Protein AF-0000000074589660 (afdb_homodimer)

Nearest PDB structures (foldseek):
  8e00-assembly1_B  TM=8.119E-01  e=3.421E-16  Saccharomyces cerevisiae
  7mgm-assembly1_C  TM=8.159E-01  e=5.255E-15  Saccharomyces cerevisiae
  5vlj-assembly1_B  TM=7.765E-01  e=2.745E-12  Saccharomyces cerevisiae
  5l9u-assembly1_R  TM=6.599E-01  e=1.345E-11  Homo sapiens
  4ui9-assembly1_R  TM=4.860E-01  e=4.012E-11  Homo sapiens

Foldseek 3Di:
DDPPPPDDDDDDDDDDAAPAQCAFLVQRAHDALFFFFWFQFPVGDTGGLNVVVVQLVCVQPVPDPDQPRQWGQRSVNRDTGRHPDSQPTDTPLVSNQVSVQRNLRHSQRVPNPLPPQDLAPDQADPVLCVVAVLQEDDAQQWADDPQAKIFGADDPDDDDRPQDDHDGGFMKGWAFQFFQDDDFPFWDWDQSSLVRNGSRPDDPQSVVVVVLVQVLLRQFPQAWHWSHWYADPVRRTIIGMTTDAALCLVVLLPDDLVCQLVLLQQLLQVLRRLLSSVLSQEALQKDFSSQWHAHPVRGIHGYSSVSLVLLLVLLVLLLVLLVVCVPDVDDQCRLLVSLVVNVVVRMDGAPLSSVVSNVVSPDPPPPPPQRDDDWSLRVLLNSLLRSLCSQQNCVLSVLVSVLVSCVVSVPPCNVVSLVVSLVVSVVRQCVRLDDDPLSVLLSVLSSQSNDNDSVSHDDSVSNSQSSCVSNPVDSPPDDDDDRDTRRDDHSSPGCSSHPPDDPPPPPPPDDDDDDDDDDDPPDCVPPPPVVPPVPPVQPQHKDKDKQFDFQFFWQEWEDDPQWIWTFGQSQKIWIAHPVVRHTQDIAHDGPGGWQEWYWRSHNFTWIWIWHQQFKIFIFTDDPPGDRHTPDMDGDDDDVPWFTFQEWDARSVQWIWTWTQVQWIWTAGNVVRDTDDIAHDGPGTFHYWEDDDQWIWTFFQQQKIWIAGNVPRHTDDIDHDPDPDDRWGWQYWYDRHQWIWTWTQCQWIWIDGVNHTQDIDRPDNGGWREWEDRDQWIWIFFQQQKIWIWGWDDDPNHTDIGGTTMGHHPAGWNYWYDDSQWIWTTGRNNMIMIMHRDDVPDDDD/DDPPPPDDDDDDDDDDADPAFCAFLPQRAHDAFAFFFWFQFPVGDTGGLNVVVVQLVCQQPVPDPDDPRQWGQRSVNRDTGRHPDSVPTDTPLVSNQVSVQRNLRHSQRVVNPLPPQDLAPDQADPVLCVVAVLQEDDAQQWADDPQAKIFGADDPDDDDRPQDDHDGGFMKGWAFQFFQDDDFPFWDWDQSSLVRNGSRPDDPQSVVVVVLVQVLLRQFPQAWHWSHWYADPVRRTIIGMTTDAALCLVVLLPDDLVCQLVLLQQLLQVLRRLLSSVLSQEALQKDFSSQWHAHPVGGIHGYSSVSLVLLLVLLVLLLVLLVVCVPPVDDQCRLLVSLVVNVVVRMDGAPLSSVVSNVVSPDPPPPPPQRDDDWSLRVLLNSLLRSLCSQQNCVLSVLVSVLVSCVVSVPPCNVVSLVVSLVVSLVRQCVRLDDDPLSVLLSVLSSQSNDNDSVRHDDSVSNSQSSCVSNDVDSPPDDDDDRDTRRDDHSSPGCSSHPPDDPPPPPPPDDDDPPPDDDDPPDCPPPPPVVCVCPPVQPQHKDKDKQFDFQFFWQEWEDDPQWIWTFGQSQKIWIAHPVVRHTQDIAHDGPGGWQEWYWRHHNFTWIWIWGQQFKIFIFTDDPPGDRHTPDMDGDDDDPPWFTFQEWDARSVQWIWTWTQVQWIWIAGNVVRDTDDIAHDGPGTFHYWEDEDQWIWTFFQQQKIWIAGNVPRHTDDIDHDPPPDDRWGWQYWYDRHQWIWTWTQCQWIWIDGVNHTQDIDRPDNGGWHEWEDRDQWIWIFFQQQKIWIWGWDDDPNHTDIGGTTMGHHPAGWHYWYDDSQWIWTTGRNNMIMIMHRDDVPDDDD

Sequence (1688 aa):
MTPHVSSPLPPPPPPSPPPDAPECPICLEQYDDTTTVPRVLPCGHSTCDACLRRLHHLSTTSSSSLSPPHTLRCPTCTHLVSVNLPSSLPKNIDLLRFSLLTVKTTLDNPHRTRRRFTFVPEIVSDDVYNCWKNWIIPYDVVLTDDCVVGRVKLEKSGNEIIRCRLVDDHEVCFLEVGRFGLSDSFLEYSYVSKVMSVLNCTSDAKRGELISVLRASVRVSRVCRVLGLWLDVESGCLYLVSERMNDELLDLSVRNRDCGDDLGSIGVELCEVLIGLQREGIVCGCLGLSCVCFDEFGRVHVDLNEVLVKGRKVRECVVTEVSRRRKSEHNGSKGAEFIASLLEMDVFVSPEVMLDLVCRAGIKSENNDLSYAVCNRSDVWLLACVMLKLFIGNEFVECICKYLKAICEGTNEFSDMYSEFVDKLKASLETIMGSGSESQSLLQTLVKCLDYDPEHRPGFADVWKNFKAYNLKTVARFNLAMIKDDIGQCLVLSELCIESSRVRNDSSTSNLNEERDDAVEPSQVGEISVDDVVEGLTDGKLHCKDLVGHLDCITGFCFGGGFLFCSSFDKTVSVWSLQDFTHVHTFRGHEHRVMAMCFVDQEKPLCISADSGGGIFLWEVTQPFGEEPLKKWYEEKDWRYSGIHALVASESGYLYTGSGDRLIKAWLLKDHTLHCSMEGHKSVVSTLALSNGVLYSGSWDGTVRLWSLHDHTPLAVFSDDKPGTVSSVLCLRAQQNMVIAAYENGHVKIWMNDVLKSSKRIHNGAAHAVAMEENWLFSGGWDKTVKVQEIHRAGGEIDIRDVGSIACDSVITALMYVQGILLVGYANRLIKAFHRRNSNVMKPMTPHVSSPLPPPPPPSPPPDAPECPICLEQYDDTTTVPRVLPCGHSTCDACLRRLHHLSTTSSSSLSPPHTLRCPTCTHLVSVNLPSSLPKNIDLLRFSLLTVKTTLDNPHRTRRRFTFVPEIVSDDVYNCWKNWIIPYDVVLTDDCVVGRVKLEKSGNEIIRCRLVDDHEVCFLEVGRFGLSDSFLEYSYVSKVMSVLNCTSDAKRGELISVLRASVRVSRVCRVLGLWLDVESGCLYLVSERMNDELLDLSVRNRDCGDDLGSIGVELCEVLIGLQREGIVCGCLGLSCVCFDEFGRVHVDLNEVLVKGRKVRECVVTEVSRRRKSEHNGSKGAEFIASLLEMDVFVSPEVMLDLVCRAGIKSENNDLSYAVCNRSDVWLLACVMLKLFIGNEFVECICKYLKAICEGTNEFSDMYSEFVDKLKASLETIMGSGSESQSLLQTLVKCLDYDPEHRPGFADVWKNFKAYNLKTVARFNLAMIKDDIGQCLVLSELCIESSRVRNDSSTSNLNEERDDAVEPSQVGEISVDDVVEGLTDGKLHCKDLVGHLDCITGFCFGGGFLFCSSFDKTVSVWSLQDFTHVHTFRGHEHRVMAMCFVDQEKPLCISADSGGGIFLWEVTQPFGEEPLKKWYEEKDWRYSGIHALVASESGYLYTGSGDRLIKAWLLKDHTLHCSMEGHKSVVSTLALSNGVLYSGSWDGTVRLWSLHDHTPLAVFSDDKPGTVSSVLCLRAQQNMVIAAYENGHVKIWMNDVLKSSKRIHNGAAHAVAMEENWLFSGGWDKTVKVQEIHRAGGEIDIRDVGSIACDSVITALMYVQGILLVGYANRLIKAFHRRNSNVMKP

InterPro domains:
  IPR000719 Protein kinase domain [PS50011] (169-471)
  IPR000719 Protein kinase domain [SM00220] (169-468)
  IPR001680 WD40 repeat [PF00400] (546-577)
  IPR001680 WD40 repeat [PF00400] (582-619)
  IPR001680 WD40 repeat [PF00400] (676-708)
  IPR001680 WD40 repeat [PS50082] (678-717)
  IPR001680 WD40 repeat [SM00320] (540-577)
  IPR001680 WD40 repeat [SM00320] (580-620)
  IPR001680 WD40 repeat [SM00320] (626-668)
  IPR001680 WD40 repeat [SM00320] (671-708)
  IPR001680 WD40 repeat [SM00320] (711-752)
  IPR001680 WD40 repeat [SM00320] (753-790)
  IPR001841 Zinc finger, RING-type [PS50089] (24-78)
  IPR001841 Zinc finger, RING-type [SM00184] (24-77)
  IPR011009 Protein kinase-like domain superfamily [SSF56112] (218-468)
  IPR013083 Zinc finger, RING/FYVE/PHD-type [G3DSA:3.30.40.10] (18-100)
  IPR015943 WD40/YVTN repeat-like-containing domain superfamily [G3DSA:2.130.10.10] (522-628)
  IPR015943 WD40/YVTN repeat-like-containing domain superfamily [G3DSA:2.130.10.10] (629-844)
  IPR027370 Zinc finger, RING-type, eukaryotic [PF13445] (24-75)
  IPR036322 WD40-repeat-containing domain superfamily [SSF50978] (545-832)

Organism: Saponaria officinalis (NCBI:txid3572)

Structure (mmCIF, N/CA/C/O backbone):
data_AF-0000000074589660-model_v1
#
loop_
_entity.id
_entity.type
_entity.pdbx_description
1 polymer 'Uncharacterized protein'
#
loop_
_atom_site.group_PDB
_atom_site.id
_atom_site.type_symbol
_atom_site.label_atom_id
_atom_site.label_alt_id
_atom_site.label_comp_id
_atom_site.label_asym_id
_atom_site.label_entity_id
_atom_site.label_seq_id
_atom_site.pdbx_PDB_ins_code
_atom_site.Cartn_x
_atom_site.Cartn_y
_atom_site.Cartn_z
_atom_site.occupancy
_atom_site.B_iso_or_equiv
_atom_site.auth_seq_id
_atom_site.auth_comp_id
_atom_site.auth_asym_id
_atom_site.auth_atom_id
_atom_site.pdbx_PDB_model_num
ATOM 1 N N . MET A 1 1 ? 44.906 -12.586 28.656 1 18.66 1 MET A N 1
ATOM 2 C CA . MET A 1 1 ? 43.594 -13.148 28.359 1 18.66 1 MET A CA 1
ATOM 3 C C . MET A 1 1 ? 43.156 -12.844 26.922 1 18.66 1 MET A C 1
ATOM 5 O O . MET A 1 1 ? 43.094 -11.68 26.531 1 18.66 1 MET A O 1
ATOM 9 N N . THR A 1 2 ? 43.406 -13.742 26 1 20.41 2 THR A N 1
ATOM 10 C CA . THR A 1 2 ? 43.719 -13.586 24.578 1 20.41 2 THR A CA 1
ATOM 11 C C . THR A 1 2 ? 42.438 -13.336 23.781 1 20.41 2 THR A C 1
ATOM 13 O O . THR A 1 2 ? 41.375 -13.898 24.094 1 20.41 2 THR A O 1
ATOM 16 N N . PRO A 1 3 ? 42.375 -12.281 23.031 1 22.33 3 PRO A N 1
ATOM 17 C CA . PRO A 1 3 ? 41.219 -11.625 22.391 1 22.33 3 PRO A CA 1
ATOM 18 C C . PRO A 1 3 ? 40.594 -12.484 21.281 1 22.33 3 PRO A C 1
ATOM 20 O O . PRO A 1 3 ? 41.281 -12.812 20.312 1 22.33 3 PRO A O 1
ATOM 23 N N . HIS A 1 4 ? 39.969 -13.594 21.688 1 21.12 4 HIS A N 1
ATOM 24 C CA . HIS A 1 4 ? 39.656 -14.633 20.719 1 21.12 4 HIS A CA 1
ATOM 25 C C . HIS A 1 4 ? 38.844 -14.078 19.547 1 21.12 4 HIS A C 1
ATOM 27 O O . HIS A 1 4 ? 37.875 -13.359 19.75 1 21.12 4 HIS A O 1
ATOM 33 N N . VAL A 1 5 ? 39.469 -13.953 18.469 1 22.88 5 VAL A N 1
ATOM 34 C CA . VAL A 1 5 ? 39.219 -13.383 17.156 1 22.88 5 VAL A CA 1
ATOM 35 C C . VAL A 1 5 ? 38 -14.094 16.516 1 22.88 5 VAL A C 1
ATOM 37 O O . VAL A 1 5 ? 38.062 -15.305 16.281 1 22.88 5 VAL A O 1
ATOM 40 N N . SER A 1 6 ? 36.844 -13.82 16.984 1 20.42 6 SER A N 1
ATOM 41 C CA . SER A 1 6 ? 35.625 -14.539 16.641 1 20.42 6 SER A CA 1
ATOM 42 C C . SER A 1 6 ? 35.438 -14.617 15.125 1 20.42 6 SER A C 1
ATOM 44 O O . SER A 1 6 ? 35.562 -13.609 14.422 1 20.42 6 SER A O 1
ATOM 46 N N . SER A 1 7 ? 35.812 -15.742 14.617 1 21.12 7 SER A N 1
ATOM 47 C CA . SER A 1 7 ? 35.969 -16.062 13.203 1 21.12 7 SER A CA 1
ATOM 48 C C . SER A 1 7 ? 34.719 -15.664 12.414 1 21.12 7 SER A C 1
ATOM 50 O O . SER A 1 7 ? 33.594 -15.719 12.93 1 21.12 7 SER A O 1
ATOM 52 N N . PRO A 1 8 ? 34.906 -15.07 11.305 1 22.53 8 PRO A N 1
ATOM 53 C CA . PRO A 1 8 ? 33.969 -14.391 10.422 1 22.53 8 PRO A CA 1
ATOM 54 C C . PRO A 1 8 ? 32.906 -15.344 9.844 1 22.53 8 PRO A C 1
ATOM 56 O O . PRO A 1 8 ? 33.25 -16.484 9.484 1 22.53 8 PRO A O 1
ATOM 59 N N . LEU A 1 9 ? 31.766 -15.375 10.375 1 23.03 9 LEU A N 1
ATOM 60 C CA . LEU A 1 9 ? 30.688 -16.312 10.047 1 23.03 9 LEU A CA 1
ATOM 61 C C . LEU A 1 9 ? 30.5 -16.422 8.531 1 23.03 9 LEU A C 1
ATOM 63 O O . LEU A 1 9 ? 30.547 -15.406 7.828 1 23.03 9 LEU A O 1
ATOM 67 N N . PRO A 1 10 ? 30.906 -17.531 7.98 1 24.23 10 PRO A N 1
ATOM 68 C CA . PRO A 1 10 ? 31.016 -17.641 6.527 1 24.23 10 PRO A CA 1
ATOM 69 C C . PRO A 1 10 ? 29.766 -17.172 5.793 1 24.23 10 PRO A C 1
ATOM 71 O O . PRO A 1 10 ? 28.688 -17.141 6.379 1 24.23 10 PRO A O 1
ATOM 74 N N . PRO A 1 11 ? 29.875 -16.703 4.594 1 24.84 11 PRO A N 1
ATOM 75 C CA . PRO A 1 11 ? 28.906 -15.969 3.785 1 24.84 11 PRO A CA 1
ATOM 76 C C . PRO A 1 11 ? 27.656 -16.797 3.467 1 24.84 11 PRO A C 1
ATOM 78 O O . PRO A 1 11 ? 27.719 -18.031 3.424 1 24.84 11 PRO A O 1
ATOM 81 N N . PRO A 1 12 ? 26.484 -16.391 3.658 1 24.42 12 PRO A N 1
ATOM 82 C CA . PRO A 1 12 ? 25.219 -17.109 3.609 1 24.42 12 PRO A CA 1
ATOM 83 C C . PRO A 1 12 ? 25 -17.828 2.279 1 24.42 12 PRO A C 1
ATOM 85 O O . PRO A 1 12 ? 25.391 -17.328 1.228 1 24.42 12 PRO A O 1
ATOM 88 N N . PRO A 1 13 ? 24.938 -19.125 2.299 1 25.2 13 PRO A N 1
ATOM 89 C CA . PRO A 1 13 ? 25 -19.828 1.014 1 25.2 13 PRO A CA 1
ATOM 90 C C . PRO A 1 13 ? 23.922 -19.359 0.032 1 25.2 13 PRO A C 1
ATOM 92 O O . PRO A 1 13 ? 22.875 -18.859 0.449 1 25.2 13 PRO A O 1
ATOM 95 N N . PRO A 1 14 ? 24.047 -19.312 -1.276 1 24.59 14 PRO A N 1
ATOM 96 C CA . PRO A 1 14 ? 23.297 -18.688 -2.365 1 24.59 14 PRO A CA 1
ATOM 97 C C . PRO A 1 14 ? 21.906 -19.297 -2.531 1 24.59 14 PRO A C 1
ATOM 99 O O . PRO A 1 14 ? 21.672 -20.438 -2.143 1 24.59 14 PRO A O 1
ATOM 102 N N . PRO A 1 15 ? 20.797 -18.719 -2.877 1 24.33 15 PRO A N 1
ATOM 103 C CA . PRO A 1 15 ? 19.344 -18.953 -2.898 1 24.33 15 PRO A CA 1
ATOM 104 C C . PRO A 1 15 ? 18.953 -20.172 -3.736 1 24.33 15 PRO A C 1
ATOM 106 O O . PRO A 1 15 ? 19.594 -20.453 -4.754 1 24.33 15 PRO A O 1
ATOM 109 N N . SER A 1 16 ? 18.219 -21.141 -3.191 1 26.02 16 SER A N 1
ATOM 110 C CA . SER A 1 16 ? 17.938 -22.453 -3.783 1 26.02 16 SER A CA 1
ATOM 111 C C . SER A 1 16 ? 17.156 -22.312 -5.086 1 26.02 16 SER A C 1
ATOM 113 O O . SER A 1 16 ? 16.203 -21.531 -5.164 1 26.02 16 SER A O 1
ATOM 115 N N . PRO A 1 17 ? 17.375 -22.875 -6.297 1 28.14 17 PRO A N 1
ATOM 116 C CA . PRO A 1 17 ? 16.891 -22.641 -7.66 1 28.14 17 PRO A CA 1
ATOM 117 C C . PRO A 1 17 ? 15.445 -23.109 -7.863 1 28.14 17 PRO A C 1
ATOM 119 O O . PRO A 1 17 ? 14.961 -23.969 -7.125 1 28.14 17 PRO A O 1
ATOM 122 N N . PRO A 1 18 ? 14.398 -22.688 -8.609 1 29.55 18 PRO A N 1
ATOM 123 C CA . PRO A 1 18 ? 13.008 -22.875 -9.023 1 29.55 18 PRO A CA 1
ATOM 124 C C . PRO A 1 18 ? 12.672 -24.328 -9.32 1 29.55 18 PRO A C 1
ATOM 126 O O . PRO A 1 18 ? 13.562 -25.125 -9.656 1 29.55 18 PRO A O 1
ATOM 129 N N . PRO A 1 19 ? 11.516 -25 -8.914 1 36.59 19 PRO A N 1
ATOM 130 C CA . PRO A 1 19 ? 11.25 -26.422 -9.086 1 36.59 19 PRO A CA 1
ATOM 131 C C . PRO A 1 19 ? 11.602 -26.922 -10.484 1 36.59 19 PRO A C 1
ATOM 133 O O . PRO A 1 19 ? 11.305 -26.266 -11.477 1 36.59 19 PRO A O 1
ATOM 136 N N . ASP A 1 20 ? 12.305 -27.969 -10.633 1 42.78 20 ASP A N 1
ATOM 137 C CA . ASP A 1 20 ? 13.031 -28.391 -11.828 1 42.78 20 ASP A CA 1
ATOM 138 C C . ASP A 1 20 ? 12.086 -29.031 -12.844 1 42.78 20 ASP A C 1
ATOM 140 O O . ASP A 1 20 ? 11.117 -29.688 -12.469 1 42.78 20 ASP A O 1
ATOM 144 N N . ALA A 1 21 ? 11.836 -28.719 -14.078 1 50.78 21 ALA A N 1
ATOM 145 C CA . ALA A 1 21 ? 11.258 -29.281 -15.297 1 50.78 21 ALA A CA 1
ATOM 146 C C . ALA A 1 21 ? 11.336 -30.797 -15.305 1 50.78 21 ALA A C 1
ATOM 148 O O . ALA A 1 21 ? 12.312 -31.375 -14.82 1 50.78 21 ALA A O 1
ATOM 149 N N . PRO A 1 22 ? 10.102 -31.531 -15.547 1 60.75 22 PRO A N 1
ATOM 150 C CA . PRO A 1 22 ? 10.211 -33 -15.617 1 60.75 22 PRO A CA 1
ATOM 151 C C . PRO A 1 22 ? 11.43 -33.469 -16.422 1 60.75 22 PRO A C 1
ATOM 153 O O . PRO A 1 22 ? 11.68 -32.938 -17.516 1 60.75 22 PRO A O 1
ATOM 156 N N . GLU A 1 23 ? 12.18 -34.188 -15.641 1 59.22 23 GLU A N 1
ATOM 157 C CA . GLU A 1 23 ? 13.453 -34.594 -16.219 1 59.22 23 GLU A CA 1
ATOM 158 C C . GLU A 1 23 ? 13.531 -36.094 -16.391 1 59.22 23 GLU A C 1
ATOM 160 O O . GLU A 1 23 ? 12.836 -36.844 -15.688 1 59.22 23 GLU A O 1
ATOM 165 N N . CYS A 1 24 ? 14.086 -36.469 -17.328 1 65.69 24 CYS A N 1
ATOM 166 C CA . CYS A 1 24 ? 14.391 -37.906 -17.547 1 65.69 24 CYS A CA 1
ATOM 167 C C . CYS A 1 24 ? 15.094 -38.5 -16.328 1 65.69 24 CYS A C 1
ATOM 169 O O . CYS A 1 24 ? 16.062 -37.906 -15.828 1 65.69 24 CYS A O 1
ATOM 171 N N . PRO A 1 25 ? 14.523 -39.469 -15.766 1 62.75 25 PRO A N 1
ATOM 172 C CA . PRO A 1 25 ? 15.117 -40.031 -14.555 1 62.75 25 PRO A CA 1
ATOM 173 C C . PRO A 1 25 ? 16.547 -40.531 -14.781 1 62.75 25 PRO A C 1
ATOM 175 O O . PRO A 1 25 ? 17.266 -40.781 -13.812 1 62.75 25 PRO A O 1
ATOM 178 N N . ILE A 1 26 ? 16.984 -40.594 -16.016 1 61.28 26 ILE A N 1
ATOM 179 C CA . ILE A 1 26 ? 18.312 -41.094 -16.344 1 61.28 26 ILE A CA 1
ATOM 180 C C . ILE A 1 26 ? 19.266 -39.938 -16.578 1 61.28 26 ILE A C 1
ATOM 182 O O . ILE A 1 26 ? 20.297 -39.812 -15.898 1 61.28 26 ILE A O 1
ATOM 186 N N . CYS A 1 27 ? 19.062 -39.125 -17.484 1 56 27 CYS A N 1
ATOM 187 C CA . CYS A 1 27 ? 19.984 -38.031 -17.812 1 56 27 CYS A CA 1
ATOM 188 C C . CYS A 1 27 ? 19.641 -36.781 -17.031 1 56 27 CYS A C 1
ATOM 190 O O . CYS A 1 27 ? 20.375 -35.781 -17.094 1 56 27 CYS A O 1
ATOM 192 N N . LEU A 1 28 ? 18.484 -36.75 -16.25 1 56.16 28 LEU A N 1
ATOM 193 C CA . LEU A 1 28 ? 17.953 -35.688 -15.398 1 56.16 28 LEU A CA 1
ATOM 194 C C . LEU A 1 28 ? 17.75 -34.406 -16.188 1 56.16 28 LEU A C 1
ATOM 196 O O . LEU A 1 28 ? 17.672 -33.344 -15.609 1 56.16 28 LEU A O 1
ATOM 200 N N . GLU A 1 29 ? 17.703 -34.719 -17.328 1 59.88 29 GLU A N 1
ATOM 201 C CA . GLU A 1 29 ? 17.344 -33.594 -18.188 1 59.88 29 GLU A CA 1
ATOM 202 C C . GLU A 1 29 ? 15.828 -33.438 -18.266 1 59.88 29 GLU A C 1
ATOM 204 O O . GLU A 1 29 ? 15.078 -34.406 -18.188 1 59.88 29 GLU A O 1
ATOM 209 N N . GLN A 1 30 ? 15.469 -32.312 -18.359 1 62.84 30 GLN A N 1
ATOM 210 C CA . GLN A 1 30 ? 14.047 -32.031 -18.531 1 62.84 30 GLN A CA 1
ATOM 211 C C . GLN A 1 30 ? 13.539 -32.531 -19.875 1 62.84 30 GLN A C 1
ATOM 213 O O . GLN A 1 30 ? 14.242 -32.438 -20.891 1 62.84 30 GLN A O 1
ATOM 218 N N . TYR A 1 31 ? 12.359 -33.094 -19.797 1 64.5 31 TYR A N 1
ATOM 219 C CA . TYR A 1 31 ? 11.805 -33.688 -21.016 1 64.5 31 TYR A CA 1
ATOM 220 C C . TYR A 1 31 ? 11.516 -32.594 -22.047 1 64.5 31 TYR A C 1
ATOM 222 O O . TYR A 1 31 ? 11.039 -31.516 -21.719 1 64.5 31 TYR A O 1
ATOM 230 N N . ASP A 1 32 ? 12.023 -32.656 -23.188 1 64.19 32 ASP A N 1
ATOM 231 C CA . ASP A 1 32 ? 11.758 -31.75 -24.297 1 64.19 32 ASP A CA 1
ATOM 232 C C . ASP A 1 32 ? 11.352 -32.531 -25.547 1 64.19 32 ASP A C 1
ATOM 234 O O . ASP A 1 32 ? 11.359 -33.75 -25.562 1 64.19 32 ASP A O 1
ATOM 238 N N . ASP A 1 33 ? 10.836 -31.844 -26.453 1 59.94 33 ASP A N 1
ATOM 239 C CA . ASP A 1 33 ? 10.242 -32.469 -27.625 1 59.94 33 ASP A CA 1
ATOM 240 C C . ASP A 1 33 ? 11.312 -32.844 -28.641 1 59.94 33 ASP A C 1
ATOM 242 O O . ASP A 1 33 ? 11 -33.406 -29.703 1 59.94 33 ASP A O 1
ATOM 246 N N . THR A 1 34 ? 12.609 -32.594 -28.25 1 63.91 34 THR A N 1
ATOM 247 C CA . THR A 1 34 ? 13.633 -32.875 -29.25 1 63.91 34 THR A CA 1
ATOM 248 C C . THR A 1 34 ? 14.656 -33.875 -28.734 1 63.91 34 THR A C 1
ATOM 250 O O . THR A 1 34 ? 14.875 -34.906 -29.344 1 63.91 34 THR A O 1
ATOM 253 N N . THR A 1 35 ? 15.352 -33.531 -27.609 1 63.84 35 THR A N 1
ATOM 254 C CA . THR A 1 35 ? 16.469 -34.344 -27.141 1 63.84 35 THR A CA 1
ATOM 255 C C . THR A 1 35 ? 16.016 -35.312 -26.031 1 63.84 35 THR A C 1
ATOM 257 O O . THR A 1 35 ? 16.484 -36.469 -25.969 1 63.84 35 THR A O 1
ATOM 260 N N . THR A 1 36 ? 15.203 -34.875 -25.297 1 70.25 36 THR A N 1
ATOM 261 C CA . THR A 1 36 ? 14.758 -35.688 -24.172 1 70.25 36 THR A CA 1
ATOM 262 C C . THR A 1 36 ? 13.266 -35.969 -24.266 1 70.25 36 THR A C 1
ATOM 264 O O . THR A 1 36 ? 12.516 -35.656 -23.328 1 70.25 36 THR A O 1
ATOM 267 N N . VAL A 1 37 ? 12.961 -36.5 -25.344 1 74 37 VAL A N 1
ATOM 268 C CA . VAL A 1 37 ? 11.555 -36.781 -25.562 1 74 37 VAL A CA 1
ATOM 269 C C . VAL A 1 37 ? 11.117 -37.906 -24.625 1 74 37 VAL A C 1
ATOM 271 O O . VAL A 1 37 ? 11.672 -39.031 -24.656 1 74 37 VAL A O 1
ATOM 274 N N . PRO A 1 38 ? 10.164 -37.562 -23.938 1 76 38 PRO A N 1
ATOM 275 C CA . PRO A 1 38 ? 9.734 -38.625 -23.031 1 76 38 PRO A CA 1
ATOM 276 C C . PRO A 1 38 ? 8.953 -39.75 -23.75 1 76 38 PRO A C 1
ATOM 278 O O . PRO A 1 38 ? 8.008 -39.438 -24.484 1 76 38 PRO A O 1
ATOM 281 N N . ARG A 1 39 ? 9.383 -40.812 -23.594 1 79.06 39 ARG A N 1
ATOM 282 C CA . ARG A 1 39 ? 8.68 -41.969 -24.109 1 79.06 39 ARG A CA 1
ATOM 283 C C . ARG A 1 39 ? 8.188 -42.875 -22.969 1 79.06 39 ARG A C 1
ATOM 285 O O . ARG A 1 39 ? 8.875 -43.031 -21.969 1 79.06 39 ARG A O 1
ATOM 292 N N . VAL A 1 40 ? 6.969 -43.438 -23.188 1 77.94 40 VAL A N 1
ATOM 293 C CA . VAL A 1 40 ? 6.348 -44.188 -22.125 1 77.94 40 VAL A CA 1
ATOM 294 C C . VAL A 1 40 ? 6.738 -45.656 -22.25 1 77.94 40 VAL A C 1
ATOM 296 O O . VAL A 1 40 ? 6.539 -46.281 -23.297 1 77.94 40 VAL A O 1
ATOM 299 N N . LEU A 1 41 ? 7.344 -46.156 -21.266 1 74.56 41 LEU A N 1
ATOM 300 C CA . LEU A 1 41 ? 7.715 -47.562 -21.172 1 74.56 41 LEU A CA 1
ATOM 301 C C . LEU A 1 41 ? 6.496 -48.406 -20.875 1 74.56 41 LEU A C 1
ATOM 303 O O . LEU A 1 41 ? 5.48 -47.906 -20.375 1 74.56 41 LEU A O 1
ATOM 307 N N . PRO A 1 42 ? 6.586 -49.719 -21.156 1 69.94 42 PRO A N 1
ATOM 308 C CA . PRO A 1 42 ? 5.438 -50.594 -20.922 1 69.94 42 PRO A CA 1
ATOM 309 C C . PRO A 1 42 ? 4.984 -50.594 -19.469 1 69.94 42 PRO A C 1
ATOM 311 O O . PRO A 1 42 ? 3.834 -50.938 -19.172 1 69.94 42 PRO A O 1
ATOM 314 N N . CYS A 1 43 ? 5.816 -50.094 -18.562 1 67.06 43 CYS A N 1
ATOM 315 C CA . CYS A 1 43 ? 5.449 -50.031 -17.156 1 67.06 43 CYS A CA 1
ATOM 316 C C . CYS A 1 43 ? 4.715 -48.75 -16.812 1 67.06 43 CYS A C 1
ATOM 318 O O . CYS A 1 43 ? 4.223 -48.562 -15.703 1 67.06 43 CYS A O 1
ATOM 320 N N . GLY A 1 44 ? 4.648 -47.75 -17.75 1 72.38 44 GLY A N 1
ATOM 321 C CA . GLY A 1 44 ? 3.912 -46.5 -17.578 1 72.38 44 GLY A CA 1
ATOM 322 C C . GLY A 1 44 ? 4.805 -45.312 -17.266 1 72.38 44 GLY A C 1
ATOM 323 O O . GLY A 1 44 ? 4.348 -44.188 -17.266 1 72.38 44 GLY A O 1
ATOM 324 N N . HIS A 1 45 ? 5.984 -45.5 -16.922 1 70.81 45 HIS A N 1
ATOM 325 C CA . HIS A 1 45 ? 6.902 -44.375 -16.656 1 70.81 45 HIS A CA 1
ATOM 326 C C . HIS A 1 45 ? 7.523 -43.875 -17.953 1 70.81 45 HIS A C 1
ATOM 328 O O . HIS A 1 45 ? 7.559 -44.562 -18.953 1 70.81 45 HIS A O 1
ATOM 334 N N . SER A 1 46 ? 7.938 -42.531 -17.734 1 76.5 46 SER A N 1
ATOM 335 C CA . SER A 1 46 ? 8.523 -41.969 -18.938 1 76.5 46 SER A CA 1
ATOM 336 C C . SER A 1 46 ? 10.023 -41.781 -18.797 1 76.5 46 SER A C 1
ATOM 338 O O . SER A 1 46 ? 10.516 -41.5 -17.688 1 76.5 46 SER A O 1
ATOM 340 N N . THR A 1 47 ? 10.773 -42.031 -19.797 1 76.25 47 THR A N 1
ATOM 341 C CA . THR A 1 47 ? 12.203 -41.75 -19.953 1 76.25 47 THR A CA 1
ATOM 342 C C . THR A 1 47 ? 12.492 -41.156 -21.328 1 76.25 47 THR A C 1
ATOM 344 O O . THR A 1 47 ? 11.797 -41.438 -22.297 1 76.25 47 THR A O 1
ATOM 347 N N . CYS A 1 48 ? 13.469 -40.281 -21.297 1 73.56 48 CYS A N 1
ATOM 348 C CA . CYS A 1 48 ? 13.656 -39.594 -22.562 1 73.56 48 CYS A CA 1
ATOM 349 C C . CYS A 1 48 ? 14.188 -40.562 -23.625 1 73.56 48 CYS A C 1
ATOM 351 O O . CYS A 1 48 ? 14.844 -41.562 -23.297 1 73.56 48 CYS A O 1
ATOM 353 N N . ASP A 1 49 ? 13.938 -40.188 -24.75 1 76.06 49 ASP A N 1
ATOM 354 C CA . ASP A 1 49 ? 14.25 -41 -25.906 1 76.06 49 ASP A CA 1
ATOM 355 C C . ASP A 1 49 ? 15.75 -41.281 -26.016 1 76.06 49 ASP A C 1
ATOM 357 O O . ASP A 1 49 ? 16.156 -42.406 -26.297 1 76.06 49 ASP A O 1
ATOM 361 N N . ALA A 1 50 ? 16.516 -40.312 -25.688 1 73.12 50 ALA A N 1
ATOM 362 C CA . ALA A 1 50 ? 17.969 -40.469 -25.797 1 73.12 50 ALA A CA 1
ATOM 363 C C . ALA A 1 50 ? 18.5 -41.469 -24.766 1 73.12 50 ALA A C 1
ATOM 365 O O . ALA A 1 50 ? 19.328 -42.312 -25.094 1 73.12 50 ALA A O 1
ATOM 366 N N . CYS A 1 51 ? 18.016 -41.375 -23.656 1 73.44 51 CYS A N 1
ATOM 367 C CA . CYS A 1 51 ? 18.453 -42.281 -22.594 1 73.44 51 CYS A CA 1
ATOM 368 C C . CYS A 1 51 ? 17.969 -43.688 -22.828 1 73.44 51 CYS A C 1
ATOM 370 O O . CYS A 1 51 ? 18.656 -44.656 -22.5 1 73.44 51 CYS A O 1
ATOM 372 N N . LEU A 1 52 ? 16.859 -43.719 -23.422 1 76.69 52 LEU A N 1
ATOM 373 C CA . LEU A 1 52 ? 16.297 -45.031 -23.688 1 76.69 52 LEU A CA 1
ATOM 374 C C . LEU A 1 52 ? 17.109 -45.75 -24.766 1 76.69 52 LEU A C 1
ATOM 376 O O . LEU A 1 52 ? 17.312 -46.969 -24.688 1 76.69 52 LEU A O 1
ATOM 380 N N . ARG A 1 53 ? 17.484 -44.969 -25.688 1 75 53 ARG A N 1
ATOM 381 C CA . ARG A 1 53 ? 18.312 -45.531 -26.734 1 75 53 ARG A CA 1
ATOM 382 C C . ARG A 1 53 ? 19.641 -46.031 -26.156 1 75 53 ARG A C 1
ATOM 384 O O . ARG A 1 53 ? 20.109 -47.125 -26.531 1 75 53 ARG A O 1
ATOM 391 N N . ARG A 1 54 ? 20.172 -45.344 -25.297 1 71.75 54 ARG A N 1
ATOM 392 C CA . ARG A 1 54 ? 21.422 -45.719 -24.656 1 71.75 54 ARG A CA 1
ATOM 393 C C . ARG A 1 54 ? 21.266 -46.969 -23.797 1 71.75 54 ARG A C 1
ATOM 395 O O . ARG A 1 54 ? 22.109 -47.844 -23.828 1 71.75 54 ARG A O 1
ATOM 402 N N . LEU A 1 55 ? 20.25 -46.969 -23.203 1 73.25 55 LEU A N 1
ATOM 403 C CA . LEU A 1 55 ? 20 -48.094 -22.344 1 73.25 55 LEU A CA 1
ATOM 404 C C . LEU A 1 55 ? 19.75 -49.375 -23.172 1 73.25 55 LEU A C 1
ATOM 406 O O . LEU A 1 55 ? 20.219 -50.438 -22.812 1 73.25 55 LEU A O 1
ATOM 410 N N . HIS A 1 56 ? 19.062 -48.969 -24.172 1 72.81 56 HIS A N 1
ATOM 411 C CA . HIS A 1 56 ? 18.766 -50.094 -25.047 1 72.81 56 HIS A CA 1
ATOM 412 C C . HIS A 1 56 ? 20.031 -50.625 -25.719 1 72.81 56 HIS A C 1
ATOM 414 O O . HIS A 1 56 ? 20.188 -51.844 -25.844 1 72.81 56 HIS A O 1
ATOM 420 N N . HIS A 1 57 ? 20.875 -49.688 -26.062 1 68.38 57 HIS A N 1
ATOM 421 C CA . HIS A 1 57 ? 22.125 -50.125 -26.672 1 68.38 57 HIS A CA 1
ATOM 422 C C . HIS A 1 57 ? 23 -50.844 -25.672 1 68.38 57 HIS A C 1
ATOM 424 O O . HIS A 1 57 ? 23.656 -51.844 -26.016 1 68.38 57 HIS A O 1
ATOM 430 N N . LEU A 1 58 ? 23.016 -50.406 -24.484 1 64.56 58 LEU A N 1
ATOM 431 C CA . LEU A 1 58 ? 23.812 -51.062 -23.453 1 64.56 58 LEU A CA 1
ATOM 432 C C . LEU A 1 58 ? 23.266 -52.469 -23.156 1 64.56 58 LEU A C 1
ATOM 434 O O . LEU A 1 58 ? 24.031 -53.375 -22.875 1 64.56 58 LEU A O 1
ATOM 438 N N . SER A 1 59 ? 22 -52.375 -23.219 1 61.19 59 SER A N 1
ATOM 439 C CA . SER A 1 59 ? 21.406 -53.688 -22.938 1 61.19 59 SER A CA 1
ATOM 440 C C . SER A 1 59 ? 21.688 -54.656 -24.078 1 61.19 59 SER A C 1
ATOM 442 O O . SER A 1 59 ? 21.797 -55.875 -23.844 1 61.19 59 SER A O 1
ATOM 444 N N . THR A 1 60 ? 21.656 -53.938 -25.156 1 59.69 60 THR A N 1
ATOM 445 C CA . THR A 1 60 ? 21.906 -54.812 -26.297 1 59.69 60 THR A CA 1
ATOM 446 C C . THR A 1 60 ? 23.391 -55.156 -26.406 1 59.69 60 THR A C 1
ATOM 448 O O . THR A 1 60 ? 23.766 -56.219 -26.891 1 59.69 60 THR A O 1
ATOM 451 N N . THR A 1 61 ? 24.219 -54.094 -26.109 1 52.78 61 THR A N 1
ATOM 452 C CA . THR A 1 61 ? 25.656 -54.375 -26.25 1 52.78 61 THR A CA 1
ATOM 453 C C . THR A 1 61 ? 26.172 -55.156 -25.047 1 52.78 61 THR A C 1
ATOM 455 O O . THR A 1 61 ? 27.25 -55.75 -25.094 1 52.78 61 THR A O 1
ATOM 458 N N . SER A 1 62 ? 25.578 -54.656 -23.844 1 42.66 62 SER A N 1
ATOM 459 C CA . SER A 1 62 ? 26.125 -55.438 -22.75 1 42.66 62 SER A CA 1
ATOM 460 C C . SER A 1 62 ? 25.797 -56.906 -22.906 1 42.66 62 SER A C 1
ATOM 462 O O . SER A 1 62 ? 24.625 -57.281 -23.062 1 42.66 62 SER A O 1
ATOM 464 N N . SER A 1 63 ? 26.453 -57.594 -23.438 1 37.81 63 SER A N 1
ATOM 465 C CA . SER A 1 63 ? 26.562 -59.031 -23.656 1 37.81 63 SER A CA 1
ATOM 466 C C . SER A 1 63 ? 26.047 -59.812 -22.438 1 37.81 63 SER A C 1
ATOM 468 O O . SER A 1 63 ? 26.188 -61.031 -22.391 1 37.81 63 SER A O 1
ATOM 470 N N . SER A 1 64 ? 26 -59.219 -21.25 1 36.91 64 SER A N 1
ATOM 471 C CA . SER A 1 64 ? 25.875 -60.344 -20.344 1 36.91 64 SER A CA 1
ATOM 472 C C . SER A 1 64 ? 24.531 -61.062 -20.562 1 36.91 64 SER A C 1
ATOM 474 O O . SER A 1 64 ? 23.547 -60.438 -20.969 1 36.91 64 SER A O 1
ATOM 476 N N . SER A 1 65 ? 24.359 -62.438 -20.578 1 37.56 65 SER A N 1
ATOM 477 C CA . SER A 1 65 ? 23.516 -63.594 -20.812 1 37.56 65 SER A CA 1
ATOM 478 C C . SER A 1 65 ? 22.109 -63.406 -20.281 1 37.56 65 SER A C 1
ATOM 480 O O . SER A 1 65 ? 21.156 -64.062 -20.719 1 37.56 65 SER A O 1
ATOM 482 N N . LEU A 1 66 ? 21.906 -62.969 -19.078 1 38.78 66 LEU A N 1
ATOM 483 C CA . LEU A 1 66 ? 20.703 -63.406 -18.359 1 38.78 66 LEU A CA 1
ATOM 484 C C . LEU A 1 66 ? 19.516 -62.531 -18.75 1 38.78 66 LEU A C 1
ATOM 486 O O . LEU A 1 66 ? 18.391 -62.781 -18.281 1 38.78 66 LEU A O 1
ATOM 490 N N . SER A 1 67 ? 19.609 -61.312 -19.125 1 42.38 67 SER A N 1
ATOM 491 C CA . SER A 1 67 ? 18.359 -60.594 -19.328 1 42.38 67 SER A CA 1
ATOM 492 C C . SER A 1 67 ? 17.875 -60.719 -20.781 1 42.38 67 SER A C 1
ATOM 494 O O . SER A 1 67 ? 18.688 -60.656 -21.703 1 42.38 67 SER A O 1
ATOM 496 N N . PRO A 1 68 ? 16.734 -61.469 -21.078 1 50.88 68 PRO A N 1
ATOM 497 C CA . PRO A 1 68 ? 16.266 -61.656 -22.453 1 50.88 68 PRO A CA 1
ATOM 498 C C . PRO A 1 68 ? 16.516 -60.438 -23.344 1 50.88 68 PRO A C 1
ATOM 500 O O . PRO A 1 68 ? 16.531 -59.312 -22.859 1 50.88 68 PRO A O 1
ATOM 503 N N . PRO A 1 69 ? 16.938 -60.656 -24.578 1 56.91 69 PRO A N 1
ATOM 504 C CA . PRO A 1 69 ? 17.156 -59.594 -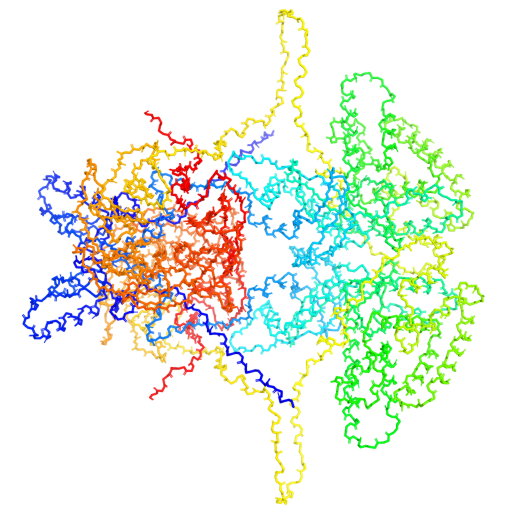25.578 1 56.91 69 PRO A CA 1
ATOM 505 C C . PRO A 1 69 ? 15.969 -58.656 -25.719 1 56.91 69 PRO A C 1
ATOM 507 O O . PRO A 1 69 ? 14.828 -59.062 -25.5 1 56.91 69 PRO A O 1
ATOM 510 N N . HIS A 1 70 ? 16.094 -57.281 -25.625 1 62.69 70 HIS A N 1
ATOM 511 C CA . HIS A 1 70 ? 15.117 -56.219 -25.875 1 62.69 70 HIS A CA 1
ATOM 512 C C . HIS A 1 70 ? 14.344 -55.875 -24.594 1 62.69 70 HIS A C 1
ATOM 514 O O . HIS A 1 70 ? 13.164 -55.531 -24.656 1 62.69 70 HIS A O 1
ATOM 520 N N . THR A 1 71 ? 14.961 -56.312 -23.562 1 66.06 71 THR A N 1
ATOM 521 C CA . THR A 1 71 ? 14.312 -55.969 -22.312 1 66.06 71 THR A CA 1
ATOM 522 C C . THR A 1 71 ? 15.094 -54.875 -21.578 1 66.06 71 THR A C 1
ATOM 524 O O . THR A 1 71 ? 16.328 -54.906 -21.547 1 66.06 71 THR A O 1
ATOM 527 N N . LEU A 1 72 ? 14.5 -53.875 -21.203 1 69 72 LEU A N 1
ATOM 528 C CA . LEU A 1 72 ? 15.125 -52.75 -20.5 1 69 72 LEU A CA 1
ATOM 529 C C . LEU A 1 72 ? 14.531 -52.594 -19.109 1 69 72 LEU A C 1
ATOM 531 O O . LEU A 1 72 ? 13.359 -52.906 -18.891 1 69 72 LEU A O 1
ATOM 535 N N . ARG A 1 73 ? 15.359 -52.406 -18.25 1 65.31 73 ARG A N 1
ATOM 536 C CA . ARG A 1 73 ? 14.891 -52.094 -16.906 1 65.31 73 ARG A CA 1
ATOM 537 C C . ARG A 1 73 ? 14.469 -50.625 -16.828 1 65.31 73 ARG A C 1
ATOM 539 O O . ARG A 1 73 ? 15.25 -49.719 -17.172 1 65.31 73 ARG A O 1
ATOM 546 N N . CYS A 1 74 ? 13.344 -50.344 -16.469 1 64.62 74 CYS A N 1
ATOM 547 C CA . CYS A 1 74 ? 12.844 -48.969 -16.359 1 64.62 74 CYS A CA 1
ATOM 548 C C . CYS A 1 74 ? 13.617 -48.188 -15.297 1 64.62 74 CYS A C 1
ATOM 550 O O . CYS A 1 74 ? 13.742 -48.625 -14.156 1 64.62 74 CYS A O 1
ATOM 552 N N . PRO A 1 75 ? 14.188 -47.062 -15.711 1 66.5 75 PRO A N 1
ATOM 553 C CA . PRO A 1 75 ? 15.016 -46.281 -14.781 1 66.5 75 PRO A CA 1
ATOM 554 C C . PRO A 1 75 ? 14.219 -45.719 -13.609 1 66.5 75 PRO A C 1
ATOM 556 O O . PRO A 1 75 ? 14.805 -45.344 -12.594 1 66.5 75 PRO A O 1
ATOM 559 N N . THR A 1 76 ? 12.953 -45.75 -13.703 1 64.06 76 THR A N 1
ATOM 560 C CA . THR A 1 76 ? 12.133 -45.125 -12.672 1 64.06 76 THR A CA 1
ATOM 561 C C . THR A 1 76 ? 11.586 -46.156 -11.703 1 64.06 76 THR A C 1
ATOM 563 O O . THR A 1 76 ? 11.695 -46 -10.484 1 64.06 76 THR A O 1
ATOM 566 N N . CYS A 1 77 ? 11.016 -47.375 -12.25 1 53.94 77 CYS A N 1
ATOM 567 C CA . CYS A 1 77 ? 10.422 -48.406 -11.383 1 53.94 77 CYS A CA 1
ATOM 568 C C . CYS A 1 77 ? 11.266 -49.656 -11.367 1 53.94 77 CYS A C 1
ATOM 570 O O . CYS A 1 77 ? 10.977 -50.594 -10.617 1 53.94 77 CYS A O 1
ATOM 572 N N . THR A 1 78 ? 12.328 -49.875 -12.172 1 60.53 78 THR A N 1
ATOM 573 C CA . THR A 1 78 ? 13.312 -50.938 -12.273 1 60.53 78 THR A CA 1
ATOM 574 C C . THR A 1 78 ? 12.648 -52.25 -12.734 1 60.53 78 THR A C 1
ATOM 576 O O . THR A 1 78 ? 13.258 -53.312 -12.664 1 60.53 78 THR A O 1
ATOM 579 N N . HIS A 1 79 ? 11.398 -52.219 -13.156 1 63.16 79 HIS A N 1
ATOM 580 C CA . HIS A 1 79 ? 10.789 -53.406 -13.75 1 63.16 79 HIS A CA 1
ATOM 581 C C . HIS A 1 79 ? 11.398 -53.688 -15.109 1 63.16 79 HIS A C 1
ATOM 583 O O . HIS A 1 79 ? 11.805 -52.781 -15.844 1 63.16 79 HIS A O 1
ATOM 589 N N . LEU A 1 80 ? 11.508 -54.938 -15.297 1 61.88 80 LEU A N 1
ATOM 590 C CA . LEU A 1 80 ? 11.992 -55.375 -16.609 1 61.88 80 LEU A CA 1
ATOM 591 C C . LEU A 1 80 ? 10.883 -55.25 -17.656 1 61.88 80 LEU A C 1
ATOM 593 O O . LEU A 1 80 ? 9.805 -55.812 -17.484 1 61.88 80 LEU A O 1
ATOM 597 N N . VAL A 1 81 ? 11.055 -54.375 -18.609 1 67.62 81 VAL A N 1
ATOM 598 C CA . VAL A 1 81 ? 10.062 -54.125 -19.656 1 67.62 81 VAL A CA 1
ATOM 599 C C . VAL A 1 81 ? 10.625 -54.562 -21 1 67.62 81 VAL A C 1
ATOM 601 O O . VAL A 1 81 ? 11.828 -54.469 -21.25 1 67.62 81 VAL A O 1
ATOM 604 N N . SER A 1 82 ? 9.859 -55.219 -21.734 1 69.38 82 SER A N 1
ATOM 605 C CA . SER A 1 82 ? 10.266 -55.625 -23.062 1 69.38 82 SER A CA 1
ATOM 606 C C . SER A 1 82 ? 10.172 -54.469 -24.062 1 69.38 82 SER A C 1
ATOM 608 O O . SER A 1 82 ? 9.109 -53.875 -24.234 1 69.38 82 SER A O 1
ATOM 610 N N . VAL A 1 83 ? 11.312 -54.031 -24.641 1 65.62 83 VAL A N 1
ATOM 611 C CA . VAL A 1 83 ? 11.359 -52.938 -25.609 1 65.62 83 VAL A CA 1
ATOM 612 C C . VAL A 1 83 ? 12.109 -53.406 -26.859 1 65.62 83 VAL A C 1
ATOM 614 O O . VAL A 1 83 ? 13.312 -53.656 -26.812 1 65.62 83 VAL A O 1
ATOM 617 N N . ASN A 1 84 ? 11.438 -53.625 -27.984 1 66.69 84 ASN A N 1
ATOM 618 C CA . ASN A 1 84 ? 12.109 -54.031 -29.219 1 66.69 84 ASN A CA 1
ATOM 619 C C . ASN A 1 84 ? 12.898 -52.906 -29.828 1 66.69 84 ASN A C 1
ATOM 621 O O . ASN A 1 84 ? 14.07 -53.062 -30.188 1 66.69 84 ASN A O 1
ATOM 625 N N . LEU A 1 85 ? 12.188 -51.688 -30.125 1 66.75 85 LEU A N 1
ATOM 626 C CA . LEU A 1 85 ? 12.805 -50.438 -30.594 1 66.75 85 LEU A CA 1
ATOM 627 C C . LEU A 1 85 ? 12.359 -49.25 -29.75 1 66.75 85 LEU A C 1
ATOM 629 O O . LEU A 1 85 ? 11.156 -49.031 -29.594 1 66.75 85 LEU A O 1
ATOM 633 N N . PRO A 1 86 ? 13.312 -48.656 -29.125 1 67.44 86 PRO A N 1
ATOM 634 C CA . PRO A 1 86 ? 12.938 -47.5 -28.312 1 67.44 86 PRO A CA 1
ATOM 635 C C . PRO A 1 86 ? 12.102 -46.469 -29.078 1 67.44 86 PRO A C 1
ATOM 637 O O . PRO A 1 86 ? 11.203 -45.844 -28.516 1 67.44 86 PRO A O 1
ATOM 640 N N . SER A 1 87 ? 12.359 -46.375 -30.234 1 66 87 SER A N 1
ATOM 641 C CA . SER A 1 87 ? 11.641 -45.406 -31.062 1 66 87 SER A CA 1
ATOM 642 C C . SER A 1 87 ? 10.203 -45.844 -31.297 1 66 87 SER A C 1
ATOM 644 O O . SER A 1 87 ? 9.352 -45.062 -31.703 1 66 87 SER A O 1
ATOM 646 N N . SER A 1 88 ? 9.922 -47.094 -30.969 1 68.06 88 SER A N 1
ATOM 647 C CA . SER A 1 88 ? 8.578 -47.625 -31.203 1 68.06 88 SER A CA 1
ATOM 648 C C . SER A 1 88 ? 7.668 -47.344 -30.016 1 68.06 88 SER A C 1
ATOM 650 O O . SER A 1 88 ? 6.449 -47.531 -30.109 1 68.06 88 SER A O 1
ATOM 652 N N . LEU A 1 89 ? 8.125 -46.938 -28.953 1 75.5 89 LEU A N 1
ATOM 653 C CA . LEU A 1 89 ? 7.32 -46.656 -27.781 1 75.5 89 LEU A CA 1
ATOM 654 C C . LEU A 1 89 ? 6.59 -45.312 -27.938 1 75.5 89 LEU A C 1
ATOM 656 O O . LEU A 1 89 ? 7.121 -44.375 -28.547 1 75.5 89 LEU A O 1
ATOM 660 N N . PRO A 1 90 ? 5.352 -45.281 -27.375 1 72.94 90 PRO A N 1
ATOM 661 C CA . PRO A 1 90 ? 4.609 -44.031 -27.578 1 72.94 90 PRO A CA 1
ATOM 662 C C . PRO A 1 90 ? 5.238 -42.844 -26.844 1 72.94 90 PRO A C 1
ATOM 664 O O . PRO A 1 90 ? 5.738 -43 -25.734 1 72.94 90 PRO A O 1
ATOM 667 N N . LYS A 1 91 ? 5.332 -41.719 -27.469 1 72.44 91 LYS A N 1
ATOM 668 C CA . LYS A 1 91 ? 5.699 -40.438 -26.812 1 72.44 91 LYS A CA 1
ATOM 669 C C . LYS A 1 91 ? 4.676 -40.062 -25.75 1 72.44 91 LYS A C 1
ATOM 671 O O . LYS A 1 91 ? 3.471 -40.219 -25.953 1 72.44 91 LYS A O 1
ATOM 676 N N . ASN A 1 92 ? 5.152 -39.688 -24.562 1 69.06 92 ASN A N 1
ATOM 677 C CA . ASN A 1 92 ? 4.234 -39.156 -23.562 1 69.06 92 ASN A CA 1
ATOM 678 C C . ASN A 1 92 ? 3.883 -37.688 -23.828 1 69.06 92 ASN A C 1
ATOM 680 O O . ASN A 1 92 ? 4.465 -36.781 -23.234 1 69.06 92 ASN A O 1
ATOM 684 N N . ILE A 1 93 ? 2.973 -37.562 -24.562 1 61.47 93 ILE A N 1
ATOM 685 C CA . ILE A 1 93 ? 2.68 -36.25 -25.078 1 61.47 93 ILE A CA 1
ATOM 686 C C . ILE A 1 93 ? 2.129 -35.375 -23.953 1 61.47 93 ILE A C 1
ATOM 688 O O . ILE A 1 93 ? 2.463 -34.188 -23.859 1 61.47 93 ILE A O 1
ATOM 692 N N . ASP A 1 94 ? 1.329 -35.938 -23.094 1 61.88 94 ASP A N 1
ATOM 693 C CA . ASP A 1 94 ? 0.757 -35.156 -22.016 1 61.88 94 ASP A CA 1
ATOM 694 C C . ASP A 1 94 ? 1.83 -34.75 -21 1 61.88 94 ASP A C 1
ATOM 696 O O . ASP A 1 94 ? 1.83 -33.594 -20.516 1 61.88 94 ASP A O 1
ATOM 700 N N . LEU A 1 95 ? 2.773 -35.562 -20.672 1 63.69 95 LEU A N 1
ATOM 701 C CA . LEU A 1 95 ? 3.9 -35.219 -19.812 1 63.69 95 LEU A CA 1
ATOM 702 C C . LEU A 1 95 ? 4.801 -34.188 -20.484 1 63.69 95 LEU A C 1
ATOM 704 O O . LEU A 1 95 ? 5.293 -33.25 -19.828 1 63.69 95 LEU A O 1
ATOM 708 N N . LEU A 1 96 ? 5.102 -34.469 -21.625 1 60.88 96 LEU A N 1
ATOM 709 C CA . LEU A 1 96 ? 5.898 -33.5 -22.391 1 60.88 96 LEU A CA 1
ATOM 710 C C . LEU A 1 96 ? 5.246 -32.125 -22.406 1 60.88 96 LEU A C 1
ATOM 712 O O . LEU A 1 96 ? 5.926 -31.109 -22.281 1 60.88 96 LEU A O 1
ATOM 716 N N . ARG A 1 97 ? 3.975 -32.156 -22.531 1 57.09 97 ARG A N 1
ATOM 717 C CA . ARG A 1 97 ? 3.238 -30.891 -22.453 1 57.09 97 ARG A CA 1
ATOM 718 C C . ARG A 1 97 ? 3.434 -30.219 -21.109 1 57.09 97 ARG A C 1
ATOM 720 O O . ARG A 1 97 ? 3.65 -29 -21.031 1 57.09 97 ARG A O 1
ATOM 727 N N . PHE A 1 98 ? 3.418 -30.938 -20.047 1 54.5 98 PHE A N 1
ATOM 728 C CA . PHE A 1 98 ? 3.633 -30.406 -18.719 1 54.5 98 PHE A CA 1
ATOM 729 C C . PHE A 1 98 ? 5.105 -30.078 -18.484 1 54.5 98 PHE A C 1
ATOM 731 O O . PHE A 1 98 ? 5.434 -29.094 -17.812 1 54.5 98 PHE A O 1
ATOM 738 N N . SER A 1 99 ? 6 -30.922 -18.828 1 53.88 99 SER A N 1
ATOM 739 C CA . SER A 1 99 ? 7.434 -30.672 -18.719 1 53.88 99 SER A CA 1
ATOM 740 C C . SER A 1 99 ? 7.848 -29.453 -19.547 1 53.88 99 SER A C 1
ATOM 742 O O . SER A 1 99 ? 8.688 -28.656 -19.109 1 53.88 99 SER A O 1
ATOM 744 N N . LEU A 1 100 ? 7.336 -29.484 -20.594 1 47.25 100 LEU A N 1
ATOM 745 C CA . LEU A 1 100 ? 7.617 -28.328 -21.438 1 47.25 100 LEU A CA 1
ATOM 746 C C . LEU A 1 100 ? 7 -27.062 -20.844 1 47.25 100 LEU A C 1
ATOM 748 O O . LEU A 1 100 ? 7.523 -25.953 -21.031 1 47.25 100 LEU A O 1
ATOM 752 N N . LEU A 1 101 ? 5.93 -27.172 -20.016 1 42.5 101 LEU A N 1
ATOM 753 C CA . LEU A 1 101 ? 5.379 -26.062 -19.25 1 42.5 101 LEU A CA 1
ATOM 754 C C . LEU A 1 101 ? 6.23 -25.781 -18.016 1 42.5 101 LEU A C 1
ATOM 756 O O . LEU A 1 101 ? 6.402 -24.625 -17.625 1 42.5 101 LEU A O 1
ATOM 760 N N . THR A 1 102 ? 6.738 -26.75 -17.188 1 37.41 102 THR A N 1
ATOM 761 C CA . THR A 1 102 ? 7.656 -26.641 -16.062 1 37.41 102 THR A CA 1
ATOM 762 C C . THR A 1 102 ? 9.086 -26.438 -16.547 1 37.41 102 THR A C 1
ATOM 764 O O . THR A 1 102 ? 9.906 -25.828 -15.836 1 37.41 102 THR A O 1
ATOM 767 N N . VAL A 1 103 ? 9.586 -27.203 -17.406 1 36.97 103 VAL A N 1
ATOM 768 C CA . VAL A 1 103 ? 10.914 -27.031 -17.984 1 36.97 103 VAL A CA 1
ATOM 769 C C . VAL A 1 103 ? 11.117 -25.578 -18.422 1 36.97 103 VAL A C 1
ATOM 771 O O . VAL A 1 103 ? 12.242 -25.078 -18.422 1 36.97 103 VAL A O 1
ATOM 774 N N . LYS A 1 104 ? 10.211 -24.938 -18.922 1 35.53 104 LYS A N 1
ATOM 775 C CA . LYS A 1 104 ? 10.617 -23.562 -19.219 1 35.53 104 LYS A CA 1
ATOM 776 C C . LYS A 1 104 ? 11.055 -22.828 -17.938 1 35.53 104 LYS A C 1
ATOM 778 O O . LYS A 1 104 ? 11.789 -21.844 -18.016 1 35.53 104 LYS A O 1
ATOM 783 N N . THR A 1 105 ? 10.727 -23.297 -16.688 1 29.77 105 THR A N 1
ATOM 784 C CA . THR A 1 105 ? 11.492 -22.766 -15.578 1 29.77 105 THR A CA 1
ATOM 785 C C . THR A 1 105 ? 12.812 -23.516 -15.406 1 29.77 105 THR A C 1
ATOM 787 O O . THR A 1 105 ? 13.836 -22.922 -15.078 1 29.77 105 THR A O 1
ATOM 790 N N . THR A 1 106 ? 12.812 -24.969 -15.258 1 29.02 106 THR A N 1
ATOM 791 C CA . THR A 1 106 ? 14.023 -25.672 -14.852 1 29.02 106 THR A CA 1
ATOM 792 C C . THR A 1 106 ? 14.883 -26.016 -16.062 1 29.02 106 THR A C 1
ATOM 794 O O . THR A 1 106 ? 15.844 -26.766 -15.969 1 29.02 106 THR A O 1
ATOM 797 N N . LEU A 1 107 ? 14.656 -26 -17.188 1 29.3 107 LEU A N 1
ATOM 798 C CA . LEU A 1 107 ? 15.656 -26.453 -18.141 1 29.3 107 LEU A CA 1
ATOM 799 C C . LEU A 1 107 ? 17.062 -26.094 -17.688 1 29.3 107 LEU A C 1
ATOM 801 O O . LEU A 1 107 ? 17.766 -25.344 -18.359 1 29.3 107 LEU A O 1
ATOM 805 N N . ASP A 1 108 ? 17.375 -25.812 -16.312 1 27.55 108 ASP A N 1
ATOM 806 C CA . ASP A 1 108 ? 18.828 -25.875 -16.234 1 27.55 108 ASP A CA 1
ATOM 807 C C . ASP A 1 108 ? 19.312 -27.328 -16.281 1 27.55 108 ASP A C 1
ATOM 809 O O . ASP A 1 108 ? 18.641 -28.234 -15.773 1 27.55 108 ASP A O 1
ATOM 813 N N . ASN A 1 109 ? 20.047 -28.094 -17.109 1 26.56 109 ASN A N 1
ATOM 814 C CA . ASN A 1 109 ? 20.969 -29.234 -17.109 1 26.56 109 ASN A CA 1
ATOM 815 C C . ASN A 1 109 ? 21.406 -29.609 -15.695 1 26.56 109 ASN A C 1
ATOM 817 O O . ASN A 1 109 ? 21.625 -28.719 -14.852 1 26.56 109 ASN A O 1
ATOM 821 N N . PRO A 1 110 ? 21.172 -30.766 -15.047 1 30.38 110 PRO A N 1
ATOM 822 C CA . PRO A 1 110 ? 21.844 -30.797 -13.742 1 30.38 110 PRO A CA 1
ATOM 823 C C . PRO A 1 110 ? 23.078 -29.891 -13.703 1 30.38 110 PRO A C 1
ATOM 825 O O . PRO A 1 110 ? 23.297 -29.188 -12.711 1 30.38 110 PRO A O 1
ATOM 828 N N . HIS A 1 111 ? 24.078 -30.344 -14.367 1 28.81 111 HIS A N 1
ATOM 829 C CA . HIS A 1 111 ? 25.406 -29.75 -14.398 1 28.81 111 HIS A CA 1
ATOM 830 C C . HIS A 1 111 ? 25.359 -28.344 -15 1 28.81 111 HIS A C 1
ATOM 832 O O . HIS A 1 111 ? 26.375 -27.641 -15 1 28.81 111 HIS A O 1
ATOM 838 N N . ARG A 1 112 ? 24.672 -28.375 -16.188 1 27.58 112 ARG A N 1
ATOM 839 C CA . ARG A 1 112 ? 24.766 -26.984 -16.641 1 27.58 112 ARG A CA 1
ATOM 840 C C . ARG A 1 112 ? 23.828 -26.094 -15.836 1 27.58 112 ARG A C 1
ATOM 842 O O . ARG A 1 112 ? 22.641 -26.375 -15.711 1 27.58 112 ARG A O 1
ATOM 849 N N . THR A 1 113 ? 24.141 -25.531 -14.742 1 29.67 113 THR A N 1
ATOM 850 C CA . THR A 1 113 ? 23.656 -24.406 -13.961 1 29.67 113 THR A CA 1
ATOM 851 C C . THR A 1 113 ? 22.609 -23.609 -14.734 1 29.67 113 THR A C 1
ATOM 853 O O . THR A 1 113 ? 22.906 -23.016 -15.766 1 29.67 113 THR A O 1
ATOM 856 N N . ARG A 1 114 ? 21.391 -24.219 -14.961 1 35.62 114 ARG A N 1
ATOM 857 C CA . ARG A 1 114 ? 20.422 -23.328 -15.586 1 35.62 114 ARG A CA 1
ATOM 858 C C . ARG A 1 114 ? 20.688 -21.875 -15.195 1 35.62 114 ARG A C 1
ATOM 860 O O . ARG A 1 114 ? 20.484 -21.5 -14.047 1 35.62 114 ARG A O 1
ATOM 867 N N . ARG A 1 115 ? 21.422 -21.547 -15.805 1 36.38 115 ARG A N 1
ATOM 868 C CA . ARG A 1 115 ? 21.859 -20.156 -15.68 1 36.38 115 ARG A CA 1
ATOM 869 C C . ARG A 1 115 ? 20.656 -19.203 -15.75 1 36.38 115 ARG A C 1
ATOM 871 O O . ARG A 1 115 ? 19.953 -19.156 -16.766 1 36.38 115 ARG A O 1
ATOM 878 N N . ARG A 1 116 ? 19.781 -19.188 -14.711 1 43.81 116 ARG A N 1
ATOM 879 C CA . ARG A 1 116 ? 18.828 -18.094 -14.664 1 43.81 116 ARG A CA 1
ATOM 880 C C . ARG A 1 116 ? 19.359 -16.859 -15.398 1 43.81 116 ARG A C 1
ATOM 882 O O . ARG A 1 116 ? 20.422 -16.328 -15.039 1 43.81 116 ARG A O 1
ATOM 889 N N . PHE A 1 117 ? 18.812 -16.969 -16.688 1 55.41 117 PHE A N 1
ATOM 890 C CA . PHE A 1 117 ? 19.234 -15.773 -17.422 1 55.41 117 PHE A CA 1
ATOM 891 C C . PHE A 1 117 ? 18.453 -14.555 -16.938 1 55.41 117 PHE A C 1
ATOM 893 O O . PHE A 1 117 ? 17.234 -14.609 -16.812 1 55.41 117 PHE A O 1
ATOM 900 N N . THR A 1 118 ? 18.938 -13.883 -16.172 1 64.12 118 THR A N 1
ATOM 901 C CA . THR A 1 118 ? 18.328 -12.602 -15.82 1 64.12 118 THR A CA 1
ATOM 902 C C . THR A 1 118 ? 18.656 -11.547 -16.875 1 64.12 118 THR A C 1
ATOM 904 O O . THR A 1 118 ? 19.828 -11.25 -17.125 1 64.12 118 THR A O 1
ATOM 907 N N . PHE A 1 119 ? 17.578 -11.336 -17.641 1 76.75 119 PHE A N 1
ATOM 908 C CA . PHE A 1 119 ? 17.797 -10.328 -18.672 1 76.75 119 PHE A CA 1
ATOM 909 C C . PHE A 1 119 ? 18.203 -9 -18.047 1 76.75 119 PHE A C 1
ATOM 911 O O . PHE A 1 119 ? 19.078 -8.305 -18.562 1 76.75 119 PHE A O 1
ATOM 918 N N . VAL A 1 120 ? 17.406 -8.602 -17 1 78.19 120 VAL A N 1
ATOM 919 C CA . VAL A 1 120 ? 17.75 -7.387 -16.266 1 78.19 120 VAL A CA 1
ATOM 920 C C . VAL A 1 120 ? 18.094 -7.723 -14.82 1 78.19 120 VAL A C 1
ATOM 922 O O . VAL A 1 120 ? 17.438 -8.562 -14.203 1 78.19 120 VAL A O 1
ATOM 925 N N . PRO A 1 121 ? 19.203 -7.254 -14.414 1 72.69 121 PRO A N 1
ATOM 926 C CA . PRO A 1 121 ? 19.516 -7.492 -13 1 72.69 121 PRO A CA 1
ATOM 927 C C . PRO A 1 121 ? 18.422 -6.977 -12.062 1 72.69 121 PRO A C 1
ATOM 929 O O . PRO A 1 121 ? 17.641 -6.094 -12.438 1 72.69 121 PRO A O 1
ATOM 932 N N . GLU A 1 122 ? 18.234 -7.641 -11.008 1 74.25 122 GLU A N 1
ATOM 933 C CA . GLU A 1 122 ? 17.25 -7.203 -10.016 1 74.25 122 GLU A CA 1
ATOM 934 C C . GLU A 1 122 ? 17.516 -5.777 -9.555 1 74.25 122 GLU A C 1
ATOM 936 O O . GLU A 1 122 ? 18.547 -5.512 -8.938 1 74.25 122 GLU A O 1
ATOM 941 N N . ILE A 1 123 ? 16.703 -4.965 -9.961 1 76.44 123 ILE A N 1
ATOM 942 C CA . ILE A 1 123 ? 16.891 -3.543 -9.688 1 76.44 123 ILE A CA 1
ATOM 943 C C . ILE A 1 123 ? 16.438 -3.232 -8.258 1 76.44 123 ILE A C 1
ATOM 945 O O . ILE A 1 123 ? 17.047 -2.4 -7.582 1 76.44 123 ILE A O 1
ATOM 949 N N . VAL A 1 124 ? 15.328 -3.861 -7.797 1 78.56 124 VAL A N 1
ATOM 950 C CA . VAL A 1 124 ? 14.789 -3.475 -6.5 1 78.56 124 VAL A CA 1
ATOM 951 C C . VAL A 1 124 ? 14.07 -4.664 -5.863 1 78.56 124 VAL A C 1
ATOM 953 O O . VAL A 1 124 ? 13.5 -5.504 -6.566 1 78.56 124 VAL A O 1
ATOM 956 N N . SER A 1 125 ? 14.242 -4.652 -4.645 1 75 125 SER A N 1
ATOM 957 C CA . SER A 1 125 ? 13.484 -5.645 -3.891 1 75 125 SER A CA 1
ATOM 958 C C . SER A 1 125 ? 12.023 -5.238 -3.762 1 75 125 SER A C 1
ATOM 960 O O . SER A 1 125 ? 11.688 -4.055 -3.844 1 75 125 SER A O 1
ATOM 962 N N . ASP A 1 126 ? 11.156 -6.086 -3.654 1 70.75 126 ASP A N 1
ATOM 963 C CA . ASP A 1 126 ? 9.727 -5.816 -3.537 1 70.75 126 ASP A CA 1
ATOM 964 C C . ASP A 1 126 ? 9.422 -4.977 -2.299 1 70.75 126 ASP A C 1
ATOM 966 O O . ASP A 1 126 ? 8.539 -4.117 -2.326 1 70.75 126 ASP A O 1
ATOM 970 N N . ASP A 1 127 ? 10.133 -5.27 -1.255 1 70.88 127 ASP A N 1
ATOM 971 C CA . ASP A 1 127 ? 9.906 -4.508 -0.029 1 70.88 127 ASP A CA 1
ATOM 972 C C . ASP A 1 127 ? 10.195 -3.025 -0.241 1 70.88 127 ASP A C 1
ATOM 974 O O . ASP A 1 127 ? 9.406 -2.17 0.164 1 70.88 127 ASP A O 1
ATOM 978 N N . VAL A 1 128 ? 11.305 -2.873 -0.838 1 80.5 128 VAL A N 1
ATOM 979 C CA . VAL A 1 128 ? 11.68 -1.487 -1.086 1 80.5 128 VAL A CA 1
ATOM 980 C C . VAL A 1 128 ? 10.703 -0.85 -2.068 1 80.5 128 VAL A C 1
ATOM 982 O O . VAL A 1 128 ? 10.297 0.302 -1.89 1 80.5 128 VAL A O 1
ATOM 985 N N . TYR A 1 129 ? 10.305 -1.608 -2.984 1 84.12 129 TYR A N 1
ATOM 986 C CA . TYR A 1 129 ? 9.383 -1.074 -3.977 1 84.12 129 TYR A CA 1
ATOM 987 C C . TYR A 1 129 ? 8.062 -0.679 -3.33 1 84.12 129 TYR A C 1
ATOM 989 O O . TYR A 1 129 ? 7.547 0.418 -3.568 1 84.12 129 TYR A O 1
ATOM 997 N N . ASN A 1 130 ? 7.5 -1.489 -2.512 1 71.88 130 ASN A N 1
ATOM 998 C CA . ASN A 1 130 ? 6.199 -1.244 -1.896 1 71.88 130 ASN A CA 1
ATOM 999 C C . ASN A 1 130 ? 6.27 -0.105 -0.882 1 71.88 130 ASN A C 1
ATOM 1001 O O . ASN A 1 130 ? 5.293 0.627 -0.7 1 71.88 130 ASN A O 1
ATOM 1005 N N . CYS A 1 131 ? 7.332 0.072 -0.331 1 75 131 CYS A N 1
ATOM 1006 C CA . CYS A 1 131 ? 7.504 1.114 0.675 1 75 131 CYS A CA 1
ATOM 1007 C C . CYS A 1 131 ? 7.594 2.49 0.025 1 75 131 CYS A C 1
ATOM 1009 O O . CYS A 1 131 ? 7.145 3.482 0.601 1 75 131 CYS A O 1
ATOM 1011 N N . TRP A 1 132 ? 8.164 2.504 -1.191 1 86.5 132 TRP A N 1
ATOM 1012 C CA . TRP A 1 132 ? 8.547 3.812 -1.71 1 86.5 132 TRP A CA 1
ATOM 1013 C C . TRP A 1 132 ? 7.715 4.18 -2.934 1 86.5 132 TRP A C 1
ATOM 1015 O O . TRP A 1 132 ? 7.715 5.332 -3.369 1 86.5 132 TRP A O 1
ATOM 1025 N N . LYS A 1 133 ? 6.984 3.271 -3.498 1 80.94 133 LYS A N 1
ATOM 1026 C CA . LYS A 1 133 ? 6.277 3.496 -4.758 1 80.94 133 LYS A CA 1
ATOM 1027 C C . LYS A 1 133 ? 5.344 4.699 -4.656 1 80.94 133 LYS A C 1
ATOM 1029 O O . LYS A 1 133 ? 5.203 5.465 -5.613 1 80.94 133 LYS A O 1
ATOM 1034 N N . ASN A 1 134 ? 4.75 4.961 -3.477 1 78.38 134 ASN A N 1
ATOM 1035 C CA . ASN A 1 134 ? 3.777 6.039 -3.33 1 78.38 134 ASN A CA 1
ATOM 1036 C C . ASN A 1 134 ? 4.461 7.379 -3.074 1 78.38 134 ASN A C 1
ATOM 1038 O O . ASN A 1 134 ? 3.801 8.422 -3.043 1 78.38 134 ASN A O 1
ATOM 1042 N N . TRP A 1 135 ? 5.742 7.375 -2.932 1 88.5 135 TRP A N 1
ATOM 1043 C CA . TRP A 1 135 ? 6.473 8.609 -2.664 1 88.5 135 TRP A CA 1
ATOM 1044 C C . TRP A 1 135 ? 7.152 9.125 -3.93 1 88.5 135 TRP A C 1
ATOM 1046 O O . TRP A 1 135 ? 7.812 10.164 -3.908 1 88.5 135 TRP A O 1
ATOM 1056 N N . ILE A 1 136 ? 6.977 8.438 -5.047 1 89.5 136 ILE A N 1
ATOM 1057 C CA . ILE A 1 136 ? 7.625 8.844 -6.289 1 89.5 136 ILE A CA 1
ATOM 1058 C C . ILE A 1 136 ? 6.75 9.859 -7.023 1 89.5 136 ILE A C 1
ATOM 1060 O O . ILE A 1 136 ? 5.57 9.602 -7.27 1 89.5 136 ILE A O 1
ATOM 1064 N N . ILE A 1 137 ? 7.344 10.961 -7.316 1 89 137 ILE A N 1
ATOM 1065 C CA . ILE A 1 137 ? 6.672 11.992 -8.094 1 89 137 ILE A CA 1
ATOM 1066 C C . ILE A 1 137 ? 6.887 11.734 -9.586 1 89 137 ILE A C 1
ATOM 1068 O O . ILE A 1 137 ? 8.016 11.508 -10.023 1 89 137 ILE A O 1
ATOM 1072 N N . PRO A 1 138 ? 5.82 11.711 -10.336 1 85 138 PRO A N 1
ATOM 1073 C CA . PRO A 1 138 ? 6.004 11.531 -11.781 1 85 138 PRO A CA 1
ATOM 1074 C C . PRO A 1 138 ? 6.938 12.578 -12.391 1 85 138 PRO A C 1
ATOM 1076 O O . PRO A 1 138 ? 6.965 13.727 -11.938 1 85 138 PRO A O 1
ATOM 1079 N N . TYR A 1 139 ? 7.641 12.219 -13.375 1 87.38 139 TYR A N 1
ATOM 1080 C CA . TYR A 1 139 ? 8.688 13.047 -13.977 1 87.38 139 TYR A CA 1
ATOM 1081 C C . TYR A 1 139 ? 8.102 14.352 -14.516 1 87.38 139 TYR A C 1
ATOM 1083 O O . TYR A 1 139 ? 8.711 15.414 -14.375 1 87.38 139 TYR A O 1
ATOM 1091 N N . ASP A 1 140 ? 6.926 14.289 -15.078 1 84.19 140 ASP A N 1
ATOM 1092 C CA . ASP A 1 140 ? 6.355 15.43 -15.789 1 84.19 140 ASP A CA 1
ATOM 1093 C C . ASP A 1 140 ? 5.738 16.438 -14.82 1 84.19 140 ASP A C 1
ATOM 1095 O O . ASP A 1 140 ? 5.379 17.547 -15.203 1 84.19 140 ASP A O 1
ATOM 1099 N N . VAL A 1 141 ? 5.699 16.156 -13.594 1 86.19 141 VAL A N 1
ATOM 1100 C CA . VAL A 1 141 ? 5.023 17 -12.617 1 86.19 141 VAL A CA 1
ATOM 1101 C C . VAL A 1 141 ? 5.969 18.109 -12.148 1 86.19 141 VAL A C 1
ATOM 1103 O O . VAL A 1 141 ? 5.52 19.172 -11.703 1 86.19 141 VAL A O 1
ATOM 1106 N N . VAL A 1 142 ? 7.27 17.938 -12.203 1 90 142 VAL A N 1
ATOM 1107 C CA . VAL A 1 142 ? 8.234 18.922 -11.711 1 90 142 VAL A CA 1
ATOM 1108 C C . VAL A 1 142 ? 8.977 19.547 -12.883 1 90 142 VAL A C 1
ATOM 1110 O O . VAL A 1 142 ? 9.523 18.844 -13.734 1 90 142 VAL A O 1
ATOM 1113 N N . LEU A 1 143 ? 8.883 20.812 -13.016 1 90.19 143 LEU A N 1
ATOM 1114 C CA . LEU A 1 143 ? 9.641 21.562 -14 1 90.19 143 LEU A CA 1
ATOM 1115 C C . LEU A 1 143 ? 10.789 22.328 -13.344 1 90.19 143 LEU A C 1
ATOM 1117 O O . LEU A 1 143 ? 10.586 23.031 -12.352 1 90.19 143 LEU A O 1
ATOM 1121 N N . THR A 1 144 ? 11.992 22.031 -13.672 1 91.38 144 THR A N 1
ATOM 1122 C CA . THR A 1 144 ? 13.148 22.719 -13.109 1 91.38 144 THR A CA 1
ATOM 1123 C C . THR A 1 144 ? 14.242 22.891 -14.164 1 91.38 144 THR A C 1
ATOM 1125 O O . THR A 1 144 ? 14.367 22.062 -15.07 1 91.38 144 THR A O 1
ATOM 1128 N N . ASP A 1 145 ? 14.922 23.969 -14.086 1 81.62 145 ASP A N 1
ATOM 1129 C CA . ASP A 1 145 ? 16.047 24.203 -14.984 1 81.62 145 ASP A CA 1
ATOM 1130 C C . ASP A 1 145 ? 17.359 23.766 -14.344 1 81.62 145 ASP A C 1
ATOM 1132 O O . ASP A 1 145 ? 18.219 23.172 -15 1 81.62 145 ASP A O 1
ATOM 1136 N N . ASP A 1 146 ? 17.594 24.125 -13.055 1 80.31 146 ASP A N 1
ATOM 1137 C CA . ASP A 1 146 ? 18.875 23.844 -12.414 1 80.31 146 ASP A CA 1
ATOM 1138 C C . ASP A 1 146 ? 18.703 23 -11.156 1 80.31 146 ASP A C 1
ATOM 1140 O O . ASP A 1 146 ? 19.656 22.75 -10.43 1 80.31 146 ASP A O 1
ATOM 1144 N N . CYS A 1 147 ? 17.547 22.5 -10.844 1 75.94 147 CYS A N 1
ATOM 1145 C CA . CYS A 1 147 ? 17.234 21.641 -9.695 1 75.94 147 CYS A CA 1
ATOM 1146 C C . CYS A 1 147 ? 17.547 22.359 -8.391 1 75.94 147 CYS A C 1
ATOM 1148 O O . CYS A 1 147 ? 18 21.734 -7.43 1 75.94 147 CYS A O 1
ATOM 1150 N N . VAL A 1 148 ? 17.609 23.672 -8.398 1 80.44 148 VAL A N 1
ATOM 1151 C CA . VAL A 1 148 ? 17.656 24.453 -7.164 1 80.44 148 VAL A CA 1
ATOM 1152 C C . VAL A 1 148 ? 16.25 24.875 -6.77 1 80.44 148 VAL A C 1
ATOM 1154 O O . VAL A 1 148 ? 15.805 24.641 -5.641 1 80.44 148 VAL A O 1
ATOM 1157 N N . VAL A 1 149 ? 15.547 25.531 -7.715 1 88.88 149 VAL A N 1
ATOM 1158 C CA . VAL A 1 149 ? 14.148 25.891 -7.539 1 88.88 149 VAL A CA 1
ATOM 1159 C C . VAL A 1 149 ? 13.32 25.344 -8.703 1 88.88 149 VAL A C 1
ATOM 1161 O O . VAL A 1 149 ? 13.797 25.312 -9.844 1 88.88 149 VAL A O 1
ATOM 1164 N N . GLY A 1 150 ? 12.25 24.703 -8.375 1 91.25 150 GLY A N 1
ATOM 1165 C CA . GLY A 1 150 ? 11.359 24.156 -9.391 1 91.25 150 GLY A CA 1
ATOM 1166 C C . GLY A 1 150 ? 9.906 24.547 -9.164 1 91.25 150 GLY A C 1
ATOM 1167 O O . GLY A 1 150 ? 9.602 25.344 -8.273 1 91.25 150 GLY A O 1
ATOM 1168 N N . ARG A 1 151 ? 9.047 24.094 -10.125 1 91.94 151 ARG A N 1
ATOM 1169 C CA . ARG A 1 151 ? 7.605 24.328 -10.031 1 91.94 151 ARG A CA 1
ATOM 1170 C C . ARG A 1 151 ? 6.824 23.062 -10.383 1 91.94 151 ARG A C 1
ATOM 1172 O O . ARG A 1 151 ? 7.301 22.219 -11.148 1 91.94 151 ARG A O 1
ATOM 1179 N N . VAL A 1 152 ? 5.688 22.984 -9.727 1 87.56 152 VAL A N 1
ATOM 1180 C CA . VAL A 1 152 ? 4.809 21.859 -9.992 1 87.56 152 VAL A CA 1
ATOM 1181 C C . VAL A 1 152 ? 3.955 22.141 -11.227 1 87.56 152 VAL A C 1
ATOM 1183 O O . VAL A 1 152 ? 3.43 23.234 -11.383 1 87.56 152 VAL A O 1
ATOM 1186 N N . LYS A 1 153 ? 3.891 21.156 -12.078 1 84.62 153 LYS A N 1
ATOM 1187 C CA . LYS A 1 153 ? 3.051 21.25 -13.266 1 84.62 153 LYS A CA 1
ATOM 1188 C C . LYS A 1 153 ? 2.031 20.109 -13.305 1 84.62 153 LYS A C 1
ATOM 1190 O O . LYS A 1 153 ? 2.404 18.938 -13.406 1 84.62 153 LYS A O 1
ATOM 1195 N N . LEU A 1 154 ? 0.779 20.453 -13.023 1 77.06 154 LEU A N 1
ATOM 1196 C CA . LEU A 1 154 ? -0.252 19.422 -13.031 1 77.06 154 LEU A CA 1
ATOM 1197 C C . LEU A 1 154 ? -1.009 19.406 -14.352 1 77.06 154 LEU A C 1
ATOM 1199 O O . LEU A 1 154 ? -1.379 20.469 -14.867 1 77.06 154 LEU A O 1
ATOM 1203 N N . GLU A 1 155 ? -0.816 18.25 -15.039 1 64.88 155 GLU A N 1
ATOM 1204 C CA . GLU A 1 155 ? -1.738 18.078 -16.156 1 64.88 155 GLU A CA 1
ATOM 1205 C C . GLU A 1 155 ? -3.107 17.609 -15.68 1 64.88 155 GLU A C 1
ATOM 1207 O O . GLU A 1 155 ? -3.23 17.062 -14.578 1 64.88 155 GLU A O 1
ATOM 1212 N N . LYS A 1 156 ? -4.215 17.766 -16.203 1 56.06 156 LYS A N 1
ATOM 1213 C CA . LYS A 1 156 ? -5.602 17.531 -15.805 1 56.06 156 LYS A CA 1
ATOM 1214 C C . LYS A 1 156 ? -5.738 16.234 -15.023 1 56.06 156 LYS A C 1
ATOM 1216 O O . LYS A 1 156 ? -6.371 16.203 -13.961 1 56.06 156 LYS A O 1
ATOM 1221 N N . SER A 1 157 ? -5.836 14.93 -15.492 1 43.47 157 SER A N 1
ATOM 1222 C CA . SER A 1 157 ? -6.543 13.719 -15.102 1 43.47 157 SER A CA 1
ATOM 1223 C C . SER A 1 157 ? -5.672 12.828 -14.227 1 43.47 157 SER A C 1
ATOM 1225 O O . SER A 1 157 ? -4.453 12.773 -14.406 1 43.47 157 SER A O 1
ATOM 1227 N N . GLY A 1 158 ? -5.805 12.367 -12.938 1 49.22 158 GLY A N 1
ATOM 1228 C CA . GLY A 1 158 ? -5.766 11.023 -12.375 1 49.22 158 GLY A CA 1
ATOM 1229 C C . GLY A 1 158 ? -4.863 10.906 -11.164 1 49.22 158 GLY A C 1
ATOM 1230 O O . GLY A 1 158 ? -4.816 9.859 -10.516 1 49.22 158 GLY A O 1
ATOM 1231 N N . ASN A 1 159 ? -3.689 11.844 -10.953 1 50.94 159 ASN A N 1
ATOM 1232 C CA . ASN A 1 159 ? -2.742 11.289 -9.992 1 50.94 159 ASN A CA 1
ATOM 1233 C C . ASN A 1 159 ? -3.053 11.75 -8.57 1 50.94 159 ASN A C 1
ATOM 1235 O O . ASN A 1 159 ? -2.748 12.883 -8.203 1 50.94 159 ASN A O 1
ATOM 1239 N N . GLU A 1 160 ? -4.055 11.227 -7.93 1 59.12 160 GLU A N 1
ATOM 1240 C CA . GLU A 1 160 ? -4.395 11.734 -6.602 1 59.12 160 GLU A CA 1
ATOM 1241 C C . GLU A 1 160 ? -3.525 11.094 -5.527 1 59.12 160 GLU A C 1
ATOM 1243 O O . GLU A 1 160 ? -3.438 9.867 -5.438 1 59.12 160 GLU A O 1
ATOM 1248 N N . ILE A 1 161 ? -2.463 11.828 -5.023 1 63.62 161 ILE A N 1
ATOM 1249 C CA . ILE A 1 161 ? -1.689 11.461 -3.842 1 63.62 161 ILE A CA 1
ATOM 1250 C C . ILE A 1 161 ? -2.471 11.828 -2.582 1 63.62 161 ILE A C 1
ATOM 1252 O O . ILE A 1 161 ? -2.916 12.969 -2.428 1 63.62 161 ILE A O 1
ATOM 1256 N N . ILE A 1 162 ? -2.818 10.93 -1.752 1 63.31 162 ILE A N 1
ATOM 1257 C CA . ILE A 1 162 ? -3.621 11.133 -0.551 1 63.31 162 ILE A CA 1
ATOM 1258 C C . ILE A 1 162 ? -2.85 11.992 0.444 1 63.31 162 ILE A C 1
ATOM 1260 O O . ILE A 1 162 ? -3.441 12.805 1.162 1 63.31 162 ILE A O 1
ATOM 1264 N N . ARG A 1 163 ? -1.52 11.984 0.447 1 71.5 163 ARG A N 1
ATOM 1265 C CA . ARG A 1 163 ? -0.738 12.602 1.515 1 71.5 163 ARG A CA 1
ATOM 1266 C C . ARG A 1 163 ? -0.625 14.109 1.312 1 71.5 163 ARG A C 1
ATOM 1268 O O . ARG A 1 163 ? -0.506 14.859 2.279 1 71.5 163 ARG A O 1
ATOM 1275 N N . CYS A 1 164 ? -0.629 14.477 0.018 1 71.5 164 CYS A N 1
ATOM 1276 C CA . CYS A 1 164 ? -0.438 15.898 -0.22 1 71.5 164 CYS A CA 1
ATOM 1277 C C . CYS A 1 164 ? -1.18 16.344 -1.473 1 71.5 164 CYS A C 1
ATOM 1279 O O . CYS A 1 164 ? -1.451 15.539 -2.361 1 71.5 164 CYS A O 1
ATOM 1281 N N . ARG A 1 165 ? -1.63 17.516 -1.456 1 70.06 165 ARG A N 1
ATOM 1282 C CA . ARG A 1 165 ? -2.285 18.125 -2.607 1 70.06 165 ARG A CA 1
ATOM 1283 C C . ARG A 1 165 ? -1.274 18.844 -3.494 1 70.06 165 ARG A C 1
ATOM 1285 O O . ARG A 1 165 ? -0.56 19.734 -3.033 1 70.06 165 ARG A O 1
ATOM 1292 N N . LEU A 1 166 ? -1.138 18.375 -4.641 1 75.06 166 LEU A N 1
ATOM 1293 C CA . LEU A 1 166 ? -0.276 19.062 -5.59 1 75.06 166 LEU A CA 1
ATOM 1294 C C . LEU A 1 166 ? -0.99 20.266 -6.191 1 75.06 166 LEU A C 1
ATOM 1296 O O . LEU A 1 166 ? -2.135 20.156 -6.637 1 75.06 166 LEU A O 1
ATOM 1300 N N . VAL A 1 167 ? -0.457 21.375 -5.992 1 76.56 167 VAL A N 1
ATOM 1301 C CA . VAL A 1 167 ? -1.013 22.609 -6.539 1 76.56 167 VAL A CA 1
ATOM 1302 C C . VAL A 1 167 ? -0.208 23.047 -7.762 1 76.56 167 VAL A C 1
ATOM 1304 O O . VAL A 1 167 ? 1.025 23.047 -7.73 1 76.56 167 VAL A O 1
ATOM 1307 N N . ASP A 1 168 ? -0.924 23.453 -8.781 1 82.25 168 ASP A N 1
ATOM 1308 C CA . ASP A 1 168 ? -0.283 23.859 -10.023 1 82.25 168 ASP A CA 1
ATOM 1309 C C . ASP A 1 168 ? 0.565 25.109 -9.828 1 82.25 168 ASP A C 1
ATOM 1311 O O . ASP A 1 168 ? 0.149 26.047 -9.141 1 82.25 168 ASP A O 1
ATOM 1315 N N . ASP A 1 169 ? 1.767 25.125 -10.234 1 85.12 169 ASP A N 1
ATOM 1316 C CA . ASP A 1 169 ? 2.707 26.234 -10.289 1 85.12 169 ASP A CA 1
ATOM 1317 C C . ASP A 1 169 ? 3.27 26.562 -8.906 1 85.12 169 ASP A C 1
ATOM 1319 O O . ASP A 1 169 ? 3.785 27.656 -8.68 1 85.12 169 ASP A O 1
ATOM 1323 N N . HIS A 1 170 ? 3.115 25.688 -8.055 1 87.75 170 HIS A N 1
ATOM 1324 C CA . HIS A 1 170 ? 3.703 25.891 -6.734 1 87.75 170 HIS A CA 1
ATOM 1325 C C . HIS A 1 170 ? 5.211 25.672 -6.766 1 87.75 170 HIS A C 1
ATOM 1327 O O . HIS A 1 170 ? 5.703 24.766 -7.422 1 87.75 170 HIS A O 1
ATOM 1333 N N . GLU A 1 171 ? 5.875 26.531 -6.043 1 90.31 171 GLU A N 1
ATOM 1334 C CA . GLU A 1 171 ? 7.332 26.438 -6.035 1 90.31 171 GLU A CA 1
ATOM 1335 C C . GLU A 1 171 ? 7.812 25.312 -5.129 1 90.31 171 GLU A C 1
ATOM 1337 O O . GLU A 1 171 ? 7.23 25.062 -4.066 1 90.31 171 GLU A O 1
ATOM 1342 N N . VAL A 1 172 ? 8.906 24.688 -5.625 1 92.81 172 VAL A N 1
ATOM 1343 C CA . VAL A 1 172 ? 9.445 23.578 -4.855 1 92.81 172 VAL A CA 1
ATOM 1344 C C . VAL A 1 172 ? 10.969 23.703 -4.773 1 92.81 172 VAL A C 1
ATOM 1346 O O . VAL A 1 172 ? 11.578 24.453 -5.523 1 92.81 172 VAL A O 1
ATOM 1349 N N . CYS A 1 173 ? 11.594 23.094 -3.734 1 92.88 173 CYS A N 1
ATOM 1350 C CA . CYS A 1 173 ? 13.047 23.031 -3.559 1 92.88 173 CYS A CA 1
ATOM 1351 C C . CYS A 1 173 ? 13.531 21.578 -3.561 1 92.88 173 CYS A C 1
ATOM 1353 O O . CYS A 1 173 ? 12.727 20.656 -3.443 1 92.88 173 CYS A O 1
ATOM 1355 N N . PHE A 1 174 ? 14.906 21.438 -3.848 1 92.94 174 PHE A N 1
ATOM 1356 C CA . PHE A 1 174 ? 15.453 20.109 -4.09 1 92.94 174 PHE A CA 1
ATOM 1357 C C . PHE A 1 174 ? 16.609 19.812 -3.131 1 92.94 174 PHE A C 1
ATOM 1359 O O . PHE A 1 174 ? 17.375 20.719 -2.777 1 92.94 174 PHE A O 1
ATOM 1366 N N . LEU A 1 175 ? 16.625 18.594 -2.633 1 93.19 175 LEU A N 1
ATOM 1367 C CA . LEU A 1 175 ? 17.766 18.047 -1.911 1 93.19 175 LEU A CA 1
ATOM 1368 C C . LEU A 1 175 ? 18.234 16.734 -2.547 1 93.19 175 LEU A C 1
ATOM 1370 O O . LEU A 1 175 ? 17.469 15.773 -2.639 1 93.19 175 LEU A O 1
ATOM 1374 N N . GLU A 1 176 ? 19.438 16.703 -2.951 1 92.44 176 GLU A N 1
ATOM 1375 C CA . GLU A 1 176 ? 19.969 15.508 -3.596 1 92.44 176 GLU A CA 1
ATOM 1376 C C . GLU A 1 176 ? 20.156 14.367 -2.594 1 92.44 176 GLU A C 1
ATOM 1378 O O . GLU A 1 176 ? 20.766 14.547 -1.543 1 92.44 176 GLU A O 1
ATOM 1383 N N . VAL A 1 177 ? 19.656 13.234 -2.891 1 92 177 VAL A N 1
ATOM 1384 C CA . VAL A 1 177 ? 19.703 12.102 -1.975 1 92 177 VAL A CA 1
ATOM 1385 C C . VAL A 1 177 ? 20.594 11 -2.559 1 92 177 VAL A C 1
ATOM 1387 O O . VAL A 1 177 ? 21.125 10.172 -1.823 1 92 177 VAL A O 1
ATOM 1390 N N . GLY A 1 178 ? 20.719 10.969 -3.848 1 90.12 178 GLY A N 1
ATOM 1391 C CA . GLY A 1 178 ? 21.531 9.945 -4.492 1 90.12 178 GLY A CA 1
ATOM 1392 C C . GLY A 1 178 ? 21.641 10.141 -5.992 1 90.12 178 GLY A C 1
ATOM 1393 O O . GLY A 1 178 ? 21.109 11.102 -6.543 1 90.12 178 GLY A O 1
ATOM 1394 N N . ARG A 1 179 ? 22.359 9.227 -6.57 1 89.38 179 ARG A N 1
ATOM 1395 C CA . ARG A 1 179 ? 22.594 9.305 -8.008 1 89.38 179 ARG A CA 1
ATOM 1396 C C . ARG A 1 179 ? 22.469 7.926 -8.656 1 89.38 179 ARG A C 1
ATOM 1398 O O . ARG A 1 179 ? 22.906 6.926 -8.078 1 89.38 179 ARG A O 1
ATOM 1405 N N . PHE A 1 180 ? 21.859 8.07 -9.812 1 90.56 180 PHE A N 1
ATOM 1406 C CA . PHE A 1 180 ? 21.719 6.852 -10.602 1 90.56 180 PHE A CA 1
ATOM 1407 C C . PHE A 1 180 ? 23.047 6.465 -11.25 1 90.56 180 PHE A C 1
ATOM 1409 O O . PHE A 1 180 ? 23.656 7.273 -11.945 1 90.56 180 PHE A O 1
ATOM 1416 N N . GLY A 1 181 ? 23.359 5.117 -10.922 1 79.19 181 GLY A N 1
ATOM 1417 C CA . GLY A 1 181 ? 24.688 4.707 -11.359 1 79.19 181 GLY A CA 1
ATOM 1418 C C . GLY A 1 181 ? 24.656 3.584 -12.383 1 79.19 181 GLY A C 1
ATOM 1419 O O . GLY A 1 181 ? 25.688 3.252 -12.977 1 79.19 181 GLY A O 1
ATOM 1420 N N . LEU A 1 182 ? 23.469 3.047 -12.688 1 75.81 182 LEU A N 1
ATOM 1421 C CA . LEU A 1 182 ? 23.438 1.922 -13.617 1 75.81 182 LEU A CA 1
ATOM 1422 C C . LEU A 1 182 ? 23.438 2.408 -15.062 1 75.81 182 LEU A C 1
ATOM 1424 O O . LEU A 1 182 ? 22.828 3.426 -15.383 1 75.81 182 LEU A O 1
ATOM 1428 N N . SER A 1 183 ? 24.391 1.999 -15.852 1 75.19 183 SER A N 1
ATOM 1429 C CA . SER A 1 183 ? 24.406 2.318 -17.266 1 75.19 183 SER A CA 1
ATOM 1430 C C . SER A 1 183 ? 24.422 1.053 -18.125 1 75.19 183 SER A C 1
ATOM 1432 O O . SER A 1 183 ? 25.062 0.062 -17.75 1 75.19 183 SER A O 1
ATOM 1434 N N . ASP A 1 184 ? 23.516 1.048 -19.016 1 76.69 184 ASP A N 1
ATOM 1435 C CA . ASP A 1 184 ? 23.438 -0.039 -19.984 1 76.69 184 ASP A CA 1
ATOM 1436 C C . ASP A 1 184 ? 23.5 0.497 -21.422 1 76.69 184 ASP A C 1
ATOM 1438 O O . ASP A 1 184 ? 23.016 1.602 -21.688 1 76.69 184 ASP A O 1
ATOM 1442 N N . SER A 1 185 ? 24.312 -0.174 -22.266 1 78.81 185 SER A N 1
ATOM 1443 C CA . SER A 1 185 ? 24.531 0.31 -23.625 1 78.81 185 SER A CA 1
ATOM 1444 C C . SER A 1 185 ? 23.25 0.306 -24.438 1 78.81 185 SER A C 1
ATOM 1446 O O . SER A 1 185 ? 23.016 1.205 -25.25 1 78.81 185 SER A O 1
ATOM 1448 N N . PHE A 1 186 ? 22.406 -0.606 -24.234 1 86.12 186 PHE A N 1
ATOM 1449 C CA . PHE A 1 186 ? 21.25 -0.735 -25.125 1 86.12 186 PHE A CA 1
ATOM 1450 C C . PHE A 1 186 ? 19.953 -0.58 -24.359 1 86.12 186 PHE A C 1
ATOM 1452 O O . PHE A 1 186 ? 18.906 -0.28 -24.938 1 86.12 186 PHE A O 1
ATOM 1459 N N . LEU A 1 187 ? 20.016 -0.758 -23.156 1 87.75 187 LEU A N 1
ATOM 1460 C CA . LEU A 1 187 ? 18.781 -0.693 -22.359 1 87.75 187 LEU A CA 1
ATOM 1461 C C . LEU A 1 187 ? 18.672 0.645 -21.641 1 87.75 187 LEU A C 1
ATOM 1463 O O . LEU A 1 187 ? 19.562 1.008 -20.859 1 87.75 187 LEU A O 1
ATOM 1467 N N . GLU A 1 188 ? 17.672 1.335 -21.938 1 89.19 188 GLU A N 1
ATOM 1468 C CA . GLU A 1 188 ? 17.344 2.551 -21.203 1 89.19 188 GLU A CA 1
ATOM 1469 C C . GLU A 1 188 ? 16.359 2.264 -20.078 1 89.19 188 GLU A C 1
ATOM 1471 O O . GLU A 1 188 ? 15.188 1.955 -20.328 1 89.19 188 GLU A O 1
ATOM 1476 N N . TYR A 1 189 ? 16.781 2.441 -18.938 1 89.19 189 TYR A N 1
ATOM 1477 C CA . TYR A 1 189 ? 15.914 2.154 -17.797 1 89.19 189 TYR A CA 1
ATOM 1478 C C . TYR A 1 189 ? 14.773 3.158 -17.703 1 89.19 189 TYR A C 1
ATOM 1480 O O . TYR A 1 189 ? 14.93 4.32 -18.094 1 89.19 189 TYR A O 1
ATOM 1488 N N . SER A 1 190 ? 13.641 2.633 -17.156 1 89.19 190 SER A N 1
ATOM 1489 C CA . SER A 1 190 ? 12.484 3.512 -16.969 1 89.19 190 SER A CA 1
ATOM 1490 C C . SER A 1 190 ? 12.727 4.492 -15.82 1 89.19 190 SER A C 1
ATOM 1492 O O . SER A 1 190 ? 13.633 4.301 -15.016 1 89.19 190 SER A O 1
ATOM 1494 N N . TYR A 1 191 ? 11.883 5.543 -15.781 1 91 191 TYR A N 1
ATOM 1495 C CA . TYR A 1 191 ? 11.984 6.562 -14.742 1 91 191 TYR A CA 1
ATOM 1496 C C . TYR A 1 191 ? 11.875 5.941 -13.359 1 91 191 TYR A C 1
ATOM 1498 O O . TYR A 1 191 ? 12.719 6.195 -12.492 1 91 191 TYR A O 1
ATOM 1506 N N . VAL A 1 192 ? 10.875 5.086 -13.125 1 89.81 192 VAL A N 1
ATOM 1507 C CA . VAL A 1 192 ? 10.625 4.477 -11.828 1 89.81 192 VAL A CA 1
ATOM 1508 C C . VAL A 1 192 ? 11.766 3.523 -11.477 1 89.81 192 VAL A C 1
ATOM 1510 O O . VAL A 1 192 ? 12.188 3.451 -10.32 1 89.81 192 VAL A O 1
ATOM 1513 N N . SER A 1 193 ? 12.266 2.771 -12.461 1 89.19 193 SER A N 1
ATOM 1514 C CA . SER A 1 193 ? 13.367 1.847 -12.203 1 89.19 193 SER A CA 1
ATOM 1515 C C . SER A 1 193 ? 14.625 2.592 -11.773 1 89.19 193 SER A C 1
ATOM 1517 O O . SER A 1 193 ? 15.406 2.092 -10.961 1 89.19 193 SER A O 1
ATOM 1519 N N . LYS A 1 194 ? 14.852 3.676 -12.383 1 91.06 194 LYS A N 1
ATOM 1520 C CA . LYS A 1 194 ? 16.016 4.48 -12.008 1 91.06 194 LYS A CA 1
ATOM 1521 C C . LYS A 1 194 ? 15.922 4.926 -10.547 1 91.06 194 LYS A C 1
ATOM 1523 O O . LYS A 1 194 ? 16.891 4.805 -9.797 1 91.06 194 LYS A O 1
ATOM 1528 N N . VAL A 1 195 ? 14.727 5.469 -10.188 1 93.19 195 VAL A N 1
ATOM 1529 C CA . VAL A 1 195 ? 14.508 5.926 -8.82 1 93.19 195 VAL A CA 1
ATOM 1530 C C . VAL A 1 195 ? 14.703 4.758 -7.852 1 93.19 195 VAL A C 1
ATOM 1532 O O . VAL A 1 195 ? 15.406 4.891 -6.844 1 93.19 195 VAL A O 1
ATOM 1535 N N . MET A 1 196 ? 14.102 3.66 -8.219 1 90.31 196 MET A N 1
ATOM 1536 C CA . MET A 1 196 ? 14.156 2.492 -7.344 1 90.31 196 MET A CA 1
ATOM 1537 C C . MET A 1 196 ? 15.578 1.963 -7.223 1 90.31 196 MET A C 1
ATOM 1539 O O . MET A 1 196 ? 15.977 1.469 -6.168 1 90.31 196 MET A O 1
ATOM 1543 N N . SER A 1 197 ? 16.297 1.993 -8.266 1 89.75 197 SER A N 1
ATOM 1544 C CA . SER A 1 197 ? 17.688 1.551 -8.227 1 89.75 197 SER A CA 1
ATOM 1545 C C . SER A 1 197 ? 18.5 2.385 -7.242 1 89.75 197 SER A C 1
ATOM 1547 O O . SER A 1 197 ? 19.312 1.846 -6.488 1 89.75 197 SER A O 1
ATOM 1549 N N . VAL A 1 198 ? 18.266 3.652 -7.23 1 92 198 VAL A N 1
ATOM 1550 C CA . VAL A 1 198 ? 19 4.535 -6.32 1 92 198 VAL A CA 1
ATOM 1551 C C . VAL A 1 198 ? 18.625 4.207 -4.875 1 92 198 VAL A C 1
ATOM 1553 O O . VAL A 1 198 ? 19.5 4.133 -4.008 1 92 198 VAL A O 1
ATOM 1556 N N . LEU A 1 199 ? 17.359 4.047 -4.602 1 91 199 LEU A N 1
ATOM 1557 C CA . LEU A 1 199 ? 16.875 3.76 -3.254 1 91 199 LEU A CA 1
ATOM 1558 C C . LEU A 1 199 ? 17.391 2.412 -2.768 1 91 199 LEU A C 1
ATOM 1560 O O . LEU A 1 199 ? 17.688 2.246 -1.582 1 91 199 LEU A O 1
ATOM 1564 N N . ASN A 1 200 ? 17.469 1.51 -3.705 1 87.88 200 ASN A N 1
ATOM 1565 C CA . ASN A 1 200 ? 17.969 0.193 -3.33 1 87.88 200 ASN A CA 1
ATOM 1566 C C . ASN A 1 200 ? 19.453 0.239 -2.986 1 87.88 200 ASN A C 1
ATOM 1568 O O . ASN A 1 200 ? 19.922 -0.529 -2.146 1 87.88 200 ASN A O 1
ATOM 1572 N N . CYS A 1 201 ? 20.172 1.069 -3.648 1 84.56 201 CYS A N 1
ATOM 1573 C CA . CYS A 1 201 ? 21.609 1.187 -3.422 1 84.56 201 CYS A CA 1
ATOM 1574 C C . CYS A 1 201 ? 21.891 2.018 -2.178 1 84.56 201 CYS A C 1
ATOM 1576 O O . CYS A 1 201 ? 23 1.968 -1.636 1 84.56 201 CYS A O 1
ATOM 1578 N N . THR A 1 202 ? 20.922 2.668 -1.679 1 86.75 202 THR A N 1
ATOM 1579 C CA . THR A 1 202 ? 21.109 3.479 -0.479 1 86.75 202 THR A CA 1
ATOM 1580 C C . THR A 1 202 ? 21.125 2.602 0.769 1 86.75 202 THR A C 1
ATOM 1582 O O . THR A 1 202 ? 20.406 1.604 0.849 1 86.75 202 THR A O 1
ATOM 1585 N N . SER A 1 203 ? 21.953 2.924 1.707 1 85.56 203 SER A N 1
ATOM 1586 C CA . SER A 1 203 ? 22.094 2.164 2.945 1 85.56 203 SER A CA 1
ATOM 1587 C C . SER A 1 203 ? 20.797 2.156 3.736 1 85.56 203 SER A C 1
ATOM 1589 O O . SER A 1 203 ? 19.953 3.045 3.57 1 85.56 203 SER A O 1
ATOM 1591 N N . ASP A 1 204 ? 20.625 1.233 4.602 1 84.56 204 ASP A N 1
ATOM 1592 C CA . ASP A 1 204 ? 19.438 1.135 5.453 1 84.56 204 ASP A CA 1
ATOM 1593 C C . ASP A 1 204 ? 19.344 2.324 6.406 1 84.56 204 ASP A C 1
ATOM 1595 O O . ASP A 1 204 ? 18.25 2.803 6.711 1 84.56 204 ASP A O 1
ATOM 1599 N N . ALA A 1 205 ? 20.438 2.762 6.844 1 86.06 205 ALA A N 1
ATOM 1600 C CA . ALA A 1 205 ? 20.469 3.91 7.75 1 86.06 205 ALA A CA 1
ATOM 1601 C C . ALA A 1 205 ? 19.969 5.172 7.047 1 86.06 205 ALA A C 1
ATOM 1603 O O . ALA A 1 205 ? 19.172 5.922 7.594 1 86.06 205 ALA A O 1
ATOM 1604 N N . LYS A 1 206 ? 20.484 5.336 5.891 1 90.81 206 LYS A N 1
ATOM 1605 C CA . LYS A 1 206 ? 20.062 6.516 5.133 1 90.81 206 LYS A CA 1
ATOM 1606 C C . LYS A 1 206 ? 18.594 6.449 4.77 1 90.81 206 LYS A C 1
ATOM 1608 O O . LYS A 1 206 ? 17.891 7.469 4.781 1 90.81 206 LYS A O 1
ATOM 1613 N N . ARG A 1 207 ? 18.125 5.32 4.422 1 90 207 ARG A N 1
ATOM 1614 C CA . ARG A 1 207 ? 16.703 5.148 4.145 1 90 207 ARG A CA 1
ATOM 1615 C C . ARG A 1 207 ? 15.867 5.43 5.387 1 90 207 ARG A C 1
ATOM 1617 O O . ARG A 1 207 ? 14.797 6.027 5.293 1 90 207 ARG A O 1
ATOM 1624 N N . GLY A 1 208 ? 16.375 4.918 6.488 1 87.94 208 GLY A N 1
ATOM 1625 C CA . GLY A 1 208 ? 15.688 5.203 7.742 1 87.94 208 GLY A CA 1
ATOM 1626 C C . GLY A 1 208 ? 15.602 6.688 8.047 1 87.94 208 GLY A C 1
ATOM 1627 O O . GLY A 1 208 ? 14.578 7.16 8.547 1 87.94 208 GLY A O 1
ATOM 1628 N N . GLU A 1 209 ? 16.656 7.367 7.758 1 92.81 209 GLU A N 1
ATOM 1629 C CA . GLU A 1 209 ? 16.672 8.812 7.965 1 92.81 209 GLU A CA 1
ATOM 1630 C C . GLU A 1 209 ? 15.688 9.516 7.023 1 92.81 209 GLU A C 1
ATOM 1632 O O . GLU A 1 209 ? 15.031 10.484 7.41 1 92.81 209 GLU A O 1
ATOM 1637 N N . LEU A 1 210 ? 15.688 8.984 5.836 1 92.25 210 LEU A N 1
ATOM 1638 C CA . LEU A 1 210 ? 14.75 9.547 4.863 1 92.25 210 LEU A CA 1
ATOM 1639 C C . LEU A 1 210 ? 13.305 9.352 5.324 1 92.25 210 LEU A C 1
ATOM 1641 O O . LEU A 1 210 ? 12.484 10.266 5.207 1 92.25 210 LEU A O 1
ATOM 1645 N N . ILE A 1 211 ? 13.008 8.25 5.883 1 88.75 211 ILE A N 1
ATOM 1646 C CA . ILE A 1 211 ? 11.664 7.953 6.371 1 88.75 211 ILE A CA 1
ATOM 1647 C C . ILE A 1 211 ? 11.32 8.875 7.535 1 88.75 211 ILE A C 1
ATOM 1649 O O . ILE A 1 211 ? 10.18 9.32 7.668 1 88.75 211 ILE A O 1
ATOM 1653 N N . SER A 1 212 ? 12.281 9.109 8.32 1 91 212 SER A N 1
ATOM 1654 C CA . SER A 1 212 ? 12.07 10.008 9.453 1 91 212 SER A CA 1
ATOM 1655 C C . SER A 1 212 ? 11.703 11.414 8.984 1 91 212 SER A C 1
ATOM 1657 O O . SER A 1 212 ? 10.828 12.055 9.57 1 91 212 SER A O 1
ATOM 1659 N N . VAL A 1 213 ? 12.375 11.852 8 1 92.88 213 VAL A N 1
ATOM 1660 C CA . VAL A 1 213 ? 12.102 13.18 7.465 1 92.88 213 VAL A CA 1
ATOM 1661 C C . VAL A 1 213 ? 10.711 13.203 6.828 1 92.88 213 VAL A C 1
ATOM 1663 O O . VAL A 1 213 ? 9.961 14.172 6.992 1 92.88 213 VAL A O 1
ATOM 1666 N N . LEU A 1 214 ? 10.383 12.164 6.113 1 89.88 214 LEU A N 1
ATOM 1667 C CA . LEU A 1 214 ? 9.07 12.07 5.488 1 89.88 214 LEU A CA 1
ATOM 1668 C C . LEU A 1 214 ? 7.965 12.031 6.539 1 89.88 214 LEU A C 1
ATOM 1670 O O . LEU A 1 214 ? 6.949 12.719 6.406 1 89.88 214 LEU A O 1
ATOM 1674 N N . ARG A 1 215 ? 8.188 11.344 7.586 1 86.56 215 ARG A N 1
ATOM 1675 C CA . ARG A 1 215 ? 7.223 11.242 8.672 1 86.56 215 ARG A CA 1
ATOM 1676 C C . ARG A 1 215 ? 7.004 12.594 9.344 1 86.56 215 ARG A C 1
ATOM 1678 O O . ARG A 1 215 ? 5.871 12.969 9.641 1 86.56 215 ARG A O 1
ATOM 1685 N N . ALA A 1 216 ? 8.031 13.25 9.57 1 90.81 216 ALA A N 1
ATOM 1686 C CA . ALA A 1 216 ? 7.945 14.555 10.219 1 90.81 216 ALA A CA 1
ATOM 1687 C C . ALA A 1 216 ? 7.188 15.555 9.344 1 90.81 216 ALA A C 1
ATOM 1689 O O . ALA A 1 216 ? 6.438 16.391 9.859 1 90.81 216 ALA A O 1
ATOM 1690 N N . SER A 1 217 ? 7.359 15.453 8.039 1 90.5 217 SER A N 1
ATOM 1691 C CA . SER A 1 217 ? 6.711 16.391 7.129 1 90.5 217 SER A CA 1
ATOM 1692 C C . SER A 1 217 ? 5.203 16.188 7.102 1 90.5 217 SER A C 1
ATOM 1694 O O . SER A 1 217 ? 4.449 17.109 6.789 1 90.5 217 SER A O 1
ATOM 1696 N N . VAL A 1 218 ? 4.809 15.031 7.449 1 85.94 218 VAL A N 1
ATOM 1697 C CA . VAL A 1 218 ? 3.381 14.727 7.406 1 85.94 218 VAL A CA 1
ATOM 1698 C C . VAL A 1 218 ? 2.77 14.93 8.789 1 85.94 218 VAL A C 1
ATOM 1700 O O . VAL A 1 218 ? 1.65 15.43 8.922 1 85.94 218 VAL A O 1
ATOM 1703 N N . ARG A 1 219 ? 3.484 14.633 9.859 1 84.44 219 ARG A N 1
ATOM 1704 C CA . ARG A 1 219 ? 2.912 14.547 11.203 1 84.44 219 ARG A CA 1
ATOM 1705 C C . ARG A 1 219 ? 3.029 15.883 11.93 1 84.44 219 ARG A C 1
ATOM 1707 O O . ARG A 1 219 ? 2.225 16.188 12.812 1 84.44 219 ARG A O 1
ATOM 1714 N N . VAL A 1 220 ? 4.105 16.562 11.633 1 88.94 220 VAL A N 1
ATOM 1715 C CA . VAL A 1 220 ? 4.324 17.812 12.359 1 88.94 220 VAL A CA 1
ATOM 1716 C C . VAL A 1 220 ? 3.695 18.984 11.602 1 88.94 220 VAL A C 1
ATOM 1718 O O . VAL A 1 220 ? 4 19.203 10.422 1 88.94 220 VAL A O 1
ATOM 1721 N N . SER A 1 221 ? 2.867 19.656 12.359 1 86.12 221 SER A N 1
ATOM 1722 C CA . SER A 1 221 ? 2.227 20.812 11.75 1 86.12 221 SER A CA 1
ATOM 1723 C C . SER A 1 221 ? 3.23 21.938 11.508 1 86.12 221 SER A C 1
ATOM 1725 O O . SER A 1 221 ? 4.145 22.141 12.305 1 86.12 221 SER A O 1
ATOM 1727 N N . ARG A 1 222 ? 3.238 22.594 10.484 1 91 222 ARG A N 1
ATOM 1728 C CA . ARG A 1 222 ? 3.998 23.797 10.133 1 91 222 ARG A CA 1
ATOM 1729 C C . ARG A 1 222 ? 5.414 23.438 9.695 1 91 222 ARG A C 1
ATOM 1731 O O . ARG A 1 222 ? 6.352 24.203 9.914 1 91 222 ARG A O 1
ATOM 1738 N N . VAL A 1 223 ? 5.656 22.219 9.484 1 93 223 VAL A N 1
ATOM 1739 C CA . VAL A 1 223 ? 6.82 21.812 8.703 1 93 223 VAL A CA 1
ATOM 1740 C C . VAL A 1 223 ? 6.453 21.75 7.223 1 93 223 VAL A C 1
ATOM 1742 O O . VAL A 1 223 ? 5.352 21.328 6.871 1 93 223 VAL A O 1
ATOM 1745 N N . CYS A 1 224 ? 7.359 22.312 6.469 1 91.44 224 CYS A N 1
ATOM 1746 C CA . CYS A 1 224 ? 7.07 22.281 5.039 1 91.44 224 CYS A CA 1
ATOM 1747 C C . CYS A 1 224 ? 6.867 20.844 4.559 1 91.44 224 CYS A C 1
ATOM 1749 O O . CYS A 1 224 ? 7.645 19.953 4.906 1 91.44 224 CYS A O 1
ATOM 1751 N N . ARG A 1 225 ? 5.934 20.719 3.783 1 90 225 ARG A N 1
ATOM 1752 C CA . ARG A 1 225 ? 5.559 19.375 3.324 1 90 225 ARG A CA 1
ATOM 1753 C C . ARG A 1 225 ? 6.531 18.875 2.262 1 90 225 ARG A C 1
ATOM 1755 O O . ARG A 1 225 ? 6.957 19.641 1.391 1 90 225 ARG A O 1
ATOM 1762 N N . VAL A 1 226 ? 6.875 17.609 2.424 1 91.75 226 VAL A N 1
ATOM 1763 C CA . VAL A 1 226 ? 7.648 16.906 1.397 1 91.75 226 VAL A CA 1
ATOM 1764 C C . VAL A 1 226 ? 6.707 16.25 0.395 1 91.75 226 VAL A C 1
ATOM 1766 O O . VAL A 1 226 ? 5.852 15.445 0.774 1 91.75 226 VAL A O 1
ATOM 1769 N N . LEU A 1 227 ? 6.859 16.625 -0.837 1 89.81 227 LEU A N 1
ATOM 1770 C CA . LEU A 1 227 ? 5.988 16.078 -1.869 1 89.81 227 LEU A CA 1
ATOM 1771 C C . LEU A 1 227 ? 6.391 14.641 -2.209 1 89.81 227 LEU A C 1
ATOM 1773 O O . LEU A 1 227 ? 5.527 13.797 -2.451 1 89.81 227 LEU A O 1
ATOM 1777 N N . GLY A 1 228 ? 7.707 14.406 -2.256 1 91.5 228 GLY A N 1
ATOM 1778 C CA . GLY A 1 228 ? 8.195 13.078 -2.578 1 91.5 228 GLY A CA 1
ATOM 1779 C C . GLY A 1 228 ? 9.586 13.086 -3.189 1 91.5 228 GLY A C 1
ATOM 1780 O O . GLY A 1 228 ? 10.367 14.016 -2.963 1 91.5 228 GLY A O 1
ATOM 1781 N N . LEU A 1 229 ? 9.898 11.922 -3.871 1 93.81 229 LEU A N 1
ATOM 1782 C CA . LEU A 1 229 ? 11.195 11.75 -4.52 1 93.81 229 LEU A CA 1
ATOM 1783 C C . LEU A 1 229 ? 11.078 11.945 -6.027 1 93.81 229 LEU A C 1
ATOM 1785 O O . LEU A 1 229 ? 10.109 11.492 -6.645 1 93.81 229 LEU A O 1
ATOM 1789 N N . TRP A 1 230 ? 11.961 12.688 -6.613 1 93.75 230 TRP A N 1
ATOM 1790 C CA . TRP A 1 230 ? 11.969 13.016 -8.039 1 93.75 230 TRP A CA 1
ATOM 1791 C C . TRP A 1 230 ? 13.367 12.891 -8.617 1 93.75 230 TRP A C 1
ATOM 1793 O O . TRP A 1 230 ? 14.336 13.383 -8.031 1 93.75 230 TRP A O 1
ATOM 1803 N N . LEU A 1 231 ? 13.484 12.18 -9.703 1 95 231 LEU A N 1
ATOM 1804 C CA . LEU A 1 231 ? 14.781 11.969 -10.352 1 95 231 LEU A CA 1
ATOM 1805 C C . LEU A 1 231 ? 14.891 12.812 -11.617 1 95 231 LEU A C 1
ATOM 1807 O O . LEU A 1 231 ? 13.984 12.805 -12.453 1 95 231 LEU A O 1
ATOM 1811 N N . ASP A 1 232 ? 15.938 13.578 -11.695 1 92.62 232 ASP A N 1
ATOM 1812 C CA . ASP A 1 232 ? 16.25 14.273 -12.938 1 92.62 232 ASP A CA 1
ATOM 1813 C C . ASP A 1 232 ? 16.875 13.32 -13.953 1 92.62 232 ASP A C 1
ATOM 1815 O O . ASP A 1 232 ? 18.016 12.875 -13.781 1 92.62 232 ASP A O 1
ATOM 1819 N N . VAL A 1 233 ? 16.219 13.078 -15 1 88.5 233 VAL A N 1
ATOM 1820 C CA . VAL A 1 233 ? 16.625 12.078 -15.977 1 88.5 233 VAL A CA 1
ATOM 1821 C C . VAL A 1 233 ? 17.922 12.531 -16.656 1 88.5 233 VAL A C 1
ATOM 1823 O O . VAL A 1 233 ? 18.75 11.711 -17.031 1 88.5 233 VAL A O 1
ATOM 1826 N N . GLU A 1 234 ? 18.203 13.773 -16.781 1 84.88 234 GLU A N 1
ATOM 1827 C CA . GLU A 1 234 ? 19.391 14.297 -17.453 1 84.88 234 GLU A CA 1
ATOM 1828 C C . GLU A 1 234 ? 20.641 14.109 -16.594 1 84.88 234 GLU A C 1
ATOM 1830 O O . GLU A 1 234 ? 21.641 13.555 -17.047 1 84.88 234 GLU A O 1
ATOM 1835 N N . SER A 1 235 ? 20.594 14.5 -15.359 1 86.69 235 SER A N 1
ATOM 1836 C CA . SER A 1 235 ? 21.75 14.414 -14.484 1 86.69 235 SER A CA 1
ATOM 1837 C C . SER A 1 235 ? 21.828 13.055 -13.797 1 86.69 235 SER A C 1
ATOM 1839 O O . SER A 1 235 ? 22.906 12.625 -13.391 1 86.69 235 SER A O 1
ATOM 1841 N N . GLY A 1 236 ? 20.672 12.367 -13.633 1 89.62 236 GLY A N 1
ATOM 1842 C CA . GLY A 1 236 ? 20.625 11.102 -12.922 1 89.62 236 GLY A CA 1
ATOM 1843 C C . GLY A 1 236 ? 20.578 11.258 -11.414 1 89.62 236 GLY A C 1
ATOM 1844 O O . GLY A 1 236 ? 20.656 10.273 -10.68 1 89.62 236 GLY A O 1
ATOM 1845 N N . CYS A 1 237 ? 20.375 12.5 -10.953 1 92.31 237 CYS A N 1
ATOM 1846 C CA . CYS A 1 237 ? 20.344 12.758 -9.523 1 92.31 237 CYS A CA 1
ATOM 1847 C C . CYS A 1 237 ? 18.938 12.586 -8.969 1 92.31 237 CYS A C 1
ATOM 1849 O O . CYS A 1 237 ? 17.969 13.039 -9.578 1 92.31 237 CYS A O 1
ATOM 1851 N N . LEU A 1 238 ? 18.828 11.859 -7.918 1 95 238 LEU A N 1
ATOM 1852 C CA . LEU A 1 238 ? 17.578 11.727 -7.199 1 95 238 LEU A CA 1
ATOM 1853 C C . LEU A 1 238 ? 17.438 12.812 -6.141 1 95 238 LEU A C 1
ATOM 1855 O O . LEU A 1 238 ? 18.344 13.039 -5.348 1 95 238 LEU A O 1
ATOM 1859 N N . TYR A 1 239 ? 16.281 13.477 -6.156 1 95.31 239 TYR A N 1
ATOM 1860 C CA . TYR A 1 239 ? 16.094 14.609 -5.254 1 95.31 239 TYR A CA 1
ATOM 1861 C C . TYR A 1 239 ? 14.898 14.375 -4.34 1 95.31 239 TYR A C 1
ATOM 1863 O O . TYR A 1 239 ? 13.906 13.773 -4.746 1 95.31 239 TYR A O 1
ATOM 1871 N N . LEU A 1 240 ? 15.039 14.766 -3.111 1 95 240 LEU A N 1
ATOM 1872 C CA . LEU A 1 240 ? 13.891 15 -2.242 1 95 240 LEU A CA 1
ATOM 1873 C C . LEU A 1 240 ? 13.25 16.359 -2.537 1 95 240 LEU A C 1
ATOM 1875 O O . LEU A 1 240 ? 13.914 17.391 -2.455 1 95 240 LEU A O 1
ATOM 1879 N N . VAL A 1 241 ? 11.992 16.359 -2.916 1 93.94 241 VAL A N 1
ATOM 1880 C CA . VAL A 1 241 ? 11.32 17.578 -3.338 1 93.94 241 VAL A CA 1
ATOM 1881 C C . VAL A 1 241 ? 10.375 18.047 -2.24 1 93.94 241 VAL A C 1
ATOM 1883 O O . VAL A 1 241 ? 9.523 17.297 -1.772 1 93.94 241 VAL A O 1
ATOM 1886 N N . SER A 1 242 ? 10.531 19.25 -1.797 1 93.12 242 SER A N 1
ATOM 1887 C CA . SER A 1 242 ? 9.672 19.844 -0.775 1 93.12 242 SER A CA 1
ATOM 1888 C C . SER A 1 242 ? 9.055 21.156 -1.261 1 93.12 242 SER A C 1
ATOM 1890 O O . SER A 1 242 ? 9.555 21.766 -2.205 1 93.12 242 SER A O 1
ATOM 1892 N N . GLU A 1 243 ? 7.988 21.516 -0.628 1 90.62 243 GLU A N 1
ATOM 1893 C CA . GLU A 1 243 ? 7.344 22.781 -0.945 1 90.62 243 GLU A CA 1
ATOM 1894 C C . GLU A 1 243 ? 8.195 23.969 -0.498 1 90.62 243 GLU A C 1
ATOM 1896 O O . GLU A 1 243 ? 8.812 23.922 0.57 1 90.62 243 GLU A O 1
ATOM 1901 N N . ARG A 1 244 ? 8.289 24.891 -1.373 1 88.81 244 ARG A N 1
ATOM 1902 C CA . ARG A 1 244 ? 8.992 26.125 -1.032 1 88.81 244 ARG A CA 1
ATOM 1903 C C . ARG A 1 244 ? 8 27.25 -0.717 1 88.81 244 ARG A C 1
ATOM 1905 O O . ARG A 1 244 ? 7.086 27.516 -1.5 1 88.81 244 ARG A O 1
ATOM 1912 N N . MET A 1 245 ? 8.109 27.734 0.5 1 85.88 245 MET A N 1
ATOM 1913 C CA . MET A 1 245 ? 7.215 28.812 0.927 1 85.88 245 MET A CA 1
ATOM 1914 C C . MET A 1 245 ? 7.926 30.156 0.891 1 85.88 245 MET A C 1
ATOM 1916 O O . MET A 1 245 ? 9.023 30.281 0.346 1 85.88 245 MET A O 1
ATOM 1920 N N . ASN A 1 246 ? 7.176 31.125 1.343 1 73.5 246 ASN A N 1
ATOM 1921 C CA . ASN A 1 246 ? 7.668 32.5 1.282 1 73.5 246 ASN A CA 1
ATOM 1922 C C . ASN A 1 246 ? 8.805 32.719 2.273 1 73.5 246 ASN A C 1
ATOM 1924 O O . ASN A 1 246 ? 8.641 32.5 3.475 1 73.5 246 ASN A O 1
ATOM 1928 N N . ASP A 1 247 ? 9.984 33.062 1.728 1 63.53 247 ASP A N 1
ATOM 1929 C CA . ASP A 1 247 ? 11.211 33.156 2.508 1 63.53 247 ASP A CA 1
ATOM 1930 C C . ASP A 1 247 ? 11.414 34.594 3.033 1 63.53 247 ASP A C 1
ATOM 1932 O O . ASP A 1 247 ? 12.555 35.031 3.193 1 63.53 247 ASP A O 1
ATOM 1936 N N . GLU A 1 248 ? 10.328 35.25 3.305 1 63.78 248 GLU A N 1
ATOM 1937 C CA . GLU A 1 248 ? 10.477 36.656 3.607 1 63.78 248 GLU A CA 1
ATOM 1938 C C . GLU A 1 248 ? 10.969 36.875 5.035 1 63.78 248 GLU A C 1
ATOM 1940 O O . GLU A 1 248 ? 11.172 38.031 5.465 1 63.78 248 GLU A O 1
ATOM 1945 N N . LEU A 1 249 ? 11.109 35.844 5.875 1 62.41 249 LEU A N 1
ATOM 1946 C CA . LEU A 1 249 ? 11.547 36.125 7.234 1 62.41 249 LEU A CA 1
ATOM 1947 C C . LEU A 1 249 ? 12.805 37 7.223 1 62.41 249 LEU A C 1
ATOM 1949 O O . LEU A 1 249 ? 12.992 37.844 8.102 1 62.41 249 LEU A O 1
ATOM 1953 N N . LEU A 1 250 ? 13.586 36.875 6.094 1 53.06 250 LEU A N 1
ATOM 1954 C CA . LEU A 1 250 ? 14.852 37.594 5.949 1 53.06 250 LEU A CA 1
ATOM 1955 C C . LEU A 1 250 ? 14.617 39.094 5.84 1 53.06 250 LEU A C 1
ATOM 1957 O O . LEU A 1 250 ? 15.422 39.906 6.32 1 53.06 250 LEU A O 1
ATOM 1961 N N . ASP A 1 251 ? 13.406 39.281 5.289 1 55.47 251 ASP A N 1
ATOM 1962 C CA . ASP A 1 251 ? 13.188 40.719 5.074 1 55.47 251 ASP A CA 1
ATOM 1963 C C . ASP A 1 251 ? 12.688 41.375 6.352 1 55.47 251 ASP A C 1
ATOM 1965 O O . ASP A 1 251 ? 12.758 42.625 6.48 1 55.47 251 ASP A O 1
ATOM 1969 N N . LEU A 1 252 ? 12.141 40.656 7.219 1 53.94 252 LEU A N 1
ATOM 1970 C CA . LEU A 1 252 ? 11.664 41.25 8.461 1 53.94 252 LEU A CA 1
ATOM 1971 C C . LEU A 1 252 ? 12.828 41.719 9.328 1 53.94 252 LEU A C 1
ATOM 1973 O O . LEU A 1 252 ? 12.672 42.594 10.148 1 53.94 252 LEU A O 1
ATOM 1977 N N . SER A 1 253 ? 14.055 40.906 9.328 1 48.88 253 SER A N 1
ATOM 1978 C CA . SER A 1 253 ? 15.18 41.344 10.148 1 48.88 253 SER A CA 1
ATOM 1979 C C . SER A 1 253 ? 15.547 42.781 9.859 1 48.88 253 SER A C 1
ATOM 1981 O O . SER A 1 253 ? 16.203 43.438 10.664 1 48.88 253 SER A O 1
ATOM 1983 N N . VAL A 1 254 ? 15.242 43.188 8.547 1 44 254 VAL A N 1
ATOM 1984 C CA . VAL A 1 254 ? 15.703 44.5 8.141 1 44 254 VAL A CA 1
ATOM 1985 C C . VAL A 1 254 ? 14.656 45.562 8.523 1 44 254 VAL A C 1
ATOM 1987 O O . VAL A 1 254 ? 14.969 46.75 8.625 1 44 254 VAL A O 1
ATOM 1990 N N . ARG A 1 255 ? 13.375 45.188 8.531 1 47.34 255 ARG A N 1
ATOM 1991 C CA . ARG A 1 255 ? 12.438 46.281 8.68 1 47.34 255 ARG A CA 1
ATOM 1992 C C . ARG A 1 255 ? 12.406 46.781 10.125 1 47.34 255 ARG A C 1
ATOM 1994 O O . ARG A 1 255 ? 12.883 46.094 11.031 1 47.34 255 ARG A O 1
ATOM 2001 N N . ASN A 1 256 ? 11.469 47.938 10.398 1 44.09 256 ASN A N 1
ATOM 2002 C CA . ASN A 1 256 ? 11.492 49 11.398 1 44.09 256 ASN A CA 1
ATOM 2003 C C . ASN A 1 256 ? 11.211 48.469 12.797 1 44.09 256 ASN A C 1
ATOM 2005 O O . ASN A 1 256 ? 10.555 47.438 12.945 1 44.09 256 ASN A O 1
ATOM 2009 N N . ARG A 1 257 ? 11.773 49.219 13.891 1 47.19 257 ARG A N 1
ATOM 2010 C CA . ARG A 1 257 ? 11.883 49.281 15.344 1 47.19 257 ARG A CA 1
ATOM 2011 C C . ARG A 1 257 ? 10.57 48.906 16.016 1 47.19 257 ARG A C 1
ATOM 2013 O O . ARG A 1 257 ? 10.57 48.469 17.188 1 47.19 257 ARG A O 1
ATOM 2020 N N . ASP A 1 258 ? 9.469 49 15.344 1 48.47 258 ASP A N 1
ATOM 2021 C CA . ASP A 1 258 ? 8.203 48.906 16.062 1 48.47 258 ASP A CA 1
ATOM 2022 C C . ASP A 1 258 ? 7.621 47.5 15.945 1 48.47 258 ASP A C 1
ATOM 2024 O O . ASP A 1 258 ? 6.434 47.312 16.203 1 48.47 258 ASP A O 1
ATOM 2028 N N . CYS A 1 259 ? 8.516 46.438 15.617 1 54.31 259 CYS A N 1
ATOM 2029 C CA . CYS A 1 259 ? 8.008 45.156 15.188 1 54.31 259 CYS A CA 1
ATOM 2030 C C . CYS A 1 259 ? 8.125 44.125 16.312 1 54.31 259 CYS A C 1
ATOM 2032 O O . CYS A 1 259 ? 8.188 42.906 16.047 1 54.31 259 CYS A O 1
ATOM 2034 N N . GLY A 1 260 ? 8.094 44.562 17.594 1 56.75 260 GLY A N 1
ATOM 2035 C CA . GLY A 1 260 ? 8.273 43.656 18.719 1 56.75 260 GLY A CA 1
ATOM 2036 C C . GLY A 1 260 ? 7.199 42.594 18.797 1 56.75 260 GLY A C 1
ATOM 2037 O O . GLY A 1 260 ? 7.504 41.438 19.047 1 56.75 260 GLY A O 1
ATOM 2038 N N . ASP A 1 261 ? 5.992 42.906 18.469 1 62.94 261 ASP A N 1
ATOM 2039 C CA . ASP A 1 261 ? 4.891 41.969 18.609 1 62.94 261 ASP A CA 1
ATOM 2040 C C . ASP A 1 261 ? 4.969 40.875 17.547 1 62.94 261 ASP A C 1
ATOM 2042 O O . ASP A 1 261 ? 4.684 39.688 17.812 1 62.94 261 ASP A O 1
ATOM 2046 N N . ASP A 1 262 ? 5.492 41.25 16.484 1 74.5 262 ASP A N 1
ATOM 2047 C CA . ASP A 1 262 ? 5.621 40.25 15.414 1 74.5 262 ASP A CA 1
ATOM 2048 C C . ASP A 1 262 ? 6.711 39.25 15.734 1 74.5 262 ASP A C 1
ATOM 2050 O O . ASP A 1 262 ? 6.543 38.031 15.477 1 74.5 262 ASP A O 1
ATOM 2054 N N . LEU A 1 263 ? 7.688 39.781 16.469 1 80.44 263 LEU A N 1
ATOM 2055 C CA . LEU A 1 263 ? 8.805 38.875 16.781 1 80.44 263 LEU A CA 1
ATOM 2056 C C . LEU A 1 263 ? 8.414 37.906 17.891 1 80.44 263 LEU A C 1
ATOM 2058 O O . LEU A 1 263 ? 8.875 36.75 17.891 1 80.44 263 LEU A O 1
ATOM 2062 N N . GLY A 1 264 ? 7.582 38.406 18.75 1 81.94 264 GLY A N 1
ATOM 2063 C CA . GLY A 1 264 ? 7.082 37.5 19.766 1 81.94 264 GLY A CA 1
ATOM 2064 C C . GLY A 1 264 ? 6.262 36.344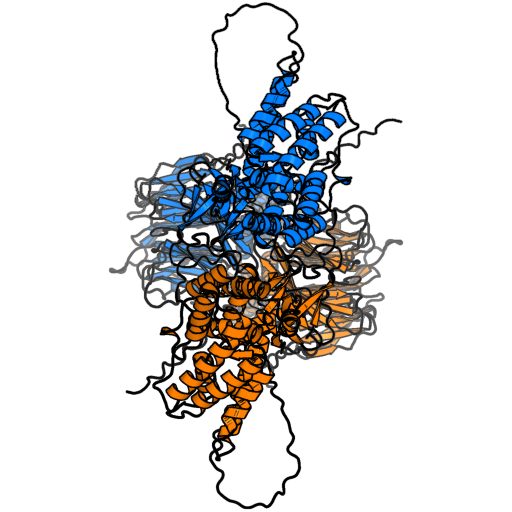 19.203 1 81.94 264 GLY A C 1
ATOM 2065 O O . GLY A 1 264 ? 6.398 35.219 19.656 1 81.94 264 GLY A O 1
ATOM 2066 N N . SER A 1 265 ? 5.48 36.688 18.172 1 83.88 265 SER A N 1
ATOM 2067 C CA . SER A 1 265 ? 4.66 35.656 17.547 1 83.88 265 SER A CA 1
ATOM 2068 C C . SER A 1 265 ? 5.523 34.656 16.812 1 83.88 265 SER A C 1
ATOM 2070 O O . SER A 1 265 ? 5.215 33.469 16.812 1 83.88 265 SER A O 1
ATOM 2072 N N . ILE A 1 266 ? 6.555 35.156 16.234 1 88.25 266 ILE A N 1
ATOM 2073 C CA . ILE A 1 266 ? 7.473 34.281 15.523 1 88.25 266 ILE A CA 1
ATOM 2074 C C . ILE A 1 266 ? 8.141 33.312 16.516 1 88.25 266 ILE A C 1
ATOM 2076 O O . ILE A 1 266 ? 8.289 32.125 16.234 1 88.25 266 ILE A O 1
ATOM 2080 N N . GLY A 1 267 ? 8.539 33.906 17.656 1 89.94 267 GLY A N 1
ATOM 2081 C CA . GLY A 1 267 ? 9.164 33.062 18.672 1 89.94 267 GLY A CA 1
ATOM 2082 C C . GLY A 1 267 ? 8.258 31.984 19.188 1 89.94 267 GLY A C 1
ATOM 2083 O O . GLY A 1 267 ? 8.688 30.844 19.391 1 89.94 267 GLY A O 1
ATOM 2084 N N . VAL A 1 268 ? 6.969 32.312 19.406 1 89.88 268 VAL A N 1
ATOM 2085 C CA . VAL A 1 268 ? 5.996 31.328 19.891 1 89.88 268 VAL A CA 1
ATOM 2086 C C . VAL A 1 268 ? 5.828 30.203 18.859 1 89.88 268 VAL A C 1
ATOM 2088 O O . VAL A 1 268 ? 5.891 29.031 19.188 1 89.88 268 VAL A O 1
ATOM 2091 N N . GLU A 1 269 ? 5.641 30.625 17.641 1 91.06 269 GLU A N 1
ATOM 2092 C CA . GLU A 1 269 ? 5.363 29.656 16.578 1 91.06 269 GLU A CA 1
ATOM 2093 C C . GLU A 1 269 ? 6.59 28.797 16.281 1 91.06 269 GLU A C 1
ATOM 2095 O O . GLU A 1 269 ? 6.461 27.609 16 1 91.06 269 GLU A O 1
ATOM 2100 N N . LEU A 1 270 ? 7.742 29.359 16.328 1 93.44 270 LEU A N 1
ATOM 2101 C CA . LEU A 1 270 ? 8.953 28.578 16.094 1 93.44 270 LEU A CA 1
ATOM 2102 C C . LEU A 1 270 ? 9.164 27.547 17.203 1 93.44 270 LEU A C 1
ATOM 2104 O O . LEU A 1 270 ? 9.586 26.422 16.938 1 93.44 270 LEU A O 1
ATOM 2108 N N . CYS A 1 271 ? 8.898 27.953 18.438 1 92.81 271 CYS A N 1
ATOM 2109 C CA . CYS A 1 271 ? 8.977 27.016 19.547 1 92.81 271 CYS A CA 1
ATOM 2110 C C . CYS A 1 271 ? 8.031 25.828 19.328 1 92.81 271 CYS A C 1
ATOM 2112 O O . CYS A 1 271 ? 8.398 24.688 19.578 1 92.81 271 CYS A O 1
ATOM 2114 N N . GLU A 1 272 ? 6.879 26.172 18.859 1 91.5 272 GLU A N 1
ATOM 2115 C CA . GLU A 1 272 ? 5.879 25.125 18.656 1 91.5 272 GLU A CA 1
ATOM 2116 C C . GLU A 1 272 ? 6.344 24.109 17.609 1 91.5 272 GLU A C 1
ATOM 2118 O O . GLU A 1 272 ? 6.152 22.906 17.781 1 91.5 272 GLU A O 1
ATOM 2123 N N . VAL A 1 273 ? 6.91 24.531 16.531 1 94.12 273 VAL A N 1
ATOM 2124 C CA . VAL A 1 273 ? 7.383 23.656 15.477 1 94.12 273 VAL A CA 1
ATOM 2125 C C . VAL A 1 273 ? 8.523 22.781 16 1 94.12 273 VAL A C 1
ATOM 212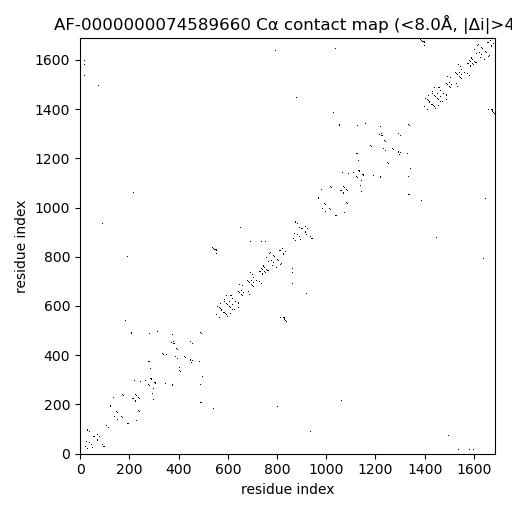7 O O . VAL A 1 273 ? 8.562 21.578 15.742 1 94.12 273 VAL A O 1
ATOM 2130 N N . LEU A 1 274 ? 9.438 23.375 16.703 1 93.88 274 LEU A N 1
ATOM 2131 C CA . LEU A 1 274 ? 10.594 22.641 17.188 1 93.88 274 LEU A CA 1
ATOM 2132 C C . LEU A 1 274 ? 10.195 21.609 18.25 1 93.88 274 LEU A C 1
ATOM 2134 O O . LEU A 1 274 ? 10.789 20.531 18.344 1 93.88 274 LEU A O 1
ATOM 2138 N N . ILE A 1 275 ? 9.18 21.984 19.047 1 91.06 275 ILE A N 1
ATOM 2139 C CA . ILE A 1 275 ? 8.648 21.016 20 1 91.06 275 ILE A CA 1
ATOM 2140 C C . ILE A 1 275 ? 8.055 19.828 19.25 1 91.06 275 ILE A C 1
ATOM 2142 O O . ILE A 1 275 ? 8.234 18.672 19.641 1 91.06 275 ILE A O 1
ATOM 2146 N N . GLY A 1 276 ? 7.312 20.125 18.156 1 89.69 276 GLY A N 1
ATOM 2147 C CA . GLY A 1 276 ? 6.766 19.062 17.328 1 89.69 276 GLY A CA 1
ATOM 2148 C C . GLY A 1 276 ? 7.832 18.141 16.75 1 89.69 276 GLY A C 1
ATOM 2149 O O . GLY A 1 276 ? 7.652 16.922 16.703 1 89.69 276 GLY A O 1
ATOM 2150 N N . LEU A 1 277 ? 8.906 18.688 16.297 1 92.12 277 LEU A N 1
ATOM 2151 C CA . LEU A 1 277 ? 10 17.906 15.734 1 92.12 277 LEU A CA 1
ATOM 2152 C C . LEU A 1 277 ? 10.648 17.031 16.797 1 92.12 277 LEU A C 1
ATOM 2154 O O . LEU A 1 277 ? 10.992 15.875 16.547 1 92.12 277 LEU A O 1
ATOM 2158 N N . GLN A 1 278 ? 10.781 17.562 17.938 1 89.44 278 GLN A N 1
ATOM 2159 C CA . GLN A 1 278 ? 11.375 16.812 19.031 1 89.44 278 GLN A CA 1
ATOM 2160 C C . GLN A 1 278 ? 10.516 15.609 19.406 1 89.44 278 GLN A C 1
ATOM 2162 O O . GLN A 1 278 ? 11.039 14.562 19.797 1 89.44 278 GLN A O 1
ATOM 2167 N N . ARG A 1 279 ? 9.242 15.836 19.375 1 85.69 279 ARG A N 1
ATOM 2168 C CA . ARG A 1 279 ? 8.336 14.734 19.688 1 85.69 279 ARG A CA 1
ATOM 2169 C C . ARG A 1 279 ? 8.492 13.594 18.688 1 85.69 279 ARG A C 1
ATOM 2171 O O . ARG A 1 279 ? 8.266 12.43 19.031 1 85.69 279 ARG A O 1
ATOM 2178 N N . GLU A 1 280 ? 8.875 13.938 17.453 1 87.31 280 GLU A N 1
ATOM 2179 C CA . GLU A 1 280 ? 9.133 12.914 16.438 1 87.31 280 GLU A CA 1
ATOM 2180 C C . GLU A 1 280 ? 10.555 12.367 16.562 1 87.31 280 GLU A C 1
ATOM 2182 O O . GLU A 1 280 ? 10.969 11.531 15.758 1 87.31 280 GLU A O 1
ATOM 2187 N N . GLY A 1 281 ? 11.328 12.883 17.484 1 87.75 281 GLY A N 1
ATOM 2188 C CA . GLY A 1 281 ? 12.688 12.43 17.703 1 87.75 281 GLY A CA 1
ATOM 2189 C C . GLY A 1 281 ? 13.695 13.094 16.781 1 87.75 281 GLY A C 1
ATOM 2190 O O . GLY A 1 281 ? 14.758 12.539 16.5 1 87.75 281 GLY A O 1
ATOM 2191 N N . ILE A 1 282 ? 13.391 14.203 16.281 1 93.12 282 ILE A N 1
ATOM 2192 C CA . ILE A 1 282 ? 14.281 14.875 15.336 1 93.12 282 ILE A CA 1
ATOM 2193 C C . ILE A 1 282 ? 14.906 16.094 16 1 93.12 282 ILE A C 1
ATOM 2195 O O . ILE A 1 282 ? 14.203 16.906 16.625 1 93.12 282 ILE A O 1
ATOM 2199 N N . VAL A 1 283 ? 16.141 16.172 15.984 1 95.12 283 VAL A N 1
ATOM 2200 C CA . VAL A 1 283 ? 16.922 17.359 16.375 1 95.12 283 VAL A CA 1
ATOM 2201 C C . VAL A 1 283 ? 17.578 17.969 15.133 1 95.12 283 VAL A C 1
ATOM 2203 O O . VAL A 1 283 ? 18.25 17.266 14.375 1 95.12 283 VAL A O 1
ATOM 2206 N N . CYS A 1 284 ? 17.391 19.188 14.875 1 95.25 284 CYS A N 1
ATOM 2207 C CA . CYS A 1 284 ? 17.938 19.812 13.672 1 95.25 284 CYS A CA 1
ATOM 2208 C C . CYS A 1 284 ? 19.469 19.891 13.742 1 95.25 284 CYS A C 1
ATOM 2210 O O . CYS A 1 284 ? 20.156 19.516 12.789 1 95.25 284 CYS A O 1
ATOM 2212 N N . GLY A 1 285 ? 20 20.328 14.836 1 93.25 285 GLY A N 1
ATOM 2213 C CA . GLY A 1 285 ? 21.438 20.5 14.992 1 93.25 285 GLY A CA 1
ATOM 2214 C C . GLY A 1 285 ? 21.969 21.781 14.398 1 93.25 285 GLY A C 1
ATOM 2215 O O . GLY A 1 285 ? 23.031 22.266 14.781 1 93.25 285 GLY A O 1
ATOM 2216 N N . CYS A 1 286 ? 21.359 22.281 13.414 1 93.19 286 CYS A N 1
ATOM 2217 C CA . CYS A 1 286 ? 21.672 23.578 12.828 1 93.19 286 CYS A CA 1
ATOM 2218 C C . CYS A 1 286 ? 20.406 24.266 12.328 1 93.19 286 CYS A C 1
ATOM 2220 O O . CYS A 1 286 ? 19.422 23.609 11.977 1 93.19 286 CYS A O 1
ATOM 2222 N N . LEU A 1 287 ? 20.344 25.531 12.359 1 93.25 287 LEU A N 1
ATOM 2223 C CA . LEU A 1 287 ? 19.188 26.312 11.945 1 93.25 287 LEU A CA 1
ATOM 2224 C C . LEU A 1 287 ? 19.594 27.703 11.5 1 93.25 287 LEU A C 1
ATOM 2226 O O . LEU A 1 287 ? 20.453 28.328 12.125 1 93.25 287 LEU A O 1
ATOM 2230 N N . GLY A 1 288 ? 19.141 28.109 10.359 1 88.75 288 GLY A N 1
ATOM 2231 C CA . GLY A 1 288 ? 19.359 29.453 9.859 1 88.75 288 GLY A CA 1
ATOM 2232 C C . GLY A 1 288 ? 18.062 30.172 9.516 1 88.75 288 GLY A C 1
ATOM 2233 O O . GLY A 1 288 ? 16.984 29.594 9.602 1 88.75 288 GLY A O 1
ATOM 2234 N N . LEU A 1 289 ? 18.156 31.469 9.203 1 87.19 289 LEU A N 1
ATOM 2235 C CA . LEU A 1 289 ? 16.969 32.25 8.852 1 87.19 289 LEU A CA 1
ATOM 2236 C C . LEU A 1 289 ? 16.344 31.734 7.566 1 87.19 289 LEU A C 1
ATOM 2238 O O . LEU A 1 289 ? 15.117 31.828 7.391 1 87.19 289 LEU A O 1
ATOM 2242 N N . SER A 1 290 ? 17.172 31.156 6.75 1 87.56 290 SER A N 1
ATOM 2243 C CA . SER A 1 290 ? 16.656 30.625 5.488 1 87.56 290 SER A CA 1
ATOM 2244 C C . SER A 1 290 ? 15.852 29.359 5.699 1 87.56 290 SER A C 1
ATOM 2246 O O . SER A 1 290 ? 15.102 28.938 4.816 1 87.56 290 SER A O 1
ATOM 2248 N N . CYS A 1 291 ? 16.047 28.75 6.875 1 92.06 291 CYS A N 1
ATOM 2249 C CA . CYS A 1 291 ? 15.328 27.516 7.176 1 92.06 291 CYS A CA 1
ATOM 2250 C C . CYS A 1 291 ? 13.906 27.797 7.637 1 92.06 291 CYS A C 1
ATOM 2252 O O . CYS A 1 291 ? 13.078 26.891 7.707 1 92.06 291 CYS A O 1
ATOM 2254 N N . VAL A 1 292 ? 13.594 29.047 7.934 1 91.62 292 VAL A N 1
ATOM 2255 C CA . VAL A 1 292 ? 12.289 29.438 8.453 1 91.62 292 VAL A CA 1
ATOM 2256 C C . VAL A 1 292 ? 11.547 30.281 7.406 1 91.62 292 VAL A C 1
ATOM 2258 O O . VAL A 1 292 ? 12.117 31.188 6.809 1 91.62 292 VAL A O 1
ATOM 2261 N N . CYS A 1 293 ? 10.32 29.859 7.117 1 90 293 CYS A N 1
ATOM 2262 C CA . CYS A 1 293 ? 9.531 30.562 6.113 1 90 293 CYS A CA 1
ATOM 2263 C C . CYS A 1 293 ? 8.117 30.812 6.613 1 90 293 CYS A C 1
ATOM 2265 O O . CYS A 1 293 ? 7.758 30.391 7.719 1 90 293 CYS A O 1
ATOM 2267 N N . PHE A 1 294 ? 7.414 31.641 5.875 1 86.88 294 PHE A N 1
ATOM 2268 C CA . PHE A 1 294 ? 6.023 31.938 6.191 1 86.88 294 PHE A CA 1
ATOM 2269 C C . PHE A 1 294 ? 5.086 31.297 5.176 1 86.88 294 PHE A C 1
ATOM 2271 O O . PHE A 1 294 ? 5.391 31.25 3.982 1 86.88 294 PHE A O 1
ATOM 2278 N N . ASP A 1 295 ? 4.008 30.797 5.641 1 83.44 295 ASP A N 1
ATOM 2279 C CA . ASP A 1 295 ? 2.988 30.328 4.703 1 83.44 295 ASP A CA 1
ATOM 2280 C C . ASP A 1 295 ? 2.105 31.484 4.238 1 83.44 295 ASP A C 1
ATOM 2282 O O . ASP A 1 295 ? 2.434 32.656 4.461 1 83.44 295 ASP A O 1
ATOM 2286 N N . GLU A 1 296 ? 1.055 31.203 3.568 1 79.81 296 GLU A N 1
ATOM 2287 C CA . GLU A 1 296 ? 0.183 32.219 2.998 1 79.81 296 GLU A CA 1
ATOM 2288 C C . GLU A 1 296 ? -0.537 33 4.094 1 79.81 296 GLU A C 1
ATOM 2290 O O . GLU A 1 296 ? -0.976 34.125 3.867 1 79.81 296 GLU A O 1
ATOM 2295 N N . PHE A 1 297 ? -0.648 32.406 5.32 1 82.38 297 PHE A N 1
ATOM 2296 C CA . PHE A 1 297 ? -1.344 33.062 6.422 1 82.38 297 PHE A CA 1
ATOM 2297 C C . PHE A 1 297 ? -0.364 33.844 7.309 1 82.38 297 PHE A C 1
ATOM 2299 O O . PHE A 1 297 ? -0.77 34.5 8.266 1 82.38 297 PHE A O 1
ATOM 2306 N N . GLY A 1 298 ? 0.942 33.719 6.969 1 80.81 298 GLY A N 1
ATOM 2307 C CA . GLY A 1 298 ? 1.959 34.375 7.77 1 80.81 298 GLY A CA 1
ATOM 2308 C C . GLY A 1 298 ? 2.396 33.562 8.977 1 80.81 298 GLY A C 1
ATOM 2309 O O . GLY A 1 298 ? 2.949 34.125 9.93 1 80.81 298 GLY A O 1
ATOM 2310 N N . ARG A 1 299 ? 2.078 32.312 8.93 1 85.62 299 ARG A N 1
ATOM 2311 C CA . ARG A 1 299 ? 2.512 31.438 10.008 1 85.62 299 ARG A CA 1
ATOM 2312 C C . ARG A 1 299 ? 3.906 30.875 9.734 1 85.62 299 ARG A C 1
ATOM 2314 O O . ARG A 1 299 ? 4.25 30.594 8.586 1 85.62 299 ARG A O 1
ATOM 2321 N N . VAL A 1 300 ? 4.621 30.719 10.781 1 90 300 VAL A N 1
ATOM 2322 C CA . VAL A 1 300 ? 6.012 30.281 10.672 1 90 300 VAL A CA 1
ATOM 2323 C C . VAL A 1 300 ? 6.07 28.797 10.344 1 90 300 VAL A C 1
ATOM 2325 O O . VAL A 1 300 ? 5.336 28 10.93 1 90 300 VAL A O 1
ATOM 2328 N N . HIS A 1 301 ? 6.863 28.469 9.352 1 92.81 301 HIS A N 1
ATOM 2329 C CA . HIS A 1 301 ? 7.148 27.094 8.984 1 92.81 301 HIS A CA 1
ATOM 2330 C C . HIS A 1 301 ? 8.648 26.812 8.977 1 92.81 301 HIS A C 1
ATOM 2332 O O . HIS A 1 301 ? 9.445 27.734 8.797 1 92.81 301 HIS A O 1
ATOM 2338 N N . VAL A 1 302 ? 9 25.609 9.273 1 94.5 302 VAL A N 1
ATOM 2339 C CA . VAL A 1 302 ? 10.391 25.188 9.164 1 94.5 302 VAL A CA 1
ATOM 2340 C C . VAL A 1 302 ? 10.562 24.266 7.957 1 94.5 302 VAL A C 1
ATOM 2342 O O . VAL A 1 302 ? 9.758 23.359 7.754 1 94.5 302 VAL A O 1
ATOM 2345 N N . ASP A 1 303 ? 11.492 24.562 7.148 1 93.38 303 ASP A N 1
ATOM 2346 C CA . ASP A 1 303 ? 11.812 23.75 5.98 1 93.38 303 ASP A CA 1
ATOM 2347 C C . ASP A 1 303 ? 12.945 22.781 6.285 1 93.38 303 ASP A C 1
ATOM 2349 O O . ASP A 1 303 ? 14.117 23.172 6.293 1 93.38 303 ASP A O 1
ATOM 2353 N N . LEU A 1 304 ? 12.672 21.562 6.359 1 94.62 304 LEU A N 1
ATOM 2354 C CA . LEU A 1 304 ? 13.672 20.562 6.703 1 94.62 304 LEU A CA 1
ATOM 2355 C C . LEU A 1 304 ? 14.664 20.359 5.562 1 94.62 304 LEU A C 1
ATOM 2357 O O . LEU A 1 304 ? 15.836 20.047 5.797 1 94.62 304 LEU A O 1
ATOM 2361 N N . ASN A 1 305 ? 14.195 20.531 4.328 1 92.75 305 ASN A N 1
ATOM 2362 C CA . ASN A 1 305 ? 15.109 20.438 3.193 1 92.75 305 ASN A CA 1
ATOM 2363 C C . ASN A 1 305 ? 16.219 21.484 3.27 1 92.75 305 ASN A C 1
ATOM 2365 O O . ASN A 1 305 ? 17.375 21.188 2.996 1 92.75 305 ASN A O 1
ATOM 2369 N N . GLU A 1 306 ? 15.828 22.625 3.605 1 91.62 306 GLU A N 1
ATOM 2370 C CA . GLU A 1 306 ? 16.812 23.703 3.734 1 91.62 306 GLU A CA 1
ATOM 2371 C C . GLU A 1 306 ? 17.766 23.438 4.902 1 91.62 306 GLU A C 1
ATOM 2373 O O . GLU A 1 306 ? 18.938 23.797 4.844 1 91.62 306 GLU A O 1
ATOM 2378 N N . VAL A 1 307 ? 17.234 22.891 5.98 1 94.25 307 VAL A N 1
ATOM 2379 C CA . VAL A 1 307 ? 18.078 22.531 7.117 1 94.25 307 VAL A CA 1
ATOM 2380 C C . VAL A 1 307 ? 19.141 21.547 6.68 1 94.25 307 VAL A C 1
ATOM 2382 O O . VAL A 1 307 ? 20.312 21.656 7.059 1 94.25 307 VAL A O 1
ATOM 2385 N N . LEU A 1 308 ? 18.734 20.609 5.902 1 93.81 308 LEU A N 1
ATOM 2386 C CA . LEU A 1 308 ? 19.656 19.594 5.438 1 93.81 308 LEU A CA 1
ATOM 2387 C C . LEU A 1 308 ? 20.656 20.172 4.445 1 93.81 308 LEU A C 1
ATOM 2389 O O . LEU A 1 308 ? 21.828 19.812 4.449 1 93.81 308 LEU A O 1
ATOM 2393 N N . VAL A 1 309 ? 20.234 21.062 3.566 1 91.19 309 VAL A N 1
ATOM 2394 C CA . VAL A 1 309 ? 21.141 21.719 2.617 1 91.19 309 VAL A CA 1
ATOM 2395 C C . VAL A 1 309 ? 22.188 22.516 3.371 1 91.19 309 VAL A C 1
ATOM 2397 O O . VAL A 1 309 ? 23.375 22.453 3.049 1 91.19 309 VAL A O 1
ATOM 2400 N N . LYS A 1 310 ? 21.734 23.266 4.359 1 91.25 310 LYS A N 1
ATOM 2401 C CA . LYS A 1 310 ? 22.672 24.047 5.172 1 91.25 310 LYS A CA 1
ATOM 2402 C C . LYS A 1 310 ? 23.578 23.125 5.996 1 91.25 310 LYS A C 1
ATOM 2404 O O . LYS A 1 310 ? 24.75 23.438 6.219 1 91.25 310 LYS A O 1
ATOM 2409 N N . GLY A 1 311 ? 22.953 22.062 6.461 1 91.62 311 GLY A N 1
ATOM 2410 C CA . GLY A 1 311 ? 23.766 21.094 7.188 1 91.62 311 GLY A CA 1
ATOM 2411 C C . GLY A 1 311 ? 24.891 20.516 6.355 1 91.62 311 GLY A C 1
ATOM 2412 O O . GLY A 1 311 ? 26 20.297 6.867 1 91.62 311 GLY A O 1
ATOM 2413 N N . ARG A 1 312 ? 24.688 20.312 5.16 1 90.38 312 ARG A N 1
ATOM 2414 C CA . ARG A 1 312 ? 25.719 19.812 4.254 1 90.38 312 ARG A CA 1
ATOM 2415 C C . ARG A 1 312 ? 26.844 20.828 4.09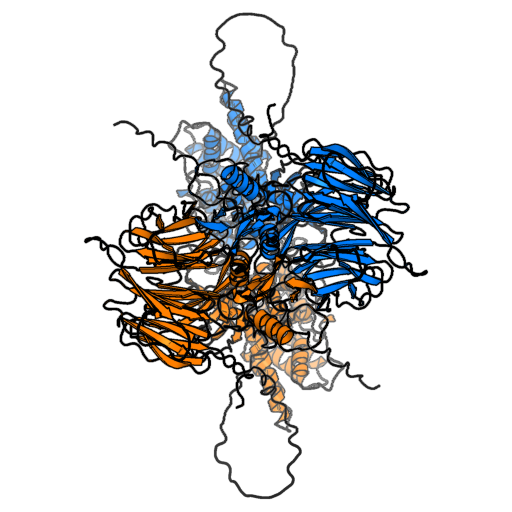4 1 90.38 312 ARG A C 1
ATOM 2417 O O . ARG A 1 312 ? 28.016 20.469 4.051 1 90.38 312 ARG A O 1
ATOM 2424 N N . LYS A 1 313 ? 26.438 22 3.963 1 88.19 313 LYS A N 1
ATOM 2425 C CA . LYS A 1 313 ? 27.438 23.062 3.83 1 88.19 313 LYS A CA 1
ATOM 2426 C C . LYS A 1 313 ? 28.281 23.172 5.094 1 88.19 313 LYS A C 1
ATOM 2428 O O . LYS A 1 313 ? 29.484 23.422 5.02 1 88.19 313 LYS A O 1
ATOM 2433 N N . VAL A 1 314 ? 27.609 23.062 6.234 1 88.88 314 VAL A N 1
ATOM 2434 C CA . VAL A 1 314 ? 28.312 23.125 7.508 1 88.88 314 VAL A CA 1
ATOM 2435 C C . VAL A 1 314 ? 29.328 21.984 7.59 1 88.88 314 VAL A C 1
ATOM 2437 O O . VAL A 1 314 ? 30.469 22.203 7.992 1 88.88 314 VAL A O 1
ATOM 2440 N N . ARG A 1 315 ? 28.906 20.922 7.254 1 87.19 315 ARG A N 1
ATOM 2441 C CA . ARG A 1 315 ? 29.781 19.766 7.309 1 87.19 315 ARG A CA 1
ATOM 2442 C C . ARG A 1 315 ? 30.953 19.922 6.352 1 87.19 315 ARG A C 1
ATOM 2444 O O . ARG A 1 315 ? 32.094 19.547 6.68 1 87.19 315 ARG A O 1
ATOM 2451 N N . GLU A 1 316 ? 30.703 20.359 5.191 1 84.06 316 GLU A N 1
ATOM 2452 C CA . GLU A 1 316 ? 31.766 20.609 4.223 1 84.06 316 GLU A CA 1
ATOM 2453 C C . GLU A 1 316 ? 32.781 21.609 4.762 1 84.06 316 GLU A C 1
ATOM 2455 O O . GLU A 1 316 ? 34 21.469 4.527 1 84.06 316 GLU A O 1
ATOM 2460 N N . CYS A 1 317 ? 32.281 22.594 5.398 1 82.12 317 CYS A N 1
ATOM 2461 C CA . CYS A 1 317 ? 33.156 23.594 5.988 1 82.12 317 CYS A CA 1
ATOM 2462 C C . CYS A 1 317 ? 34.031 22.984 7.07 1 82.12 317 CYS A C 1
ATOM 2464 O O . CYS A 1 317 ? 35.219 23.312 7.18 1 82.12 317 CYS A O 1
ATOM 2466 N N . VAL A 1 318 ? 33.469 22.125 7.852 1 82 318 VAL A N 1
ATOM 2467 C CA . VAL A 1 318 ? 34.188 21.484 8.93 1 82 318 VAL A CA 1
ATOM 2468 C C . VAL A 1 318 ? 35.281 20.562 8.352 1 82 318 VAL A C 1
ATOM 2470 O O . VAL A 1 318 ? 36.406 20.562 8.82 1 82 318 VAL A O 1
ATOM 2473 N N . VAL A 1 319 ? 34.906 19.812 7.371 1 80.56 319 VAL A N 1
ATOM 2474 C CA . VAL A 1 319 ? 35.844 18.875 6.762 1 80.56 319 VAL A CA 1
ATOM 2475 C C . VAL A 1 319 ? 37 19.641 6.102 1 80.56 319 VAL A C 1
ATOM 2477 O O . VAL A 1 319 ? 38.156 19.25 6.207 1 80.56 319 VAL A O 1
ATOM 2480 N N . THR A 1 320 ? 36.625 20.688 5.414 1 79.75 320 THR A N 1
ATOM 2481 C CA . THR A 1 320 ? 37.625 21.5 4.762 1 79.75 320 THR A CA 1
ATOM 2482 C C . THR A 1 320 ? 38.594 22.125 5.789 1 79.75 320 THR A C 1
ATOM 2484 O O . THR A 1 320 ? 39.781 22.188 5.57 1 79.75 320 THR A O 1
ATOM 2487 N N . GLU A 1 321 ? 38.062 22.531 6.848 1 77.19 321 GLU A N 1
ATOM 2488 C CA . GLU A 1 321 ? 38.906 23.141 7.887 1 77.19 321 GLU A CA 1
ATOM 2489 C C . GLU A 1 321 ? 39.812 22.125 8.555 1 77.19 321 GLU A C 1
ATOM 2491 O O . GLU A 1 321 ? 40.969 22.422 8.867 1 77.19 321 GLU A O 1
ATOM 2496 N N . VAL A 1 322 ? 39.281 21.031 8.758 1 75.81 322 VAL A N 1
ATOM 2497 C CA . VAL A 1 322 ? 40.062 19.984 9.391 1 75.81 322 VAL A CA 1
ATOM 2498 C C . VAL A 1 322 ? 41.188 19.531 8.453 1 75.81 322 VAL A C 1
ATOM 2500 O O . VAL A 1 322 ? 42.312 19.281 8.891 1 75.81 322 VAL A O 1
ATOM 2503 N N . SER A 1 323 ? 40.906 19.422 7.227 1 76.44 323 SER A N 1
ATOM 2504 C CA . SER A 1 323 ? 41.906 19.031 6.246 1 76.44 323 SER A CA 1
ATOM 2505 C C . SER A 1 323 ? 43 20.078 6.129 1 76.44 323 SER A C 1
ATOM 2507 O O . SER A 1 323 ? 44.188 19.75 5.949 1 76.44 323 SER A O 1
ATOM 2509 N N . ARG A 1 324 ? 42.625 21.25 6.156 1 74.56 324 ARG A N 1
ATOM 2510 C CA . ARG A 1 324 ? 43.594 22.344 6.113 1 74.56 324 ARG A CA 1
ATOM 2511 C C . ARG A 1 324 ? 44.5 22.328 7.336 1 74.56 324 ARG A C 1
ATOM 2513 O O . ARG A 1 324 ? 45.688 22.578 7.23 1 74.56 324 ARG A O 1
ATOM 2520 N N . ARG A 1 325 ? 43.969 22.047 8.453 1 71.69 325 ARG A N 1
ATOM 2521 C CA . ARG A 1 325 ? 44.719 21.984 9.695 1 71.69 325 ARG A CA 1
ATOM 2522 C C . ARG A 1 325 ? 45.719 20.812 9.656 1 71.69 325 ARG A C 1
ATOM 2524 O O . ARG A 1 325 ? 46.812 20.906 10.227 1 71.69 325 ARG A O 1
ATOM 2531 N N . ARG A 1 326 ? 45.312 19.797 9.078 1 64.5 326 ARG A N 1
ATOM 2532 C CA . ARG A 1 326 ? 46.188 18.656 8.961 1 64.5 326 ARG A CA 1
ATOM 2533 C C . ARG A 1 326 ? 47.375 18.969 8.055 1 64.5 326 ARG A C 1
ATOM 2535 O O . ARG A 1 326 ? 48.5 18.484 8.281 1 64.5 326 ARG A O 1
ATOM 2542 N N . LYS A 1 327 ? 47.125 19.641 6.977 1 62.53 327 LYS A N 1
ATOM 2543 C CA . LYS A 1 327 ? 48.188 19.969 6.035 1 62.53 327 LYS A CA 1
ATOM 2544 C C . LYS A 1 327 ? 49.094 21.094 6.586 1 62.53 327 LYS A C 1
ATOM 2546 O O . LYS A 1 327 ? 50.281 21.156 6.277 1 62.53 327 LYS A O 1
ATOM 2551 N N . SER A 1 328 ? 48.531 22.047 6.914 1 58.78 328 SER A N 1
ATOM 2552 C CA . SER A 1 328 ? 49.312 23.188 7.383 1 58.78 328 SER A CA 1
ATOM 2553 C C . SER A 1 328 ? 49.719 23 8.836 1 58.78 328 SER A C 1
ATOM 2555 O O . SER A 1 328 ? 48.906 22.719 9.703 1 58.78 328 SER A O 1
ATOM 2557 N N . GLU A 1 329 ? 50.938 22.438 9.039 1 47.94 329 GLU A N 1
ATOM 2558 C CA . GLU A 1 329 ? 51.562 22.312 10.352 1 47.94 329 GLU A CA 1
ATOM 2559 C C . GLU A 1 329 ? 51.156 23.453 11.281 1 47.94 329 GLU A C 1
ATOM 2561 O O . GLU A 1 329 ? 51.438 23.438 12.469 1 47.94 329 GLU A O 1
ATOM 2566 N N . HIS A 1 330 ? 51.312 24.922 10.875 1 40.03 330 HIS A N 1
ATOM 2567 C CA . HIS A 1 330 ? 51.531 26.016 11.82 1 40.03 330 HIS A CA 1
ATOM 2568 C C . HIS A 1 330 ? 50.219 26.391 12.516 1 40.03 330 HIS A C 1
ATOM 2570 O O . HIS A 1 330 ? 49.156 25.922 12.117 1 40.03 330 HIS A O 1
ATOM 2576 N N . ASN A 1 331 ? 49.969 28 12.719 1 38.91 331 ASN A N 1
ATOM 2577 C CA . ASN A 1 331 ? 49.531 28.906 13.781 1 38.91 331 ASN A CA 1
ATOM 2578 C C . ASN A 1 331 ? 48.031 28.875 13.961 1 38.91 331 ASN A C 1
ATOM 2580 O O . ASN A 1 331 ? 47.281 28.438 13.062 1 38.91 331 ASN A O 1
ATOM 2584 N N . GLY A 1 332 ? 47.375 29.562 15.125 1 43.12 332 GLY A N 1
ATOM 2585 C CA . GLY A 1 332 ? 46.375 29.922 16.094 1 43.12 332 GLY A CA 1
ATOM 2586 C C . GLY A 1 332 ? 45.094 30.453 15.453 1 43.12 332 GLY A C 1
ATOM 2587 O O . GLY A 1 332 ? 44.125 30.75 16.141 1 43.12 332 GLY A O 1
ATOM 2588 N N . SER A 1 333 ? 45.125 31.344 14.32 1 45.66 333 SER A N 1
ATOM 2589 C CA . SER A 1 333 ? 44.094 32.312 13.922 1 45.66 333 SER A CA 1
ATOM 2590 C C . SER A 1 333 ? 42.969 31.641 13.148 1 45.66 333 SER A C 1
ATOM 2592 O O . SER A 1 333 ? 42 32.281 12.789 1 45.66 333 SER A O 1
ATOM 2594 N N . LYS A 1 334 ? 42.875 30.281 12.891 1 54.06 334 LYS A N 1
ATOM 2595 C CA . LYS A 1 334 ? 42.219 29.672 11.742 1 54.06 334 LYS A CA 1
ATOM 2596 C C . LYS A 1 334 ? 40.844 29.125 12.141 1 54.06 334 LYS A C 1
ATOM 2598 O O . LYS A 1 334 ? 39.938 29.047 11.305 1 54.06 334 LYS A O 1
ATOM 2603 N N . GLY A 1 335 ? 40.656 28.984 13.328 1 58.69 335 GLY A N 1
ATOM 2604 C CA . GLY A 1 335 ? 39.312 28.688 13.789 1 58.69 335 GLY A CA 1
ATOM 2605 C C . GLY A 1 335 ? 38.344 29.828 13.555 1 58.69 335 GLY A C 1
ATOM 2606 O O . GLY A 1 335 ? 37.156 29.609 13.336 1 58.69 335 GLY A O 1
ATOM 2607 N N . ALA A 1 336 ? 38.938 31.031 13.445 1 60.31 336 ALA A N 1
ATOM 2608 C CA . ALA A 1 336 ? 38.125 32.219 13.234 1 60.31 336 ALA A CA 1
ATOM 2609 C C . ALA A 1 336 ? 37.531 32.219 11.828 1 60.31 336 ALA A C 1
ATOM 2611 O O . ALA A 1 336 ? 36.375 32.625 11.633 1 60.31 336 ALA A O 1
ATOM 2612 N N . GLU A 1 337 ? 38.25 31.719 10.852 1 66.94 337 GLU A N 1
ATOM 2613 C CA . GLU A 1 337 ? 37.719 31.734 9.484 1 66.94 337 GLU A CA 1
ATOM 2614 C C . GLU A 1 337 ? 36.562 30.766 9.312 1 66.94 337 GLU A C 1
ATOM 2616 O O . GLU A 1 337 ? 35.625 31.047 8.586 1 66.94 337 GLU A O 1
ATOM 2621 N N . PHE A 1 338 ? 36.688 29.734 10.023 1 71.62 338 PHE A N 1
ATOM 2622 C CA . PHE A 1 338 ? 35.625 28.734 9.977 1 71.62 338 PHE A CA 1
ATOM 2623 C C . PHE A 1 338 ? 34.312 29.297 10.516 1 71.62 338 PHE A C 1
ATOM 2625 O O . PHE A 1 338 ? 33.281 29.172 9.867 1 71.62 338 PHE A O 1
ATOM 2632 N N . ILE A 1 339 ? 34.469 29.844 11.656 1 66.88 339 ILE A N 1
ATOM 2633 C CA . ILE A 1 339 ? 33.281 30.375 12.289 1 66.88 339 ILE A CA 1
ATOM 2634 C C . ILE A 1 339 ? 32.719 31.531 11.461 1 66.88 339 ILE A C 1
ATOM 2636 O O . ILE A 1 339 ? 31.5 31.672 11.32 1 66.88 339 ILE A O 1
ATOM 2640 N N . ALA A 1 340 ? 33.688 32.25 10.828 1 68.06 340 ALA A N 1
ATOM 2641 C CA . ALA A 1 340 ? 33.281 33.344 9.977 1 68.06 340 ALA A CA 1
ATOM 2642 C C . ALA A 1 340 ? 32.5 32.844 8.773 1 68.06 340 ALA A C 1
ATOM 2644 O O . ALA A 1 340 ? 31.5 33.469 8.367 1 68.06 340 ALA A O 1
ATOM 2645 N N . SER A 1 341 ? 32.875 31.734 8.328 1 74.5 341 SER A N 1
ATOM 2646 C CA . SER A 1 341 ? 32.188 31.156 7.172 1 74.5 341 SER A CA 1
ATOM 2647 C C . SER A 1 341 ? 30.797 30.672 7.539 1 74.5 341 SER A C 1
ATOM 2649 O O . SER A 1 341 ? 29.859 30.812 6.746 1 74.5 341 SER A O 1
ATOM 2651 N N . LEU A 1 342 ? 30.734 30.125 8.695 1 73.31 342 LEU A N 1
ATOM 2652 C CA . LEU A 1 342 ? 29.438 29.656 9.148 1 73.31 342 LEU A CA 1
ATOM 2653 C C . LEU A 1 342 ? 28.453 30.812 9.305 1 73.31 342 LEU A C 1
ATOM 2655 O O . LEU A 1 342 ? 27.281 30.703 8.945 1 73.31 342 LEU A O 1
ATOM 2659 N N . LEU A 1 343 ? 29.047 31.859 9.758 1 69.38 343 LEU A N 1
ATOM 2660 C CA . LEU A 1 343 ? 28.219 33.031 10.016 1 69.38 343 LEU A CA 1
ATOM 2661 C C . LEU A 1 343 ? 27.812 33.719 8.711 1 69.38 343 LEU A C 1
ATOM 2663 O O . LEU A 1 343 ? 26.703 34.219 8.594 1 69.38 343 LEU A O 1
ATOM 2667 N N . GLU A 1 344 ? 28.688 33.688 7.781 1 73.81 344 GLU A N 1
ATOM 2668 C CA . GLU A 1 344 ? 28.359 34.25 6.473 1 73.81 344 GLU A CA 1
ATOM 2669 C C . GLU A 1 344 ? 27.219 33.469 5.809 1 73.81 344 GLU A C 1
ATOM 2671 O O . GLU A 1 344 ? 26.406 34.062 5.098 1 73.81 344 GLU A O 1
ATOM 2676 N N . MET A 1 345 ? 27.188 32.25 6.148 1 78.06 345 MET A N 1
ATOM 2677 C CA . MET A 1 345 ? 26.141 31.406 5.59 1 78.06 345 MET A CA 1
ATOM 2678 C C . MET A 1 345 ? 24.812 31.625 6.328 1 78.06 345 MET A C 1
ATOM 2680 O O . MET A 1 345 ? 23.75 31.219 5.848 1 78.06 345 MET A O 1
ATOM 2684 N N . ASP A 1 346 ? 24.797 32.344 7.375 1 80 346 ASP A N 1
ATOM 2685 C CA . ASP A 1 346 ? 23.625 32.656 8.203 1 80 346 ASP A CA 1
ATOM 2686 C C . ASP A 1 346 ? 23.031 31.391 8.797 1 80 346 ASP A C 1
ATOM 2688 O O . ASP A 1 346 ? 21.828 31.125 8.641 1 80 346 ASP A O 1
ATOM 2692 N N . VAL A 1 347 ? 23.938 30.562 9.297 1 89 347 VAL A N 1
ATOM 2693 C CA . VAL A 1 347 ? 23.5 29.312 9.93 1 89 347 VAL A CA 1
ATOM 2694 C C . VAL A 1 347 ? 24.156 29.188 11.305 1 89 347 VAL A C 1
ATOM 2696 O O . VAL A 1 347 ? 25.312 29.578 11.5 1 89 347 VAL A O 1
ATOM 2699 N N . PHE A 1 348 ? 23.406 28.734 12.25 1 90.56 348 PHE A N 1
ATOM 2700 C CA . PHE A 1 348 ? 23.891 28.516 13.602 1 90.56 348 PHE A CA 1
ATOM 2701 C C . PHE A 1 348 ? 23.984 27.031 13.914 1 90.56 348 PHE A C 1
ATOM 2703 O O . PHE A 1 348 ? 23.141 26.25 13.477 1 90.56 348 PHE A O 1
ATOM 2710 N N . VAL A 1 349 ? 25.016 26.641 14.594 1 89.81 349 VAL A N 1
ATOM 2711 C CA . VAL A 1 349 ? 25.219 25.266 15.031 1 89.81 349 VAL A CA 1
ATOM 2712 C C . VAL A 1 349 ? 25.484 25.25 16.531 1 89.81 349 VAL A C 1
ATOM 2714 O O . VAL A 1 349 ? 26.266 26.062 17.047 1 89.81 349 VAL A O 1
ATOM 2717 N N . SER A 1 350 ? 24.797 24.391 17.203 1 88.38 350 SER A N 1
ATOM 2718 C CA . SER A 1 350 ? 25.062 24.281 18.641 1 88.38 350 SER A CA 1
ATOM 2719 C C . SER A 1 350 ? 26.469 23.766 18.906 1 88.38 350 SER A C 1
ATOM 2721 O O . SER A 1 350 ? 27.031 23.016 18.109 1 88.38 350 SER A O 1
ATOM 2723 N N . PRO A 1 351 ? 27.031 24.156 20.031 1 83.81 351 PRO A N 1
ATOM 2724 C CA . PRO A 1 351 ? 28.438 23.828 20.328 1 83.81 351 PRO A CA 1
ATOM 2725 C C . PRO A 1 351 ? 28.672 22.328 20.422 1 83.81 351 PRO A C 1
ATOM 2727 O O . PRO A 1 351 ? 29.688 21.828 19.938 1 83.81 351 PRO A O 1
ATOM 2730 N N . GLU A 1 352 ? 27.75 21.625 21.031 1 86.75 352 GLU A N 1
ATOM 2731 C CA . GLU A 1 352 ? 27.938 20.188 21.156 1 86.75 352 GLU A CA 1
ATOM 2732 C C . GLU A 1 352 ? 27.875 19.516 19.797 1 86.75 352 GLU A C 1
ATOM 2734 O O . GLU A 1 352 ? 28.578 18.516 19.547 1 86.75 352 GLU A O 1
ATOM 2739 N N . VAL A 1 353 ? 27 20 18.938 1 89.56 353 VAL A N 1
ATOM 2740 C CA . VAL A 1 353 ? 26.906 19.453 17.594 1 89.56 353 VAL A CA 1
ATOM 2741 C C . VAL A 1 353 ? 28.172 19.766 16.812 1 89.56 353 VAL A C 1
ATOM 2743 O O . VAL A 1 353 ? 28.672 18.922 16.062 1 89.56 353 VAL A O 1
ATOM 2746 N N . MET A 1 354 ? 28.672 20.922 16.953 1 83.94 354 MET A N 1
ATOM 2747 C CA . MET A 1 354 ? 29.906 21.328 16.281 1 83.94 354 MET A CA 1
ATOM 2748 C C . MET A 1 354 ? 31.062 20.438 16.703 1 83.94 354 MET A C 1
ATOM 2750 O O . MET A 1 354 ? 31.859 20 15.859 1 83.94 354 MET A O 1
ATOM 2754 N N . LEU A 1 355 ? 31.156 20.234 17.922 1 80.88 355 LEU A N 1
ATOM 2755 C CA . LEU A 1 355 ? 32.219 19.391 18.438 1 80.88 355 LEU A CA 1
ATOM 2756 C C . LEU A 1 355 ? 32.125 17.969 17.891 1 80.88 355 LEU A C 1
ATOM 2758 O O . LEU A 1 355 ? 33.125 17.344 17.578 1 80.88 355 LEU A O 1
ATOM 2762 N N . ASP A 1 356 ? 30.859 17.531 17.906 1 86.5 356 ASP A N 1
ATOM 2763 C CA . ASP A 1 356 ? 30.641 16.203 17.359 1 86.5 356 ASP A CA 1
ATOM 2764 C C . ASP A 1 356 ? 31.062 16.125 15.898 1 86.5 356 ASP A C 1
ATOM 2766 O O . ASP A 1 356 ? 31.609 15.125 15.445 1 86.5 356 ASP A O 1
ATOM 2770 N N . LEU A 1 357 ? 30.734 17.109 15.148 1 85.12 357 LEU A N 1
ATOM 2771 C CA . LEU A 1 357 ? 31.109 17.172 13.742 1 85.12 357 LEU A CA 1
ATOM 2772 C C . LEU A 1 357 ? 32.625 17.172 13.57 1 85.12 357 LEU A C 1
ATOM 2774 O O . LEU A 1 357 ? 33.156 16.5 12.688 1 85.12 357 LEU A O 1
ATOM 2778 N N . VAL A 1 358 ? 33.312 17.875 14.383 1 78.69 358 VAL A N 1
ATOM 2779 C CA . VAL A 1 358 ? 34.781 17.984 14.312 1 78.69 358 VAL A CA 1
ATOM 2780 C C . VAL A 1 358 ? 35.406 16.641 14.68 1 78.69 358 VAL A C 1
ATOM 2782 O O . VAL A 1 358 ? 36.375 16.219 14.055 1 78.69 358 VAL A O 1
ATOM 2785 N N . CYS A 1 359 ? 34.781 16.016 15.656 1 77.56 359 CYS A N 1
ATOM 2786 C CA . CYS A 1 359 ? 35.312 14.703 16.062 1 77.56 359 CYS A CA 1
ATOM 2787 C C . CYS A 1 359 ? 35.125 13.68 14.945 1 77.56 359 CYS A C 1
ATOM 2789 O O . CYS A 1 359 ? 36.031 12.875 14.703 1 77.56 359 CYS A O 1
ATOM 2791 N N . ARG A 1 360 ? 34 13.711 14.375 1 79.31 360 ARG A N 1
ATOM 2792 C CA . ARG A 1 360 ? 33.719 12.766 13.297 1 79.31 360 ARG A CA 1
ATOM 2793 C C . ARG A 1 360 ? 34.625 13.016 12.094 1 79.31 360 ARG A C 1
ATOM 2795 O O . ARG A 1 360 ? 34.875 12.102 11.312 1 79.31 360 ARG A O 1
ATOM 2802 N N . ALA A 1 361 ? 35.031 14.234 11.891 1 76.25 361 ALA A N 1
ATOM 2803 C CA . ALA A 1 361 ? 35.906 14.578 10.781 1 76.25 361 ALA A CA 1
ATOM 2804 C C . ALA A 1 361 ? 37.344 14.211 11.102 1 76.25 361 ALA A C 1
ATOM 2806 O O . ALA A 1 361 ? 38.219 14.273 10.234 1 76.25 361 ALA A O 1
ATOM 2807 N N . GLY A 1 362 ? 37.75 13.625 12.188 1 67.31 362 GLY A N 1
ATOM 2808 C CA . GLY A 1 362 ? 39.062 13.07 12.469 1 67.31 362 GLY A CA 1
ATOM 2809 C C . GLY A 1 362 ? 39.844 13.859 13.516 1 67.31 362 GLY A C 1
ATOM 2810 O O . GLY A 1 362 ? 41.031 13.617 13.734 1 67.31 362 GLY A O 1
ATOM 2811 N N . ILE A 1 363 ? 39.406 15.008 13.906 1 58.34 363 ILE A N 1
ATOM 2812 C CA . ILE A 1 363 ? 40.219 15.766 14.867 1 58.34 363 ILE A CA 1
ATOM 2813 C C . ILE A 1 363 ? 39.906 15.281 16.281 1 58.34 363 ILE A C 1
ATOM 2815 O O . ILE A 1 363 ? 38.75 15.359 16.734 1 58.34 363 ILE A O 1
ATOM 2819 N N . LYS A 1 364 ? 40.625 14.383 16.781 1 54.88 364 LYS A N 1
ATOM 2820 C CA . LYS A 1 364 ? 40.562 14.008 18.188 1 54.88 364 LYS A CA 1
ATOM 2821 C C . LYS A 1 364 ? 40.781 15.211 19.094 1 54.88 364 LYS A C 1
ATOM 2823 O O . LYS A 1 364 ? 41.781 15.898 18.984 1 54.88 364 LYS A O 1
ATOM 2828 N N . SER A 1 365 ? 39.75 15.93 19.422 1 50.69 365 SER A N 1
ATOM 2829 C CA . SER A 1 365 ? 39.938 17.031 20.359 1 50.69 365 SER A CA 1
ATOM 2830 C C . SER A 1 365 ? 40.562 16.547 21.656 1 50.69 365 SER A C 1
ATOM 2832 O O . SER A 1 365 ? 40.156 15.539 22.234 1 50.69 365 SER A O 1
ATOM 2834 N N . GLU A 1 366 ? 41.75 16.781 21.891 1 46.69 366 GLU A N 1
ATOM 2835 C CA . GLU A 1 366 ? 42.469 16.5 23.141 1 46.69 366 GLU A CA 1
ATOM 2836 C C . GLU A 1 366 ? 41.562 16.781 24.344 1 46.69 366 GLU A C 1
ATOM 2838 O O . GLU A 1 366 ? 41.875 16.344 25.453 1 46.69 366 GLU A O 1
ATOM 2843 N N . ASN A 1 367 ? 40.906 17.859 24.469 1 46.34 367 ASN A N 1
ATOM 2844 C CA . ASN A 1 367 ? 40.25 18.234 25.719 1 46.34 367 ASN A CA 1
ATOM 2845 C C . ASN A 1 367 ? 38.906 17.547 25.891 1 46.34 367 ASN A C 1
ATOM 2847 O O . ASN A 1 367 ? 37.875 18.062 25.438 1 46.34 367 ASN A O 1
ATOM 2851 N N . ASN A 1 368 ? 38.875 16.344 26.125 1 48.59 368 ASN A N 1
ATOM 2852 C CA . ASN A 1 368 ? 37.875 15.305 26.375 1 48.59 368 ASN A CA 1
ATOM 2853 C C . ASN A 1 368 ? 36.75 15.82 27.266 1 48.59 368 ASN A C 1
ATOM 2855 O O . ASN A 1 368 ? 35.688 15.211 27.344 1 48.59 368 ASN A O 1
ATOM 2859 N N . ASP A 1 369 ? 37.094 16.703 28.203 1 48.97 369 ASP A N 1
ATOM 2860 C CA . ASP A 1 369 ? 36.219 16.953 29.328 1 48.97 369 ASP A CA 1
ATOM 2861 C C . ASP A 1 369 ? 34.969 17.719 28.891 1 48.97 369 ASP A C 1
ATOM 2863 O O . ASP A 1 369 ? 34.031 17.906 29.688 1 48.97 369 ASP A O 1
ATOM 2867 N N . LEU A 1 370 ? 35 18.312 27.75 1 53.41 370 LEU A N 1
ATOM 2868 C CA . LEU A 1 370 ? 33.906 19.25 27.453 1 53.41 370 LEU A CA 1
ATOM 2869 C C . LEU A 1 370 ? 32.938 18.672 26.453 1 53.41 370 LEU A C 1
ATOM 2871 O O . LEU A 1 370 ? 32.094 19.391 25.906 1 53.41 370 LEU A O 1
ATOM 2875 N N . SER A 1 371 ? 32.875 17.406 26.219 1 64.69 371 SER A N 1
ATOM 2876 C CA . SER A 1 371 ? 32.031 16.953 25.109 1 64.69 371 SER A CA 1
ATOM 2877 C C . SER A 1 371 ? 30.656 16.547 25.609 1 64.69 371 SER A C 1
ATOM 2879 O O . SER A 1 371 ? 30.531 15.711 26.5 1 64.69 371 SER A O 1
ATOM 2881 N N . TYR A 1 372 ? 29.766 17.469 25.453 1 79.12 372 TYR A N 1
ATOM 2882 C CA . TYR A 1 372 ? 28.375 17.141 25.75 1 79.12 372 TYR A CA 1
ATOM 2883 C C . TYR A 1 372 ? 27.719 16.422 24.578 1 79.12 372 TYR A C 1
ATOM 2885 O O . TYR A 1 372 ? 28.094 16.625 23.422 1 79.12 372 TYR A O 1
ATOM 2893 N N . ALA A 1 373 ? 26.891 15.516 24.938 1 85.12 373 ALA A N 1
ATOM 2894 C CA . ALA A 1 373 ? 26.156 14.766 23.922 1 85.12 373 ALA A CA 1
ATOM 2895 C C . ALA A 1 373 ? 25.016 15.586 23.328 1 85.12 373 ALA A C 1
ATOM 2897 O O . ALA A 1 373 ? 24.469 16.453 24.016 1 85.12 373 ALA A O 1
ATOM 2898 N N . VAL A 1 374 ? 24.844 15.398 22.109 1 88.81 374 VAL A N 1
ATOM 2899 C CA . VAL A 1 374 ? 23.734 16.047 21.422 1 88.81 374 VAL A CA 1
ATOM 2900 C C . VAL A 1 374 ? 22.422 15.617 22.062 1 88.81 374 VAL A C 1
ATOM 2902 O O . VAL A 1 374 ? 22.234 14.438 22.391 1 88.81 374 VAL A O 1
ATOM 2905 N N . CYS A 1 375 ? 21.547 16.516 22.375 1 88.06 375 CYS A N 1
ATOM 2906 C CA . CYS A 1 375 ? 20.25 16.234 22.984 1 88.06 375 CYS A CA 1
ATOM 2907 C C . CYS A 1 375 ? 19.172 17.172 22.453 1 88.06 375 CYS A C 1
ATOM 2909 O O . CYS A 1 375 ? 19.422 17.922 21.516 1 88.06 375 CYS A O 1
ATOM 2911 N N . ASN A 1 376 ? 18.047 17.109 23.016 1 86.94 376 ASN A N 1
ATOM 2912 C CA . ASN A 1 376 ? 16.922 17.922 22.578 1 86.94 376 ASN A CA 1
ATOM 2913 C C . ASN A 1 376 ? 17.156 19.406 22.844 1 86.94 376 ASN A C 1
ATOM 2915 O O . ASN A 1 376 ? 16.656 20.266 22.109 1 86.94 376 ASN A O 1
ATOM 2919 N N . ARG A 1 377 ? 17.953 19.688 23.781 1 90.12 377 ARG A N 1
ATOM 2920 C CA . ARG A 1 377 ? 18.188 21.078 24.188 1 90.12 377 ARG A CA 1
ATOM 2921 C C . ARG A 1 377 ? 19.203 21.75 23.25 1 90.12 377 ARG A C 1
ATOM 2923 O O . ARG A 1 377 ? 19.406 22.953 23.328 1 90.12 377 ARG A O 1
ATOM 2930 N N . SER A 1 378 ? 19.781 21 22.375 1 92.75 378 SER A N 1
ATOM 2931 C CA . SER A 1 378 ? 20.672 21.562 21.375 1 92.75 378 SER A CA 1
ATOM 2932 C C . SER A 1 378 ? 19.922 22.547 20.469 1 92.75 378 SER A C 1
ATOM 2934 O O . SER A 1 378 ? 20.484 23.547 20.031 1 92.75 378 SER A O 1
ATOM 2936 N N . ASP A 1 379 ? 18.703 22.234 20.219 1 94.5 379 ASP A N 1
ATOM 2937 C CA . ASP A 1 379 ? 17.922 23.094 19.328 1 94.5 379 ASP A CA 1
ATOM 2938 C C . ASP A 1 379 ? 17.406 24.328 20.062 1 94.5 379 ASP A C 1
ATOM 2940 O O . ASP A 1 379 ? 16.984 25.297 19.438 1 94.5 379 ASP A O 1
ATOM 2944 N N . VAL A 1 380 ? 17.422 24.281 21.406 1 95.25 380 VAL A N 1
ATOM 2945 C CA . VAL A 1 380 ? 17.062 25.469 22.172 1 95.25 380 VAL A CA 1
ATOM 2946 C C . VAL A 1 380 ? 18.094 26.578 21.922 1 95.25 380 VAL A C 1
ATOM 2948 O O . VAL A 1 380 ? 17.75 27.75 21.844 1 95.25 380 VAL A O 1
ATOM 2951 N N . TRP A 1 381 ? 19.281 26.141 21.891 1 93.88 381 TRP A N 1
ATOM 2952 C CA . TRP A 1 381 ? 20.359 27.062 21.562 1 93.88 381 TRP A CA 1
ATOM 2953 C C . TRP A 1 381 ? 20.141 27.719 20.203 1 93.88 381 TRP A C 1
ATOM 2955 O O . TRP A 1 381 ? 20.344 28.922 20.047 1 93.88 381 TRP A O 1
ATOM 2965 N N . LEU A 1 382 ? 19.75 26.953 19.234 1 94.56 382 LEU A N 1
ATOM 2966 C CA . LEU A 1 382 ? 19.516 27.438 17.875 1 94.56 382 LEU A CA 1
ATOM 2967 C C . LEU A 1 382 ? 18.344 28.406 17.844 1 94.56 382 LEU A C 1
ATOM 2969 O O . LEU A 1 382 ? 18.406 29.438 17.141 1 94.56 382 LEU A O 1
ATOM 2973 N N . LEU A 1 383 ? 17.297 28.062 18.531 1 95.38 383 LEU A N 1
ATOM 2974 C CA . LEU A 1 383 ? 16.141 28.953 18.609 1 95.38 383 LEU A CA 1
ATOM 2975 C C . LEU A 1 383 ? 16.531 30.328 19.141 1 95.38 383 LEU A C 1
ATOM 2977 O O . LEU A 1 383 ? 16.156 31.359 18.578 1 95.38 383 LEU A O 1
ATOM 2981 N N . ALA A 1 384 ? 17.312 30.312 20.188 1 94.06 384 ALA A 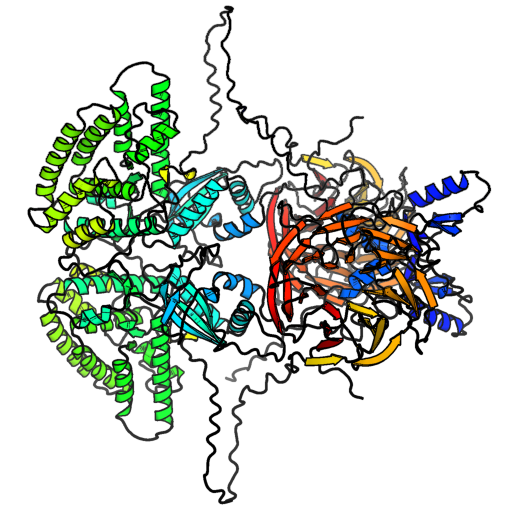N 1
ATOM 2982 C CA . ALA A 1 384 ? 17.75 31.578 20.781 1 94.06 384 ALA A CA 1
ATOM 2983 C C . ALA A 1 384 ? 18.609 32.375 19.797 1 94.06 384 ALA A C 1
ATOM 2985 O O . ALA A 1 384 ? 18.453 33.594 19.688 1 94.06 384 ALA A O 1
ATOM 2986 N N . CYS A 1 385 ? 19.438 31.688 19.094 1 91.06 385 CYS A N 1
ATOM 2987 C CA . CYS A 1 385 ? 20.297 32.375 18.141 1 91.06 385 CYS A CA 1
ATOM 2988 C C . CYS A 1 385 ? 19.484 33 17.031 1 91.06 385 CYS A C 1
ATOM 2990 O O . CYS A 1 385 ? 19.734 34.156 16.656 1 91.06 385 CYS A O 1
ATOM 2992 N N . VAL A 1 386 ? 18.547 32.312 16.484 1 91.06 386 VAL A N 1
ATOM 2993 C CA . VAL A 1 386 ? 17.719 32.812 15.406 1 91.06 386 VAL A CA 1
ATOM 2994 C C . VAL A 1 386 ? 16.906 34.031 15.898 1 91.06 386 VAL A C 1
ATOM 2996 O O . VAL A 1 386 ? 16.828 35.031 15.211 1 91.06 386 VAL A O 1
ATOM 2999 N N . MET A 1 387 ? 16.359 33.906 17.109 1 90.56 387 MET A N 1
ATOM 3000 C CA . MET A 1 387 ? 15.539 34.969 17.641 1 90.56 387 MET A CA 1
ATOM 3001 C C . MET A 1 387 ? 16.391 36.219 17.969 1 90.56 387 MET A C 1
ATOM 3003 O O . MET A 1 387 ? 15.969 37.344 17.734 1 90.56 387 MET A O 1
ATOM 3007 N N . LEU A 1 388 ? 17.562 36 18.484 1 89.44 388 LEU A N 1
ATOM 3008 C CA . LEU A 1 388 ? 18.438 37.125 18.828 1 89.44 388 LEU A CA 1
ATOM 3009 C C . LEU A 1 388 ? 18.938 37.812 17.562 1 89.44 388 LEU A C 1
ATOM 3011 O O . LEU A 1 388 ? 19.125 39.031 17.547 1 89.44 388 LEU A O 1
ATOM 3015 N N . LYS A 1 389 ? 19.156 37.031 16.594 1 87.56 389 LYS A N 1
ATOM 3016 C CA . LYS A 1 389 ? 19.5 37.656 15.305 1 87.56 389 LYS A CA 1
ATOM 3017 C C . LYS A 1 389 ? 18.359 38.5 14.789 1 87.56 389 LYS A C 1
ATOM 3019 O O . LYS A 1 389 ? 18.594 39.562 14.18 1 87.56 389 LYS A O 1
ATOM 3024 N N . LEU A 1 390 ? 17.156 38.094 15 1 85.44 390 LEU A N 1
ATOM 3025 C CA . LEU A 1 390 ? 15.992 38.844 14.555 1 85.44 390 LEU A CA 1
ATOM 3026 C C . LEU A 1 390 ? 15.805 40.094 15.398 1 85.44 390 LEU A C 1
ATOM 3028 O O . LEU A 1 390 ? 15.438 41.156 14.875 1 85.44 390 LEU A O 1
ATOM 3032 N N . PHE A 1 391 ? 16.156 40 16.734 1 84 391 PHE A N 1
ATOM 3033 C CA . PHE A 1 391 ? 15.961 41.125 17.656 1 84 391 PHE A CA 1
ATOM 3034 C C . PHE A 1 391 ? 17.062 42.156 17.469 1 84 391 PHE A C 1
ATOM 3036 O O . PHE A 1 391 ? 16.781 43.375 17.344 1 84 391 PHE A O 1
ATOM 3043 N N . ILE A 1 392 ? 18.344 41.656 17.5 1 82.25 392 ILE A N 1
ATOM 3044 C CA . ILE A 1 392 ? 19.484 42.562 17.594 1 82.25 392 ILE A CA 1
ATOM 3045 C C . ILE A 1 392 ? 20.094 42.781 16.219 1 82.25 392 ILE A C 1
ATOM 3047 O O . ILE A 1 392 ? 20.672 43.844 15.953 1 82.25 392 ILE A O 1
ATOM 3051 N N . GLY A 1 393 ? 19.969 41.75 15.305 1 80.44 393 GLY A N 1
ATOM 3052 C CA . GLY A 1 393 ? 20.531 41.875 13.969 1 80.44 393 GLY A CA 1
ATOM 3053 C C . GLY A 1 393 ? 21.969 41.406 13.883 1 80.44 393 GLY A C 1
ATOM 3054 O O . GLY A 1 393 ? 22.328 40.406 14.547 1 80.44 393 GLY A O 1
ATOM 3055 N N . ASN A 1 394 ? 22.828 42.062 13.133 1 79.19 394 ASN A N 1
ATOM 3056 C CA . ASN A 1 394 ? 24.188 41.594 12.828 1 79.19 394 ASN A CA 1
ATOM 3057 C C . ASN A 1 394 ? 25.125 41.781 14.016 1 79.19 394 ASN A C 1
ATOM 3059 O O . ASN A 1 394 ? 26.156 41.125 14.102 1 79.19 394 ASN A O 1
ATOM 3063 N N . GLU A 1 395 ? 24.75 42.656 14.891 1 79.31 395 GLU A N 1
ATOM 3064 C CA . GLU A 1 395 ? 25.562 42.844 16.078 1 79.31 395 GLU A CA 1
ATOM 3065 C C . GLU A 1 395 ? 25.641 41.562 16.906 1 79.31 395 GLU A C 1
ATOM 3067 O O . GLU A 1 395 ? 26.672 41.281 17.531 1 79.31 395 GLU A O 1
ATOM 3072 N N . PHE A 1 396 ? 24.609 40.906 16.906 1 87.44 396 PHE A N 1
ATOM 3073 C CA . PHE A 1 396 ? 24.609 39.625 17.625 1 87.44 396 PHE A CA 1
ATOM 3074 C C . PHE A 1 396 ? 25.578 38.625 16.984 1 87.44 396 PHE A C 1
ATOM 3076 O O . PHE A 1 396 ? 26.281 37.906 17.688 1 87.44 396 PHE A O 1
ATOM 3083 N N . VAL A 1 397 ? 25.531 38.594 15.68 1 80 397 VAL A N 1
ATOM 3084 C CA . VAL A 1 397 ? 26.375 37.656 14.953 1 80 397 VAL A CA 1
ATOM 3085 C C . VAL A 1 397 ? 27.844 37.906 15.289 1 80 397 VAL A C 1
ATOM 3087 O O . VAL A 1 397 ? 28.609 36.938 15.477 1 80 397 VAL A O 1
ATOM 3090 N N . GLU A 1 398 ? 28.188 39.094 15.414 1 76.44 398 GLU A N 1
ATOM 3091 C CA . GLU A 1 398 ? 29.578 39.438 15.758 1 76.44 398 GLU A CA 1
ATOM 3092 C C . GLU A 1 398 ? 29.922 39 17.172 1 76.44 398 GLU A C 1
ATOM 3094 O O . GLU A 1 398 ? 31.016 38.469 17.422 1 76.44 398 GLU A O 1
ATOM 3099 N N . CYS A 1 399 ? 28.953 39.219 18.031 1 77.62 399 CYS A N 1
ATOM 3100 C CA . CYS A 1 399 ? 29.188 38.875 19.422 1 77.62 399 CYS A CA 1
ATOM 3101 C C . CYS A 1 399 ? 29.312 37.375 19.594 1 77.62 399 CYS A C 1
ATOM 3103 O O . CYS A 1 399 ? 30.188 36.906 20.328 1 77.62 399 CYS A O 1
ATOM 3105 N N . ILE A 1 400 ? 28.516 36.656 18.938 1 80.25 400 ILE A N 1
ATOM 3106 C CA . ILE A 1 400 ? 28.5 35.219 19.141 1 80.25 400 ILE A CA 1
ATOM 3107 C C . ILE A 1 400 ? 29.734 34.594 18.469 1 80.25 400 ILE A C 1
ATOM 3109 O O . ILE A 1 400 ? 30.281 33.594 18.969 1 80.25 400 ILE A O 1
ATOM 3113 N N . CYS A 1 401 ? 30.094 35.094 17.359 1 73.25 401 CYS A N 1
ATOM 3114 C CA . CYS A 1 401 ? 31.281 34.594 16.688 1 73.25 401 CYS A CA 1
ATOM 3115 C C . CYS A 1 401 ? 32.5 34.75 17.578 1 73.25 401 CYS A C 1
ATOM 3117 O O . CYS A 1 401 ? 33.344 33.844 17.641 1 73.25 401 CYS A O 1
ATOM 3119 N N . LYS A 1 402 ? 32.625 35.812 18.188 1 72.5 402 LYS A N 1
ATOM 3120 C CA . LYS A 1 402 ? 33.719 36.062 19.109 1 72.5 402 LYS A CA 1
ATOM 3121 C C . LYS A 1 402 ? 33.719 35.062 20.266 1 72.5 402 LYS A C 1
ATOM 3123 O O . LYS A 1 402 ? 34.75 34.531 20.672 1 72.5 402 LYS A O 1
ATOM 3128 N N . TYR A 1 403 ? 32.531 34.875 20.719 1 73.5 403 TYR A N 1
ATOM 3129 C CA . TYR A 1 403 ? 32.344 33.938 21.812 1 73.5 403 TYR A CA 1
ATOM 3130 C C . TYR A 1 403 ? 32.719 32.531 21.391 1 73.5 403 TYR A C 1
ATOM 3132 O O . TYR A 1 403 ? 33.469 31.828 22.094 1 73.5 403 TYR A O 1
ATOM 3140 N N . LEU A 1 404 ? 32.25 32 20.203 1 71.56 404 LEU A N 1
ATOM 3141 C CA . LEU A 1 404 ? 32.5 30.656 19.719 1 71.56 404 LEU A CA 1
ATOM 3142 C C . LEU A 1 404 ? 33.969 30.469 19.375 1 71.56 404 LEU A C 1
ATOM 3144 O O . LEU A 1 404 ? 34.531 29.375 19.578 1 71.56 404 LEU A O 1
ATOM 3148 N N . LYS A 1 405 ? 34.531 31.469 18.875 1 69.31 405 LYS A N 1
ATOM 3149 C CA . LYS A 1 405 ? 35.938 31.438 18.594 1 69.31 405 LYS A CA 1
ATOM 3150 C C . LYS A 1 405 ? 36.75 31.188 19.859 1 69.31 405 LYS A C 1
ATOM 3152 O O . LYS A 1 405 ? 37.719 30.406 19.859 1 69.31 405 LYS A O 1
ATOM 3157 N N . ALA A 1 406 ? 36.344 31.828 20.828 1 67.75 406 ALA A N 1
ATOM 3158 C CA . ALA A 1 406 ? 37.031 31.672 22.109 1 67.75 406 ALA A CA 1
ATOM 3159 C C . ALA A 1 406 ? 36.938 30.234 22.625 1 67.75 406 ALA A C 1
ATOM 3161 O O . ALA A 1 406 ? 37.875 29.688 23.188 1 67.75 406 ALA A O 1
ATOM 3162 N N . ILE A 1 407 ? 35.812 29.625 22.406 1 63.72 407 ILE A N 1
ATOM 3163 C CA . ILE A 1 407 ? 35.562 28.25 22.828 1 63.72 407 ILE A CA 1
ATOM 3164 C C . ILE A 1 407 ? 36.469 27.297 22.047 1 63.72 407 ILE A C 1
ATOM 3166 O O . ILE A 1 407 ? 37.062 26.375 22.609 1 63.72 407 ILE A O 1
ATOM 3170 N N . CYS A 1 408 ? 36.469 27.547 20.719 1 61.5 408 CYS A N 1
ATOM 3171 C CA . CYS A 1 408 ? 37.219 26.641 19.859 1 61.5 408 CYS A CA 1
ATOM 3172 C C . CYS A 1 408 ? 38.719 26.75 20.125 1 61.5 408 CYS A C 1
ATOM 3174 O O . CYS A 1 408 ? 39.438 25.766 20 1 61.5 408 CYS A O 1
ATOM 3176 N N . GLU A 1 409 ? 39.219 27.922 20.484 1 62.41 409 GLU A N 1
ATOM 3177 C CA . GLU A 1 409 ? 40.625 28.125 20.734 1 62.41 409 GLU A CA 1
ATOM 3178 C C . GLU A 1 409 ? 41.031 27.641 22.125 1 62.41 409 GLU A C 1
ATOM 3180 O O . GLU A 1 409 ? 42.219 27.469 22.406 1 62.41 409 GLU A O 1
ATOM 3185 N N . GLY A 1 410 ? 40.031 27.062 22.859 1 56.56 410 GLY A N 1
ATOM 3186 C CA . GLY A 1 410 ? 40.344 26.5 24.156 1 56.56 410 GLY A CA 1
ATOM 3187 C C . GLY A 1 410 ? 40.875 27.516 25.141 1 56.56 410 GLY A C 1
ATOM 3188 O O . GLY A 1 410 ? 41.719 27.203 25.984 1 56.56 410 GLY A O 1
ATOM 3189 N N . THR A 1 411 ? 40.688 28.766 24.938 1 56.03 411 THR A N 1
ATOM 3190 C CA . THR A 1 411 ? 41.312 29.734 25.844 1 56.03 411 THR A CA 1
ATOM 3191 C C . THR A 1 411 ? 40.625 29.703 27.203 1 56.03 411 THR A C 1
ATOM 3193 O O . THR A 1 411 ? 39.438 29.422 27.297 1 56.03 411 THR A O 1
ATOM 3196 N N . ASN A 1 412 ? 41.281 29.516 28.438 1 53.31 412 ASN A N 1
ATOM 3197 C CA . ASN A 1 412 ? 40.875 29.438 29.844 1 53.31 412 ASN A CA 1
ATOM 3198 C C . ASN A 1 412 ? 39.938 30.594 30.234 1 53.31 412 ASN A C 1
ATOM 3200 O O . ASN A 1 412 ? 39.406 30.609 31.344 1 53.31 412 ASN A O 1
ATOM 3204 N N . GLU A 1 413 ? 39.844 31.562 29.391 1 60.16 413 GLU A N 1
ATOM 3205 C CA . GLU A 1 413 ? 39.125 32.781 29.75 1 60.16 413 GLU A CA 1
ATOM 3206 C C . GLU A 1 413 ? 37.688 32.719 29.297 1 60.16 413 GLU A C 1
ATOM 3208 O O . GLU A 1 413 ? 37.031 33.75 29.125 1 60.16 413 GLU A O 1
ATOM 3213 N N . PHE A 1 414 ? 37.156 31.453 29.281 1 62.75 414 PHE A N 1
ATOM 3214 C CA . PHE A 1 414 ? 35.844 31.25 28.688 1 62.75 414 PHE A CA 1
ATOM 3215 C C . PHE A 1 414 ? 34.75 31.875 29.562 1 62.75 414 PHE A C 1
ATOM 3217 O O . PHE A 1 414 ? 33.812 32.469 29.031 1 62.75 414 PHE A O 1
ATOM 3224 N N . SER A 1 415 ? 35.031 31.828 30.781 1 68.19 415 SER A N 1
ATOM 3225 C CA . SER A 1 415 ? 34 32.312 31.703 1 68.19 415 SER A CA 1
ATOM 3226 C C . SER A 1 415 ? 33.875 33.844 31.594 1 68.19 415 SER A C 1
ATOM 3228 O O . SER A 1 415 ? 32.75 34.375 31.641 1 68.19 415 SER A O 1
ATOM 3230 N N . ASP A 1 416 ? 35.031 34.469 31.438 1 72 416 ASP A N 1
ATOM 3231 C CA . ASP A 1 416 ? 35.031 35.938 31.359 1 72 416 ASP A CA 1
ATOM 3232 C C . ASP A 1 416 ? 34.438 36.406 30.031 1 72 416 ASP A C 1
ATOM 3234 O O . ASP A 1 416 ? 33.656 37.375 29.984 1 72 416 ASP A O 1
ATOM 3238 N N . MET A 1 417 ? 34.75 35.719 29.094 1 73.31 417 MET A N 1
ATOM 3239 C CA . MET A 1 417 ? 34.219 36.062 27.781 1 73.31 417 MET A CA 1
ATOM 3240 C C . MET A 1 417 ? 32.719 35.844 27.703 1 73.31 417 MET A C 1
ATOM 3242 O O . MET A 1 417 ? 32 36.625 27.062 1 73.31 417 MET A O 1
ATOM 3246 N N . TYR A 1 418 ? 32.281 34.812 28.391 1 75.5 418 TYR A N 1
ATOM 3247 C CA . TYR A 1 418 ? 30.844 34.562 28.438 1 75.5 418 TYR A CA 1
ATOM 3248 C C . TYR A 1 418 ? 30.125 35.688 29.172 1 75.5 418 TYR A C 1
ATOM 3250 O O . TYR A 1 418 ? 29.062 36.156 28.719 1 75.5 418 TYR A O 1
ATOM 3258 N N . SER A 1 419 ? 30.734 36.062 30.219 1 79.38 419 SER A N 1
ATOM 3259 C CA . SER A 1 419 ? 30.094 37.156 30.984 1 79.38 419 SER A CA 1
ATOM 3260 C C . SER A 1 419 ? 30.031 38.438 30.188 1 79.38 419 SER A C 1
ATOM 3262 O O . SER A 1 419 ? 29.031 39.156 30.25 1 79.38 419 SER A O 1
ATOM 3264 N N . GLU A 1 420 ? 31.062 38.719 29.453 1 77.88 420 GLU A N 1
ATOM 3265 C CA . GLU A 1 420 ? 31.078 39.938 28.609 1 77.88 420 GLU A CA 1
ATOM 3266 C C . GLU A 1 420 ? 30.031 39.812 27.484 1 77.88 420 GLU A C 1
ATOM 3268 O O . GLU A 1 420 ? 29.375 40.781 27.156 1 77.88 420 GLU A O 1
ATOM 3273 N N . PHE A 1 421 ? 30.078 38.719 26.984 1 80.62 421 PHE A N 1
ATOM 3274 C CA . PHE A 1 421 ? 29.109 38.406 25.938 1 80.62 421 PHE A CA 1
ATOM 3275 C C . PHE A 1 421 ? 27.688 38.625 26.422 1 80.62 421 PHE A C 1
ATOM 3277 O O . PHE A 1 421 ? 26.875 39.281 25.766 1 80.62 421 PHE A O 1
ATOM 3284 N N . VAL A 1 422 ? 27.297 38.125 27.562 1 82.19 422 VAL A N 1
ATOM 3285 C CA . VAL A 1 422 ? 25.953 38.188 28.156 1 82.19 422 VAL A CA 1
ATOM 3286 C C . VAL A 1 422 ? 25.594 39.656 28.453 1 82.19 422 VAL A C 1
ATOM 3288 O O . VAL A 1 422 ? 24.469 40.062 28.219 1 82.19 422 VAL A O 1
ATOM 3291 N N . ASP A 1 423 ? 26.562 40.406 28.953 1 84 423 ASP A N 1
ATOM 3292 C CA . ASP A 1 423 ? 26.312 41.781 29.312 1 84 423 ASP A CA 1
ATOM 3293 C C . ASP A 1 423 ? 26.016 42.625 28.078 1 84 423 ASP A C 1
ATOM 3295 O O . ASP A 1 423 ? 25.109 43.469 28.094 1 84 423 ASP A O 1
ATOM 3299 N N . LYS A 1 424 ? 26.719 42.406 27.062 1 82.56 424 LYS A N 1
ATOM 3300 C CA . LYS A 1 424 ? 26.469 43.125 25.828 1 82.56 424 LYS A CA 1
ATOM 3301 C C . LYS A 1 424 ? 25.109 42.781 25.25 1 82.56 424 LYS A C 1
ATOM 3303 O O . LYS A 1 424 ? 24.422 43.656 24.719 1 82.56 424 LYS A O 1
ATOM 3308 N N . LEU A 1 425 ? 24.781 41.562 25.344 1 85.38 425 LEU A N 1
ATOM 3309 C CA . LEU A 1 425 ? 23.484 41.094 24.844 1 85.38 425 LEU A CA 1
ATOM 3310 C C . LEU A 1 425 ? 22.344 41.719 25.641 1 85.38 425 LEU A C 1
ATOM 3312 O O . LEU A 1 425 ? 21.344 42.156 25.062 1 85.38 425 LEU A O 1
ATOM 3316 N N . LYS A 1 426 ? 22.516 41.719 26.891 1 84.81 426 LYS A N 1
ATOM 3317 C CA . LYS A 1 426 ? 21.469 42.281 27.75 1 84.81 426 LYS A CA 1
ATOM 3318 C C . LYS A 1 426 ? 21.25 43.75 27.469 1 84.81 426 LYS A C 1
ATOM 3320 O O . LYS A 1 426 ? 20.109 44.219 27.438 1 84.81 426 LYS A O 1
ATOM 3325 N N . ALA A 1 427 ? 22.297 44.469 27.266 1 84 427 ALA A N 1
ATOM 3326 C CA . ALA A 1 427 ? 22.203 45.875 26.984 1 84 427 ALA A CA 1
ATOM 3327 C C . ALA A 1 427 ? 21.469 46.156 25.688 1 84 427 ALA A C 1
ATOM 3329 O O . ALA A 1 427 ? 20.609 47.031 25.609 1 84 427 ALA A O 1
ATOM 3330 N N . SER A 1 428 ? 21.781 45.375 24.703 1 83.31 428 SER A N 1
ATOM 3331 C CA . SER A 1 428 ? 21.172 45.562 23.375 1 83.31 428 SER A CA 1
ATOM 3332 C C . SER A 1 428 ? 19.703 45.156 23.391 1 83.31 428 SER A C 1
ATOM 3334 O O . SER A 1 428 ? 18.875 45.812 22.75 1 83.31 428 SER A O 1
ATOM 3336 N N . LEU A 1 429 ? 19.391 44.094 24.062 1 82.94 429 LEU A N 1
ATOM 3337 C CA . LEU A 1 429 ? 18.031 43.562 24.078 1 82.94 429 LEU A CA 1
ATOM 3338 C C . LEU A 1 429 ? 17.125 44.469 24.922 1 82.94 429 LEU A C 1
ATOM 3340 O O . LEU A 1 429 ? 15.938 44.625 24.594 1 82.94 429 LEU A O 1
ATOM 3344 N N . GLU A 1 430 ? 17.641 45.031 25.969 1 82.12 430 GLU A N 1
ATOM 3345 C CA . GLU A 1 430 ? 16.844 45.938 26.812 1 82.12 430 GLU A CA 1
ATOM 3346 C C . GLU A 1 430 ? 16.406 47.188 26.031 1 82.12 430 GLU A C 1
ATOM 3348 O O . GLU A 1 430 ? 15.312 47.688 26.25 1 82.12 430 GLU A O 1
ATOM 3353 N N . THR A 1 431 ? 17.203 47.562 25.141 1 78.19 431 THR A N 1
ATOM 3354 C CA . THR A 1 431 ? 16.891 48.719 24.328 1 78.19 431 THR A CA 1
ATOM 3355 C C . THR A 1 431 ? 15.766 48.406 23.344 1 78.19 431 THR A C 1
ATOM 3357 O O . THR A 1 431 ? 14.922 49.281 23.062 1 78.19 431 THR A O 1
ATOM 3360 N N . ILE A 1 432 ? 15.734 47.219 22.922 1 76.19 432 ILE A N 1
ATOM 3361 C CA . ILE A 1 432 ? 14.797 46.844 21.859 1 76.19 432 ILE A CA 1
ATOM 3362 C C . ILE A 1 432 ? 13.484 46.375 22.469 1 76.19 432 ILE A C 1
ATOM 3364 O O . ILE A 1 432 ? 12.406 46.719 21.984 1 76.19 432 ILE A O 1
ATOM 3368 N N . MET A 1 433 ? 13.555 45.531 23.5 1 76.75 433 MET A N 1
ATOM 3369 C CA . MET A 1 433 ? 12.367 44.875 24.031 1 76.75 433 MET A CA 1
ATOM 3370 C C . MET A 1 433 ? 11.68 45.75 25.078 1 76.75 433 MET A C 1
ATOM 3372 O O . MET A 1 433 ? 10.492 45.594 25.344 1 76.75 433 MET A O 1
ATOM 3376 N N . GLY A 1 434 ? 12.25 46.75 25.531 1 74.25 434 GLY A N 1
ATOM 3377 C CA . GLY A 1 434 ? 11.68 4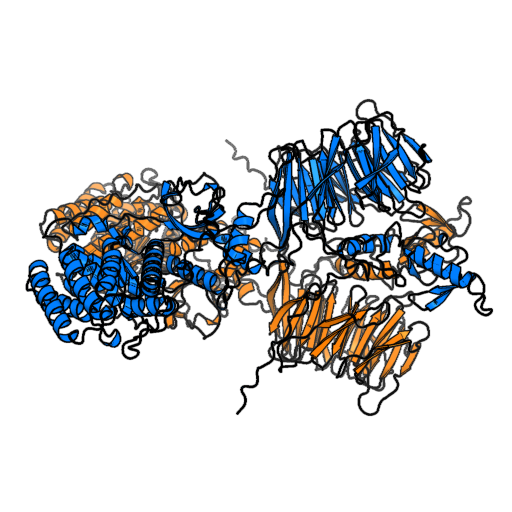7.594 26.562 1 74.25 434 GLY A CA 1
ATOM 3378 C C . GLY A 1 434 ? 11.922 47.062 27.969 1 74.25 434 GLY A C 1
ATOM 3379 O O . GLY A 1 434 ? 12.555 46 28.141 1 74.25 434 GLY A O 1
ATOM 3380 N N . SER A 1 435 ? 11.477 47.781 28.938 1 71.12 435 SER A N 1
ATOM 3381 C CA . SER A 1 435 ? 11.812 47.5 30.328 1 71.12 435 SER A CA 1
ATOM 3382 C C . SER A 1 435 ? 10.672 46.781 31.031 1 71.12 435 SER A C 1
ATOM 3384 O O . SER A 1 435 ? 10.711 46.594 32.25 1 71.12 435 SER A O 1
ATOM 3386 N N . GLY A 1 436 ? 9.773 46.156 30.281 1 75.25 436 GLY A N 1
ATOM 3387 C CA . GLY A 1 436 ? 8.672 45.469 30.938 1 75.25 436 GLY A CA 1
ATOM 3388 C C . GLY A 1 436 ? 9.078 44.156 31.578 1 75.25 436 GLY A C 1
ATOM 3389 O O . GLY A 1 436 ? 10.141 43.625 31.281 1 75.25 436 GLY A O 1
ATOM 3390 N N . SER A 1 437 ? 8.359 43.688 32.625 1 77.69 437 SER A N 1
ATOM 3391 C CA . SER A 1 437 ? 8.664 42.469 33.375 1 77.69 437 SER A CA 1
ATOM 3392 C C . SER A 1 437 ? 8.719 41.25 32.469 1 77.69 437 SER A C 1
ATOM 3394 O O . SER A 1 437 ? 9.609 40.406 32.594 1 77.69 437 SER A O 1
ATOM 3396 N N . GLU A 1 438 ? 7.754 41.281 31.547 1 80.69 438 GLU A N 1
ATOM 3397 C CA . GLU A 1 438 ? 7.734 40.125 30.641 1 80.69 438 GLU A CA 1
ATOM 3398 C C . GLU A 1 438 ? 8.922 40.156 29.688 1 80.69 438 GLU A C 1
ATOM 3400 O O . GLU A 1 438 ? 9.469 39.125 29.312 1 80.69 438 GLU A O 1
ATOM 3405 N N . SER A 1 439 ? 9.289 41.281 29.344 1 83.88 439 SER A N 1
ATOM 3406 C CA . SER A 1 439 ? 10.461 41.438 28.484 1 83.88 439 SER A CA 1
ATOM 3407 C C . SER A 1 439 ? 11.734 41 29.203 1 83.88 439 SER A C 1
ATOM 3409 O O . SER A 1 439 ? 12.625 40.406 28.609 1 83.88 439 SER A O 1
ATOM 3411 N N . GLN A 1 440 ? 11.727 41.281 30.5 1 86.94 440 GLN A N 1
ATOM 3412 C CA . GLN A 1 440 ? 12.906 40.906 31.281 1 86.94 440 GLN A CA 1
ATOM 3413 C C . GLN A 1 440 ? 13 39.375 31.469 1 86.94 440 GLN A C 1
ATOM 3415 O O . GLN A 1 440 ? 14.094 38.812 31.438 1 86.94 440 GLN A O 1
ATOM 3420 N N . SER A 1 441 ? 11.891 38.781 31.688 1 88.88 441 SER A N 1
ATOM 3421 C CA . SER A 1 441 ? 11.875 37.312 31.828 1 88.88 441 SER A CA 1
ATOM 3422 C C . SER A 1 441 ? 12.32 36.625 30.547 1 88.88 441 SER A C 1
ATOM 3424 O O . SER A 1 441 ? 13.055 35.656 30.594 1 88.88 441 SER A O 1
ATOM 3426 N N . LEU A 1 442 ? 11.82 37.156 29.438 1 90.19 442 LEU A N 1
ATOM 3427 C CA . LEU A 1 442 ? 12.203 36.594 28.156 1 90.19 442 LEU A CA 1
ATOM 3428 C C . LEU A 1 442 ? 13.695 36.781 27.891 1 90.19 442 LEU A C 1
ATOM 3430 O O . LEU A 1 442 ? 14.367 35.906 27.359 1 90.19 442 LEU A O 1
ATOM 3434 N N . LEU A 1 443 ? 14.156 37.969 28.25 1 89.25 443 LEU A N 1
ATOM 3435 C CA . LEU A 1 443 ? 15.578 38.25 28.062 1 89.25 443 LEU A CA 1
ATOM 3436 C C . LEU A 1 443 ? 16.438 37.281 28.875 1 89.25 443 LEU A C 1
ATOM 3438 O O . LEU A 1 443 ? 17.406 36.719 28.359 1 89.25 443 LEU A O 1
ATOM 3442 N N . GLN A 1 444 ? 16.078 37.031 30.094 1 89.62 444 GLN A N 1
ATOM 3443 C CA . GLN A 1 444 ? 16.828 36.125 30.938 1 89.62 444 GLN A CA 1
ATOM 3444 C C . GLN A 1 444 ? 16.812 34.688 30.375 1 89.62 444 GLN A C 1
ATOM 3446 O O . GLN A 1 444 ? 17.812 34 30.422 1 89.62 444 GLN A O 1
ATOM 3451 N N . THR A 1 445 ? 15.648 34.344 29.922 1 93.31 445 THR A N 1
ATOM 3452 C CA . THR A 1 445 ? 15.5 33 29.359 1 93.31 445 THR A CA 1
ATOM 3453 C C . THR A 1 445 ? 16.359 32.844 28.125 1 93.31 445 THR A C 1
ATOM 3455 O O . THR A 1 445 ? 17.016 31.812 27.938 1 93.31 445 THR A O 1
ATOM 3458 N N . LEU A 1 446 ? 16.375 33.812 27.219 1 92.44 446 LEU A N 1
ATOM 3459 C CA . LEU A 1 446 ? 17.141 33.75 25.984 1 92.44 446 LEU A CA 1
ATOM 3460 C C . LEU A 1 446 ? 18.641 33.656 26.281 1 92.44 446 LEU A C 1
ATOM 3462 O O . LEU A 1 446 ? 19.375 32.938 25.594 1 92.44 446 LEU A O 1
ATOM 3466 N N . VAL A 1 447 ? 19.031 34.344 27.297 1 89.75 447 VAL A N 1
ATOM 3467 C CA . VAL A 1 447 ? 20.438 34.312 27.688 1 89.75 447 VAL A CA 1
ATOM 3468 C C . VAL A 1 447 ? 20.797 32.938 28.25 1 89.75 447 VAL A C 1
ATOM 3470 O O . VAL A 1 447 ? 21.859 32.406 27.969 1 89.75 447 VAL A O 1
ATOM 3473 N N . LYS A 1 448 ? 19.953 32.375 28.984 1 92.06 448 LYS A N 1
ATOM 3474 C CA . LYS A 1 448 ? 20.188 31.062 29.562 1 92.06 448 LYS A CA 1
ATOM 3475 C C . LYS A 1 448 ? 20.25 30 28.484 1 92.06 448 LYS A C 1
ATOM 3477 O O . LYS A 1 448 ? 20.922 28.969 28.656 1 92.06 448 LYS A O 1
ATOM 3482 N N . CYS A 1 449 ? 19.5 30.234 27.422 1 94.19 449 CYS A N 1
ATOM 3483 C CA . CYS A 1 449 ? 19.5 29.281 26.312 1 94.19 449 CYS A CA 1
ATOM 3484 C C . CYS A 1 449 ? 20.875 29.203 25.656 1 94.19 449 CYS A C 1
ATOM 3486 O O . CYS A 1 449 ? 21.188 28.219 24.984 1 94.19 449 CYS A O 1
ATOM 3488 N N . LEU A 1 450 ? 21.734 30.141 25.875 1 90.25 450 LEU A N 1
ATOM 3489 C CA . LEU A 1 450 ? 23.031 30.188 25.219 1 90.25 450 LEU A CA 1
ATOM 3490 C C . LEU A 1 450 ? 24.125 29.672 26.141 1 90.25 450 LEU A C 1
ATOM 3492 O O . LEU A 1 450 ? 25.328 29.844 25.859 1 90.25 450 LEU A O 1
ATOM 3496 N N . ASP A 1 451 ? 23.688 29 27.172 1 87.44 451 ASP A N 1
ATOM 3497 C CA . ASP A 1 451 ? 24.672 28.359 28.047 1 87.44 451 ASP A CA 1
ATOM 3498 C C . ASP A 1 451 ? 25.453 27.281 27.281 1 87.44 451 ASP A C 1
ATOM 3500 O O . ASP A 1 451 ? 24.891 26.578 26.453 1 87.44 451 ASP A O 1
ATOM 3504 N N . TYR A 1 452 ? 26.688 27.156 27.641 1 82 452 TYR A N 1
ATOM 3505 C CA . TYR A 1 452 ? 27.547 26.172 26.969 1 82 452 TYR A CA 1
ATOM 3506 C C . TYR A 1 452 ? 27.125 24.75 27.312 1 82 452 TYR A C 1
ATOM 3508 O O . TYR A 1 452 ? 27.203 23.844 26.484 1 82 452 TYR A O 1
ATOM 3516 N N . ASP A 1 453 ? 26.703 24.547 28.469 1 84.81 453 ASP A N 1
ATOM 3517 C CA . ASP A 1 453 ? 26.219 23.25 28.938 1 84.81 453 ASP A CA 1
ATOM 3518 C C . ASP A 1 453 ? 24.734 23.078 28.641 1 84.81 453 ASP A C 1
ATOM 3520 O O . ASP A 1 453 ? 23.891 23.75 29.234 1 84.81 453 ASP A O 1
ATOM 3524 N N . PRO A 1 454 ? 24.453 22.156 27.766 1 89.5 454 PRO A N 1
ATOM 3525 C CA . PRO A 1 454 ? 23.047 21.969 27.406 1 89.5 454 PRO A CA 1
ATOM 3526 C C . PRO A 1 454 ? 22.172 21.594 28.594 1 89.5 454 PRO A C 1
ATOM 3528 O O . PRO A 1 454 ? 20.969 21.844 28.594 1 89.5 454 PRO A O 1
ATOM 3531 N N . GLU A 1 455 ? 22.688 21.031 29.609 1 88.19 455 GLU A N 1
ATOM 3532 C CA . GLU A 1 455 ? 21.922 20.625 30.781 1 88.19 455 GLU A CA 1
ATOM 3533 C C . GLU A 1 455 ? 21.406 21.828 31.562 1 88.19 455 GLU A C 1
ATOM 3535 O O . GLU A 1 455 ? 20.422 21.75 32.281 1 88.19 455 GLU A O 1
ATOM 3540 N N . HIS A 1 456 ? 22.094 22.938 31.375 1 90.31 456 HIS A N 1
ATOM 3541 C CA . HIS A 1 456 ? 21.703 24.156 32.062 1 90.31 456 HIS A CA 1
ATOM 3542 C C . HIS A 1 456 ? 20.719 24.969 31.25 1 90.31 456 HIS A C 1
ATOM 3544 O O . HIS A 1 456 ? 20.172 25.969 31.734 1 90.31 456 HIS A O 1
ATOM 3550 N N . ARG A 1 457 ? 20.484 24.641 30.094 1 93.75 457 ARG A N 1
ATOM 3551 C CA . ARG A 1 457 ? 19.531 25.344 29.25 1 93.75 457 ARG A CA 1
ATOM 3552 C C . ARG A 1 457 ? 18.094 24.984 29.609 1 93.75 457 ARG A C 1
ATOM 3554 O O . ARG A 1 457 ? 17.828 23.859 30.047 1 93.75 457 ARG A O 1
ATOM 3561 N N . PRO A 1 458 ? 17.234 25.922 29.453 1 92.56 458 PRO A N 1
ATOM 3562 C CA . PRO A 1 458 ? 15.828 25.609 29.719 1 92.56 458 PRO A CA 1
ATOM 3563 C C . PRO A 1 458 ? 15.227 24.672 28.688 1 92.56 458 PRO A C 1
ATOM 3565 O O . PRO A 1 458 ? 15.758 24.547 27.578 1 92.56 458 PRO A O 1
ATOM 3568 N N . GLY A 1 459 ? 14.117 24 29.094 1 88.75 459 GLY A N 1
ATOM 3569 C CA . GLY A 1 459 ? 13.375 23.203 28.125 1 88.75 459 GLY A CA 1
ATOM 3570 C C . GLY A 1 459 ? 12.523 24.047 27.203 1 88.75 459 GLY A C 1
ATOM 3571 O O . GLY A 1 459 ? 12.242 25.203 27.484 1 88.75 459 GLY A O 1
ATOM 3572 N N . PHE A 1 460 ? 12.133 23.531 26.125 1 88.88 460 PHE A N 1
ATOM 3573 C CA . PHE A 1 460 ? 11.336 24.25 25.141 1 88.88 460 PHE A CA 1
ATOM 3574 C C . PHE A 1 460 ? 10.039 24.75 25.75 1 88.88 460 PHE A C 1
ATOM 3576 O O . PHE A 1 460 ? 9.531 25.812 25.375 1 88.88 460 PHE A O 1
ATOM 3583 N N . ALA A 1 461 ? 9.477 23.938 26.609 1 86.12 461 ALA A N 1
ATOM 3584 C CA . ALA A 1 461 ? 8.211 24.312 27.234 1 86.12 461 ALA A CA 1
ATOM 3585 C C . ALA A 1 461 ? 8.344 25.641 27.984 1 86.12 461 ALA A C 1
ATOM 3587 O O . ALA A 1 461 ? 7.461 26.5 27.922 1 86.12 461 ALA A O 1
ATOM 3588 N N . ASP A 1 462 ? 9.453 25.766 28.625 1 87.56 462 ASP A N 1
ATOM 3589 C CA . ASP A 1 462 ? 9.703 26.984 29.391 1 87.56 462 ASP A CA 1
ATOM 3590 C C . ASP A 1 462 ? 9.953 28.172 28.469 1 87.56 462 ASP A C 1
ATOM 3592 O O . ASP A 1 462 ? 9.469 29.281 28.719 1 87.56 462 ASP A O 1
ATOM 3596 N N . VAL A 1 463 ? 10.703 27.938 27.453 1 92 463 VAL A N 1
ATOM 3597 C CA . VAL A 1 463 ? 10.984 29 26.5 1 92 463 VAL A CA 1
ATOM 3598 C C . VAL A 1 463 ? 9.688 29.438 25.812 1 92 463 VAL A C 1
ATOM 3600 O O . VAL A 1 463 ? 9.445 30.641 25.625 1 92 463 VAL A O 1
ATOM 3603 N N . TRP A 1 464 ? 8.898 28.5 25.484 1 90.75 464 TRP A N 1
ATOM 3604 C CA . TRP A 1 464 ? 7.613 28.75 24.844 1 90.75 464 TRP A CA 1
ATOM 3605 C C . TRP A 1 464 ? 6.711 29.594 25.75 1 90.75 464 TRP A C 1
ATOM 3607 O O . TRP A 1 464 ? 6.082 30.547 25.281 1 90.75 464 TRP A O 1
ATOM 3617 N N . LYS A 1 465 ? 6.637 29.266 27.047 1 86.62 465 LYS A N 1
ATOM 3618 C CA . LYS A 1 465 ? 5.812 30 28 1 86.62 465 LYS A CA 1
ATOM 3619 C C . LYS A 1 465 ? 6.258 31.453 28.109 1 86.62 465 LYS A C 1
ATOM 3621 O O . LYS A 1 465 ? 5.426 32.344 28.219 1 86.62 465 LYS A O 1
ATOM 3626 N N . ASN A 1 466 ? 7.535 31.625 28.047 1 89 466 ASN A N 1
ATOM 3627 C CA . ASN A 1 466 ? 8.062 32.969 28.172 1 89 466 ASN A CA 1
ATOM 3628 C C . ASN A 1 466 ? 7.801 33.781 26.906 1 89 466 ASN A C 1
ATOM 3630 O O . ASN A 1 466 ? 7.551 35 26.969 1 89 466 ASN A O 1
ATOM 3634 N N . PHE A 1 467 ? 7.855 33.188 25.781 1 89.06 467 PHE A N 1
ATOM 3635 C CA . PHE A 1 467 ? 7.5 33.875 24.547 1 89.06 467 PHE A CA 1
ATOM 3636 C C . PHE A 1 467 ? 6.012 34.188 24.531 1 89.06 467 PHE A C 1
ATOM 3638 O O . PHE A 1 467 ? 5.617 35.281 24.047 1 89.06 467 PHE A O 1
ATOM 3645 N N . LYS A 1 468 ? 5.262 33.25 24.922 1 83.94 468 LYS A N 1
ATOM 3646 C CA . LYS A 1 468 ? 3.816 33.469 24.953 1 83.94 468 LYS A CA 1
ATOM 3647 C C . LYS A 1 468 ? 3.445 34.594 25.891 1 83.94 468 LYS A C 1
ATOM 3649 O O . LYS A 1 468 ? 2.553 35.375 25.594 1 83.94 468 LYS A O 1
ATOM 3654 N N . ALA A 1 469 ? 4.133 34.625 27.016 1 81.38 469 ALA A N 1
ATOM 3655 C CA . ALA A 1 469 ? 3.906 35.719 27.969 1 81.38 469 ALA A CA 1
ATOM 3656 C C . ALA A 1 469 ? 4.316 37.062 27.391 1 81.38 469 ALA A C 1
ATOM 3658 O O . ALA A 1 469 ? 3.686 38.094 27.672 1 81.38 469 ALA A O 1
ATOM 3659 N N . TYR A 1 470 ? 5.348 37 26.656 1 81.88 470 TYR A N 1
ATOM 3660 C CA . TYR A 1 470 ? 5.832 38.219 26 1 81.88 470 TYR A CA 1
ATOM 3661 C C . TYR A 1 470 ? 4.844 38.719 24.953 1 81.88 470 TYR A C 1
ATOM 3663 O O . TYR A 1 470 ? 4.664 39.906 24.781 1 81.88 470 TYR A O 1
ATOM 3671 N N . ASN A 1 471 ? 4.238 37.75 24.141 1 74.12 471 ASN A N 1
ATOM 3672 C CA . ASN A 1 471 ? 3.32 38.094 23.062 1 74.12 471 ASN A CA 1
ATOM 3673 C C . ASN A 1 471 ? 1.941 38.469 23.594 1 74.12 471 ASN A C 1
ATOM 3675 O O . ASN A 1 471 ? 1.339 39.438 23.125 1 74.12 471 ASN A O 1
ATOM 3679 N N . LEU A 1 472 ? 1.285 37.312 24.156 1 62.69 472 LEU A N 1
ATOM 3680 C CA . LEU A 1 472 ? -0.106 37.5 24.547 1 62.69 472 LEU A CA 1
ATOM 3681 C C . LEU A 1 472 ? -0.206 37.844 26.031 1 62.69 472 LEU A C 1
ATOM 3683 O O . LEU A 1 472 ? 0.591 37.375 26.844 1 62.69 472 LEU A O 1
ATOM 3687 N N . LYS A 1 473 ? -0.635 38.906 26.406 1 52.59 473 LYS A N 1
ATOM 3688 C CA . LYS A 1 473 ? -0.856 39.281 27.797 1 52.59 473 LYS A CA 1
ATOM 3689 C C . LYS A 1 473 ? -1.611 38.188 28.562 1 52.59 473 LYS A C 1
ATOM 3691 O O . LYS A 1 473 ? -1.608 38.188 29.797 1 52.59 473 LYS A O 1
ATOM 3696 N N . THR A 1 474 ? -2.457 37.312 27.938 1 47.94 474 THR A N 1
ATOM 3697 C CA . THR A 1 474 ? -3.234 36.406 28.766 1 47.94 474 THR A CA 1
ATOM 3698 C C . THR A 1 474 ? -2.709 34.969 28.625 1 47.94 474 THR A C 1
ATOM 3700 O O . THR A 1 474 ? -2.582 34.469 27.5 1 47.94 474 THR A O 1
ATOM 3703 N N . VAL A 1 475 ? -1.761 34.562 29.469 1 48 475 VAL A N 1
ATOM 3704 C CA . VAL A 1 475 ? -1.103 33.25 29.453 1 48 475 VAL A CA 1
ATOM 3705 C C . VAL A 1 475 ? -2.109 32.156 29.828 1 48 475 VAL A C 1
ATOM 3707 O O . VAL A 1 475 ? -2.568 32.094 30.969 1 48 475 VAL A O 1
ATOM 3710 N N . ALA A 1 476 ? -3.115 31.781 28.969 1 50.84 476 ALA A N 1
ATOM 3711 C CA . ALA A 1 476 ? -3.9 30.594 29.297 1 50.84 476 ALA A CA 1
ATOM 3712 C C . ALA A 1 476 ? -2.994 29.391 29.562 1 50.84 476 ALA A C 1
ATOM 3714 O O . ALA A 1 476 ? -1.857 29.344 29.094 1 50.84 476 ALA A O 1
ATOM 3715 N N . ARG A 1 477 ? -3.299 28.609 30.703 1 53.66 477 ARG A N 1
ATOM 3716 C CA . ARG A 1 477 ? -2.674 27.469 31.375 1 53.66 477 ARG A CA 1
ATOM 3717 C C . ARG A 1 477 ? -2.479 26.312 30.406 1 53.66 477 ARG A C 1
ATOM 3719 O O . ARG A 1 477 ? -3.367 25.469 30.25 1 53.66 477 ARG A O 1
ATOM 3726 N N . PHE A 1 478 ? -1.737 26.594 29.281 1 58.94 478 PHE A N 1
ATOM 3727 C CA . PHE A 1 478 ? -1.527 25.391 28.484 1 58.94 478 PHE A CA 1
ATOM 3728 C C . PHE A 1 478 ? -0.374 24.562 29.031 1 58.94 478 PHE A C 1
ATOM 3730 O O . PHE A 1 478 ? 0.633 25.109 29.484 1 58.94 478 PHE A O 1
ATOM 3737 N N . ASN A 1 479 ? -0.728 23.266 29.469 1 59.56 479 ASN A N 1
ATOM 3738 C CA . ASN A 1 479 ? 0.265 22.312 29.969 1 59.56 479 ASN A CA 1
ATOM 3739 C C . ASN A 1 479 ? 0.842 21.469 28.828 1 59.56 479 ASN A C 1
ATOM 3741 O O . ASN A 1 479 ? 0.12 20.703 28.203 1 59.56 479 ASN A O 1
ATOM 3745 N N . LEU A 1 480 ? 2.043 21.906 28.406 1 68.31 480 LEU A N 1
ATOM 3746 C CA . LEU A 1 480 ? 2.738 21.109 27.406 1 68.31 480 LEU A CA 1
ATOM 3747 C C . LEU A 1 480 ? 3.252 19.812 28.016 1 68.31 480 LEU A C 1
ATOM 3749 O O . LEU A 1 480 ? 3.777 19.812 29.141 1 68.31 480 LEU A O 1
ATOM 3753 N N . ALA A 1 481 ? 2.818 18.688 27.469 1 62.03 481 ALA A N 1
ATOM 3754 C CA . ALA A 1 481 ? 3.27 17.375 27.922 1 62.03 481 ALA A CA 1
ATOM 3755 C C . ALA A 1 481 ? 4.793 17.281 27.875 1 62.03 481 ALA A C 1
ATOM 3757 O O . ALA A 1 481 ? 5.441 17.953 27.078 1 62.03 481 ALA A O 1
ATOM 3758 N N . MET A 1 482 ? 5.289 16.656 28.75 1 60.94 482 MET A N 1
ATOM 3759 C CA . MET A 1 482 ? 6.73 16.422 28.844 1 60.94 482 MET A CA 1
ATOM 3760 C C . MET A 1 482 ? 7.23 15.648 27.625 1 60.94 482 MET A C 1
ATOM 3762 O O . MET A 1 482 ? 6.566 14.727 27.141 1 60.94 482 MET A O 1
ATOM 3766 N N . ILE A 1 483 ? 8.18 16.172 27.016 1 64.19 483 ILE A N 1
ATOM 3767 C CA . ILE A 1 483 ? 8.805 15.562 25.859 1 64.19 483 ILE A CA 1
ATOM 3768 C C . ILE A 1 483 ? 9.836 14.523 26.297 1 64.19 483 ILE A C 1
ATOM 3770 O O . ILE A 1 483 ? 10.641 14.781 27.188 1 64.19 483 ILE A O 1
ATOM 3774 N N . LYS A 1 484 ? 9.727 13.297 25.766 1 62.47 484 LYS A N 1
ATOM 3775 C CA . LYS A 1 484 ? 10.719 12.266 26.016 1 62.47 484 LYS A CA 1
ATOM 3776 C C . LYS A 1 484 ? 12.062 12.617 25.391 1 62.47 484 LYS A C 1
ATOM 3778 O O . LYS A 1 484 ? 12.109 13.188 24.297 1 62.47 484 LYS A O 1
ATOM 3783 N N . ASP A 1 485 ? 13.086 12.391 26.172 1 64.88 485 ASP A N 1
ATOM 3784 C CA . ASP A 1 485 ? 14.445 12.758 25.781 1 64.88 485 ASP A CA 1
ATOM 3785 C C . ASP A 1 485 ? 15.031 11.734 24.812 1 64.88 485 ASP A C 1
ATOM 3787 O O . ASP A 1 485 ? 16.25 11.68 24.609 1 64.88 485 ASP A O 1
ATOM 3791 N N . ASP A 1 486 ? 14.195 10.977 24.125 1 71.06 486 ASP A N 1
ATOM 3792 C CA . ASP A 1 486 ? 14.812 10.031 23.203 1 71.06 486 ASP A CA 1
ATOM 3793 C C . ASP A 1 486 ? 15.016 10.656 21.812 1 71.06 486 ASP A C 1
ATOM 3795 O O . ASP A 1 486 ? 14.047 11.07 21.172 1 71.06 486 ASP A O 1
ATOM 3799 N N . ILE A 1 487 ? 16.406 10.875 21.516 1 80.31 487 ILE A N 1
ATOM 3800 C CA . ILE A 1 487 ? 16.734 11.445 20.219 1 80.31 487 ILE A CA 1
ATOM 3801 C C . ILE A 1 487 ? 16.797 10.336 19.172 1 80.31 487 ILE A C 1
ATOM 3803 O O . ILE A 1 487 ? 17.5 9.344 19.344 1 80.31 487 ILE A O 1
ATOM 3807 N N . GLY A 1 488 ? 16.031 10.422 18.25 1 79.12 488 GLY A N 1
ATOM 3808 C CA . GLY A 1 488 ? 16.094 9.484 17.141 1 79.12 488 GLY A CA 1
ATOM 3809 C C . GLY A 1 488 ? 17.125 9.867 16.094 1 79.12 488 GLY A C 1
ATOM 3810 O O . GLY A 1 488 ? 18.062 9.109 15.828 1 79.12 488 GLY A O 1
ATOM 3811 N N . GLN A 1 489 ? 17.078 11.141 15.586 1 90 489 GLN A N 1
ATOM 3812 C CA . GLN A 1 489 ? 17.922 11.586 14.484 1 90 489 GLN A CA 1
ATOM 3813 C C . GLN A 1 489 ? 18.297 13.055 14.625 1 90 489 GLN A C 1
ATOM 3815 O O . GLN A 1 489 ? 17.438 13.891 14.945 1 90 489 GLN A O 1
ATOM 3820 N N . CYS A 1 490 ? 19.562 13.297 14.609 1 92.44 490 CYS A N 1
ATOM 3821 C CA . CYS A 1 490 ? 20.031 14.664 14.414 1 92.44 490 CYS A CA 1
ATOM 3822 C C . CYS A 1 490 ? 20.312 14.945 12.938 1 92.44 490 CYS A C 1
ATOM 3824 O O . CYS A 1 490 ? 21.188 14.32 12.336 1 92.44 490 CYS A O 1
ATOM 3826 N N . LEU A 1 491 ? 19.688 15.836 12.359 1 93.94 491 LEU A N 1
ATOM 3827 C CA . LEU A 1 491 ? 19.688 16.031 10.914 1 93.94 491 LEU A CA 1
ATOM 3828 C C . LEU A 1 491 ? 21.094 16.344 10.406 1 93.94 491 LEU A C 1
ATOM 3830 O O . LEU A 1 491 ? 21.562 15.758 9.43 1 93.94 491 LEU A O 1
ATOM 3834 N N . VAL A 1 492 ? 21.859 17.188 11.055 1 93.31 492 VAL A N 1
ATOM 3835 C CA . VAL A 1 492 ? 23.156 17.625 10.57 1 93.31 492 VAL A CA 1
ATOM 3836 C C . VAL A 1 492 ? 24.156 16.469 10.688 1 93.31 492 VAL A C 1
ATOM 3838 O O . VAL A 1 492 ? 25.109 16.391 9.906 1 93.31 492 VAL A O 1
ATOM 3841 N N . LEU A 1 493 ? 23.953 15.617 11.641 1 91.06 493 LEU A N 1
ATOM 3842 C CA . LEU A 1 493 ? 24.875 14.508 11.859 1 91.06 493 LEU A CA 1
ATOM 3843 C C . LEU A 1 493 ? 24.469 13.289 11.031 1 91.06 493 LEU A C 1
ATOM 3845 O O . LEU A 1 493 ? 25.203 12.297 11 1 91.06 493 LEU A O 1
ATOM 3849 N N . SER A 1 494 ? 23.406 13.367 10.32 1 90.75 494 SER A N 1
ATOM 3850 C CA . SER A 1 494 ? 22.875 12.227 9.578 1 90.75 494 SER A CA 1
ATOM 3851 C C . SER A 1 494 ? 23.672 11.984 8.305 1 90.75 494 SER A C 1
ATOM 3853 O O . SER A 1 494 ? 24.438 12.836 7.875 1 90.75 494 SER A O 1
ATOM 3855 N N . GLU A 1 495 ? 23.469 10.859 7.703 1 89.62 495 GLU A N 1
ATOM 3856 C CA . GLU A 1 495 ? 24.109 10.5 6.441 1 89.62 495 GLU A CA 1
ATOM 3857 C C . GLU A 1 495 ? 23.562 11.328 5.289 1 89.62 495 GLU A C 1
ATOM 3859 O O . GLU A 1 495 ? 24.219 11.492 4.262 1 89.62 495 GLU A O 1
ATOM 3864 N N . LEU A 1 496 ? 22.422 11.836 5.527 1 90.81 496 LEU A N 1
ATOM 3865 C CA . LEU A 1 496 ? 21.797 12.656 4.492 1 90.81 496 LEU A CA 1
ATOM 3866 C C . LEU A 1 496 ? 22.609 13.93 4.254 1 90.81 496 LEU A C 1
ATOM 3868 O O . LEU A 1 496 ? 22.484 14.555 3.197 1 90.81 496 LEU A O 1
ATOM 3872 N N . CYS A 1 497 ? 23.359 14.289 5.277 1 90.62 497 CYS A N 1
ATOM 3873 C CA . CYS A 1 497 ? 24.141 15.516 5.156 1 90.62 497 CYS A CA 1
ATOM 3874 C C . CYS A 1 497 ? 25.547 15.227 4.66 1 90.62 497 CYS A C 1
ATOM 3876 O O . CYS A 1 497 ? 26.391 16.125 4.609 1 90.62 497 CYS A O 1
ATOM 3878 N N . ILE A 1 498 ? 25.781 13.977 4.332 1 81.44 498 ILE A N 1
ATOM 3879 C CA . ILE A 1 498 ? 27.062 13.633 3.744 1 81.44 498 ILE A CA 1
ATOM 3880 C C . ILE A 1 498 ? 27 13.766 2.225 1 81.44 498 ILE A C 1
ATOM 3882 O O . ILE A 1 498 ? 26.062 13.273 1.596 1 81.44 498 ILE A O 1
ATOM 3886 N N . GLU A 1 499 ? 27.641 14.836 1.669 1 66.44 499 GLU A N 1
ATOM 3887 C CA . GLU A 1 499 ? 27.609 15.031 0.222 1 66.44 499 GLU A CA 1
ATOM 3888 C C . GLU A 1 499 ? 28.188 13.82 -0.507 1 66.44 499 GLU A C 1
ATOM 3890 O O . GLU A 1 499 ? 29.125 13.188 -0.018 1 66.44 499 GLU A O 1
ATOM 3895 N N . SER A 1 500 ? 27.484 13.227 -1.371 1 54.97 500 SER A N 1
ATOM 3896 C CA . SER A 1 500 ? 28 12.164 -2.232 1 54.97 500 SER A CA 1
ATOM 3897 C C . SER A 1 500 ? 29.266 12.609 -2.947 1 54.97 500 SER A C 1
ATOM 3899 O O . SER A 1 500 ? 29.297 13.672 -3.57 1 54.97 500 SER A O 1
ATOM 3901 N N . SER A 1 501 ? 30.5 12.609 -2.521 1 42.69 501 SER A N 1
ATOM 3902 C CA . SER A 1 501 ? 31.734 12.93 -3.236 1 42.69 501 SER A CA 1
ATOM 3903 C C . SER A 1 501 ? 31.594 12.625 -4.727 1 42.69 501 SER A C 1
ATOM 3905 O O . SER A 1 501 ? 31.109 11.562 -5.109 1 42.69 501 SER A O 1
ATOM 3907 N N . ARG A 1 502 ? 31.672 13.672 -5.598 1 39.66 502 ARG A N 1
ATOM 3908 C CA . ARG A 1 502 ? 32.188 13.539 -6.957 1 39.66 502 ARG A CA 1
ATOM 3909 C C . ARG A 1 502 ? 33.531 12.82 -6.969 1 39.66 502 ARG A C 1
ATOM 3911 O O . ARG A 1 502 ? 34.5 13.281 -6.359 1 39.66 502 ARG A O 1
ATOM 3918 N N . VAL A 1 503 ? 33.781 11.695 -7.176 1 33.88 503 VAL A N 1
ATOM 3919 C CA . VAL A 1 503 ? 35 11.227 -7.793 1 33.88 503 VAL A CA 1
ATOM 3920 C C . VAL A 1 503 ? 35.406 12.148 -8.945 1 33.88 503 VAL A C 1
ATOM 3922 O O . VAL A 1 503 ? 34.781 12.125 -10.008 1 33.88 503 VAL A O 1
ATOM 3925 N N . ARG A 1 504 ? 35.719 13.453 -8.781 1 28.62 504 ARG A N 1
ATOM 3926 C CA . ARG A 1 504 ? 36.531 14.164 -9.766 1 28.62 504 ARG A CA 1
ATOM 3927 C C . ARG A 1 504 ? 37.906 13.516 -9.914 1 28.62 504 ARG A C 1
ATOM 3929 O O . ARG A 1 504 ? 38.688 13.539 -8.977 1 28.62 504 ARG A O 1
ATOM 3936 N N . ASN A 1 505 ? 38.219 12.656 -10.891 1 28.05 505 ASN A N 1
ATOM 3937 C CA . ASN A 1 505 ? 39.5 12.492 -11.609 1 28.05 505 ASN A CA 1
ATOM 3938 C C . ASN A 1 505 ? 40.031 13.836 -12.07 1 28.05 505 ASN A C 1
ATOM 3940 O O . ASN A 1 505 ? 39.688 14.32 -13.148 1 28.05 505 ASN A O 1
ATOM 3944 N N . ASP A 1 506 ? 40.344 14.828 -11.367 1 25.83 506 ASP A N 1
ATOM 3945 C CA . ASP A 1 506 ? 41.281 15.844 -11.797 1 25.83 506 ASP A CA 1
ATOM 3946 C C . ASP A 1 506 ? 42.688 15.234 -12.047 1 25.83 506 ASP A C 1
ATOM 3948 O O . ASP A 1 506 ? 43.344 14.789 -11.109 1 25.83 506 ASP A O 1
ATOM 3952 N N . SER A 1 507 ? 43.031 14.68 -13.289 1 26.23 507 SER A N 1
ATOM 3953 C CA . SER A 1 507 ? 44.219 14.617 -14.117 1 26.23 507 SER A CA 1
ATOM 3954 C C . SER A 1 507 ? 44.906 15.977 -14.188 1 26.23 507 SER A C 1
ATOM 3956 O O . SER A 1 507 ? 44.906 16.625 -15.242 1 26.23 507 SER A O 1
ATOM 3958 N N . SER A 1 508 ? 45.156 16.828 -13.289 1 22.45 508 SER A N 1
ATOM 3959 C CA . SER A 1 508 ? 46.188 17.828 -13.477 1 22.45 508 SER A CA 1
ATOM 3960 C C . SER A 1 508 ? 47.562 17.203 -13.477 1 22.45 508 SER A C 1
ATOM 3962 O O . SER A 1 508 ? 48 16.656 -12.461 1 22.45 508 SER A O 1
ATOM 3964 N N . THR A 1 509 ? 48.188 16.625 -14.68 1 24.33 509 THR A N 1
ATOM 3965 C CA . THR A 1 509 ? 49.5 16.5 -15.289 1 24.33 509 THR A CA 1
ATOM 3966 C C . THR A 1 509 ? 50.312 17.797 -15.172 1 24.33 509 THR A C 1
ATOM 3968 O O . THR A 1 509 ? 50.094 18.719 -15.961 1 24.33 509 THR A O 1
ATOM 3971 N N . SER A 1 510 ? 50.594 18.422 -14.031 1 20.8 510 SER A N 1
ATOM 3972 C CA . SER A 1 510 ? 51.781 19.281 -14.086 1 20.8 510 SER A CA 1
ATOM 3973 C C . SER A 1 510 ? 53 18.484 -14.508 1 20.8 510 SER A C 1
ATOM 3975 O O . SER A 1 510 ? 53.062 17.266 -14.352 1 20.8 510 SER A O 1
ATOM 3977 N N . ASN A 1 511 ? 54.125 19.125 -15.289 1 21.36 511 ASN A N 1
ATOM 3978 C CA . ASN A 1 511 ? 55.438 19.078 -15.914 1 21.36 511 ASN A CA 1
ATOM 3979 C C . ASN A 1 511 ? 56.531 18.828 -14.891 1 21.36 511 ASN A C 1
ATOM 3981 O O . ASN A 1 511 ? 57.688 19.281 -15.062 1 21.36 511 ASN A O 1
ATOM 3985 N N . LEU A 1 512 ? 56.375 18.484 -13.609 1 21.17 512 LEU A N 1
ATOM 3986 C CA . LEU A 1 512 ? 57.688 18.406 -12.969 1 21.17 512 LEU A CA 1
ATOM 3987 C C . LEU A 1 512 ? 58.562 17.375 -13.664 1 21.17 512 LEU A C 1
ATOM 3989 O O . LEU A 1 512 ? 58.062 16.406 -14.242 1 21.17 512 LEU A O 1
ATOM 3993 N N . ASN A 1 513 ? 59.875 17.766 -13.836 1 20.92 513 ASN A N 1
ATOM 3994 C CA . ASN A 1 513 ? 61.156 17.188 -14.258 1 20.92 513 ASN A CA 1
ATOM 3995 C C . ASN A 1 513 ? 61.438 15.852 -13.562 1 20.92 513 ASN A C 1
ATOM 3997 O O . ASN A 1 513 ? 60.906 15.602 -12.469 1 20.92 513 ASN A O 1
ATOM 4001 N N . GLU A 1 514 ? 62.125 14.844 -14.25 1 22.06 514 GLU A N 1
ATOM 4002 C CA . GLU A 1 514 ? 62.531 13.445 -14.32 1 22.06 514 GLU A CA 1
ATOM 4003 C C . GLU A 1 514 ? 63.469 13.086 -13.18 1 22.06 514 GLU A C 1
ATOM 4005 O O . GLU A 1 514 ? 64 11.977 -13.141 1 22.06 514 GLU A O 1
ATOM 4010 N N . GLU A 1 515 ? 63.906 13.969 -12.242 1 21.64 515 GLU A N 1
ATOM 4011 C CA . GLU A 1 515 ? 65.125 13.414 -11.703 1 21.64 515 GLU A CA 1
ATOM 4012 C C . GLU A 1 515 ? 64.875 12.18 -10.852 1 21.64 515 GLU A C 1
ATOM 4014 O O . GLU A 1 515 ? 63.844 12.102 -10.18 1 21.64 515 GLU A O 1
ATOM 4019 N N . ARG A 1 516 ? 65.812 11.047 -10.953 1 20.83 516 ARG A N 1
ATOM 4020 C CA . ARG A 1 516 ? 66 9.625 -10.703 1 20.83 516 ARG A CA 1
ATOM 4021 C C . ARG A 1 516 ? 66.125 9.328 -9.211 1 20.83 516 ARG A C 1
ATOM 4023 O O . ARG A 1 516 ? 66.312 8.188 -8.812 1 20.83 516 ARG A O 1
ATOM 4030 N N . ASP A 1 517 ? 66.25 10.344 -8.359 1 21.47 517 ASP A N 1
ATOM 4031 C CA . ASP A 1 517 ? 67.062 9.742 -7.277 1 21.47 517 ASP A CA 1
ATOM 4032 C C . ASP A 1 517 ? 66.25 8.641 -6.578 1 21.47 517 ASP A C 1
ATOM 4034 O O . ASP A 1 517 ? 65 8.633 -6.629 1 21.47 517 ASP A O 1
ATOM 4038 N N . ASP A 1 518 ? 66.875 7.863 -5.727 1 20.81 518 ASP A N 1
ATOM 4039 C CA . ASP A 1 518 ? 66.938 6.508 -5.188 1 20.81 518 ASP A CA 1
ATOM 4040 C C . ASP A 1 518 ? 65.75 6.254 -4.219 1 20.81 518 ASP A C 1
ATOM 4042 O O . ASP A 1 518 ? 65.125 5.207 -4.285 1 20.81 518 ASP A O 1
ATOM 4046 N N . ALA A 1 519 ? 65.875 6.785 -2.969 1 22.3 519 ALA A N 1
ATOM 4047 C CA . ALA A 1 519 ? 65.688 5.98 -1.764 1 22.3 519 ALA A CA 1
ATOM 4048 C C . ALA A 1 519 ? 64.25 5.641 -1.558 1 22.3 519 ALA A C 1
ATOM 4050 O O . ALA A 1 519 ? 63.344 6.262 -2.158 1 22.3 519 ALA A O 1
ATOM 4051 N N . VAL A 1 520 ? 63.875 5.125 -0.194 1 24.75 520 VAL A N 1
ATOM 4052 C CA . VAL A 1 520 ? 63 4.121 0.379 1 24.75 520 VAL A CA 1
ATOM 4053 C C . VAL A 1 520 ? 61.594 4.695 0.515 1 24.75 520 VAL A C 1
ATOM 4055 O O . VAL A 1 520 ? 61.375 5.668 1.245 1 24.75 520 VAL A O 1
ATOM 4058 N N . GLU A 1 521 ? 60.781 4.801 -0.422 1 22.02 521 GLU A N 1
ATOM 4059 C CA . GLU A 1 521 ? 59.531 5.539 -0.674 1 22.02 521 GLU A CA 1
ATOM 4060 C C . GLU A 1 521 ? 58.438 5.121 0.294 1 22.02 521 GLU A C 1
ATOM 4062 O O . GLU A 1 521 ? 58.062 3.947 0.353 1 22.02 521 GLU A O 1
ATOM 4067 N N . PRO A 1 522 ? 58.406 5.832 1.549 1 22.88 522 PRO A N 1
ATOM 4068 C CA . PRO A 1 522 ? 57.625 5.277 2.658 1 22.88 522 PRO A CA 1
ATOM 4069 C C . PRO A 1 522 ? 56.25 4.75 2.213 1 22.88 522 PRO A C 1
ATOM 4071 O O . PRO A 1 522 ? 55.75 5.133 1.151 1 22.88 522 PRO A O 1
ATOM 4074 N N . SER A 1 523 ? 55.656 3.869 3.211 1 21.98 523 SER A N 1
ATOM 4075 C CA . SER A 1 523 ? 54.625 2.844 3.129 1 21.98 523 SER A CA 1
ATOM 4076 C C . SER A 1 523 ? 53.281 3.447 2.746 1 21.98 523 SER A C 1
ATOM 4078 O O . SER A 1 523 ? 52.781 4.367 3.41 1 21.98 523 SER A O 1
ATOM 4080 N N . GLN A 1 524 ? 52.969 3.609 1.562 1 21.97 524 GLN A N 1
ATOM 4081 C CA . GLN A 1 524 ? 51.844 4.102 0.753 1 21.97 524 GLN A CA 1
ATOM 4082 C C . GLN A 1 524 ? 50.531 3.5 1.214 1 21.97 524 GLN A C 1
ATOM 4084 O O . GLN A 1 524 ? 50.188 2.373 0.85 1 21.97 524 GLN A O 1
ATOM 4089 N N . VAL A 1 525 ? 50.25 3.592 2.562 1 25.67 525 VAL A N 1
ATOM 4090 C CA . VAL A 1 525 ? 49.062 2.904 3.014 1 25.67 525 VAL A CA 1
ATOM 4091 C C . VAL A 1 525 ? 47.875 3.266 2.104 1 25.67 525 VAL A C 1
ATOM 4093 O O . VAL A 1 525 ? 47.5 4.43 2.021 1 25.67 525 VAL A O 1
ATOM 4096 N N . GLY A 1 526 ? 47.844 2.631 1.039 1 22.67 526 GLY A N 1
ATOM 4097 C CA . GLY A 1 526 ? 47.062 2.643 -0.186 1 22.67 526 GLY A CA 1
ATOM 4098 C C . GLY A 1 526 ? 45.562 2.629 0.063 1 22.67 526 GLY A C 1
ATOM 4099 O O . GLY A 1 526 ? 45.062 1.772 0.792 1 22.67 526 GLY A O 1
ATOM 4100 N N . GLU A 1 527 ? 45.094 3.783 0.421 1 25.11 527 GLU A N 1
ATOM 4101 C CA . GLU A 1 527 ? 43.656 4.004 0.574 1 25.11 527 GLU A CA 1
ATOM 4102 C C . GLU A 1 527 ? 42.875 3.221 -0.469 1 25.11 527 GLU A C 1
ATOM 4104 O O . GLU A 1 527 ? 43.062 3.404 -1.673 1 25.11 527 GLU A O 1
ATOM 4109 N N . ILE A 1 528 ? 42.594 1.905 -0.107 1 24.48 528 ILE A N 1
ATOM 4110 C CA . ILE A 1 528 ? 41.844 0.952 -0.918 1 24.48 528 ILE A CA 1
ATOM 4111 C C . ILE A 1 528 ? 40.625 1.629 -1.494 1 24.48 528 ILE A C 1
ATOM 4113 O O . ILE A 1 528 ? 39.719 2.037 -0.75 1 24.48 528 ILE A O 1
ATOM 4117 N N . SER A 1 529 ? 40.781 2.436 -2.426 1 24.7 529 SER A N 1
ATOM 4118 C CA . SER A 1 529 ? 39.781 2.855 -3.391 1 24.7 529 SER A CA 1
ATOM 4119 C C . SER A 1 529 ? 38.844 1.705 -3.746 1 24.7 529 SER A C 1
ATOM 4121 O O . SER A 1 529 ? 39.281 0.644 -4.184 1 24.7 529 SER A O 1
ATOM 4123 N N . VAL A 1 530 ? 37.906 1.461 -2.873 1 26.09 530 VAL A N 1
ATOM 4124 C CA . VAL A 1 530 ? 36.906 0.405 -3.047 1 26.09 530 VAL A CA 1
ATOM 4125 C C . VAL A 1 530 ? 36.469 0.349 -4.508 1 26.09 530 VAL A C 1
ATOM 4127 O O . VAL A 1 530 ? 35.406 0.876 -4.859 1 26.09 530 VAL A O 1
ATOM 4130 N N . ASP A 1 531 ? 37.219 0.804 -5.516 1 27.42 531 ASP A N 1
ATOM 4131 C CA . ASP A 1 531 ? 37.156 0.604 -6.961 1 27.42 531 ASP A CA 1
ATOM 4132 C C . ASP A 1 531 ? 36.906 -0.865 -7.305 1 27.42 531 ASP A C 1
ATOM 4134 O O . ASP A 1 531 ? 36.188 -1.18 -8.25 1 27.42 531 ASP A O 1
ATOM 4138 N N . ASP A 1 532 ? 37.875 -1.775 -6.891 1 27 532 ASP A N 1
ATOM 4139 C CA . ASP A 1 532 ? 38.219 -3.104 -7.387 1 27 532 ASP A CA 1
ATOM 4140 C C . ASP A 1 532 ? 37.188 -4.133 -6.973 1 27 532 ASP A C 1
ATOM 4142 O O . ASP A 1 532 ? 37.281 -5.309 -7.324 1 27 532 ASP A O 1
ATOM 4146 N N . VAL A 1 533 ? 36.688 -3.959 -5.832 1 27.38 533 VAL A N 1
ATOM 4147 C CA . VAL A 1 533 ? 36 -5.176 -5.383 1 27.38 533 VAL A CA 1
ATOM 4148 C C . VAL A 1 533 ? 34.844 -5.504 -6.312 1 27.38 533 VAL A C 1
ATOM 4150 O O . VAL A 1 533 ? 34.188 -6.527 -6.148 1 27.38 533 VAL A O 1
ATOM 4153 N N . VAL A 1 534 ? 34.219 -4.445 -6.977 1 28.92 534 VAL A N 1
ATOM 4154 C CA . VAL A 1 534 ? 33.094 -4.969 -7.77 1 28.92 534 VAL A CA 1
ATOM 4155 C C . VAL A 1 534 ? 33.656 -5.723 -8.984 1 28.92 534 VAL A C 1
ATOM 4157 O O . VAL A 1 534 ? 33.75 -5.16 -10.07 1 28.92 534 VAL A O 1
ATOM 4160 N N . GLU A 1 535 ? 34.719 -6.223 -9.023 1 29.81 535 GLU A N 1
ATOM 4161 C CA . GLU A 1 535 ? 35.375 -7.047 -10.039 1 29.81 535 GLU A CA 1
ATOM 4162 C C . GLU A 1 535 ? 34.406 -8.125 -10.555 1 29.81 535 GLU A C 1
ATOM 4164 O O . GLU A 1 535 ? 34.406 -8.438 -11.75 1 29.81 535 GLU A O 1
ATOM 4169 N N . GLY A 1 536 ? 34.062 -9.023 -9.703 1 29.94 536 GLY A N 1
ATOM 4170 C CA . GLY A 1 536 ? 33.375 -10.227 -10.109 1 29.94 536 GLY A CA 1
ATOM 4171 C C . GLY A 1 536 ? 32 -9.945 -10.695 1 29.94 536 GLY A C 1
ATOM 4172 O O . GLY A 1 536 ? 31.172 -10.844 -10.828 1 29.94 536 GLY A O 1
ATOM 4173 N N . LEU A 1 537 ? 31.531 -8.781 -10.484 1 32.12 537 LEU A N 1
ATOM 4174 C CA . LEU A 1 537 ? 30.312 -8.445 -11.203 1 32.12 537 LEU A CA 1
ATOM 4175 C C . LEU A 1 537 ? 30.516 -8.562 -12.703 1 32.12 537 LEU A C 1
ATOM 4177 O O . LEU A 1 537 ? 31.281 -7.801 -13.297 1 32.12 537 LEU A O 1
ATOM 4181 N N . THR A 1 538 ? 30.672 -9.75 -13.305 1 36.94 538 THR A N 1
ATOM 4182 C CA . THR A 1 538 ? 30.578 -10.055 -14.727 1 36.94 538 THR A CA 1
ATOM 4183 C C . THR A 1 538 ? 29.859 -8.938 -15.477 1 36.94 538 THR A C 1
ATOM 4185 O O . THR A 1 538 ? 28.938 -8.328 -14.945 1 36.94 538 THR A O 1
ATOM 4188 N N . ASP A 1 539 ? 30.375 -8.188 -16.375 1 46.56 539 ASP A N 1
ATOM 4189 C CA . ASP A 1 539 ? 29.984 -7.012 -17.141 1 46.56 539 ASP A CA 1
ATOM 4190 C C . ASP A 1 539 ? 28.5 -7.059 -17.5 1 46.56 539 ASP A C 1
ATOM 4192 O O . ASP A 1 539 ? 28.078 -7.824 -18.375 1 46.56 539 ASP A O 1
ATOM 4196 N N . GLY A 1 540 ? 27.531 -7.234 -16.75 1 58.44 540 GLY A N 1
ATOM 4197 C CA . GLY A 1 540 ? 26.078 -7.336 -16.719 1 58.44 540 GLY A CA 1
ATOM 4198 C C . GLY A 1 540 ? 25.406 -6.473 -17.781 1 58.44 540 GLY A C 1
ATOM 4199 O O . GLY A 1 540 ? 24.203 -6.211 -17.703 1 58.44 540 GLY A O 1
ATOM 4200 N N . LYS A 1 541 ? 26.266 -5.898 -18.672 1 72.62 541 LYS A N 1
ATOM 4201 C CA . LYS A 1 541 ? 25.688 -5.031 -19.688 1 72.62 541 LYS A CA 1
ATOM 4202 C C . LYS A 1 541 ? 25.109 -5.848 -20.844 1 72.62 541 LYS A C 1
ATOM 4204 O O . LYS A 1 541 ? 25.578 -6.953 -21.125 1 72.62 541 LYS A O 1
ATOM 4209 N N . LEU A 1 542 ? 24.219 -5.301 -21.438 1 83.44 542 LEU A N 1
ATOM 4210 C CA . LEU A 1 542 ? 23.531 -5.914 -22.578 1 83.44 542 LEU A CA 1
ATOM 4211 C C . LEU A 1 542 ? 24.359 -5.777 -23.844 1 83.44 542 LEU A C 1
ATOM 4213 O O . LEU A 1 542 ? 24.922 -4.711 -24.109 1 83.44 542 LEU A O 1
ATOM 4217 N N . HIS A 1 543 ? 24.734 -6.859 -24.516 1 83.81 543 HIS A N 1
ATOM 4218 C CA . HIS A 1 543 ? 25.406 -6.883 -25.797 1 83.81 543 HIS A CA 1
ATOM 4219 C C . HIS A 1 543 ? 24.422 -7.133 -26.938 1 83.81 543 HIS A C 1
ATOM 4221 O O . HIS A 1 543 ? 23.344 -7.695 -26.719 1 83.81 543 HIS A O 1
ATOM 4227 N N . CYS A 1 544 ? 24.797 -6.602 -28.125 1 89.81 544 CYS A N 1
ATOM 4228 C CA . CYS A 1 544 ? 23.922 -6.758 -29.297 1 89.81 544 CYS A CA 1
ATOM 4229 C C . CYS A 1 544 ? 24.688 -7.301 -30.484 1 89.81 544 CYS A C 1
ATOM 4231 O O . CYS A 1 544 ? 25.797 -6.848 -30.766 1 89.81 544 CYS A O 1
ATOM 4233 N N . LYS A 1 545 ? 24.234 -8.375 -31.078 1 89.56 545 LYS A N 1
ATOM 4234 C CA . LYS A 1 545 ? 24.797 -8.938 -32.312 1 89.56 545 LYS A CA 1
ATOM 4235 C C . LYS A 1 545 ? 23.781 -8.844 -33.438 1 89.56 545 LYS A C 1
ATOM 4237 O O . LYS A 1 545 ? 22.594 -9.07 -33.25 1 89.56 545 LYS A O 1
ATOM 4242 N N . ASP A 1 546 ? 24.281 -8.516 -34.625 1 91.81 546 ASP A N 1
ATOM 4243 C CA . ASP A 1 546 ? 23.422 -8.43 -35.812 1 91.81 546 ASP A CA 1
ATOM 4244 C C . ASP A 1 546 ? 23.453 -9.734 -36.594 1 91.81 546 ASP A C 1
ATOM 4246 O O . ASP A 1 546 ? 24.516 -10.297 -36.844 1 91.81 546 ASP A O 1
ATOM 4250 N N . LEU A 1 547 ? 22.359 -10.195 -36.844 1 92.44 547 LEU A N 1
ATOM 4251 C CA . LEU A 1 547 ? 22.219 -11.336 -37.75 1 92.44 547 LEU A CA 1
ATOM 4252 C C . LEU A 1 547 ? 21.734 -10.898 -39.125 1 92.44 547 LEU A C 1
ATOM 4254 O O . LEU A 1 547 ? 20.562 -10.508 -39.25 1 92.44 547 LEU A O 1
ATOM 4258 N N . VAL A 1 548 ? 22.656 -11.031 -40.062 1 90.44 548 VAL A N 1
ATOM 4259 C CA . VAL A 1 548 ? 22.328 -10.562 -41.406 1 90.44 548 VAL A CA 1
ATOM 4260 C C . VAL A 1 548 ? 22.172 -11.766 -42.344 1 90.44 548 VAL A C 1
ATOM 4262 O O . VAL A 1 548 ? 23.062 -12.609 -42.438 1 90.44 548 VAL A O 1
ATOM 4265 N N . GLY A 1 549 ? 21.094 -11.914 -42.906 1 88.31 549 GLY A N 1
ATOM 4266 C CA . GLY A 1 549 ? 20.844 -13.008 -43.844 1 88.31 549 GLY A CA 1
ATOM 4267 C C . GLY A 1 549 ? 19.625 -12.797 -44.719 1 88.31 549 GLY A C 1
ATOM 4268 O O . GLY A 1 549 ? 19.641 -13.086 -45.906 1 88.31 549 GLY A O 1
ATOM 4269 N N . HIS A 1 550 ? 18.625 -12.211 -44.281 1 91.81 550 HIS A N 1
ATOM 4270 C CA . HIS A 1 550 ? 17.375 -12 -45 1 91.81 550 HIS A CA 1
ATOM 4271 C C . HIS A 1 550 ? 17.438 -10.742 -45.844 1 91.81 550 HIS A C 1
ATOM 4273 O O . HIS A 1 550 ? 18.281 -9.875 -45.625 1 91.81 550 HIS A O 1
ATOM 4279 N N . LEU A 1 551 ? 16.547 -10.703 -46.812 1 88.44 551 LEU A N 1
ATOM 4280 C CA . LEU A 1 551 ? 16.562 -9.586 -47.75 1 88.44 551 LEU A CA 1
ATOM 4281 C C . LEU A 1 551 ? 15.328 -8.711 -47.562 1 88.44 551 LEU A C 1
ATOM 4283 O O . LEU A 1 551 ? 15.164 -7.715 -48.281 1 88.44 551 LEU A O 1
ATOM 4287 N N . ASP A 1 552 ? 14.539 -9.117 -46.75 1 90.75 552 ASP A N 1
ATOM 4288 C CA . ASP A 1 552 ? 13.305 -8.359 -46.531 1 90.75 552 ASP A CA 1
ATOM 4289 C C . ASP A 1 552 ? 12.836 -8.469 -45.094 1 90.75 552 ASP A C 1
ATOM 4291 O O . ASP A 1 552 ? 13.578 -8.938 -44.219 1 90.75 552 ASP A O 1
ATOM 4295 N N . CYS A 1 553 ? 11.656 -7.941 -44.844 1 91.75 553 CYS A N 1
ATOM 4296 C CA . CYS A 1 553 ? 11.07 -7.836 -43.5 1 91.75 553 CYS A CA 1
ATOM 4297 C C . CYS A 1 553 ? 11.039 -9.195 -42.812 1 91.75 553 CYS A C 1
ATOM 4299 O O . CYS A 1 553 ? 10.664 -10.195 -43.406 1 91.75 553 CYS A O 1
ATOM 4301 N N . ILE A 1 554 ? 11.453 -9.219 -41.531 1 94.56 554 ILE A N 1
ATOM 4302 C CA . ILE A 1 554 ? 11.383 -10.422 -40.719 1 94.56 554 ILE A CA 1
ATOM 4303 C C . ILE A 1 554 ? 9.953 -10.625 -40.219 1 94.56 554 ILE A C 1
ATOM 4305 O O . ILE A 1 554 ? 9.32 -9.68 -39.75 1 94.56 554 ILE A O 1
ATOM 4309 N N . THR A 1 555 ? 9.43 -11.828 -40.312 1 93.44 555 THR A N 1
ATOM 4310 C CA . THR A 1 555 ? 8.023 -12.031 -39.969 1 93.44 555 THR A CA 1
ATOM 4311 C C . THR A 1 555 ? 7.887 -12.898 -38.719 1 93.44 555 THR A C 1
ATOM 4313 O O . THR A 1 555 ? 6.84 -12.891 -38.062 1 93.44 555 THR A O 1
ATOM 4316 N N . GLY A 1 556 ? 8.914 -13.68 -38.406 1 93.62 556 GLY A N 1
ATOM 4317 C CA . GLY A 1 556 ? 8.742 -14.523 -37.25 1 93.62 556 GLY A CA 1
ATOM 4318 C C . GLY A 1 556 ? 10 -15.281 -36.875 1 93.62 556 GLY A C 1
ATOM 4319 O O . GLY A 1 556 ? 10.953 -15.336 -37.656 1 93.62 556 GLY A O 1
ATOM 4320 N N . PHE A 1 557 ? 9.93 -15.82 -35.625 1 94.94 557 PHE A N 1
ATOM 4321 C CA . PHE A 1 557 ? 11.016 -16.641 -35.094 1 94.94 557 PHE A CA 1
ATOM 4322 C C . PHE A 1 557 ? 10.477 -17.953 -34.531 1 94.94 557 PHE A C 1
ATOM 4324 O O . PHE A 1 557 ? 9.328 -18.016 -34.094 1 94.94 557 PHE A O 1
ATOM 4331 N N . CYS A 1 558 ? 11.109 -18.922 -34.594 1 93.31 558 CYS A N 1
ATOM 4332 C CA . CYS A 1 558 ? 10.898 -20.141 -33.812 1 93.31 558 CYS A CA 1
ATOM 4333 C C . CYS A 1 558 ? 12.219 -20.812 -33.469 1 93.31 558 CYS A C 1
ATOM 4335 O O . CYS A 1 558 ? 13.211 -20.641 -34.188 1 93.31 558 CYS A O 1
ATOM 4337 N N . PHE A 1 559 ? 12.297 -21.406 -32.406 1 90.5 559 PHE A N 1
ATOM 4338 C CA . PHE A 1 559 ? 13.516 -22.031 -31.922 1 90.5 559 PHE A CA 1
ATOM 4339 C C . PHE A 1 559 ? 13.281 -23.516 -31.641 1 90.5 559 PHE A C 1
ATOM 4341 O O . PHE A 1 559 ? 12.234 -23.891 -31.094 1 90.5 559 PHE A O 1
ATOM 4348 N N . GLY A 1 560 ? 14.18 -24.281 -32.062 1 86.56 560 GLY A N 1
ATOM 4349 C CA . GLY A 1 560 ? 14.141 -25.703 -31.766 1 86.56 560 GLY A CA 1
ATOM 4350 C C . GLY A 1 560 ? 15.359 -26.453 -32.281 1 86.56 560 GLY A C 1
ATOM 4351 O O . GLY A 1 560 ? 16 -26.031 -33.25 1 86.56 560 GLY A O 1
ATOM 4352 N N . GLY A 1 561 ? 15.727 -27.562 -31.656 1 76.31 561 GLY A N 1
ATOM 4353 C CA . GLY A 1 561 ? 16.875 -28.359 -32.094 1 76.31 561 GLY A CA 1
ATOM 4354 C C . GLY A 1 561 ? 18.188 -27.625 -31.984 1 76.31 561 GLY A C 1
ATOM 4355 O O . GLY A 1 561 ? 19.141 -27.938 -32.719 1 76.31 561 GLY A O 1
ATOM 4356 N N . GLY A 1 562 ? 18.156 -26.562 -31.25 1 80.06 562 GLY A N 1
ATOM 4357 C CA . GLY A 1 562 ? 19.375 -25.797 -31.078 1 80.06 562 GLY A CA 1
ATOM 4358 C C . GLY A 1 562 ? 19.547 -24.719 -32.125 1 80.06 562 GLY A C 1
ATOM 4359 O O . GLY A 1 562 ? 20.562 -24.031 -32.156 1 80.06 562 GLY A O 1
ATOM 4360 N N . PHE A 1 563 ? 18.578 -24.641 -33.031 1 90.25 563 PHE A N 1
ATOM 4361 C CA . PHE A 1 563 ? 18.688 -23.672 -34.125 1 90.25 563 PHE A CA 1
ATOM 4362 C C . PHE A 1 563 ? 17.578 -22.641 -34.031 1 90.25 563 PHE A C 1
ATOM 4364 O O . PHE A 1 563 ? 16.484 -22.922 -33.531 1 90.25 563 PHE A O 1
ATOM 4371 N N . LEU A 1 564 ? 17.953 -21.469 -34.5 1 94.12 564 LEU A N 1
ATOM 4372 C CA . LEU A 1 564 ? 17 -20.391 -34.656 1 94.12 564 LEU A CA 1
ATOM 4373 C C . LEU A 1 564 ? 16.484 -20.328 -36.094 1 94.12 564 LEU A C 1
ATOM 4375 O O . LEU A 1 564 ? 17.281 -20.25 -37.031 1 94.12 564 LEU A O 1
ATOM 4379 N N . PHE A 1 565 ? 15.227 -20.469 -36.281 1 95.88 565 PHE A N 1
ATOM 4380 C CA . PHE A 1 565 ? 14.609 -20.328 -37.594 1 95.88 565 PHE A CA 1
ATOM 4381 C C . PHE A 1 565 ? 13.953 -18.953 -37.719 1 95.88 565 PHE A C 1
ATOM 4383 O O . PHE A 1 565 ? 13.281 -18.484 -36.812 1 95.88 565 PHE A O 1
ATOM 4390 N N . CYS A 1 566 ? 14.172 -18.297 -38.812 1 95.88 566 CYS A N 1
ATOM 4391 C CA . CYS A 1 566 ? 13.625 -16.969 -39.062 1 95.88 566 CYS A CA 1
ATOM 4392 C C . CYS A 1 566 ? 12.93 -16.906 -40.406 1 95.88 566 CYS A C 1
ATOM 4394 O O . CYS A 1 566 ? 13.492 -17.328 -41.406 1 95.88 566 CYS A O 1
ATOM 4396 N N . SER A 1 567 ? 11.727 -16.438 -40.375 1 95.88 567 SER A N 1
ATOM 4397 C CA . SER A 1 567 ? 10.992 -16.25 -41.625 1 95.88 567 SER A CA 1
ATOM 4398 C C . SER A 1 567 ? 11.023 -14.797 -42.062 1 95.88 567 SER A C 1
ATOM 4400 O O . SER A 1 567 ? 11.203 -13.891 -41.25 1 95.88 567 SER A O 1
ATOM 4402 N N . SER A 1 568 ? 10.797 -14.609 -43.375 1 94.94 568 SER A N 1
ATOM 4403 C CA . SER A 1 568 ? 10.883 -13.266 -43.906 1 94.94 568 SER A CA 1
ATOM 4404 C C . SER A 1 568 ? 9.969 -13.109 -45.125 1 94.94 568 SER A C 1
ATOM 4406 O O . SER A 1 568 ? 9.484 -14.094 -45.688 1 94.94 568 SER A O 1
ATOM 4408 N N . PHE A 1 569 ? 9.805 -11.891 -45.5 1 92.69 569 PHE A N 1
ATOM 4409 C CA . PHE A 1 569 ? 9.07 -11.547 -46.719 1 92.69 569 PHE A CA 1
ATOM 4410 C C . PHE A 1 569 ? 9.859 -11.953 -47.969 1 92.69 569 PHE A C 1
ATOM 4412 O O . PHE A 1 569 ? 9.305 -12 -49.062 1 92.69 569 PHE A O 1
ATOM 4419 N N . ASP A 1 570 ? 11.148 -12.305 -47.844 1 91.19 570 ASP A N 1
ATOM 4420 C CA . ASP A 1 570 ? 11.977 -12.68 -49 1 91.19 570 ASP A CA 1
ATOM 4421 C C . ASP A 1 570 ? 11.695 -14.117 -49.438 1 91.19 570 ASP A C 1
ATOM 4423 O O . ASP A 1 570 ? 12.422 -14.68 -50.25 1 91.19 570 ASP A O 1
ATOM 4427 N N . LYS A 1 571 ? 10.781 -14.766 -48.812 1 93.94 571 LYS A N 1
ATOM 4428 C CA . LYS A 1 571 ? 10.25 -16.062 -49.188 1 93.94 571 LYS A CA 1
ATOM 4429 C C . LYS A 1 571 ? 11.18 -17.188 -48.719 1 93.94 571 LYS A C 1
ATOM 4431 O O . LYS A 1 571 ? 11.133 -18.297 -49.281 1 93.94 571 LYS A O 1
ATOM 4436 N N . THR A 1 572 ? 12.008 -16.844 -47.812 1 94.25 572 THR A N 1
ATOM 4437 C CA . THR A 1 572 ? 12.938 -17.859 -47.344 1 94.25 572 THR A CA 1
ATOM 4438 C C . THR A 1 572 ? 12.836 -18.031 -45.844 1 94.25 572 THR A C 1
ATOM 4440 O O . THR A 1 572 ? 12.25 -17.188 -45.156 1 94.25 572 THR A O 1
ATOM 4443 N N . VAL A 1 573 ? 13.32 -19.172 -45.344 1 96.19 573 VAL A N 1
ATOM 4444 C CA . VAL A 1 573 ? 13.523 -19.438 -43.938 1 96.19 573 VAL A CA 1
ATOM 4445 C C . VAL A 1 573 ? 15.008 -19.641 -43.656 1 96.19 573 VAL A C 1
ATOM 4447 O O . VAL A 1 573 ? 15.617 -20.594 -44.156 1 96.19 573 VAL A O 1
ATOM 4450 N N . SER A 1 574 ? 15.547 -18.719 -42.906 1 95.31 574 SER A N 1
ATOM 4451 C CA . SER A 1 574 ? 16.969 -18.812 -42.562 1 95.31 574 SER A CA 1
ATOM 4452 C C . SER A 1 574 ? 17.172 -19.5 -41.219 1 95.31 574 SER A C 1
ATOM 4454 O O . SER A 1 574 ? 16.344 -19.391 -40.344 1 95.31 574 SER A O 1
ATOM 4456 N N . VAL A 1 575 ? 18.266 -20.266 -41.094 1 94.88 575 VAL A N 1
ATOM 4457 C CA . VAL A 1 575 ? 18.594 -21.031 -39.906 1 94.88 575 VAL A CA 1
ATOM 4458 C C . VAL A 1 575 ? 19.906 -20.531 -39.312 1 94.88 575 VAL A C 1
ATOM 4460 O O . VAL A 1 575 ? 20.906 -20.438 -40.031 1 94.88 575 VAL A O 1
ATOM 4463 N N . TRP A 1 576 ? 19.875 -20.156 -38.062 1 93.25 576 TRP A N 1
ATOM 4464 C CA . TRP A 1 576 ? 21.062 -19.703 -37.375 1 93.25 576 TRP A CA 1
ATOM 4465 C C . TRP A 1 576 ? 21.359 -20.609 -36.188 1 93.25 576 TRP A C 1
ATOM 4467 O O . TRP A 1 576 ? 20.453 -21.156 -35.562 1 93.25 576 TRP A O 1
ATOM 4477 N N . SER A 1 577 ? 22.625 -20.766 -35.844 1 87.81 577 SER A N 1
ATOM 4478 C CA . SER A 1 577 ? 23.031 -21.359 -34.594 1 87.81 577 SER A CA 1
ATOM 4479 C C . SER A 1 577 ? 23.109 -20.312 -33.5 1 87.81 577 SER A C 1
ATOM 4481 O O . SER A 1 577 ? 23.688 -19.25 -33.688 1 87.81 577 SER A O 1
ATOM 4483 N N . LEU A 1 578 ? 22.484 -20.5 -32.375 1 82.56 578 LEU A N 1
ATOM 4484 C CA . LEU A 1 578 ? 22.484 -19.516 -31.312 1 82.56 578 LEU A CA 1
ATOM 4485 C C . LEU A 1 578 ? 23.75 -19.609 -30.469 1 82.56 578 LEU A C 1
ATOM 4487 O O . LEU A 1 578 ? 24 -18.734 -29.625 1 82.56 578 LEU A O 1
ATOM 4491 N N . GLN A 1 579 ? 24.516 -20.578 -30.609 1 75.44 579 GLN A N 1
ATOM 4492 C CA . GLN A 1 579 ? 25.781 -20.703 -29.891 1 75.44 579 GLN A CA 1
ATOM 4493 C C . GLN A 1 579 ? 26.766 -19.641 -30.312 1 75.44 579 GLN A C 1
ATOM 4495 O O . GLN A 1 579 ? 27.406 -18.984 -29.469 1 75.44 579 GLN A O 1
ATOM 4500 N N . ASP A 1 580 ? 26.938 -19.5 -31.578 1 80.12 580 ASP A N 1
ATOM 4501 C CA . ASP A 1 580 ? 27.891 -18.516 -32.062 1 80.12 580 ASP A CA 1
ATOM 4502 C C . ASP A 1 580 ? 27.234 -17.547 -33.031 1 80.12 580 ASP A C 1
ATOM 4504 O O . ASP A 1 580 ? 27.906 -16.766 -33.719 1 80.12 580 ASP A O 1
ATOM 4508 N N . PHE A 1 581 ? 25.984 -17.594 -33.219 1 88.56 581 PHE A N 1
ATOM 4509 C CA . PHE A 1 581 ? 25.188 -16.703 -34.062 1 88.56 581 PHE A CA 1
ATOM 4510 C C . PHE A 1 581 ? 25.625 -16.812 -35.531 1 88.56 581 PHE A C 1
ATOM 4512 O O . PHE A 1 581 ? 25.672 -15.805 -36.219 1 88.56 581 PHE A O 1
ATOM 4519 N N . THR A 1 582 ? 25.984 -18 -35.844 1 88.38 582 THR A N 1
ATOM 4520 C CA . THR A 1 582 ? 26.391 -18.203 -37.219 1 88.38 582 THR A CA 1
ATOM 4521 C C . THR A 1 582 ? 25.203 -18.688 -38.062 1 88.38 582 THR A C 1
ATOM 4523 O O . THR A 1 582 ? 24.359 -19.438 -37.594 1 88.38 582 THR A O 1
ATOM 4526 N N . HIS A 1 583 ? 25.188 -18.219 -39.344 1 92.5 583 HIS A N 1
ATOM 4527 C CA . HIS A 1 583 ? 24.188 -18.672 -40.281 1 92.5 583 HIS A CA 1
ATOM 4528 C C . HIS A 1 583 ? 24.5 -20.078 -40.812 1 92.5 583 HIS A C 1
ATOM 4530 O O . HIS A 1 583 ? 25.594 -20.312 -41.344 1 92.5 583 HIS A O 1
ATOM 4536 N N . VAL A 1 584 ? 23.625 -21 -40.75 1 92.06 584 VAL A N 1
ATOM 4537 C CA . VAL A 1 584 ? 23.906 -22.406 -41.031 1 92.06 584 VAL A CA 1
ATOM 4538 C C . VAL A 1 584 ? 23.266 -22.797 -42.375 1 92.06 584 VAL A C 1
ATOM 4540 O O . VAL A 1 584 ? 23.812 -23.609 -43.125 1 92.06 584 VAL A O 1
ATOM 4543 N N . HIS A 1 585 ? 22.062 -22.344 -42.625 1 93.44 585 HIS A N 1
ATOM 4544 C CA . HIS A 1 585 ? 21.312 -22.812 -43.781 1 93.44 585 HIS A CA 1
ATOM 4545 C C . HIS A 1 585 ? 20.172 -21.859 -44.125 1 93.44 585 HIS A C 1
ATOM 4547 O O . HIS A 1 585 ? 19.781 -21.031 -43.312 1 93.44 585 HIS A O 1
ATOM 4553 N N . THR A 1 586 ? 19.703 -21.859 -45.406 1 94.12 586 THR A N 1
ATOM 4554 C CA . THR A 1 586 ? 18.516 -21.156 -45.812 1 94.12 586 THR A CA 1
ATOM 4555 C C . THR A 1 586 ? 17.578 -22.078 -46.594 1 94.12 586 THR A C 1
ATOM 4557 O O . THR A 1 586 ? 17.984 -22.641 -47.625 1 94.12 586 THR A O 1
ATOM 4560 N N . PHE A 1 587 ? 16.406 -22.281 -46.156 1 95.69 587 PHE A N 1
ATOM 4561 C CA . PHE A 1 587 ? 15.406 -23.062 -46.875 1 95.69 587 PHE A CA 1
ATOM 4562 C C . PHE A 1 587 ? 14.742 -22.219 -47.969 1 95.69 587 PHE A C 1
ATOM 4564 O O . PHE A 1 587 ? 14.203 -21.141 -47.656 1 95.69 587 PHE A O 1
ATOM 4571 N N . ARG A 1 588 ? 14.789 -22.75 -49.156 1 93.75 588 ARG A N 1
ATOM 4572 C CA . ARG A 1 588 ? 14.188 -22.078 -50.281 1 93.75 588 ARG A CA 1
ATOM 4573 C C . ARG A 1 588 ? 13.109 -22.938 -50.938 1 93.75 588 ARG A C 1
ATOM 4575 O O . ARG A 1 588 ? 13.258 -24.156 -51.031 1 93.75 588 ARG A O 1
ATOM 4582 N N . GLY A 1 589 ? 11.984 -22.391 -51.219 1 92.81 589 GLY A N 1
ATOM 4583 C CA . GLY A 1 589 ? 10.914 -23.125 -51.875 1 92.81 589 GLY A CA 1
ATOM 4584 C C . GLY A 1 589 ? 9.633 -22.328 -52 1 92.81 589 GLY A C 1
ATOM 4585 O O . GLY A 1 589 ? 8.891 -22.484 -52.969 1 92.81 589 GLY A O 1
ATOM 4586 N N . HIS A 1 590 ? 9.414 -21.5 -51.062 1 93.81 590 HIS A N 1
ATOM 4587 C CA . HIS A 1 590 ? 8.195 -20.703 -51.062 1 93.81 590 HIS A CA 1
ATOM 4588 C C . HIS A 1 590 ? 8.18 -19.734 -52.25 1 93.81 590 HIS A C 1
ATOM 4590 O O . HIS A 1 590 ? 9.211 -19.156 -52.625 1 93.81 590 HIS A O 1
ATOM 4596 N N . GLU A 1 591 ? 7.023 -19.562 -52.844 1 90.25 591 GLU A N 1
ATOM 4597 C CA . GLU A 1 591 ? 6.848 -18.609 -53.906 1 90.25 591 GLU A CA 1
ATOM 4598 C C . GLU A 1 591 ? 6.234 -17.297 -53.406 1 90.25 591 GLU A C 1
ATOM 4600 O O . GLU A 1 591 ? 6.156 -16.328 -54.156 1 90.25 591 GLU A O 1
ATOM 4605 N N . HIS A 1 592 ? 5.789 -17.328 -52.281 1 90.19 592 HIS A N 1
ATOM 4606 C CA . HIS A 1 592 ? 5.191 -16.156 -51.656 1 90.19 592 HIS A CA 1
ATOM 4607 C C . HIS A 1 592 ? 5.863 -15.859 -50.312 1 90.19 592 HIS A C 1
ATOM 4609 O O . HIS A 1 592 ? 6.703 -16.625 -49.844 1 90.19 592 HIS A O 1
ATOM 4615 N N . ARG A 1 593 ? 5.473 -14.703 -49.75 1 90.75 593 ARG A N 1
ATOM 4616 C CA . ARG A 1 593 ? 6.051 -14.266 -48.469 1 90.75 593 ARG A CA 1
ATOM 4617 C C . ARG A 1 593 ? 5.777 -15.281 -47.375 1 90.75 593 ARG A C 1
ATOM 4619 O O . ARG A 1 593 ? 4.641 -15.719 -47.188 1 90.75 593 ARG A O 1
ATOM 4626 N N . VAL A 1 594 ? 6.816 -15.688 -46.625 1 94.94 594 VAL A N 1
ATOM 4627 C CA . VAL A 1 594 ? 6.629 -16.578 -45.469 1 94.94 594 VAL A CA 1
ATOM 4628 C C . VAL A 1 594 ? 6.109 -15.789 -44.281 1 94.94 594 VAL A C 1
ATOM 4630 O O . VAL A 1 594 ? 6.762 -14.859 -43.812 1 94.94 594 VAL A O 1
ATOM 4633 N N . MET A 1 595 ? 4.969 -16.141 -43.75 1 92.81 595 MET A N 1
ATOM 4634 C CA . MET A 1 595 ? 4.281 -15.328 -42.75 1 92.81 595 MET A CA 1
ATOM 4635 C C . MET A 1 595 ? 4.395 -15.953 -41.375 1 92.81 595 MET A C 1
ATOM 4637 O O . MET A 1 595 ? 4.309 -15.258 -40.344 1 92.81 595 MET A O 1
ATOM 4641 N N . ALA A 1 596 ? 4.531 -17.234 -41.281 1 95.06 596 ALA A N 1
ATOM 4642 C CA . ALA A 1 596 ? 4.512 -17.906 -40 1 95.06 596 ALA A CA 1
ATOM 4643 C C . ALA A 1 596 ? 5.324 -19.188 -40.031 1 95.06 596 ALA A C 1
ATOM 4645 O O . ALA A 1 596 ? 5.535 -19.766 -41.094 1 95.06 596 ALA A O 1
ATOM 4646 N N . MET A 1 597 ? 5.738 -19.547 -38.906 1 95.19 597 MET A N 1
ATOM 4647 C CA . MET A 1 597 ? 6.516 -20.781 -38.781 1 95.19 597 MET A CA 1
ATOM 4648 C C . MET A 1 597 ? 6.316 -21.406 -37.406 1 95.19 597 MET A C 1
ATOM 4650 O O . MET A 1 597 ? 5.922 -20.719 -36.469 1 95.19 597 MET A O 1
ATOM 4654 N N . CYS A 1 598 ? 6.504 -22.656 -37.281 1 94.5 598 CYS A N 1
ATOM 4655 C CA . CYS A 1 598 ? 6.52 -23.328 -36 1 94.5 598 CYS A CA 1
ATOM 4656 C C . CYS A 1 598 ? 7.445 -24.547 -36.031 1 94.5 598 CYS A C 1
ATOM 4658 O O . CYS A 1 598 ? 7.809 -25.031 -37.094 1 94.5 598 CYS A O 1
ATOM 4660 N N . PHE A 1 599 ? 7.93 -24.906 -34.969 1 92.44 599 PHE A N 1
ATOM 4661 C CA . PHE A 1 599 ? 8.828 -26.047 -34.812 1 92.44 599 PHE A CA 1
ATOM 4662 C C . PHE A 1 599 ? 8.125 -27.219 -34.125 1 92.44 599 PHE A C 1
ATOM 4664 O O . PHE A 1 599 ? 7.395 -27.016 -33.156 1 92.44 599 PHE A O 1
ATOM 4671 N N . VAL A 1 600 ? 8.195 -28.266 -34.625 1 90.12 600 VAL A N 1
ATOM 4672 C CA . VAL A 1 600 ? 7.621 -29.484 -34.062 1 90.12 600 VAL A CA 1
ATOM 4673 C C . VAL A 1 600 ? 8.742 -30.438 -33.625 1 90.12 600 VAL A C 1
ATOM 4675 O O . VAL A 1 600 ? 9.5 -30.922 -34.438 1 90.12 600 VAL A O 1
ATOM 4678 N N . ASP A 1 601 ? 8.828 -30.625 -32.375 1 81.94 601 ASP A N 1
ATOM 4679 C CA . ASP A 1 601 ? 9.875 -31.469 -31.812 1 81.94 601 ASP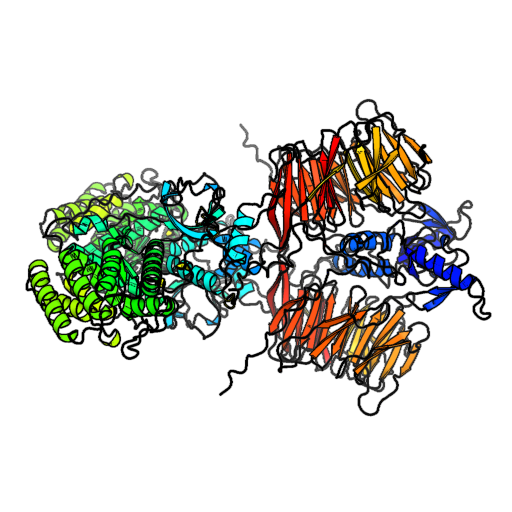 A CA 1
ATOM 4680 C C . ASP A 1 601 ? 9.438 -32.938 -31.766 1 81.94 601 ASP A C 1
ATOM 4682 O O . ASP A 1 601 ? 8.711 -33.344 -30.875 1 81.94 601 ASP A O 1
ATOM 4686 N N . GLN A 1 602 ? 9.719 -33.719 -32.719 1 77.25 602 GLN A N 1
ATOM 4687 C CA . GLN A 1 602 ? 9.461 -35.125 -32.844 1 77.25 602 GLN A CA 1
ATOM 4688 C C . GLN A 1 602 ? 10.742 -35.906 -33.156 1 77.25 602 GLN A C 1
ATOM 4690 O O . GLN A 1 602 ? 11.844 -35.344 -33.094 1 77.25 602 GLN A O 1
ATOM 4695 N N . GLU A 1 603 ? 10.68 -37.25 -33.344 1 69.88 603 GLU A N 1
ATOM 4696 C CA . GLU A 1 603 ? 11.867 -38.031 -33.625 1 69.88 603 GLU A CA 1
ATOM 4697 C C . GLU A 1 603 ? 12.727 -37.375 -34.719 1 69.88 603 GLU A C 1
ATOM 4699 O O . GLU A 1 603 ? 13.938 -37.219 -34.531 1 69.88 603 GLU A O 1
ATOM 4704 N N . LYS A 1 604 ? 12.039 -37.156 -35.688 1 80.19 604 LYS A N 1
ATOM 4705 C CA . LYS A 1 604 ? 12.641 -36.312 -36.688 1 80.19 604 LYS A CA 1
ATOM 4706 C C . LYS A 1 604 ? 12.07 -34.906 -36.656 1 80.19 604 LYS A C 1
ATOM 4708 O O . LYS A 1 604 ? 10.977 -34.625 -37.156 1 80.19 604 LYS A O 1
ATOM 4713 N N . PRO A 1 605 ? 12.852 -34 -36 1 89.38 605 PRO A N 1
ATOM 4714 C CA . PRO A 1 605 ? 12.312 -32.656 -35.812 1 89.38 605 PRO A CA 1
ATOM 4715 C C . PRO A 1 605 ? 11.969 -31.969 -37.156 1 89.38 605 PRO A C 1
ATOM 4717 O O . PRO A 1 605 ? 12.664 -32.156 -38.156 1 89.38 605 PRO A O 1
ATOM 4720 N N . LEU A 1 606 ? 10.883 -31.203 -37.062 1 92.19 606 LEU A N 1
ATOM 4721 C CA . LEU A 1 606 ? 10.398 -30.547 -38.281 1 92.19 606 LEU A CA 1
ATOM 4722 C C . LEU A 1 606 ? 10.242 -29.047 -38.062 1 92.19 606 LEU A C 1
ATOM 4724 O O . LEU A 1 606 ? 9.867 -28.609 -36.969 1 92.19 606 LEU A O 1
ATOM 4728 N N . CYS A 1 607 ? 10.586 -28.297 -39 1 94.56 607 CYS A N 1
ATOM 4729 C CA . CYS A 1 607 ? 10.211 -26.891 -39.094 1 94.56 607 CYS A CA 1
ATOM 4730 C C . CYS A 1 607 ? 9.133 -26.688 -40.156 1 94.56 607 CYS A C 1
ATOM 4732 O O . CYS A 1 607 ? 9.305 -27.094 -41.312 1 94.56 607 CYS A O 1
ATOM 4734 N N . ILE A 1 608 ? 8.031 -26.172 -39.75 1 96.56 608 ILE A N 1
ATOM 4735 C CA . ILE A 1 608 ? 6.934 -25.969 -40.688 1 96.56 608 ILE A CA 1
ATOM 4736 C C . ILE A 1 608 ? 6.762 -24.469 -40.938 1 96.56 608 ILE A C 1
ATOM 4738 O O . ILE A 1 608 ? 6.73 -23.672 -40 1 96.56 608 ILE A O 1
ATOM 4742 N N . SER A 1 609 ? 6.738 -24.062 -42.188 1 96.56 609 SER A N 1
ATOM 4743 C CA . SER A 1 609 ? 6.531 -22.672 -42.594 1 96.56 609 SER A CA 1
ATOM 4744 C C . SER A 1 609 ? 5.312 -22.531 -43.5 1 96.56 609 SER A C 1
ATOM 4746 O O . SER A 1 609 ? 4.941 -23.484 -44.188 1 96.56 609 SER A O 1
ATOM 4748 N N . ALA A 1 610 ? 4.625 -21.438 -43.375 1 96.25 610 ALA A N 1
ATOM 4749 C CA . ALA A 1 610 ? 3.457 -21.125 -44.188 1 96.25 610 ALA A CA 1
ATOM 4750 C C . ALA A 1 610 ? 3.568 -19.734 -44.812 1 96.25 610 ALA A C 1
ATOM 4752 O O . ALA A 1 610 ? 4.219 -18.859 -44.25 1 96.25 610 ALA A O 1
ATOM 4753 N N . ASP A 1 611 ? 2.986 -19.609 -46 1 93.44 611 ASP A N 1
ATOM 4754 C CA . ASP A 1 611 ? 3.184 -18.344 -46.688 1 93.44 611 ASP A CA 1
ATOM 4755 C C . ASP A 1 611 ? 1.846 -17.688 -47.031 1 93.44 611 ASP A C 1
ATOM 4757 O O . ASP A 1 611 ? 0.786 -18.234 -46.75 1 93.44 611 ASP A O 1
ATOM 4761 N N . SER A 1 612 ? 1.882 -16.469 -47.594 1 89.25 612 SER A N 1
ATOM 4762 C CA . SER A 1 612 ? 0.716 -15.648 -47.875 1 89.25 612 SER A CA 1
ATOM 4763 C C . SER A 1 612 ? -0.056 -16.188 -49.062 1 89.25 612 SER A C 1
ATOM 4765 O O . SER A 1 612 ? -1.184 -15.766 -49.344 1 89.25 612 SER A O 1
ATOM 4767 N N . GLY A 1 613 ? 0.512 -17.156 -49.781 1 86.19 613 GLY A N 1
ATOM 4768 C CA . GLY A 1 613 ? -0.171 -17.797 -50.875 1 86.19 613 GLY A CA 1
ATOM 4769 C C . GLY A 1 613 ? -0.942 -19.047 -50.469 1 86.19 613 GLY A C 1
ATOM 4770 O O . GLY A 1 613 ? -1.647 -19.641 -51.281 1 86.19 613 GLY A O 1
ATOM 4771 N N . GLY A 1 614 ? -0.839 -19.438 -49.25 1 90.38 614 GLY A N 1
ATOM 4772 C CA . GLY A 1 614 ? -1.561 -20.578 -48.719 1 90.38 614 GLY A CA 1
ATOM 4773 C C . GLY A 1 614 ? -0.735 -21.844 -48.719 1 90.38 614 GLY A C 1
ATOM 4774 O O . GLY A 1 614 ? -1.254 -22.938 -48.406 1 90.38 614 GLY A O 1
ATOM 4775 N N . GLY A 1 615 ? 0.479 -21.734 -49.031 1 93.38 615 GLY A N 1
ATOM 4776 C CA . GLY A 1 615 ? 1.354 -22.891 -49.062 1 93.38 615 GLY A CA 1
ATOM 4777 C C . GLY A 1 615 ? 1.91 -23.25 -47.688 1 93.38 615 GLY A C 1
ATOM 4778 O O . GLY A 1 615 ? 2.232 -22.359 -46.906 1 93.38 615 GLY A O 1
ATOM 4779 N N . ILE A 1 616 ? 1.955 -24.516 -47.344 1 96.12 616 ILE A N 1
ATOM 4780 C CA . ILE A 1 616 ? 2.555 -25.047 -46.125 1 96.12 616 ILE A CA 1
ATOM 4781 C C . ILE A 1 616 ? 3.709 -25.984 -46.5 1 96.12 616 ILE A C 1
ATOM 4783 O O . ILE A 1 616 ? 3.533 -26.938 -47.25 1 96.12 616 ILE A O 1
ATOM 4787 N N . PHE A 1 617 ? 4.863 -25.672 -46.062 1 96.62 617 PHE A N 1
ATOM 4788 C CA . PHE A 1 617 ? 6.07 -26.422 -46.375 1 96.62 617 PHE A CA 1
ATOM 4789 C C . PHE A 1 617 ? 6.641 -27.094 -45.125 1 96.62 617 PHE A C 1
ATOM 4791 O O . PHE A 1 617 ? 6.785 -26.469 -44.094 1 96.62 617 PHE A O 1
ATOM 4798 N N . LEU A 1 618 ? 6.906 -28.391 -45.188 1 95.81 618 LEU A N 1
ATOM 4799 C CA . LEU A 1 618 ? 7.523 -29.156 -44.094 1 95.81 618 LEU A CA 1
ATOM 4800 C C . LEU A 1 618 ? 9.008 -29.375 -44.375 1 95.81 618 LEU A C 1
ATOM 4802 O O . LEU A 1 618 ? 9.383 -29.953 -45.375 1 95.81 618 LEU A O 1
ATOM 4806 N N . TRP A 1 619 ? 9.844 -28.859 -43.438 1 95.06 619 TRP A N 1
ATOM 4807 C CA . TRP A 1 619 ? 11.289 -29 -43.594 1 95.06 619 TRP A CA 1
ATOM 4808 C C . TRP A 1 619 ? 11.859 -29.938 -42.531 1 95.06 619 TRP A C 1
ATOM 4810 O O . TRP A 1 619 ? 11.539 -29.797 -41.344 1 95.06 619 TRP A O 1
ATOM 4820 N N . GLU A 1 620 ? 12.648 -30.812 -42.844 1 91.38 620 GLU A N 1
ATOM 4821 C CA . GLU A 1 620 ? 13.328 -31.672 -41.875 1 91.38 620 GLU A CA 1
ATOM 4822 C C . GLU A 1 620 ? 14.523 -30.953 -41.25 1 91.38 620 GLU A C 1
ATOM 4824 O O . GLU A 1 620 ? 15.305 -30.312 -41.969 1 91.38 620 GLU A O 1
ATOM 4829 N N . VAL A 1 621 ? 14.57 -31.031 -39.938 1 90.62 621 VAL A N 1
ATOM 4830 C CA . VAL A 1 621 ? 15.641 -30.344 -39.219 1 90.62 621 VAL A CA 1
ATOM 4831 C C . VAL A 1 621 ? 16.719 -31.344 -38.812 1 90.62 621 VAL A C 1
ATOM 4833 O O . VAL A 1 621 ? 16.875 -31.625 -37.625 1 90.62 621 VAL A O 1
ATOM 4836 N N . THR A 1 622 ? 17.359 -32 -39.625 1 82.75 622 THR A N 1
ATOM 4837 C CA . THR A 1 622 ? 18.469 -32.906 -39.438 1 82.75 622 THR A CA 1
ATOM 4838 C C . THR A 1 622 ? 19.672 -32.5 -40.281 1 82.75 622 THR A C 1
ATOM 4840 O O . THR A 1 622 ? 19.5 -32.156 -41.469 1 82.75 622 THR A O 1
ATOM 4843 N N . GLN A 1 623 ? 20.766 -32.375 -39.688 1 81.69 623 GLN A N 1
ATOM 4844 C CA . GLN A 1 623 ? 21.953 -31.969 -40.438 1 81.69 623 GLN A CA 1
ATOM 4845 C C . GLN A 1 623 ? 22.484 -33.125 -41.281 1 81.69 623 GLN A C 1
ATOM 4847 O O . GLN A 1 623 ? 22.547 -34.25 -40.812 1 81.69 623 GLN A O 1
ATOM 4852 N N . PRO A 1 624 ? 23.016 -33.094 -42.406 1 82.62 624 PRO A N 1
ATOM 4853 C CA . PRO A 1 624 ? 22.984 -31.797 -43.094 1 82.62 624 PRO A CA 1
ATOM 4854 C C . PRO A 1 624 ? 21.594 -31.438 -43.594 1 82.62 624 PRO A C 1
ATOM 4856 O O . PRO A 1 624 ? 20.828 -32.312 -44 1 82.62 624 PRO A O 1
ATOM 4859 N N . PHE A 1 625 ? 21.25 -30.219 -43.719 1 89.44 625 PHE A N 1
ATOM 4860 C CA . PHE A 1 625 ? 19.922 -29.75 -44.062 1 89.44 625 PHE A CA 1
ATOM 4861 C C . PHE A 1 625 ? 19.641 -30 -45.562 1 89.44 625 PHE A C 1
ATOM 4863 O O . PHE A 1 625 ? 20.531 -29.797 -46.406 1 89.44 625 PHE A O 1
ATOM 4870 N N . GLY A 1 626 ? 18.469 -30.484 -45.812 1 86.44 626 GLY A N 1
ATOM 4871 C CA . GLY A 1 626 ? 18.078 -30.703 -47.188 1 86.44 626 GLY A CA 1
ATOM 4872 C C . GLY A 1 626 ? 17.656 -29.422 -47.906 1 86.44 626 GLY A C 1
ATOM 4873 O O . GLY A 1 626 ? 17.312 -28.438 -47.25 1 86.44 626 GLY A O 1
ATOM 4874 N N . GLU A 1 627 ? 17.734 -29.469 -49.25 1 85.81 627 GLU A N 1
ATOM 4875 C CA . GLU A 1 627 ? 17.375 -28.297 -50.031 1 85.81 627 GLU A CA 1
ATOM 4876 C C . GLU A 1 627 ? 15.875 -28.281 -50.344 1 85.81 627 GLU A C 1
ATOM 4878 O O . GLU A 1 627 ? 15.297 -27.234 -50.625 1 85.81 627 GLU A O 1
ATOM 4883 N N . GLU A 1 628 ? 15.289 -29.438 -50.406 1 89.31 628 GLU A N 1
ATOM 4884 C CA . GLU A 1 628 ? 13.867 -29.516 -50.75 1 89.31 628 GLU A CA 1
ATOM 4885 C C . GLU A 1 628 ? 13.016 -29.859 -49.531 1 89.31 628 GLU A C 1
ATOM 4887 O O . GLU A 1 628 ? 13.453 -30.609 -48.656 1 89.31 628 GLU A O 1
ATOM 4892 N N . PRO A 1 629 ? 11.828 -29.281 -49.531 1 94 629 PRO A N 1
ATOM 4893 C CA . PRO A 1 629 ? 10.93 -29.625 -48.438 1 94 629 PRO A CA 1
ATOM 4894 C C . PRO A 1 629 ? 10.484 -31.094 -48.469 1 94 629 PRO A C 1
ATOM 4896 O O . PRO A 1 629 ? 10.391 -31.672 -49.531 1 94 629 PRO A O 1
ATOM 4899 N N . LEU A 1 630 ? 10.227 -31.672 -47.344 1 91.94 630 LEU A N 1
ATOM 4900 C CA . LEU A 1 630 ? 9.742 -33.031 -47.25 1 91.94 630 LEU A CA 1
ATOM 4901 C C . LEU A 1 630 ? 8.359 -33.188 -47.844 1 91.94 630 LEU A C 1
ATOM 4903 O O . LEU A 1 630 ? 8.047 -34.188 -48.469 1 91.94 630 LEU A O 1
ATOM 4907 N N . LYS A 1 631 ? 7.559 -32.219 -47.531 1 93.56 631 LYS A N 1
ATOM 4908 C CA . LYS A 1 631 ? 6.184 -32.156 -48.031 1 93.56 631 LYS A CA 1
ATOM 4909 C C . LYS A 1 631 ? 5.699 -30.719 -48.188 1 93.56 631 LYS A C 1
ATOM 4911 O O . LYS A 1 631 ? 6.137 -29.828 -47.469 1 93.56 631 LYS A O 1
ATOM 4916 N N . LYS A 1 632 ? 4.957 -30.5 -49.25 1 94.12 632 LYS A N 1
ATOM 4917 C CA . LYS A 1 632 ? 4.293 -29.203 -49.438 1 94.12 632 LYS A CA 1
ATOM 4918 C C . LYS A 1 632 ? 2.836 -29.391 -49.844 1 94.12 632 LYS A C 1
ATOM 4920 O O . LYS A 1 632 ? 2.512 -30.297 -50.625 1 94.12 632 LYS A O 1
ATOM 4925 N N . TRP A 1 633 ? 1.898 -28.672 -49.219 1 93.44 633 TRP A N 1
ATOM 4926 C CA . TRP A 1 633 ? 0.488 -28.656 -49.594 1 93.44 633 TRP A CA 1
ATOM 4927 C C . TRP A 1 633 ? -0.089 -27.25 -49.438 1 93.44 633 TRP A C 1
ATOM 4929 O O . TRP A 1 633 ? 0.577 -26.344 -48.938 1 93.44 633 TRP A O 1
ATOM 4939 N N . TYR A 1 634 ? -1.271 -26.984 -50.062 1 89.75 634 TYR A N 1
ATOM 4940 C CA . TYR A 1 634 ? -1.821 -25.625 -50.156 1 89.75 634 TYR A CA 1
ATOM 4941 C C . TYR A 1 634 ? -3.25 -25.578 -49.625 1 89.75 634 TYR A C 1
ATOM 4943 O O . TYR A 1 634 ? -4.012 -26.531 -49.812 1 89.75 634 TYR A O 1
ATOM 4951 N N . GLU A 1 635 ? -3.479 -24.5 -48.906 1 88.75 635 GLU A N 1
ATOM 4952 C CA . GLU A 1 635 ? -4.879 -24.234 -48.562 1 88.75 635 GLU A CA 1
ATOM 4953 C C . GLU A 1 635 ? -5.672 -23.859 -49.812 1 88.75 635 GLU A C 1
ATOM 4955 O O . GLU A 1 635 ? -5.117 -23.312 -50.781 1 88.75 635 GLU A O 1
ATOM 4960 N N . GLU A 1 636 ? -6.969 -24.219 -49.781 1 77.19 636 GLU A N 1
ATOM 4961 C CA . GLU A 1 636 ? -7.824 -23.844 -50.906 1 77.19 636 GLU A CA 1
ATOM 4962 C C . GLU A 1 636 ? -7.988 -22.328 -51 1 77.19 636 GLU A C 1
ATOM 4964 O O . GLU A 1 636 ? -8.125 -21.656 -49.969 1 77.19 636 GLU A O 1
ATOM 4969 N N . LYS A 1 637 ? -7.59 -21.781 -52.062 1 66.06 637 LYS A N 1
ATOM 4970 C CA . LYS A 1 637 ? -7.59 -20.328 -52.25 1 66.06 637 LYS A CA 1
ATOM 4971 C C . LYS A 1 637 ? -9.008 -19.812 -52.5 1 66.06 637 LYS A C 1
ATOM 4973 O O . LYS A 1 637 ? -9.781 -20.391 -53.25 1 66.06 637 LYS A O 1
ATOM 4978 N N . ASP A 1 638 ? -9.539 -19.109 -51.594 1 57.38 638 ASP A N 1
ATOM 4979 C CA . ASP A 1 638 ? -10.711 -18.297 -51.875 1 57.38 638 ASP A CA 1
ATOM 4980 C C . ASP A 1 638 ? -10.305 -16.922 -52.406 1 57.38 638 ASP A C 1
ATOM 4982 O O . ASP A 1 638 ? -9.219 -16.422 -52.094 1 57.38 638 ASP A O 1
ATOM 4986 N N . TRP A 1 639 ? -10.828 -16.344 -53.5 1 49.59 639 TRP A N 1
ATOM 4987 C CA . TRP A 1 639 ? -10.477 -15.125 -54.219 1 49.59 639 TRP A CA 1
ATOM 4988 C C . TRP A 1 639 ? -10.375 -13.945 -53.281 1 49.59 639 TRP A C 1
ATOM 4990 O O . TRP A 1 639 ? -9.703 -12.953 -53.562 1 49.59 639 TRP A O 1
ATOM 5000 N N . ARG A 1 640 ? -11.133 -13.867 -52.281 1 50.03 640 ARG A N 1
ATOM 5001 C CA . ARG A 1 640 ? -11.195 -12.648 -51.469 1 50.03 640 ARG A CA 1
ATOM 5002 C C . ARG A 1 640 ? -10.07 -12.617 -50.438 1 50.03 640 ARG A C 1
ATOM 5004 O O . ARG A 1 640 ? -9.461 -11.57 -50.219 1 50.03 640 ARG A O 1
ATOM 5011 N N . TYR A 1 641 ? -10.023 -13.57 -49.781 1 58.19 641 TYR A N 1
ATOM 5012 C CA . TYR A 1 641 ? -9.164 -13.523 -48.625 1 58.19 641 TYR A CA 1
ATOM 5013 C C . TYR A 1 641 ? -8.211 -14.719 -48.594 1 58.19 641 TYR A C 1
ATOM 5015 O O . TYR A 1 641 ? -8.656 -15.867 -48.562 1 58.19 641 TYR A O 1
ATOM 5023 N N . SER A 1 642 ? -6.859 -14.57 -49 1 68.06 642 SER A N 1
ATOM 5024 C CA . SER A 1 642 ? -6.016 -15.75 -49.156 1 68.06 642 SER A CA 1
ATOM 5025 C C . SER A 1 642 ? -4.727 -15.602 -48.344 1 68.06 642 SER A C 1
ATOM 5027 O O . SER A 1 642 ? -4.426 -14.523 -47.844 1 68.06 642 SER A O 1
ATOM 5029 N N . GLY A 1 643 ? -4.266 -16.641 -47.938 1 85.81 643 GLY A N 1
ATOM 5030 C CA . GLY A 1 643 ? -2.936 -16.781 -47.375 1 85.81 643 GLY A CA 1
ATOM 5031 C C . GLY A 1 643 ? -2.951 -17.156 -45.906 1 85.81 643 GLY A C 1
ATOM 5032 O O . GLY A 1 643 ? -3.963 -16.969 -45.219 1 85.81 643 GLY A O 1
ATOM 5033 N N . ILE A 1 644 ? -1.954 -17.703 -45.406 1 92.38 644 ILE A N 1
ATOM 5034 C CA . ILE A 1 644 ? -1.785 -18.094 -44.031 1 92.38 644 ILE A CA 1
ATOM 5035 C C . ILE A 1 644 ? -0.983 -17.047 -43.281 1 92.38 644 ILE A C 1
ATOM 5037 O O . ILE A 1 644 ? 0.055 -16.578 -43.75 1 92.38 644 ILE A O 1
ATOM 5041 N N . HIS A 1 645 ? -1.556 -16.625 -42.094 1 92.81 645 HIS A N 1
ATOM 5042 C CA . HIS A 1 645 ? -0.927 -15.547 -41.344 1 92.81 645 HIS A CA 1
ATOM 5043 C C . HIS A 1 645 ? -0.386 -16.062 -40 1 92.81 645 HIS A C 1
ATOM 5045 O O . HIS A 1 645 ? 0.427 -15.406 -39.375 1 92.81 645 HIS A O 1
ATOM 5051 N N . ALA A 1 646 ? -0.842 -17.172 -39.625 1 95.75 646 ALA A N 1
ATOM 5052 C CA . ALA A 1 646 ? -0.431 -17.703 -38.312 1 95.75 646 ALA A CA 1
ATOM 5053 C C . ALA A 1 646 ? -0.326 -19.219 -38.375 1 95.75 646 ALA A C 1
ATOM 5055 O O . ALA A 1 646 ? -1.028 -19.875 -39.125 1 95.75 646 ALA A O 1
ATOM 5056 N N . LEU A 1 647 ? 0.508 -19.672 -37.531 1 95.38 647 LEU A N 1
ATOM 5057 C CA . LEU A 1 647 ? 0.783 -21.109 -37.5 1 95.38 647 LEU A CA 1
ATOM 5058 C C . LEU A 1 647 ? 1.129 -21.578 -36.094 1 95.38 647 LEU A C 1
ATOM 5060 O O . LEU A 1 647 ? 1.872 -20.891 -35.375 1 95.38 647 LEU A O 1
ATOM 5064 N N . VAL A 1 648 ? 0.504 -22.625 -35.625 1 94.94 648 VAL A N 1
ATOM 5065 C CA . VAL A 1 648 ? 0.9 -23.25 -34.375 1 94.94 648 VAL A CA 1
ATOM 5066 C C . VAL A 1 648 ? 0.65 -24.75 -34.469 1 94.94 648 VAL A C 1
ATOM 5068 O O . VAL A 1 648 ? -0.28 -25.203 -35.125 1 94.94 648 VAL A O 1
ATOM 5071 N N . ALA A 1 649 ? 1.51 -25.469 -33.938 1 93.06 649 ALA A N 1
ATOM 5072 C CA . ALA A 1 649 ? 1.369 -26.922 -33.906 1 93.06 649 ALA A CA 1
ATOM 5073 C C . ALA A 1 649 ? 1.116 -27.438 -32.5 1 93.06 649 ALA A C 1
ATOM 5075 O O . ALA A 1 649 ? 1.726 -26.969 -31.547 1 93.06 649 ALA A O 1
ATOM 5076 N N . SER A 1 650 ? 0.212 -28.266 -32.406 1 87.31 650 SER A N 1
ATOM 5077 C CA . SER A 1 650 ? -0.101 -28.859 -31.125 1 87.31 650 SER A CA 1
ATOM 5078 C C . SER A 1 650 ? 0.661 -30.156 -30.906 1 87.31 650 SER A C 1
ATOM 5080 O O . SER A 1 650 ? 1.098 -30.797 -31.875 1 87.31 650 SER A O 1
ATOM 5082 N N . GLU A 1 651 ? 0.756 -30.5 -29.797 1 73 651 GLU A N 1
ATOM 5083 C CA . GLU A 1 651 ? 1.419 -31.75 -29.453 1 73 651 GLU A CA 1
ATOM 5084 C C . GLU A 1 651 ? 0.563 -32.938 -29.844 1 73 651 GLU A C 1
ATOM 5086 O O . GLU A 1 651 ? 1.076 -34.062 -30.016 1 73 651 GLU A O 1
ATOM 5091 N N . SER A 1 652 ? -0.737 -32.688 -30.031 1 70 652 SER A N 1
ATOM 5092 C CA . SER A 1 652 ? -1.669 -33.75 -30.375 1 70 652 SER A CA 1
ATOM 5093 C C . SER A 1 652 ? -1.583 -34.094 -31.859 1 70 652 SER A C 1
ATOM 5095 O O . SER A 1 652 ? -2.312 -34.969 -32.344 1 70 652 SER A O 1
ATOM 5097 N N . GLY A 1 653 ? -0.74 -33.469 -32.531 1 81.88 653 GLY A N 1
ATOM 5098 C CA . GLY A 1 653 ? -0.498 -33.812 -33.938 1 81.88 653 GLY A CA 1
ATOM 5099 C C . GLY A 1 653 ? -1.254 -32.938 -34.906 1 81.88 653 GLY A C 1
ATOM 5100 O O . GLY A 1 653 ? -1.363 -33.281 -36.094 1 81.88 653 GLY A O 1
ATOM 5101 N N . TYR A 1 654 ? -1.809 -31.953 -34.375 1 90.38 654 TYR A N 1
ATOM 5102 C CA . TYR A 1 654 ? -2.512 -31.047 -35.281 1 90.38 654 TYR A CA 1
ATOM 5103 C C . TYR A 1 654 ? -1.671 -29.812 -35.562 1 90.38 654 TYR A C 1
ATOM 5105 O O . TYR A 1 654 ? -0.947 -29.328 -34.688 1 90.38 654 TYR A O 1
ATOM 5113 N N . LEU A 1 655 ? -1.739 -29.422 -36.75 1 95.25 655 LEU A N 1
ATOM 5114 C CA . LEU A 1 655 ? -1.228 -28.125 -37.188 1 95.25 655 LEU A CA 1
ATOM 5115 C C . LEU A 1 655 ? -2.369 -27.156 -37.438 1 95.25 655 LEU A C 1
ATOM 5117 O O . LEU A 1 655 ? -3.299 -27.453 -38.188 1 95.25 655 LEU A O 1
ATOM 5121 N N . TYR A 1 656 ? -2.342 -26.078 -36.75 1 95.94 656 TYR A N 1
ATOM 5122 C CA . TYR A 1 656 ? -3.387 -25.078 -36.938 1 95.94 656 TYR A CA 1
ATOM 5123 C C . TYR A 1 656 ? -2.879 -23.906 -37.75 1 95.94 656 TYR A C 1
ATOM 5125 O O . TYR A 1 656 ? -1.77 -23.406 -37.531 1 95.94 656 TYR A O 1
ATOM 5133 N N . THR A 1 657 ? -3.656 -23.484 -38.75 1 95.56 657 THR A N 1
ATOM 5134 C CA . THR A 1 657 ? -3.34 -22.312 -39.562 1 95.56 657 THR A CA 1
ATOM 5135 C C . THR A 1 657 ? -4.418 -21.25 -39.406 1 95.56 657 THR A C 1
ATOM 5137 O O . THR A 1 657 ? -5.609 -21.562 -39.344 1 95.56 657 THR A O 1
ATOM 5140 N N . GLY A 1 658 ? -3.969 -20.047 -39.094 1 94.44 658 GLY A N 1
ATOM 5141 C CA . GLY A 1 658 ? -4.844 -18.891 -39.219 1 94.44 658 GLY A CA 1
ATOM 5142 C C . GLY A 1 658 ? -4.781 -18.234 -40.562 1 94.44 658 GLY A C 1
ATOM 5143 O O . GLY A 1 658 ? -3.713 -17.781 -41 1 94.44 658 GLY A O 1
ATOM 5144 N N . SER A 1 659 ? -5.965 -18.094 -41.156 1 88.69 659 SER A N 1
ATOM 5145 C CA . SER A 1 659 ? -5.961 -17.719 -42.562 1 88.69 659 SER A CA 1
ATOM 5146 C C . SER A 1 659 ? -6.66 -16.375 -42.781 1 88.69 659 SER A C 1
ATOM 5148 O O . SER A 1 659 ? -7.336 -15.867 -41.875 1 88.69 659 SER A O 1
ATOM 5150 N N . GLY A 1 660 ? -6.402 -15.867 -43.938 1 86.81 660 GLY A N 1
ATOM 5151 C CA . GLY A 1 660 ? -7.039 -14.617 -44.312 1 86.81 660 GLY A CA 1
ATOM 5152 C C . GLY A 1 660 ? -8.531 -14.75 -44.562 1 86.81 660 GLY A C 1
ATOM 5153 O O . GLY A 1 660 ? -9.258 -13.758 -44.594 1 86.81 660 GLY A O 1
ATOM 5154 N N . ASP A 1 661 ? -9.031 -15.969 -44.75 1 81.75 661 ASP A N 1
ATOM 5155 C CA . ASP A 1 661 ? -10.445 -16.203 -45 1 81.75 661 ASP A CA 1
ATOM 5156 C C . ASP A 1 661 ? -11.242 -16.234 -43.688 1 81.75 661 ASP A C 1
ATOM 5158 O O . ASP A 1 661 ? -12.359 -16.734 -43.656 1 81.75 661 ASP A O 1
ATOM 5162 N N . ARG A 1 662 ? -10.664 -15.867 -42.625 1 86.31 662 ARG A N 1
ATOM 5163 C CA . ARG A 1 662 ? -11.289 -15.695 -41.312 1 86.31 662 ARG A CA 1
ATOM 5164 C C . ARG A 1 662 ? -11.43 -17.031 -40.594 1 86.31 662 ARG A C 1
ATOM 5166 O O . ARG A 1 662 ? -12 -17.094 -39.5 1 86.31 662 ARG A O 1
ATOM 5173 N N . LEU A 1 663 ? -10.914 -18.062 -41.188 1 88.81 663 LEU A N 1
ATOM 5174 C CA . LEU A 1 663 ? -11.07 -19.391 -40.625 1 88.81 663 LEU A CA 1
ATOM 5175 C C . LEU A 1 663 ? -9.773 -19.859 -39.969 1 88.81 663 LEU A C 1
ATOM 5177 O O . LEU A 1 663 ? -8.688 -19.406 -40.344 1 88.81 663 LEU A O 1
ATOM 5181 N N . ILE A 1 664 ? -9.898 -20.719 -39 1 95.38 664 ILE A N 1
ATOM 5182 C CA . ILE A 1 664 ? -8.797 -21.5 -38.438 1 95.38 664 ILE A CA 1
ATOM 5183 C C . ILE A 1 664 ? -8.898 -22.938 -38.938 1 95.38 664 ILE A C 1
ATOM 5185 O O . ILE A 1 664 ? -9.945 -23.578 -38.812 1 95.38 664 ILE A O 1
ATOM 5189 N N . LYS A 1 665 ? -7.953 -23.406 -39.594 1 94.25 665 LYS A N 1
ATOM 5190 C CA . LYS A 1 665 ? -7.977 -24.75 -40.156 1 94.25 665 LYS A CA 1
ATOM 5191 C C . LYS A 1 665 ? -7.059 -25.688 -39.344 1 94.25 665 LYS A C 1
ATOM 5193 O O . LYS A 1 665 ? -5.938 -25.312 -39 1 94.25 665 LYS A O 1
ATOM 5198 N N . ALA A 1 666 ? -7.527 -26.828 -39 1 95.12 666 ALA A N 1
ATOM 5199 C CA . ALA A 1 666 ? -6.773 -27.875 -38.312 1 95.12 666 ALA A CA 1
ATOM 5200 C C . ALA A 1 666 ? -6.336 -28.969 -39.281 1 95.12 666 ALA A C 1
ATOM 5202 O O . ALA A 1 666 ? -7.176 -29.625 -39.875 1 95.12 666 ALA A O 1
ATOM 5203 N N . TRP A 1 667 ? -5.047 -29.125 -39.438 1 94.62 667 TRP A N 1
ATOM 5204 C CA . TRP A 1 667 ? -4.473 -30.156 -40.312 1 94.62 667 TRP A CA 1
ATOM 5205 C C . TRP A 1 667 ? -3.883 -31.297 -39.5 1 94.62 667 TRP A C 1
ATOM 5207 O O . TRP A 1 667 ? -3.258 -31.062 -38.469 1 94.62 667 TRP A O 1
ATOM 5217 N N . LEU A 1 668 ? -4.09 -32.469 -39.938 1 91.19 668 LEU A N 1
ATOM 5218 C CA . LEU A 1 668 ? -3.4 -33.594 -39.312 1 91.19 668 LEU A CA 1
ATOM 5219 C C . LEU A 1 668 ? -1.959 -33.688 -39.781 1 91.19 668 LEU A C 1
ATOM 5221 O O . LEU A 1 668 ? -1.708 -33.719 -41 1 91.19 668 LEU A O 1
ATOM 5225 N N . LEU A 1 669 ? -0.988 -33.75 -38.938 1 89.75 669 LEU A N 1
ATOM 5226 C CA . LEU A 1 669 ? 0.423 -33.75 -39.281 1 89.75 669 LEU A CA 1
ATOM 5227 C C . LEU A 1 669 ? 0.834 -35.094 -39.875 1 89.75 669 LEU A C 1
ATOM 5229 O O . LEU A 1 669 ? 1.83 -35.188 -40.594 1 89.75 669 LEU A O 1
ATOM 5233 N N . LYS A 1 670 ? 0.132 -36.094 -39.562 1 82.94 670 LYS A N 1
ATOM 5234 C CA . LYS A 1 670 ? 0.459 -37.438 -40.031 1 82.94 670 LYS A CA 1
ATOM 5235 C C . LYS A 1 670 ? 0.239 -37.562 -41.531 1 82.94 670 LYS A C 1
ATOM 5237 O O . LYS A 1 670 ? 1.114 -38.062 -42.25 1 82.94 670 LYS A O 1
ATOM 5242 N N . ASP A 1 671 ? -0.902 -37.188 -42.031 1 87.56 671 ASP A N 1
ATOM 5243 C CA . ASP A 1 671 ? -1.205 -37.344 -43.438 1 87.56 671 ASP A CA 1
ATOM 5244 C C . ASP A 1 671 ? -1.4 -36 -44.125 1 87.56 671 ASP A C 1
ATOM 5246 O O . ASP A 1 671 ? -1.625 -35.938 -45.344 1 87.56 671 ASP A O 1
ATOM 5250 N N . HIS A 1 672 ? -1.343 -34.938 -43.438 1 90.62 672 HIS A N 1
ATOM 5251 C CA . HIS A 1 672 ? -1.396 -33.562 -43.969 1 90.62 672 HIS A CA 1
ATOM 5252 C C . HIS A 1 672 ? -2.756 -33.281 -44.594 1 90.62 672 HIS A C 1
ATOM 5254 O O . HIS A 1 672 ? -2.844 -32.562 -45.594 1 90.62 672 HIS A O 1
ATOM 5260 N N . THR A 1 673 ? -3.801 -33.906 -44.031 1 89.69 673 THR A N 1
ATOM 5261 C CA . THR A 1 673 ? -5.16 -33.656 -44.5 1 89.69 673 THR A CA 1
ATOM 5262 C C . THR A 1 673 ? -5.898 -32.688 -43.562 1 89.69 673 THR A C 1
ATOM 5264 O O . THR A 1 673 ? -5.586 -32.594 -42.375 1 89.69 673 THR A O 1
ATOM 5267 N N . LEU A 1 674 ? -6.836 -32.031 -44.188 1 92.31 674 LEU A N 1
ATOM 5268 C CA . LEU A 1 674 ? -7.648 -31.094 -43.406 1 92.31 674 LEU A CA 1
ATOM 5269 C C . LEU A 1 674 ? -8.656 -31.828 -42.531 1 92.31 674 LEU A C 1
ATOM 5271 O O . LEU A 1 674 ? -9.453 -32.625 -43.031 1 92.31 674 LEU A O 1
ATOM 5275 N N . HIS A 1 675 ? -8.586 -31.656 -41.25 1 89.56 675 HIS A N 1
ATOM 5276 C CA . HIS A 1 675 ? -9.5 -32.312 -40.312 1 89.56 675 HIS A CA 1
ATOM 5277 C C . HIS A 1 675 ? -10.773 -31.5 -40.125 1 89.56 675 HIS A C 1
ATOM 5279 O O . HIS A 1 675 ? -11.875 -32.031 -40.188 1 89.56 675 HIS A O 1
ATOM 5285 N N . CYS A 1 676 ? -10.625 -30.234 -39.781 1 88.19 676 CYS A N 1
ATOM 5286 C CA . CYS A 1 676 ? -11.789 -29.359 -39.625 1 88.19 676 CYS A CA 1
ATOM 5287 C C . CYS A 1 676 ? -11.398 -27.906 -39.781 1 88.19 676 CYS A C 1
ATOM 5289 O O . CYS A 1 676 ? -10.211 -27.578 -39.812 1 88.19 676 CYS A O 1
ATOM 5291 N N . SER A 1 677 ? -12.398 -27.031 -39.938 1 89.31 677 SER A N 1
ATOM 5292 C CA . SER A 1 677 ? -12.258 -25.578 -40 1 89.31 677 SER A CA 1
ATOM 5293 C C . SER A 1 677 ? -13.086 -24.906 -38.906 1 89.31 677 SER A C 1
ATOM 5295 O O . SER A 1 677 ? -14.219 -25.312 -38.656 1 89.31 677 SER A O 1
ATOM 5297 N N . MET A 1 678 ? -12.469 -24.062 -38.188 1 92.06 678 MET A N 1
ATOM 5298 C CA . MET A 1 678 ? -13.133 -23.344 -37.094 1 92.06 678 MET A CA 1
ATOM 5299 C C . MET A 1 678 ? -13.516 -21.938 -37.531 1 92.06 678 MET A C 1
ATOM 5301 O O . MET A 1 678 ? -12.648 -21.141 -37.906 1 92.06 678 MET A O 1
ATOM 5305 N N . GLU A 1 679 ? -14.836 -21.656 -37.438 1 87.25 679 GLU A N 1
ATOM 5306 C CA . GLU A 1 679 ? -15.375 -20.375 -37.875 1 87.25 679 GLU A CA 1
ATOM 5307 C C . GLU A 1 679 ? -15.883 -19.562 -36.688 1 87.25 679 GLU A C 1
ATOM 5309 O O . GLU A 1 679 ? -16.531 -20.094 -35.812 1 87.25 679 GLU A O 1
ATOM 5314 N N . GLY A 1 680 ? -15.469 -18.359 -36.625 1 85.69 680 GLY A N 1
ATOM 5315 C CA . GLY A 1 680 ? -15.938 -17.453 -35.562 1 85.69 680 GLY A CA 1
ATOM 5316 C C . GLY A 1 680 ? -15.484 -16.031 -35.781 1 85.69 680 GLY A C 1
ATOM 5317 O O . GLY A 1 680 ? -16.234 -15.086 -35.5 1 85.69 680 GLY A O 1
ATOM 5318 N N . HIS A 1 681 ? -14.344 -15.859 -36.375 1 88.06 681 HIS A N 1
ATOM 5319 C CA . HIS A 1 681 ? -13.773 -14.531 -36.562 1 88.06 681 HIS A CA 1
ATOM 5320 C C . HIS A 1 681 ? -14.406 -13.828 -37.75 1 88.06 681 HIS A C 1
ATOM 5322 O O . HIS A 1 681 ? -14.961 -14.477 -38.656 1 88.06 681 HIS A O 1
ATOM 5328 N N . LYS A 1 682 ? -14.383 -12.453 -37.719 1 81.94 682 LYS A N 1
ATOM 5329 C CA . LYS A 1 682 ? -14.977 -11.648 -38.781 1 81.94 682 LYS A CA 1
ATOM 5330 C C . LYS A 1 682 ? -13.906 -11.062 -39.719 1 81.94 682 LYS A C 1
ATOM 5332 O O . LYS A 1 682 ? -14.219 -10.359 -40.688 1 81.94 682 LYS A O 1
ATOM 5337 N N . SER A 1 683 ? -12.758 -11.344 -39.375 1 84 683 SER A N 1
ATOM 5338 C CA . SER A 1 683 ? -11.633 -10.867 -40.188 1 84 683 SER A CA 1
ATOM 5339 C C . SER A 1 683 ? -10.461 -11.844 -40.125 1 84 683 SER A C 1
ATOM 5341 O O . SER A 1 683 ? -10.602 -12.969 -39.656 1 84 683 SER A O 1
ATOM 5343 N N . VAL A 1 684 ? -9.297 -11.453 -40.688 1 86.69 684 VAL A N 1
ATOM 5344 C CA . VAL A 1 684 ? -8.094 -12.266 -40.781 1 86.69 684 VAL A CA 1
ATOM 5345 C C . VAL A 1 684 ? -7.68 -12.766 -39.406 1 86.69 684 VAL A C 1
ATOM 5347 O O . VAL A 1 684 ? -7.719 -12.008 -38.438 1 86.69 684 VAL A O 1
ATOM 5350 N N . VAL A 1 685 ? -7.457 -14.07 -39.312 1 93.62 685 VAL A N 1
ATOM 5351 C CA . VAL A 1 685 ? -6.855 -14.609 -38.094 1 93.62 685 VAL A CA 1
ATOM 5352 C C . VAL A 1 685 ? -5.344 -14.406 -38.125 1 93.62 685 VAL A C 1
ATOM 5354 O O . VAL A 1 685 ? -4.625 -15.156 -38.781 1 93.62 685 VAL A O 1
ATOM 5357 N N . SER A 1 686 ? -4.902 -13.508 -37.344 1 92.94 686 SER A N 1
ATOM 5358 C CA . SER A 1 686 ? -3.549 -12.992 -37.531 1 92.94 686 SER A CA 1
ATOM 5359 C C . SER A 1 686 ? -2.57 -13.711 -36.594 1 92.94 686 SER A C 1
ATOM 5361 O O . SER A 1 686 ? -1.361 -13.703 -36.844 1 92.94 686 SER A O 1
ATOM 5363 N N . THR A 1 687 ? -3.008 -14.258 -35.531 1 95.12 687 THR A N 1
ATOM 5364 C CA . THR A 1 687 ? -2.109 -14.875 -34.562 1 95.12 687 THR A CA 1
ATOM 5365 C C . THR A 1 687 ? -2.795 -16.031 -33.844 1 95.12 687 THR A C 1
ATOM 5367 O O . THR A 1 687 ? -4.02 -16.062 -33.719 1 95.12 687 THR A O 1
ATOM 5370 N N . LEU A 1 688 ? -2.02 -16.984 -33.469 1 96.06 688 LEU A N 1
ATOM 5371 C CA . LEU A 1 688 ? -2.471 -18.172 -32.75 1 96.06 688 LEU A CA 1
ATOM 5372 C C . LEU A 1 688 ? -1.522 -18.5 -31.594 1 96.06 688 LEU A C 1
ATOM 5374 O O . LEU A 1 688 ? -0.325 -18.219 -31.672 1 96.06 688 LEU A O 1
ATOM 5378 N N . ALA A 1 689 ? -2.021 -18.938 -30.562 1 93.94 689 ALA A N 1
ATOM 5379 C CA . ALA A 1 689 ? -1.228 -19.406 -29.422 1 93.94 689 ALA A CA 1
ATOM 5380 C C . ALA A 1 689 ? -1.88 -20.609 -28.75 1 93.94 689 ALA A C 1
ATOM 5382 O O . ALA A 1 689 ? -3.1 -20.781 -28.812 1 93.94 689 ALA A O 1
ATOM 5383 N N . LEU A 1 690 ? -1.048 -21.406 -28.281 1 89.44 690 LEU A N 1
ATOM 5384 C CA . LEU A 1 690 ? -1.529 -22.594 -27.594 1 89.44 690 LEU A CA 1
ATOM 5385 C C . LEU A 1 690 ? -1.086 -22.594 -26.141 1 89.44 690 LEU A C 1
ATOM 5387 O O . LEU A 1 690 ? 0.035 -22.188 -25.828 1 89.44 690 LEU A O 1
ATOM 5391 N N . SER A 1 691 ? -1.997 -22.828 -25.328 1 84.31 691 SER A N 1
ATOM 5392 C CA . SER A 1 691 ? -1.637 -23.016 -23.922 1 84.31 691 SER A CA 1
ATOM 5393 C C . SER A 1 691 ? -2.674 -23.875 -23.203 1 84.31 691 SER A C 1
ATOM 5395 O O . SER A 1 691 ? -3.877 -23.625 -23.312 1 84.31 691 SER A O 1
ATOM 5397 N N . ASN A 1 692 ? -2.283 -24.812 -22.562 1 71.5 692 ASN A N 1
ATOM 5398 C CA . ASN A 1 692 ? -3.107 -25.594 -21.656 1 71.5 692 ASN A CA 1
ATOM 5399 C C . ASN A 1 692 ? -4.359 -26.125 -22.344 1 71.5 692 ASN A C 1
ATOM 5401 O O . ASN A 1 692 ? -5.473 -25.953 -21.844 1 71.5 692 ASN A O 1
ATOM 5405 N N . GLY A 1 693 ? -4.203 -26.656 -23.516 1 73.12 693 GLY A N 1
ATOM 5406 C CA . GLY A 1 693 ? -5.297 -27.312 -24.219 1 73.12 693 GLY A CA 1
ATOM 5407 C C . GLY A 1 693 ? -6.246 -26.344 -24.891 1 73.12 693 GLY A C 1
ATOM 5408 O O . GLY A 1 693 ? -7.324 -26.734 -25.344 1 73.12 693 GLY A O 1
ATOM 5409 N N . VAL A 1 694 ? -5.859 -25.172 -24.812 1 84.06 694 VAL A N 1
ATOM 5410 C CA . VAL A 1 694 ? -6.703 -24.156 -25.438 1 84.06 694 VAL A CA 1
ATOM 5411 C C . VAL A 1 694 ? -5.949 -23.484 -26.578 1 84.06 694 VAL A C 1
ATOM 5413 O O . VAL A 1 694 ? -4.75 -23.203 -26.469 1 84.06 694 VAL A O 1
ATOM 5416 N N . LEU A 1 695 ? -6.633 -23.406 -27.672 1 91.44 695 LEU A N 1
ATOM 5417 C CA . LEU A 1 695 ? -6.129 -22.641 -28.797 1 91.44 695 LEU A CA 1
ATOM 5418 C C . LEU A 1 695 ? -6.676 -21.203 -28.766 1 91.44 695 LEU A C 1
ATOM 5420 O O . LEU A 1 695 ? -7.891 -21 -28.766 1 91.44 695 LEU A O 1
ATOM 5424 N N . TYR A 1 696 ? -5.801 -20.344 -28.594 1 93.62 696 TYR A N 1
ATOM 5425 C CA . TYR A 1 696 ? -6.168 -18.922 -28.641 1 93.62 696 TYR A CA 1
ATOM 5426 C C . TYR A 1 696 ? -5.934 -18.344 -30.031 1 93.62 696 TYR A C 1
ATOM 5428 O O . TYR A 1 696 ? -4.879 -18.562 -30.641 1 93.62 696 TYR A O 1
ATOM 5436 N N . SER A 1 697 ? -6.938 -17.703 -30.547 1 94.88 697 SER A N 1
ATOM 5437 C CA . SER A 1 697 ? -6.809 -17.078 -31.859 1 94.88 697 SER A CA 1
ATOM 5438 C C . SER A 1 697 ? -7.113 -15.586 -31.797 1 94.88 697 SER A C 1
ATOM 5440 O O . SER A 1 697 ? -8.125 -15.172 -31.234 1 94.88 697 SER A O 1
ATOM 5442 N N . GLY A 1 698 ? -6.195 -14.836 -32.281 1 94.31 698 GLY A N 1
ATOM 5443 C CA . GLY A 1 698 ? -6.398 -13.398 -32.438 1 94.31 698 GLY A CA 1
ATOM 5444 C C . GLY A 1 698 ? -6.676 -12.984 -33.875 1 94.31 698 GLY A C 1
ATOM 5445 O O . GLY A 1 698 ? -6.094 -13.539 -34.812 1 94.31 698 GLY A O 1
ATOM 5446 N N . SER A 1 699 ? -7.594 -12.008 -33.969 1 91.12 699 SER A N 1
ATOM 5447 C CA . SER A 1 699 ? -8.023 -11.594 -35.281 1 91.12 699 SER A CA 1
ATOM 5448 C C . SER A 1 699 ? -7.977 -10.078 -35.438 1 91.12 699 SER A C 1
ATOM 5450 O O . SER A 1 699 ? -7.965 -9.352 -34.438 1 91.12 699 SER A O 1
ATOM 5452 N N . TRP A 1 700 ? -7.902 -9.734 -36.688 1 87.75 700 TRP A N 1
ATOM 5453 C CA . TRP A 1 700 ? -7.953 -8.312 -37 1 87.75 700 TRP A CA 1
ATOM 5454 C C . TRP A 1 700 ? -9.312 -7.723 -36.625 1 87.75 700 TRP A C 1
ATOM 5456 O O . TRP A 1 700 ? -9.469 -6.5 -36.562 1 87.75 700 TRP A O 1
ATOM 5466 N N . ASP A 1 701 ? -10.25 -8.547 -36.25 1 82.12 701 ASP A N 1
ATOM 5467 C CA . ASP A 1 701 ? -11.555 -8.055 -35.844 1 82.12 701 ASP A CA 1
ATOM 5468 C C . ASP A 1 701 ? -11.523 -7.543 -34.406 1 82.12 701 ASP A C 1
ATOM 5470 O O . ASP A 1 701 ? -12.523 -7.035 -33.875 1 82.12 701 ASP A O 1
ATOM 5474 N N . GLY A 1 702 ? -10.445 -7.727 -33.812 1 86.38 702 GLY A N 1
ATOM 5475 C CA . GLY A 1 702 ? -10.258 -7.152 -32.5 1 86.38 702 GLY A CA 1
ATOM 5476 C C . GLY A 1 702 ? -10.586 -8.117 -31.375 1 86.38 702 GLY A C 1
ATOM 5477 O O . GLY A 1 702 ? -10.461 -7.777 -30.188 1 86.38 702 GLY A O 1
ATOM 5478 N N . THR A 1 703 ? -10.875 -9.328 -31.703 1 86.56 703 THR A N 1
ATOM 5479 C CA . THR A 1 703 ? -11.289 -10.273 -30.672 1 86.56 703 THR A CA 1
ATOM 5480 C C . THR A 1 703 ? -10.266 -11.398 -30.531 1 86.56 703 THR A C 1
ATOM 5482 O O . THR A 1 703 ? -9.5 -11.664 -31.453 1 86.56 703 THR A O 1
ATOM 5485 N N . VAL A 1 704 ? -10.172 -11.945 -29.328 1 91.38 704 VAL A N 1
ATOM 5486 C CA . VAL A 1 704 ? -9.438 -13.172 -29.047 1 91.38 704 VAL A CA 1
ATOM 5487 C C . VAL A 1 704 ? -10.422 -14.289 -28.688 1 91.38 704 VAL A C 1
ATOM 5489 O O . VAL A 1 704 ? -11.219 -14.148 -27.766 1 91.38 704 VAL A O 1
ATOM 5492 N N . ARG A 1 705 ? -10.398 -15.273 -29.5 1 90.88 705 ARG A N 1
ATOM 5493 C CA . ARG A 1 705 ? -11.32 -16.391 -29.266 1 90.88 705 ARG A CA 1
ATOM 5494 C C . ARG A 1 705 ? -10.578 -17.609 -28.734 1 90.88 705 ARG A C 1
ATOM 5496 O O . ARG A 1 705 ? -9.422 -17.844 -29.094 1 90.88 705 ARG A O 1
ATOM 5503 N N . LEU A 1 706 ? -11.242 -18.266 -27.891 1 88.06 706 LEU A N 1
ATOM 5504 C CA . LEU A 1 706 ? -10.703 -19.484 -27.297 1 88.06 706 LEU A CA 1
ATOM 5505 C C . LEU A 1 706 ? -11.398 -20.719 -27.875 1 88.06 706 LEU A C 1
ATOM 5507 O O . LEU A 1 706 ? -12.625 -20.734 -28.016 1 88.06 706 LEU A O 1
ATOM 5511 N N . TRP A 1 707 ? -10.578 -21.688 -28.312 1 85.81 707 TRP A N 1
ATOM 5512 C CA . TRP A 1 707 ? -11.086 -22.938 -28.859 1 85.81 707 TRP A CA 1
ATOM 5513 C C . TRP A 1 707 ? -10.562 -24.141 -28.062 1 85.81 707 TRP A C 1
ATOM 5515 O O . TRP A 1 707 ? -9.398 -24.156 -27.656 1 85.81 707 TRP A O 1
ATOM 5525 N N . SER A 1 708 ? -11.383 -25.078 -27.859 1 82.12 708 SER A N 1
ATOM 5526 C CA . SER A 1 708 ? -10.93 -26.312 -27.234 1 82.12 708 SER A CA 1
ATOM 5527 C C . SER A 1 708 ? -10.062 -27.125 -28.172 1 82.12 708 SER A C 1
ATOM 5529 O O . SER A 1 708 ? -10.438 -27.344 -29.328 1 82.12 708 SER A O 1
ATOM 5531 N N . LEU A 1 709 ? -8.883 -27.547 -27.734 1 80.81 709 LEU A N 1
ATOM 5532 C CA . LEU A 1 709 ? -8 -28.344 -28.578 1 80.81 709 LEU A CA 1
ATOM 5533 C C . LEU A 1 709 ? -8.516 -29.766 -28.703 1 80.81 709 LEU A C 1
ATOM 5535 O O . LEU A 1 709 ? -8.109 -30.516 -29.609 1 80.81 709 LEU A O 1
ATOM 5539 N N . HIS A 1 710 ? -9.461 -30.078 -27.891 1 68.75 710 HIS A N 1
ATOM 5540 C CA . HIS A 1 710 ? -10 -31.438 -27.859 1 68.75 710 HIS A CA 1
ATOM 5541 C C . HIS A 1 710 ? -11.008 -31.656 -28.984 1 68.75 710 HIS A C 1
ATOM 5543 O O . HIS A 1 710 ? -10.93 -32.656 -29.719 1 68.75 710 HIS A O 1
ATOM 5549 N N . ASP A 1 711 ? -11.984 -30.734 -29.094 1 70.31 711 ASP A N 1
ATOM 5550 C CA . ASP A 1 711 ? -13.023 -30.922 -30.094 1 70.31 711 ASP A CA 1
ATOM 5551 C C . ASP A 1 711 ? -13.141 -29.688 -31 1 70.31 711 ASP A C 1
ATOM 5553 O O . ASP A 1 711 ? -14.016 -29.609 -31.859 1 70.31 711 ASP A O 1
ATOM 5557 N N . HIS A 1 712 ? -12.266 -28.766 -30.875 1 84.94 712 HIS A N 1
ATOM 5558 C CA . HIS A 1 712 ? -12.211 -27.578 -31.703 1 84.94 712 HIS A CA 1
ATOM 5559 C C . HIS A 1 712 ? -13.508 -26.781 -31.625 1 84.94 712 HIS A C 1
ATOM 5561 O O . HIS A 1 712 ? -13.961 -26.219 -32.625 1 84.94 712 HIS A O 1
ATOM 5567 N N . THR A 1 713 ? -14.141 -26.828 -30.359 1 76.81 713 THR A N 1
ATOM 5568 C CA . THR A 1 713 ? -15.344 -26.031 -30.141 1 76.81 713 THR A CA 1
ATOM 5569 C C . THR A 1 713 ? -14.992 -24.688 -29.516 1 76.81 713 THR A C 1
ATOM 5571 O O . THR A 1 713 ? -13.984 -24.562 -28.812 1 76.81 713 THR A O 1
ATOM 5574 N N . PRO A 1 714 ? -15.852 -23.734 -29.875 1 80 714 PRO A N 1
ATOM 5575 C CA . PRO A 1 714 ? -15.594 -22.422 -29.281 1 80 714 PRO A CA 1
ATOM 5576 C C . PRO A 1 714 ? -15.867 -22.391 -27.781 1 80 714 PRO A C 1
ATOM 5578 O O . PRO A 1 714 ? -16.844 -22.984 -27.312 1 80 714 PRO A O 1
ATOM 5581 N N . LEU A 1 715 ? -14.914 -21.766 -27.047 1 74.81 715 LEU A N 1
ATOM 5582 C CA . LEU A 1 715 ? -15.031 -21.719 -25.594 1 74.81 715 LEU A CA 1
ATOM 5583 C C . LEU A 1 715 ? -15.438 -20.328 -25.125 1 74.81 715 LEU A C 1
ATOM 5585 O O . LEU A 1 715 ? -16.359 -20.172 -24.328 1 74.81 715 LEU A O 1
ATOM 5589 N N . ALA A 1 716 ? -14.688 -19.328 -25.438 1 76.75 716 ALA A N 1
ATOM 5590 C CA . ALA A 1 716 ? -14.914 -17.969 -24.969 1 76.75 716 ALA A CA 1
ATOM 5591 C C . ALA A 1 716 ? -14.391 -16.938 -25.969 1 76.75 716 ALA A C 1
ATOM 5593 O O . ALA A 1 716 ? -13.695 -17.297 -26.922 1 76.75 716 ALA A O 1
ATOM 5594 N N . VAL A 1 717 ? -14.828 -15.695 -25.844 1 81.19 717 VAL A N 1
ATOM 5595 C CA . VAL A 1 717 ? -14.344 -14.578 -26.641 1 81.19 717 VAL A CA 1
ATOM 5596 C C . VAL A 1 717 ? -13.906 -13.438 -25.719 1 81.19 717 VAL A C 1
ATOM 5598 O O . VAL A 1 717 ? -14.672 -13 -24.859 1 81.19 717 VAL A O 1
ATOM 5601 N N . PHE A 1 718 ? -12.586 -13.164 -25.781 1 81.19 718 PHE A N 1
ATOM 5602 C CA . PHE A 1 718 ? -12.094 -11.984 -25.078 1 81.19 718 PHE A CA 1
ATOM 5603 C C . PHE A 1 718 ? -12.383 -10.719 -25.859 1 81.19 718 PHE A C 1
ATOM 5605 O O . PHE A 1 718 ? -11.961 -10.594 -27.016 1 81.19 718 PHE A O 1
ATOM 5612 N N . SER A 1 719 ? -13.367 -9.828 -25.375 1 62.78 719 SER A N 1
ATOM 5613 C CA . SER A 1 719 ? -13.641 -8.578 -26.062 1 62.78 719 SER A CA 1
ATOM 5614 C C . SER A 1 719 ? -13.641 -7.398 -25.109 1 62.78 719 SER A C 1
ATOM 5616 O O . SER A 1 719 ? -13.875 -7.566 -23.906 1 62.78 719 SER A O 1
ATOM 5618 N N . ASP A 1 720 ? -12.867 -6.34 -25.406 1 56.66 720 ASP A N 1
ATOM 5619 C CA . ASP A 1 720 ? -13.023 -5.094 -24.656 1 56.66 720 ASP A CA 1
ATOM 5620 C C . ASP A 1 720 ? -14.445 -4.555 -24.781 1 56.66 720 ASP A C 1
ATOM 5622 O O . ASP A 1 720 ? -15.023 -4.551 -25.875 1 56.66 720 ASP A O 1
ATOM 5626 N N . ASP A 1 721 ? -15.297 -4.68 -23.75 1 46.66 721 ASP A N 1
ATOM 5627 C CA . ASP A 1 721 ? -16.703 -4.305 -23.719 1 46.66 721 ASP A CA 1
ATOM 5628 C C . ASP A 1 721 ? -16.906 -2.902 -24.297 1 46.66 721 ASP A C 1
ATOM 5630 O O . ASP A 1 721 ? -18.047 -2.418 -24.375 1 46.66 721 ASP A O 1
ATOM 5634 N N . LYS A 1 722 ? -15.938 -2.072 -24.391 1 45.5 722 LYS A N 1
ATOM 5635 C CA . LYS A 1 722 ? -16.422 -0.75 -24.781 1 45.5 722 LYS A CA 1
ATOM 5636 C C . LYS A 1 722 ? -16.828 -0.729 -26.25 1 45.5 722 LYS A C 1
ATOM 5638 O O . LYS A 1 722 ? -16.062 -1.152 -27.125 1 45.5 722 LYS A O 1
ATOM 5643 N N . PRO A 1 723 ? -18.156 -0.438 -26.5 1 41.88 723 PRO A N 1
ATOM 5644 C CA . PRO A 1 723 ? -18.672 -0.269 -27.859 1 41.88 723 PRO A CA 1
ATOM 5645 C C . PRO A 1 723 ? -17.938 0.812 -28.656 1 41.88 723 PRO A C 1
ATOM 5647 O O . PRO A 1 723 ? -17.672 1.896 -28.125 1 41.88 723 PRO A O 1
ATOM 5650 N N . GLY A 1 724 ? -17.219 0.526 -29.938 1 49.16 724 GLY A N 1
ATOM 5651 C CA . GLY A 1 724 ? -16.703 1.466 -30.922 1 49.16 724 GLY A CA 1
ATOM 5652 C C . GLY A 1 724 ? -15.242 1.248 -31.25 1 49.16 724 GLY A C 1
ATOM 5653 O O . GLY A 1 724 ? -14.828 1.391 -32.406 1 49.16 724 GLY A O 1
ATOM 5654 N N . THR A 1 725 ? -14.406 1.442 -30.328 1 56.78 725 THR A N 1
ATOM 5655 C CA . THR A 1 725 ? -13.016 1.491 -30.781 1 56.78 725 THR A CA 1
ATOM 5656 C C . THR A 1 725 ? -12.422 0.088 -30.844 1 56.78 725 THR A C 1
ATOM 5658 O O . THR A 1 725 ? -11.961 -0.442 -29.828 1 56.78 725 THR A O 1
ATOM 5661 N N . VAL A 1 726 ? -12.766 -0.587 -31.953 1 65.56 726 VAL A N 1
ATOM 5662 C CA . VAL A 1 726 ? -12.227 -1.925 -32.188 1 65.56 726 VAL A CA 1
ATOM 5663 C C . VAL A 1 726 ? -10.805 -1.827 -32.719 1 65.56 726 VAL A C 1
ATOM 5665 O O . VAL A 1 726 ? -10.539 -1.09 -33.688 1 65.56 726 VAL A O 1
ATOM 5668 N N . SER A 1 727 ? -9.812 -2.344 -32.031 1 82.31 727 SER A N 1
ATOM 5669 C CA . SER A 1 727 ? -8.43 -2.416 -32.469 1 82.31 727 SER A CA 1
ATOM 5670 C C . SER A 1 727 ? -8.016 -3.855 -32.75 1 82.31 727 SER A C 1
ATOM 5672 O O . SER A 1 727 ? -8.375 -4.766 -32 1 82.31 727 SER A O 1
ATOM 5674 N N . SER A 1 728 ? -7.336 -4.09 -33.906 1 87.56 728 SER A N 1
ATOM 5675 C CA . SER A 1 728 ? -6.918 -5.41 -34.375 1 87.56 728 SER A CA 1
ATOM 5676 C C . SER A 1 728 ? -5.926 -6.043 -33.406 1 87.56 728 SER A C 1
ATOM 5678 O O . SER A 1 728 ? -5.055 -5.359 -32.875 1 87.56 728 SER A O 1
ATOM 5680 N N . VAL A 1 729 ? -6.113 -7.344 -33.25 1 92.56 729 VAL A N 1
ATOM 5681 C CA . VAL A 1 729 ? -5.121 -8.102 -32.5 1 92.56 729 VAL A CA 1
ATOM 5682 C C . VAL A 1 729 ? -3.965 -8.5 -33.406 1 92.56 729 VAL A C 1
ATOM 5684 O O . VAL A 1 729 ? -4.176 -9.102 -34.469 1 92.56 729 VAL A O 1
ATOM 5687 N N . LEU A 1 730 ? -2.793 -8.227 -33.031 1 92.19 730 LEU A N 1
ATOM 5688 C CA . LEU A 1 730 ? -1.659 -8.438 -33.906 1 92.19 730 LEU A CA 1
ATOM 5689 C C . LEU A 1 730 ? -0.791 -9.594 -33.438 1 92.19 730 LEU A C 1
ATOM 5691 O O . LEU A 1 730 ? -0.142 -10.266 -34.219 1 92.19 730 LEU A O 1
ATOM 5695 N N . CYS A 1 731 ? -0.677 -9.75 -32.156 1 93.69 731 CYS A N 1
ATOM 5696 C CA . CYS A 1 731 ? 0.161 -10.805 -31.578 1 93.69 731 CYS A CA 1
ATOM 5697 C C . CYS A 1 731 ? -0.432 -11.336 -30.281 1 93.69 731 CYS A C 1
ATOM 5699 O O . CYS A 1 731 ? -1.046 -10.586 -29.516 1 93.69 731 CYS A O 1
ATOM 5701 N N . LEU A 1 732 ? -0.246 -12.586 -30.109 1 94.12 732 LEU A N 1
ATOM 5702 C CA . LEU A 1 732 ? -0.763 -13.25 -28.922 1 94.12 732 LEU A CA 1
ATOM 5703 C C . LEU A 1 732 ? 0.287 -14.172 -28.312 1 94.12 732 LEU A C 1
ATOM 5705 O O . LEU A 1 732 ? 1.011 -14.859 -29.047 1 94.12 732 LEU A O 1
ATOM 5709 N N . ARG A 1 733 ? 0.341 -14.102 -27.047 1 92.94 733 ARG A N 1
ATOM 5710 C CA . ARG A 1 733 ? 1.145 -15.07 -26.297 1 92.94 733 ARG A CA 1
ATOM 5711 C C . ARG A 1 733 ? 0.359 -15.648 -25.125 1 92.94 733 ARG A C 1
ATOM 5713 O O . ARG A 1 733 ? -0.434 -14.945 -24.5 1 92.94 733 ARG A O 1
ATOM 5720 N N . ALA A 1 734 ? 0.522 -16.891 -25.016 1 89.19 734 ALA A N 1
ATOM 5721 C CA . ALA A 1 734 ? -0.172 -17.562 -23.922 1 89.19 734 ALA A CA 1
ATOM 5722 C C . ALA A 1 734 ? 0.789 -18.422 -23.109 1 89.19 734 ALA A C 1
ATOM 5724 O O . ALA A 1 734 ? 1.646 -19.109 -23.672 1 89.19 734 ALA A O 1
ATOM 5725 N N . GLN A 1 735 ? 0.759 -18.141 -21.922 1 80.06 735 GLN A N 1
ATOM 5726 C CA . GLN A 1 735 ? 1.557 -18.938 -21 1 80.06 735 GLN A CA 1
ATOM 5727 C C . GLN A 1 735 ? 0.727 -19.375 -19.797 1 80.06 735 GLN A C 1
ATOM 5729 O O . GLN A 1 735 ? 0.316 -18.531 -18.984 1 80.06 735 GLN A O 1
ATOM 5734 N N . GLN A 1 736 ? 0.484 -20.531 -19.766 1 73.25 736 GLN A N 1
ATOM 5735 C CA . GLN A 1 736 ? -0.34 -21.062 -18.688 1 73.25 736 GLN A CA 1
ATOM 5736 C C . GLN A 1 736 ? -1.728 -20.422 -18.688 1 73.25 736 GLN A C 1
ATOM 5738 O O . GLN A 1 736 ? -2.445 -20.5 -19.688 1 73.25 736 GLN A O 1
ATOM 5743 N N . ASN A 1 737 ? -1.951 -19.703 -17.594 1 72 737 ASN A N 1
ATOM 5744 C CA . ASN A 1 737 ? -3.273 -19.094 -17.516 1 72 737 ASN A CA 1
ATOM 5745 C C . ASN A 1 737 ? -3.232 -17.609 -17.906 1 72 737 ASN A C 1
ATOM 5747 O O . ASN A 1 737 ? -4.199 -16.875 -17.672 1 72 737 ASN A O 1
ATOM 5751 N N . MET A 1 738 ? -2.15 -17.328 -18.453 1 83.88 738 MET A N 1
ATOM 5752 C CA . MET A 1 738 ? -1.995 -15.93 -18.844 1 83.88 738 MET A CA 1
ATOM 5753 C C . MET A 1 738 ? -1.983 -15.773 -20.359 1 83.88 738 MET A C 1
ATOM 5755 O O . MET A 1 738 ? -1.362 -16.578 -21.062 1 83.88 738 MET A O 1
ATOM 5759 N N . VAL A 1 739 ? -2.779 -14.906 -20.812 1 90.06 739 VAL A N 1
ATOM 5760 C CA . VAL A 1 739 ? -2.812 -14.586 -22.234 1 90.06 739 VAL A CA 1
ATOM 5761 C C . VAL A 1 739 ? -2.49 -13.102 -22.438 1 90.06 739 VAL A C 1
ATOM 5763 O O . VAL A 1 739 ? -3.059 -12.242 -21.766 1 90.06 739 VAL A O 1
ATOM 5766 N N . ILE A 1 740 ? -1.556 -12.836 -23.203 1 93.19 740 ILE A N 1
ATOM 5767 C CA . ILE A 1 740 ? -1.163 -11.469 -23.516 1 93.19 740 ILE A CA 1
ATOM 5768 C C . ILE A 1 740 ? -1.474 -11.172 -24.984 1 93.19 740 ILE A C 1
ATOM 5770 O O . ILE A 1 740 ? -1.113 -11.945 -25.875 1 93.19 740 ILE A O 1
ATOM 5774 N N . ALA A 1 741 ? -2.189 -10.117 -25.203 1 93.81 741 ALA A N 1
ATOM 5775 C CA . ALA A 1 741 ? -2.547 -9.719 -26.562 1 93.81 741 ALA A CA 1
ATOM 5776 C C . ALA A 1 741 ? -2.08 -8.297 -26.859 1 93.81 741 ALA A C 1
ATOM 5778 O O . ALA A 1 741 ? -2.248 -7.398 -26.031 1 93.81 741 ALA A O 1
ATOM 5779 N N . ALA A 1 742 ? -1.434 -8.148 -27.922 1 94.69 742 ALA A N 1
ATOM 5780 C CA . ALA A 1 742 ? -1.018 -6.832 -28.391 1 94.69 742 ALA A CA 1
ATOM 5781 C C . ALA A 1 742 ? -1.938 -6.332 -29.5 1 94.69 742 ALA A C 1
ATOM 5783 O O . ALA A 1 742 ? -2.348 -7.105 -30.375 1 94.69 742 ALA A O 1
ATOM 5784 N N . TYR A 1 743 ? -2.201 -5.059 -29.469 1 91.69 743 TYR A N 1
ATOM 5785 C CA . TYR A 1 743 ? -3.195 -4.496 -30.391 1 91.69 743 TYR A CA 1
ATOM 5786 C C . TYR A 1 743 ? -2.576 -3.434 -31.281 1 91.69 743 TYR A C 1
ATOM 5788 O O . TYR A 1 743 ? -1.467 -2.963 -31.016 1 91.69 743 TYR A O 1
ATOM 5796 N N . GLU A 1 744 ? -3.311 -3.135 -32.25 1 90.56 744 GLU A N 1
ATOM 5797 C CA . GLU A 1 744 ? -2.879 -2.154 -33.25 1 90.56 744 GLU A CA 1
ATOM 5798 C C . GLU A 1 744 ? -2.818 -0.753 -32.656 1 90.56 744 GLU A C 1
ATOM 5800 O O . GLU A 1 744 ? -2.041 0.089 -33.094 1 90.56 744 GLU A O 1
ATOM 5805 N N . ASN A 1 745 ? -3.537 -0.489 -31.594 1 86.44 745 ASN A N 1
ATOM 5806 C CA . ASN A 1 745 ? -3.551 0.829 -30.969 1 86.44 745 ASN A CA 1
ATOM 5807 C C . ASN A 1 745 ? -2.441 0.965 -29.922 1 86.44 745 ASN A C 1
ATOM 5809 O O . ASN A 1 745 ? -2.346 1.986 -29.25 1 86.44 745 ASN A O 1
ATOM 5813 N N . GLY A 1 746 ? -1.714 -0.023 -29.844 1 90.19 746 GLY A N 1
ATOM 5814 C CA . GLY A 1 746 ? -0.573 0.055 -28.938 1 90.19 746 GLY A CA 1
ATOM 5815 C C . GLY A 1 746 ? -0.855 -0.52 -27.562 1 90.19 746 GLY A C 1
ATOM 5816 O O . GLY A 1 746 ? 0.043 -0.601 -26.719 1 90.19 746 GLY A O 1
ATOM 5817 N N . HIS A 1 747 ? -2.08 -0.952 -27.359 1 89.56 747 HIS A N 1
ATOM 5818 C CA . HIS A 1 747 ? -2.438 -1.521 -26.062 1 89.56 747 HIS A CA 1
ATOM 5819 C C . HIS A 1 747 ? -1.961 -2.965 -25.938 1 89.56 747 HIS A C 1
ATOM 5821 O O . HIS A 1 747 ? -1.925 -3.695 -26.938 1 89.56 747 HIS A O 1
ATOM 5827 N N . VAL A 1 748 ? -1.505 -3.283 -24.859 1 90.81 748 VAL A N 1
ATOM 5828 C CA . VAL A 1 748 ? -1.225 -4.66 -24.469 1 90.81 748 VAL A CA 1
ATOM 5829 C C . VAL A 1 748 ? -2.15 -5.074 -23.328 1 90.81 748 VAL A C 1
ATOM 5831 O O . VAL A 1 748 ? -2.201 -4.41 -22.281 1 90.81 748 VAL A O 1
ATOM 5834 N N . LYS A 1 749 ? -2.898 -6.047 -23.609 1 89.25 749 LYS A N 1
ATOM 5835 C CA . LYS A 1 749 ? -3.842 -6.531 -22.609 1 89.25 749 LYS A CA 1
ATOM 5836 C C . LYS A 1 749 ? -3.408 -7.887 -22.062 1 89.25 749 LYS A C 1
ATOM 5838 O O . LYS A 1 749 ? -2.879 -8.719 -22.797 1 89.25 749 LYS A O 1
ATOM 5843 N N . ILE A 1 750 ? -3.596 -8.031 -20.844 1 88.62 750 ILE A N 1
ATOM 5844 C CA . ILE A 1 750 ? -3.23 -9.273 -20.172 1 88.62 750 ILE A CA 1
ATOM 5845 C C . ILE A 1 750 ? -4.461 -9.883 -19.5 1 88.62 750 ILE A C 1
ATOM 5847 O O . ILE A 1 750 ? -5.16 -9.203 -18.734 1 88.62 750 ILE A O 1
ATOM 5851 N N . TRP A 1 751 ? -4.766 -11.039 -19.891 1 83.44 751 TRP A N 1
ATOM 5852 C CA . TRP A 1 751 ? -5.824 -11.82 -19.266 1 83.44 751 TRP A CA 1
ATOM 5853 C C . TRP A 1 751 ? -5.238 -12.906 -18.359 1 83.44 751 TRP A C 1
ATOM 5855 O O . TRP A 1 751 ? -4.254 -13.547 -18.719 1 83.44 751 TRP A O 1
ATOM 5865 N N . MET A 1 752 ? -5.68 -12.922 -17.234 1 76.62 752 MET A N 1
ATOM 5866 C CA . MET A 1 752 ? -5.34 -14.023 -16.344 1 76.62 752 MET A CA 1
ATOM 5867 C C . MET A 1 752 ? -6.59 -14.805 -15.953 1 76.62 752 MET A C 1
ATOM 5869 O O . MET A 1 752 ? -7.586 -14.219 -15.523 1 76.62 752 MET A O 1
ATOM 5873 N N . ASN A 1 753 ? -6.57 -16.031 -16.109 1 66.75 753 ASN A N 1
ATOM 5874 C CA . ASN A 1 753 ? -7.727 -16.891 -15.844 1 66.75 753 ASN A CA 1
ATOM 5875 C C . ASN A 1 753 ? -8.984 -16.359 -16.531 1 66.75 753 ASN A C 1
ATOM 5877 O O . ASN A 1 753 ? -10.031 -16.234 -15.898 1 66.75 753 ASN A O 1
ATOM 5881 N N . ASP A 1 754 ? -8.734 -15.875 -17.781 1 68.56 754 ASP A N 1
ATOM 5882 C CA . ASP A 1 754 ? -9.773 -15.438 -18.703 1 68.56 754 ASP A CA 1
ATOM 5883 C C . ASP A 1 754 ? -10.422 -14.141 -18.234 1 68.56 754 ASP A C 1
ATOM 5885 O O . ASP A 1 754 ? -11.539 -13.805 -18.641 1 68.56 754 ASP A O 1
ATOM 5889 N N . VAL A 1 755 ? -9.781 -13.539 -17.156 1 71.06 755 VAL A N 1
ATOM 5890 C CA . VAL A 1 755 ? -10.242 -12.234 -16.703 1 71.06 755 VAL A CA 1
ATOM 5891 C C . VAL A 1 755 ? -9.211 -11.172 -17.078 1 71.06 755 VAL A C 1
ATOM 5893 O O . VAL A 1 755 ? -8 -11.383 -16.922 1 71.06 755 VAL A O 1
ATOM 5896 N N . LEU A 1 756 ? -9.766 -10.148 -17.562 1 80.88 756 LEU A N 1
ATOM 5897 C CA . LEU A 1 756 ? -8.875 -9.062 -17.938 1 80.88 756 LEU A CA 1
ATOM 5898 C C . LEU A 1 756 ? -8.266 -8.406 -16.703 1 80.88 756 LEU A C 1
ATOM 5900 O O . LEU A 1 756 ? -8.992 -7.91 -15.836 1 80.88 756 LEU A O 1
ATOM 5904 N N . LYS A 1 757 ? -7.027 -8.43 -16.594 1 75 757 LYS A N 1
ATOM 5905 C CA . LYS A 1 757 ? -6.352 -7.91 -15.414 1 75 757 LYS A CA 1
ATOM 5906 C C . LYS A 1 757 ? -5.699 -6.562 -15.711 1 75 757 LYS A C 1
ATOM 5908 O O . LYS A 1 757 ? -5.551 -5.73 -14.812 1 75 757 LYS A O 1
ATOM 5913 N N . SER A 1 758 ? -5.23 -6.449 -16.938 1 81.81 758 SER A N 1
ATOM 5914 C CA . SER A 1 758 ? -4.527 -5.211 -17.266 1 81.81 758 SER A CA 1
ATOM 5915 C C . SER A 1 758 ? -4.746 -4.828 -18.719 1 81.81 758 SER A C 1
ATOM 5917 O O . SER A 1 758 ? -4.812 -5.695 -19.594 1 81.81 758 SER A O 1
ATOM 5919 N N . SER A 1 759 ? -4.977 -3.6 -18.969 1 83.75 759 SER A N 1
ATOM 5920 C CA . SER A 1 759 ? -5.035 -2.99 -20.297 1 83.75 759 SER A CA 1
ATOM 5921 C C . SER A 1 759 ? -4.297 -1.658 -20.328 1 83.75 759 SER A C 1
ATOM 5923 O O . SER A 1 759 ? -4.785 -0.659 -19.797 1 83.75 759 SER A O 1
ATOM 5925 N N . LYS A 1 760 ? -3.098 -1.679 -20.781 1 83.62 760 LYS A N 1
ATOM 5926 C CA . LYS A 1 760 ? -2.279 -0.469 -20.781 1 83.62 760 LYS A CA 1
ATOM 5927 C C . LYS A 1 760 ? -1.754 -0.159 -22.188 1 83.62 760 LYS A C 1
ATOM 5929 O O . LYS A 1 760 ? -1.401 -1.069 -22.938 1 83.62 760 LYS A O 1
ATOM 5934 N N . ARG A 1 761 ? -1.717 1.067 -22.469 1 86.81 761 ARG A N 1
ATOM 5935 C CA . ARG A 1 761 ? -1.06 1.494 -23.703 1 86.81 761 ARG A CA 1
ATOM 5936 C C . ARG A 1 761 ? 0.452 1.576 -23.516 1 86.81 761 ARG A C 1
ATOM 5938 O O . ARG A 1 761 ? 0.951 2.475 -22.828 1 86.81 761 ARG A O 1
ATOM 5945 N N . ILE A 1 762 ? 1.162 0.734 -24.047 1 88.88 762 ILE A N 1
ATOM 5946 C CA . ILE A 1 762 ? 2.602 0.619 -23.844 1 88.88 762 ILE A CA 1
ATOM 5947 C C . ILE A 1 762 ? 3.342 1.257 -25.016 1 88.88 762 ILE A C 1
ATOM 5949 O O . ILE A 1 762 ? 4.441 1.786 -24.844 1 88.88 762 ILE A O 1
ATOM 5953 N N . HIS A 1 763 ? 2.727 1.274 -26.203 1 91.19 763 HIS A N 1
ATOM 5954 C CA . HIS A 1 763 ? 3.406 1.76 -27.406 1 91.19 763 HIS A CA 1
ATOM 5955 C C . HIS A 1 763 ? 2.615 2.883 -28.062 1 91.19 763 HIS A C 1
ATOM 5957 O O . HIS A 1 763 ? 1.388 2.924 -27.969 1 91.19 763 HIS A O 1
ATOM 5963 N N . ASN A 1 764 ? 3.438 3.811 -28.641 1 88.69 764 ASN A N 1
ATOM 5964 C CA . ASN A 1 764 ? 2.828 4.832 -29.484 1 88.69 764 ASN A CA 1
ATOM 5965 C C . ASN A 1 764 ? 2.609 4.324 -30.906 1 88.69 764 ASN A C 1
ATOM 5967 O O . ASN A 1 764 ? 3.43 4.574 -31.797 1 88.69 764 ASN A O 1
ATOM 5971 N N . GLY A 1 765 ? 1.608 3.535 -31.062 1 83.88 765 GLY A N 1
ATOM 5972 C CA . GLY A 1 765 ? 1.3 2.865 -32.312 1 83.88 765 GLY A CA 1
ATOM 5973 C C . GLY A 1 765 ? 1.043 1.379 -32.156 1 83.88 765 GLY A C 1
ATOM 5974 O O . GLY A 1 765 ? 0.817 0.903 -31.031 1 83.88 765 GLY A O 1
ATOM 5975 N N . ALA A 1 766 ? 1.17 0.745 -33.25 1 88.44 766 ALA A N 1
ATOM 5976 C CA . ALA A 1 766 ? 0.809 -0.67 -33.25 1 88.44 766 ALA A CA 1
ATOM 5977 C C . ALA A 1 766 ? 1.868 -1.504 -32.531 1 88.44 766 ALA A C 1
ATOM 5979 O O . ALA A 1 766 ? 3.066 -1.321 -32.75 1 88.44 766 ALA A O 1
ATOM 5980 N N . ALA A 1 767 ? 1.486 -2.262 -31.641 1 92.38 767 ALA A N 1
ATOM 5981 C CA . ALA A 1 767 ? 2.346 -3.279 -31.031 1 92.38 767 ALA A CA 1
ATOM 5982 C C . ALA A 1 767 ? 2.326 -4.566 -31.859 1 92.38 767 ALA A C 1
ATOM 5984 O O . ALA A 1 767 ? 1.386 -5.359 -31.766 1 92.38 767 ALA A O 1
ATOM 5985 N N . HIS A 1 768 ? 3.406 -4.887 -32.531 1 92.38 768 HIS A N 1
ATOM 5986 C CA . HIS A 1 768 ? 3.43 -5.957 -33.531 1 92.38 768 HIS A CA 1
ATOM 5987 C C . HIS A 1 768 ? 3.855 -7.277 -32.875 1 92.38 768 HIS A C 1
ATOM 5989 O O . HIS A 1 768 ? 3.514 -8.352 -33.406 1 92.38 768 HIS A O 1
ATOM 5995 N N . ALA A 1 769 ? 4.641 -7.152 -31.859 1 95 769 ALA A N 1
ATOM 5996 C CA . ALA A 1 769 ? 5.23 -8.391 -31.359 1 95 769 ALA A CA 1
ATOM 5997 C C . ALA A 1 769 ? 5.32 -8.375 -29.828 1 95 769 ALA A C 1
ATOM 5999 O O . ALA A 1 769 ? 5.535 -7.316 -29.234 1 95 769 ALA A O 1
ATOM 6000 N N . VAL A 1 770 ? 5.09 -9.5 -29.219 1 95.19 770 VAL A N 1
ATOM 6001 C CA . VAL A 1 770 ? 5.211 -9.688 -27.781 1 95.19 770 VAL A CA 1
ATOM 6002 C C . VAL A 1 770 ? 5.973 -10.977 -27.484 1 95.19 770 VAL A C 1
ATOM 6004 O O . VAL A 1 770 ? 5.812 -11.977 -28.188 1 95.19 770 VAL A O 1
ATOM 6007 N N . ALA A 1 771 ? 6.828 -10.922 -26.578 1 93.44 771 ALA A N 1
ATOM 6008 C CA . ALA A 1 771 ? 7.543 -12.094 -26.062 1 93.44 771 ALA A CA 1
ATOM 6009 C C . ALA A 1 771 ? 7.496 -12.156 -24.547 1 93.44 771 ALA A C 1
ATOM 6011 O O . ALA A 1 771 ? 7.445 -11.117 -23.875 1 93.44 771 ALA A O 1
ATOM 6012 N N . MET A 1 772 ? 7.359 -13.305 -24.094 1 89.38 772 MET A N 1
ATOM 6013 C CA . MET A 1 772 ? 7.277 -13.453 -22.656 1 89.38 772 MET A CA 1
ATOM 6014 C C . MET A 1 772 ? 8.016 -14.703 -22.188 1 89.38 772 MET A C 1
ATOM 6016 O O . MET A 1 772 ? 7.965 -15.742 -22.859 1 89.38 772 MET A O 1
ATOM 6020 N N . GLU A 1 773 ? 8.719 -14.508 -21.156 1 79.62 773 GLU A N 1
ATOM 6021 C CA . GLU A 1 773 ? 9.344 -15.633 -20.453 1 79.62 773 GLU A CA 1
ATOM 6022 C C . GLU A 1 773 ? 9.375 -15.398 -18.953 1 79.62 773 GLU A C 1
ATOM 6024 O O . GLU A 1 773 ? 9.867 -14.367 -18.484 1 79.62 773 GLU A O 1
ATOM 6029 N N . GLU A 1 774 ? 8.867 -16.234 -18.297 1 75.75 774 GLU A N 1
ATOM 6030 C CA . GLU A 1 774 ? 8.789 -16.109 -16.844 1 75.75 774 GLU A CA 1
ATOM 6031 C C . GLU A 1 774 ? 8.07 -14.82 -16.438 1 75.75 774 GLU A C 1
ATOM 6033 O O . GLU A 1 774 ? 6.902 -14.625 -16.781 1 75.75 774 GLU A O 1
ATOM 6038 N N . ASN A 1 775 ? 8.891 -13.844 -15.953 1 77.25 775 ASN A N 1
ATOM 6039 C CA . ASN A 1 775 ? 8.25 -12.609 -15.508 1 77.25 775 ASN A CA 1
ATOM 6040 C C . ASN A 1 775 ? 8.586 -11.438 -16.438 1 77.25 775 ASN A C 1
ATOM 6042 O O . ASN A 1 775 ? 8.109 -10.32 -16.219 1 77.25 775 ASN A O 1
ATOM 6046 N N . TRP A 1 776 ? 9.211 -11.883 -17.547 1 86.31 776 TRP A N 1
ATOM 6047 C CA . TRP A 1 776 ? 9.609 -10.805 -18.438 1 86.31 776 TRP A CA 1
ATOM 6048 C C . TRP A 1 776 ? 8.648 -10.688 -19.625 1 86.31 776 TRP A C 1
ATOM 6050 O O . TRP A 1 776 ? 8.273 -11.695 -20.219 1 86.31 776 TRP A O 1
ATOM 6060 N N . LEU A 1 777 ? 8.305 -9.523 -19.766 1 91.38 777 LEU A N 1
ATOM 6061 C CA . LEU A 1 777 ? 7.445 -9.211 -20.891 1 91.38 777 LEU A CA 1
ATOM 6062 C C . LEU A 1 777 ? 8.125 -8.219 -21.828 1 91.38 777 LEU A C 1
ATOM 6064 O O . LEU A 1 777 ? 8.562 -7.148 -21.406 1 91.38 777 LEU A O 1
ATOM 6068 N N . PHE A 1 778 ? 8.289 -8.633 -23.094 1 94.94 778 PHE A N 1
ATOM 6069 C CA . PHE A 1 778 ? 8.859 -7.77 -24.125 1 94.94 778 PHE A CA 1
ATOM 6070 C C . PHE A 1 778 ? 7.816 -7.445 -25.188 1 94.94 778 PHE A C 1
ATOM 6072 O O . PHE A 1 778 ? 7.082 -8.328 -25.641 1 94.94 778 PHE A O 1
ATOM 6079 N N . SER A 1 779 ? 7.68 -6.219 -25.469 1 95.31 779 SER A N 1
ATOM 6080 C CA . SER A 1 779 ? 6.793 -5.812 -26.562 1 95.31 779 SER A CA 1
ATOM 6081 C C . SER A 1 779 ? 7.492 -4.844 -27.5 1 95.31 779 SER A C 1
ATOM 6083 O O . SER A 1 779 ? 8.398 -4.117 -27.094 1 95.31 779 SER A O 1
ATOM 6085 N N . GLY A 1 780 ? 7.207 -4.977 -28.766 1 94.94 780 GLY A N 1
ATOM 6086 C CA . GLY A 1 780 ? 7.746 -4.09 -29.797 1 94.94 780 GLY A CA 1
ATOM 6087 C C . GLY A 1 780 ? 6.758 -3.773 -30.891 1 94.94 780 GLY A C 1
ATOM 6088 O O . GLY A 1 780 ? 5.801 -4.52 -31.109 1 94.94 780 GLY A O 1
ATOM 6089 N N . GLY A 1 781 ? 7.086 -2.523 -31.484 1 92.31 781 GLY A N 1
ATOM 6090 C CA . GLY A 1 781 ? 6.125 -2.174 -32.531 1 92.31 781 GLY A CA 1
ATOM 6091 C C . GLY A 1 781 ? 6.598 -1.047 -33.406 1 92.31 781 GLY A C 1
ATOM 6092 O O . GLY A 1 781 ? 7.785 -0.956 -33.719 1 92.31 781 GLY A O 1
ATOM 6093 N N . TRP A 1 782 ? 5.582 -0.365 -33.844 1 87.81 782 TRP A N 1
ATOM 6094 C CA . TRP A 1 782 ? 5.75 0.652 -34.875 1 87.81 782 TRP A CA 1
ATOM 6095 C C . TRP A 1 782 ? 6.652 1.78 -34.375 1 87.81 782 TRP A C 1
ATOM 6097 O O . TRP A 1 782 ? 7.328 2.432 -35.188 1 87.81 782 TRP A O 1
ATOM 6107 N N . ASP A 1 783 ? 6.723 2.023 -33.125 1 91.31 783 ASP A N 1
ATOM 6108 C CA . ASP A 1 783 ? 7.484 3.141 -32.562 1 91.31 783 ASP A CA 1
ATOM 6109 C C . ASP A 1 783 ? 8.969 2.807 -32.5 1 91.31 783 ASP A C 1
ATOM 6111 O O . ASP A 1 783 ? 9.758 3.586 -31.953 1 91.31 783 ASP A O 1
ATOM 6115 N N . LYS A 1 784 ? 9.391 1.638 -32.969 1 93.75 784 LYS A N 1
ATOM 6116 C CA . LYS A 1 784 ? 10.789 1.215 -33.062 1 93.75 784 LYS A CA 1
ATOM 6117 C C . LYS A 1 784 ? 11.43 1.088 -31.703 1 93.75 784 LYS A C 1
ATOM 6119 O O . LYS A 1 784 ? 12.602 1.426 -31.516 1 93.75 784 LYS A O 1
ATOM 6124 N N . THR A 1 785 ? 10.594 0.715 -30.766 1 94.88 785 THR A N 1
ATOM 6125 C CA . THR A 1 785 ? 11.094 0.565 -29.406 1 94.88 785 THR A CA 1
ATOM 6126 C C . THR A 1 785 ? 10.656 -0.772 -28.812 1 94.88 785 THR A C 1
ATOM 6128 O O . THR A 1 785 ? 9.516 -1.198 -29 1 94.88 785 THR A O 1
ATOM 6131 N N . VAL A 1 786 ? 11.578 -1.44 -28.188 1 95.31 786 VAL A N 1
ATOM 6132 C CA . VAL A 1 786 ? 11.242 -2.625 -27.406 1 95.31 786 VAL A CA 1
ATOM 6133 C C . VAL A 1 786 ? 11.039 -2.234 -25.953 1 95.31 786 VAL A C 1
ATOM 6135 O O . VAL A 1 786 ? 11.914 -1.638 -25.328 1 95.31 786 VAL A O 1
ATOM 6138 N N . LYS A 1 787 ? 9.875 -2.498 -25.5 1 95.12 787 LYS A N 1
ATOM 6139 C CA . LYS A 1 787 ? 9.578 -2.23 -24.094 1 95.12 787 LYS A CA 1
ATOM 6140 C C . LYS A 1 787 ? 9.844 -3.463 -23.234 1 95.12 787 LYS A C 1
ATOM 6142 O O . LYS A 1 787 ? 9.43 -4.57 -23.578 1 95.12 787 LYS A O 1
ATOM 6147 N N . VAL A 1 788 ? 10.547 -3.281 -22.219 1 92.25 788 VAL A N 1
ATOM 6148 C CA . VAL A 1 788 ? 10.891 -4.348 -21.281 1 92.25 788 VAL A CA 1
ATOM 6149 C C . VAL A 1 788 ? 10.117 -4.156 -19.969 1 92.25 788 VAL A C 1
ATOM 6151 O O . VAL A 1 788 ? 10.273 -3.137 -19.297 1 92.25 788 VAL A O 1
ATOM 6154 N N . GLN A 1 789 ? 9.312 -5.07 -19.688 1 90.31 789 GLN A N 1
ATOM 6155 C CA . GLN A 1 789 ? 8.5 -4.996 -18.484 1 90.31 789 GLN A CA 1
ATOM 6156 C C . GLN A 1 789 ? 8.641 -6.266 -17.641 1 90.31 789 GLN A C 1
ATOM 6158 O O . GLN A 1 789 ? 9.094 -7.297 -18.141 1 90.31 789 GLN A O 1
ATOM 6163 N N . GLU A 1 790 ? 8.328 -6.086 -16.438 1 86.06 790 GLU A N 1
ATOM 6164 C CA . GLU A 1 790 ? 8.305 -7.219 -15.516 1 86.06 790 GLU A CA 1
ATOM 6165 C C . GLU A 1 790 ? 6.914 -7.418 -14.922 1 86.06 790 GLU A C 1
ATOM 6167 O O . GLU A 1 790 ? 6.305 -6.473 -14.422 1 86.06 790 GLU A O 1
ATOM 6172 N N . ILE A 1 791 ? 6.391 -8.562 -15.094 1 81.94 791 ILE A N 1
ATOM 6173 C CA . ILE A 1 791 ? 5.062 -8.859 -14.562 1 81.94 791 ILE A CA 1
ATOM 6174 C C . ILE A 1 791 ? 5.176 -9.375 -13.133 1 81.94 791 ILE A C 1
ATOM 6176 O O . ILE A 1 791 ? 5.867 -10.367 -12.875 1 81.94 791 ILE A O 1
ATOM 6180 N N . HIS A 1 792 ? 4.613 -8.523 -12.391 1 73 792 HIS A N 1
ATOM 6181 C CA . HIS A 1 792 ? 4.555 -8.945 -11 1 73 792 HIS A CA 1
ATOM 6182 C C . HIS A 1 792 ? 3.152 -9.406 -10.617 1 73 792 HIS A C 1
ATOM 6184 O O . HIS A 1 792 ? 2.168 -8.727 -10.906 1 73 792 HIS A O 1
ATOM 6190 N N . ARG A 1 793 ? 3.127 -10.539 -10.32 1 59.88 793 ARG A N 1
ATOM 6191 C CA . ARG A 1 793 ? 1.841 -11.109 -9.938 1 59.88 793 ARG A CA 1
ATOM 6192 C C . ARG A 1 793 ? 1.646 -11.055 -8.422 1 59.88 793 ARG A C 1
ATOM 6194 O O . ARG A 1 793 ? 2.473 -11.57 -7.668 1 59.88 793 ARG A O 1
ATOM 6201 N N . ALA A 1 794 ? 0.902 -10.016 -7.973 1 50.12 794 ALA A N 1
ATOM 6202 C CA . ALA A 1 794 ? 0.612 -9.898 -6.547 1 50.12 794 ALA A CA 1
ATOM 6203 C C . ALA A 1 794 ? -0.878 -10.07 -6.273 1 50.12 794 ALA A C 1
ATOM 6205 O O . ALA A 1 794 ? -1.703 -9.305 -6.777 1 50.12 794 ALA A O 1
ATOM 6206 N N . GLY A 1 795 ? -1.414 -10.898 -5.441 1 41.97 795 GLY A N 1
ATOM 6207 C CA . GLY A 1 795 ? -2.766 -11.078 -4.934 1 41.97 795 GLY A CA 1
ATOM 6208 C C . GLY A 1 795 ? -3.814 -11.109 -6.031 1 41.97 795 GLY A C 1
ATOM 6209 O O . GLY A 1 795 ? -4.875 -10.5 -5.898 1 41.97 795 GLY A O 1
ATOM 6210 N N . GLY A 1 796 ? -3.543 -11.828 -7.191 1 49.25 796 GLY A N 1
ATOM 6211 C CA . GLY A 1 796 ? -4.504 -11.898 -8.281 1 49.25 796 GLY A CA 1
ATOM 6212 C C . GLY A 1 796 ? -4.422 -10.711 -9.227 1 49.25 796 GLY A C 1
ATOM 6213 O O . GLY A 1 796 ? -5.047 -10.711 -10.289 1 49.25 796 GLY A O 1
ATOM 6214 N N . GLU A 1 797 ? -3.771 -9.633 -8.695 1 56.97 797 GLU A N 1
ATOM 6215 C CA . GLU A 1 797 ? -3.584 -8.508 -9.609 1 56.97 797 GLU A CA 1
ATOM 6216 C C . GLU A 1 797 ? -2.225 -8.578 -10.297 1 56.97 797 GLU A C 1
ATOM 6218 O O . GLU A 1 797 ? -1.302 -9.227 -9.797 1 56.97 797 GLU A O 1
ATOM 6223 N N . ILE A 1 798 ? -2.293 -8.289 -11.453 1 68.12 798 ILE A N 1
ATOM 6224 C CA . ILE A 1 798 ? -1.077 -8.203 -12.258 1 68.12 798 ILE A CA 1
ATOM 6225 C C . ILE A 1 798 ? -0.597 -6.754 -12.305 1 68.12 798 ILE A C 1
ATOM 6227 O O . ILE A 1 798 ? -1.389 -5.84 -12.547 1 68.12 798 ILE A O 1
ATOM 6231 N N . ASP A 1 799 ? 0.57 -6.594 -11.539 1 71.81 799 ASP A N 1
ATOM 6232 C CA . ASP A 1 799 ? 1.224 -5.293 -11.68 1 71.81 799 ASP A CA 1
ATOM 6233 C C . ASP A 1 799 ? 2.344 -5.355 -12.719 1 71.81 799 ASP A C 1
ATOM 6235 O O . ASP A 1 799 ? 3.229 -6.207 -12.633 1 71.81 799 ASP A O 1
ATOM 6239 N N . ILE A 1 800 ? 2.182 -4.574 -13.734 1 80.44 800 ILE A N 1
ATOM 6240 C CA . ILE A 1 800 ? 3.211 -4.496 -14.766 1 80.44 800 ILE A CA 1
ATOM 6241 C C . ILE A 1 800 ? 4.18 -3.359 -14.445 1 80.44 800 ILE A C 1
ATOM 6243 O O . ILE A 1 800 ? 3.781 -2.191 -14.406 1 80.44 800 ILE A O 1
ATOM 6247 N N . ARG A 1 801 ? 5.352 -3.785 -14.117 1 82.19 801 ARG A N 1
ATOM 6248 C CA . ARG A 1 801 ? 6.371 -2.785 -13.812 1 82.19 801 ARG A CA 1
ATOM 6249 C C . ARG A 1 801 ? 7.203 -2.461 -15.055 1 82.19 801 ARG A C 1
ATOM 6251 O O . ARG A 1 801 ? 7.719 -3.363 -15.719 1 82.19 801 ARG A O 1
ATOM 6258 N N . ASP A 1 802 ? 7.266 -1.272 -15.297 1 87.75 802 ASP A N 1
ATOM 6259 C CA . ASP A 1 802 ? 8.094 -0.82 -16.406 1 87.75 802 ASP A CA 1
ATOM 6260 C C . ASP A 1 802 ? 9.57 -0.832 -16.031 1 87.75 802 ASP A C 1
ATOM 6262 O O . ASP A 1 802 ? 9.992 -0.111 -15.133 1 87.75 802 ASP A O 1
ATOM 6266 N N . VAL A 1 803 ? 10.367 -1.591 -16.656 1 88.69 803 VAL A N 1
ATOM 6267 C CA . VAL A 1 803 ? 11.789 -1.717 -16.328 1 88.69 803 VAL A CA 1
ATOM 6268 C C . VAL A 1 803 ? 12.609 -0.832 -17.266 1 88.69 803 VAL A C 1
ATOM 6270 O O . VAL A 1 803 ? 13.531 -0.143 -16.828 1 88.69 803 VAL A O 1
ATOM 6273 N N . GLY A 1 804 ? 12.32 -0.914 -18.547 1 91 804 GLY A N 1
ATOM 6274 C CA . GLY A 1 804 ? 13.07 -0.11 -19.5 1 91 804 GLY A CA 1
ATOM 6275 C C . GLY A 1 804 ? 12.641 -0.332 -20.938 1 91 804 GLY A C 1
ATOM 6276 O O . GLY A 1 804 ? 11.586 -0.919 -21.203 1 91 804 GLY A O 1
ATOM 6277 N N . SER A 1 805 ? 13.445 0.308 -21.812 1 92.56 805 SER A N 1
ATOM 6278 C CA . SER A 1 805 ? 13.164 0.202 -23.25 1 92.56 805 SER A CA 1
ATOM 6279 C C . SER A 1 805 ? 14.453 0.124 -24.062 1 92.56 805 SER A C 1
ATOM 6281 O O . SER A 1 805 ? 15.508 0.549 -23.594 1 92.56 805 SER A O 1
ATOM 6283 N N . ILE A 1 806 ? 14.383 -0.496 -25.172 1 93.06 806 ILE A N 1
ATOM 6284 C CA . ILE A 1 806 ? 15.477 -0.583 -26.141 1 93.06 806 ILE A CA 1
ATOM 6285 C C . ILE A 1 806 ? 15.086 0.138 -27.422 1 93.06 806 ILE A C 1
ATOM 6287 O O . ILE A 1 806 ? 14.133 -0.26 -28.109 1 93.06 806 ILE A O 1
ATOM 6291 N N . ALA A 1 807 ? 15.789 1.159 -27.703 1 92.75 807 ALA A N 1
ATOM 6292 C CA . ALA A 1 807 ? 15.539 1.879 -28.953 1 92.75 807 ALA A CA 1
ATOM 6293 C C . ALA A 1 807 ? 16.109 1.126 -30.141 1 92.75 807 ALA A C 1
ATOM 6295 O O . ALA A 1 807 ? 17.266 0.687 -30.109 1 92.75 807 ALA A O 1
ATOM 6296 N N . CYS A 1 808 ? 15.305 0.997 -31.141 1 92.06 808 CYS A N 1
ATOM 6297 C CA . CYS A 1 808 ? 15.727 0.268 -32.344 1 92.06 808 CYS A CA 1
ATOM 6298 C C . CYS A 1 808 ? 15.68 1.165 -33.562 1 92.06 808 CYS A C 1
ATOM 6300 O O . CYS A 1 808 ? 15.109 2.254 -33.531 1 92.06 808 CYS A O 1
ATOM 6302 N N . ASP A 1 809 ? 16.344 0.712 -34.594 1 90.38 809 ASP A N 1
ATOM 6303 C CA . ASP A 1 809 ? 16.484 1.515 -35.812 1 90.38 809 ASP A CA 1
ATOM 6304 C C . ASP A 1 809 ? 15.32 1.264 -36.781 1 90.38 809 ASP A C 1
ATOM 6306 O O . ASP A 1 809 ? 15.156 1.979 -37.75 1 90.38 809 ASP A O 1
ATOM 6310 N N . SER A 1 810 ? 14.609 0.28 -36.5 1 91.56 810 SER A N 1
ATOM 6311 C CA . SER A 1 810 ? 13.5 -0.075 -37.406 1 91.56 810 SER A CA 1
ATOM 6312 C C . SER A 1 810 ? 12.305 -0.593 -36.594 1 91.56 810 SER A C 1
ATOM 6314 O O . SER A 1 810 ? 12.406 -0.824 -35.406 1 91.56 810 SER A O 1
ATOM 6316 N N . VAL A 1 811 ? 11.164 -0.623 -37.438 1 93 811 VAL A N 1
ATOM 6317 C CA . VAL A 1 811 ? 9.945 -1.156 -36.812 1 93 811 VAL A CA 1
ATOM 6318 C C . VAL A 1 811 ? 10.172 -2.609 -36.406 1 93 811 VAL A C 1
ATOM 6320 O O . VAL A 1 811 ? 10.789 -3.383 -37.125 1 93 811 VAL A O 1
ATOM 6323 N N . ILE A 1 812 ? 9.727 -2.912 -35.25 1 95.19 812 ILE A N 1
ATOM 6324 C CA . ILE A 1 812 ? 9.875 -4.266 -34.719 1 95.19 812 ILE A CA 1
ATOM 6325 C C . ILE A 1 812 ? 8.703 -5.129 -35.188 1 95.19 812 ILE A C 1
ATOM 6327 O O . ILE A 1 812 ? 7.539 -4.801 -34.938 1 95.19 812 ILE A O 1
ATOM 6331 N N . THR A 1 813 ? 9.008 -6.215 -35.812 1 94.5 813 THR A N 1
ATOM 6332 C CA . THR A 1 813 ? 7.953 -7.039 -36.406 1 94.5 813 THR A CA 1
ATOM 6333 C C . THR A 1 813 ? 7.914 -8.414 -35.75 1 94.5 813 THR A C 1
ATOM 6335 O O . THR A 1 813 ? 6.918 -9.133 -35.844 1 94.5 813 THR A O 1
ATOM 6338 N N . ALA A 1 814 ? 8.961 -8.766 -35.094 1 95.19 814 ALA A N 1
ATOM 6339 C CA . ALA A 1 814 ? 9.016 -10.062 -34.438 1 95.19 814 ALA A CA 1
ATOM 6340 C C . ALA A 1 814 ? 9.891 -10 -33.188 1 95.19 814 ALA A C 1
ATOM 6342 O O . ALA A 1 814 ? 10.883 -9.273 -33.156 1 95.19 814 ALA A O 1
ATOM 6343 N N . LEU A 1 815 ? 9.453 -10.734 -32.156 1 95.88 815 LEU A N 1
ATOM 6344 C CA . LEU A 1 815 ? 10.203 -10.805 -30.922 1 95.88 815 LEU A CA 1
ATOM 6345 C C . LEU A 1 815 ? 10.25 -12.234 -30.391 1 95.88 815 LEU A C 1
ATOM 6347 O O . LEU A 1 815 ? 9.273 -12.977 -30.516 1 95.88 815 LEU A O 1
ATOM 6351 N N . MET A 1 816 ? 11.375 -12.586 -29.812 1 93.94 816 MET A N 1
ATOM 6352 C CA . MET A 1 816 ? 11.508 -13.875 -29.125 1 93.94 816 MET A CA 1
ATOM 6353 C C . MET A 1 816 ? 12.578 -13.805 -28.047 1 93.94 816 MET A C 1
ATOM 6355 O O . MET A 1 816 ? 13.617 -13.172 -28.234 1 93.94 816 MET A O 1
ATOM 6359 N N . TYR A 1 817 ? 12.242 -14.273 -26.969 1 91.44 817 TYR A N 1
ATOM 6360 C CA . TYR A 1 817 ? 13.211 -14.398 -25.891 1 91.44 817 TYR A CA 1
ATOM 6361 C C . TYR A 1 817 ? 13.469 -15.867 -25.562 1 91.44 817 TYR A C 1
ATOM 6363 O O . TYR A 1 817 ? 12.555 -16.594 -25.188 1 91.44 817 TYR A O 1
ATOM 6371 N N . VAL A 1 818 ? 14.672 -16.25 -25.781 1 84.69 818 VAL A N 1
ATOM 6372 C CA . VAL A 1 818 ? 15.008 -17.656 -25.562 1 84.69 818 VAL A CA 1
ATOM 6373 C C . VAL A 1 818 ? 16.422 -17.781 -25.016 1 84.69 818 VAL A C 1
ATOM 6375 O O . VAL A 1 818 ? 17.344 -17.109 -25.5 1 84.69 818 VAL A O 1
ATOM 6378 N N . GLN A 1 819 ? 16.609 -18.5 -23.984 1 76.88 819 GLN A N 1
ATOM 6379 C CA . GLN A 1 819 ? 17.906 -18.812 -23.391 1 76.88 819 GLN A CA 1
ATOM 6380 C C . GLN A 1 819 ? 18.672 -17.531 -23.031 1 76.88 819 GLN A C 1
ATOM 6382 O O . GLN A 1 819 ? 19.859 -17.406 -23.328 1 76.88 819 GLN A O 1
ATOM 6387 N N . GLY A 1 820 ? 17.953 -16.578 -22.641 1 80.44 820 GLY A N 1
ATOM 6388 C CA . GLY A 1 820 ? 18.578 -15.344 -22.188 1 80.44 820 GLY A CA 1
ATOM 6389 C C . GLY A 1 820 ? 18.906 -14.391 -23.328 1 80.44 820 GLY A C 1
ATOM 6390 O O . GLY A 1 820 ? 19.562 -13.359 -23.109 1 80.44 820 GLY A O 1
ATOM 6391 N N . ILE A 1 821 ? 18.516 -14.789 -24.516 1 88.12 821 ILE A N 1
ATOM 6392 C CA . ILE A 1 821 ? 18.781 -13.945 -25.672 1 88.12 821 ILE A CA 1
ATOM 6393 C C . ILE A 1 821 ? 17.469 -13.352 -26.172 1 88.12 821 ILE A C 1
ATOM 6395 O O . ILE A 1 821 ? 16.5 -14.078 -26.422 1 88.12 821 ILE A O 1
ATOM 6399 N N . LEU A 1 822 ? 17.453 -12.086 -26.25 1 92.69 822 LEU A N 1
ATOM 6400 C CA . LEU A 1 822 ? 16.312 -11.414 -26.859 1 92.69 822 LEU A CA 1
ATOM 6401 C C . LEU A 1 822 ? 16.531 -11.172 -28.344 1 92.69 822 LEU A C 1
ATOM 6403 O O . LEU A 1 822 ? 17.453 -10.445 -28.719 1 92.69 822 LEU A O 1
ATOM 6407 N N . LEU A 1 823 ? 15.789 -11.836 -29.156 1 94.94 823 LEU A N 1
ATOM 6408 C CA . LEU A 1 823 ? 15.867 -11.688 -30.594 1 94.94 823 LEU A CA 1
ATOM 6409 C C . LEU A 1 823 ? 14.812 -10.703 -31.094 1 94.94 823 LEU A C 1
ATOM 6411 O O . LEU A 1 823 ? 13.625 -10.859 -30.828 1 94.94 823 LEU A O 1
ATOM 6415 N N . VAL A 1 824 ? 15.266 -9.742 -31.797 1 96.06 824 VAL A N 1
ATOM 6416 C CA . VAL A 1 824 ? 14.391 -8.703 -32.344 1 96.06 824 VAL A CA 1
ATOM 6417 C C . VAL A 1 824 ? 14.461 -8.688 -33.844 1 96.06 824 VAL A C 1
ATOM 6419 O O . VAL A 1 824 ? 15.531 -8.469 -34.438 1 96.06 824 VAL A O 1
ATOM 6422 N N . GLY A 1 825 ? 13.328 -8.922 -34.469 1 95.75 825 GLY A N 1
ATOM 6423 C CA . GLY A 1 825 ? 13.242 -8.852 -35.938 1 95.75 825 GLY A CA 1
ATOM 6424 C C . GLY A 1 825 ? 12.766 -7.5 -36.438 1 95.75 825 GLY A C 1
ATOM 6425 O O . GLY A 1 825 ? 11.805 -6.938 -35.906 1 95.75 825 GLY A O 1
ATOM 6426 N N . TYR A 1 826 ? 13.492 -7.023 -37.438 1 93.19 826 TYR A N 1
ATOM 6427 C CA . TYR A 1 826 ? 13.203 -5.703 -37.969 1 93.19 826 TYR A CA 1
ATOM 6428 C C . TYR A 1 826 ? 12.445 -5.809 -39.281 1 93.19 826 TYR A C 1
ATOM 6430 O O . TYR A 1 826 ? 12.484 -6.848 -39.969 1 93.19 826 TYR A O 1
ATOM 6438 N N . ALA A 1 827 ? 11.773 -4.73 -39.562 1 91.88 827 ALA A N 1
ATOM 6439 C CA . ALA A 1 827 ? 11.148 -4.613 -40.875 1 91.88 827 ALA A CA 1
ATOM 6440 C C . ALA A 1 827 ? 12.195 -4.43 -41.969 1 91.88 827 ALA A C 1
ATOM 6442 O O . ALA A 1 827 ? 11.938 -4.746 -43.125 1 91.88 827 ALA A O 1
ATOM 6443 N N . ASN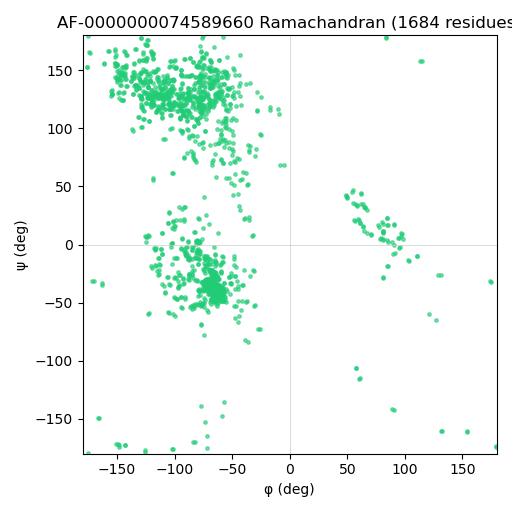 A 1 828 ? 13.414 -3.949 -41.594 1 90.38 828 ASN A N 1
ATOM 6444 C CA . ASN A 1 828 ? 14.453 -3.666 -42.594 1 90.38 828 ASN A CA 1
ATOM 6445 C C . ASN A 1 828 ? 15.359 -4.871 -42.812 1 90.38 828 ASN A C 1
ATOM 6447 O O . ASN A 1 828 ? 16.547 -4.715 -43.125 1 90.38 828 ASN A O 1
ATOM 6451 N N . ARG A 1 829 ? 15.016 -6.074 -42.5 1 88.62 829 ARG A N 1
ATOM 6452 C CA . ARG A 1 829 ? 15.648 -7.344 -42.844 1 88.62 829 ARG A CA 1
ATOM 6453 C C . ARG A 1 829 ? 16.656 -7.754 -41.781 1 88.62 829 ARG A C 1
ATOM 6455 O O . ARG A 1 829 ? 17.156 -8.883 -41.781 1 88.62 829 ARG A O 1
ATOM 6462 N N . LEU A 1 830 ? 16.922 -6.902 -40.844 1 91.94 830 LEU A N 1
ATOM 6463 C CA . LEU A 1 830 ? 17.938 -7.188 -39.844 1 91.94 830 LEU A CA 1
ATOM 6464 C C . LEU A 1 830 ? 17.328 -7.875 -38.625 1 91.94 830 LEU A C 1
ATOM 6466 O O . LEU A 1 830 ? 16.188 -7.609 -38.281 1 91.94 830 LEU A O 1
ATOM 6470 N N . ILE A 1 831 ? 18.125 -8.781 -38.062 1 94.62 831 ILE A N 1
ATOM 6471 C CA . ILE A 1 831 ? 17.797 -9.398 -36.781 1 94.62 831 ILE A CA 1
ATOM 6472 C C . ILE A 1 831 ? 18.828 -8.992 -35.719 1 94.62 831 ILE A C 1
ATOM 6474 O O . ILE A 1 831 ? 20.031 -9.094 -35.938 1 94.62 831 ILE A O 1
ATOM 6478 N N . LYS A 1 832 ? 18.328 -8.469 -34.625 1 94.75 832 LYS A N 1
ATOM 6479 C CA . LYS A 1 832 ? 19.203 -8.117 -33.531 1 94.75 832 LYS A CA 1
ATOM 6480 C C . LYS A 1 832 ? 19.094 -9.133 -32.375 1 94.75 832 LYS A C 1
ATOM 6482 O O . LYS A 1 832 ? 18 -9.516 -31.984 1 94.75 832 LYS A O 1
ATOM 6487 N N . ALA A 1 833 ? 20.188 -9.602 -31.891 1 92.56 833 ALA A N 1
ATOM 6488 C CA . ALA A 1 833 ? 20.25 -10.5 -30.734 1 92.56 833 ALA A CA 1
ATOM 6489 C C . ALA A 1 833 ? 20.875 -9.812 -29.531 1 92.56 833 ALA A C 1
ATOM 6491 O O . ALA A 1 833 ? 22.078 -9.5 -29.547 1 92.56 833 ALA A O 1
ATOM 6492 N N . PHE A 1 834 ? 20.062 -9.547 -28.547 1 91.12 834 PHE A N 1
ATOM 6493 C CA . PHE A 1 834 ? 20.531 -8.914 -27.328 1 91.12 834 PHE A CA 1
ATOM 6494 C C . PHE A 1 834 ? 20.797 -9.961 -26.25 1 91.12 834 PHE A C 1
ATOM 6496 O O . PHE A 1 834 ? 19.953 -10.82 -25.984 1 91.12 834 PHE A O 1
ATOM 6503 N N . HIS A 1 835 ? 21.969 -10.031 -25.641 1 86.25 835 HIS A N 1
ATOM 6504 C CA . HIS A 1 835 ? 22.297 -11 -24.609 1 86.25 835 HIS A CA 1
ATOM 6505 C C . HIS A 1 835 ? 23.344 -10.438 -23.641 1 86.25 835 HIS A C 1
ATOM 6507 O O . HIS A 1 835 ? 24.031 -9.461 -23.953 1 86.25 835 HIS A O 1
ATOM 6513 N N . ARG A 1 836 ? 23.25 -11.039 -22.391 1 77.75 836 ARG A N 1
ATOM 6514 C CA . ARG A 1 836 ? 24.234 -10.641 -21.391 1 77.75 836 ARG A CA 1
ATOM 6515 C C . ARG A 1 836 ? 25.344 -11.688 -21.281 1 77.75 836 ARG A C 1
ATOM 6517 O O . ARG A 1 836 ? 25.078 -12.891 -21.406 1 77.75 836 ARG A O 1
ATOM 6524 N N . ARG A 1 837 ? 26.703 -11.414 -21.469 1 58.41 837 ARG A N 1
ATOM 6525 C CA . ARG A 1 837 ? 27.875 -12.289 -21.453 1 58.41 837 ARG A CA 1
ATOM 6526 C C . ARG A 1 837 ? 28 -12.984 -20.109 1 58.41 837 ARG A C 1
ATOM 6528 O O . ARG A 1 837 ? 27.969 -12.336 -19.062 1 58.41 837 ARG A O 1
ATOM 6535 N N . ASN A 1 838 ? 27.484 -14.188 -20.016 1 50.19 838 ASN A N 1
ATOM 6536 C CA . ASN A 1 838 ? 27.906 -14.961 -18.844 1 50.19 838 ASN A CA 1
ATOM 6537 C C . ASN A 1 838 ? 29.375 -15.359 -18.953 1 50.19 838 ASN A C 1
ATOM 6539 O O . ASN A 1 838 ? 29.875 -15.625 -20.047 1 50.19 838 ASN A O 1
ATOM 6543 N N . SER A 1 839 ? 30.281 -15.039 -18.078 1 39 839 SER A N 1
ATOM 6544 C CA . SER A 1 839 ? 31.672 -15.5 -18.062 1 39 839 SER A CA 1
ATOM 6545 C C . SER A 1 839 ? 31.75 -17 -18.297 1 39 839 SER A C 1
ATOM 6547 O O . SER A 1 839 ? 32.844 -17.562 -18.422 1 39 839 SER A O 1
ATOM 6549 N N . ASN A 1 840 ? 30.875 -17.859 -17.938 1 35.38 840 ASN A N 1
ATOM 6550 C CA . ASN A 1 840 ? 31.344 -19.234 -18.031 1 35.38 840 ASN A CA 1
ATOM 6551 C C . ASN A 1 840 ? 31.391 -19.719 -19.469 1 35.38 840 ASN A C 1
ATOM 6553 O O . ASN A 1 840 ? 30.656 -20.625 -19.859 1 35.38 840 ASN A O 1
ATOM 6557 N N . VAL A 1 841 ? 31.328 -19.094 -20.406 1 30.61 841 VAL A N 1
ATOM 6558 C CA . VAL A 1 841 ? 31.562 -19.75 -21.688 1 30.61 841 VAL A CA 1
ATOM 6559 C C . VAL A 1 841 ? 32.906 -20.469 -21.656 1 30.61 841 VAL A C 1
ATOM 6561 O O . VAL A 1 841 ? 33.844 -20.047 -20.953 1 30.61 841 VAL A O 1
ATOM 6564 N N . MET A 1 842 ? 33.156 -21.5 -22.625 1 26.33 842 MET A N 1
ATOM 6565 C CA . MET A 1 842 ? 34.094 -22.531 -23.109 1 26.33 842 MET A CA 1
ATOM 6566 C C . MET A 1 842 ? 35.469 -21.922 -23.422 1 26.33 842 MET A C 1
ATOM 6568 O O . MET A 1 842 ? 35.562 -21 -24.219 1 26.33 842 MET A O 1
ATOM 6572 N N . LYS A 1 843 ? 36.406 -22.031 -22.625 1 25.11 843 LYS A N 1
ATOM 6573 C CA . LYS A 1 843 ? 37.688 -22.422 -23.25 1 25.11 843 LYS A CA 1
ATOM 6574 C C . LYS A 1 843 ? 37.469 -23.531 -24.281 1 25.11 843 LYS A C 1
ATOM 6576 O O . LYS A 1 843 ? 36.75 -24.484 -24.031 1 25.11 843 LYS A O 1
ATOM 6581 N N . PRO A 1 844 ? 38.062 -23.203 -25.562 1 19.8 844 PRO A N 1
ATOM 6582 C CA . PRO A 1 844 ? 38.312 -24.5 -26.188 1 19.8 844 PRO A CA 1
ATOM 6583 C C . PRO A 1 844 ? 39.031 -25.469 -25.234 1 19.8 844 PRO A C 1
ATOM 6585 O O . PRO A 1 844 ? 39.781 -25.047 -24.375 1 19.8 844 PRO A O 1
ATOM 6588 N N . MET B 1 1 ? -43.719 14.32 -23.047 1 18.8 1 MET B N 1
ATOM 6589 C CA . MET B 1 1 ? -42.312 14.031 -23.328 1 18.8 1 MET B CA 1
ATOM 6590 C C . MET B 1 1 ? -41.812 12.875 -22.484 1 18.8 1 MET B C 1
ATOM 6592 O O . MET B 1 1 ? -41.812 12.961 -21.25 1 18.8 1 MET B O 1
ATOM 6596 N N . THR B 1 2 ? -42.062 11.664 -22.891 1 20.09 2 THR B N 1
ATOM 6597 C CA . THR B 1 2 ? -42.188 10.398 -22.172 1 20.09 2 THR B CA 1
ATOM 6598 C C . THR B 1 2 ? -40.844 9.891 -21.703 1 20.09 2 THR B C 1
ATOM 6600 O O . THR B 1 2 ? -39.844 9.906 -22.453 1 20.09 2 THR B O 1
ATOM 6603 N N . PRO B 1 3 ? -40.594 9.867 -20.438 1 22.05 3 PRO B N 1
ATOM 6604 C CA . PRO B 1 3 ? -39.281 9.688 -19.781 1 22.05 3 PRO B CA 1
ATOM 6605 C C . PRO B 1 3 ? -38.688 8.312 -20.062 1 22.05 3 PRO B C 1
ATOM 6607 O O . PRO B 1 3 ? -39.312 7.289 -19.766 1 22.05 3 PRO B O 1
ATOM 6610 N N . HIS B 1 4 ? -38.125 8.156 -21.25 1 20.83 4 HIS B N 1
ATOM 6611 C CA . HIS B 1 4 ? -37.75 6.828 -21.719 1 20.83 4 HIS B CA 1
ATOM 6612 C C . HIS B 1 4 ? -36.812 6.125 -20.734 1 20.83 4 HIS B C 1
ATOM 6614 O O . HIS B 1 4 ? -35.812 6.688 -20.297 1 20.83 4 HIS B O 1
ATOM 6620 N N . VAL B 1 5 ? -37.344 5.254 -19.984 1 22.83 5 VAL B N 1
ATOM 6621 C CA . VAL B 1 5 ? -36.906 4.426 -18.875 1 22.83 5 VAL B CA 1
ATOM 6622 C C . VAL B 1 5 ? -35.75 3.521 -19.312 1 22.83 5 VAL B C 1
ATOM 6624 O O . VAL B 1 5 ? -35.938 2.693 -20.219 1 22.83 5 VAL B O 1
ATOM 6627 N N . SER B 1 6 ? -34.594 4.125 -19.469 1 20.52 6 SER B N 1
ATOM 6628 C CA . SER B 1 6 ? -33.438 3.434 -20.047 1 20.52 6 SER B CA 1
ATOM 6629 C C . SER B 1 6 ? -33.188 2.105 -19.344 1 20.52 6 SER B C 1
ATOM 6631 O O . SER B 1 6 ? -33.281 2.023 -18.109 1 20.52 6 SER B O 1
ATOM 6633 N N . SER B 1 7 ? -33.5 1.054 -20.016 1 20.8 7 SER B N 1
ATOM 6634 C CA . SER B 1 7 ? -33.562 -0.348 -19.625 1 20.8 7 SER B CA 1
ATOM 6635 C C . SER B 1 7 ? -32.281 -0.772 -18.875 1 20.8 7 SER B C 1
ATOM 6637 O O . SER B 1 7 ? -31.188 -0.306 -19.203 1 20.8 7 SER B O 1
ATOM 6639 N N . PRO B 1 8 ? -32.438 -1.399 -17.781 1 22.34 8 PRO B N 1
ATOM 6640 C CA . PRO B 1 8 ? -31.422 -1.752 -16.781 1 22.34 8 PRO B CA 1
ATOM 6641 C C . PRO B 1 8 ? -30.344 -2.68 -17.344 1 22.34 8 PRO B C 1
ATOM 6643 O O . PRO B 1 8 ? -30.641 -3.562 -18.156 1 22.34 8 PRO B O 1
ATOM 6646 N N . LEU B 1 9 ? -29.172 -2.201 -17.594 1 23.89 9 LEU B N 1
ATOM 6647 C CA . LEU B 1 9 ? -28.078 -2.922 -18.234 1 23.89 9 LEU B CA 1
ATOM 6648 C C . LEU B 1 9 ? -27.859 -4.273 -17.578 1 23.89 9 LEU B C 1
ATOM 6650 O O . LEU B 1 9 ? -27.891 -4.379 -16.344 1 23.89 9 LEU B O 1
ATOM 6654 N N . PRO B 1 10 ? -28.188 -5.344 -18.234 1 23.8 10 PRO B N 1
ATOM 6655 C CA . PRO B 1 10 ? -28.234 -6.664 -17.609 1 23.8 10 PRO B CA 1
ATOM 6656 C C . PRO B 1 10 ? -26.984 -6.984 -16.797 1 23.8 10 PRO B C 1
ATOM 6658 O O . PRO B 1 10 ? -25.922 -6.406 -17.047 1 23.8 10 PRO B O 1
ATOM 6661 N N . PRO B 1 11 ? -27.047 -7.746 -15.781 1 24.41 11 PRO B N 1
ATOM 6662 C CA . PRO B 1 11 ? -26.062 -8 -14.734 1 24.41 11 PRO B CA 1
ATOM 6663 C C . PRO B 1 11 ? -24.781 -8.641 -15.273 1 24.41 11 PRO B C 1
ATOM 6665 O O . PRO B 1 11 ? -24.812 -9.32 -16.297 1 24.41 11 PRO B O 1
ATOM 6668 N N . PRO B 1 12 ? -23.641 -8.164 -15.055 1 24.91 12 PRO B N 1
ATOM 6669 C CA . PRO B 1 12 ? -22.375 -8.562 -15.672 1 24.91 12 PRO B CA 1
ATOM 6670 C C . PRO B 1 12 ? -22.078 -10.055 -15.508 1 24.91 12 PRO B C 1
ATOM 6672 O O . PRO B 1 12 ? -22.453 -10.656 -14.5 1 24.91 12 PRO B O 1
ATOM 6675 N N . PRO B 1 13 ? -22 -10.797 -16.562 1 24.95 13 PRO B N 1
ATOM 6676 C CA . PRO B 1 13 ? -21.969 -12.258 -16.438 1 24.95 13 PRO B CA 1
ATOM 6677 C C . PRO B 1 13 ? -20.875 -12.75 -15.492 1 24.95 13 PRO B C 1
ATOM 6679 O O . PRO B 1 13 ? -19.859 -12.07 -15.305 1 24.95 13 PRO B O 1
ATOM 6682 N N . PRO B 1 14 ? -20.938 -13.797 -14.695 1 24.59 14 PRO B N 1
ATOM 6683 C CA . PRO B 1 14 ? -20.172 -14.328 -13.57 1 24.59 14 PRO B CA 1
ATOM 6684 C C . PRO B 1 14 ? -18.75 -14.719 -13.961 1 24.59 14 PRO B C 1
ATOM 6686 O O . PRO B 1 14 ? -18.484 -15.023 -15.133 1 24.59 14 PRO B O 1
ATOM 6689 N N . PRO B 1 15 ? -17.672 -14.586 -13.281 1 24.86 15 PRO B N 1
ATOM 6690 C CA . PRO B 1 15 ? -16.234 -14.695 -13.477 1 24.86 15 PRO B CA 1
ATOM 6691 C C . PRO B 1 15 ? -15.797 -16.062 -13.977 1 24.86 15 PRO B C 1
ATOM 6693 O O . PRO B 1 15 ? -16.422 -17.078 -13.625 1 24.86 15 PRO B O 1
ATOM 6696 N N . SER B 1 16 ? -15.039 -16.203 -15.078 1 26.42 16 SER B N 1
ATOM 6697 C CA . SER B 1 16 ? -14.711 -17.422 -15.805 1 26.42 16 SER B CA 1
ATOM 6698 C C . SER B 1 16 ? -13.922 -18.391 -14.93 1 26.42 16 SER B C 1
ATOM 6700 O O . SER B 1 16 ? -12.984 -17.984 -14.234 1 26.42 16 SER B O 1
ATOM 6702 N N . PRO B 1 17 ? -14.133 -19.688 -14.672 1 28.22 17 PRO B N 1
ATOM 6703 C CA . PRO B 1 17 ? -13.656 -20.672 -13.703 1 28.22 17 PRO B CA 1
ATOM 6704 C C . PRO B 1 17 ? -12.195 -21.062 -13.922 1 28.22 17 PRO B C 1
ATOM 6706 O O . PRO B 1 17 ? -11.68 -20.938 -15.039 1 28.22 17 PRO B O 1
ATOM 6709 N N . PRO B 1 18 ? -11.195 -21.359 -13.102 1 29.78 18 PRO B N 1
ATOM 6710 C CA . PRO B 1 18 ? -9.789 -21.766 -13.008 1 29.78 18 PRO B CA 1
ATOM 6711 C C . PRO B 1 18 ? -9.422 -22.859 -14.008 1 29.78 18 PRO B C 1
ATOM 6713 O O . PRO B 1 18 ? -10.289 -23.625 -14.438 1 29.78 18 PRO B O 1
ATOM 6716 N N . PRO B 1 19 ? -8.258 -22.922 -14.734 1 36.62 19 PRO B N 1
ATOM 6717 C CA . PRO B 1 19 ? -7.961 -23.891 -15.789 1 36.62 19 PRO B CA 1
ATOM 6718 C C . PRO B 1 19 ? -8.258 -25.328 -15.367 1 36.62 19 PRO B C 1
ATOM 6720 O O . PRO B 1 19 ? -7.918 -25.719 -14.25 1 36.62 19 PRO B O 1
ATOM 6723 N N . ASP B 1 20 ? -8.969 -26.094 -16.078 1 43.53 20 ASP B N 1
ATOM 6724 C CA . ASP B 1 20 ? -9.633 -27.344 -15.742 1 43.53 20 ASP B CA 1
ATOM 6725 C C . ASP B 1 20 ? -8.633 -28.5 -15.68 1 43.53 20 ASP B C 1
ATOM 6727 O O . ASP B 1 20 ? -7.664 -28.531 -16.438 1 43.53 20 ASP B O 1
ATOM 6731 N N . ALA B 1 21 ? -8.383 -29.328 -14.734 1 51.53 21 ALA B N 1
ATOM 6732 C CA . ALA B 1 21 ? -7.715 -30.609 -14.492 1 51.53 21 ALA B CA 1
ATOM 6733 C C . ALA B 1 21 ? -7.727 -31.484 -15.75 1 51.53 21 ALA B C 1
ATOM 6735 O O . ALA B 1 21 ? -8.695 -31.469 -16.516 1 51.53 21 ALA B O 1
ATOM 6736 N N . PRO B 1 22 ? -6.469 -32.094 -16.156 1 61.31 22 PRO B N 1
ATOM 6737 C CA . PRO B 1 22 ? -6.496 -32.969 -17.344 1 61.31 22 PRO B CA 1
ATOM 6738 C C . PRO B 1 22 ? -7.648 -33.969 -17.312 1 61.31 22 PRO B C 1
ATOM 6740 O O . PRO B 1 22 ? -7.887 -34.594 -16.281 1 61.31 22 PRO B O 1
ATOM 6743 N N . GLU B 1 23 ? -8.43 -33.781 -18.328 1 60.22 23 GLU B N 1
ATOM 6744 C CA . GLU B 1 23 ? -9.648 -34.562 -18.375 1 60.22 23 GLU B CA 1
ATOM 6745 C C . GLU B 1 23 ? -9.625 -35.531 -19.562 1 60.22 23 GLU B C 1
ATOM 6747 O O . GLU B 1 23 ? -8.922 -35.312 -20.547 1 60.22 23 GLU B O 1
ATOM 6752 N N . CYS B 1 24 ? -10.125 -36.594 -19.391 1 65.75 24 CYS B N 1
ATOM 6753 C CA . CYS B 1 24 ? -10.336 -37.531 -20.469 1 65.75 24 CYS B CA 1
ATOM 6754 C C . CYS B 1 24 ? -11.062 -36.906 -21.641 1 65.75 24 CYS B C 1
ATOM 6756 O O . CYS B 1 24 ? -12.094 -36.25 -21.453 1 65.75 24 CYS B O 1
ATOM 6758 N N . PRO B 1 25 ? -10.5 -36.906 -22.75 1 62.59 25 PRO B N 1
ATOM 6759 C CA . PRO B 1 25 ? -11.117 -36.25 -23.906 1 62.59 25 PRO B CA 1
ATOM 6760 C C . PRO B 1 25 ? -12.5 -36.812 -24.234 1 62.59 25 PRO B C 1
ATOM 6762 O O . PRO B 1 25 ? -13.25 -36.188 -25 1 62.59 25 PRO B O 1
ATOM 6765 N N . ILE B 1 26 ? -12.875 -37.906 -23.625 1 61.59 26 ILE B N 1
ATOM 6766 C CA . ILE B 1 26 ? -14.156 -38.531 -23.922 1 61.59 26 ILE B CA 1
ATOM 6767 C C . ILE B 1 26 ? -15.172 -38.188 -22.828 1 61.59 26 ILE B C 1
ATOM 6769 O O . ILE B 1 26 ? -16.234 -37.625 -23.125 1 61.59 26 ILE B O 1
ATOM 6773 N N . CYS B 1 27 ? -14.977 -38.5 -21.625 1 55.88 27 CYS B N 1
ATOM 6774 C CA . CYS B 1 27 ? -15.938 -38.281 -20.562 1 55.88 27 CYS B CA 1
ATOM 6775 C C . CYS B 1 27 ? -15.719 -36.906 -19.906 1 55.88 27 CYS B C 1
ATOM 6777 O O . CYS B 1 27 ? -16.516 -36.5 -19.062 1 55.88 27 CYS B O 1
ATOM 6779 N N . LEU B 1 28 ? -14.594 -36.156 -20.297 1 55.94 28 LEU B N 1
ATOM 6780 C CA . LEU B 1 28 ? -14.156 -34.844 -19.859 1 55.94 28 LEU B CA 1
ATOM 6781 C C . LEU B 1 28 ? -13.992 -34.781 -18.344 1 55.94 28 LEU B C 1
ATOM 6783 O O . LEU B 1 28 ? -14.023 -33.719 -17.734 1 55.94 28 LEU B O 1
ATOM 6787 N N . GLU B 1 29 ? -13.867 -35.906 -17.969 1 60.41 29 GLU B N 1
ATOM 6788 C CA . GLU B 1 29 ? -13.523 -36 -16.562 1 60.41 29 GLU B CA 1
ATOM 6789 C C . GLU B 1 29 ? -12.023 -35.875 -16.344 1 60.41 29 GLU B C 1
ATOM 6791 O O . GLU B 1 29 ? -11.227 -36.281 -17.188 1 60.41 29 GLU B O 1
ATOM 6796 N N . GLN B 1 30 ? -11.711 -35.312 -15.328 1 63.22 30 GLN B N 1
ATOM 6797 C CA . GLN B 1 30 ? -10.305 -35.219 -14.977 1 63.22 30 GLN B CA 1
ATOM 6798 C C . GLN B 1 30 ? -9.719 -36.594 -14.664 1 63.22 30 GLN B C 1
ATOM 6800 O O . GLN B 1 30 ? -10.375 -37.438 -14.047 1 63.22 30 GLN B O 1
ATOM 6805 N N . TYR B 1 31 ? -8.523 -36.75 -15.148 1 64.75 31 TYR B N 1
ATOM 6806 C CA . TYR B 1 31 ? -7.879 -38.031 -14.969 1 64.75 31 TYR B CA 1
ATOM 6807 C C . TYR B 1 31 ? -7.617 -38.312 -13.492 1 64.75 31 TYR B C 1
ATOM 6809 O O . TYR B 1 31 ? -7.219 -37.406 -12.742 1 64.75 31 TYR B O 1
ATOM 6817 N N . ASP B 1 32 ? -8.086 -39.344 -12.953 1 64.44 32 ASP B N 1
ATOM 6818 C CA . ASP B 1 32 ? -7.824 -39.781 -11.586 1 64.44 32 ASP B CA 1
ATOM 6819 C C . ASP B 1 32 ? -7.332 -41.25 -11.555 1 64.44 32 ASP B C 1
ATOM 6821 O O . ASP B 1 32 ? -7.289 -41.906 -12.586 1 64.44 32 ASP B O 1
ATOM 6825 N N . ASP B 1 33 ? -6.797 -41.594 -10.484 1 59.62 33 ASP B N 1
ATOM 6826 C CA . ASP B 1 33 ? -6.113 -42.875 -10.375 1 59.62 33 ASP B CA 1
ATOM 6827 C C . ASP B 1 33 ? -7.109 -44.031 -10.172 1 59.62 33 ASP B C 1
ATOM 6829 O O . ASP B 1 33 ? -6.723 -45.188 -10.078 1 59.62 33 ASP B O 1
ATOM 6833 N N . THR B 1 34 ? -8.445 -43.656 -10.203 1 63.97 34 THR B N 1
ATOM 6834 C CA . THR B 1 34 ? -9.406 -44.719 -9.906 1 63.97 34 THR B CA 1
ATOM 6835 C C . THR B 1 34 ? -10.391 -44.875 -11.062 1 63.97 34 THR B C 1
ATOM 6837 O O . THR B 1 34 ? -10.516 -45.969 -11.617 1 63.97 34 THR B O 1
ATOM 6840 N N . THR B 1 35 ? -11.164 -43.781 -11.406 1 64.19 35 THR B N 1
ATOM 6841 C CA . THR B 1 35 ? -12.25 -43.906 -12.375 1 64.19 35 THR B CA 1
ATOM 6842 C C . THR B 1 35 ? -11.789 -43.469 -13.758 1 64.19 35 THR B C 1
ATOM 6844 O O . THR B 1 35 ? -12.195 -44.062 -14.766 1 64.19 35 THR B O 1
ATOM 6847 N N . THR B 1 36 ? -11.039 -42.531 -13.773 1 70 36 THR B N 1
ATOM 6848 C CA . THR B 1 36 ? -10.586 -42.031 -15.055 1 70 36 THR B CA 1
ATOM 6849 C C . THR B 1 36 ? -9.07 -42.125 -15.188 1 70 36 THR B C 1
ATOM 6851 O O . THR B 1 36 ? -8.383 -41.156 -15.414 1 70 36 THR B O 1
ATOM 6854 N N . VAL B 1 37 ? -8.703 -43.281 -15.023 1 74 37 VAL B N 1
ATOM 6855 C CA . VAL B 1 37 ? -7.27 -43.531 -15.125 1 74 37 VAL B CA 1
ATOM 6856 C C . VAL B 1 37 ? -6.801 -43.312 -16.562 1 74 37 VAL B C 1
ATOM 6858 O O . VAL B 1 37 ? -7.281 -43.969 -17.484 1 74 37 VAL B O 1
ATOM 6861 N N . PRO B 1 38 ? -5.902 -42.469 -16.594 1 75.38 38 PRO B N 1
ATOM 6862 C CA . PRO B 1 38 ? -5.449 -42.25 -17.969 1 75.38 38 PRO B CA 1
ATOM 6863 C C . PRO B 1 38 ? -4.562 -43.375 -18.484 1 75.38 38 PRO B C 1
ATOM 6865 O O . PRO B 1 38 ? -3.602 -43.781 -17.812 1 75.38 38 PRO B O 1
ATOM 6868 N N . ARG B 1 39 ? -4.945 -43.844 -19.469 1 78.56 39 ARG B N 1
ATOM 6869 C CA . ARG B 1 39 ? -4.148 -44.875 -20.156 1 78.56 39 ARG B CA 1
ATOM 6870 C C . ARG B 1 39 ? -3.65 -44.344 -21.5 1 78.56 39 ARG B C 1
ATOM 6872 O O . ARG B 1 39 ? -4.371 -43.656 -22.203 1 78.56 39 ARG B O 1
ATOM 6879 N N . VAL B 1 40 ? -2.396 -44.75 -21.781 1 77.25 40 VAL B N 1
ATOM 6880 C CA . VAL B 1 40 ? -1.77 -44.219 -22.984 1 77.25 40 VAL B CA 1
ATOM 6881 C C . VAL B 1 40 ? -2.059 -45.156 -24.172 1 77.25 40 VAL B C 1
ATOM 6883 O O . VAL B 1 40 ? -1.772 -46.344 -24.109 1 77.25 40 VAL B O 1
ATOM 6886 N N . LEU B 1 41 ? -2.678 -44.625 -25.125 1 74.12 41 LEU B N 1
ATOM 6887 C CA . LEU B 1 41 ? -2.961 -45.344 -26.359 1 74.12 41 LEU B CA 1
ATOM 6888 C C . LEU B 1 41 ? -1.703 -45.469 -27.219 1 74.12 41 LEU B C 1
ATOM 6890 O O . LEU B 1 41 ? -0.746 -44.688 -27.031 1 74.12 41 LEU B O 1
ATOM 6894 N N . PRO B 1 42 ? -1.705 -46.406 -28.156 1 69.56 42 PRO B N 1
ATOM 6895 C CA . PRO B 1 42 ? -0.513 -46.594 -28.984 1 69.56 42 PRO B CA 1
ATOM 6896 C C . PRO B 1 42 ? -0.123 -45.312 -29.75 1 69.56 42 PRO B C 1
ATOM 6898 O O . PRO B 1 42 ? 1.034 -45.188 -30.156 1 69.56 42 PRO B O 1
ATOM 6901 N N . CYS B 1 43 ? -1.004 -44.344 -29.828 1 66.31 43 CYS B N 1
ATOM 6902 C CA . CYS B 1 43 ? -0.701 -43.094 -30.531 1 66.31 43 CYS B CA 1
ATOM 6903 C C . CYS B 1 43 ? -0.076 -42.062 -29.594 1 66.31 43 CYS B C 1
ATOM 6905 O O . CYS B 1 43 ? 0.357 -41 -30.047 1 66.31 43 CYS B O 1
ATOM 6907 N N . GLY B 1 44 ? -0.042 -42.312 -28.281 1 72.5 44 GLY B N 1
ATOM 6908 C CA . GLY B 1 44 ? 0.604 -41.438 -27.297 1 72.5 44 GLY B CA 1
ATOM 6909 C C . GLY B 1 44 ? -0.377 -40.594 -26.5 1 72.5 44 GLY B C 1
ATOM 6910 O O . GLY B 1 44 ? 0.003 -39.969 -25.516 1 72.5 44 GLY B O 1
ATOM 6911 N N . HIS B 1 45 ? -1.549 -40.5 -26.859 1 70.25 45 HIS B N 1
ATOM 6912 C CA . HIS B 1 45 ? -2.549 -39.75 -26.109 1 70.25 45 HIS B CA 1
ATOM 6913 C C . HIS B 1 45 ? -3.146 -40.594 -25 1 70.25 45 HIS B C 1
ATOM 6915 O O . HIS B 1 45 ? -3.094 -41.812 -25.047 1 70.25 45 HIS B O 1
ATOM 6921 N N . SER B 1 46 ? -3.654 -39.719 -24.031 1 76.31 46 SER B N 1
ATOM 6922 C CA . SER B 1 46 ? -4.219 -40.469 -22.906 1 76.31 46 SER B CA 1
ATOM 6923 C C . SER B 1 46 ? -5.738 -40.375 -22.875 1 76.31 46 SER B C 1
ATOM 6925 O O . SER B 1 46 ? -6.293 -39.344 -23.266 1 76.31 46 SER B O 1
ATOM 6927 N N . THR B 1 47 ? -6.43 -41.406 -22.594 1 75.88 47 THR B N 1
ATOM 6928 C CA . THR B 1 47 ? -7.859 -41.5 -22.328 1 75.88 47 THR B CA 1
ATOM 6929 C C . THR B 1 47 ? -8.133 -42.344 -21.078 1 75.88 47 THR B C 1
ATOM 6931 O O . THR B 1 47 ? -7.371 -43.281 -20.781 1 75.88 47 THR B O 1
ATOM 6934 N N . CYS B 1 48 ? -9.148 -41.938 -20.406 1 73.62 48 CYS B N 1
ATOM 6935 C CA . CYS B 1 48 ? -9.328 -42.656 -19.156 1 73.62 48 CYS B CA 1
ATOM 6936 C C . CYS B 1 48 ? -9.742 -44.094 -19.406 1 73.62 48 CYS B C 1
ATOM 6938 O O . CYS B 1 48 ? -10.344 -44.406 -20.422 1 73.62 48 CYS B O 1
ATOM 6940 N N . ASP B 1 49 ? -9.477 -44.844 -18.484 1 76.19 49 ASP B N 1
ATOM 6941 C CA . ASP B 1 49 ? -9.68 -46.281 -18.547 1 76.19 49 ASP B CA 1
ATOM 6942 C C . ASP B 1 49 ? -11.148 -46.625 -18.766 1 76.19 49 ASP B C 1
ATOM 6944 O O . ASP B 1 49 ? -11.484 -47.5 -19.578 1 76.19 49 ASP B O 1
ATOM 6948 N N . ALA B 1 50 ? -12.023 -45.875 -18.172 1 73.19 50 ALA B N 1
ATOM 6949 C CA . ALA B 1 50 ? -13.453 -46.156 -18.281 1 73.19 50 ALA B CA 1
ATOM 6950 C C . ALA B 1 50 ? -13.961 -45.875 -19.688 1 73.19 50 ALA B C 1
ATOM 6952 O O . ALA B 1 50 ? -14.719 -46.688 -20.25 1 73.19 50 ALA B O 1
ATOM 6953 N N . CYS B 1 51 ? -13.516 -44.875 -20.219 1 73.25 51 CYS B N 1
ATOM 6954 C CA . CYS B 1 51 ? -13.961 -44.5 -21.547 1 73.25 51 CYS B CA 1
ATOM 6955 C C . CYS B 1 51 ? -13.359 -45.438 -22.609 1 73.25 51 CYS B C 1
ATOM 6957 O O . CYS B 1 51 ? -14 -45.719 -23.609 1 73.25 51 CYS B O 1
ATOM 6959 N N . LEU B 1 52 ? -12.25 -45.875 -22.297 1 76.69 52 LEU B N 1
ATOM 6960 C CA . LEU B 1 52 ? -11.594 -46.75 -23.234 1 76.69 52 LEU B CA 1
ATOM 6961 C C . LEU B 1 52 ? -12.305 -48.125 -23.281 1 76.69 52 LEU B C 1
ATOM 6963 O O . LEU B 1 52 ? -12.445 -48.719 -24.344 1 76.69 52 LEU B O 1
ATOM 6967 N N . ARG B 1 53 ? -12.695 -48.469 -22.109 1 74.62 53 ARG B N 1
ATOM 6968 C CA . ARG B 1 53 ? -13.445 -49.719 -22.047 1 74.62 53 ARG B CA 1
ATOM 6969 C C . ARG B 1 53 ? -14.758 -49.625 -22.812 1 74.62 53 ARG B C 1
ATOM 6971 O O . ARG B 1 53 ? -15.148 -50.531 -23.531 1 74.62 53 ARG B O 1
ATOM 6978 N N . ARG B 1 54 ? -15.391 -48.562 -22.719 1 71.44 54 ARG B N 1
ATOM 6979 C CA . ARG B 1 54 ? -16.656 -48.312 -23.422 1 71.44 54 ARG B CA 1
ATOM 6980 C C . ARG B 1 54 ? -16.438 -48.25 -24.922 1 71.44 54 ARG B C 1
ATOM 6982 O O . ARG B 1 54 ? -17.234 -48.812 -25.688 1 71.44 54 ARG B O 1
ATOM 6989 N N . LEU B 1 55 ? -15.453 -47.688 -25.234 1 73.31 55 LEU B N 1
ATOM 6990 C CA . LEU B 1 55 ? -15.164 -47.594 -26.656 1 73.31 55 LEU B CA 1
ATOM 6991 C C . LEU B 1 55 ? -14.805 -48.938 -27.25 1 73.31 55 LEU B C 1
ATOM 6993 O O . LEU B 1 55 ? -15.211 -49.25 -28.375 1 73.31 55 LEU B O 1
ATOM 6997 N N . HIS B 1 56 ? -14.117 -49.5 -26.359 1 72.81 56 HIS B N 1
ATOM 6998 C CA . HIS B 1 56 ? -13.703 -50.812 -26.797 1 72.81 56 HIS B CA 1
ATOM 6999 C C . HIS B 1 56 ? -14.898 -51.75 -26.938 1 72.81 56 HIS B C 1
ATOM 7001 O O . HIS B 1 56 ? -14.977 -52.531 -27.891 1 72.81 56 HIS B O 1
ATOM 7007 N N . HIS B 1 57 ? -15.781 -51.625 -26 1 68.31 57 HIS B N 1
ATOM 7008 C CA . HIS B 1 57 ? -16.984 -52.438 -26.047 1 68.31 57 HIS B CA 1
ATOM 7009 C C . HIS B 1 57 ? -17.859 -52.062 -27.25 1 68.31 57 HIS B C 1
ATOM 7011 O O . HIS B 1 57 ? -18.438 -52.938 -27.891 1 68.31 57 HIS B O 1
ATOM 7017 N N . LEU B 1 58 ? -17.953 -50.844 -27.516 1 64.12 58 LEU B N 1
ATOM 7018 C CA . LEU B 1 58 ? -18.75 -50.406 -28.656 1 64.12 58 LEU B CA 1
ATOM 7019 C C . LEU B 1 58 ? -18.141 -50.875 -29.969 1 64.12 58 LEU B C 1
ATOM 7021 O O . LEU B 1 58 ? -18.859 -51.188 -30.922 1 64.12 58 LEU B O 1
ATOM 7025 N N . SER B 1 59 ? -16.891 -50.812 -29.844 1 61.25 59 SER B N 1
ATOM 7026 C CA . SER B 1 59 ? -16.234 -51.25 -31.078 1 61.25 59 SER B CA 1
ATOM 7027 C C . SER B 1 59 ? -16.391 -52.75 -31.281 1 61.25 59 SER B C 1
ATOM 7029 O O . SER B 1 59 ? -16.453 -53.219 -32.406 1 61.25 59 SER B O 1
ATOM 7031 N N . THR B 1 60 ? -16.391 -53.25 -30.094 1 59.62 60 THR B N 1
ATOM 7032 C CA . THR B 1 60 ? -16.531 -54.688 -30.219 1 59.62 60 THR B CA 1
ATOM 7033 C C . THR B 1 60 ? -17.984 -55.094 -30.484 1 59.62 60 THR B C 1
ATOM 7035 O O . THR B 1 60 ? -18.266 -56.094 -31.109 1 59.62 60 THR B O 1
ATOM 7038 N N . THR B 1 61 ? -18.906 -54.344 -29.797 1 52.84 61 THR B N 1
ATOM 7039 C CA . THR B 1 61 ? -20.297 -54.719 -29.984 1 52.84 61 THR B CA 1
ATOM 7040 C C . THR B 1 61 ? -20.828 -54.188 -31.312 1 52.84 61 THR B C 1
ATOM 7042 O O . THR B 1 61 ? -21.875 -54.594 -31.797 1 52.84 61 THR B O 1
ATOM 7045 N N . SER B 1 62 ? -20.344 -52.844 -31.578 1 42.66 62 SER B N 1
ATOM 7046 C CA . SER B 1 62 ? -20.875 -52.406 -32.875 1 42.66 62 SER B CA 1
ATOM 7047 C C . SER B 1 62 ? -20.453 -53.344 -34 1 42.66 62 SER B C 1
ATOM 7049 O O . SER B 1 62 ? -19.266 -53.562 -34.188 1 42.66 62 SER B O 1
ATOM 7051 N N . SER B 1 63 ? -21.047 -54.219 -34.281 1 38.06 63 SER B N 1
ATOM 7052 C CA . SER B 1 63 ? -21.062 -55.188 -35.375 1 38.06 63 SER B CA 1
ATOM 7053 C C . SER B 1 63 ? -20.562 -54.562 -36.688 1 38.06 63 SER B C 1
ATOM 7055 O O . SER B 1 63 ? -20.625 -55.188 -37.75 1 38.06 63 SER B O 1
ATOM 7057 N N . SER B 1 64 ? -20.625 -53.219 -36.844 1 36.97 64 SER B N 1
ATOM 7058 C CA . SER B 1 64 ? -20.453 -53.094 -38.281 1 36.97 64 SER B CA 1
ATOM 7059 C C . SER B 1 64 ? -19.062 -53.531 -38.719 1 36.97 64 SER B C 1
ATOM 7061 O O . SER B 1 64 ? -18.109 -53.438 -37.969 1 36.97 64 SER B O 1
ATOM 7063 N N . SER B 1 65 ? -18.797 -54.25 -39.875 1 37.72 65 SER B N 1
ATOM 7064 C CA . SER B 1 65 ? -17.859 -55 -40.688 1 37.72 65 SER B CA 1
ATOM 7065 C C . SER B 1 65 ? -16.5 -54.312 -40.781 1 37.72 65 SER B C 1
ATOM 7067 O O . SER B 1 65 ? -15.492 -54.969 -41.031 1 37.72 65 SER B O 1
ATOM 7069 N N . LEU B 1 66 ? -16.375 -53.062 -41.062 1 38.62 66 LEU B N 1
ATOM 7070 C CA . LEU B 1 66 ? -15.195 -52.594 -41.75 1 38.62 66 LEU B CA 1
ATOM 7071 C C . LEU B 1 66 ? -14.039 -52.375 -40.781 1 38.62 66 LEU B C 1
ATOM 7073 O O . LEU B 1 66 ? -12.938 -52 -41.219 1 38.62 66 LEU B O 1
ATOM 7077 N N . SER B 1 67 ? -14.18 -52.031 -39.562 1 42.19 67 SER B N 1
ATOM 7078 C CA . SER B 1 67 ? -12.961 -51.719 -38.812 1 42.19 67 SER B CA 1
ATOM 7079 C C . SER B 1 67 ? -12.414 -52.938 -38.094 1 42.19 67 SER B C 1
ATOM 7081 O O . SER B 1 67 ? -13.18 -53.75 -37.562 1 42.19 67 SER B O 1
ATOM 7083 N N . PRO B 1 68 ? -11.211 -53.5 -38.469 1 50.78 68 PRO B N 1
ATOM 7084 C CA . PRO B 1 68 ? -10.672 -54.719 -37.875 1 50.78 68 PRO B CA 1
ATOM 7085 C C . PRO B 1 68 ? -10.945 -54.812 -36.375 1 50.78 68 PRO B C 1
ATOM 7087 O O . PRO B 1 68 ? -11.062 -53.781 -35.688 1 50.78 68 PRO B O 1
ATOM 7090 N N . PRO B 1 69 ? -11.297 -55.938 -35.875 1 56.81 69 PRO B N 1
ATOM 7091 C CA . PRO B 1 69 ? -11.547 -56.25 -34.469 1 56.81 69 PRO B CA 1
ATOM 7092 C C . PRO B 1 69 ? -10.422 -55.75 -33.562 1 56.81 69 PRO B C 1
ATOM 7094 O O . PRO B 1 69 ? -9.266 -55.688 -33.969 1 56.81 69 PRO B O 1
ATOM 7097 N N . HIS B 1 70 ? -10.633 -54.938 -32.469 1 62.56 70 HIS B N 1
ATOM 7098 C CA . HIS B 1 70 ? -9.711 -54.5 -31.406 1 62.56 70 HIS B CA 1
ATOM 7099 C C . HIS B 1 70 ? -9.023 -53.188 -31.781 1 62.56 70 HIS B C 1
ATOM 7101 O O . HIS B 1 70 ? -7.871 -52.969 -31.406 1 62.56 70 HIS B O 1
ATOM 7107 N N . THR B 1 71 ? -9.617 -52.625 -32.688 1 65.69 71 THR B N 1
ATOM 7108 C CA . THR B 1 71 ? -9.047 -51.312 -33.062 1 65.69 71 THR B CA 1
ATOM 7109 C C . THR B 1 71 ? -9.93 -50.188 -32.562 1 65.69 71 THR B C 1
ATOM 7111 O O . THR B 1 71 ? -11.156 -50.281 -32.625 1 65.69 71 THR B O 1
ATOM 7114 N N . LEU B 1 72 ? -9.398 -49.281 -31.922 1 68.44 72 LEU B N 1
ATOM 7115 C CA . LEU B 1 72 ? -10.133 -48.125 -31.375 1 68.44 72 LEU B CA 1
ATOM 7116 C C . LEU B 1 72 ? -9.609 -46.844 -31.969 1 68.44 72 LEU B C 1
ATOM 7118 O O . LEU B 1 72 ? -8.43 -46.719 -32.312 1 68.44 72 LEU B O 1
ATOM 7122 N N . ARG B 1 73 ? -10.469 -46.062 -32.25 1 64.62 73 ARG B N 1
ATOM 7123 C CA . ARG B 1 73 ? -10.094 -44.719 -32.688 1 64.62 73 ARG B CA 1
ATOM 7124 C C . ARG B 1 73 ? -9.773 -43.844 -31.484 1 64.62 73 ARG B C 1
ATOM 7126 O O . ARG B 1 73 ? -10.594 -43.719 -30.578 1 64.62 73 ARG B O 1
ATOM 7133 N N . CYS B 1 74 ? -8.68 -43.281 -31.406 1 64.31 74 CYS B N 1
ATOM 7134 C CA . CYS B 1 74 ? -8.273 -42.438 -30.297 1 64.31 74 CYS B CA 1
ATOM 7135 C C . CYS B 1 74 ? -9.141 -41.188 -30.234 1 64.31 74 CYS B C 1
ATOM 7137 O O . CYS B 1 74 ? -9.281 -40.469 -31.219 1 64.31 74 CYS B O 1
ATOM 7139 N N . PRO B 1 75 ? -9.742 -40.938 -29.078 1 66.31 75 PRO B N 1
ATOM 7140 C CA . PRO B 1 75 ? -10.656 -39.812 -28.953 1 66.31 75 PRO B CA 1
ATOM 7141 C C . PRO B 1 75 ? -9.953 -38.469 -29.094 1 66.31 75 PRO B C 1
ATOM 7143 O O . PRO B 1 75 ? -10.609 -37.438 -29.328 1 66.31 75 PRO B O 1
ATOM 7146 N N . THR B 1 76 ? -8.672 -38.438 -29.016 1 64 76 THR B N 1
ATOM 7147 C CA . THR B 1 76 ? -7.945 -37.188 -29.016 1 64 76 THR B CA 1
ATOM 7148 C C . THR B 1 76 ? -7.375 -36.906 -30.406 1 64 76 THR B C 1
ATOM 7150 O O . THR B 1 76 ? -7.547 -35.812 -30.938 1 64 76 THR B O 1
ATOM 7153 N N . CYS B 1 77 ? -6.703 -38 -31.109 1 52.78 77 CYS B N 1
ATOM 7154 C CA . CYS B 1 77 ? -6.086 -37.781 -32.406 1 52.78 77 CYS B CA 1
ATOM 7155 C C . CYS B 1 77 ? -6.848 -38.5 -33.5 1 52.78 77 CYS B C 1
ATOM 7157 O O . CYS B 1 77 ? -6.531 -38.375 -34.688 1 52.78 77 CYS B O 1
ATOM 7159 N N . THR B 1 78 ? -7.875 -39.375 -33.281 1 59.31 78 THR B N 1
ATOM 7160 C CA . THR B 1 78 ? -8.781 -40.125 -34.125 1 59.31 78 THR B CA 1
ATOM 7161 C C . THR B 1 78 ? -8.023 -41.156 -34.969 1 59.31 78 THR B C 1
ATOM 7163 O O . THR B 1 78 ? -8.555 -41.719 -35.938 1 59.31 78 THR B O 1
ATOM 7166 N N . HIS B 1 79 ? -6.766 -41.406 -34.688 1 62.34 79 HIS B N 1
ATOM 7167 C CA . HIS B 1 79 ? -6.059 -42.5 -35.344 1 62.34 79 HIS B CA 1
ATOM 7168 C C . HIS B 1 79 ? -6.586 -43.844 -34.875 1 62.34 79 HIS B C 1
ATOM 7170 O O . HIS B 1 79 ? -7.016 -44 -33.75 1 62.34 79 HIS B O 1
ATOM 7176 N N . LEU B 1 80 ? -6.609 -44.688 -35.844 1 61.09 80 LEU B N 1
ATOM 7177 C CA . LEU B 1 80 ? -7.008 -46.031 -35.5 1 61.09 80 LEU B CA 1
ATOM 7178 C C . LEU B 1 80 ? -5.871 -46.781 -34.812 1 61.09 80 LEU B C 1
ATOM 7180 O O . LEU B 1 80 ? -4.762 -46.875 -35.344 1 61.09 80 LEU B O 1
ATOM 7184 N N . VAL B 1 81 ? -6.055 -47.094 -33.562 1 67.31 81 VAL B N 1
ATOM 7185 C CA . VAL B 1 81 ? -5.039 -47.781 -32.781 1 67.31 81 VAL B CA 1
ATOM 7186 C C . VAL B 1 81 ? -5.516 -49.188 -32.438 1 67.31 81 VAL B C 1
ATOM 7188 O O . VAL B 1 81 ? -6.715 -49.438 -32.25 1 67.31 81 VAL B O 1
ATOM 7191 N N . SER B 1 82 ? -4.684 -50.094 -32.562 1 69.06 82 SER B N 1
ATOM 7192 C CA . SER B 1 82 ? -5.004 -51.469 -32.219 1 69.06 82 SER B CA 1
ATOM 7193 C C . SER B 1 82 ? -4.934 -51.688 -30.719 1 69.06 82 SER B C 1
ATOM 7195 O O . SER B 1 82 ? -3.898 -51.438 -30.094 1 69.06 82 SER B O 1
ATOM 7197 N N . VAL B 1 83 ? -6.066 -52 -30.062 1 65.38 83 VAL B N 1
ATOM 7198 C CA . VAL B 1 83 ? -6.129 -52.25 -28.625 1 65.38 83 VAL B CA 1
ATOM 7199 C C . VAL B 1 83 ? -6.793 -53.594 -28.359 1 65.38 83 VAL B C 1
ATOM 7201 O O . VAL B 1 83 ? -7.98 -53.781 -28.625 1 65.38 83 VAL B O 1
ATOM 7204 N N . ASN B 1 84 ? -6.062 -54.625 -27.938 1 66.75 84 ASN B N 1
ATOM 7205 C CA . ASN B 1 84 ? -6.652 -55.938 -27.641 1 66.75 84 ASN B CA 1
ATOM 7206 C C . ASN B 1 84 ? -7.488 -55.875 -26.375 1 66.75 84 ASN B C 1
ATOM 7208 O O . ASN B 1 84 ? -8.633 -56.344 -26.359 1 66.75 84 ASN B O 1
ATOM 7212 N N . LEU B 1 85 ? -6.809 -55.438 -25.172 1 67 85 LEU B N 1
ATOM 7213 C CA . LEU B 1 85 ? -7.48 -55.219 -23.906 1 67 85 LEU B CA 1
ATOM 7214 C C . LEU B 1 85 ? -7.148 -53.844 -23.344 1 67 85 LEU B C 1
ATOM 7216 O O . LEU B 1 85 ? -5.977 -53.5 -23.172 1 67 85 LEU B O 1
ATOM 7220 N N . PRO B 1 86 ? -8.164 -53.031 -23.203 1 67.12 86 PRO B N 1
ATOM 7221 C CA . PRO B 1 86 ? -7.895 -51.719 -22.656 1 67.12 86 PRO B CA 1
ATOM 7222 C C . PRO B 1 86 ? -7.098 -51.75 -21.344 1 67.12 86 PRO B C 1
ATOM 7224 O O . PRO B 1 86 ? -6.27 -50.875 -21.094 1 67.12 86 PRO B O 1
ATOM 7227 N N . SER B 1 87 ? -7.316 -52.688 -20.641 1 66.12 87 SER B N 1
ATOM 7228 C CA . SER B 1 87 ? -6.625 -52.812 -19.359 1 66.12 87 SER B CA 1
ATOM 7229 C C . SER B 1 87 ? -5.152 -53.156 -19.562 1 66.12 87 SER B C 1
ATOM 7231 O O . SER B 1 87 ? -4.344 -53 -18.641 1 66.12 87 SER B O 1
ATOM 7233 N N . SER B 1 88 ? -4.797 -53.5 -20.781 1 68.5 88 SER B N 1
ATOM 7234 C CA . SER B 1 88 ? -3.414 -53.875 -21.047 1 68.5 88 SER B CA 1
ATOM 7235 C C . SER B 1 88 ? -2.572 -52.656 -21.438 1 68.5 88 SER B C 1
ATOM 7237 O O . SER B 1 88 ? -1.343 -52.75 -21.484 1 68.5 88 SER B O 1
ATOM 7239 N N . LEU B 1 89 ? -3.1 -51.562 -21.672 1 75.44 89 LEU B N 1
ATOM 7240 C CA . LEU B 1 89 ? -2.363 -50.375 -22.031 1 75.44 89 LEU B CA 1
ATOM 7241 C C . LEU B 1 89 ? -1.723 -49.75 -20.797 1 75.44 89 LEU B C 1
ATOM 7243 O O . LEU B 1 89 ? -2.293 -49.781 -19.703 1 75.44 89 LEU B O 1
ATOM 7247 N N . PRO B 1 90 ? -0.497 -49.156 -21.031 1 73.12 90 PRO B N 1
ATOM 7248 C CA . PRO B 1 90 ? 0.165 -48.594 -19.859 1 73.12 90 PRO B CA 1
ATOM 7249 C C . PRO B 1 90 ? -0.572 -47.375 -19.281 1 73.12 90 PRO B C 1
ATOM 7251 O O . PRO B 1 90 ? -1.108 -46.562 -20.031 1 73.12 90 PRO B O 1
ATOM 7254 N N . LYS B 1 91 ? -0.692 -47.281 -18 1 71.88 91 LYS B N 1
ATOM 7255 C CA . LYS B 1 91 ? -1.169 -46.094 -17.312 1 71.88 91 LYS B CA 1
ATOM 7256 C C . LYS B 1 91 ? -0.218 -44.906 -17.516 1 71.88 91 LYS B C 1
ATOM 7258 O O . LYS B 1 91 ? 1.003 -45.094 -17.5 1 71.88 91 LYS B O 1
ATOM 7263 N N . ASN B 1 92 ? -0.748 -43.75 -17.906 1 69 92 ASN B N 1
ATOM 7264 C CA . ASN B 1 92 ? 0.087 -42.562 -17.969 1 69 92 ASN B CA 1
ATOM 7265 C C . ASN B 1 92 ? 0.354 -42 -16.578 1 69 92 ASN B C 1
ATOM 7267 O O . ASN B 1 92 ? -0.312 -41.031 -16.156 1 69 92 ASN B O 1
ATOM 7271 N N . ILE B 1 93 ? 1.292 -42.469 -16.047 1 61.81 93 ILE B N 1
ATOM 7272 C CA . ILE B 1 93 ? 1.52 -42.156 -14.641 1 61.81 93 ILE B CA 1
ATOM 7273 C C . ILE B 1 93 ? 1.968 -40.719 -14.492 1 61.81 93 ILE B C 1
ATOM 7275 O O . ILE B 1 93 ? 1.558 -40.031 -13.555 1 61.81 93 ILE B O 1
ATOM 7279 N N . ASP B 1 94 ? 2.785 -40.25 -15.414 1 62.28 94 ASP B N 1
ATOM 7280 C CA . ASP B 1 94 ? 3.26 -38.844 -15.312 1 62.28 94 ASP B CA 1
ATOM 7281 C C . ASP B 1 94 ? 2.123 -37.875 -15.547 1 62.28 94 ASP B C 1
ATOM 7283 O O . ASP B 1 94 ? 2.029 -36.844 -14.859 1 62.28 94 ASP B O 1
ATOM 7287 N N . LEU B 1 95 ? 1.229 -38.094 -16.469 1 63.69 95 LEU B N 1
ATOM 7288 C CA . LEU B 1 95 ? 0.048 -37.25 -16.688 1 63.69 95 LEU B CA 1
ATOM 7289 C C . LEU B 1 95 ? -0.891 -37.344 -15.484 1 63.69 95 LEU B C 1
ATOM 7291 O O . LEU B 1 95 ? -1.47 -36.344 -15.07 1 63.69 95 LEU B O 1
ATOM 7295 N N . LEU B 1 96 ? -1.118 -38.5 -15.125 1 61 96 LEU B N 1
ATOM 7296 C CA . LEU B 1 96 ? -1.942 -38.688 -13.938 1 61 96 LEU B CA 1
ATOM 7297 C C . LEU B 1 96 ? -1.375 -37.938 -12.742 1 61 96 LEU B C 1
ATOM 7299 O O . LEU B 1 96 ? -2.125 -37.312 -11.977 1 61 96 LEU B O 1
ATOM 7303 N N . ARG B 1 97 ? -0.098 -37.969 -12.68 1 57.25 97 ARG B N 1
ATOM 7304 C CA . ARG B 1 97 ? 0.552 -37.188 -11.633 1 57.25 97 ARG B CA 1
ATOM 7305 C C . ARG B 1 97 ? 0.259 -35.688 -11.797 1 57.25 97 ARG B C 1
ATOM 7307 O O . ARG B 1 97 ? -0.032 -35 -10.82 1 57.25 97 ARG B O 1
ATOM 7314 N N . PHE B 1 98 ? 0.286 -35.188 -12.992 1 54.78 98 PHE B N 1
ATOM 7315 C CA . PHE B 1 98 ? -0.024 -33.781 -13.273 1 54.78 98 PHE B CA 1
ATOM 7316 C C . PHE B 1 98 ? -1.521 -33.531 -13.148 1 54.78 98 PHE B C 1
ATOM 7318 O O . PHE B 1 98 ? -1.937 -32.469 -12.695 1 54.78 98 PHE B O 1
ATOM 7325 N N . SER B 1 99 ? -2.346 -34.344 -13.727 1 53.91 99 SER B N 1
ATOM 7326 C CA . SER B 1 99 ? -3.795 -34.219 -13.609 1 53.91 99 SER B CA 1
ATOM 7327 C C . SER B 1 99 ? -4.246 -34.312 -12.156 1 53.91 99 SER B C 1
ATOM 7329 O O . SER B 1 99 ? -5.148 -33.562 -11.742 1 53.91 99 SER B O 1
ATOM 7331 N N . LEU B 1 100 ? -3.678 -35.188 -11.625 1 47.25 100 LEU B N 1
ATOM 7332 C CA . LEU B 1 100 ? -3.99 -35.312 -10.203 1 47.25 100 LEU B CA 1
ATOM 7333 C C . LEU B 1 100 ? -3.477 -34.094 -9.438 1 47.25 100 LEU B C 1
ATOM 7335 O O . LEU B 1 100 ? -4.051 -33.719 -8.414 1 47.25 100 LEU B O 1
ATOM 7339 N N . LEU B 1 101 ? -2.445 -33.375 -9.969 1 42.62 101 LEU B N 1
ATOM 7340 C CA . LEU B 1 101 ? -1.992 -32.125 -9.43 1 42.62 101 LEU B CA 1
ATOM 7341 C C . LEU B 1 101 ? -2.906 -30.984 -9.875 1 42.62 101 LEU B C 1
ATOM 7343 O O . LEU B 1 101 ? -3.17 -30.047 -9.109 1 42.62 101 LEU B O 1
ATOM 7347 N N . THR B 1 102 ? -3.381 -30.828 -11.18 1 37.75 102 THR B N 1
ATOM 7348 C CA . THR B 1 102 ? -4.344 -29.875 -11.727 1 37.75 102 THR B CA 1
ATOM 7349 C C . THR B 1 102 ? -5.77 -30.281 -11.344 1 37.75 102 THR B C 1
ATOM 7351 O O . THR B 1 102 ? -6.648 -29.422 -11.234 1 37.75 102 THR B O 1
ATOM 7354 N N . VAL B 1 103 ? -6.191 -31.453 -11.57 1 37.22 103 VAL B N 1
ATOM 7355 C CA . VAL B 1 103 ? -7.504 -31.953 -11.172 1 37.22 103 VAL B CA 1
ATOM 7356 C C . VAL B 1 103 ? -7.797 -31.547 -9.734 1 37.22 103 VAL B C 1
ATOM 7358 O O . VAL B 1 103 ? -8.961 -31.375 -9.352 1 37.22 103 VAL B O 1
ATOM 7361 N N . LYS B 1 104 ? -6.918 -31.547 -8.891 1 35.97 104 LYS B N 1
ATOM 7362 C CA . LYS B 1 104 ? -7.41 -31.062 -7.609 1 35.97 104 LYS B CA 1
ATOM 7363 C C . LYS B 1 104 ? -7.926 -29.641 -7.727 1 35.97 104 LYS B C 1
ATOM 7365 O O . LYS B 1 104 ? -8.742 -29.188 -6.914 1 35.97 104 LYS B O 1
ATOM 7370 N N . THR B 1 105 ? -7.586 -28.844 -8.805 1 30.12 105 THR B N 1
ATOM 7371 C CA . THR B 1 105 ? -8.391 -27.641 -8.977 1 30.12 105 THR B CA 1
ATOM 7372 C C . THR B 1 105 ? -9.656 -27.953 -9.773 1 30.12 105 THR B C 1
ATOM 7374 O O . THR B 1 105 ? -10.719 -27.375 -9.5 1 30.12 105 THR B O 1
ATOM 7377 N N . THR B 1 106 ? -9.602 -28.625 -11.078 1 29.06 106 THR B N 1
ATOM 7378 C CA . THR B 1 106 ? -10.758 -28.75 -11.953 1 29.06 106 THR B CA 1
ATOM 7379 C C . THR B 1 106 ? -11.586 -29.969 -11.578 1 29.06 106 THR B C 1
ATOM 7381 O O . THR B 1 106 ? -12.508 -30.344 -12.305 1 29.06 106 THR B O 1
ATOM 7384 N N . LEU B 1 107 ? -11.352 -30.906 -10.969 1 29.66 107 LEU B N 1
ATOM 7385 C CA . LEU B 1 107 ? -12.32 -31.984 -10.844 1 29.66 107 LEU B CA 1
ATOM 7386 C C . LEU B 1 107 ? -13.742 -31.438 -10.797 1 29.66 107 LEU B C 1
ATOM 7388 O O . LEU B 1 107 ? -14.414 -31.531 -9.766 1 29.66 107 LEU B O 1
ATOM 7392 N N . ASP B 1 108 ? -14.07 -30.172 -11.344 1 27.94 108 ASP B N 1
ATOM 7393 C CA . ASP B 1 108 ? -15.523 -30.188 -11.5 1 27.94 108 ASP B CA 1
ATOM 7394 C C . ASP B 1 108 ? -15.93 -31.047 -12.703 1 27.94 108 ASP B C 1
ATOM 7396 O O . ASP B 1 108 ? -15.211 -31.094 -13.703 1 27.94 108 ASP B O 1
ATOM 7400 N N . ASN B 1 109 ? -16.625 -32.188 -12.93 1 26.67 109 ASN B N 1
ATOM 7401 C CA . ASN B 1 109 ? -17.5 -32.844 -13.898 1 26.67 109 ASN B CA 1
ATOM 7402 C C . ASN B 1 109 ? -17.938 -31.891 -15.008 1 26.67 109 ASN B C 1
ATOM 7404 O O . ASN B 1 109 ? -18.25 -30.734 -14.742 1 26.67 109 ASN B O 1
ATOM 7408 N N . PRO B 1 110 ? -17.578 -31.969 -16.297 1 30.17 110 PRO B N 1
ATOM 7409 C CA . PRO B 1 110 ? -18.266 -30.984 -17.141 1 30.17 110 PRO B CA 1
ATOM 7410 C C . PRO B 1 110 ? -19.641 -30.594 -16.578 1 30.17 110 PRO B C 1
ATOM 7412 O O . PRO B 1 110 ? -20.016 -29.422 -16.641 1 30.17 110 PRO B O 1
ATOM 7415 N N . HIS B 1 111 ? -20.531 -31.516 -16.703 1 28.89 111 HIS B N 1
ATOM 7416 C CA . HIS B 1 111 ? -21.938 -31.328 -16.328 1 28.89 111 HIS B CA 1
ATOM 7417 C C . HIS B 1 111 ? -22.062 -30.953 -14.852 1 28.89 111 HIS B C 1
ATOM 7419 O O . HIS B 1 111 ? -23.156 -30.656 -14.375 1 28.89 111 HIS B O 1
ATOM 7425 N N . ARG B 1 112 ? -21.297 -31.766 -14.102 1 27.89 112 ARG B N 1
ATOM 7426 C CA . ARG B 1 112 ? -21.484 -31.25 -12.75 1 27.89 112 ARG B CA 1
ATOM 7427 C C . ARG B 1 112 ? -20.703 -29.953 -12.539 1 27.89 112 ARG B C 1
ATOM 7429 O O . ARG B 1 112 ? -19.5 -29.906 -12.773 1 27.89 112 ARG B O 1
ATOM 7436 N N . THR B 1 113 ? -21.156 -28.797 -12.898 1 29.95 113 THR B N 1
ATOM 7437 C CA . THR B 1 113 ? -20.859 -27.422 -12.516 1 29.95 113 THR B CA 1
ATOM 7438 C C . THR B 1 113 ? -19.859 -27.375 -11.359 1 29.95 113 THR B C 1
ATOM 7440 O O . THR B 1 113 ? -20.172 -27.812 -10.25 1 29.95 113 THR B O 1
ATOM 7443 N N . ARG B 1 114 ? -18.578 -27.781 -11.641 1 35.81 114 ARG B N 1
ATOM 7444 C CA . ARG B 1 114 ? -17.656 -27.594 -10.523 1 35.81 114 ARG B CA 1
ATOM 7445 C C . ARG B 1 114 ? -18.078 -26.406 -9.664 1 35.81 114 ARG B C 1
ATOM 7447 O O . ARG B 1 114 ? -17.953 -25.25 -10.078 1 35.81 114 ARG B O 1
ATOM 7454 N N . ARG B 1 115 ? -18.891 -26.703 -9.094 1 37.16 115 ARG B N 1
ATOM 7455 C CA . ARG B 1 115 ? -19.438 -25.766 -8.117 1 37.16 115 ARG B CA 1
ATOM 7456 C C . ARG B 1 115 ? -18.328 -25.156 -7.262 1 37.16 115 ARG B C 1
ATOM 7458 O O . ARG B 1 115 ? -17.609 -25.875 -6.562 1 37.16 115 ARG B O 1
ATOM 7465 N N . ARG B 1 116 ? -17.5 -24.266 -7.832 1 44.72 116 ARG B N 1
ATOM 7466 C CA . ARG B 1 116 ? -16.641 -23.484 -6.945 1 44.72 116 ARG B CA 1
ATOM 7467 C C . ARG B 1 116 ? -17.25 -23.375 -5.555 1 44.72 116 ARG B C 1
ATOM 7469 O O . ARG B 1 116 ? -18.359 -22.859 -5.398 1 44.72 116 ARG B O 1
ATOM 7476 N N . PHE B 1 117 ? -16.672 -24.422 -4.844 1 56.12 117 PHE B N 1
ATOM 7477 C CA . PHE B 1 117 ? -17.156 -24.312 -3.475 1 56.12 117 PHE B CA 1
ATOM 7478 C C . PHE B 1 117 ? -16.484 -23.141 -2.754 1 56.12 117 PHE B C 1
ATOM 7480 O O . PHE B 1 117 ? -15.266 -22.984 -2.828 1 56.12 117 PHE B O 1
ATOM 7487 N N . THR B 1 118 ? -17.047 -22.172 -2.705 1 64.38 118 THR B N 1
ATOM 7488 C CA . THR B 1 118 ? -16.547 -21.078 -1.872 1 64.38 118 THR B CA 1
ATOM 7489 C C . THR B 1 118 ? -16.906 -21.312 -0.407 1 64.38 118 THR B C 1
ATOM 7491 O O . THR B 1 118 ? -18.094 -21.422 -0.061 1 64.38 118 THR B O 1
ATOM 7494 N N . PHE B 1 119 ? -15.836 -21.719 0.276 1 76.69 119 PHE B N 1
ATOM 7495 C CA . PHE B 1 119 ? -16.094 -21.969 1.692 1 76.69 119 PHE B CA 1
ATOM 7496 C C . PHE B 1 119 ? -16.594 -20.688 2.373 1 76.69 119 PHE B C 1
ATOM 7498 O O . PHE B 1 119 ? -17.484 -20.75 3.217 1 76.69 119 PHE B O 1
ATOM 7505 N N . VAL B 1 120 ? -15.859 -19.562 2.084 1 78.06 120 VAL B N 1
ATOM 7506 C CA . VAL B 1 120 ? -16.312 -18.281 2.615 1 78.06 120 VAL B CA 1
ATOM 7507 C C . VAL B 1 120 ? -16.672 -17.344 1.466 1 78.06 120 VAL B C 1
ATOM 7509 O O . VAL B 1 120 ? -15.984 -17.312 0.44 1 78.06 120 VAL B O 1
ATOM 7512 N N . PRO B 1 121 ? -17.812 -16.797 1.562 1 72.5 121 PRO B N 1
ATOM 7513 C CA . PRO B 1 121 ? -18.156 -15.828 0.518 1 72.5 121 PRO B CA 1
ATOM 7514 C C . PRO B 1 121 ? -17.125 -14.703 0.403 1 72.5 121 PRO B C 1
ATOM 7516 O O . PRO B 1 121 ? -16.391 -14.43 1.358 1 72.5 121 PRO B O 1
ATOM 7519 N N . GLU B 1 122 ? -16.938 -14.234 -0.748 1 74.31 122 GLU B N 1
ATOM 7520 C CA . GLU B 1 122 ? -16.016 -13.125 -0.955 1 74.31 122 GLU B CA 1
ATOM 7521 C C . GLU B 1 122 ? -16.391 -11.922 -0.096 1 74.31 122 GLU B C 1
ATOM 7523 O O . GLU B 1 122 ? -17.453 -11.328 -0.287 1 74.31 122 GLU B O 1
ATOM 7528 N N . ILE B 1 123 ? -15.617 -11.711 0.834 1 76.25 123 ILE B N 1
ATOM 7529 C CA . ILE B 1 123 ? -15.891 -10.664 1.808 1 76.25 123 ILE B CA 1
ATOM 7530 C C . ILE B 1 123 ? -15.516 -9.305 1.22 1 76.25 123 ILE B C 1
ATOM 7532 O O . ILE B 1 123 ? -16.188 -8.305 1.46 1 76.25 123 ILE B O 1
ATOM 7536 N N . VAL B 1 124 ? -14.375 -9.242 0.479 1 78.44 124 VAL B N 1
ATOM 7537 C CA . VAL B 1 124 ? -13.898 -7.934 0.033 1 78.44 124 VAL B CA 1
ATOM 7538 C C . VAL B 1 124 ? -13.125 -8.086 -1.276 1 78.44 124 VAL B C 1
ATOM 7540 O O . VAL B 1 124 ? -12.484 -9.109 -1.51 1 78.44 124 VAL B O 1
ATOM 7543 N N . SER B 1 125 ? -13.344 -7.117 -2.01 1 75 125 SER B N 1
ATOM 7544 C CA . SER B 1 125 ? -12.547 -7.051 -3.229 1 75 125 SER B CA 1
ATOM 7545 C C . SER B 1 125 ? -11.117 -6.613 -2.932 1 75 125 SER B C 1
ATOM 7547 O O . SER B 1 125 ? -10.859 -5.957 -1.922 1 75 125 SER B O 1
ATOM 7549 N N . ASP B 1 126 ? -10.195 -6.98 -3.646 1 70.94 126 ASP B N 1
ATOM 7550 C CA . ASP B 1 126 ? -8.789 -6.633 -3.455 1 70.94 126 ASP B CA 1
ATOM 7551 C C . ASP B 1 126 ? -8.586 -5.117 -3.508 1 70.94 126 ASP B C 1
ATOM 7553 O O . ASP B 1 126 ? -7.758 -4.574 -2.773 1 70.94 126 ASP B O 1
ATOM 7557 N N . ASP B 1 127 ? -9.305 -4.5 -4.391 1 70.94 127 ASP B N 1
ATOM 7558 C CA . ASP B 1 127 ? -9.164 -3.051 -4.504 1 70.94 127 ASP B CA 1
ATOM 7559 C C . ASP B 1 127 ? -9.539 -2.357 -3.197 1 70.94 127 ASP B C 1
ATOM 7561 O O . ASP B 1 127 ? -8.82 -1.477 -2.727 1 70.94 127 ASP B O 1
ATOM 7565 N N . VAL B 1 128 ? -10.633 -2.812 -2.752 1 80.5 128 VAL B N 1
ATOM 7566 C CA . VAL B 1 128 ? -11.086 -2.211 -1.503 1 80.5 128 VAL B CA 1
ATOM 7567 C C . VAL B 1 128 ? -10.117 -2.557 -0.376 1 80.5 128 VAL B C 1
ATOM 7569 O O . VAL B 1 128 ? -9.781 -1.701 0.447 1 80.5 128 VAL B O 1
ATOM 7572 N N . TYR B 1 129 ? -9.648 -3.721 -0.422 1 84 129 TYR B N 1
ATOM 7573 C CA . TYR B 1 129 ? -8.727 -4.141 0.627 1 84 129 TYR B CA 1
ATOM 7574 C C . TYR B 1 129 ? -7.453 -3.305 0.6 1 84 129 TYR B C 1
ATOM 7576 O O . TYR B 1 129 ? -7.004 -2.809 1.638 1 84 129 TYR B O 1
ATOM 7584 N N . ASN B 1 130 ? -6.871 -3.092 -0.521 1 72.06 130 ASN B N 1
ATOM 7585 C CA . ASN B 1 130 ? -5.613 -2.365 -0.651 1 72.06 130 ASN B CA 1
ATOM 7586 C C . ASN B 1 130 ? -5.785 -0.882 -0.339 1 72.06 130 ASN B C 1
ATOM 7588 O O . ASN B 1 130 ? -4.863 -0.24 0.171 1 72.06 130 ASN B O 1
ATOM 7592 N N . CYS B 1 131 ? -6.871 -0.4 -0.567 1 74.94 131 CYS B N 1
ATOM 7593 C CA . CYS B 1 131 ? -7.141 1.016 -0.338 1 74.94 131 CYS B CA 1
ATOM 7594 C C . CYS B 1 131 ? -7.301 1.307 1.149 1 74.94 131 CYS B C 1
ATOM 7596 O O . CYS B 1 131 ? -6.941 2.389 1.616 1 74.94 131 CYS B O 1
ATOM 7598 N N . TRP B 1 132 ? -7.828 0.307 1.865 1 86.44 132 TRP B N 1
ATOM 7599 C CA . TRP B 1 132 ? -8.281 0.645 3.211 1 86.44 132 TRP B CA 1
ATOM 7600 C C . TRP B 1 132 ? -7.434 -0.067 4.262 1 86.44 132 TRP B C 1
ATOM 7602 O O . TRP B 1 132 ? -7.496 0.268 5.449 1 86.44 132 TRP B O 1
ATOM 7612 N N . LYS B 1 133 ? -6.625 -1.015 3.893 1 81.06 133 LYS B N 1
ATOM 7613 C CA . LYS B 1 133 ? -5.895 -1.847 4.844 1 81.06 133 LYS B CA 1
ATOM 7614 C C . LYS B 1 133 ? -5.043 -0.993 5.781 1 81.06 133 LYS B C 1
ATOM 7616 O O . LYS B 1 133 ? -4.922 -1.297 6.969 1 81.06 133 LYS B O 1
ATOM 7621 N N . ASN B 1 134 ? -4.508 0.149 5.305 1 78.38 134 ASN B N 1
ATOM 7622 C CA . ASN B 1 134 ? -3.611 0.968 6.113 1 78.38 134 ASN B CA 1
ATOM 7623 C C . ASN B 1 134 ? -4.387 1.927 7.016 1 78.38 134 ASN B C 1
ATOM 7625 O O . ASN B 1 134 ? -3.797 2.611 7.852 1 78.38 134 ASN B O 1
ATOM 7629 N N . TRP B 1 135 ? -5.66 1.96 6.891 1 88.5 135 TRP B N 1
ATOM 7630 C CA . TRP B 1 135 ? -6.477 2.857 7.699 1 88.5 135 TRP B CA 1
ATOM 7631 C C . TRP B 1 135 ? -7.148 2.104 8.844 1 88.5 135 TRP B C 1
ATOM 7633 O O . TRP B 1 135 ? -7.879 2.695 9.641 1 88.5 135 TRP B O 1
ATOM 7643 N N . ILE B 1 136 ? -6.898 0.811 8.969 1 89.62 136 ILE B N 1
ATOM 7644 C CA . ILE B 1 136 ? -7.527 0.008 10.008 1 89.62 136 ILE B CA 1
ATOM 7645 C C . ILE B 1 136 ? -6.699 0.08 11.289 1 89.62 136 ILE B C 1
ATOM 7647 O O . ILE B 1 136 ? -5.496 -0.193 11.273 1 89.62 136 ILE B O 1
ATOM 7651 N N . ILE B 1 137 ? -7.352 0.455 12.328 1 89.06 137 ILE B N 1
ATOM 7652 C CA . ILE B 1 137 ? -6.723 0.485 13.648 1 89.06 137 ILE B CA 1
ATOM 7653 C C . ILE B 1 137 ? -6.875 -0.876 14.32 1 89.06 137 ILE B C 1
ATOM 7655 O O . ILE B 1 137 ? -7.973 -1.438 14.359 1 89.06 137 ILE B O 1
ATOM 7659 N N . PRO B 1 138 ? -5.781 -1.433 14.773 1 85.06 138 PRO B N 1
ATOM 7660 C CA . PRO B 1 138 ? -5.914 -2.707 15.484 1 85.06 138 PRO B CA 1
ATOM 7661 C C . PRO B 1 138 ? -6.887 -2.631 16.656 1 85.06 138 PRO B C 1
ATOM 7663 O O . PRO B 1 138 ? -7.004 -1.585 17.297 1 85.06 138 PRO B O 1
ATOM 7666 N N . TYR B 1 139 ? -7.551 -3.682 16.953 1 87.44 139 TYR B N 1
ATOM 7667 C CA . TYR B 1 139 ? -8.625 -3.73 17.938 1 87.44 139 TYR B CA 1
ATOM 7668 C C . TYR B 1 139 ? -8.117 -3.35 19.328 1 87.44 139 TYR B C 1
ATOM 7670 O O . TYR B 1 139 ? -8.797 -2.643 20.062 1 87.44 139 TYR B O 1
ATOM 7678 N N . ASP B 1 140 ? -6.902 -3.762 19.656 1 84.19 140 ASP B N 1
ATOM 7679 C CA . ASP B 1 140 ? -6.383 -3.615 21 1 84.19 140 ASP B CA 1
ATOM 7680 C C . ASP B 1 140 ? -5.859 -2.201 21.25 1 84.19 140 ASP B C 1
ATOM 7682 O O . ASP B 1 140 ? -5.559 -1.828 22.375 1 84.19 140 ASP B O 1
ATOM 7686 N N . VAL B 1 141 ? -5.832 -1.391 20.312 1 86.31 141 VAL B N 1
ATOM 7687 C CA . VAL B 1 141 ? -5.242 -0.061 20.422 1 86.31 141 VAL B CA 1
ATOM 7688 C C . VAL B 1 141 ? -6.266 0.911 21 1 86.31 141 VAL B C 1
ATOM 7690 O O . VAL B 1 141 ? -5.898 1.929 21.594 1 86.31 141 VAL B O 1
ATOM 7693 N N . VAL B 1 142 ? -7.555 0.691 20.844 1 90.06 142 VAL B N 1
ATOM 7694 C CA . VAL B 1 142 ? -8.594 1.606 21.312 1 90.06 142 VAL B CA 1
ATOM 7695 C C . VAL B 1 142 ? -9.336 0.986 22.484 1 90.06 142 VAL B C 1
ATOM 7697 O O . VAL B 1 142 ? -9.82 -0.146 22.406 1 90.06 142 VAL B O 1
ATOM 7700 N N . LEU B 1 143 ? -9.32 1.629 23.578 1 90.38 143 LEU B N 1
ATOM 7701 C CA . LEU B 1 143 ? -10.094 1.234 24.75 1 90.38 143 LEU B CA 1
ATOM 7702 C C . LEU B 1 143 ? -11.305 2.141 24.938 1 90.38 143 LEU B C 1
ATOM 7704 O O . LEU B 1 143 ? -11.18 3.367 24.922 1 90.38 143 LEU B O 1
ATOM 7708 N N . THR B 1 144 ? -12.484 1.633 24.859 1 91.38 144 THR B N 1
ATOM 7709 C CA . THR B 1 144 ? -13.695 2.416 25.047 1 91.38 144 THR B CA 1
ATOM 7710 C C . THR B 1 144 ? -14.766 1.598 25.766 1 91.38 144 THR B C 1
ATOM 7712 O O . THR B 1 144 ? -14.812 0.372 25.625 1 91.38 144 THR B O 1
ATOM 7715 N N . ASP B 1 145 ? -15.516 2.248 26.562 1 81.62 145 ASP B N 1
ATOM 7716 C CA . ASP B 1 145 ? -16.625 1.589 27.25 1 81.62 145 ASP B CA 1
ATOM 7717 C C . ASP B 1 145 ? -17.922 1.764 26.469 1 81.62 145 ASP B C 1
ATOM 7719 O O . ASP B 1 145 ? -18.719 0.825 26.359 1 81.62 145 ASP B O 1
ATOM 7723 N N . ASP B 1 146 ? -18.219 2.986 25.984 1 80.38 146 ASP B N 1
ATOM 7724 C CA . ASP B 1 146 ? -19.5 3.252 25.344 1 80.38 146 ASP B CA 1
ATOM 7725 C C . ASP B 1 146 ? -19.312 3.779 23.922 1 80.38 146 ASP B C 1
ATOM 7727 O O . ASP B 1 146 ? -20.281 4.156 23.266 1 80.38 146 ASP B O 1
ATOM 7731 N N . CYS B 1 147 ? -18.156 3.803 23.359 1 76.19 147 CYS B N 1
ATOM 7732 C CA . CYS B 1 147 ? -17.828 4.242 22.016 1 76.19 147 CYS B CA 1
ATOM 7733 C C . CYS B 1 147 ? -18.219 5.699 21.797 1 76.19 147 CYS B C 1
ATOM 7735 O O . CYS B 1 147 ? -18.672 6.07 20.703 1 76.19 147 CYS B O 1
ATOM 7737 N N . VAL B 1 148 ? -18.359 6.469 22.859 1 80.5 148 VAL B N 1
ATOM 7738 C CA . VAL B 1 148 ? -18.484 7.918 22.75 1 80.5 148 VAL B CA 1
ATOM 7739 C C . VAL B 1 148 ? -17.125 8.578 22.906 1 80.5 148 VAL B C 1
ATOM 7741 O O . VAL B 1 148 ? -16.719 9.375 22.062 1 80.5 148 VAL B O 1
ATOM 7744 N N . VAL B 1 149 ? -16.438 8.25 24 1 89 149 VAL B N 1
ATOM 7745 C CA . VAL B 1 149 ? -15.07 8.695 24.234 1 89 149 VAL B CA 1
ATOM 7746 C C . VAL B 1 149 ? -14.172 7.488 24.516 1 89 149 VAL B C 1
ATOM 7748 O O . VAL B 1 149 ? -14.602 6.523 25.141 1 89 149 VAL B O 1
ATOM 7751 N N . GLY B 1 150 ? -13.078 7.434 23.828 1 91.38 150 GLY B N 1
ATOM 7752 C CA . GLY B 1 150 ? -12.117 6.359 24.031 1 91.38 150 GLY B CA 1
ATOM 7753 C C . GLY B 1 150 ? -10.703 6.859 24.25 1 91.38 150 GLY B C 1
ATOM 7754 O O . GLY B 1 150 ? -10.469 8.062 24.359 1 91.38 150 GLY B O 1
ATOM 7755 N N . ARG B 1 151 ? -9.789 5.879 24.484 1 92 151 ARG B N 1
ATOM 7756 C CA . ARG B 1 151 ? -8.367 6.176 24.672 1 92 151 ARG B CA 1
ATOM 7757 C C . ARG B 1 151 ? -7.496 5.203 23.891 1 92 151 ARG B C 1
ATOM 7759 O O . ARG B 1 151 ? -7.891 4.055 23.656 1 92 151 ARG B O 1
ATOM 7766 N N . VAL B 1 152 ? -6.375 5.75 23.469 1 87.69 152 VAL B N 1
ATOM 7767 C CA . VAL B 1 152 ? -5.418 4.922 22.75 1 87.69 152 VAL B CA 1
ATOM 7768 C C . VAL B 1 152 ? -4.547 4.148 23.734 1 87.69 152 VAL B C 1
ATOM 7770 O O . VAL B 1 152 ? -4.086 4.707 24.734 1 87.69 152 VAL B O 1
ATOM 7773 N N . LYS B 1 153 ? -4.395 2.9 23.453 1 84.69 153 LYS B N 1
ATOM 7774 C CA . LYS B 1 153 ? -3.521 2.047 24.266 1 84.69 153 LYS B CA 1
ATOM 7775 C C . LYS B 1 153 ? -2.434 1.408 23.406 1 84.69 153 LYS B C 1
ATOM 7777 O O . LYS B 1 153 ? -2.729 0.608 22.516 1 84.69 153 LYS B O 1
ATOM 7782 N N . LEU B 1 154 ? -1.217 1.911 23.547 1 77.19 154 LEU B N 1
ATOM 7783 C CA . LEU B 1 154 ? -0.122 1.362 22.75 1 77.19 154 LEU B CA 1
ATOM 7784 C C . LEU B 1 154 ? 0.673 0.34 23.562 1 77.19 154 LEU B C 1
ATOM 7786 O O . LEU B 1 154 ? 0.989 0.574 24.734 1 77.19 154 LEU B O 1
ATOM 7790 N N . GLU B 1 155 ? 0.568 -0.9 23.031 1 64.88 155 GLU B N 1
ATOM 7791 C CA . GLU B 1 155 ? 1.534 -1.84 23.594 1 64.88 155 GLU B CA 1
ATOM 7792 C C . GLU B 1 155 ? 2.916 -1.644 22.984 1 64.88 155 GLU B C 1
ATOM 7794 O O . GLU B 1 155 ? 3.043 -1.076 21.891 1 64.88 155 GLU B O 1
ATOM 7799 N N . LYS B 1 156 ? 4.008 -1.879 23.469 1 55.91 156 LYS B N 1
ATOM 7800 C CA . LYS B 1 156 ? 5.395 -1.616 23.094 1 55.91 156 LYS B CA 1
ATOM 7801 C C . LYS B 1 156 ? 5.586 -1.717 21.578 1 55.91 156 LYS B C 1
ATOM 7803 O O . LYS B 1 156 ? 6.18 -0.828 20.969 1 55.91 156 LYS B O 1
ATOM 7808 N N . SER B 1 157 ? 5.801 -2.854 20.812 1 44.09 157 SER B N 1
ATOM 7809 C CA . SER B 1 157 ? 6.57 -3.18 19.609 1 44.09 157 SER B CA 1
ATOM 7810 C C . SER B 1 157 ? 5.711 -3.082 18.359 1 44.09 157 SER B C 1
ATOM 7812 O O . SER B 1 157 ? 4.512 -3.367 18.391 1 44.09 157 SER B O 1
ATOM 7814 N N . GLY B 1 158 ? 5.852 -2.33 17.219 1 49.47 158 GLY B N 1
ATOM 7815 C CA . GLY B 1 158 ? 5.852 -2.701 15.812 1 49.47 158 GLY B CA 1
ATOM 7816 C C . GLY B 1 158 ? 4.898 -1.866 14.977 1 49.47 158 GLY B C 1
ATOM 7817 O O . GLY B 1 158 ? 4.879 -1.979 13.75 1 49.47 158 GLY B O 1
ATOM 7818 N N . ASN B 1 159 ? 3.684 -1.218 15.594 1 51.06 159 ASN B N 1
ATOM 7819 C CA . ASN B 1 159 ? 2.723 -0.83 14.57 1 51.06 159 ASN B CA 1
ATOM 7820 C C . ASN B 1 159 ? 2.955 0.603 14.102 1 51.06 159 ASN B C 1
ATOM 7822 O O . ASN B 1 159 ? 2.57 1.556 14.781 1 51.06 159 ASN B O 1
ATOM 7826 N N . GLU B 1 160 ? 3.973 0.858 13.32 1 58.97 160 GLU B N 1
ATOM 7827 C CA . GLU B 1 160 ? 4.23 2.248 12.945 1 58.97 160 GLU B CA 1
ATOM 7828 C C . GLU B 1 160 ? 3.373 2.672 11.758 1 58.97 160 GLU B C 1
ATOM 7830 O O . GLU B 1 160 ? 3.379 2.014 10.719 1 58.97 160 GLU B O 1
ATOM 7835 N N . ILE B 1 161 ? 2.26 3.434 12.016 1 63.28 161 ILE B N 1
ATOM 7836 C CA . ILE B 1 161 ? 1.485 4.113 10.984 1 63.28 161 ILE B CA 1
ATOM 7837 C C . ILE B 1 161 ? 2.207 5.391 10.555 1 63.28 161 ILE B C 1
ATOM 7839 O O . ILE B 1 161 ? 2.555 6.227 11.391 1 63.28 161 ILE B O 1
ATOM 7843 N N . ILE B 1 162 ? 2.598 5.539 9.352 1 63.06 162 ILE B N 1
ATOM 7844 C CA . ILE B 1 162 ? 3.354 6.672 8.828 1 63.06 162 ILE B CA 1
ATOM 7845 C C . ILE B 1 162 ? 2.502 7.938 8.898 1 63.06 162 ILE B C 1
ATOM 7847 O O . ILE B 1 162 ? 3.02 9.031 9.156 1 63.06 162 ILE B O 1
ATOM 7851 N N . ARG B 1 163 ? 1.183 7.867 8.828 1 71.12 163 ARG B N 1
ATOM 7852 C CA . ARG B 1 163 ? 0.334 9.039 8.656 1 71.12 163 ARG B CA 1
ATOM 7853 C C . ARG B 1 163 ? 0.13 9.766 9.984 1 71.12 163 ARG B C 1
ATOM 7855 O O . ARG B 1 163 ? -0.072 10.984 10 1 71.12 163 ARG B O 1
ATOM 7862 N N . CYS B 1 164 ? 0.157 8.945 11.055 1 71.31 164 CYS B N 1
ATOM 7863 C CA . CYS B 1 164 ? -0.12 9.594 12.336 1 71.31 164 CYS B CA 1
ATOM 7864 C C . CYS B 1 164 ? 0.63 8.898 13.469 1 71.31 164 CYS B C 1
ATOM 7866 O O . CYS B 1 164 ? 0.975 7.723 13.359 1 71.31 164 CYS B O 1
ATOM 7868 N N . ARG B 1 165 ? 1.021 9.641 14.391 1 70.12 165 ARG B N 1
ATOM 7869 C CA . ARG B 1 165 ? 1.673 9.125 15.594 1 70.12 165 ARG B CA 1
ATOM 7870 C C . ARG B 1 165 ? 0.647 8.773 16.656 1 70.12 165 ARG B C 1
ATOM 7872 O O . ARG B 1 165 ? -0.143 9.625 17.078 1 70.12 165 ARG B O 1
ATOM 7879 N N . LEU B 1 166 ? 0.573 7.559 16.969 1 75.06 166 LEU B N 1
ATOM 7880 C CA . LEU B 1 166 ? -0.3 7.145 18.062 1 75.06 166 LEU B CA 1
ATOM 7881 C C . LEU B 1 166 ? 0.351 7.426 19.406 1 75.06 166 LEU B C 1
ATOM 7883 O O . LEU B 1 166 ? 1.517 7.086 19.625 1 75.06 166 LEU B O 1
ATOM 7887 N N . VAL B 1 167 ? -0.264 8.211 20.156 1 76.44 167 VAL B N 1
ATOM 7888 C CA . VAL B 1 167 ? 0.224 8.539 21.5 1 76.44 167 VAL B CA 1
ATOM 7889 C C . VAL B 1 167 ? -0.566 7.758 22.547 1 76.44 167 VAL B C 1
ATOM 7891 O O . VAL B 1 167 ? -1.797 7.699 22.484 1 76.44 167 VAL B O 1
ATOM 7894 N N . ASP B 1 168 ? 0.163 7.227 23.5 1 82.38 168 ASP B N 1
ATOM 7895 C CA . ASP B 1 168 ? -0.461 6.418 24.547 1 82.38 168 ASP B CA 1
ATOM 7896 C C . ASP B 1 168 ? -1.398 7.262 25.406 1 82.38 168 ASP B C 1
ATOM 7898 O O . ASP B 1 168 ? -1.069 8.391 25.766 1 82.38 168 ASP B O 1
ATOM 7902 N N . ASP B 1 169 ? -2.59 6.871 25.609 1 85.12 169 ASP B N 1
ATOM 7903 C CA . ASP B 1 169 ? -3.602 7.422 26.516 1 85.12 169 ASP B CA 1
ATOM 7904 C C . ASP B 1 169 ? -4.227 8.688 25.922 1 85.12 169 ASP B C 1
ATOM 7906 O O . ASP B 1 169 ? -4.824 9.484 26.656 1 85.12 169 ASP B O 1
ATOM 7910 N N . HIS B 1 170 ? -4.035 8.875 24.734 1 87.81 170 HIS B N 1
ATOM 7911 C CA . HIS B 1 170 ? -4.676 10.016 24.078 1 87.81 170 HIS B CA 1
ATOM 7912 C C . HIS B 1 170 ? -6.164 9.773 23.891 1 87.81 170 HIS B C 1
ATOM 7914 O O . HIS B 1 170 ? -6.574 8.664 23.516 1 87.81 170 HIS B O 1
ATOM 7920 N N . GLU B 1 171 ? -6.91 10.805 24.109 1 90.31 171 GLU B N 1
ATOM 7921 C CA . GLU B 1 171 ? -8.359 10.672 23.984 1 90.31 171 GLU B CA 1
ATOM 7922 C C . GLU B 1 171 ? -8.789 10.695 22.531 1 90.31 171 GLU B C 1
ATOM 7924 O O . GLU B 1 171 ? -8.227 11.438 21.719 1 90.31 171 GLU B O 1
ATOM 7929 N N . VAL B 1 172 ? -9.828 9.867 22.281 1 92.69 172 VAL B N 1
ATOM 7930 C CA . VAL B 1 172 ? -10.32 9.781 20.922 1 92.69 172 VAL B CA 1
ATOM 7931 C C . VAL B 1 172 ? -11.844 9.82 20.906 1 92.69 172 VAL B C 1
ATOM 7933 O O . VAL B 1 172 ? -12.484 9.641 21.953 1 92.69 172 VAL B O 1
ATOM 7936 N N . CYS B 1 173 ? -12.469 10.25 19.797 1 92.88 173 CYS B N 1
ATOM 7937 C CA . CYS B 1 173 ? -13.914 10.258 19.594 1 92.88 173 CYS B CA 1
ATOM 7938 C C . CYS B 1 173 ? -14.305 9.375 18.422 1 92.88 173 CYS B C 1
ATOM 7940 O O . CYS B 1 173 ? -13.453 8.969 17.625 1 92.88 173 CYS B O 1
ATOM 7942 N N . PHE B 1 174 ? -15.664 8.984 18.438 1 92.94 174 PHE B N 1
ATOM 7943 C CA . PHE B 1 174 ? -16.125 7.965 17.5 1 92.94 174 PHE B CA 1
ATOM 7944 C C . PHE B 1 174 ? -17.281 8.484 16.641 1 92.94 174 PHE B C 1
ATOM 7946 O O . PHE B 1 174 ? -18.109 9.25 17.141 1 92.94 174 PHE B O 1
ATOM 7953 N N . LEU B 1 175 ? -17.25 8.156 15.359 1 93.19 175 LEU B N 1
ATOM 7954 C CA . LEU B 1 175 ? -18.375 8.336 14.453 1 93.19 175 LEU B CA 1
ATOM 7955 C C . LEU B 1 175 ? -18.734 7.023 13.773 1 93.19 175 LEU B C 1
ATOM 7957 O O . LEU B 1 175 ? -17.906 6.43 13.078 1 93.19 175 LEU B O 1
ATOM 7961 N N . GLU B 1 176 ? -19.922 6.605 13.945 1 92.38 176 GLU B N 1
ATOM 7962 C CA . GLU B 1 176 ? -20.344 5.344 13.352 1 92.38 176 GLU B CA 1
ATOM 7963 C C . GLU B 1 176 ? -20.484 5.461 11.836 1 92.38 176 GLU B C 1
ATOM 7965 O O . GLU B 1 176 ? -21.141 6.371 11.336 1 92.38 176 GLU B O 1
ATOM 7970 N N . VAL B 1 177 ? -19.922 4.586 11.125 1 91.94 177 VAL B N 1
ATOM 7971 C CA . VAL B 1 177 ? -19.922 4.645 9.672 1 91.94 177 VAL B CA 1
ATOM 7972 C C . VAL B 1 177 ? -20.719 3.465 9.102 1 91.94 177 VAL B C 1
ATOM 7974 O O . VAL B 1 177 ? -21.219 3.529 7.984 1 91.94 177 VAL B O 1
ATOM 7977 N N . GLY B 1 178 ? -20.797 2.4 9.844 1 90.12 178 GLY B N 1
ATOM 7978 C CA . GLY B 1 178 ? -21.516 1.223 9.375 1 90.12 178 GLY B CA 1
ATOM 7979 C C . GLY B 1 178 ? -21.594 0.124 10.422 1 90.12 178 GLY B C 1
ATOM 7980 O O . GLY B 1 178 ? -21.094 0.284 11.539 1 90.12 178 GLY B O 1
ATOM 7981 N N . ARG B 1 179 ? -22.25 -0.923 10.008 1 89.31 179 ARG B N 1
ATOM 7982 C CA . ARG B 1 179 ? -22.438 -2.049 10.922 1 89.31 179 ARG B CA 1
ATOM 7983 C C . ARG B 1 179 ? -22.219 -3.375 10.203 1 89.31 179 ARG B C 1
ATOM 7985 O O . ARG B 1 179 ? -22.594 -3.537 9.047 1 89.31 179 ARG B O 1
ATOM 7992 N N . PHE B 1 180 ? -21.578 -4.176 11.031 1 90.44 180 PHE B N 1
ATOM 7993 C CA . PHE B 1 180 ? -21.328 -5.523 10.531 1 90.44 180 PHE B CA 1
ATOM 7994 C C . PHE B 1 180 ? -22.594 -6.359 10.562 1 90.44 180 PHE B C 1
ATOM 7996 O O . PHE B 1 180 ? -23.234 -6.477 11.609 1 90.44 180 PHE B O 1
ATOM 8003 N N . GLY B 1 181 ? -22.859 -6.922 9.281 1 79.19 181 GLY B N 1
ATOM 8004 C CA . GLY B 1 181 ? -24.141 -7.598 9.164 1 79.19 181 GLY B CA 1
ATOM 8005 C C . GLY B 1 181 ? -24.016 -9.078 8.867 1 79.19 181 GLY B C 1
ATOM 8006 O O . GLY B 1 181 ? -25 -9.812 8.922 1 79.19 181 GLY B O 1
ATOM 8007 N N . LEU B 1 182 ? -22.797 -9.57 8.664 1 75.56 182 LEU B N 1
ATOM 8008 C CA . LEU B 1 182 ? -22.656 -10.977 8.312 1 75.56 182 LEU B CA 1
ATOM 8009 C C . LEU B 1 182 ? -22.656 -11.852 9.562 1 75.56 182 LEU B C 1
ATOM 8011 O O . LEU B 1 182 ? -22.094 -11.477 10.586 1 75.56 182 LEU B O 1
ATOM 8015 N N . SER B 1 183 ? -23.562 -12.789 9.664 1 75.44 183 SER B N 1
ATOM 8016 C CA . SER B 1 183 ? -23.562 -13.75 10.766 1 75.44 183 SER B CA 1
ATOM 8017 C C . SER B 1 183 ? -23.453 -15.18 10.25 1 75.44 183 SER B C 1
ATOM 8019 O O . SER B 1 183 ? -24.031 -15.516 9.211 1 75.44 183 SER B O 1
ATOM 8021 N N . ASP B 1 184 ? -22.516 -15.828 10.812 1 76.5 184 ASP B N 1
ATOM 8022 C CA . ASP B 1 184 ? -22.344 -17.25 10.523 1 76.5 184 ASP B CA 1
ATOM 8023 C C . ASP B 1 184 ? -22.391 -18.078 11.805 1 76.5 184 ASP B C 1
ATOM 8025 O O . ASP B 1 184 ? -21.969 -17.609 12.867 1 76.5 184 ASP B O 1
ATOM 8029 N N . SER B 1 185 ? -23.141 -19.219 11.742 1 78.75 185 SER B N 1
ATOM 8030 C CA . SER B 1 185 ? -23.359 -20.031 12.938 1 78.75 185 SER B CA 1
ATOM 8031 C C . SER B 1 185 ? -22.047 -20.609 13.453 1 78.75 185 SER B C 1
ATOM 8033 O O . SER B 1 185 ? -21.844 -20.703 14.664 1 78.75 185 SER B O 1
ATOM 8035 N N . PHE B 1 186 ? -21.141 -20.938 12.633 1 86.19 186 PHE B N 1
ATOM 8036 C CA . PHE B 1 186 ? -19.969 -21.656 13.102 1 86.19 186 PHE B CA 1
ATOM 8037 C C . PHE B 1 186 ? -18.703 -20.875 12.805 1 86.19 186 PHE B C 1
ATOM 8039 O O . PHE B 1 186 ? -17.672 -21.078 13.445 1 86.19 186 PHE B O 1
ATOM 8046 N N . LEU B 1 187 ? -18.797 -20 11.953 1 87.69 187 LEU B N 1
ATOM 8047 C CA . LEU B 1 187 ? -17.594 -19.25 11.578 1 87.69 187 LEU B CA 1
ATOM 8048 C C . LEU B 1 187 ? -17.594 -17.875 12.219 1 87.69 187 LEU B C 1
ATOM 8050 O O . LEU B 1 187 ? -18.516 -17.078 11.992 1 87.69 187 LEU B O 1
ATOM 8054 N N . GLU B 1 188 ? -16.625 -17.641 12.992 1 89.06 188 GLU B N 1
ATOM 8055 C CA . GLU B 1 188 ? -16.406 -16.297 13.539 1 89.06 188 GLU B CA 1
ATOM 8056 C C . GLU B 1 188 ? -15.422 -15.508 12.672 1 89.06 188 GLU B C 1
ATOM 8058 O O . GLU B 1 188 ? -14.242 -15.836 12.602 1 89.06 188 GLU B O 1
ATOM 8063 N N . TYR B 1 189 ? -15.891 -14.516 12.117 1 89.19 189 TYR B N 1
ATOM 8064 C CA . TYR B 1 189 ? -15.047 -13.719 11.234 1 89.19 189 TYR B CA 1
ATOM 8065 C C . TYR B 1 189 ? -13.969 -12.977 12.031 1 89.19 189 TYR B C 1
ATOM 8067 O O . TYR B 1 189 ? -14.188 -12.609 13.188 1 89.19 189 TYR B O 1
ATOM 8075 N N . SER B 1 190 ? -12.82 -12.773 11.32 1 89.12 190 SER B N 1
ATOM 8076 C CA . SER B 1 190 ? -11.742 -12.023 11.953 1 89.12 190 SER B CA 1
ATOM 8077 C C . SER B 1 190 ? -12.078 -10.539 12.047 1 89.12 190 SER B C 1
ATOM 8079 O O . SER B 1 190 ? -13 -10.062 11.375 1 89.12 190 SER B O 1
ATOM 8081 N N . TYR B 1 191 ? -11.289 -9.828 12.891 1 91 191 TYR B N 1
ATOM 8082 C CA . TYR B 1 191 ? -11.492 -8.398 13.086 1 91 191 TYR B CA 1
ATOM 8083 C C . TYR B 1 191 ? -11.383 -7.648 11.766 1 91 191 TYR B C 1
ATOM 8085 O O . TYR B 1 191 ? -12.266 -6.855 11.422 1 91 191 TYR B O 1
ATOM 8093 N N . VAL B 1 192 ? -10.336 -7.91 10.977 1 89.75 192 VAL B N 1
ATOM 8094 C CA . VAL B 1 192 ? -10.086 -7.215 9.719 1 89.75 192 VAL B CA 1
ATOM 8095 C C . VAL B 1 192 ? -11.172 -7.574 8.711 1 89.75 192 VAL B C 1
ATOM 8097 O O . VAL B 1 192 ? -11.633 -6.715 7.945 1 89.75 192 VAL B O 1
ATOM 8100 N N . SER B 1 193 ? -11.586 -8.844 8.672 1 89.06 193 SER B N 1
ATOM 8101 C CA . SER B 1 193 ? -12.633 -9.25 7.738 1 89.06 193 SER B CA 1
ATOM 8102 C C . SER B 1 193 ? -13.953 -8.547 8.039 1 89.06 193 SER B C 1
ATOM 8104 O O . SER B 1 193 ? -14.719 -8.234 7.129 1 89.06 193 SER B O 1
ATOM 8106 N N . LYS B 1 194 ? -14.242 -8.414 9.266 1 91.06 194 LYS B N 1
ATOM 8107 C CA . LYS B 1 194 ? -15.461 -7.699 9.648 1 91.06 194 LYS B CA 1
ATOM 8108 C C . LYS B 1 194 ? -15.438 -6.262 9.141 1 91.06 194 LYS B C 1
ATOM 8110 O O . LYS B 1 194 ? -16.422 -5.793 8.555 1 91.06 194 LYS B O 1
ATOM 8115 N N . VAL B 1 195 ? -14.289 -5.574 9.398 1 93.19 195 VAL B N 1
ATOM 8116 C CA . VAL B 1 195 ? -14.148 -4.191 8.953 1 93.19 195 VAL B CA 1
ATOM 8117 C C . VAL B 1 195 ? -14.297 -4.121 7.434 1 93.19 195 VAL B C 1
ATOM 8119 O O . VAL B 1 195 ? -15.031 -3.281 6.914 1 93.19 195 VAL B O 1
ATOM 8122 N N . MET B 1 196 ? -13.617 -5.031 6.793 1 90.25 196 MET B N 1
ATOM 8123 C CA . MET B 1 196 ? -13.625 -5.027 5.332 1 90.25 196 MET B CA 1
ATOM 8124 C C . MET B 1 196 ? -15.016 -5.336 4.793 1 90.25 196 MET B C 1
ATOM 8126 O O . MET B 1 196 ? -15.414 -4.805 3.752 1 90.25 196 MET B O 1
ATOM 8130 N N . SER B 1 197 ? -15.695 -6.191 5.414 1 89.69 197 SER B N 1
ATOM 8131 C CA . SER B 1 197 ? -17.062 -6.512 4.996 1 89.69 197 SER B CA 1
ATOM 8132 C C . SER B 1 197 ? -17.953 -5.285 5.051 1 89.69 197 SER B C 1
ATOM 8134 O O . SER B 1 197 ? -18.75 -5.051 4.141 1 89.69 197 SER B O 1
ATOM 8136 N N . VAL B 1 198 ? -17.812 -4.512 6.07 1 92.06 198 VAL B N 1
ATOM 8137 C CA . VAL B 1 198 ? -18.625 -3.303 6.211 1 92.06 198 VAL B CA 1
ATOM 8138 C C . VAL B 1 198 ? -18.266 -2.318 5.098 1 92.06 198 VAL B C 1
ATOM 8140 O O . VAL B 1 198 ? -19.156 -1.727 4.484 1 92.06 198 VAL B O 1
ATOM 8143 N N . LEU B 1 199 ? -17 -2.111 4.852 1 91.06 199 LEU B N 1
ATOM 8144 C CA . LEU B 1 199 ? -16.547 -1.172 3.832 1 91.06 199 LEU B CA 1
ATOM 8145 C C . LEU B 1 199 ? -16.984 -1.617 2.443 1 91.06 199 LEU B C 1
ATOM 8147 O O . LEU B 1 199 ? -17.312 -0.784 1.593 1 91.06 199 LEU B O 1
ATOM 8151 N N . ASN B 1 200 ? -16.969 -2.91 2.277 1 87.88 200 ASN B N 1
ATOM 8152 C CA . ASN B 1 200 ? -17.406 -3.426 0.984 1 87.88 200 ASN B CA 1
ATOM 8153 C C . ASN B 1 200 ? -18.891 -3.213 0.768 1 87.88 200 ASN B C 1
ATOM 8155 O O . ASN B 1 200 ? -19.344 -3.031 -0.365 1 87.88 200 ASN B O 1
ATOM 8159 N N . CYS B 1 201 ? -19.641 -3.295 1.8 1 84.5 201 CYS B N 1
ATOM 8160 C CA . CYS B 1 201 ? -21.094 -3.129 1.712 1 84.5 201 CYS B CA 1
ATOM 8161 C C . CYS B 1 201 ? -21.469 -1.654 1.63 1 84.5 201 CYS B C 1
ATOM 8163 O O . CYS B 1 201 ? -22.594 -1.315 1.235 1 84.5 201 CYS B O 1
ATOM 8165 N N . THR B 1 202 ? -20.562 -0.806 1.883 1 86.88 202 THR B N 1
ATOM 8166 C CA . THR B 1 202 ? -20.812 0.629 1.816 1 86.88 202 THR B CA 1
ATOM 8167 C C . THR B 1 202 ? -20.812 1.111 0.369 1 86.88 202 THR B C 1
ATOM 8169 O O . THR B 1 202 ? -20.031 0.632 -0.454 1 86.88 202 THR B O 1
ATOM 8172 N N . SER B 1 203 ? -21.688 2 0.039 1 85.5 203 SER B N 1
ATOM 8173 C CA . SER B 1 203 ? -21.812 2.539 -1.312 1 85.5 203 SER B CA 1
ATOM 8174 C C . SER B 1 203 ? -20.547 3.254 -1.742 1 85.5 203 SER B C 1
ATOM 8176 O O . SER B 1 203 ? -19.75 3.699 -0.901 1 85.5 203 SER B O 1
ATOM 8178 N N . ASP B 1 204 ? -20.344 3.41 -2.996 1 84.44 204 ASP B N 1
ATOM 8179 C CA . ASP B 1 204 ? -19.188 4.113 -3.543 1 84.44 204 ASP B CA 1
ATOM 8180 C C . ASP B 1 204 ? -19.203 5.59 -3.15 1 84.44 204 ASP B C 1
ATOM 8182 O O . ASP B 1 204 ? -18.156 6.188 -2.91 1 84.44 204 ASP B O 1
ATOM 8186 N N . ALA B 1 205 ? -20.344 6.129 -3.094 1 85.94 205 ALA B N 1
ATOM 8187 C CA . ALA B 1 205 ? -20.469 7.531 -2.711 1 85.94 205 ALA B CA 1
ATOM 8188 C C . ALA B 1 205 ? -20.031 7.746 -1.263 1 85.94 205 ALA B C 1
ATOM 8190 O O . ALA B 1 205 ? -19.297 8.688 -0.962 1 85.94 205 ALA B O 1
ATOM 8191 N N . LYS B 1 206 ? -20.5 6.879 -0.459 1 90.75 206 LYS B N 1
ATOM 8192 C CA . LYS B 1 206 ? -20.141 6.996 0.951 1 90.75 206 LYS B CA 1
ATOM 8193 C C . LYS B 1 206 ? -18.641 6.762 1.16 1 90.75 206 LYS B C 1
ATOM 8195 O O . LYS B 1 206 ? -18.016 7.422 1.992 1 90.75 206 LYS B O 1
ATOM 8200 N N . ARG B 1 207 ? -18.109 5.84 0.467 1 90.12 207 ARG B N 1
ATOM 8201 C CA . ARG B 1 207 ? -16.672 5.609 0.541 1 90.12 207 ARG B CA 1
ATOM 8202 C C . ARG B 1 207 ? -15.891 6.824 0.053 1 90.12 207 ARG B C 1
ATOM 8204 O O . ARG B 1 207 ? -14.859 7.18 0.627 1 90.12 207 ARG B O 1
ATOM 8211 N N . GLY B 1 208 ? -16.391 7.375 -1.028 1 88 208 GLY B N 1
ATOM 8212 C CA . GLY B 1 208 ? -15.766 8.594 -1.523 1 88 208 GLY B CA 1
ATOM 8213 C C . GLY B 1 208 ? -15.781 9.719 -0.513 1 88 208 GLY B C 1
ATOM 8214 O O . GLY B 1 208 ? -14.805 10.469 -0.396 1 88 208 GLY B O 1
ATOM 8215 N N . GLU B 1 209 ? -16.875 9.828 0.179 1 92.75 209 GLU B N 1
ATOM 8216 C CA . GLU B 1 209 ? -16.984 10.852 1.214 1 92.75 209 GLU B CA 1
ATOM 8217 C C . GLU B 1 209 ? -16.031 10.57 2.369 1 92.75 209 GLU B C 1
ATOM 8219 O O . GLU B 1 209 ? -15.445 11.5 2.939 1 92.75 209 GLU B O 1
ATOM 8224 N N . LEU B 1 210 ? -15.945 9.312 2.662 1 92.31 210 LEU B N 1
ATOM 8225 C CA . LEU B 1 210 ? -15.016 8.922 3.719 1 92.31 210 LEU B CA 1
ATOM 8226 C C . LEU B 1 210 ? -13.586 9.266 3.334 1 92.31 210 LEU B C 1
ATOM 8228 O O . LEU B 1 210 ? -12.82 9.766 4.16 1 92.31 210 LEU B O 1
ATOM 8232 N N . ILE B 1 211 ? -13.234 9.078 2.123 1 88.88 211 ILE B N 1
ATOM 8233 C CA . ILE B 1 211 ? -11.891 9.375 1.638 1 88.88 211 ILE B CA 1
ATOM 8234 C C . ILE B 1 211 ? -11.641 10.883 1.694 1 88.88 211 ILE B C 1
ATOM 8236 O O . ILE B 1 211 ? -10.531 11.32 2.006 1 88.88 211 ILE B O 1
ATOM 8240 N N . SER B 1 212 ? -12.633 11.602 1.376 1 90.88 212 SER B N 1
ATOM 8241 C CA . SER B 1 212 ? -12.516 13.055 1.428 1 90.88 212 SER B CA 1
ATOM 8242 C C . SER B 1 212 ? -12.227 13.531 2.846 1 90.88 212 SER B C 1
ATOM 8244 O O . SER B 1 212 ? -11.414 14.445 3.043 1 90.88 212 SER B O 1
ATOM 8246 N N . VAL B 1 213 ? -12.883 12.953 3.768 1 92.81 213 VAL B N 1
ATOM 8247 C CA . VAL B 1 213 ? -12.68 13.328 5.164 1 92.81 213 VAL B CA 1
ATOM 8248 C C . VAL B 1 213 ? -11.273 12.914 5.605 1 92.81 213 VAL B C 1
ATOM 8250 O O . VAL B 1 213 ? -10.594 13.672 6.301 1 92.81 213 VAL B O 1
ATOM 8253 N N . LEU B 1 214 ? -10.859 11.75 5.199 1 89.88 214 LEU B N 1
ATOM 8254 C CA . LEU B 1 214 ? -9.523 11.273 5.539 1 89.88 214 LEU B CA 1
ATOM 8255 C C . LEU B 1 214 ? -8.453 12.164 4.918 1 89.88 214 LEU B C 1
ATOM 8257 O O . LEU B 1 214 ? -7.48 12.531 5.586 1 89.88 214 LEU B O 1
ATOM 8261 N N . ARG B 1 215 ? -8.672 12.586 3.742 1 86.56 215 ARG B N 1
ATOM 8262 C CA . ARG B 1 215 ? -7.734 13.461 3.041 1 86.56 215 ARG B CA 1
ATOM 8263 C C . ARG B 1 215 ? -7.625 14.812 3.736 1 86.56 215 ARG B C 1
ATOM 8265 O O . ARG B 1 215 ? -6.523 15.344 3.9 1 86.56 215 ARG B O 1
ATOM 8272 N N . ALA B 1 216 ? -8.695 15.312 4.102 1 90.81 216 ALA B N 1
ATOM 8273 C CA . ALA B 1 216 ? -8.711 16.609 4.766 1 90.81 216 ALA B CA 1
ATOM 8274 C C . ALA B 1 216 ? -7.996 16.547 6.109 1 90.81 216 ALA B C 1
ATOM 8276 O O . ALA B 1 216 ? -7.32 17.5 6.508 1 90.81 216 ALA B O 1
ATOM 8277 N N . SER B 1 217 ? -8.117 15.438 6.797 1 90.5 217 SER B N 1
ATOM 8278 C CA . SER B 1 217 ? -7.5 15.297 8.109 1 90.5 217 SER B CA 1
ATOM 8279 C C . SER B 1 217 ? -5.98 15.258 8.008 1 90.5 217 SER B C 1
ATOM 8281 O O . SER B 1 217 ? -5.277 15.602 8.961 1 90.5 217 SER B O 1
ATOM 8283 N N . VAL B 1 218 ? -5.523 14.875 6.883 1 86.12 218 VAL B N 1
ATOM 8284 C CA . VAL B 1 218 ? -4.082 14.758 6.715 1 86.12 218 VAL B CA 1
ATOM 8285 C C . VAL B 1 218 ? -3.529 16.031 6.07 1 86.12 218 VAL B C 1
ATOM 8287 O O . VAL B 1 218 ? -2.451 16.5 6.438 1 86.12 218 VAL B O 1
ATOM 8290 N N . ARG B 1 219 ? -4.262 16.656 5.172 1 84.69 219 ARG B N 1
ATOM 8291 C CA . ARG B 1 219 ? -3.73 17.719 4.328 1 84.69 219 ARG B CA 1
ATOM 8292 C C . ARG B 1 219 ? -3.957 19.094 4.965 1 84.69 219 ARG B C 1
ATOM 8294 O O . ARG B 1 219 ? -3.199 20.031 4.715 1 84.69 219 ARG B O 1
ATOM 8301 N N . VAL B 1 220 ? -5.051 19.188 5.664 1 88.88 220 VAL B N 1
ATOM 8302 C CA . VAL B 1 220 ? -5.379 20.5 6.219 1 88.88 220 VAL B CA 1
ATOM 8303 C C . VAL B 1 220 ? -4.805 20.625 7.629 1 88.88 220 VAL B C 1
ATOM 8305 O O . VAL B 1 220 ? -5.086 19.781 8.492 1 88.88 220 VAL B O 1
ATOM 8308 N N . SER B 1 221 ? -4.039 21.688 7.742 1 86.25 221 SER B N 1
ATOM 8309 C CA . SER B 1 221 ? -3.459 21.922 9.062 1 86.25 221 SER B CA 1
ATOM 8310 C C . SER B 1 221 ? -4.527 22.344 10.07 1 86.25 221 SER B C 1
ATOM 8312 O O . SER B 1 221 ? -5.473 23.047 9.727 1 86.25 221 SER B O 1
ATOM 8314 N N . ARG B 1 222 ? -4.539 21.906 11.211 1 90.81 222 ARG B N 1
ATOM 8315 C CA . ARG B 1 222 ? -5.363 22.281 12.352 1 90.81 222 ARG B CA 1
ATOM 8316 C C . ARG B 1 222 ? -6.738 21.625 12.273 1 90.81 222 ARG B C 1
ATOM 8318 O O . ARG B 1 222 ? -7.73 22.203 12.734 1 90.81 222 ARG B O 1
ATOM 8325 N N . VAL B 1 223 ? -6.891 20.734 11.43 1 92.94 223 VAL B N 1
ATOM 8326 C CA . VAL B 1 223 ? -8 19.781 11.531 1 92.94 223 VAL B CA 1
ATOM 8327 C C . VAL B 1 223 ? -7.582 18.578 12.375 1 92.94 223 VAL B C 1
ATOM 8329 O O . VAL B 1 223 ? -6.445 18.125 12.281 1 92.94 223 VAL B O 1
ATOM 8332 N N . CYS B 1 224 ? -8.508 18.25 13.242 1 91.44 224 CYS B N 1
ATOM 8333 C CA . CYS B 1 224 ? -8.172 17.094 14.07 1 91.44 224 CYS B CA 1
ATOM 8334 C C . CYS B 1 224 ? -7.859 15.883 13.211 1 91.44 224 CYS B C 1
ATOM 8336 O O . CYS B 1 224 ? -8.578 15.586 12.258 1 91.44 224 CYS B O 1
ATOM 8338 N N . ARG B 1 225 ? -6.902 15.234 13.602 1 89.94 225 ARG B N 1
ATOM 8339 C CA . ARG B 1 225 ? -6.43 14.094 12.812 1 89.94 225 ARG B CA 1
ATOM 8340 C C . ARG B 1 225 ? -7.332 12.883 13.008 1 89.94 225 ARG B C 1
ATOM 8342 O O . ARG B 1 225 ? -7.777 12.609 14.125 1 89.94 225 ARG B O 1
ATOM 8349 N N . VAL B 1 226 ? -7.598 12.242 11.891 1 91.69 226 VAL B N 1
ATOM 8350 C CA . VAL B 1 226 ? -8.289 10.961 11.922 1 91.69 226 VAL B CA 1
ATOM 8351 C C . VAL B 1 226 ? -7.277 9.82 12.023 1 91.69 226 VAL B C 1
ATOM 8353 O O . VAL B 1 226 ? -6.387 9.703 11.18 1 91.69 226 VAL B O 1
ATOM 8356 N N . LEU B 1 227 ? -7.422 9.047 13.055 1 89.81 227 LEU B N 1
ATOM 8357 C CA . LEU B 1 227 ? -6.488 7.941 13.25 1 89.81 227 LEU B CA 1
ATOM 8358 C C . LEU B 1 227 ? -6.785 6.797 12.289 1 89.81 227 LEU B C 1
ATOM 8360 O O . LEU B 1 227 ? -5.863 6.164 11.766 1 89.81 227 LEU B O 1
ATOM 8364 N N . GLY B 1 228 ? -8.086 6.535 12.078 1 91.5 228 GLY B N 1
ATOM 8365 C CA . GLY B 1 228 ? -8.484 5.461 11.188 1 91.5 228 GLY B CA 1
ATOM 8366 C C . GLY B 1 228 ? -9.844 4.883 11.508 1 91.5 228 GLY B C 1
ATOM 8367 O O . GLY B 1 228 ? -10.688 5.566 12.102 1 91.5 228 GLY B O 1
ATOM 8368 N N . LEU B 1 229 ? -10.062 3.627 10.977 1 93.75 229 LEU B N 1
ATOM 8369 C CA . LEU B 1 229 ? -11.32 2.92 11.18 1 93.75 229 LEU B CA 1
ATOM 8370 C C . LEU B 1 229 ? -11.172 1.836 12.242 1 93.75 229 LEU B C 1
ATOM 8372 O O . LEU B 1 229 ? -10.164 1.129 12.273 1 93.75 229 LEU B O 1
ATOM 8376 N N . TRP B 1 230 ? -12.102 1.757 13.156 1 93.75 230 TRP B N 1
ATOM 8377 C CA . TRP B 1 230 ? -12.078 0.808 14.266 1 93.75 230 TRP B CA 1
ATOM 8378 C C . TRP B 1 230 ? -13.453 0.177 14.461 1 93.75 230 TRP B C 1
ATOM 8380 O O . TRP B 1 230 ? -14.469 0.877 14.477 1 93.75 230 TRP B O 1
ATOM 8390 N N . LEU B 1 231 ? -13.484 -1.123 14.539 1 94.94 231 LEU B N 1
ATOM 8391 C CA . LEU B 1 231 ? -14.742 -1.85 14.711 1 94.94 231 LEU B CA 1
ATOM 8392 C C . LEU B 1 231 ? -14.867 -2.373 16.141 1 94.94 231 LEU B C 1
ATOM 8394 O O . LEU B 1 231 ? -13.938 -2.986 16.672 1 94.94 231 LEU B O 1
ATOM 8398 N N . ASP B 1 232 ? -15.953 -2.051 16.766 1 92.62 232 ASP B N 1
ATOM 8399 C CA . ASP B 1 232 ? -16.281 -2.652 18.062 1 92.62 232 ASP B CA 1
ATOM 8400 C C . ASP B 1 232 ? -16.812 -4.074 17.891 1 92.62 232 ASP B C 1
ATOM 8402 O O . ASP B 1 232 ? -17.922 -4.273 17.391 1 92.62 232 ASP B O 1
ATOM 8406 N N . VAL B 1 233 ? -16.094 -5 18.344 1 88.56 233 VAL B N 1
ATOM 8407 C CA . VAL B 1 233 ? -16.422 -6.406 18.109 1 88.56 233 VAL B CA 1
ATOM 8408 C C . VAL B 1 233 ? -17.719 -6.762 18.844 1 88.56 233 VAL B C 1
ATOM 8410 O O . VAL B 1 233 ? -18.484 -7.609 18.375 1 88.56 233 VAL B O 1
ATOM 8413 N N . GLU B 1 234 ? -18.078 -6.137 19.891 1 84.94 234 GLU B N 1
ATOM 8414 C CA . GLU B 1 234 ? -19.266 -6.445 20.672 1 84.94 234 GLU B CA 1
ATOM 8415 C C . GLU B 1 234 ? -20.531 -5.949 19.953 1 84.94 234 GLU B C 1
ATOM 8417 O O . GLU B 1 234 ? -21.484 -6.711 19.75 1 84.94 234 GLU B O 1
ATOM 8422 N N . SER B 1 235 ? -20.547 -4.73 19.531 1 86.69 235 SER B N 1
ATOM 8423 C CA . SER B 1 235 ? -21.719 -4.148 18.906 1 86.69 235 SER B CA 1
ATOM 8424 C C . SER B 1 235 ? -21.734 -4.41 17.406 1 86.69 235 SER B C 1
ATOM 8426 O O . SER B 1 235 ? -22.797 -4.406 16.781 1 86.69 235 SER B O 1
ATOM 8428 N N . GLY B 1 236 ? -20.547 -4.617 16.797 1 89.56 236 GLY B N 1
ATOM 8429 C CA . GLY B 1 236 ? -20.438 -4.797 15.359 1 89.56 236 GLY B CA 1
ATOM 8430 C C . GLY B 1 236 ? -20.453 -3.49 14.594 1 89.56 236 GLY B C 1
ATOM 8431 O O . GLY B 1 236 ? -20.5 -3.486 13.359 1 89.56 236 GLY B O 1
ATOM 8432 N N . CYS B 1 237 ? -20.344 -2.377 15.32 1 92.31 237 CYS B N 1
ATOM 8433 C CA . CYS B 1 237 ? -20.375 -1.072 14.672 1 92.31 237 CYS B CA 1
ATOM 8434 C C . CYS B 1 237 ? -18.969 -0.64 14.25 1 92.31 237 CYS B C 1
ATOM 8436 O O . CYS B 1 237 ? -18.016 -0.801 15.016 1 92.31 237 CYS B O 1
ATOM 8438 N N . LEU B 1 238 ? -18.859 -0.22 13.047 1 94.94 238 LEU B N 1
ATOM 8439 C CA . LEU B 1 238 ? -17.609 0.356 12.547 1 94.94 238 LEU B CA 1
ATOM 8440 C C . LEU B 1 238 ? -17.578 1.861 12.797 1 94.94 238 LEU B C 1
ATOM 8442 O O . LEU B 1 238 ? -18.531 2.57 12.469 1 94.94 238 LEU B O 1
ATOM 8446 N N . TYR B 1 239 ? -16.469 2.318 13.375 1 95.25 239 TYR B N 1
ATOM 8447 C CA . TYR B 1 239 ? -16.375 3.725 13.75 1 95.25 239 TYR B CA 1
ATOM 8448 C C . TYR B 1 239 ? -15.195 4.398 13.055 1 95.25 239 TYR B C 1
ATOM 8450 O O . TYR B 1 239 ? -14.156 3.775 12.836 1 95.25 239 TYR B O 1
ATOM 8458 N N . LEU B 1 240 ? -15.398 5.602 12.633 1 94.94 240 LEU B N 1
ATOM 8459 C CA . LEU B 1 240 ? -14.297 6.512 12.336 1 94.94 240 LEU B CA 1
ATOM 8460 C C . LEU B 1 240 ? -13.734 7.113 13.625 1 94.94 240 LEU B C 1
ATOM 8462 O O . LEU B 1 240 ? -14.469 7.754 14.383 1 94.94 240 LEU B O 1
ATOM 8466 N N . VAL B 1 241 ? -12.477 6.898 13.883 1 93.94 241 VAL B N 1
ATOM 8467 C CA . VAL B 1 241 ? -11.867 7.328 15.141 1 93.94 241 VAL B CA 1
ATOM 8468 C C . VAL B 1 241 ? -10.984 8.547 14.891 1 93.94 241 VAL B C 1
ATOM 8470 O O . VAL B 1 241 ? -10.102 8.523 14.031 1 93.94 241 VAL B O 1
ATOM 8473 N N . SER B 1 242 ? -11.219 9.602 15.594 1 93.19 242 SER B N 1
ATOM 8474 C CA . SER B 1 242 ? -10.438 10.828 15.484 1 93.19 242 SER B CA 1
ATOM 8475 C C . SER B 1 242 ? -9.891 11.25 16.844 1 93.19 242 SER B C 1
ATOM 8477 O O . SER B 1 242 ? -10.398 10.828 17.891 1 93.19 242 SER B O 1
ATOM 8479 N N . GLU B 1 243 ? -8.859 12.031 16.797 1 90.5 243 GLU B N 1
ATOM 8480 C CA . GLU B 1 243 ? -8.289 12.578 18.031 1 90.5 243 GLU B CA 1
ATOM 8481 C C . GLU B 1 243 ? -9.234 13.578 18.672 1 90.5 243 GLU B C 1
ATOM 8483 O O . GLU B 1 243 ? -9.883 14.375 17.984 1 90.5 243 GLU B O 1
ATOM 8488 N N . ARG B 1 244 ? -9.359 13.422 19.938 1 88.88 244 ARG B N 1
ATOM 8489 C CA . ARG B 1 244 ? -10.148 14.383 20.703 1 88.88 244 ARG B CA 1
ATOM 8490 C C . ARG B 1 244 ? -9.25 15.359 21.453 1 88.88 244 ARG B C 1
ATOM 8492 O O . ARG B 1 244 ? -8.328 14.945 22.156 1 88.88 244 ARG B O 1
ATOM 8499 N N . MET B 1 245 ? -9.422 16.625 21.125 1 85.81 245 MET B N 1
ATOM 8500 C CA . MET B 1 245 ? -8.609 17.656 21.766 1 85.81 245 MET B CA 1
ATOM 8501 C C . MET B 1 245 ? -9.406 18.375 22.844 1 85.81 245 MET B C 1
ATOM 8503 O O . MET B 1 245 ? -10.492 17.938 23.234 1 85.81 245 MET B O 1
ATOM 8507 N N . ASN B 1 246 ? -8.719 19.375 23.375 1 73.25 246 ASN B N 1
ATOM 8508 C CA . ASN B 1 246 ? -9.305 20.109 24.484 1 73.25 246 ASN B CA 1
ATOM 8509 C C . ASN B 1 246 ? -10.477 20.969 24.047 1 73.25 246 ASN B C 1
ATOM 8511 O O . ASN B 1 246 ? -10.336 21.812 23.156 1 73.25 246 ASN B O 1
ATOM 8515 N N . ASP B 1 247 ? -11.656 20.656 24.578 1 63.34 247 ASP B N 1
ATOM 8516 C CA . ASP B 1 247 ? -12.906 21.266 24.156 1 63.34 247 ASP B CA 1
ATOM 8517 C C . ASP B 1 247 ? -13.227 22.516 24.984 1 63.34 247 ASP B C 1
ATOM 8519 O O . ASP B 1 247 ? -14.398 22.828 25.219 1 63.34 247 ASP B O 1
ATOM 8523 N N . GLU B 1 248 ? -12.188 23.203 25.391 1 63.94 248 GLU B N 1
ATOM 8524 C CA . GLU B 1 248 ? -12.438 24.266 26.344 1 63.94 248 GLU B CA 1
ATOM 8525 C C . GLU B 1 248 ? -13 25.516 25.656 1 63.94 248 GLU B C 1
ATOM 8527 O O . GLU B 1 248 ? -13.305 26.516 26.312 1 63.94 248 GLU B O 1
ATOM 8532 N N . LEU B 1 249 ? -13.094 25.562 24.312 1 62.34 249 LEU B N 1
ATOM 8533 C CA . LEU B 1 249 ? -13.609 26.797 23.734 1 62.34 249 LEU B CA 1
ATOM 8534 C C . LEU B 1 249 ? -14.922 27.203 24.391 1 62.34 249 LEU B C 1
ATOM 8536 O O . LEU B 1 249 ? -15.211 28.391 24.531 1 62.34 249 LEU B O 1
ATOM 8540 N N . LEU B 1 250 ? -15.641 26.188 24.953 1 52.97 250 LEU B N 1
ATOM 8541 C CA . LEU B 1 250 ? -16.938 26.391 25.578 1 52.97 250 LEU B CA 1
ATOM 8542 C C . LEU B 1 250 ? -16.812 27.219 26.859 1 52.97 250 LEU B C 1
ATOM 8544 O O . LEU B 1 250 ? -17.688 28 27.188 1 52.97 250 LEU B O 1
ATOM 8548 N N . ASP B 1 251 ? -15.578 26.984 27.359 1 55.22 251 ASP B N 1
ATOM 8549 C CA . ASP B 1 251 ? -15.445 27.672 28.641 1 55.22 251 ASP B CA 1
ATOM 8550 C C . ASP B 1 251 ? -15.031 29.125 28.438 1 55.22 251 ASP B C 1
ATOM 8552 O O . ASP B 1 251 ? -15.18 29.953 29.344 1 55.22 251 ASP B O 1
ATOM 8556 N N . LEU B 1 252 ? -14.445 29.406 27.359 1 53.94 252 LEU B N 1
ATOM 8557 C CA . LEU B 1 252 ? -14.039 30.781 27.094 1 53.94 252 LEU B CA 1
ATOM 8558 C C . LEU B 1 252 ? -15.266 31.688 26.922 1 53.94 252 LEU B C 1
ATOM 8560 O O . LEU B 1 252 ? -15.195 32.906 27.156 1 53.94 252 LEU B O 1
ATOM 8564 N N . SER B 1 253 ? -16.438 31.141 26.234 1 48.5 253 SER B N 1
ATOM 8565 C CA . SER B 1 253 ? -17.609 31.984 26.062 1 48.5 253 SER B CA 1
ATOM 8566 C C . SER B 1 253 ? -18.062 32.594 27.391 1 48.5 253 SER B C 1
ATOM 8568 O O . SER B 1 253 ? -18.781 33.594 27.422 1 48.5 253 SER B O 1
ATOM 8570 N N . VAL B 1 254 ? -17.719 31.781 28.516 1 44.06 254 VAL B N 1
ATOM 8571 C CA . VAL B 1 254 ? -18.266 32.219 29.797 1 44.06 254 VAL B CA 1
ATOM 8572 C C . VAL B 1 254 ? -17.297 33.219 30.453 1 44.06 254 VAL B C 1
ATOM 8574 O O . VAL B 1 254 ? -17.703 33.969 31.328 1 44.06 254 VAL B O 1
ATOM 8577 N N . ARG B 1 255 ? -15.992 33.062 30.172 1 47.31 255 ARG B N 1
ATOM 8578 C CA . ARG B 1 255 ? -15.133 33.906 31.016 1 47.31 255 ARG B CA 1
ATOM 8579 C C . ARG B 1 255 ? -15.172 35.375 30.547 1 47.31 255 ARG B C 1
ATOM 8581 O O . ARG B 1 255 ? -15.609 35.656 29.422 1 47.31 255 ARG B O 1
ATOM 8588 N N . ASN B 1 256 ? -14.375 36.312 31.359 1 43.66 256 ASN B N 1
ATOM 8589 C CA . ASN B 1 256 ? -14.5 37.75 31.594 1 43.66 256 ASN B CA 1
ATOM 8590 C C . ASN B 1 256 ? -14.188 38.562 30.312 1 43.66 256 ASN B C 1
ATOM 8592 O O . ASN B 1 256 ? -13.461 38.062 29.453 1 43.66 256 ASN B O 1
ATOM 8596 N N . ARG B 1 257 ? -14.844 39.844 30.219 1 46.31 257 ARG B N 1
ATOM 8597 C CA . ARG B 1 257 ? -14.984 41.062 29.406 1 46.31 257 ARG B CA 1
ATOM 8598 C C . ARG B 1 257 ? -13.672 41.438 28.734 1 46.31 257 ARG B C 1
ATOM 8600 O O . ARG B 1 257 ? -13.664 42.094 27.688 1 46.31 257 ARG B O 1
ATOM 8607 N N . ASP B 1 258 ? -12.562 41.062 29.312 1 48.47 258 ASP B N 1
ATOM 8608 C CA . ASP B 1 258 ? -11.32 41.656 28.859 1 48.47 258 ASP B CA 1
ATOM 8609 C C . ASP B 1 258 ? -10.633 40.75 27.812 1 48.47 258 ASP B C 1
ATOM 8611 O O . ASP B 1 258 ? -9.445 40.938 27.531 1 48.47 258 ASP B O 1
ATOM 8615 N N . CYS B 1 259 ? -11.445 39.812 27.141 1 54.25 259 CYS B N 1
ATOM 8616 C CA . CYS B 1 259 ? -10.828 38.719 26.359 1 54.25 259 CYS B CA 1
ATOM 8617 C C . CYS B 1 259 ? -10.93 39 24.875 1 54.25 259 CYS B C 1
ATOM 8619 O O . CYS B 1 259 ? -10.891 38.094 24.062 1 54.25 259 CYS B O 1
ATOM 8621 N N . GLY B 1 260 ? -10.992 40.312 24.469 1 56.66 260 GLY B N 1
ATOM 8622 C CA . GLY B 1 260 ? -11.148 40.656 23.078 1 56.66 260 GLY B CA 1
ATOM 8623 C C . GLY B 1 260 ? -10.016 40.156 22.203 1 56.66 260 GLY B C 1
ATOM 8624 O O . GLY B 1 260 ? -10.25 39.656 21.109 1 56.66 260 GLY B O 1
ATOM 8625 N N . ASP B 1 261 ? -8.82 40.156 22.688 1 63.12 261 ASP B N 1
ATOM 8626 C CA . ASP B 1 261 ? -7.664 39.781 21.875 1 63.12 261 ASP B CA 1
ATOM 8627 C C . ASP B 1 261 ? -7.641 38.25 21.625 1 63.12 261 ASP B C 1
ATOM 8629 O O . ASP B 1 261 ? -7.289 37.812 20.531 1 63.12 261 ASP B O 1
ATOM 8633 N N . ASP B 1 262 ? -8.164 37.594 22.547 1 74.5 262 ASP B N 1
ATOM 8634 C CA . ASP B 1 262 ? -8.195 36.156 22.375 1 74.5 262 ASP B CA 1
ATOM 8635 C C . ASP B 1 262 ? -9.227 35.75 21.328 1 74.5 262 ASP B C 1
ATOM 8637 O O . ASP B 1 262 ? -8.984 34.844 20.531 1 74.5 262 ASP B O 1
ATOM 8641 N N . LEU B 1 263 ? -10.266 36.594 21.297 1 80.38 263 LEU B N 1
ATOM 8642 C CA . LEU B 1 263 ? -11.328 36.25 20.359 1 80.38 263 LEU B CA 1
ATOM 8643 C C . LEU B 1 263 ? -10.906 36.594 18.922 1 80.38 263 LEU B C 1
ATOM 8645 O O . LEU B 1 263 ? -11.297 35.875 17.984 1 80.38 263 LEU B O 1
ATOM 8649 N N . GLY B 1 264 ? -10.133 37.625 18.859 1 81.88 264 GLY B N 1
ATOM 8650 C CA . GLY B 1 264 ? -9.609 37.938 17.547 1 81.88 264 GLY B CA 1
ATOM 8651 C C . GLY B 1 264 ? -8.703 36.875 16.984 1 81.88 264 GLY B C 1
ATOM 8652 O O . GLY B 1 264 ? -8.781 36.531 15.797 1 81.88 264 GLY B O 1
ATOM 8653 N N . SER B 1 265 ? -7.91 36.312 17.891 1 83.75 265 SER B N 1
ATOM 8654 C CA . SER B 1 265 ? -7.004 35.219 17.469 1 83.75 265 SER B CA 1
ATOM 8655 C C . SER B 1 265 ? -7.773 33.969 17.062 1 83.75 265 SER B C 1
ATOM 8657 O O . SER B 1 265 ? -7.391 33.281 16.109 1 83.75 265 SER B O 1
ATOM 8659 N N . ILE B 1 266 ? -8.82 33.75 17.766 1 88.12 266 ILE B N 1
ATOM 8660 C CA . ILE B 1 266 ? -9.656 32.594 17.453 1 88.12 266 ILE B CA 1
ATOM 8661 C C . ILE B 1 266 ? -10.297 32.781 16.078 1 88.12 266 ILE B C 1
ATOM 8663 O O . ILE B 1 266 ? -10.359 31.844 15.281 1 88.12 266 ILE B O 1
ATOM 8667 N N . GLY B 1 267 ? -10.773 34.031 15.852 1 89.94 267 GLY B N 1
ATOM 8668 C CA . GLY B 1 267 ? -11.375 34.312 14.562 1 89.94 267 GLY B CA 1
ATOM 8669 C C . GLY B 1 267 ? -10.414 34.156 13.406 1 89.94 267 GLY B C 1
ATOM 8670 O O . GLY B 1 267 ? -10.781 33.594 12.359 1 89.94 267 GLY B O 1
ATOM 8671 N N . VAL B 1 268 ? -9.156 34.562 13.562 1 89.88 268 VAL B N 1
ATOM 8672 C CA . VAL B 1 268 ? -8.141 34.438 12.523 1 89.88 268 VAL B CA 1
ATOM 8673 C C . VAL B 1 268 ? -7.867 32.969 12.258 1 89.88 268 VAL B C 1
ATOM 8675 O O . VAL B 1 268 ? -7.863 32.531 11.102 1 89.88 268 VAL B O 1
ATOM 8678 N N . GLU B 1 269 ? -7.676 32.25 13.312 1 91 269 GLU B N 1
ATOM 8679 C CA . GLU B 1 269 ? -7.305 30.844 13.188 1 91 269 GLU B CA 1
ATOM 8680 C C . GLU B 1 269 ? -8.461 30.016 12.633 1 91 269 GLU B C 1
ATOM 8682 O O . GLU B 1 269 ? -8.25 29.094 11.844 1 91 269 GLU B O 1
ATOM 8687 N N . LEU B 1 270 ? -9.641 30.297 13.016 1 93.38 270 LEU B N 1
ATOM 8688 C CA . LEU B 1 270 ? -10.797 29.578 12.492 1 93.38 270 LEU B CA 1
ATOM 8689 C C . LEU B 1 270 ? -10.977 29.844 11 1 93.38 270 LEU B C 1
ATOM 8691 O O . LEU B 1 270 ? -11.32 28.938 10.242 1 93.38 270 LEU B O 1
ATOM 8695 N N . CYS B 1 271 ? -10.773 31.094 10.594 1 92.81 271 CYS B N 1
ATOM 8696 C CA . CYS B 1 271 ? -10.828 31.422 9.18 1 92.81 271 CYS B CA 1
ATOM 8697 C C . CYS B 1 271 ? -9.805 30.609 8.391 1 92.81 271 CYS B C 1
ATOM 8699 O O . CYS B 1 271 ? -10.109 30.109 7.305 1 92.81 271 CYS B O 1
ATOM 8701 N N . GLU B 1 272 ? -8.672 30.5 8.984 1 91.5 272 GLU B N 1
ATOM 8702 C CA . GLU B 1 272 ? -7.602 29.797 8.297 1 91.5 272 GLU B CA 1
ATOM 8703 C C . GLU B 1 272 ? -7.961 28.328 8.086 1 91.5 272 GLU B C 1
ATOM 8705 O O . GLU B 1 272 ? -7.703 27.766 7.023 1 91.5 272 GLU B O 1
ATOM 8710 N N . VAL B 1 273 ? -8.516 27.672 9.047 1 94.06 273 VAL B N 1
ATOM 8711 C CA . VAL B 1 273 ? -8.898 26.266 8.953 1 94.06 273 VAL B CA 1
ATOM 8712 C C . VAL B 1 273 ? -9.992 26.109 7.902 1 94.06 273 VAL B C 1
ATOM 8714 O O . VAL B 1 273 ? -9.945 25.188 7.086 1 94.06 273 VAL B O 1
ATOM 8717 N N . LEU B 1 274 ? -10.961 26.953 7.93 1 93.88 274 LEU B N 1
ATOM 8718 C CA . LEU B 1 274 ? -12.094 26.844 7.012 1 93.88 274 LEU B CA 1
ATOM 8719 C C . LEU B 1 274 ? -11.656 27.109 5.574 1 93.88 274 LEU B C 1
ATOM 8721 O O . LEU B 1 274 ? -12.188 26.5 4.637 1 93.88 274 LEU B O 1
ATOM 8725 N N . ILE B 1 275 ? -10.703 28.031 5.426 1 91.06 275 ILE B N 1
ATOM 8726 C CA . ILE B 1 275 ? -10.133 28.266 4.098 1 91.06 275 ILE B CA 1
ATOM 8727 C C . ILE B 1 275 ? -9.438 27 3.613 1 91.06 275 ILE B C 1
ATOM 8729 O O . ILE B 1 275 ? -9.562 26.609 2.445 1 91.06 275 ILE B O 1
ATOM 8733 N N . GLY B 1 276 ? -8.688 26.344 4.527 1 89.69 276 GLY B N 1
ATOM 8734 C CA . GLY B 1 276 ? -8.047 25.078 4.18 1 89.69 276 GLY B CA 1
ATOM 8735 C C . GLY B 1 276 ? -9.039 24 3.76 1 89.69 276 GLY B C 1
ATOM 8736 O O . GLY B 1 276 ? -8.781 23.25 2.82 1 89.69 276 GLY B O 1
ATOM 8737 N N . LEU B 1 277 ? -10.125 23.891 4.438 1 92.12 277 LEU B N 1
ATOM 8738 C CA . LEU B 1 277 ? -11.148 22.906 4.109 1 92.12 277 LEU B CA 1
ATOM 8739 C C . LEU B 1 277 ? -11.781 23.203 2.754 1 92.12 277 LEU B C 1
ATOM 8741 O O . LEU B 1 277 ? -12.039 22.297 1.97 1 92.12 277 LEU B O 1
ATOM 8745 N N . GLN B 1 278 ? -11.977 24.438 2.504 1 89.44 278 GLN B N 1
ATOM 8746 C CA . GLN B 1 278 ? -12.562 24.828 1.226 1 89.44 278 GLN B CA 1
ATOM 8747 C C . GLN B 1 278 ? -11.641 24.469 0.065 1 89.44 278 GLN B C 1
ATOM 8749 O O . GLN B 1 278 ? -12.102 24.125 -1.024 1 89.44 278 GLN B O 1
ATOM 8754 N N . ARG B 1 279 ? -10.383 24.656 0.307 1 85.56 279 ARG B N 1
ATOM 8755 C CA . ARG B 1 279 ? -9.414 24.312 -0.732 1 85.56 279 ARG B CA 1
ATOM 8756 C C . ARG B 1 279 ? -9.469 22.828 -1.063 1 85.56 279 ARG B C 1
ATOM 8758 O O . ARG B 1 279 ? -9.18 22.422 -2.193 1 85.56 279 ARG B O 1
ATOM 8765 N N . GLU B 1 280 ? -9.844 22.016 -0.075 1 87.25 280 GLU B N 1
ATOM 8766 C CA . GLU B 1 280 ? -10 20.578 -0.301 1 87.25 280 GLU B CA 1
ATOM 8767 C C . GLU B 1 280 ? -11.383 20.266 -0.855 1 87.25 280 GLU B C 1
ATOM 8769 O O . GLU B 1 280 ? -11.719 19.094 -1.064 1 87.25 280 GLU B O 1
ATOM 8774 N N . GLY B 1 281 ? -12.219 21.25 -1.016 1 87.62 281 GLY B N 1
ATOM 8775 C CA . GLY B 1 281 ? -13.555 21.078 -1.555 1 87.62 281 GLY B CA 1
ATOM 8776 C C . GLY B 1 281 ? -14.57 20.672 -0.504 1 87.62 281 GLY B C 1
ATOM 8777 O O . GLY B 1 281 ? -15.578 20.031 -0.822 1 87.62 281 GLY B O 1
ATOM 8778 N N . ILE B 1 282 ? -14.312 20.938 0.697 1 93.06 282 ILE B N 1
ATOM 8779 C CA . ILE B 1 282 ? -15.211 20.531 1.768 1 93.06 282 ILE B CA 1
ATOM 8780 C C . ILE B 1 282 ? -15.938 21.75 2.332 1 93.06 282 ILE B C 1
ATOM 8782 O O . ILE B 1 282 ? -15.305 22.766 2.627 1 93.06 282 ILE B O 1
ATOM 8786 N N . VAL B 1 283 ? -17.172 21.703 2.371 1 95.12 283 VAL B N 1
ATOM 8787 C CA . VAL B 1 283 ? -18.031 22.656 3.059 1 95.12 283 VAL B CA 1
ATOM 8788 C C . VAL B 1 283 ? -18.688 21.984 4.262 1 95.12 283 VAL B C 1
ATOM 8790 O O . VAL B 1 283 ? -19.297 20.906 4.133 1 95.12 283 VAL B O 1
ATOM 8793 N N . CYS B 1 284 ? -18.578 22.5 5.406 1 95.25 284 CYS B N 1
ATOM 8794 C CA . CYS B 1 284 ? -19.125 21.875 6.602 1 95.25 284 CYS B CA 1
ATOM 8795 C C . CYS B 1 284 ? -20.656 21.891 6.574 1 95.25 284 CYS B C 1
ATOM 8797 O O . CYS B 1 284 ? -21.281 20.859 6.812 1 95.25 284 CYS B O 1
ATOM 8799 N N . GLY B 1 285 ? -21.25 23 6.27 1 93.19 285 GLY B N 1
ATOM 8800 C CA . GLY B 1 285 ? -22.703 23.141 6.258 1 93.19 285 GLY B CA 1
ATOM 8801 C C . GLY B 1 285 ? -23.297 23.375 7.637 1 93.19 285 GLY B C 1
ATOM 8802 O O . GLY B 1 285 ? -24.391 23.906 7.758 1 93.19 285 GLY B O 1
ATOM 8803 N N . CYS B 1 286 ? -22.672 22.906 8.641 1 93.31 286 CYS B N 1
ATOM 8804 C CA . CYS B 1 286 ? -23.047 23.188 10.023 1 93.31 286 CYS B CA 1
ATOM 8805 C C . CYS B 1 286 ? -21.828 23.266 10.914 1 93.31 286 CYS B C 1
ATOM 8807 O O . CYS B 1 286 ? -20.797 22.656 10.617 1 93.31 286 CYS B O 1
ATOM 8809 N N . LEU B 1 287 ? -21.859 24.047 11.906 1 93.31 287 LEU B N 1
ATOM 8810 C CA . LEU B 1 287 ? -20.734 24.25 12.812 1 93.31 287 LEU B CA 1
ATOM 8811 C C . LEU B 1 287 ? -21.219 24.703 14.188 1 93.31 287 LEU B C 1
ATOM 8813 O O . LEU B 1 287 ? -22.125 25.516 14.289 1 93.31 287 LEU B O 1
ATOM 8817 N N . GLY B 1 288 ? -20.75 24.047 15.195 1 88.81 288 GLY B N 1
ATOM 8818 C CA . GLY B 1 288 ? -21.031 24.422 16.562 1 88.81 288 GLY B CA 1
ATOM 8819 C C . GLY B 1 288 ? -19.781 24.656 17.391 1 88.81 288 GLY B C 1
ATOM 8820 O O . GLY B 1 288 ? -18.672 24.469 16.906 1 88.81 288 GLY B O 1
ATOM 8821 N N . LEU B 1 289 ? -19.953 25.172 18.609 1 87.25 289 LEU B N 1
ATOM 8822 C CA . LEU B 1 289 ? -18.812 25.422 19.5 1 87.25 289 LEU B CA 1
ATOM 8823 C C . LEU B 1 289 ? -18.094 24.125 19.859 1 87.25 289 LEU B C 1
ATOM 8825 O O . LEU B 1 289 ? -16.891 24.125 20.078 1 87.25 289 LEU B O 1
ATOM 8829 N N . SER B 1 290 ? -18.859 23.078 19.844 1 87.62 290 SER B N 1
ATOM 8830 C CA . SER B 1 290 ? -18.281 21.781 20.203 1 87.62 290 SER B CA 1
ATOM 8831 C C . SER B 1 290 ? -17.406 21.25 19.062 1 87.62 290 SER B C 1
ATOM 8833 O O . SER B 1 290 ? -16.594 20.344 19.281 1 87.62 290 SER B O 1
ATOM 8835 N N . CYS B 1 291 ? -17.578 21.828 17.891 1 92.06 291 CYS B N 1
ATOM 8836 C CA . CYS B 1 291 ? -16.812 21.375 16.734 1 92.06 291 CYS B CA 1
ATOM 8837 C C . CYS B 1 291 ? -15.414 22.016 16.734 1 92.06 291 CYS B C 1
ATOM 8839 O O . CYS B 1 291 ? -14.531 21.578 15.992 1 92.06 291 CYS B O 1
ATOM 8841 N N . VAL B 1 292 ? -15.195 23.016 17.578 1 91.56 292 VAL B N 1
ATOM 8842 C CA . VAL B 1 292 ? -13.938 23.75 17.625 1 91.56 292 VAL B CA 1
ATOM 8843 C C . VAL B 1 292 ? -13.211 23.438 18.938 1 91.56 292 VAL B C 1
ATOM 8845 O O . VAL B 1 292 ? -13.82 23.469 20.016 1 91.56 292 VAL B O 1
ATOM 8848 N N . CYS B 1 293 ? -11.961 23.047 18.812 1 89.94 293 CYS B N 1
ATOM 8849 C CA . CYS B 1 293 ? -11.18 22.703 20 1 89.94 293 CYS B CA 1
ATOM 8850 C C . CYS B 1 293 ? -9.797 23.344 19.938 1 89.94 293 CYS B C 1
ATOM 8852 O O . CYS B 1 293 ? -9.461 24.016 18.969 1 89.94 293 CYS B O 1
ATOM 8854 N N . PHE B 1 294 ? -9.125 23.281 21.078 1 86.81 294 PHE B N 1
ATOM 8855 C CA . PHE B 1 294 ? -7.766 23.812 21.156 1 86.81 294 PHE B CA 1
ATOM 8856 C C . PHE B 1 294 ? -6.754 22.672 21.281 1 86.81 294 PHE B C 1
ATOM 8858 O O . PHE B 1 294 ? -7.012 21.672 21.953 1 86.81 294 PHE B O 1
ATOM 8865 N N . ASP B 1 295 ? -5.66 22.812 20.625 1 83.38 295 ASP B N 1
ATOM 8866 C CA . ASP B 1 295 ? -4.582 21.859 20.844 1 83.38 295 ASP B CA 1
ATOM 8867 C C . ASP B 1 295 ? -3.766 22.219 22.094 1 83.38 295 ASP B C 1
ATOM 8869 O O . ASP B 1 295 ? -4.176 23.062 22.875 1 83.38 295 ASP B O 1
ATOM 8873 N N . GLU B 1 296 ? -2.68 21.594 22.297 1 79.88 296 GLU B N 1
ATOM 8874 C CA . GLU B 1 296 ? -1.86 21.797 23.484 1 79.88 296 GLU B CA 1
ATOM 8875 C C . GLU B 1 296 ? -1.229 23.188 23.5 1 79.88 296 GLU B C 1
ATOM 8877 O O . GLU B 1 296 ? -0.854 23.703 24.547 1 79.88 296 GLU B O 1
ATOM 8882 N N . PHE B 1 297 ? -1.118 23.828 22.312 1 82.38 297 PHE B N 1
ATOM 8883 C CA . PHE B 1 297 ? -0.504 25.156 22.203 1 82.38 297 PHE B CA 1
ATOM 8884 C C . PHE B 1 297 ? -1.562 26.25 22.25 1 82.38 297 PHE B C 1
ATOM 8886 O O . PHE B 1 297 ? -1.234 27.438 22.234 1 82.38 297 PHE B O 1
ATOM 8893 N N . GLY B 1 298 ? -2.848 25.828 22.312 1 80.81 298 GLY B N 1
ATOM 8894 C CA . GLY B 1 298 ? -3.934 26.781 22.328 1 80.81 298 GLY B CA 1
ATOM 8895 C C . GLY B 1 298 ? -4.355 27.25 20.953 1 80.81 298 GLY B C 1
ATOM 8896 O O . GLY B 1 298 ? -4.984 28.297 20.797 1 80.81 298 GLY B O 1
ATOM 8897 N N . ARG B 1 299 ? -3.949 26.5 19.969 1 85.44 299 ARG B N 1
ATOM 8898 C CA . ARG B 1 299 ? -4.359 26.812 18.609 1 85.44 299 ARG B CA 1
ATOM 8899 C C . ARG B 1 299 ? -5.703 26.172 18.281 1 85.44 299 ARG B C 1
ATOM 8901 O O . ARG B 1 299 ? -5.988 25.047 18.719 1 85.44 299 ARG B O 1
ATOM 8908 N N . VAL B 1 300 ? -6.441 26.875 17.516 1 90 300 VAL B N 1
ATOM 8909 C CA . VAL B 1 300 ? -7.797 26.438 17.188 1 90 300 VAL B CA 1
ATOM 8910 C C . VAL B 1 300 ? -7.742 25.281 16.188 1 90 300 VAL B C 1
ATOM 8912 O O . VAL B 1 300 ? -6.965 25.312 15.234 1 90 300 VAL B O 1
ATOM 8915 N N . HIS B 1 301 ? -8.492 24.234 16.484 1 92.88 301 HIS B N 1
ATOM 8916 C CA . HIS B 1 301 ? -8.672 23.109 15.586 1 92.88 301 HIS B CA 1
ATOM 8917 C C . HIS B 1 301 ? -10.156 22.844 15.328 1 92.88 301 HIS B C 1
ATOM 8919 O O . HIS B 1 301 ? -11.008 23.188 16.141 1 92.88 301 HIS B O 1
ATOM 8925 N N . VAL B 1 302 ? -10.438 22.344 14.172 1 94.5 302 VAL B N 1
ATOM 8926 C CA . VAL B 1 302 ? -11.797 21.922 13.852 1 94.5 302 VAL B CA 1
ATOM 8927 C C . VAL B 1 302 ? -11.867 20.406 13.828 1 94.5 302 VAL B C 1
ATOM 8929 O O . VAL B 1 302 ? -11.008 19.734 13.234 1 94.5 302 VAL B O 1
ATOM 8932 N N . ASP B 1 303 ? -12.789 19.859 14.516 1 93.38 303 ASP B N 1
ATOM 8933 C CA . ASP B 1 303 ? -13.023 18.422 14.555 1 93.38 303 ASP B CA 1
ATOM 8934 C C . ASP B 1 303 ? -14.102 18.016 13.555 1 93.38 303 ASP B C 1
ATOM 8936 O O . ASP B 1 303 ? -15.297 18.188 13.82 1 93.38 303 ASP B O 1
ATOM 8940 N N . LEU B 1 304 ? -13.75 17.375 12.531 1 94.56 304 LEU B N 1
ATOM 8941 C CA . LEU B 1 304 ? -14.695 17 11.492 1 94.56 304 LEU B CA 1
ATOM 8942 C C . LEU B 1 304 ? -15.641 15.906 11.984 1 94.56 304 LEU B C 1
ATOM 8944 O O . LEU B 1 304 ? -16.781 15.82 11.547 1 94.56 304 LEU B O 1
ATOM 8948 N N . ASN B 1 305 ? -15.141 15.039 12.875 1 92.69 305 ASN B N 1
ATOM 8949 C CA . ASN B 1 305 ? -16.016 14.016 13.438 1 92.69 305 ASN B CA 1
ATOM 8950 C C . ASN B 1 305 ? -17.188 14.625 14.203 1 92.69 305 ASN B C 1
ATOM 8952 O O . ASN B 1 305 ? -18.312 14.156 14.086 1 92.69 305 ASN B O 1
ATOM 8956 N N . GLU B 1 306 ? -16.891 15.594 14.93 1 91.62 306 GLU B N 1
ATOM 8957 C CA . GLU B 1 306 ? -17.938 16.266 15.68 1 91.62 306 GLU B CA 1
ATOM 8958 C C . GLU B 1 306 ? -18.906 17 14.742 1 91.62 306 GLU B C 1
ATOM 8960 O O . GLU B 1 306 ? -20.094 17.094 15.031 1 91.62 306 GLU B O 1
ATOM 8965 N N . VAL B 1 307 ? -18.375 17.578 13.68 1 94.19 307 VAL B N 1
ATOM 8966 C CA . VAL B 1 307 ? -19.234 18.219 12.688 1 94.19 307 VAL B CA 1
ATOM 8967 C C . VAL B 1 307 ? -20.219 17.219 12.109 1 94.19 307 VAL B C 1
ATOM 8969 O O . VAL B 1 307 ? -21.406 17.516 11.945 1 94.19 307 VAL B O 1
ATOM 8972 N N . LEU B 1 308 ? -19.719 16.062 11.844 1 93.81 308 LEU B N 1
ATOM 8973 C CA . LEU B 1 308 ? -20.578 15.016 11.266 1 93.81 308 LEU B CA 1
ATOM 8974 C C . LEU B 1 308 ? -21.578 14.508 12.297 1 93.81 308 LEU B C 1
ATOM 8976 O O . LEU B 1 308 ? -22.719 14.219 11.961 1 93.81 308 LEU B O 1
ATOM 8980 N N . VAL B 1 309 ? -21.188 14.352 13.547 1 91.19 309 VAL B N 1
ATOM 8981 C CA . VAL B 1 309 ? -22.094 13.922 14.609 1 91.19 309 VAL B CA 1
ATOM 8982 C C . VAL B 1 309 ? -23.219 14.93 14.766 1 91.19 309 VAL B C 1
ATOM 8984 O O . VAL B 1 309 ? -24.391 14.555 14.859 1 91.19 309 VAL B O 1
ATOM 8987 N N . LYS B 1 310 ? -22.844 16.203 14.797 1 91.25 310 LYS B N 1
ATOM 8988 C CA . LYS B 1 310 ? -23.859 17.266 14.906 1 91.25 310 LYS B CA 1
ATOM 8989 C C . LYS B 1 310 ? -24.719 17.312 13.648 1 91.25 310 LYS B C 1
ATOM 8991 O O . LYS B 1 310 ? -25.922 17.609 13.727 1 91.25 310 LYS B O 1
ATOM 8996 N N . GLY B 1 311 ? -24.047 17.109 12.523 1 91.62 311 GLY B N 1
ATOM 8997 C CA . GLY B 1 311 ? -24.812 17.062 11.289 1 91.62 311 GLY B CA 1
ATOM 8998 C C . GLY B 1 311 ? -25.875 15.977 11.281 1 91.62 311 GLY B C 1
ATOM 8999 O O . GLY B 1 311 ? -26.969 16.188 10.766 1 91.62 311 GLY B O 1
ATOM 9000 N N . ARG B 1 312 ? -25.609 14.906 11.836 1 90.38 312 ARG B N 1
ATOM 9001 C CA . ARG B 1 312 ? -26.578 13.812 11.938 1 90.38 312 ARG B CA 1
ATOM 9002 C C . ARG B 1 312 ? -27.75 14.211 12.82 1 90.38 312 ARG B C 1
ATOM 9004 O O . ARG B 1 312 ? -28.906 13.883 12.516 1 90.38 312 ARG B O 1
ATOM 9011 N N . LYS B 1 313 ? -27.422 14.805 13.844 1 88.25 313 LYS B N 1
ATOM 9012 C CA . LYS B 1 313 ? -28.484 15.258 14.75 1 88.25 313 LYS B CA 1
ATOM 9013 C C . LYS B 1 313 ? -29.375 16.297 14.07 1 88.25 313 LYS B C 1
ATOM 9015 O O . LYS B 1 313 ? -30.594 16.281 14.266 1 88.25 313 LYS B O 1
ATOM 9020 N N . VAL B 1 314 ? -28.734 17.203 13.336 1 89 314 VAL B N 1
ATOM 9021 C CA . VAL B 1 314 ? -29.484 18.203 12.609 1 89 314 VAL B CA 1
ATOM 9022 C C . VAL B 1 314 ? -30.422 17.531 11.609 1 89 314 VAL B C 1
ATOM 9024 O O . VAL B 1 314 ? -31.594 17.906 11.5 1 89 314 VAL B O 1
ATOM 9027 N N . ARG B 1 315 ? -29.922 16.672 10.953 1 87.12 315 ARG B N 1
ATOM 9028 C CA . ARG B 1 315 ? -30.719 15.969 9.953 1 87.12 315 ARG B CA 1
ATOM 9029 C C . ARG B 1 315 ? -31.875 15.211 10.602 1 87.12 315 ARG B C 1
ATOM 9031 O O . ARG B 1 315 ? -32.969 15.188 10.078 1 87.12 315 ARG B O 1
ATOM 9038 N N . GLU B 1 316 ? -31.609 14.555 11.664 1 84.12 316 GLU B N 1
ATOM 9039 C CA . GLU B 1 316 ? -32.656 13.852 12.398 1 84.12 316 GLU B CA 1
ATOM 9040 C C . GLU B 1 316 ? -33.75 14.805 12.852 1 84.12 316 GLU B C 1
ATOM 9042 O O . GLU B 1 316 ? -34.938 14.445 12.828 1 84.12 316 GLU B O 1
ATOM 9047 N N . CYS B 1 317 ? -33.312 15.93 13.289 1 82.12 317 CYS B N 1
ATOM 9048 C CA . CYS B 1 317 ? -34.281 16.938 13.719 1 82.12 317 CYS B CA 1
ATOM 9049 C C . CYS B 1 317 ? -35.156 17.391 12.555 1 82.12 317 CYS B C 1
ATOM 9051 O O . CYS B 1 317 ? -36.375 17.594 12.711 1 82.12 317 CYS B O 1
ATOM 9053 N N . VAL B 1 318 ? -34.562 17.547 11.414 1 81.81 318 VAL B N 1
ATOM 9054 C CA . VAL B 1 318 ? -35.312 17.984 10.227 1 81.81 318 VAL B CA 1
ATOM 9055 C C . VAL B 1 318 ? -36.281 16.891 9.797 1 81.81 318 VAL B C 1
ATOM 9057 O O . VAL B 1 318 ? -37.438 17.188 9.484 1 81.81 318 VAL B O 1
ATOM 9060 N N . VAL B 1 319 ? -35.844 15.695 9.797 1 80.69 319 VAL B N 1
ATOM 9061 C CA . VAL B 1 319 ? -36.688 14.594 9.367 1 80.69 319 VAL B CA 1
ATOM 9062 C C . VAL B 1 319 ? -37.875 14.438 10.344 1 80.69 319 VAL B C 1
ATOM 9064 O O . VAL B 1 319 ? -39 14.211 9.922 1 80.69 319 VAL B O 1
ATOM 9067 N N . THR B 1 320 ? -37.531 14.516 11.602 1 79.81 320 THR B N 1
ATOM 9068 C CA . THR B 1 320 ? -38.594 14.406 12.617 1 79.81 320 THR B CA 1
ATOM 9069 C C . THR B 1 320 ? -39.594 15.531 12.469 1 79.81 320 THR B C 1
ATOM 9071 O O . THR B 1 320 ? -40.812 15.312 12.617 1 79.81 320 THR B O 1
ATOM 9074 N N . GLU B 1 321 ? -39.156 16.656 12.195 1 77.06 321 GLU B N 1
ATOM 9075 C CA . GLU B 1 321 ? -40.062 17.812 12.039 1 77.06 321 GLU B CA 1
ATOM 9076 C C . GLU B 1 321 ? -40.906 17.672 10.797 1 77.06 321 GLU B C 1
ATOM 9078 O O . GLU B 1 321 ? -42.094 18.016 10.82 1 77.06 321 GLU B O 1
ATOM 9083 N N . VAL B 1 322 ? -40.375 17.234 9.812 1 75.94 322 VAL B N 1
ATOM 9084 C CA . VAL B 1 322 ? -41.094 17.078 8.562 1 75.94 322 VAL B CA 1
ATOM 9085 C C . VAL B 1 322 ? -42.156 15.977 8.727 1 75.94 322 VAL B C 1
ATOM 9087 O O . VAL B 1 322 ? -43.281 16.109 8.234 1 75.94 322 VAL B O 1
ATOM 9090 N N . SER B 1 323 ? -41.781 14.938 9.375 1 76.69 323 SER B N 1
ATOM 9091 C CA . SER B 1 323 ? -42.719 13.852 9.609 1 76.69 323 SER B CA 1
ATOM 9092 C C . SER B 1 323 ? -43.875 14.305 10.492 1 76.69 323 SER B C 1
ATOM 9094 O O . SER B 1 323 ? -45.031 13.883 10.297 1 76.69 323 SER B O 1
ATOM 9096 N N . ARG B 1 324 ? -43.594 15.031 11.445 1 74.56 324 ARG B N 1
ATOM 9097 C CA . ARG B 1 324 ? -44.625 15.578 12.328 1 74.56 324 ARG B CA 1
ATOM 9098 C C . ARG B 1 324 ? -45.562 16.5 11.555 1 74.56 324 ARG B C 1
ATOM 9100 O O . ARG B 1 324 ? -46.781 16.484 11.789 1 74.56 324 ARG B O 1
ATOM 9107 N N . ARG B 1 325 ? -45.062 17.281 10.695 1 72.19 325 ARG B N 1
ATOM 9108 C CA . ARG B 1 325 ? -45.875 18.172 9.875 1 72.19 325 ARG B CA 1
ATOM 9109 C C . ARG B 1 325 ? -46.781 17.406 8.938 1 72.19 325 ARG B C 1
ATOM 9111 O O . ARG B 1 325 ? -47.906 17.844 8.641 1 72.19 325 ARG B O 1
ATOM 9118 N N . ARG B 1 326 ? -46.25 16.391 8.461 1 65.12 326 ARG B N 1
ATOM 9119 C CA . ARG B 1 326 ? -47.062 15.562 7.578 1 65.12 326 ARG B CA 1
ATOM 9120 C C . ARG B 1 326 ? -48.25 14.938 8.328 1 65.12 326 ARG B C 1
ATOM 9122 O O . ARG B 1 326 ? -49.344 14.789 7.773 1 65.12 326 ARG B O 1
ATOM 9129 N N . LYS B 1 327 ? -48.125 14.492 9.547 1 64 327 LYS B N 1
ATOM 9130 C CA . LYS B 1 327 ? -49.188 13.859 10.328 1 64 327 LYS B CA 1
ATOM 9131 C C . LYS B 1 327 ? -50.156 14.898 10.883 1 64 327 LYS B C 1
ATOM 9133 O O . LYS B 1 327 ? -51.312 14.617 11.07 1 64 327 LYS B O 1
ATOM 9138 N N . SER B 1 328 ? -49.562 15.758 11.414 1 58.97 328 SER B N 1
ATOM 9139 C CA . SER B 1 328 ? -50.406 16.75 12.047 1 58.97 328 SER B CA 1
ATOM 9140 C C . SER B 1 328 ? -50.906 17.781 11.039 1 58.97 328 SER B C 1
ATOM 9142 O O . SER B 1 328 ? -50.094 18.375 10.32 1 58.97 328 SER B O 1
ATOM 9144 N N . GLU B 1 329 ? -52.031 17.594 10.375 1 47.97 329 GLU B N 1
ATOM 9145 C CA . GLU B 1 329 ? -52.688 18.531 9.469 1 47.97 329 GLU B CA 1
ATOM 9146 C C . GLU B 1 329 ? -52.406 19.969 9.883 1 47.97 329 GLU B C 1
ATOM 9148 O O . GLU B 1 329 ? -52.781 20.906 9.18 1 47.97 329 GLU B O 1
ATOM 9153 N N . HIS B 1 330 ? -52.656 20.422 11.273 1 40.03 330 HIS B N 1
ATOM 9154 C CA . HIS B 1 330 ? -52.938 21.797 11.648 1 40.03 330 HIS B CA 1
ATOM 9155 C C . HIS B 1 330 ? -51.688 22.672 11.57 1 40.03 330 HIS B C 1
ATOM 9157 O O . HIS B 1 330 ? -50.562 22.156 11.492 1 40.03 330 HIS B O 1
ATOM 9163 N N . ASN B 1 331 ? -51.656 23.969 12.578 1 39.31 331 ASN B N 1
ATOM 9164 C CA . ASN B 1 331 ? -51.25 25.375 12.57 1 39.31 331 ASN B CA 1
ATOM 9165 C C . ASN B 1 331 ? -49.75 25.531 12.57 1 39.31 331 ASN B C 1
ATOM 9167 O O . ASN B 1 331 ? -49 24.594 12.859 1 39.31 331 ASN B O 1
ATOM 9171 N N . GLY B 1 332 ? -49.188 26.969 12.672 1 42.62 332 GLY B N 1
ATOM 9172 C CA . GLY B 1 332 ? -48.219 28.047 12.477 1 42.62 332 GLY B CA 1
ATOM 9173 C C . GLY B 1 332 ? -46.938 27.859 13.289 1 42.62 332 GLY B C 1
ATOM 9174 O O . GLY B 1 332 ? -46 28.656 13.164 1 42.62 332 GLY B O 1
ATOM 9175 N N . SER B 1 333 ? -47.031 27.406 14.648 1 46.72 333 SER B N 1
ATOM 9176 C CA . SER B 1 333 ? -46.062 27.703 15.695 1 46.72 333 SER B CA 1
ATOM 9177 C C . SER B 1 333 ? -44.844 26.766 15.625 1 46.72 333 SER B C 1
ATOM 9179 O O . SER B 1 333 ? -43.875 26.922 16.375 1 46.72 333 SER B O 1
ATOM 9181 N N . LYS B 1 334 ? -44.75 25.875 14.75 1 53.94 334 LYS B N 1
ATOM 9182 C CA . LYS B 1 334 ? -44 24.609 14.875 1 53.94 334 LYS B CA 1
ATOM 9183 C C . LYS B 1 334 ? -42.625 24.734 14.273 1 53.94 334 LYS B C 1
ATOM 9185 O O . LYS B 1 334 ? -41.656 24.109 14.758 1 53.94 334 LYS B O 1
ATOM 9190 N N . GLY B 1 335 ? -42.406 25.562 13.359 1 57.44 335 GLY B N 1
ATOM 9191 C CA . GLY B 1 335 ? -41.062 25.875 12.891 1 57.44 335 GLY B CA 1
ATOM 9192 C C . GLY B 1 335 ? -40.156 26.422 13.977 1 57.44 335 GLY B C 1
ATOM 9193 O O . GLY B 1 335 ? -38.938 26.203 13.961 1 57.44 335 GLY B O 1
ATOM 9194 N N . ALA B 1 336 ? -40.875 26.969 15.008 1 59.81 336 ALA B N 1
ATOM 9195 C CA . ALA B 1 336 ? -40.125 27.578 16.109 1 59.81 336 ALA B CA 1
ATOM 9196 C C . ALA B 1 336 ? -39.469 26.516 17 1 59.81 336 ALA B C 1
ATOM 9198 O O . ALA B 1 336 ? -38.344 26.688 17.453 1 59.81 336 ALA B O 1
ATOM 9199 N N . GLU B 1 337 ? -40.094 25.375 17.141 1 67.19 337 GLU B N 1
ATOM 9200 C CA . GLU B 1 337 ? -39.531 24.328 17.984 1 67.19 337 GLU B CA 1
ATOM 9201 C C . GLU B 1 337 ? -38.312 23.688 17.359 1 67.19 337 GLU B C 1
ATOM 9203 O O . GLU B 1 337 ? -37.375 23.344 18.062 1 67.19 337 GLU B O 1
ATOM 9208 N N . PHE B 1 338 ? -38.406 23.625 16.125 1 72.19 338 PHE B N 1
ATOM 9209 C CA . PHE B 1 338 ? -37.281 23.047 15.375 1 72.19 338 PHE B CA 1
ATOM 9210 C C . PHE B 1 338 ? -36.031 23.891 15.547 1 72.19 338 PHE B C 1
ATOM 9212 O O . PHE B 1 338 ? -34.969 23.375 15.875 1 72.19 338 PHE B O 1
ATOM 9219 N N . ILE B 1 339 ? -36.219 25.141 15.258 1 67.69 339 ILE B N 1
ATOM 9220 C CA . ILE B 1 339 ? -35.094 26.062 15.336 1 67.69 339 ILE B CA 1
ATOM 9221 C C . ILE B 1 339 ? -34.562 26.109 16.781 1 67.69 339 ILE B C 1
ATOM 9223 O O . ILE B 1 339 ? -33.375 26.172 17.016 1 67.69 339 ILE B O 1
ATOM 9227 N N . ALA B 1 340 ? -35.594 25.984 17.703 1 68.31 340 ALA B N 1
ATOM 9228 C CA . ALA B 1 340 ? -35.219 26 19.125 1 68.31 340 ALA B CA 1
ATOM 9229 C C . ALA B 1 340 ? -34.344 24.781 19.469 1 68.31 340 ALA B C 1
ATOM 9231 O O . ALA B 1 340 ? -33.406 24.891 20.25 1 68.31 340 ALA B O 1
ATOM 9232 N N . SER B 1 341 ? -34.656 23.719 18.828 1 74.88 341 SER B N 1
ATOM 9233 C CA . SER B 1 341 ? -33.906 22.5 19.094 1 74.88 341 SER B CA 1
ATOM 9234 C C . SER B 1 341 ? -32.5 22.594 18.547 1 74.88 341 SER B C 1
ATOM 9236 O O . SER B 1 341 ? -31.547 22.109 19.156 1 74.88 341 SER B O 1
ATOM 9238 N N . LEU B 1 342 ? -32.406 23.172 17.406 1 73.88 342 LEU B N 1
ATOM 9239 C CA . LEU B 1 342 ? -31.109 23.344 16.797 1 73.88 342 LEU B CA 1
ATOM 9240 C C . LEU B 1 342 ? -30.219 24.234 17.656 1 73.88 342 LEU B C 1
ATOM 9242 O O . LEU B 1 342 ? -29.031 23.938 17.828 1 73.88 342 LEU B O 1
ATOM 9246 N N . LEU B 1 343 ? -30.891 25.188 18.203 1 69.94 343 LEU B N 1
ATOM 9247 C CA . LEU B 1 343 ? -30.141 26.156 19 1 69.94 343 LEU B CA 1
ATOM 9248 C C . LEU B 1 343 ? -29.75 25.547 20.344 1 69.94 343 LEU B C 1
ATOM 9250 O O . LEU B 1 343 ? -28.672 25.844 20.859 1 69.94 343 LEU B O 1
ATOM 9254 N N . GLU B 1 344 ? -30.578 24.719 20.859 1 74.25 344 GLU B N 1
ATOM 9255 C CA . GLU B 1 344 ? -30.25 24.047 22.109 1 74.25 344 GLU B CA 1
ATOM 9256 C C . GLU B 1 344 ? -29.047 23.125 21.938 1 74.25 344 GLU B C 1
ATOM 9258 O O . GLU B 1 344 ? -28.234 22.969 22.859 1 74.25 344 GLU B O 1
ATOM 9263 N N . MET B 1 345 ? -28.953 22.641 20.75 1 78.12 345 MET B N 1
ATOM 9264 C CA . MET B 1 345 ? -27.828 21.75 20.453 1 78.12 345 MET B CA 1
ATOM 9265 C C . MET B 1 345 ? -26.547 22.562 20.234 1 78.12 345 MET B C 1
ATOM 9267 O O . MET B 1 345 ? -25.438 22 20.234 1 78.12 345 MET B O 1
ATOM 9271 N N . ASP B 1 346 ? -26.594 23.844 20.172 1 80.19 346 ASP B N 1
ATOM 9272 C CA . ASP B 1 346 ? -25.484 24.75 19.969 1 80.19 346 ASP B CA 1
ATOM 9273 C C . ASP B 1 346 ? -24.812 24.516 18.625 1 80.19 346 ASP B C 1
ATOM 9275 O O . ASP B 1 346 ? -23.594 24.312 18.547 1 80.19 346 ASP B O 1
ATOM 9279 N N . VAL B 1 347 ? -25.672 24.344 17.641 1 89.19 347 VAL B N 1
ATOM 9280 C CA . VAL B 1 347 ? -25.172 24.141 16.281 1 89.19 347 VAL B CA 1
ATOM 9281 C C . VAL B 1 347 ? -25.859 25.125 15.336 1 89.19 347 VAL B C 1
ATOM 9283 O O . VAL B 1 347 ? -27.031 25.422 15.492 1 89.19 347 VAL B O 1
ATOM 9286 N N . PHE B 1 348 ? -25.125 25.656 14.438 1 90.75 348 PHE B N 1
ATOM 9287 C CA . PHE B 1 348 ? -25.641 26.594 13.438 1 90.75 348 PHE B CA 1
ATOM 9288 C C . PHE B 1 348 ? -25.641 25.953 12.055 1 90.75 348 PHE B C 1
ATOM 9290 O O . PHE B 1 348 ? -24.734 25.188 11.719 1 90.75 348 PHE B O 1
ATOM 9297 N N . VAL B 1 349 ? -26.672 26.188 11.312 1 90.06 349 VAL B N 1
ATOM 9298 C CA . VAL B 1 349 ? -26.797 25.703 9.938 1 90.06 349 VAL B CA 1
ATOM 9299 C C . VAL B 1 349 ? -27.109 26.875 9.008 1 90.06 349 VAL B C 1
ATOM 9301 O O . VAL B 1 349 ? -27.953 27.719 9.328 1 90.06 349 VAL B O 1
ATOM 9304 N N . SER B 1 350 ? -26.375 26.984 7.949 1 88.44 350 SER B N 1
ATOM 9305 C CA . SER B 1 350 ? -26.672 28.047 6.996 1 88.44 350 SER B CA 1
ATOM 9306 C C . SER B 1 350 ? -28.047 27.875 6.371 1 88.44 350 SER B C 1
ATOM 9308 O O . SER B 1 350 ? -28.531 26.75 6.227 1 88.44 350 SER B O 1
ATOM 9310 N N . PRO B 1 351 ? -28.672 28.953 6.016 1 83.81 351 PRO B N 1
ATOM 9311 C CA . PRO B 1 351 ? -30.047 28.906 5.523 1 83.81 351 PRO B CA 1
ATOM 9312 C C . PRO B 1 351 ? -30.188 28.078 4.254 1 83.81 351 PRO B C 1
ATOM 9314 O O . PRO B 1 351 ? -31.156 27.328 4.105 1 83.81 351 PRO B O 1
ATOM 9317 N N . GLU B 1 352 ? -29.25 28.234 3.352 1 86.69 352 GLU B N 1
ATOM 9318 C CA . GLU B 1 352 ? -29.359 27.469 2.115 1 86.69 352 GLU B CA 1
ATOM 9319 C C . GLU B 1 352 ? -29.203 25.969 2.379 1 86.69 352 GLU B C 1
ATOM 9321 O O . GLU B 1 352 ? -29.812 25.141 1.703 1 86.69 352 GLU B O 1
ATOM 9326 N N . VAL B 1 353 ? -28.328 25.625 3.318 1 89.56 353 VAL B N 1
ATOM 9327 C CA . VAL B 1 353 ? -28.156 24.219 3.676 1 89.56 353 VAL B CA 1
ATOM 9328 C C . VAL B 1 353 ? -29.422 23.688 4.355 1 89.56 353 VAL B C 1
ATOM 9330 O O . VAL B 1 353 ? -29.844 22.562 4.105 1 89.56 353 VAL B O 1
ATOM 9333 N N . MET B 1 354 ? -29.984 24.453 5.18 1 83.94 354 MET B N 1
ATOM 9334 C CA . MET B 1 354 ? -31.219 24.078 5.863 1 83.94 354 MET B CA 1
ATOM 9335 C C . MET B 1 354 ? -32.344 23.812 4.859 1 83.94 354 MET B C 1
ATOM 9337 O O . MET B 1 354 ? -33.094 22.844 4.984 1 83.94 354 MET B O 1
ATOM 9341 N N . LEU B 1 355 ? -32.469 24.688 3.965 1 80.75 355 LEU B N 1
ATOM 9342 C CA . LEU B 1 355 ? -33.5 24.531 2.949 1 80.75 355 LEU B CA 1
ATOM 9343 C C . LEU B 1 355 ? -33.281 23.266 2.137 1 80.75 355 LEU B C 1
ATOM 9345 O O . LEU B 1 355 ? -34.219 22.562 1.786 1 80.75 355 LEU B O 1
ATOM 9349 N N . ASP B 1 356 ? -31.984 23.078 1.824 1 86.31 356 ASP B N 1
ATOM 9350 C CA . ASP B 1 356 ? -31.656 21.859 1.085 1 86.31 356 ASP B CA 1
ATOM 9351 C C . ASP B 1 356 ? -32.031 20.625 1.892 1 86.31 356 ASP B C 1
ATOM 9353 O O . ASP B 1 356 ? -32.5 19.641 1.334 1 86.31 356 ASP B O 1
ATOM 9357 N N . LEU B 1 357 ? -31.75 20.641 3.137 1 85.12 357 LEU B N 1
ATOM 9358 C CA . LEU B 1 357 ? -32.094 19.516 4.008 1 85.12 357 LEU B CA 1
ATOM 9359 C C . LEU B 1 357 ? -33.594 19.281 4.066 1 85.12 357 LEU B C 1
ATOM 9361 O O . LEU B 1 357 ? -34.062 18.141 4.031 1 85.12 357 LEU B O 1
ATOM 9365 N N . VAL B 1 358 ? -34.344 20.297 4.129 1 78.5 358 VAL B N 1
ATOM 9366 C CA . VAL B 1 358 ? -35.812 20.219 4.203 1 78.5 358 VAL B CA 1
ATOM 9367 C C . VAL B 1 358 ? -36.375 19.672 2.889 1 78.5 358 VAL B C 1
ATOM 9369 O O . VAL B 1 358 ? -37.281 18.859 2.885 1 78.5 358 VAL B O 1
ATOM 9372 N N . CYS B 1 359 ? -35.75 20.141 1.829 1 77.19 359 CYS B N 1
ATOM 9373 C CA . CYS B 1 359 ? -36.188 19.656 0.522 1 77.19 359 CYS B CA 1
ATOM 9374 C C . CYS B 1 359 ? -35.906 18.172 0.371 1 77.19 359 CYS B C 1
ATOM 9376 O O . CYS B 1 359 ? -36.75 17.422 -0.163 1 77.19 359 CYS B O 1
ATOM 9378 N N . ARG B 1 360 ? -34.781 17.781 0.773 1 79 360 ARG B N 1
ATOM 9379 C CA . ARG B 1 360 ? -34.406 16.391 0.665 1 79 360 ARG B CA 1
ATOM 9380 C C . ARG B 1 360 ? -35.281 15.508 1.557 1 79 360 ARG B C 1
ATOM 9382 O O . ARG B 1 360 ? -35.469 14.32 1.276 1 79 360 ARG B O 1
ATOM 9389 N N . ALA B 1 361 ? -35.75 16.031 2.643 1 76.12 361 ALA B N 1
ATOM 9390 C CA . ALA B 1 361 ? -36.625 15.289 3.551 1 76.12 361 ALA B CA 1
ATOM 9391 C C . ALA B 1 361 ? -38.031 15.242 3.018 1 76.12 361 ALA B C 1
ATOM 9393 O O . ALA B 1 361 ? -38.875 14.523 3.557 1 76.12 361 ALA B O 1
ATOM 9394 N N . GLY B 1 362 ? -38.438 15.734 1.896 1 66.56 362 GLY B N 1
ATOM 9395 C CA . GLY B 1 362 ? -39.719 15.555 1.242 1 66.56 362 GLY B CA 1
ATOM 9396 C C . GLY B 1 362 ? -40.562 16.812 1.238 1 66.56 362 GLY B C 1
ATOM 9397 O O . GLY B 1 362 ? -41.75 16.766 0.871 1 66.56 362 GLY B O 1
ATOM 9398 N N . ILE B 1 363 ? -40.219 17.828 1.928 1 58.25 363 ILE B N 1
ATOM 9399 C CA . ILE B 1 363 ? -41.094 19 1.942 1 58.25 363 ILE B CA 1
ATOM 9400 C C . ILE B 1 363 ? -40.781 19.875 0.729 1 58.25 363 ILE B C 1
ATOM 9402 O O . ILE B 1 363 ? -39.656 20.359 0.565 1 58.25 363 ILE B O 1
ATOM 9406 N N . LYS B 1 364 ? -41.469 19.719 -0.314 1 54.72 364 LYS B N 1
ATOM 9407 C CA . LYS B 1 364 ? -41.406 20.641 -1.448 1 54.72 364 LYS B CA 1
ATOM 9408 C C . LYS B 1 364 ? -41.719 22.062 -1.021 1 54.72 364 LYS B C 1
ATOM 9410 O O . LYS B 1 364 ? -42.781 22.328 -0.441 1 54.72 364 LYS B O 1
ATOM 9415 N N . SER B 1 365 ? -40.75 22.828 -0.644 1 50.62 365 SER B N 1
ATOM 9416 C CA . SER B 1 365 ? -41 24.234 -0.322 1 50.62 365 SER B CA 1
ATOM 9417 C C . SER B 1 365 ? -41.688 24.953 -1.491 1 50.62 365 SER B C 1
ATOM 9419 O O . SER B 1 365 ? -41.25 24.828 -2.635 1 50.62 365 SER B O 1
ATOM 9421 N N . GLU B 1 366 ? -42.875 25.188 -1.468 1 46.56 366 GLU B N 1
ATOM 9422 C CA . GLU B 1 366 ? -43.625 25.984 -2.447 1 46.56 366 GLU B CA 1
ATOM 9423 C C . GLU B 1 366 ? -42.781 27.172 -2.934 1 46.56 366 GLU B C 1
ATOM 9425 O O . GLU B 1 366 ? -43.125 27.781 -3.955 1 46.56 366 GLU B O 1
ATOM 9430 N N . ASN B 1 367 ? -42.156 27.953 -2.125 1 46.31 367 ASN B N 1
ATOM 9431 C CA . ASN B 1 367 ? -41.594 29.219 -2.555 1 46.31 367 ASN B CA 1
ATOM 9432 C C . ASN B 1 367 ? -40.219 29.031 -3.18 1 46.31 367 ASN B C 1
ATOM 9434 O O . ASN B 1 367 ? -39.219 29.031 -2.473 1 46.31 367 ASN B O 1
ATOM 9438 N N . ASN B 1 368 ? -40.156 28.531 -4.309 1 48.25 368 ASN B N 1
ATOM 9439 C CA . ASN B 1 368 ? -39.125 28.188 -5.266 1 48.25 368 ASN B CA 1
ATOM 9440 C C . ASN B 1 368 ? -38.031 29.281 -5.352 1 48.25 368 ASN B C 1
ATOM 9442 O O . ASN B 1 368 ? -36.938 29.047 -5.859 1 48.25 368 ASN B O 1
ATOM 9446 N N . ASP B 1 369 ? -38.469 30.531 -5.188 1 48.66 369 ASP B N 1
ATOM 9447 C CA . ASP B 1 369 ? -37.625 31.641 -5.621 1 48.66 369 ASP B CA 1
ATOM 9448 C C . ASP B 1 369 ? -36.406 31.812 -4.703 1 48.66 369 ASP B C 1
ATOM 9450 O O . ASP B 1 369 ? -35.5 32.594 -4.984 1 48.66 369 ASP B O 1
ATOM 9454 N N . LEU B 1 370 ? -36.438 31.219 -3.537 1 53.06 370 LEU B N 1
ATOM 9455 C CA . LEU B 1 370 ? -35.406 31.578 -2.576 1 53.06 370 LEU B CA 1
ATOM 9456 C C . LEU B 1 370 ? -34.375 30.469 -2.439 1 53.06 370 LEU B C 1
ATOM 9458 O O . LEU B 1 370 ? -33.562 30.484 -1.5 1 53.06 370 LEU B O 1
ATOM 9462 N N . SER B 1 371 ? -34.25 29.562 -3.336 1 63.91 371 SER B N 1
ATOM 9463 C CA . SER B 1 371 ? -33.344 28.453 -3.041 1 63.91 371 SER B CA 1
ATOM 9464 C C . SER B 1 371 ? -31.953 28.703 -3.59 1 63.91 371 SER B C 1
ATOM 9466 O O . SER B 1 371 ? -31.781 28.953 -4.785 1 63.91 371 SER B O 1
ATOM 9468 N N . TYR B 1 372 ? -31.141 29.156 -2.705 1 79.06 372 TYR B N 1
ATOM 9469 C CA . TYR B 1 372 ? -29.734 29.297 -3.08 1 79.06 372 TYR B CA 1
ATOM 9470 C C . TYR B 1 372 ? -29 27.969 -2.947 1 79.06 372 TYR B C 1
ATOM 9472 O O . TYR B 1 372 ? -29.344 27.141 -2.102 1 79.06 372 TYR B O 1
ATOM 9480 N N . ALA B 1 373 ? -28.109 27.781 -3.85 1 84.69 373 ALA B N 1
ATOM 9481 C CA . ALA B 1 373 ? -27.312 26.562 -3.824 1 84.69 373 ALA B CA 1
ATOM 9482 C C . ALA B 1 373 ? -26.203 26.656 -2.773 1 84.69 373 ALA B C 1
ATOM 9484 O O . ALA B 1 373 ? -25.734 27.75 -2.457 1 84.69 373 ALA B O 1
ATOM 9485 N N . VAL B 1 374 ? -25.984 25.578 -2.188 1 88.56 374 VAL B N 1
ATOM 9486 C CA . VAL B 1 374 ? -24.891 25.484 -1.228 1 88.56 374 VAL B CA 1
ATOM 9487 C C . VAL B 1 374 ? -23.578 25.828 -1.914 1 88.56 374 VAL B C 1
ATOM 9489 O O . VAL B 1 374 ? -23.328 25.406 -3.045 1 88.56 374 VAL B O 1
ATOM 9492 N N . CYS B 1 375 ? -22.781 26.672 -1.339 1 87.75 375 CYS B N 1
ATOM 9493 C CA . CYS B 1 375 ? -21.5 27.094 -1.892 1 87.75 375 CYS B CA 1
ATOM 9494 C C . CYS B 1 375 ? -20.469 27.281 -0.787 1 87.75 375 CYS B C 1
ATOM 9496 O O . CYS B 1 375 ? -20.734 26.953 0.373 1 87.75 375 CYS B O 1
ATOM 9498 N N . ASN B 1 376 ? -19.359 27.781 -1.134 1 86.56 376 ASN B N 1
ATOM 9499 C CA . ASN B 1 376 ? -18.266 27.969 -0.178 1 86.56 376 ASN B CA 1
ATOM 9500 C C . ASN B 1 376 ? -18.609 29.047 0.847 1 86.56 376 ASN B C 1
ATOM 9502 O O . ASN B 1 376 ? -18.141 29.016 1.982 1 86.56 376 ASN B O 1
ATOM 9506 N N . ARG B 1 377 ? -19.453 29.922 0.486 1 89.88 377 ARG B N 1
ATOM 9507 C CA . ARG B 1 377 ? -19.797 31.047 1.353 1 89.88 377 ARG B CA 1
ATOM 9508 C C . ARG B 1 377 ? -20.812 30.625 2.416 1 89.88 377 ARG B C 1
ATOM 9510 O O . ARG B 1 377 ? -21.094 31.391 3.336 1 89.88 377 ARG B O 1
ATOM 9517 N N . SER B 1 378 ? -21.297 29.453 2.307 1 92.62 378 SER B N 1
ATOM 9518 C CA . SER B 1 378 ? -22.188 28.922 3.334 1 92.62 378 SER B CA 1
ATOM 9519 C C . SER B 1 378 ? -21.484 28.828 4.684 1 92.62 378 SER B C 1
ATOM 9521 O O . SER B 1 378 ? -22.094 29.047 5.727 1 92.62 378 SER B O 1
ATOM 9523 N N . ASP B 1 379 ? -20.25 28.516 4.629 1 94.5 379 ASP B N 1
ATOM 9524 C CA . ASP B 1 379 ? -19.5 28.359 5.871 1 94.5 379 ASP B CA 1
ATOM 9525 C C . ASP B 1 379 ? -19.094 29.703 6.441 1 94.5 379 ASP B C 1
ATOM 9527 O O . ASP B 1 379 ? -18.703 29.812 7.613 1 94.5 379 ASP B O 1
ATOM 9531 N N . VAL B 1 380 ? -19.141 30.766 5.613 1 95.19 380 VAL B N 1
ATOM 9532 C CA . VAL B 1 380 ? -18.891 32.094 6.121 1 95.19 380 VAL B CA 1
ATOM 9533 C C . VAL B 1 380 ? -19.984 32.5 7.113 1 95.19 380 VAL B C 1
ATOM 9535 O O . VAL B 1 380 ? -19.703 33.156 8.125 1 95.19 380 VAL B O 1
ATOM 9538 N N . TRP B 1 381 ? -21.125 32.125 6.738 1 93.88 381 TRP B N 1
ATOM 9539 C CA . TRP B 1 381 ? -22.25 32.344 7.641 1 93.88 381 TRP B CA 1
ATOM 9540 C C . TRP B 1 381 ? -22.031 31.656 8.977 1 93.88 381 TRP B C 1
ATOM 9542 O O . TRP B 1 381 ? -22.297 32.219 10.039 1 93.88 381 TRP B O 1
ATOM 9552 N N . LEU B 1 382 ? -21.562 30.453 8.953 1 94.56 382 LEU B N 1
ATOM 9553 C CA . LEU B 1 382 ? -21.312 29.656 10.156 1 94.56 382 LEU B CA 1
ATOM 9554 C C . LEU B 1 382 ? -20.219 30.281 11.008 1 94.56 382 LEU B C 1
ATOM 9556 O O . LEU B 1 382 ? -20.312 30.328 12.234 1 94.56 382 LEU B O 1
ATOM 9560 N N . LEU B 1 383 ? -19.156 30.703 10.352 1 95.38 383 LEU B N 1
ATOM 9561 C CA . LEU B 1 383 ? -18.062 31.359 11.055 1 95.38 383 LEU B CA 1
ATOM 9562 C C . LEU B 1 383 ? -18.578 32.562 11.828 1 95.38 383 LEU B C 1
ATOM 9564 O O . LEU B 1 383 ? -18.234 32.75 13 1 95.38 383 LEU B O 1
ATOM 9568 N N . ALA B 1 384 ? -19.375 33.375 11.172 1 94.06 384 ALA B N 1
ATOM 9569 C CA . ALA B 1 384 ? -19.922 34.562 11.812 1 94.06 384 ALA B CA 1
ATOM 9570 C C . ALA B 1 384 ? -20.781 34.188 13.008 1 94.06 384 ALA B C 1
ATOM 9572 O O . ALA B 1 384 ? -20.719 34.844 14.055 1 94.06 384 ALA B O 1
ATOM 9573 N N . CYS B 1 385 ? -21.547 33.156 12.844 1 91.12 385 CYS B N 1
ATOM 9574 C CA . CYS B 1 385 ? -22.422 32.75 13.93 1 91.12 385 CYS B CA 1
ATOM 9575 C C . CYS B 1 385 ? -21.609 32.281 15.141 1 91.12 385 CYS B C 1
ATOM 9577 O O . CYS B 1 385 ? -21.922 32.656 16.281 1 91.12 385 CYS B O 1
ATOM 9579 N N . VAL B 1 386 ? -20.609 31.5 14.938 1 91.19 386 VAL B N 1
ATOM 9580 C CA . VAL B 1 386 ? -19.781 30.984 16.016 1 91.19 386 VAL B CA 1
ATOM 9581 C C . VAL B 1 386 ? -19.078 32.156 16.719 1 91.19 386 VAL B C 1
ATOM 9583 O O . VAL B 1 386 ? -19.031 32.219 17.953 1 91.19 386 VAL B O 1
ATOM 9586 N N . MET B 1 387 ? -18.578 33.062 15.922 1 90.62 387 MET B N 1
ATOM 9587 C CA . MET B 1 387 ? -17.844 34.219 16.484 1 90.62 387 MET B CA 1
ATOM 9588 C C . MET B 1 387 ? -18.766 35.125 17.25 1 90.62 387 MET B C 1
ATOM 9590 O O . MET B 1 387 ? -18.422 35.656 18.312 1 90.62 387 MET B O 1
ATOM 9594 N N . LEU B 1 388 ? -19.938 35.375 16.734 1 89.5 388 LEU B N 1
ATOM 9595 C CA . LEU B 1 388 ? -20.891 36.25 17.406 1 89.5 388 LEU B CA 1
ATOM 9596 C C . LEU B 1 388 ? -21.391 35.594 18.703 1 89.5 388 LEU B C 1
ATOM 9598 O O . LEU B 1 388 ? -21.672 36.312 19.672 1 89.5 388 LEU B O 1
ATOM 9602 N N . LYS B 1 389 ? -21.531 34.344 18.656 1 87.81 389 LYS B N 1
ATOM 9603 C CA . LYS B 1 389 ? -21.875 33.656 19.891 1 87.81 389 LYS B CA 1
ATOM 9604 C C . LYS B 1 389 ? -20.766 33.844 20.938 1 87.81 389 LYS B C 1
ATOM 9606 O O . LYS B 1 389 ? -21.062 33.969 22.125 1 87.81 389 LYS B O 1
ATOM 9611 N N . LEU B 1 390 ? -19.547 33.812 20.5 1 85.44 390 LEU B N 1
ATOM 9612 C CA . LEU B 1 390 ? -18.422 33.969 21.406 1 85.44 390 LEU B CA 1
ATOM 9613 C C . LEU B 1 390 ? -18.344 35.406 21.922 1 85.44 390 LEU B C 1
ATOM 9615 O O . LEU B 1 390 ? -18.031 35.656 23.078 1 85.44 390 LEU B O 1
ATOM 9619 N N . PHE B 1 391 ? -18.719 36.406 21.031 1 84 391 PHE B N 1
ATOM 9620 C CA . PHE B 1 391 ? -18.625 37.844 21.391 1 84 391 PHE B CA 1
ATOM 9621 C C . PHE B 1 391 ? -19.781 38.219 22.297 1 84 391 PHE B C 1
ATOM 9623 O O . PHE B 1 391 ? -19.578 38.875 23.328 1 84 391 PHE B O 1
ATOM 9630 N N . ILE B 1 392 ? -21.031 37.906 21.844 1 82.38 392 ILE B N 1
ATOM 9631 C CA . ILE B 1 392 ? -22.25 38.438 22.453 1 82.38 392 ILE B CA 1
ATOM 9632 C C . ILE B 1 392 ? -22.812 37.406 23.438 1 82.38 392 ILE B C 1
ATOM 9634 O O . ILE B 1 392 ? -23.438 37.781 24.438 1 82.38 392 ILE B O 1
ATOM 9638 N N . GLY B 1 393 ? -22.609 36.094 23.172 1 80.5 393 GLY B N 1
ATOM 9639 C CA . GLY B 1 393 ? -23.141 35.062 24.047 1 80.5 393 GLY B CA 1
ATOM 9640 C C . GLY B 1 393 ? -24.531 34.594 23.656 1 80.5 393 GLY B C 1
ATOM 9641 O O . GLY B 1 393 ? -24.859 34.531 22.469 1 80.5 393 GLY B O 1
ATOM 9642 N N . ASN B 1 394 ? -25.406 34.312 24.609 1 79.5 394 ASN B N 1
ATOM 9643 C CA . ASN B 1 394 ? -26.719 33.719 24.375 1 79.5 394 ASN B CA 1
ATOM 9644 C C . ASN B 1 394 ? -27.703 34.719 23.797 1 79.5 394 ASN B C 1
ATOM 9646 O O . ASN B 1 394 ? -28.703 34.344 23.188 1 79.5 394 ASN B O 1
ATOM 9650 N N . GLU B 1 395 ? -27.422 35.969 23.984 1 79.5 395 GLU B N 1
ATOM 9651 C CA . GLU B 1 395 ? -28.281 37 23.391 1 79.5 395 GLU B CA 1
ATOM 9652 C C . GLU B 1 395 ? -28.297 36.906 21.875 1 79.5 395 GLU B C 1
ATOM 9654 O O . GLU B 1 395 ? -29.328 37.156 21.234 1 79.5 395 GLU B O 1
ATOM 9659 N N . PHE B 1 396 ? -27.219 36.562 21.375 1 87.5 396 PHE B N 1
ATOM 9660 C CA . PHE B 1 396 ? -27.156 36.406 19.938 1 87.5 396 PHE B CA 1
ATOM 9661 C C . PHE B 1 396 ? -28.047 35.25 19.484 1 87.5 396 PHE B C 1
ATOM 9663 O O . PHE B 1 396 ? -28.719 35.344 18.453 1 87.5 396 PHE B O 1
ATOM 9670 N N . VAL B 1 397 ? -27.969 34.156 20.219 1 80.5 397 VAL B N 1
ATOM 9671 C CA . VAL B 1 397 ? -28.719 32.969 19.859 1 80.5 397 VAL B CA 1
ATOM 9672 C C . VAL B 1 397 ? -30.203 33.281 19.812 1 80.5 397 VAL B C 1
ATOM 9674 O O . VAL B 1 397 ? -30.922 32.812 18.906 1 80.5 397 VAL B O 1
ATOM 9677 N N . GLU B 1 398 ? -30.641 34.062 20.688 1 76.94 398 GLU B N 1
ATOM 9678 C CA . GLU B 1 398 ? -32.031 34.469 20.719 1 76.94 398 GLU B CA 1
ATOM 9679 C C . GLU B 1 398 ? -32.406 35.312 19.5 1 76.94 398 GLU B C 1
ATOM 9681 O O . GLU B 1 398 ? -33.469 35.125 18.906 1 76.94 398 GLU B O 1
ATOM 9686 N N . CYS B 1 399 ? -31.5 36.188 19.219 1 77.88 399 CYS B N 1
ATOM 9687 C CA . CYS B 1 399 ? -31.734 37.094 18.094 1 77.88 399 CYS B CA 1
ATOM 9688 C C . CYS B 1 399 ? -31.781 36.344 16.781 1 77.88 399 CYS B C 1
ATOM 9690 O O . CYS B 1 399 ? -32.656 36.594 15.945 1 77.88 399 CYS B O 1
ATOM 9692 N N . ILE B 1 400 ? -30.922 35.438 16.609 1 80.56 400 ILE B N 1
ATOM 9693 C CA . ILE B 1 400 ? -30.812 34.75 15.336 1 80.56 400 ILE B CA 1
ATOM 9694 C C . ILE B 1 400 ? -31.984 33.75 15.188 1 80.56 400 ILE B C 1
ATOM 9696 O O . ILE B 1 400 ? -32.469 33.531 14.086 1 80.56 400 ILE B O 1
ATOM 9700 N N . CYS B 1 401 ? -32.344 33.156 16.266 1 73.94 401 CYS B N 1
ATOM 9701 C CA . CYS B 1 401 ? -33.469 32.219 16.219 1 73.94 401 CYS B CA 1
ATOM 9702 C C . CYS B 1 401 ? -34.75 32.969 15.766 1 73.94 401 CYS B C 1
ATOM 9704 O O . CYS B 1 401 ? -35.531 32.438 14.977 1 73.94 401 CYS B O 1
ATOM 9706 N N . LYS B 1 402 ? -34.938 34.094 16.266 1 72.88 402 LYS B N 1
ATOM 9707 C CA . LYS B 1 402 ? -36.094 34.875 15.875 1 72.88 402 LYS B CA 1
ATOM 9708 C C . LYS B 1 402 ? -36.062 35.219 14.383 1 72.88 402 LYS B C 1
ATOM 9710 O O . LYS B 1 402 ? -37.062 35.188 13.695 1 72.88 402 LYS B O 1
ATOM 9715 N N . TYR B 1 403 ? -34.875 35.562 14.016 1 74.06 403 TYR B N 1
ATOM 9716 C CA . TYR B 1 403 ? -34.656 35.906 12.609 1 74.06 403 TYR B CA 1
ATOM 9717 C C . TYR B 1 403 ? -34.938 34.688 11.711 1 74.06 403 TYR B C 1
ATOM 9719 O O . TYR B 1 403 ? -35.656 34.781 10.727 1 74.06 403 TYR B O 1
ATOM 9727 N N . LEU B 1 404 ? -34.406 33.469 12.031 1 71.94 404 LEU B N 1
ATOM 9728 C CA . LEU B 1 404 ? -34.562 32.25 11.227 1 71.94 404 LEU B CA 1
ATOM 9729 C C . LEU B 1 404 ? -36 31.766 11.234 1 71.94 404 LEU B C 1
ATOM 9731 O O . LEU B 1 404 ? -36.469 31.25 10.227 1 71.94 404 LEU B O 1
ATOM 9735 N N . LYS B 1 405 ? -36.594 31.922 12.312 1 69.56 405 LYS B N 1
ATOM 9736 C CA . LYS B 1 405 ? -38 31.578 12.406 1 69.56 405 LYS B CA 1
ATOM 9737 C C . LYS B 1 405 ? -38.812 32.406 11.43 1 69.56 405 LYS B C 1
ATOM 9739 O O . LYS B 1 405 ? -39.719 31.875 10.773 1 69.56 405 LYS B O 1
ATOM 9744 N N . ALA B 1 406 ? -38.5 33.594 11.383 1 67.81 406 ALA B N 1
ATOM 9745 C CA . ALA B 1 406 ? -39.25 34.469 10.484 1 67.81 406 ALA B CA 1
ATOM 9746 C C . ALA B 1 406 ? -39.031 34.062 9.031 1 67.81 406 ALA B C 1
ATOM 9748 O O . ALA B 1 406 ? -39.969 34.125 8.227 1 67.81 406 ALA B O 1
ATOM 9749 N N . ILE B 1 407 ? -37.906 33.594 8.695 1 63.88 407 ILE B N 1
ATOM 9750 C CA . ILE B 1 407 ? -37.562 33.156 7.344 1 63.88 407 ILE B CA 1
ATOM 9751 C C . ILE B 1 407 ? -38.375 31.891 7.02 1 63.88 407 ILE B C 1
ATOM 9753 O O . ILE B 1 407 ? -38.938 31.75 5.93 1 63.88 407 ILE B O 1
ATOM 9757 N N . CYS B 1 408 ? -38.344 30.984 8.016 1 61.53 408 CYS B N 1
ATOM 9758 C CA . CYS B 1 408 ? -39.031 29.703 7.797 1 61.53 408 CYS B CA 1
ATOM 9759 C C . CYS B 1 408 ? -40.531 29.891 7.668 1 61.53 408 CYS B C 1
ATOM 9761 O O . CYS B 1 408 ? -41.188 29.156 6.934 1 61.53 408 CYS B O 1
ATOM 9763 N N . GLU B 1 409 ? -41.094 30.844 8.375 1 62.5 409 GLU B N 1
ATOM 9764 C CA . GLU B 1 409 ? -42.531 31.062 8.359 1 62.5 409 GLU B CA 1
ATOM 9765 C C . GLU B 1 409 ? -42.938 31.875 7.133 1 62.5 409 GLU B C 1
ATOM 9767 O O . GLU B 1 409 ? -44.125 31.922 6.789 1 62.5 409 GLU B O 1
ATOM 9772 N N . GLY B 1 410 ? -41.938 32.188 6.254 1 56.66 410 GLY B N 1
ATOM 9773 C CA . GLY B 1 410 ? -42.25 32.875 5.012 1 56.66 410 GLY B CA 1
ATOM 9774 C C . GLY B 1 410 ? -42.875 34.25 5.23 1 56.66 410 GLY B C 1
ATOM 9775 O O . GLY B 1 410 ? -43.719 34.688 4.434 1 56.66 410 GLY B O 1
ATOM 9776 N N . THR B 1 411 ? -42.75 34.812 6.359 1 56.12 411 THR B N 1
ATOM 9777 C CA . THR B 1 411 ? -43.438 36.094 6.559 1 56.12 411 THR B CA 1
ATOM 9778 C C . THR B 1 411 ? -42.781 37.188 5.734 1 56.12 411 THR B C 1
ATOM 9780 O O . THR B 1 411 ? -41.562 37.156 5.48 1 56.12 411 THR B O 1
ATOM 9783 N N . ASN B 1 412 ? -43.469 38 4.812 1 53.94 412 ASN B N 1
ATOM 9784 C CA . ASN B 1 412 ? -43.094 39.094 3.908 1 53.94 412 ASN B CA 1
ATOM 9785 C C . ASN B 1 412 ? -42.25 40.156 4.613 1 53.94 412 ASN B C 1
ATOM 9787 O O . ASN B 1 412 ? -41.75 41.062 3.973 1 53.94 412 ASN B O 1
ATOM 9791 N N . GLU B 1 413 ? -42.156 40.062 5.887 1 60.62 413 GLU B N 1
ATOM 9792 C CA . GLU B 1 413 ? -41.531 41.125 6.648 1 60.62 413 GLU B CA 1
ATOM 9793 C C . GLU B 1 413 ? -40.062 40.812 6.934 1 60.62 413 GLU B C 1
ATOM 9795 O O . GLU B 1 413 ? -39.469 41.344 7.898 1 60.62 413 GLU B O 1
ATOM 9800 N N . PHE B 1 414 ? -39.469 40.094 5.957 1 62.94 414 PHE B N 1
ATOM 9801 C CA . PHE B 1 414 ? -38.125 39.594 6.203 1 62.94 414 PHE B CA 1
ATOM 9802 C C . PHE B 1 414 ? -37.125 40.719 6.223 1 62.94 414 PHE B C 1
ATOM 9804 O O . PHE B 1 414 ? -36.188 40.719 7.043 1 62.94 414 PHE B O 1
ATOM 9811 N N . SER B 1 415 ? -37.406 41.656 5.438 1 68.31 415 SER B N 1
ATOM 9812 C CA . SER B 1 415 ? -36.469 42.75 5.336 1 68.31 415 SER B CA 1
ATOM 9813 C C . SER B 1 415 ? -36.438 43.594 6.613 1 68.31 415 SER B C 1
ATOM 9815 O O . SER B 1 415 ? -35.344 44 7.066 1 68.31 415 SER B O 1
ATOM 9817 N N . ASP B 1 416 ? -37.656 43.781 7.168 1 72.56 416 ASP B N 1
ATOM 9818 C CA . ASP B 1 416 ? -37.719 44.562 8.391 1 72.56 416 ASP B CA 1
ATOM 9819 C C . ASP B 1 416 ? -37.125 43.812 9.578 1 72.56 416 ASP B C 1
ATOM 9821 O O . ASP B 1 416 ? -36.438 44.406 10.406 1 72.56 416 ASP B O 1
ATOM 9825 N N . MET B 1 417 ? -37.375 42.656 9.578 1 73.69 417 MET B N 1
ATOM 9826 C CA . MET B 1 417 ? -36.844 41.844 10.672 1 73.69 417 MET B CA 1
ATOM 9827 C C . MET B 1 417 ? -35.312 41.75 10.594 1 73.69 417 MET B C 1
ATOM 9829 O O . MET B 1 417 ? -34.656 41.75 11.625 1 73.69 417 MET B O 1
ATOM 9833 N N . TYR B 1 418 ? -34.844 41.719 9.375 1 75.69 418 TYR B N 1
ATOM 9834 C CA . TYR B 1 418 ? -33.375 41.688 9.195 1 75.69 418 TYR B CA 1
ATOM 9835 C C . TYR B 1 418 ? -32.75 43 9.688 1 75.69 418 TYR B C 1
ATOM 9837 O O . TYR B 1 418 ? -31.719 42.969 10.359 1 75.69 418 TYR B O 1
ATOM 9845 N N . SER B 1 419 ? -33.438 44.031 9.344 1 79.88 419 SER B N 1
ATOM 9846 C CA . SER B 1 419 ? -32.875 45.312 9.766 1 79.88 419 SER B CA 1
ATOM 9847 C C . SER B 1 419 ? -32.875 45.438 11.289 1 79.88 419 SER B C 1
ATOM 9849 O O . SER B 1 419 ? -31.938 45.969 11.867 1 79.88 419 SER B O 1
ATOM 9851 N N . GLU B 1 420 ? -33.906 44.969 11.914 1 78.12 420 GLU B N 1
ATOM 9852 C CA . GLU B 1 420 ? -34 45 13.375 1 78.12 420 GLU B CA 1
ATOM 9853 C C . GLU B 1 420 ? -32.906 44.094 13.992 1 78.12 420 GLU B C 1
ATOM 9855 O O . GLU B 1 420 ? -32.312 44.438 15 1 78.12 420 GLU B O 1
ATOM 9860 N N . PHE B 1 421 ? -32.844 43.031 13.414 1 80.75 421 PHE B N 1
ATOM 9861 C CA . PHE B 1 421 ? -31.844 42.062 13.852 1 80.75 421 PHE B CA 1
ATOM 9862 C C . PHE B 1 421 ? -30.453 42.688 13.766 1 80.75 421 PHE B C 1
ATOM 9864 O O . PHE B 1 421 ? -29.672 42.594 14.711 1 80.75 421 PHE B O 1
ATOM 9871 N N . VAL B 1 422 ? -30.062 43.312 12.703 1 82.44 422 VAL B N 1
ATOM 9872 C CA . VAL B 1 422 ? -28.75 43.906 12.461 1 82.44 422 VAL B CA 1
ATOM 9873 C C . VAL B 1 422 ? -28.5 45.031 13.453 1 82.44 422 VAL B C 1
ATOM 9875 O O . VAL B 1 422 ? -27.391 45.188 13.977 1 82.44 422 VAL B O 1
ATOM 9878 N N . ASP B 1 423 ? -29.516 45.812 13.727 1 84.19 423 ASP B N 1
ATOM 9879 C CA . ASP B 1 423 ? -29.375 46.969 14.633 1 84.19 423 ASP B CA 1
ATOM 9880 C C . ASP B 1 423 ? -29.078 46.469 16.062 1 84.19 423 ASP B C 1
ATOM 9882 O O . ASP B 1 423 ? -28.234 47.062 16.75 1 84.19 423 ASP B O 1
ATOM 9886 N N . LYS B 1 424 ? -29.734 45.5 16.438 1 82.81 424 LYS B N 1
ATOM 9887 C CA . LYS B 1 424 ? -29.516 44.938 17.766 1 82.81 424 LYS B CA 1
ATOM 9888 C C . LYS B 1 424 ? -28.109 44.344 17.891 1 82.81 424 LYS B C 1
ATOM 9890 O O . LYS B 1 424 ? -27.469 44.5 18.938 1 82.81 424 LYS B O 1
ATOM 9895 N N . LEU B 1 425 ? -27.719 43.719 16.859 1 85.69 425 LEU B N 1
ATOM 9896 C CA . LEU B 1 425 ? -26.391 43.125 16.844 1 85.69 425 LEU B CA 1
ATOM 9897 C C . LEU B 1 425 ? -25.312 44.188 16.891 1 85.69 425 LEU B C 1
ATOM 9899 O O . LEU B 1 425 ? -24.312 44.031 17.625 1 85.69 425 LEU B O 1
ATOM 9903 N N . LYS B 1 426 ? -25.5 45.188 16.156 1 85.06 426 LYS B N 1
ATOM 9904 C CA . LYS B 1 426 ? -24.531 46.281 16.109 1 85.06 426 LYS B CA 1
ATOM 9905 C C . LYS B 1 426 ? -24.391 46.938 17.484 1 85.06 426 LYS B C 1
ATOM 9907 O O . LYS B 1 426 ? -23.281 47.25 17.906 1 85.06 426 LYS B O 1
ATOM 9912 N N . ALA B 1 427 ? -25.469 47.125 18.141 1 84.25 427 ALA B N 1
ATOM 9913 C CA . ALA B 1 427 ? -25.453 47.781 19.453 1 84.25 427 ALA B CA 1
ATOM 9914 C C . ALA B 1 427 ? -24.703 46.906 20.469 1 84.25 427 ALA B C 1
ATOM 9916 O O . ALA B 1 427 ? -23.906 47.438 21.25 1 84.25 427 ALA B O 1
ATOM 9917 N N . SER B 1 428 ? -24.938 45.656 20.422 1 83.5 428 SER B N 1
ATOM 9918 C CA . SER B 1 428 ? -24.297 44.75 21.359 1 83.5 428 SER B CA 1
ATOM 9919 C C . SER B 1 428 ? -22.812 44.594 21.094 1 83.5 428 SER B C 1
ATOM 9921 O O . SER B 1 428 ? -22.016 44.531 22.031 1 83.5 428 SER B O 1
ATOM 9923 N N . LEU B 1 429 ? -22.453 44.531 19.844 1 83.12 429 LEU B N 1
ATOM 9924 C CA . LEU B 1 429 ? -21.062 44.344 19.453 1 83.12 429 LEU B CA 1
ATOM 9925 C C . LEU B 1 429 ? -20.234 45.594 19.719 1 83.12 429 LEU B C 1
ATOM 9927 O O . LEU B 1 429 ? -19.062 45.5 20.078 1 83.12 429 LEU B O 1
ATOM 9931 N N . GLU B 1 430 ? -20.828 46.719 19.531 1 82.38 430 GLU B N 1
ATOM 9932 C CA . GLU B 1 430 ? -20.109 47.969 19.781 1 82.38 430 GLU B CA 1
ATOM 9933 C C . GLU B 1 430 ? -19.75 48.125 21.25 1 82.38 430 GLU B C 1
ATOM 9935 O O . GLU B 1 430 ? -18.688 48.688 21.578 1 82.38 430 GLU B O 1
ATOM 9940 N N . THR B 1 431 ? -20.531 47.562 22.062 1 78.38 431 THR B N 1
ATOM 9941 C CA . THR B 1 431 ? -20.281 47.656 23.5 1 78.38 431 THR B CA 1
ATOM 9942 C C . THR B 1 431 ? -19.109 46.75 23.875 1 78.38 431 THR B C 1
ATOM 9944 O O . THR B 1 431 ? -18.312 47.094 24.75 1 78.38 431 THR B O 1
ATOM 9947 N N . ILE B 1 432 ? -18.984 45.688 23.156 1 76.44 432 ILE B N 1
ATOM 9948 C CA . ILE B 1 432 ? -17.984 44.688 23.531 1 76.44 432 ILE B CA 1
ATOM 9949 C C . ILE B 1 432 ? -16.656 45 22.828 1 76.44 432 ILE B C 1
ATOM 9951 O O . ILE B 1 432 ? -15.594 44.875 23.438 1 76.44 432 ILE B O 1
ATOM 9955 N N . MET B 1 433 ? -16.703 45.281 21.531 1 76.94 433 MET B N 1
ATOM 9956 C CA . MET B 1 433 ? -15.492 45.406 20.734 1 76.94 433 MET B CA 1
ATOM 9957 C C . MET B 1 433 ? -14.906 46.812 20.828 1 76.94 433 MET B C 1
ATOM 9959 O O . MET B 1 433 ? -13.719 47.031 20.562 1 76.94 433 MET B O 1
ATOM 9963 N N . GLY B 1 434 ? -15.555 47.75 21.328 1 74.25 434 GLY B N 1
ATOM 9964 C CA . GLY B 1 434 ? -15.086 49.125 21.391 1 74.25 434 GLY B CA 1
ATOM 9965 C C . GLY B 1 434 ? -15.344 49.906 20.125 1 74.25 434 GLY B C 1
ATOM 9966 O O . GLY B 1 434 ? -15.898 49.375 19.156 1 74.25 434 GLY B O 1
ATOM 9967 N N . SER B 1 435 ? -14.977 51.125 20.141 1 71.19 435 SER B N 1
ATOM 9968 C CA . SER B 1 435 ? -15.336 52.062 19.078 1 71.19 435 SER B CA 1
ATOM 9969 C C . SER B 1 435 ? -14.172 52.281 18.109 1 71.19 435 SER B C 1
ATOM 9971 O O . SER B 1 435 ? -14.242 53.125 17.234 1 71.19 435 SER B O 1
ATOM 9973 N N . GLY B 1 436 ? -13.219 51.375 18.094 1 75.56 436 GLY B N 1
ATOM 9974 C CA . GLY B 1 436 ? -12.086 51.562 17.203 1 75.56 436 GLY B CA 1
ATOM 9975 C C . GLY B 1 436 ? -12.43 51.281 15.75 1 75.56 436 GLY B C 1
ATOM 9976 O O . GLY B 1 436 ? -13.438 50.625 15.461 1 75.56 436 GLY B O 1
ATOM 9977 N N . SER B 1 437 ? -11.711 51.875 14.766 1 77.88 437 SER B N 1
ATOM 9978 C CA . SER B 1 437 ? -11.953 51.719 13.336 1 77.88 437 SER B CA 1
ATOM 9979 C C . SER B 1 437 ? -11.906 50.25 12.906 1 77.88 437 SER B C 1
ATOM 9981 O O . SER B 1 437 ? -12.742 49.812 12.125 1 77.88 437 SER B O 1
ATOM 9983 N N . GLU B 1 438 ? -10.914 49.594 13.492 1 80.88 438 GLU B N 1
ATOM 9984 C CA . GLU B 1 438 ? -10.789 48.188 13.125 1 80.88 438 GLU B CA 1
ATOM 9985 C C . GLU B 1 438 ? -11.953 47.375 13.68 1 80.88 438 GLU B C 1
ATOM 9987 O O . GLU B 1 438 ? -12.414 46.406 13.039 1 80.88 438 GLU B O 1
ATOM 9992 N N . SER B 1 439 ? -12.367 47.75 14.758 1 83.94 439 SER B N 1
ATOM 9993 C CA . SER B 1 439 ? -13.523 47.062 15.359 1 83.94 439 SER B CA 1
ATOM 9994 C C . SER B 1 439 ? -14.789 47.312 14.547 1 83.94 439 SER B C 1
ATOM 9996 O O . SER B 1 439 ? -15.617 46.406 14.391 1 83.94 439 SER B O 1
ATOM 9998 N N . GLN B 1 440 ? -14.844 48.5 13.984 1 86.94 440 GLN B N 1
ATOM 9999 C CA . GLN B 1 440 ? -16.031 48.844 13.188 1 86.94 440 GLN B CA 1
ATOM 10000 C C . GLN B 1 440 ? -16.016 48.094 11.859 1 86.94 440 GLN B C 1
ATOM 10002 O O . GLN B 1 440 ? -17.078 47.656 11.383 1 86.94 440 GLN B O 1
ATOM 10007 N N . SER B 1 441 ? -14.875 47.969 11.281 1 88.88 441 SER B N 1
ATOM 10008 C CA . SER B 1 441 ? -14.773 47.219 10.031 1 88.88 441 SER B CA 1
ATOM 10009 C C . SER B 1 441 ? -15.133 45.75 10.234 1 88.88 441 SER B C 1
ATOM 10011 O O . SER B 1 441 ? -15.797 45.156 9.391 1 88.88 441 SER B O 1
ATOM 10013 N N . LEU B 1 442 ? -14.641 45.188 11.328 1 90.19 442 LEU B N 1
ATOM 10014 C CA . LEU B 1 442 ? -14.938 43.812 11.625 1 90.19 442 LEU B CA 1
ATOM 10015 C C . LEU B 1 442 ? -16.422 43.625 11.898 1 90.19 442 LEU B C 1
ATOM 10017 O O . LEU B 1 442 ? -17.016 42.625 11.477 1 90.19 442 LEU B O 1
ATOM 10021 N N . LEU B 1 443 ? -16.969 44.562 12.602 1 89.44 443 LEU B N 1
ATOM 10022 C CA . LEU B 1 443 ? -18.406 44.5 12.891 1 89.44 443 LEU B CA 1
ATOM 10023 C C . LEU B 1 443 ? -19.219 44.531 11.609 1 89.44 443 LEU B C 1
ATOM 10025 O O . LEU B 1 443 ? -20.141 43.719 11.438 1 89.44 443 LEU B O 1
ATOM 10029 N N . GLN B 1 444 ? -18.906 45.375 10.695 1 89.69 444 GLN B N 1
ATOM 10030 C CA . GLN B 1 444 ? -19.609 45.469 9.422 1 89.69 444 GLN B CA 1
ATOM 10031 C C . GLN B 1 444 ? -19.484 44.188 8.625 1 89.69 444 GLN B C 1
ATOM 10033 O O . GLN B 1 444 ? -20.438 43.719 7.992 1 89.69 444 GLN B O 1
ATOM 10038 N N . THR B 1 445 ? -18.281 43.688 8.664 1 93.38 445 THR B N 1
ATOM 10039 C CA . THR B 1 445 ? -18.031 42.438 7.93 1 93.38 445 THR B CA 1
ATOM 10040 C C . THR B 1 445 ? -18.844 41.281 8.516 1 93.38 445 THR B C 1
ATOM 10042 O O . THR B 1 445 ? -19.422 40.5 7.773 1 93.38 445 THR B O 1
ATOM 10045 N N . LEU B 1 446 ? -18.875 41.125 9.828 1 92.44 446 LEU B N 1
ATOM 10046 C CA . LEU B 1 446 ? -19.609 40.062 10.484 1 92.44 446 LEU B CA 1
ATOM 10047 C C . LEU B 1 446 ? -21.109 40.156 10.195 1 92.44 446 LEU B C 1
ATOM 10049 O O . LEU B 1 446 ? -21.766 39.125 10 1 92.44 446 LEU B O 1
ATOM 10053 N N . VAL B 1 447 ? -21.578 41.344 10.117 1 90 447 VAL B N 1
ATOM 10054 C CA . VAL B 1 447 ? -22.984 41.562 9.82 1 90 447 VAL B CA 1
ATOM 10055 C C . VAL B 1 447 ? -23.266 41.188 8.367 1 90 447 VAL B C 1
ATOM 10057 O O . VAL B 1 447 ? -24.297 40.562 8.062 1 90 447 VAL B O 1
ATOM 10060 N N . LYS B 1 448 ? -22.422 41.5 7.496 1 92.19 448 LYS B N 1
ATOM 10061 C CA . LYS B 1 448 ? -22.594 41.156 6.082 1 92.19 448 LYS B CA 1
ATOM 10062 C C . LYS B 1 448 ? -22.547 39.656 5.867 1 92.19 448 LYS B C 1
ATOM 10064 O O . LYS B 1 448 ? -23.156 39.156 4.926 1 92.19 448 LYS B O 1
ATOM 10069 N N . CYS B 1 449 ? -21.797 38.969 6.723 1 94.25 449 CYS B N 1
ATOM 10070 C CA . CYS B 1 449 ? -21.688 37.531 6.629 1 94.25 449 CYS B CA 1
ATOM 10071 C C . CYS B 1 449 ? -23.031 36.875 6.895 1 94.25 449 CYS B C 1
ATOM 10073 O O . CYS B 1 449 ? -23.266 35.719 6.508 1 94.25 449 CYS B O 1
ATOM 10075 N N . LEU B 1 450 ? -23.953 37.562 7.508 1 90.31 450 LEU B N 1
ATOM 10076 C CA . LEU B 1 450 ? -25.234 36.969 7.895 1 90.31 450 LEU B CA 1
ATOM 10077 C C . LEU B 1 450 ? -26.312 37.344 6.883 1 90.31 450 LEU B C 1
ATOM 10079 O O . LEU B 1 450 ? -27.516 37.125 7.148 1 90.31 450 LEU B O 1
ATOM 10083 N N . ASP B 1 451 ? -25.859 37.812 5.742 1 87.62 451 ASP B N 1
ATOM 10084 C CA . ASP B 1 451 ? -26.828 38.062 4.676 1 87.62 451 ASP B CA 1
ATOM 10085 C C . ASP B 1 451 ? -27.516 36.75 4.238 1 87.62 451 ASP B C 1
ATOM 10087 O O . ASP B 1 451 ? -26.875 35.688 4.199 1 87.62 451 ASP B O 1
ATOM 10091 N N . TYR B 1 452 ? -28.75 36.875 3.879 1 81.69 452 TYR B N 1
ATOM 10092 C CA . TYR B 1 452 ? -29.516 35.688 3.471 1 81.69 452 TYR B CA 1
ATOM 10093 C C . TYR B 1 452 ? -29.016 35.156 2.131 1 81.69 452 TYR B C 1
ATOM 10095 O O . TYR B 1 452 ? -29.016 33.938 1.897 1 81.69 452 TYR B O 1
ATOM 10103 N N . ASP B 1 453 ? -28.641 36 1.282 1 84.62 453 ASP B N 1
ATOM 10104 C CA . ASP B 1 453 ? -28.094 35.625 -0.02 1 84.62 453 ASP B CA 1
ATOM 10105 C C . ASP B 1 453 ? -26.578 35.375 0.07 1 84.62 453 ASP B C 1
ATOM 10107 O O . ASP B 1 453 ? -25.797 36.312 0.28 1 84.62 453 ASP B O 1
ATOM 10111 N N . PRO B 1 454 ? -26.203 34.156 -0.127 1 89.44 454 PRO B N 1
ATOM 10112 C CA . PRO B 1 454 ? -24.781 33.844 -0.023 1 89.44 454 PRO B CA 1
ATOM 10113 C C . PRO B 1 454 ? -23.922 34.625 -1.006 1 89.44 454 PRO B C 1
ATOM 10115 O O . PRO B 1 454 ? -22.734 34.875 -0.753 1 89.44 454 PRO B O 1
ATOM 10118 N N . GLU B 1 455 ? -24.438 35.094 -2.076 1 88.12 455 GLU B N 1
ATOM 10119 C CA . GLU B 1 455 ? -23.672 35.844 -3.07 1 88.12 455 GLU B CA 1
ATOM 10120 C C . GLU B 1 455 ? -23.266 37.188 -2.537 1 88.12 455 GLU B C 1
ATOM 10122 O O . GLU B 1 455 ? -22.312 37.812 -3.014 1 88.12 455 GLU B O 1
ATOM 10127 N N . HIS B 1 456 ? -24.016 37.656 -1.557 1 90.25 456 HIS B N 1
ATOM 10128 C CA . HIS B 1 456 ? -23.734 38.969 -0.989 1 90.25 456 HIS B CA 1
ATOM 10129 C C . HIS B 1 456 ? -22.766 38.875 0.195 1 90.25 456 HIS B C 1
ATOM 10131 O O . HIS B 1 456 ? -22.328 39.875 0.733 1 90.25 456 HIS B O 1
ATOM 10137 N N . ARG B 1 457 ? -22.469 37.781 0.616 1 93.75 457 ARG B N 1
ATOM 10138 C CA . ARG B 1 457 ? -21.547 37.562 1.725 1 93.75 457 ARG B CA 1
ATOM 10139 C C . ARG B 1 457 ? -20.109 37.719 1.269 1 93.75 457 ARG B C 1
ATOM 10141 O O . ARG B 1 457 ? -19.766 37.438 0.118 1 93.75 457 ARG B O 1
ATOM 10148 N N . PRO B 1 458 ? -19.312 38.219 2.135 1 92.56 458 PRO B N 1
ATOM 10149 C CA . PRO B 1 458 ? -17.891 38.344 1.768 1 92.56 458 PRO B CA 1
ATOM 10150 C C . PRO B 1 458 ? -17.203 36.969 1.658 1 92.56 458 PRO B C 1
ATOM 10152 O O . PRO B 1 458 ? -17.688 36 2.203 1 92.56 458 PRO B O 1
ATOM 10155 N N . GLY B 1 459 ? -16.062 36.969 0.908 1 88.75 459 GLY B N 1
ATOM 10156 C CA . GLY B 1 459 ? -15.234 35.781 0.872 1 88.75 459 GLY B CA 1
ATOM 10157 C C . GLY B 1 459 ? -14.414 35.594 2.133 1 88.75 459 GLY B C 1
ATOM 10158 O O . GLY B 1 459 ? -14.219 36.531 2.902 1 88.75 459 GLY B O 1
ATOM 10159 N N . PHE B 1 460 ? -13.961 34.438 2.365 1 88.75 460 PHE B N 1
ATOM 10160 C CA . PHE B 1 460 ? -13.18 34.125 3.557 1 88.75 460 PHE B CA 1
ATOM 10161 C C . PHE B 1 460 ? -11.93 35 3.633 1 88.75 460 PHE B C 1
ATOM 10163 O O . PHE B 1 460 ? -11.484 35.344 4.727 1 88.75 460 PHE B O 1
ATOM 10170 N N . ALA B 1 461 ? -11.352 35.25 2.492 1 86.06 461 ALA B N 1
ATOM 10171 C CA . ALA B 1 461 ? -10.133 36.062 2.477 1 86.06 461 ALA B CA 1
ATOM 10172 C C . ALA B 1 461 ? -10.391 37.438 3.076 1 86.06 461 ALA B C 1
ATOM 10174 O O . ALA B 1 461 ? -9.562 37.969 3.834 1 86.06 461 ALA B O 1
ATOM 10175 N N . ASP B 1 462 ? -11.523 37.969 2.75 1 87.5 462 ASP B N 1
ATOM 10176 C CA . ASP B 1 462 ? -11.883 39.281 3.268 1 87.5 462 ASP B CA 1
ATOM 10177 C C . ASP B 1 462 ? -12.172 39.219 4.766 1 87.5 462 ASP B C 1
ATOM 10179 O O . ASP B 1 462 ? -11.773 40.125 5.516 1 87.5 462 ASP B O 1
ATOM 10183 N N . VAL B 1 463 ? -12.859 38.219 5.156 1 91.94 463 VAL B N 1
ATOM 10184 C CA . VAL B 1 463 ? -13.18 38.062 6.57 1 91.94 463 VAL B CA 1
ATOM 10185 C C . VAL B 1 463 ? -11.891 37.844 7.371 1 91.94 463 VAL B C 1
ATOM 10187 O O . VAL B 1 463 ? -11.727 38.438 8.445 1 91.94 463 VAL B O 1
ATOM 10190 N N . TRP B 1 464 ? -11.031 37.094 6.824 1 90.81 464 TRP B N 1
ATOM 10191 C CA . TRP B 1 464 ? -9.742 36.812 7.457 1 90.81 464 TRP B CA 1
ATOM 10192 C C . TRP B 1 464 ? -8.93 38.094 7.629 1 90.81 464 TRP B C 1
ATOM 10194 O O . TRP B 1 464 ? -8.352 38.312 8.688 1 90.81 464 TRP B O 1
ATOM 10204 N N . LYS B 1 465 ? -8.875 38.938 6.59 1 86.62 465 LYS B N 1
ATOM 10205 C CA . LYS B 1 465 ? -8.133 40.188 6.637 1 86.62 465 LYS B CA 1
ATOM 10206 C C . LYS B 1 465 ? -8.672 41.125 7.727 1 86.62 465 LYS B C 1
ATOM 10208 O O . LYS B 1 465 ? -7.906 41.781 8.414 1 86.62 465 LYS B O 1
ATOM 10213 N N . ASN B 1 466 ? -9.961 41.094 7.867 1 89 466 ASN B N 1
ATOM 10214 C CA . ASN B 1 466 ? -10.578 41.938 8.867 1 89 466 ASN B CA 1
ATOM 10215 C C . ASN B 1 466 ? -10.328 41.438 10.281 1 89 466 ASN B C 1
ATOM 10217 O O . ASN B 1 466 ? -10.164 42.219 11.219 1 89 466 ASN B O 1
ATOM 10221 N N . PHE B 1 467 ? -10.305 40.156 10.445 1 89.12 467 PHE B N 1
ATOM 10222 C CA . PHE B 1 467 ? -9.953 39.594 11.75 1 89.12 467 PHE B CA 1
ATOM 10223 C C . PHE B 1 467 ? -8.484 39.875 12.078 1 89.12 467 PHE B C 1
ATOM 10225 O O . PHE B 1 467 ? -8.148 40.156 13.227 1 89.12 467 PHE B O 1
ATOM 10232 N N . LYS B 1 468 ? -7.688 39.688 11.086 1 83.94 468 LYS B N 1
ATOM 10233 C CA . LYS B 1 468 ? -6.262 39.938 11.289 1 83.94 468 LYS B CA 1
ATOM 10234 C C . LYS B 1 468 ? -6 41.375 11.656 1 83.94 468 LYS B C 1
ATOM 10236 O O . LYS B 1 468 ? -5.152 41.688 12.5 1 83.94 468 LYS B O 1
ATOM 10241 N N . ALA B 1 469 ? -6.73 42.281 11 1 81.56 469 ALA B N 1
ATOM 10242 C CA . ALA B 1 469 ? -6.605 43.688 11.297 1 81.56 469 ALA B CA 1
ATOM 10243 C C . ALA B 1 469 ? -7.086 44 12.719 1 81.56 469 ALA B C 1
ATOM 10245 O O . ALA B 1 469 ? -6.527 44.875 13.391 1 81.56 469 ALA B O 1
ATOM 10246 N N . TYR B 1 470 ? -8.078 43.281 13.07 1 81.88 470 TYR B N 1
ATOM 10247 C CA . TYR B 1 470 ? -8.617 43.469 14.414 1 81.88 470 TYR B CA 1
ATOM 10248 C C . TYR B 1 470 ? -7.629 42.969 15.469 1 81.88 470 TYR B C 1
ATOM 10250 O O . TYR B 1 470 ? -7.52 43.562 16.547 1 81.88 470 TYR B O 1
ATOM 10258 N N . ASN B 1 471 ? -6.926 41.812 15.211 1 74.12 471 ASN B N 1
ATOM 10259 C CA . ASN B 1 471 ? -5.996 41.188 16.156 1 74.12 471 ASN B CA 1
ATOM 10260 C C . ASN B 1 471 ? -4.664 41.938 16.188 1 74.12 471 ASN B C 1
ATOM 10262 O O . ASN B 1 471 ? -4.105 42.188 17.266 1 74.12 471 ASN B O 1
ATOM 10266 N N . LEU B 1 472 ? -3.947 41.75 14.93 1 62.47 472 LEU B N 1
ATOM 10267 C CA . LEU B 1 472 ? -2.588 42.281 14.891 1 62.47 472 LEU B CA 1
ATOM 10268 C C . LEU B 1 472 ? -2.561 43.688 14.305 1 62.47 472 LEU B C 1
ATOM 10270 O O . LEU B 1 472 ? -3.357 44 13.414 1 62.47 472 LEU B O 1
ATOM 10274 N N . LYS B 1 473 ? -2.217 44.625 14.961 1 52.62 473 LYS B N 1
ATOM 10275 C CA . LYS B 1 473 ? -2.068 46 14.461 1 52.62 473 LYS B CA 1
ATOM 10276 C C . LYS B 1 473 ? -1.281 46.031 13.156 1 52.62 473 LYS B C 1
ATOM 10278 O O . LYS B 1 473 ? -1.335 47 12.414 1 52.62 473 LYS B O 1
ATOM 10283 N N . THR B 1 474 ? -0.349 45.062 12.828 1 47.84 474 THR B N 1
ATOM 10284 C CA . THR B 1 474 ? 0.448 45.25 11.617 1 47.84 474 THR B CA 1
ATOM 10285 C C . THR B 1 474 ? 0.042 44.25 10.547 1 47.84 474 THR B C 1
ATOM 10287 O O . THR B 1 474 ? 0.024 43.031 10.797 1 47.84 474 THR B O 1
ATOM 10290 N N . VAL B 1 475 ? -0.92 44.594 9.68 1 48 475 VAL B N 1
ATOM 10291 C CA . VAL B 1 475 ? -1.479 43.75 8.625 1 48 475 VAL B CA 1
ATOM 10292 C C . VAL B 1 475 ? -0.415 43.469 7.562 1 48 475 VAL B C 1
ATOM 10294 O O . VAL B 1 475 ? -0.001 44.375 6.84 1 48 475 VAL B O 1
ATOM 10297 N N . ALA B 1 476 ? 0.629 42.625 7.781 1 50.72 476 ALA B N 1
ATOM 10298 C CA . ALA B 1 476 ? 1.479 42.25 6.664 1 50.72 476 ALA B CA 1
ATOM 10299 C C . ALA B 1 476 ? 0.646 41.688 5.504 1 50.72 476 ALA B C 1
ATOM 10301 O O . ALA B 1 476 ? -0.465 41.188 5.711 1 50.72 476 ALA B O 1
ATOM 10302 N N . ARG B 1 477 ? 0.954 42.188 4.207 1 53.12 477 ARG B N 1
ATOM 10303 C CA . ARG B 1 477 ? 0.398 42 2.871 1 53.12 477 ARG B CA 1
ATOM 10304 C C . ARG B 1 477 ? 0.303 40.531 2.512 1 53.12 477 ARG B C 1
ATOM 10306 O O . ARG B 1 477 ? 1.243 39.938 1.955 1 53.12 477 ARG B O 1
ATOM 10313 N N . PHE B 1 478 ? -0.435 39.75 3.383 1 58.62 478 PHE B N 1
ATOM 10314 C CA . PHE B 1 478 ? -0.542 38.375 2.902 1 58.62 478 PHE B CA 1
ATOM 10315 C C . PHE B 1 478 ? -1.654 38.25 1.868 1 58.62 478 PHE B C 1
ATOM 10317 O O . PHE B 1 478 ? -2.713 38.875 2.008 1 58.62 478 PHE B O 1
ATOM 10324 N N . ASN B 1 479 ? -1.239 37.875 0.58 1 59.38 479 ASN B N 1
ATOM 10325 C CA . ASN B 1 479 ? -2.184 37.625 -0.507 1 59.38 479 ASN B CA 1
ATOM 10326 C C . ASN B 1 479 ? -2.654 36.188 -0.536 1 59.38 479 ASN B C 1
ATOM 10328 O O . ASN B 1 479 ? -1.853 35.281 -0.75 1 59.38 479 ASN B O 1
ATOM 10332 N N . LEU B 1 480 ? -3.859 36 0.041 1 67.75 480 LEU B N 1
ATOM 10333 C CA . LEU B 1 480 ? -4.457 34.688 -0.038 1 67.75 480 LEU B CA 1
ATOM 10334 C C . LEU B 1 480 ? -4.906 34.375 -1.462 1 67.75 480 LEU B C 1
ATOM 10336 O O . LEU B 1 480 ? -5.477 35.219 -2.139 1 67.75 480 LEU B O 1
ATOM 10340 N N . ALA B 1 481 ? -4.387 33.312 -2.014 1 62.12 481 ALA B N 1
ATOM 10341 C CA . ALA B 1 481 ? -4.766 32.844 -3.352 1 62.12 481 ALA B CA 1
ATOM 10342 C C . ALA B 1 481 ? -6.277 32.656 -3.453 1 62.12 481 ALA B C 1
ATOM 10344 O O . ALA B 1 481 ? -6.941 32.375 -2.451 1 62.12 481 ALA B O 1
ATOM 10345 N N . MET B 1 482 ? -6.773 32.938 -4.496 1 60.94 482 MET B N 1
ATOM 10346 C CA . MET B 1 482 ? -8.195 32.781 -4.785 1 60.94 482 MET B CA 1
ATOM 10347 C C . MET B 1 482 ? -8.602 31.312 -4.688 1 60.94 482 MET B C 1
ATOM 10349 O O . MET B 1 482 ? -7.863 30.438 -5.125 1 60.94 482 MET B O 1
ATOM 10353 N N . ILE B 1 483 ? -9.555 31.094 -3.939 1 64.25 483 ILE B N 1
ATOM 10354 C CA . ILE B 1 483 ? -10.102 29.75 -3.744 1 64.25 483 ILE B CA 1
ATOM 10355 C C . ILE B 1 483 ? -11.07 29.422 -4.875 1 64.25 483 ILE B C 1
ATOM 10357 O O . ILE B 1 483 ? -11.922 30.234 -5.23 1 64.25 483 ILE B O 1
ATOM 10361 N N . LYS B 1 484 ? -10.852 28.266 -5.535 1 62.56 484 LYS B N 1
ATOM 10362 C CA . LYS B 1 484 ? -11.781 27.797 -6.555 1 62.56 484 LYS B CA 1
ATOM 10363 C C . LYS B 1 484 ? -13.125 27.406 -5.938 1 62.56 484 LYS B C 1
ATOM 10365 O O . LYS B 1 484 ? -13.164 26.859 -4.832 1 62.56 484 LYS B O 1
ATOM 10370 N N . ASP B 1 485 ? -14.164 27.812 -6.629 1 64.88 485 ASP B N 1
ATOM 10371 C CA . ASP B 1 485 ? -15.523 27.609 -6.141 1 64.88 485 ASP B CA 1
ATOM 10372 C C . ASP B 1 485 ? -16 26.188 -6.406 1 64.88 485 ASP B C 1
ATOM 10374 O O . ASP B 1 485 ? -17.203 25.922 -6.371 1 64.88 485 ASP B O 1
ATOM 10378 N N . ASP B 1 486 ? -15.117 25.25 -6.574 1 71.12 486 ASP B N 1
ATOM 10379 C CA . ASP B 1 486 ? -15.633 23.906 -6.809 1 71.12 486 ASP B CA 1
ATOM 10380 C C . ASP B 1 486 ? -15.836 23.156 -5.492 1 71.12 486 ASP B C 1
ATOM 10382 O O . ASP B 1 486 ? -14.891 22.938 -4.738 1 71.12 486 ASP B O 1
ATOM 10386 N N . ILE B 1 487 ? -17.25 22.953 -5.18 1 80.31 487 ILE B N 1
ATOM 10387 C CA . ILE B 1 487 ? -17.578 22.234 -3.961 1 80.31 487 ILE B CA 1
ATOM 10388 C C . ILE B 1 487 ? -17.547 20.719 -4.234 1 80.31 487 ILE B C 1
ATOM 10390 O O . ILE B 1 487 ? -18.203 20.234 -5.156 1 80.31 487 ILE B O 1
ATOM 10394 N N . GLY B 1 488 ? -16.75 20.078 -3.604 1 79.12 488 GLY B N 1
ATOM 10395 C CA . GLY B 1 488 ? -16.719 18.625 -3.695 1 79.12 488 GLY B CA 1
ATOM 10396 C C . GLY B 1 488 ? -17.75 17.953 -2.799 1 79.12 488 GLY B C 1
ATOM 10397 O O . GLY B 1 488 ? -18.609 17.219 -3.279 1 79.12 488 GLY B O 1
ATOM 10398 N N . GLN B 1 489 ? -17.781 18.328 -1.477 1 90 489 GLN B N 1
ATOM 10399 C CA . GLN B 1 489 ? -18.609 17.656 -0.49 1 90 489 GLN B CA 1
ATOM 10400 C C . GLN B 1 489 ? -19.078 18.625 0.595 1 90 489 GLN B C 1
ATOM 10402 O O . GLN B 1 489 ? -18.297 19.422 1.096 1 90 489 GLN B O 1
ATOM 10407 N N . CYS B 1 490 ? -20.359 18.656 0.774 1 92.44 490 CYS B N 1
ATOM 10408 C CA . CYS B 1 490 ? -20.906 19.281 1.972 1 92.44 490 CYS B CA 1
ATOM 10409 C C . CYS B 1 490 ? -21.141 18.25 3.062 1 92.44 490 CYS B C 1
ATOM 10411 O O . CYS B 1 490 ? -21.953 17.328 2.889 1 92.44 490 CYS B O 1
ATOM 10413 N N . LEU B 1 491 ? -20.578 18.359 4.141 1 93.81 491 LEU B N 1
ATOM 10414 C CA . LEU B 1 491 ? -20.547 17.312 5.16 1 93.81 491 LEU B CA 1
ATOM 10415 C C . LEU B 1 491 ? -21.953 17 5.664 1 93.81 491 LEU B C 1
ATOM 10417 O O . LEU B 1 491 ? -22.328 15.828 5.746 1 93.81 491 LEU B O 1
ATOM 10421 N N . VAL B 1 492 ? -22.766 17.953 5.922 1 93.12 492 VAL B N 1
ATOM 10422 C CA . VAL B 1 492 ? -24.094 17.734 6.512 1 93.12 492 VAL B CA 1
ATOM 10423 C C . VAL B 1 492 ? -25.016 17.078 5.492 1 93.12 492 VAL B C 1
ATOM 10425 O O . VAL B 1 492 ? -25.938 16.344 5.859 1 93.12 492 VAL B O 1
ATOM 10428 N N . LEU B 1 493 ? -24.781 17.344 4.246 1 90.75 493 LEU B N 1
ATOM 10429 C CA . LEU B 1 493 ? -25.641 16.812 3.193 1 90.75 493 LEU B CA 1
ATOM 10430 C C . LEU B 1 493 ? -25.125 15.453 2.721 1 90.75 493 LEU B C 1
ATOM 10432 O O . LEU B 1 493 ? -25.766 14.789 1.91 1 90.75 493 LEU B O 1
ATOM 10436 N N . SER B 1 494 ? -24.047 15 3.246 1 90.69 494 SER B N 1
ATOM 10437 C CA . SER B 1 494 ? -23.406 13.758 2.799 1 90.69 494 SER B CA 1
ATOM 10438 C C . SER B 1 494 ? -24.156 12.539 3.332 1 90.69 494 SER B C 1
ATOM 10440 O O . SER B 1 494 ? -24.969 12.648 4.242 1 90.69 494 SER B O 1
ATOM 10442 N N . GLU B 1 495 ? -23.875 11.406 2.785 1 89.5 495 GLU B N 1
ATOM 10443 C CA . GLU B 1 495 ? -24.438 10.141 3.227 1 89.5 495 GLU B CA 1
ATOM 10444 C C . GLU B 1 495 ? -23.922 9.75 4.602 1 89.5 495 GLU B C 1
ATOM 10446 O O . GLU B 1 495 ? -24.547 8.977 5.316 1 89.5 495 GLU B O 1
ATOM 10451 N N . LEU B 1 496 ? -22.828 10.305 4.906 1 90.75 496 LEU B N 1
ATOM 10452 C CA . LEU B 1 496 ? -22.234 10.008 6.199 1 90.75 496 LEU B CA 1
ATOM 10453 C C . LEU B 1 496 ? -23.109 10.516 7.34 1 90.75 496 LEU B C 1
ATOM 10455 O O . LEU B 1 496 ? -22.984 10.047 8.477 1 90.75 496 LEU B O 1
ATOM 10459 N N . CYS B 1 497 ? -23.922 11.508 6.988 1 90.44 497 CYS B N 1
ATOM 10460 C CA . CYS B 1 497 ? -24.766 12.078 8.023 1 90.44 497 CYS B CA 1
ATOM 10461 C C . CYS B 1 497 ? -26.141 11.414 8.039 1 90.44 497 CYS B C 1
ATOM 10463 O O . CYS B 1 497 ? -27.031 11.844 8.766 1 90.44 497 CYS B O 1
ATOM 10465 N N . ILE B 1 498 ? -26.266 10.406 7.215 1 81.25 498 ILE B N 1
ATOM 10466 C CA . ILE B 1 498 ? -27.516 9.641 7.242 1 81.25 498 ILE B CA 1
ATOM 10467 C C . ILE B 1 498 ? -27.406 8.508 8.258 1 81.25 498 ILE B C 1
ATOM 10469 O O . ILE B 1 498 ? -26.406 7.77 8.266 1 81.25 498 ILE B O 1
ATOM 10473 N N . GLU B 1 499 ? -28.094 8.656 9.391 1 66.38 499 GLU B N 1
ATOM 10474 C CA . GLU B 1 499 ? -28.047 7.602 10.406 1 66.38 499 GLU B CA 1
ATOM 10475 C C . GLU B 1 499 ? -28.516 6.266 9.844 1 66.38 499 GLU B C 1
ATOM 10477 O O . GLU B 1 499 ? -29.422 6.223 9.008 1 66.38 499 GLU B O 1
ATOM 10482 N N . SER B 1 500 ? -27.734 5.262 9.867 1 55.09 500 SER B N 1
ATOM 10483 C CA . SER B 1 500 ? -28.141 3.908 9.5 1 55.09 500 SER B CA 1
ATOM 10484 C C . SER B 1 500 ? -29.406 3.498 10.227 1 55.09 500 SER B C 1
ATOM 10486 O O . SER B 1 500 ? -29.5 3.598 11.453 1 55.09 500 SER B O 1
ATOM 10488 N N . SER B 1 501 ? -30.656 3.785 9.906 1 42.31 501 SER B N 1
ATOM 10489 C CA . SER B 1 501 ? -31.891 3.287 10.523 1 42.31 501 SER B CA 1
ATOM 10490 C C . SER B 1 501 ? -31.672 1.901 11.125 1 42.31 501 SER B C 1
ATOM 10492 O O . SER B 1 501 ? -31.125 1.014 10.477 1 42.31 501 SER B O 1
ATOM 10494 N N . ARG B 1 502 ? -31.766 1.773 12.445 1 39.12 502 ARG B N 1
ATOM 10495 C CA . ARG B 1 502 ? -32.25 0.545 13.07 1 39.12 502 ARG B CA 1
ATOM 10496 C C . ARG B 1 502 ? -33.562 0.088 12.43 1 39.12 502 ARG B C 1
ATOM 10498 O O . ARG B 1 502 ? -34.531 0.829 12.43 1 39.12 502 ARG B O 1
ATOM 10505 N N . VAL B 1 503 ? -33.75 -0.648 11.594 1 33.34 503 VAL B N 1
ATOM 10506 C CA . VAL B 1 503 ? -34.969 -1.41 11.547 1 33.34 503 VAL B CA 1
ATOM 10507 C C . VAL B 1 503 ? -35.375 -1.833 12.961 1 33.34 503 VAL B C 1
ATOM 10509 O O . VAL B 1 503 ? -34.781 -2.744 13.531 1 33.34 503 VAL B O 1
ATOM 10512 N N . ARG B 1 504 ? -35.656 -0.926 13.914 1 28.31 504 ARG B N 1
ATOM 10513 C CA . ARG B 1 504 ? -36.5 -1.364 15.031 1 28.31 504 ARG B CA 1
ATOM 10514 C C . ARG B 1 504 ? -37.781 -1.995 14.523 1 28.31 504 ARG B C 1
ATOM 10516 O O . ARG B 1 504 ? -38.656 -1.31 13.953 1 28.31 504 ARG B O 1
ATOM 10523 N N . ASN B 1 505 ? -37.938 -3.252 14.227 1 27.97 505 ASN B N 1
ATOM 10524 C CA . ASN B 1 505 ? -39.125 -4.043 14.383 1 27.97 505 ASN B CA 1
ATOM 10525 C C . ASN B 1 505 ? -39.812 -3.775 15.727 1 27.97 505 ASN B C 1
ATOM 10527 O O . ASN B 1 505 ? -39.469 -4.402 16.734 1 27.97 505 ASN B O 1
ATOM 10531 N N . ASP B 1 506 ? -40.188 -2.627 16.156 1 26.16 506 ASP B N 1
ATOM 10532 C CA . ASP B 1 506 ? -41.219 -2.512 17.188 1 26.16 506 ASP B CA 1
ATOM 10533 C C . ASP B 1 506 ? -42.5 -3.203 16.75 1 26.16 506 ASP B C 1
ATOM 10535 O O . ASP B 1 506 ? -43.156 -2.756 15.812 1 26.16 506 ASP B O 1
ATOM 10539 N N . SER B 1 507 ? -42.656 -4.484 16.922 1 26.12 507 SER B N 1
ATOM 10540 C CA . SER B 1 507 ? -43.812 -5.32 17.234 1 26.12 507 SER B CA 1
ATOM 10541 C C . SER B 1 507 ? -44.656 -4.707 18.344 1 26.12 507 SER B C 1
ATOM 10543 O O . SER B 1 507 ? -45.281 -5.426 19.125 1 26.12 507 SER B O 1
ATOM 10545 N N . SER B 1 508 ? -44.875 -3.438 18.609 1 23.03 508 SER B N 1
ATOM 10546 C CA . SER B 1 508 ? -45.938 -3.127 19.562 1 23.03 508 SER B CA 1
ATOM 10547 C C . SER B 1 508 ? -47.312 -3.326 18.938 1 23.03 508 SER B C 1
ATOM 10549 O O . SER B 1 508 ? -47.906 -2.389 18.375 1 23.03 508 SER B O 1
ATOM 10551 N N . THR B 1 509 ? -47.844 -4.273 18.109 1 24.39 509 THR B N 1
ATOM 10552 C CA . THR B 1 509 ? -49.25 -4.66 18.031 1 24.39 509 THR B CA 1
ATOM 10553 C C . THR B 1 509 ? -49.781 -4.98 19.422 1 24.39 509 THR B C 1
ATOM 10555 O O . THR B 1 509 ? -49.594 -6.086 19.938 1 24.39 509 THR B O 1
ATOM 10558 N N . SER B 1 510 ? -49.688 -4.156 20.484 1 21.97 510 SER B N 1
ATOM 10559 C CA . SER B 1 510 ? -50.688 -4.68 21.406 1 21.97 510 SER B CA 1
ATOM 10560 C C . SER B 1 510 ? -52.062 -4.723 20.781 1 21.97 510 SER B C 1
ATOM 10562 O O . SER B 1 510 ? -52.25 -4.254 19.656 1 21.97 510 SER B O 1
ATOM 10564 N N . ASN B 1 511 ? -53.281 -4.246 21.531 1 20.81 511 ASN B N 1
ATOM 10565 C CA . ASN B 1 511 ? -54.625 -4.648 21.953 1 20.81 511 ASN B CA 1
ATOM 10566 C C . ASN B 1 511 ? -55.688 -4.055 21.047 1 20.81 511 ASN B C 1
ATOM 10568 O O . ASN B 1 511 ? -56.844 -3.93 21.438 1 20.81 511 ASN B O 1
ATOM 10572 N N . LEU B 1 512 ? -55.594 -3.113 20.109 1 21.38 512 LEU B N 1
ATOM 10573 C CA . LEU B 1 512 ? -56.938 -2.695 19.734 1 21.38 512 LEU B CA 1
ATOM 10574 C C . LEU B 1 512 ? -57.75 -3.879 19.219 1 21.38 512 LEU B C 1
ATOM 10576 O O . LEU B 1 512 ? -57.156 -4.875 18.766 1 21.38 512 LEU B O 1
ATOM 10580 N N . ASN B 1 513 ? -59.219 -3.76 19.516 1 20.14 513 ASN B N 1
ATOM 10581 C CA . ASN B 1 513 ? -60.469 -4.445 19.266 1 20.14 513 ASN B CA 1
ATOM 10582 C C . ASN B 1 513 ? -60.688 -4.684 17.766 1 20.14 513 ASN B C 1
ATOM 10584 O O . ASN B 1 513 ? -60.438 -3.793 16.953 1 20.14 513 ASN B O 1
ATOM 10588 N N . GLU B 1 514 ? -60.719 -5.984 17.297 1 21.05 514 GLU B N 1
ATOM 10589 C CA . GLU B 1 514 ? -61.312 -6.82 16.266 1 21.05 514 GLU B CA 1
ATOM 10590 C C . GLU B 1 514 ? -62.812 -6.523 16.078 1 21.05 514 GLU B C 1
ATOM 10592 O O . GLU B 1 514 ? -63.656 -7.266 16.578 1 21.05 514 GLU B O 1
ATOM 10597 N N . GLU B 1 515 ? -63.531 -5.32 16.266 1 20.61 515 GLU B N 1
ATOM 10598 C CA . GLU B 1 515 ? -64.75 -5.332 15.445 1 20.61 515 GLU B CA 1
ATOM 10599 C C . GLU B 1 515 ? -64.375 -5.395 13.961 1 20.61 515 GLU B C 1
ATOM 10601 O O . GLU B 1 515 ? -63.375 -4.82 13.531 1 20.61 515 GLU B O 1
ATOM 10606 N N . ARG B 1 516 ? -65.25 -6.324 13.047 1 21.11 516 ARG B N 1
ATOM 10607 C CA . ARG B 1 516 ? -65.25 -7.004 11.758 1 21.11 516 ARG B CA 1
ATOM 10608 C C . ARG B 1 516 ? -65.438 -6.02 10.617 1 21.11 516 ARG B C 1
ATOM 10610 O O . ARG B 1 516 ? -65.5 -6.414 9.445 1 21.11 516 ARG B O 1
ATOM 10617 N N . ASP B 1 517 ? -65.812 -4.809 10.828 1 20.41 517 ASP B N 1
ATOM 10618 C CA . ASP B 1 517 ? -66.625 -4.398 9.664 1 20.41 517 ASP B CA 1
ATOM 10619 C C . ASP B 1 517 ? -65.75 -4.441 8.391 1 20.41 517 ASP B C 1
ATOM 10621 O O . ASP B 1 517 ? -64.562 -4.32 8.453 1 20.41 517 ASP B O 1
ATOM 10625 N N . ASP B 1 518 ? -66.375 -4.75 7.176 1 19.5 518 ASP B N 1
ATOM 10626 C CA . ASP B 1 518 ? -66.188 -5.234 5.812 1 19.5 518 ASP B CA 1
ATOM 10627 C C . ASP B 1 518 ? -65.375 -4.273 4.988 1 19.5 518 ASP B C 1
ATOM 10629 O O . ASP B 1 518 ? -65.062 -4.543 3.824 1 19.5 518 ASP B O 1
ATOM 10633 N N . ALA B 1 519 ? -65.562 -3.029 5.266 1 20.3 519 ALA B N 1
ATOM 10634 C CA . ALA B 1 519 ? -65.438 -2.209 4.062 1 20.3 519 ALA B CA 1
ATOM 10635 C C . ALA B 1 519 ? -64.062 -2.393 3.404 1 20.3 519 ALA B C 1
ATOM 10637 O O . ALA B 1 519 ? -63.125 -2.84 4.051 1 20.3 519 ALA B O 1
ATOM 10638 N N . VAL B 1 520 ? -63.875 -1.7 2.275 1 22.38 520 VAL B N 1
ATOM 10639 C CA . VAL B 1 520 ? -63.188 -1.786 1.004 1 22.38 520 VAL B CA 1
ATOM 10640 C C . VAL B 1 520 ? -61.688 -1.624 1.24 1 22.38 520 VAL B C 1
ATOM 10642 O O . VAL B 1 520 ? -61.25 -0.709 1.949 1 22.38 520 VAL B O 1
ATOM 10645 N N . GLU B 1 521 ? -60.875 -2.66 0.979 1 19.95 521 GLU B N 1
ATOM 10646 C CA . GLU B 1 521 ? -59.5 -3.148 1.219 1 19.95 521 GLU B CA 1
ATOM 10647 C C . GLU B 1 521 ? -58.469 -2.242 0.56 1 19.95 521 GLU B C 1
ATOM 10649 O O . GLU B 1 521 ? -58.375 -2.186 -0.668 1 19.95 521 GLU B O 1
ATOM 10654 N N . PRO B 1 522 ? -58.5 -0.928 0.965 1 21.17 522 PRO B N 1
ATOM 10655 C CA . PRO B 1 522 ? -57.719 -0.078 0.076 1 21.17 522 PRO B CA 1
ATOM 10656 C C . PRO B 1 522 ? -56.375 -0.703 -0.292 1 21.17 522 PRO B C 1
ATOM 10658 O O . PRO B 1 522 ? -55.875 -1.555 0.44 1 21.17 522 PRO B O 1
ATOM 10661 N N . SER B 1 523 ? -55.969 -0.391 -1.585 1 21.23 523 SER B N 1
ATOM 10662 C CA . SER B 1 523 ? -54.906 -0.884 -2.453 1 21.23 523 SER B CA 1
ATOM 10663 C C . SER B 1 523 ? -53.531 -0.711 -1.801 1 21.23 523 SER B C 1
ATOM 10665 O O . SER B 1 523 ? -53.156 0.392 -1.385 1 21.23 523 SER B O 1
ATOM 10667 N N . GLN B 1 524 ? -53.062 -1.661 -1.087 1 20.84 524 GLN B N 1
ATOM 10668 C CA . GLN B 1 524 ? -51.875 -1.961 -0.285 1 20.84 524 GLN B CA 1
ATOM 10669 C C . GLN B 1 524 ? -50.594 -1.651 -1.055 1 20.84 524 GLN B C 1
ATOM 10671 O O . GLN B 1 524 ? -50.125 -2.48 -1.831 1 20.84 524 GLN B O 1
ATOM 10676 N N . VAL B 1 525 ? -50.625 -0.478 -1.752 1 25.17 525 VAL B N 1
ATOM 10677 C CA . VAL B 1 525 ? -49.406 -0.352 -2.557 1 25.17 525 VAL B CA 1
ATOM 10678 C C . VAL B 1 525 ? -48.188 -0.636 -1.695 1 25.17 525 VAL B C 1
ATOM 10680 O O . VAL B 1 525 ? -47.938 0.059 -0.707 1 25.17 525 VAL B O 1
ATOM 10683 N N . GLY B 1 526 ? -47.906 -1.868 -1.654 1 21.72 526 GLY B N 1
ATOM 10684 C CA . GLY B 1 526 ? -46.906 -2.639 -0.906 1 21.72 526 GLY B CA 1
ATOM 10685 C C . GLY B 1 526 ? -45.531 -2.043 -0.962 1 21.72 526 GLY B C 1
ATOM 10686 O O . GLY B 1 526 ? -44.969 -1.829 -2.047 1 21.72 526 GLY B O 1
ATOM 10687 N N . GLU B 1 527 ? -45.375 -0.976 -0.318 1 24.88 527 GLU B N 1
ATOM 10688 C CA . GLU B 1 527 ? -44.031 -0.44 -0.146 1 24.88 527 GLU B CA 1
ATOM 10689 C C . GLU B 1 527 ? -43 -1.561 -0.017 1 24.88 527 GLU B C 1
ATOM 10691 O O . GLU B 1 527 ? -43.094 -2.383 0.898 1 24.88 527 GLU B O 1
ATOM 10696 N N . ILE B 1 528 ? -42.562 -2.039 -1.258 1 24.42 528 ILE B N 1
ATOM 10697 C CA . ILE B 1 528 ? -41.594 -3.119 -1.427 1 24.42 528 ILE B CA 1
ATOM 10698 C C . ILE B 1 528 ? -40.406 -2.908 -0.477 1 24.42 528 ILE B C 1
ATOM 10700 O O . ILE B 1 528 ? -39.688 -1.929 -0.601 1 24.42 528 ILE B O 1
ATOM 10704 N N . SER B 1 529 ? -40.594 -3.139 0.715 1 24.7 529 SER B N 1
ATOM 10705 C CA . SER B 1 529 ? -39.562 -3.438 1.697 1 24.7 529 SER B CA 1
ATOM 10706 C C . SER B 1 529 ? -38.438 -4.258 1.08 1 24.7 529 SER B C 1
ATOM 10708 O O . SER B 1 529 ? -38.656 -5.332 0.521 1 24.7 529 SER B O 1
ATOM 10710 N N . VAL B 1 530 ? -37.531 -3.576 0.386 1 26.19 530 VAL B N 1
ATOM 10711 C CA . VAL B 1 530 ? -36.406 -4.203 -0.275 1 26.19 530 VAL B CA 1
ATOM 10712 C C . VAL B 1 530 ? -35.844 -5.312 0.609 1 26.19 530 VAL B C 1
ATOM 10714 O O . VAL B 1 530 ? -34.812 -5.121 1.276 1 26.19 530 VAL B O 1
ATOM 10717 N N . ASP B 1 531 ? -36.531 -5.918 1.569 1 27.62 531 ASP B N 1
ATOM 10718 C CA . ASP B 1 531 ? -36.375 -7.172 2.299 1 27.62 531 ASP B CA 1
ATOM 10719 C C . ASP B 1 531 ? -35.969 -8.305 1.359 1 27.62 531 ASP B C 1
ATOM 10721 O O . ASP B 1 531 ? -35.219 -9.211 1.747 1 27.62 531 ASP B O 1
ATOM 10725 N N . ASP B 1 532 ? -36.812 -8.555 0.284 1 26.95 532 ASP B N 1
ATOM 10726 C CA . ASP B 1 532 ? -36.969 -9.758 -0.522 1 26.95 532 ASP B CA 1
ATOM 10727 C C . ASP B 1 532 ? -35.781 -9.969 -1.468 1 26.95 532 ASP B C 1
ATOM 10729 O O . ASP B 1 532 ? -35.75 -10.945 -2.211 1 26.95 532 ASP B O 1
ATOM 10733 N N . VAL B 1 533 ? -35.281 -8.898 -1.904 1 27.61 533 VAL B N 1
ATOM 10734 C CA . VAL B 1 533 ? -34.438 -9.203 -3.055 1 27.61 533 VAL B CA 1
ATOM 10735 C C . VAL B 1 533 ? -33.25 -10.078 -2.615 1 27.61 533 VAL B C 1
ATOM 10737 O O . VAL B 1 533 ? -32.406 -10.445 -3.432 1 27.61 533 VAL B O 1
ATOM 10740 N N . VAL B 1 534 ? -32.844 -10.016 -1.281 1 29.27 534 VAL B N 1
ATOM 10741 C CA . VAL B 1 534 ? -31.75 -10.93 -0.978 1 29.27 534 VAL B CA 1
ATOM 10742 C C . VAL B 1 534 ? -32.25 -12.375 -1.027 1 29.27 534 VAL B C 1
ATOM 10744 O O . VAL B 1 534 ? -32.344 -13.039 0.005 1 29.27 534 VAL B O 1
ATOM 10747 N N . GLU B 1 535 ? -33.281 -12.68 -1.574 1 30.05 535 GLU B N 1
ATOM 10748 C CA . GLU B 1 535 ? -33.812 -14.023 -1.722 1 30.05 535 GLU B CA 1
ATOM 10749 C C . GLU B 1 535 ? -32.781 -15.008 -2.217 1 30.05 535 GLU B C 1
ATOM 10751 O O . GLU B 1 535 ? -32.75 -16.172 -1.792 1 30.05 535 GLU B O 1
ATOM 10756 N N . GLY B 1 536 ? -32.312 -14.781 -3.385 1 30.33 536 GLY B N 1
ATOM 10757 C CA . GLY B 1 536 ? -31.5 -15.773 -4.066 1 30.33 536 GLY B CA 1
ATOM 10758 C C . GLY B 1 536 ? -30.188 -16.047 -3.369 1 30.33 536 GLY B C 1
ATOM 10759 O O . GLY B 1 536 ? -29.281 -16.656 -3.953 1 30.33 536 GLY B O 1
ATOM 10760 N N . LEU B 1 537 ? -29.828 -15.18 -2.479 1 32.81 537 LEU B N 1
ATOM 10761 C CA . LEU B 1 537 ? -28.672 -15.562 -1.674 1 32.81 537 LEU B CA 1
ATOM 10762 C C . LEU B 1 537 ? -28.922 -16.875 -0.948 1 32.81 537 LEU B C 1
ATOM 10764 O O . LEU B 1 537 ? -29.781 -16.953 -0.066 1 32.81 537 LEU B O 1
ATOM 10768 N N . THR B 1 538 ? -28.984 -18.047 -1.59 1 37.12 538 THR B N 1
ATOM 10769 C CA . THR B 1 538 ? -28.875 -19.375 -1.004 1 37.12 538 THR B CA 1
ATOM 10770 C C . THR B 1 538 ? -28.266 -19.297 0.392 1 37.12 538 THR B C 1
ATOM 10772 O O . THR B 1 538 ? -27.406 -18.453 0.656 1 37.12 538 THR B O 1
ATOM 10775 N N . ASP B 1 539 ? -28.812 -19.656 1.482 1 46.84 539 ASP B N 1
ATOM 10776 C CA . ASP B 1 539 ? -28.516 -19.594 2.91 1 46.84 539 ASP B CA 1
ATOM 10777 C C . ASP B 1 539 ? -27.016 -19.797 3.168 1 46.84 539 ASP B C 1
ATOM 10779 O O . ASP B 1 539 ? -26.516 -20.906 3.062 1 46.84 539 ASP B O 1
ATOM 10783 N N . GLY B 1 540 ? -26.062 -19.219 2.645 1 58.5 540 GLY B N 1
ATOM 10784 C CA . GLY B 1 540 ? -24.609 -19.141 2.617 1 58.5 540 GLY B CA 1
ATOM 10785 C C . GLY B 1 540 ? -23.969 -19.438 3.963 1 58.5 540 GLY B C 1
ATOM 10786 O O . GLY B 1 540 ? -22.797 -19.125 4.18 1 58.5 540 GLY B O 1
ATOM 10787 N N . LYS B 1 541 ? -24.859 -19.875 4.93 1 72.75 541 LYS B N 1
ATOM 10788 C CA . LYS B 1 541 ? -24.297 -20.125 6.254 1 72.75 541 LYS B CA 1
ATOM 10789 C C . LYS B 1 541 ? -23.641 -21.5 6.309 1 72.75 541 LYS B C 1
ATOM 10791 O O . LYS B 1 541 ? -24.031 -22.422 5.578 1 72.75 541 LYS B O 1
ATOM 10796 N N . LEU B 1 542 ? -22.75 -21.609 7.129 1 83.38 542 LEU B N 1
ATOM 10797 C CA . LEU B 1 542 ? -22 -22.844 7.344 1 83.38 542 LEU B CA 1
ATOM 10798 C C . LEU B 1 542 ? -22.797 -23.828 8.18 1 83.38 542 LEU B C 1
ATOM 10800 O O . LEU B 1 542 ? -23.422 -23.438 9.18 1 83.38 542 LEU B O 1
ATOM 10804 N N . HIS B 1 543 ? -23.078 -25.016 7.707 1 84.12 543 HIS B N 1
ATOM 10805 C CA . HIS B 1 543 ? -23.703 -26.109 8.438 1 84.12 543 HIS B CA 1
ATOM 10806 C C . HIS B 1 543 ? -22.672 -27.109 8.945 1 84.12 543 HIS B C 1
ATOM 10808 O O . HIS B 1 543 ? -21.562 -27.188 8.414 1 84.12 543 HIS B O 1
ATOM 10814 N N . CYS B 1 544 ? -23.047 -27.781 10.07 1 89.88 544 CYS B N 1
ATOM 10815 C CA . CYS B 1 544 ? -22.141 -28.734 10.672 1 89.88 544 CYS B CA 1
ATOM 10816 C C . CYS B 1 544 ? -22.844 -30.078 10.922 1 89.88 544 CYS B C 1
ATOM 10818 O O . CYS B 1 544 ? -23.969 -30.109 11.414 1 89.88 544 CYS B O 1
ATOM 10820 N N . LYS B 1 545 ? -22.297 -31.156 10.43 1 89.81 545 LYS B N 1
ATOM 10821 C CA . LYS B 1 545 ? -22.766 -32.5 10.695 1 89.81 545 LYS B CA 1
ATOM 10822 C C . LYS B 1 545 ? -21.75 -33.312 11.492 1 89.81 545 LYS B C 1
ATOM 10824 O O . LYS B 1 545 ? -20.547 -33.219 11.242 1 89.81 545 LYS B O 1
ATOM 10829 N N . ASP B 1 546 ? -22.219 -34.062 12.422 1 92 546 ASP B N 1
ATOM 10830 C CA . ASP B 1 546 ? -21.359 -34.906 13.234 1 92 546 ASP B CA 1
ATOM 10831 C C . ASP B 1 546 ? -21.266 -36.344 12.664 1 92 546 ASP B C 1
ATOM 10833 O O . ASP B 1 546 ? -22.281 -36.938 12.328 1 92 546 ASP B O 1
ATOM 10837 N N . LEU B 1 547 ? -20.141 -36.75 12.484 1 92.5 547 LEU B N 1
ATOM 10838 C CA . LEU B 1 547 ? -19.906 -38.125 12.102 1 92.5 547 LEU B CA 1
ATOM 10839 C C . LEU B 1 547 ? -19.391 -38.938 13.297 1 92.5 547 LEU B C 1
ATOM 10841 O O . LEU B 1 547 ? -18.266 -38.75 13.734 1 92.5 547 LEU B O 1
ATOM 10845 N N . VAL B 1 548 ? -20.281 -39.844 13.719 1 90.56 548 VAL B N 1
ATOM 10846 C CA . VAL B 1 548 ? -19.953 -40.625 14.906 1 90.56 548 VAL B CA 1
ATOM 10847 C C . VAL B 1 548 ? -19.688 -42.062 14.516 1 90.56 548 VAL B C 1
ATOM 10849 O O . VAL B 1 548 ? -20.516 -42.719 13.883 1 90.56 548 VAL B O 1
ATOM 10852 N N . GLY B 1 549 ? -18.578 -42.562 14.766 1 88.5 549 GLY B N 1
ATOM 10853 C CA . GLY B 1 549 ? -18.234 -43.938 14.461 1 88.5 549 GLY B CA 1
ATOM 10854 C C . GLY B 1 549 ? -17 -44.438 15.195 1 88.5 549 GLY B C 1
ATOM 10855 O O . GLY B 1 549 ? -16.984 -45.562 15.688 1 88.5 549 GLY B O 1
ATOM 10856 N N . HIS B 1 550 ? -16.062 -43.656 15.445 1 91.81 550 HIS B N 1
ATOM 10857 C CA . HIS B 1 550 ? -14.812 -44.031 16.094 1 91.81 550 HIS B CA 1
ATOM 10858 C C . HIS B 1 550 ? -14.938 -43.969 17.609 1 91.81 550 HIS B C 1
ATOM 10860 O O . HIS B 1 550 ? -15.844 -43.344 18.141 1 91.81 550 HIS B O 1
ATOM 10866 N N . LEU B 1 551 ? -14.016 -44.656 18.234 1 88.81 551 LEU B N 1
ATOM 10867 C CA . LEU B 1 551 ? -14.078 -44.75 19.688 1 88.81 551 LEU B CA 1
ATOM 10868 C C . LEU B 1 551 ? -12.914 -44 20.328 1 88.81 551 LEU B C 1
ATOM 10870 O O . LEU B 1 551 ? -12.797 -43.969 21.562 1 88.81 551 LEU B O 1
ATOM 10874 N N . ASP B 1 552 ? -12.125 -43.531 19.547 1 90.81 552 ASP B N 1
ATOM 10875 C CA . ASP B 1 552 ? -10.945 -42.844 20.062 1 90.81 552 ASP B CA 1
ATOM 10876 C C . ASP B 1 552 ? -10.516 -41.719 19.125 1 90.81 552 ASP B C 1
ATOM 10878 O O . ASP B 1 552 ? -11.25 -41.344 18.219 1 90.81 552 ASP B O 1
ATOM 10882 N N . CYS B 1 553 ? -9.383 -41.125 19.453 1 91.88 553 CYS B N 1
ATOM 10883 C CA . CYS B 1 553 ? -8.844 -39.969 18.766 1 91.88 553 CYS B CA 1
ATOM 10884 C C . CYS B 1 553 ? -8.742 -40.219 17.266 1 91.88 553 CYS B C 1
ATOM 10886 O O . CYS B 1 553 ? -8.281 -41.281 16.828 1 91.88 553 CYS B O 1
ATOM 10888 N N . ILE B 1 554 ? -9.188 -39.25 16.469 1 94.56 554 ILE B N 1
ATOM 10889 C CA . ILE B 1 554 ? -9.062 -39.312 15.016 1 94.56 554 ILE B CA 1
ATOM 10890 C C . ILE B 1 554 ? -7.641 -38.938 14.609 1 94.56 554 ILE B C 1
ATOM 10892 O O . ILE B 1 554 ? -7.082 -37.938 15.109 1 94.56 554 ILE B O 1
ATOM 10896 N N . THR B 1 555 ? -7.027 -39.656 13.703 1 93.56 555 THR B N 1
ATOM 10897 C CA . THR B 1 555 ? -5.625 -39.438 13.398 1 93.56 555 THR B CA 1
ATOM 10898 C C . THR B 1 555 ? -5.465 -38.938 11.961 1 93.56 555 THR B C 1
ATOM 10900 O O . THR B 1 555 ? -4.441 -38.344 11.609 1 93.56 555 THR B O 1
ATOM 10903 N N . GLY B 1 556 ? -6.449 -39.219 11.117 1 93.81 556 GLY B N 1
ATOM 10904 C CA . GLY B 1 556 ? -6.262 -38.781 9.742 1 93.81 556 GLY B CA 1
ATOM 10905 C C . GLY B 1 556 ? -7.477 -39 8.867 1 93.81 556 GLY B C 1
ATOM 10906 O O . GLY B 1 556 ? -8.398 -39.719 9.258 1 93.81 556 GLY B O 1
ATOM 10907 N N . PHE B 1 557 ? -7.41 -38.312 7.703 1 94.94 557 PHE B N 1
ATOM 10908 C CA . PHE B 1 557 ? -8.453 -38.438 6.688 1 94.94 557 PHE B CA 1
ATOM 10909 C C . PHE B 1 557 ? -7.84 -38.75 5.32 1 94.94 557 PHE B C 1
ATOM 10911 O O . PHE B 1 557 ? -6.707 -38.344 5.039 1 94.94 557 PHE B O 1
ATOM 10918 N N . CYS B 1 558 ? -8.414 -39.406 4.555 1 93.38 558 CYS B N 1
ATOM 10919 C CA . CYS B 1 558 ? -8.141 -39.5 3.127 1 93.38 558 CYS B CA 1
ATOM 10920 C C . CYS B 1 558 ? -9.43 -39.719 2.338 1 93.38 558 CYS B C 1
ATOM 10922 O O . CYS B 1 558 ? -10.414 -40.219 2.869 1 93.38 558 CYS B O 1
ATOM 10924 N N . PHE B 1 559 ? -9.492 -39.219 1.229 1 90.38 559 PHE B N 1
ATOM 10925 C CA . PHE B 1 559 ? -10.68 -39.281 0.385 1 90.38 559 PHE B CA 1
ATOM 10926 C C . PHE B 1 559 ? -10.359 -39.906 -0.964 1 90.38 559 PHE B C 1
ATOM 10928 O O . PHE B 1 559 ? -9.305 -39.625 -1.547 1 90.38 559 PHE B O 1
ATOM 10935 N N . GLY B 1 560 ? -11.203 -40.75 -1.36 1 86.62 560 GLY B N 1
ATOM 10936 C CA . GLY B 1 560 ? -11.086 -41.375 -2.676 1 86.62 560 GLY B CA 1
ATOM 10937 C C . GLY B 1 560 ? -12.234 -42.281 -3.012 1 86.62 560 GLY B C 1
ATOM 10938 O O . GLY B 1 560 ? -12.875 -42.844 -2.117 1 86.62 560 GLY B O 1
ATOM 10939 N N . GLY B 1 561 ? -12.547 -42.469 -4.277 1 76.69 561 GLY B N 1
ATOM 10940 C CA . GLY B 1 561 ? -13.609 -43.375 -4.699 1 76.69 561 GLY B CA 1
ATOM 10941 C C . GLY B 1 561 ? -14.984 -42.938 -4.215 1 76.69 561 GLY B C 1
ATOM 10942 O O . GLY B 1 561 ? -15.891 -43.75 -4.07 1 76.69 561 GLY B O 1
ATOM 10943 N N . GLY B 1 562 ? -15.047 -41.719 -3.812 1 80.31 562 GLY B N 1
ATOM 10944 C CA . GLY B 1 562 ? -16.312 -41.188 -3.332 1 80.31 562 GLY B CA 1
ATOM 10945 C C . GLY B 1 562 ? -16.531 -41.406 -1.847 1 80.31 562 GLY B C 1
ATOM 10946 O O . GLY B 1 562 ? -17.594 -41.094 -1.312 1 80.31 562 GLY B O 1
ATOM 10947 N N . PHE B 1 563 ? -15.539 -42 -1.22 1 90.19 563 PHE B N 1
ATOM 10948 C CA . PHE B 1 563 ? -15.68 -42.344 0.197 1 90.19 563 PHE B CA 1
ATOM 10949 C C . PHE B 1 563 ? -14.648 -41.562 1.026 1 90.19 563 PHE B C 1
ATOM 10951 O O . PHE B 1 563 ? -13.547 -41.281 0.547 1 90.19 563 PHE B O 1
ATOM 10958 N N . LEU B 1 564 ? -15.086 -41.281 2.211 1 94.12 564 LEU B N 1
ATOM 10959 C CA . LEU B 1 564 ? -14.188 -40.719 3.211 1 94.12 564 LEU B CA 1
ATOM 10960 C C . LEU B 1 564 ? -13.648 -41.812 4.137 1 94.12 564 LEU B C 1
ATOM 10962 O O . LEU B 1 564 ? -14.422 -42.562 4.738 1 94.12 564 LEU B O 1
ATOM 10966 N N . PHE B 1 565 ? -12.375 -41.938 4.176 1 95.88 565 PHE B N 1
ATOM 10967 C CA . PHE B 1 565 ? -11.727 -42.875 5.102 1 95.88 565 PHE B CA 1
ATOM 10968 C C . PHE B 1 565 ? -11.164 -42.125 6.305 1 95.88 565 PHE B C 1
ATOM 10970 O O . PHE B 1 565 ? -10.547 -41.062 6.152 1 95.88 565 PHE B O 1
ATOM 10977 N N . CYS B 1 566 ? -11.398 -42.625 7.469 1 95.88 566 CYS B N 1
ATOM 10978 C CA . CYS B 1 566 ? -10.93 -42 8.703 1 95.88 566 CYS B CA 1
ATOM 10979 C C . CYS B 1 566 ? -10.203 -43 9.586 1 95.88 566 CYS B C 1
ATOM 10981 O O . CYS B 1 566 ? -10.703 -44.094 9.828 1 95.88 566 CYS B O 1
ATOM 10983 N N . SER B 1 567 ? -9.031 -42.625 9.977 1 95.88 567 SER B N 1
ATOM 10984 C CA . SER B 1 567 ? -8.273 -43.469 10.891 1 95.88 567 SER B CA 1
ATOM 10985 C C . SER B 1 567 ? -8.383 -42.969 12.328 1 95.88 567 SER B C 1
ATOM 10987 O O . SER B 1 567 ? -8.656 -41.781 12.562 1 95.88 567 SER B O 1
ATOM 10989 N N . SER B 1 568 ? -8.125 -43.875 13.266 1 94.94 568 SER B N 1
ATOM 10990 C CA . SER B 1 568 ? -8.289 -43.531 14.68 1 94.94 568 SER B CA 1
ATOM 10991 C C . SER B 1 568 ? -7.355 -44.344 15.562 1 94.94 568 SER B C 1
ATOM 10993 O O . SER B 1 568 ? -6.785 -45.344 15.117 1 94.94 568 SER B O 1
ATOM 10995 N N . PHE B 1 569 ? -7.258 -43.906 16.75 1 92.81 569 PHE B N 1
ATOM 10996 C CA . PHE B 1 569 ? -6.516 -44.625 17.781 1 92.81 569 PHE B CA 1
ATOM 10997 C C . PHE B 1 569 ? -7.234 -45.906 18.172 1 92.81 569 PHE B C 1
ATOM 10999 O O . PHE B 1 569 ? -6.648 -46.781 18.812 1 92.81 569 PHE B O 1
ATOM 11006 N N . ASP B 1 570 ? -8.508 -46.125 17.781 1 91.25 570 ASP B N 1
ATOM 11007 C CA . ASP B 1 570 ? -9.281 -47.312 18.125 1 91.25 570 ASP B CA 1
ATOM 11008 C C . ASP B 1 570 ? -8.891 -48.5 17.25 1 91.25 570 ASP B C 1
ATOM 11010 O O . ASP B 1 570 ? -9.547 -49.531 17.281 1 91.25 570 ASP B O 1
ATOM 11014 N N . LYS B 1 571 ? -7.961 -48.312 16.391 1 94 571 LYS B N 1
ATOM 11015 C CA . LYS B 1 571 ? -7.328 -49.344 15.594 1 94 571 LYS B CA 1
ATOM 11016 C C . LYS B 1 571 ? -8.188 -49.719 14.383 1 94 571 LYS B C 1
ATOM 11018 O O . LYS B 1 571 ? -8.047 -50.812 13.828 1 94 571 LYS B O 1
ATOM 11023 N N . THR B 1 572 ? -9.062 -48.844 14.078 1 94.31 572 THR B N 1
ATOM 11024 C CA . THR B 1 572 ? -9.938 -49.125 12.945 1 94.31 572 THR B CA 1
ATOM 11025 C C . THR B 1 572 ? -9.875 -48 11.914 1 94.31 572 THR B C 1
ATOM 11027 O O . THR B 1 572 ? -9.367 -46.906 12.203 1 94.31 572 THR B O 1
ATOM 11030 N N . VAL B 1 573 ? -10.289 -48.312 10.695 1 96.19 573 VAL B N 1
ATOM 11031 C CA . VAL B 1 573 ? -10.516 -47.344 9.625 1 96.19 573 VAL B CA 1
ATOM 11032 C C . VAL B 1 573 ? -12 -47.344 9.25 1 96.19 573 VAL B C 1
ATOM 11034 O O . VAL B 1 573 ? -12.523 -48.344 8.758 1 96.19 573 VAL B O 1
ATOM 11037 N N . SER B 1 574 ? -12.609 -46.25 9.516 1 95.38 574 SER B N 1
ATOM 11038 C CA . SER B 1 574 ? -14.031 -46.125 9.195 1 95.38 574 SER B CA 1
ATOM 11039 C C . SER B 1 574 ? -14.227 -45.469 7.828 1 95.38 574 SER B C 1
ATOM 11041 O O . SER B 1 574 ? -13.43 -44.625 7.414 1 95.38 574 SER B O 1
ATOM 11043 N N . VAL B 1 575 ? -15.266 -45.875 7.117 1 94.94 575 VAL B N 1
ATOM 11044 C CA . VAL B 1 575 ? -15.578 -45.375 5.773 1 94.94 575 VAL B CA 1
ATOM 11045 C C . VAL B 1 575 ? -16.953 -44.719 5.773 1 94.94 575 VAL B C 1
ATOM 11047 O O . VAL B 1 575 ? -17.938 -45.281 6.23 1 94.94 575 VAL B O 1
ATOM 11050 N N . TRP B 1 576 ? -16.969 -43.5 5.336 1 93.44 576 TRP B N 1
ATOM 11051 C CA . TRP B 1 576 ? -18.219 -42.719 5.23 1 93.44 576 TRP B CA 1
ATOM 11052 C C . TRP B 1 576 ? -18.5 -42.344 3.787 1 93.44 576 TRP B C 1
ATOM 11054 O O . TRP B 1 576 ? -17.562 -42.094 3.01 1 93.44 576 TRP B O 1
ATOM 11064 N N . SER B 1 577 ? -19.734 -42.25 3.424 1 87.88 577 SER B N 1
ATOM 11065 C CA . SER B 1 577 ? -20.141 -41.625 2.172 1 87.88 577 SER B CA 1
ATOM 11066 C C . SER B 1 577 ? -20.328 -40.125 2.342 1 87.88 577 SER B C 1
ATOM 11068 O O . SER B 1 577 ? -20.969 -39.656 3.285 1 87.88 577 SER B O 1
ATOM 11070 N N . LEU B 1 578 ? -19.703 -39.312 1.555 1 82.62 578 LEU B N 1
ATOM 11071 C CA . LEU B 1 578 ? -19.781 -37.875 1.701 1 82.62 578 LEU B CA 1
ATOM 11072 C C . LEU B 1 578 ? -21.062 -37.312 1.09 1 82.62 578 LEU B C 1
ATOM 11074 O O . LEU B 1 578 ? -21.406 -36.156 1.271 1 82.62 578 LEU B O 1
ATOM 11078 N N . GLN B 1 579 ? -21.766 -38.062 0.363 1 75.69 579 GLN B N 1
ATOM 11079 C CA . GLN B 1 579 ? -23.031 -37.625 -0.223 1 75.69 579 GLN B CA 1
ATOM 11080 C C . GLN B 1 579 ? -24.094 -37.406 0.856 1 75.69 579 GLN B C 1
ATOM 11082 O O . GLN B 1 579 ? -24.781 -36.375 0.844 1 75.69 579 GLN B O 1
ATOM 11087 N N . ASP B 1 580 ? -24.219 -38.312 1.711 1 80.38 580 ASP B N 1
ATOM 11088 C CA . ASP B 1 580 ? -25.234 -38.219 2.758 1 80.38 580 ASP B CA 1
ATOM 11089 C C . ASP B 1 580 ? -24.609 -38.344 4.145 1 80.38 580 ASP B C 1
ATOM 11091 O O . ASP B 1 580 ? -25.312 -38.469 5.141 1 80.38 580 ASP B O 1
ATOM 11095 N N . PHE B 1 581 ? -23.359 -38.469 4.266 1 88.62 581 PHE B N 1
ATOM 11096 C CA . PHE B 1 581 ? -22.609 -38.562 5.508 1 88.62 581 PHE B CA 1
ATOM 11097 C C . PHE B 1 581 ? -23 -39.812 6.281 1 88.62 581 PHE B C 1
ATOM 11099 O O . PHE B 1 581 ? -23.078 -39.812 7.512 1 88.62 581 PHE B O 1
ATOM 11106 N N . THR B 1 582 ? -23.266 -40.812 5.508 1 88.62 582 THR B N 1
ATOM 11107 C CA . THR B 1 582 ? -23.625 -42.062 6.16 1 88.62 582 THR B CA 1
ATOM 11108 C C . THR B 1 582 ? -22.391 -42.938 6.32 1 88.62 582 THR B C 1
ATOM 11110 O O . THR B 1 582 ? -21.516 -42.969 5.457 1 88.62 582 THR B O 1
ATOM 11113 N N . HIS B 1 583 ? -22.375 -43.688 7.441 1 92.56 583 HIS B N 1
ATOM 11114 C CA . HIS B 1 583 ? -21.312 -44.656 7.695 1 92.56 583 HIS B CA 1
ATOM 11115 C C . HIS B 1 583 ? -21.516 -45.938 6.875 1 92.56 583 HIS B C 1
ATOM 11117 O O . HIS B 1 583 ? -22.562 -46.562 6.969 1 92.56 583 HIS B O 1
ATOM 11123 N N . VAL B 1 584 ? -20.578 -46.375 6.141 1 92.12 584 VAL B N 1
ATOM 11124 C CA . VAL B 1 584 ? -20.766 -47.469 5.168 1 92.12 584 VAL B CA 1
ATOM 11125 C C . VAL B 1 584 ? -20.062 -48.719 5.668 1 92.12 584 VAL B C 1
ATOM 11127 O O . VAL B 1 584 ? -20.562 -49.844 5.469 1 92.12 584 VAL B O 1
ATOM 11130 N N . HIS B 1 585 ? -18.875 -48.562 6.227 1 93.5 585 HIS B N 1
ATOM 11131 C CA . HIS B 1 585 ? -18.062 -49.719 6.566 1 93.5 585 HIS B CA 1
ATOM 11132 C C . HIS B 1 585 ? -16.984 -49.375 7.574 1 93.5 585 HIS B C 1
ATOM 11134 O O . HIS B 1 585 ? -16.672 -48.188 7.762 1 93.5 585 HIS B O 1
ATOM 11140 N N . THR B 1 586 ? -16.484 -50.344 8.352 1 94.19 586 THR B N 1
ATOM 11141 C CA . THR B 1 586 ? -15.328 -50.219 9.219 1 94.19 586 THR B CA 1
ATOM 11142 C C . THR B 1 586 ? -14.32 -51.312 8.977 1 94.19 586 THR B C 1
ATOM 11144 O O . THR B 1 586 ? -14.648 -52.5 9.109 1 94.19 586 THR B O 1
ATOM 11147 N N . PHE B 1 587 ? -13.156 -51 8.594 1 95.62 587 PHE B N 1
ATOM 11148 C CA . PHE B 1 587 ? -12.078 -52 8.438 1 95.62 587 PHE B CA 1
ATOM 11149 C C . PHE B 1 587 ? -11.438 -52.312 9.781 1 95.62 587 PHE B C 1
ATOM 11151 O O . PHE B 1 587 ? -10.984 -51.406 10.492 1 95.62 587 PHE B O 1
ATOM 11158 N N . ARG B 1 588 ? -11.414 -53.562 10.062 1 93.81 588 ARG B N 1
ATOM 11159 C CA . ARG B 1 588 ? -10.82 -54.062 11.312 1 93.81 588 ARG B CA 1
ATOM 11160 C C . ARG B 1 588 ? -9.672 -55 11.039 1 93.81 588 ARG B C 1
ATOM 11162 O O . ARG B 1 588 ? -9.734 -55.812 10.117 1 93.81 588 ARG B O 1
ATOM 11169 N N . GLY B 1 589 ? -8.578 -54.844 11.695 1 92.81 589 GLY B N 1
ATOM 11170 C CA . GLY B 1 589 ? -7.445 -55.75 11.531 1 92.81 589 GLY B CA 1
ATOM 11171 C C . GLY B 1 589 ? -6.211 -55.312 12.289 1 92.81 589 GLY B C 1
ATOM 11172 O O . GLY B 1 589 ? -5.438 -56.125 12.773 1 92.81 589 GLY B O 1
ATOM 11173 N N . HIS B 1 590 ? -6.09 -54.031 12.406 1 93.81 590 HIS B N 1
ATOM 11174 C CA . HIS B 1 590 ? -4.926 -53.5 13.086 1 93.81 590 HIS B CA 1
ATOM 11175 C C . HIS B 1 590 ? -4.934 -53.844 14.57 1 93.81 590 HIS B C 1
ATOM 11177 O O . HIS B 1 590 ? -5.988 -53.844 15.203 1 93.81 590 HIS B O 1
ATOM 11183 N N . GLU B 1 591 ? -3.781 -54.156 15.078 1 90.31 591 GLU B N 1
ATOM 11184 C CA . GLU B 1 591 ? -3.635 -54.438 16.5 1 90.31 591 GLU B CA 1
ATOM 11185 C C . GLU B 1 591 ? -3.119 -53.219 17.266 1 90.31 591 GLU B C 1
ATOM 11187 O O . GLU B 1 591 ? -3.076 -53.25 18.5 1 90.31 591 GLU B O 1
ATOM 11192 N N . HIS B 1 592 ? -2.705 -52.312 16.594 1 90.12 592 HIS B N 1
ATOM 11193 C CA . HIS B 1 592 ? -2.203 -51.062 17.156 1 90.12 592 HIS B CA 1
ATOM 11194 C C . HIS B 1 592 ? -2.932 -49.875 16.578 1 90.12 592 HIS B C 1
ATOM 11196 O O . HIS B 1 592 ? -3.734 -50 15.656 1 90.12 592 HIS B O 1
ATOM 11202 N N . ARG B 1 593 ? -2.648 -48.688 17.188 1 90.88 593 ARG B N 1
ATOM 11203 C CA . ARG B 1 593 ? -3.289 -47.438 16.75 1 90.88 593 ARG B CA 1
ATOM 11204 C C . ARG B 1 593 ? -2.979 -47.156 15.297 1 90.88 593 ARG B C 1
ATOM 11206 O O . ARG B 1 593 ? -1.819 -47.188 14.875 1 90.88 593 ARG B O 1
ATOM 11213 N N . VAL B 1 594 ? -4 -46.875 14.477 1 95 594 VAL B N 1
ATOM 11214 C CA . VAL B 1 594 ? -3.787 -46.469 13.086 1 95 594 VAL B CA 1
ATOM 11215 C C . VAL B 1 594 ? -3.354 -45 13.023 1 95 594 VAL B C 1
ATOM 11217 O O . VAL B 1 594 ? -4.078 -44.125 13.477 1 95 594 VAL B O 1
ATOM 11220 N N . MET B 1 595 ? -2.207 -44.719 12.477 1 92.94 595 MET B N 1
ATOM 11221 C CA . MET B 1 595 ? -1.603 -43.406 12.555 1 92.94 595 MET B CA 1
ATOM 11222 C C . MET B 1 595 ? -1.715 -42.656 11.219 1 92.94 595 MET B C 1
ATOM 11224 O O . MET B 1 595 ? -1.711 -41.438 11.18 1 92.94 595 MET B O 1
ATOM 11228 N N . ALA B 1 596 ? -1.769 -43.375 10.148 1 95.19 596 ALA B N 1
ATOM 11229 C CA . ALA B 1 596 ? -1.741 -42.719 8.836 1 95.19 596 ALA B CA 1
ATOM 11230 C C . ALA B 1 596 ? -2.473 -43.562 7.793 1 95.19 596 ALA B C 1
ATOM 11232 O O . ALA B 1 596 ? -2.619 -44.781 7.961 1 95.19 596 ALA B O 1
ATOM 11233 N N . MET B 1 597 ? -2.893 -42.906 6.82 1 95.25 597 MET B N 1
ATOM 11234 C CA . MET B 1 597 ? -3.592 -43.562 5.727 1 95.25 597 MET B CA 1
ATOM 11235 C C . MET B 1 597 ? -3.391 -42.844 4.41 1 95.25 597 MET B C 1
ATOM 11237 O O . MET B 1 597 ? -3.062 -41.656 4.41 1 95.25 597 MET B O 1
ATOM 11241 N N . CYS B 1 598 ? -3.508 -43.5 3.34 1 94.5 598 CYS B N 1
ATOM 11242 C CA . CYS B 1 598 ? -3.518 -42.875 2.025 1 94.5 598 CYS B CA 1
ATOM 11243 C C . CYS B 1 598 ? -4.359 -43.688 1.04 1 94.5 598 CYS B C 1
ATOM 11245 O O . CYS B 1 598 ? -4.66 -44.844 1.283 1 94.5 598 CYS B O 1
ATOM 11247 N N . PHE B 1 599 ? -4.84 -43.031 0.089 1 92.75 599 PHE B N 1
ATOM 11248 C CA . PHE B 1 599 ? -5.672 -43.656 -0.942 1 92.75 599 PHE B CA 1
ATOM 11249 C C . PHE B 1 599 ? -4.914 -43.75 -2.26 1 92.75 599 PHE B C 1
ATOM 11251 O O . PHE B 1 599 ? -4.215 -42.812 -2.654 1 92.75 599 PHE B O 1
ATOM 11258 N N . VAL B 1 600 ? -4.898 -44.812 -2.807 1 90.38 600 VAL B N 1
ATOM 11259 C CA . VAL B 1 600 ? -4.27 -45.062 -4.102 1 90.38 600 VAL B CA 1
ATOM 11260 C C . VAL B 1 600 ? -5.336 -45.344 -5.152 1 90.38 600 VAL B C 1
ATOM 11262 O O . VAL B 1 600 ? -6.039 -46.344 -5.082 1 90.38 600 VAL B O 1
ATOM 11265 N N . ASP B 1 601 ? -5.438 -44.469 -6.043 1 81.75 601 ASP B N 1
ATOM 11266 C CA . ASP B 1 601 ? -6.441 -44.562 -7.094 1 81.75 601 ASP B CA 1
ATOM 11267 C C . ASP B 1 601 ? -5.918 -45.375 -8.273 1 81.75 601 ASP B C 1
ATOM 11269 O O . ASP B 1 601 ? -5.203 -44.844 -9.133 1 81.75 601 ASP B O 1
ATOM 11273 N N . GLN B 1 602 ? -6.125 -46.625 -8.328 1 77.19 602 GLN B N 1
ATOM 11274 C CA . GLN B 1 602 ? -5.766 -47.562 -9.398 1 77.19 602 GLN B CA 1
ATOM 11275 C C . GLN B 1 602 ? -6.98 -48.344 -9.875 1 77.19 602 GLN B C 1
ATOM 11277 O O . GLN B 1 602 ? -8.109 -48.031 -9.5 1 77.19 602 GLN B O 1
ATOM 11282 N N . GLU B 1 603 ? -6.805 -49.312 -10.828 1 70.12 603 GLU B N 1
ATOM 11283 C CA . GLU B 1 603 ? -7.93 -50.062 -11.344 1 70.12 603 GLU B CA 1
ATOM 11284 C C . GLU B 1 603 ? -8.797 -50.594 -10.211 1 70.12 603 GLU B C 1
ATOM 11286 O O . GLU B 1 603 ? -10.023 -50.438 -10.227 1 70.12 603 GLU B O 1
ATOM 11291 N N . LYS B 1 604 ? -8.117 -51.219 -9.422 1 80.12 604 LYS B N 1
ATOM 11292 C CA . LYS B 1 604 ? -8.75 -51.562 -8.148 1 80.12 604 LYS B CA 1
ATOM 11293 C C . LYS B 1 604 ? -8.273 -50.625 -7.035 1 80.12 604 LYS B C 1
ATOM 11295 O O . LYS B 1 604 ? -7.18 -50.781 -6.5 1 80.12 604 LYS B O 1
ATOM 11300 N N . PRO B 1 605 ? -9.133 -49.625 -6.719 1 89.5 605 PRO B N 1
ATOM 11301 C CA . PRO B 1 605 ? -8.695 -48.656 -5.734 1 89.5 605 PRO B CA 1
ATOM 11302 C C . PRO B 1 605 ? -8.359 -49.281 -4.383 1 89.5 605 PRO B C 1
ATOM 11304 O O . PRO B 1 605 ? -8.992 -50.25 -3.971 1 89.5 605 PRO B O 1
ATOM 11307 N N . LEU B 1 606 ? -7.324 -48.688 -3.783 1 92.19 606 LEU B N 1
ATOM 11308 C CA . LEU B 1 606 ? -6.844 -49.25 -2.516 1 92.19 606 LEU B CA 1
ATOM 11309 C C . LEU B 1 606 ? -6.797 -48.156 -1.448 1 92.19 606 LEU B C 1
ATOM 11311 O O . LEU B 1 606 ? -6.488 -47 -1.749 1 92.19 606 LEU B O 1
ATOM 11315 N N . CYS B 1 607 ? -7.168 -48.469 -0.287 1 94.62 607 CYS B N 1
ATOM 11316 C CA . CYS B 1 607 ? -6.879 -47.688 0.909 1 94.62 607 CYS B CA 1
ATOM 11317 C C . CYS B 1 607 ? -5.789 -48.375 1.743 1 94.62 607 CYS B C 1
ATOM 11319 O O . CYS B 1 607 ? -5.906 -49.531 2.109 1 94.62 607 CYS B O 1
ATOM 11321 N N . ILE B 1 608 ? -4.73 -47.656 1.937 1 96.62 608 ILE B N 1
ATOM 11322 C CA . ILE B 1 608 ? -3.615 -48.219 2.699 1 96.62 608 ILE B CA 1
ATOM 11323 C C . ILE B 1 608 ? -3.533 -47.531 4.062 1 96.62 608 ILE B C 1
ATOM 11325 O O . ILE B 1 608 ? -3.588 -46.312 4.152 1 96.62 608 ILE B O 1
ATOM 11329 N N . SER B 1 609 ? -3.502 -48.281 5.133 1 96.56 609 SER B N 1
ATOM 11330 C CA . SER B 1 609 ? -3.375 -47.75 6.488 1 96.56 609 SER B CA 1
ATOM 11331 C C . SER B 1 609 ? -2.143 -48.312 7.184 1 96.56 609 SER B C 1
ATOM 11333 O O . SER B 1 609 ? -1.681 -49.406 6.852 1 96.56 609 SER B O 1
ATOM 11335 N N . ALA B 1 610 ? -1.529 -47.562 8.023 1 96.19 610 ALA B N 1
ATOM 11336 C CA . ALA B 1 610 ? -0.358 -47.938 8.797 1 96.19 610 ALA B CA 1
ATOM 11337 C C . ALA B 1 610 ? -0.542 -47.625 10.273 1 96.19 610 ALA B C 1
ATOM 11339 O O . ALA B 1 610 ? -1.264 -46.688 10.617 1 96.19 610 ALA B O 1
ATOM 11340 N N . ASP B 1 611 ? 0.051 -48.438 11.109 1 93.38 611 ASP B N 1
ATOM 11341 C CA . ASP B 1 611 ? -0.207 -48.281 12.531 1 93.38 611 ASP B CA 1
ATOM 11342 C C . ASP B 1 611 ? 1.095 -48.062 13.305 1 93.38 611 ASP B C 1
ATOM 11344 O O . ASP B 1 611 ? 2.18 -48.094 12.727 1 93.38 611 ASP B O 1
ATOM 11348 N N . SER B 1 612 ? 1.006 -47.812 14.609 1 89.25 612 SER B N 1
ATOM 11349 C CA . SER B 1 612 ? 2.125 -47.469 15.492 1 89.25 612 SER B CA 1
ATOM 11350 C C . SER B 1 612 ? 2.969 -48.719 15.789 1 89.25 612 SER B C 1
ATOM 11352 O O . SER B 1 612 ? 4.066 -48.594 16.344 1 89.25 612 SER B O 1
ATOM 11354 N N . GLY B 1 613 ? 2.473 -49.875 15.406 1 86.06 613 GLY B N 1
ATOM 11355 C CA . GLY B 1 613 ? 3.23 -51.094 15.562 1 86.06 613 GLY B CA 1
ATOM 11356 C C . GLY B 1 613 ? 4.07 -51.438 14.352 1 86.06 613 GLY B C 1
ATOM 11357 O O . GLY B 1 613 ? 4.84 -52.406 14.375 1 86.06 613 GLY B O 1
ATOM 11358 N N . GLY B 1 614 ? 3.955 -50.719 13.312 1 90.31 614 GLY B N 1
ATOM 11359 C CA . GLY B 1 614 ? 4.734 -50.938 12.102 1 90.31 614 GLY B CA 1
ATOM 11360 C C . GLY B 1 614 ? 3.996 -51.719 11.047 1 90.31 614 GLY B C 1
ATOM 11361 O O . GLY B 1 614 ? 4.578 -52.094 10.031 1 90.31 614 GLY B O 1
ATOM 11362 N N . GLY B 1 615 ? 2.781 -52 11.305 1 93.31 615 GLY B N 1
ATOM 11363 C CA . GLY B 1 615 ? 1.984 -52.781 10.359 1 93.31 615 GLY B CA 1
ATOM 11364 C C . GLY B 1 615 ? 1.412 -51.906 9.234 1 93.31 615 GLY B C 1
ATOM 11365 O O . GLY B 1 615 ? 1.004 -50.781 9.461 1 93.31 615 GLY B O 1
ATOM 11366 N N . ILE B 1 616 ? 1.439 -52.406 8.016 1 96.12 616 ILE B N 1
ATOM 11367 C CA . ILE B 1 616 ? 0.842 -51.781 6.836 1 96.12 616 ILE B CA 1
ATOM 11368 C C . ILE B 1 616 ? -0.239 -52.688 6.262 1 96.12 616 ILE B C 1
ATOM 11370 O O . ILE B 1 616 ? 0.022 -53.844 5.961 1 96.12 616 ILE B O 1
ATOM 11374 N N . PHE B 1 617 ? -1.416 -52.219 6.207 1 96.62 617 PHE B N 1
ATOM 11375 C CA . PHE B 1 617 ? -2.561 -53 5.758 1 96.62 617 PHE B CA 1
ATOM 11376 C C . PHE B 1 617 ? -3.125 -52.438 4.461 1 96.62 617 PHE B C 1
ATOM 11378 O O . PHE B 1 617 ? -3.355 -51.219 4.348 1 96.62 617 PHE B O 1
ATOM 11385 N N . LEU B 1 618 ? -3.299 -53.25 3.445 1 95.81 618 LEU B N 1
ATOM 11386 C CA . LEU B 1 618 ? -3.898 -52.875 2.168 1 95.81 618 LEU B CA 1
ATOM 11387 C C . LEU B 1 618 ? -5.359 -53.312 2.107 1 95.81 618 LEU B C 1
ATOM 11389 O O . LEU B 1 618 ? -5.66 -54.5 2.244 1 95.81 618 LEU B O 1
ATOM 11393 N N . TRP B 1 619 ? -6.258 -52.312 1.938 1 95.06 619 TRP B N 1
ATOM 11394 C CA . TRP B 1 619 ? -7.688 -52.625 1.86 1 95.06 619 TRP B CA 1
ATOM 11395 C C . TRP B 1 619 ? -8.219 -52.344 0.458 1 95.06 619 TRP B C 1
ATOM 11397 O O . TRP B 1 619 ? -7.957 -51.312 -0.125 1 95.06 619 TRP B O 1
ATOM 11407 N N . GLU B 1 620 ? -8.922 -53.188 -0.084 1 91.31 620 GLU B N 1
ATOM 11408 C CA . GLU B 1 620 ? -9.578 -53 -1.37 1 91.31 620 GLU B CA 1
ATOM 11409 C C . GLU B 1 620 ? -10.836 -52.125 -1.215 1 91.31 620 GLU B C 1
ATOM 11411 O O . GLU B 1 620 ? -11.641 -52.375 -0.305 1 91.31 620 GLU B O 1
ATOM 11416 N N . VAL B 1 621 ? -10.93 -51.125 -2.047 1 90.56 621 VAL B N 1
ATOM 11417 C CA . VAL B 1 621 ? -12.062 -50.219 -1.959 1 90.56 621 VAL B CA 1
ATOM 11418 C C . VAL B 1 621 ? -13.078 -50.531 -3.051 1 90.56 621 VAL B C 1
ATOM 11420 O O . VAL B 1 621 ? -13.242 -49.781 -4.008 1 90.56 621 VAL B O 1
ATOM 11423 N N . THR B 1 622 ? -13.648 -51.625 -3.123 1 83 622 THR B N 1
ATOM 11424 C CA . THR B 1 622 ? -14.711 -52.094 -4.008 1 83 622 THR B CA 1
ATOM 11425 C C . THR B 1 622 ? -15.906 -52.594 -3.201 1 83 622 THR B C 1
ATOM 11427 O O . THR B 1 622 ? -15.727 -53.312 -2.221 1 83 622 THR B O 1
ATOM 11430 N N . GLN B 1 623 ? -17.031 -52.094 -3.48 1 81.94 623 GLN B N 1
ATOM 11431 C CA . GLN B 1 623 ? -18.219 -52.531 -2.76 1 81.94 623 GLN B CA 1
ATOM 11432 C C . GLN B 1 623 ? -18.641 -53.938 -3.205 1 81.94 623 GLN B C 1
ATOM 11434 O O . GLN B 1 623 ? -18.641 -54.25 -4.398 1 81.94 623 GLN B O 1
ATOM 11439 N N . PRO B 1 624 ? -19.125 -54.844 -2.533 1 82.62 624 PRO B N 1
ATOM 11440 C CA . PRO B 1 624 ? -19.156 -54.656 -1.084 1 82.62 624 PRO B CA 1
ATOM 11441 C C . PRO B 1 624 ? -17.781 -54.719 -0.448 1 82.62 624 PRO B C 1
ATOM 11443 O O . PRO B 1 624 ? -16.938 -55.531 -0.875 1 82.62 624 PRO B O 1
ATOM 11446 N N . PHE B 1 625 ? -17.516 -54.094 0.606 1 89.56 625 PHE B N 1
ATOM 11447 C CA . PHE B 1 625 ? -16.203 -54 1.253 1 89.56 625 PHE B CA 1
ATOM 11448 C C . PHE B 1 625 ? -15.883 -55.344 1.943 1 89.56 625 PHE B C 1
ATOM 11450 O O . PHE B 1 625 ? -16.75 -55.938 2.582 1 89.56 625 PHE B O 1
ATOM 11457 N N . GLY B 1 626 ? -14.656 -55.75 1.759 1 86.5 626 GLY B N 1
ATOM 11458 C CA . GLY B 1 626 ? -14.203 -56.969 2.422 1 86.5 626 GLY B CA 1
ATOM 11459 C C . GLY B 1 626 ? -13.859 -56.75 3.883 1 86.5 626 GLY B C 1
ATOM 11460 O O . GLY B 1 626 ? -13.594 -55.625 4.305 1 86.5 626 GLY B O 1
ATOM 11461 N N . GLU B 1 627 ? -13.898 -57.844 4.664 1 85.75 627 GLU B N 1
ATOM 11462 C CA . GLU B 1 627 ? -13.594 -57.781 6.09 1 85.75 627 GLU B CA 1
ATOM 11463 C C . GLU B 1 627 ? -12.102 -57.938 6.34 1 85.75 627 GLU B C 1
ATOM 11465 O O . GLU B 1 627 ? -11.586 -57.469 7.363 1 85.75 627 GLU B O 1
ATOM 11470 N N . GLU B 1 628 ? -11.422 -58.594 5.445 1 89.31 628 GLU B N 1
ATOM 11471 C CA . GLU B 1 628 ? -9.992 -58.812 5.641 1 89.31 628 GLU B CA 1
ATOM 11472 C C . GLU B 1 628 ? -9.156 -58 4.668 1 89.31 628 GLU B C 1
ATOM 11474 O O . GLU B 1 628 ? -9.57 -57.781 3.531 1 89.31 628 GLU B O 1
ATOM 11479 N N . PRO B 1 629 ? -8.023 -57.562 5.164 1 94.06 629 PRO B N 1
ATOM 11480 C CA . PRO B 1 629 ? -7.141 -56.844 4.254 1 94.06 629 PRO B CA 1
ATOM 11481 C C . PRO B 1 629 ? -6.602 -57.719 3.123 1 94.06 629 PRO B C 1
ATOM 11483 O O . PRO B 1 629 ? -6.445 -58.906 3.293 1 94.06 629 PRO B O 1
ATOM 11486 N N . LEU B 1 630 ? -6.332 -57.156 1.993 1 91.94 630 LEU B N 1
ATOM 11487 C CA . LEU B 1 630 ? -5.77 -57.844 0.849 1 91.94 630 LEU B CA 1
ATOM 11488 C C . LEU B 1 630 ? -4.355 -58.344 1.155 1 91.94 630 LEU B C 1
ATOM 11490 O O . LEU B 1 630 ? -3.973 -59.438 0.746 1 91.94 630 LEU B O 1
ATOM 11494 N N . LYS B 1 631 ? -3.631 -57.469 1.778 1 93.56 631 LYS B N 1
ATOM 11495 C CA . LYS B 1 631 ? -2.248 -57.75 2.152 1 93.56 631 LYS B CA 1
ATOM 11496 C C . LYS B 1 631 ? -1.851 -57 3.414 1 93.56 631 LYS B C 1
ATOM 11498 O O . LYS B 1 631 ? -2.363 -55.906 3.676 1 93.56 631 LYS B O 1
ATOM 11503 N N . LYS B 1 632 ? -1.106 -57.656 4.266 1 94.06 632 LYS B N 1
ATOM 11504 C CA . LYS B 1 632 ? -0.521 -56.969 5.418 1 94.06 632 LYS B CA 1
ATOM 11505 C C . LYS B 1 632 ? 0.957 -57.344 5.57 1 94.06 632 LYS B C 1
ATOM 11507 O O . LYS B 1 632 ? 1.361 -58.469 5.309 1 94.06 632 LYS B O 1
ATOM 11512 N N . TRP B 1 633 ? 1.826 -56.375 5.789 1 93.44 633 TRP B N 1
ATOM 11513 C CA . TRP B 1 633 ? 3.242 -56.562 6.082 1 93.44 633 TRP B CA 1
ATOM 11514 C C . TRP B 1 633 ? 3.721 -55.562 7.137 1 93.44 633 TRP B C 1
ATOM 11516 O O . TRP B 1 633 ? 2.984 -54.656 7.516 1 93.44 633 TRP B O 1
ATOM 11526 N N . TYR B 1 634 ? 4.895 -55.812 7.77 1 89.62 634 TYR B N 1
ATOM 11527 C CA . TYR B 1 634 ? 5.355 -55.062 8.93 1 89.62 634 TYR B CA 1
ATOM 11528 C C . TYR B 1 634 ? 6.766 -54.531 8.703 1 89.62 634 TYR B C 1
ATOM 11530 O O . TYR B 1 634 ? 7.594 -55.188 8.07 1 89.62 634 TYR B O 1
ATOM 11538 N N . GLU B 1 635 ? 6.902 -53.281 9.125 1 88.56 635 GLU B N 1
ATOM 11539 C CA . GLU B 1 635 ? 8.273 -52.781 9.195 1 88.56 635 GLU B CA 1
ATOM 11540 C C . GLU B 1 635 ? 9.078 -53.531 10.266 1 88.56 635 GLU B C 1
ATOM 11542 O O . GLU B 1 635 ? 8.516 -54 11.25 1 88.56 635 GLU B O 1
ATOM 11547 N N . GLU B 1 636 ? 10.398 -53.625 10.016 1 77.25 636 GLU B N 1
ATOM 11548 C CA . GLU B 1 636 ? 11.258 -54.25 11.016 1 77.25 636 GLU B CA 1
ATOM 11549 C C . GLU B 1 636 ? 11.328 -53.406 12.289 1 77.25 636 GLU B C 1
ATOM 11551 O O . GLU B 1 636 ? 11.391 -52.188 12.227 1 77.25 636 GLU B O 1
ATOM 11556 N N . LYS B 1 637 ? 10.898 -53.938 13.375 1 66.44 637 LYS B N 1
ATOM 11557 C CA . LYS B 1 637 ? 10.812 -53.25 14.656 1 66.44 637 LYS B CA 1
ATOM 11558 C C . LYS B 1 637 ? 12.195 -53.031 15.266 1 66.44 637 LYS B C 1
ATOM 11560 O O . LYS B 1 637 ? 13.016 -53.938 15.273 1 66.44 637 LYS B O 1
ATOM 11565 N N . ASP B 1 638 ? 12.688 -51.844 15.289 1 57.12 638 ASP B N 1
ATOM 11566 C CA . ASP B 1 638 ? 13.812 -51.531 16.172 1 57.12 638 ASP B CA 1
ATOM 11567 C C . ASP B 1 638 ? 13.328 -51.156 17.562 1 57.12 638 ASP B C 1
ATOM 11569 O O . ASP B 1 638 ? 12.211 -50.688 17.734 1 57.12 638 ASP B O 1
ATOM 11573 N N . TRP B 1 639 ? 13.883 -51.656 18.766 1 50.84 639 TRP B N 1
ATOM 11574 C CA . TRP B 1 639 ? 13.453 -51.531 20.156 1 50.84 639 TRP B CA 1
ATOM 11575 C C . TRP B 1 639 ? 13.219 -50.062 20.516 1 50.84 639 TRP B C 1
ATOM 11577 O O . TRP B 1 639 ? 12.461 -49.781 21.438 1 50.84 639 TRP B O 1
ATOM 11587 N N . ARG B 1 640 ? 14.008 -49.156 20.141 1 49.84 640 ARG B N 1
ATOM 11588 C CA . ARG B 1 640 ? 13.945 -47.781 20.625 1 49.84 640 ARG B CA 1
ATOM 11589 C C . ARG B 1 640 ? 12.812 -47.031 19.953 1 49.84 640 ARG B C 1
ATOM 11591 O O . ARG B 1 640 ? 12.125 -46.219 20.594 1 49.84 640 ARG B O 1
ATOM 11598 N N . TYR B 1 641 ? 12.766 -47.062 18.672 1 57.38 641 TYR B N 1
ATOM 11599 C CA . TYR B 1 641 ? 11.883 -46.156 17.953 1 57.38 641 TYR B CA 1
ATOM 11600 C C . TYR B 1 641 ? 11.023 -46.938 16.953 1 57.38 641 TYR B C 1
ATOM 11602 O O . TYR B 1 641 ? 11.547 -47.562 16.047 1 57.38 641 TYR B O 1
ATOM 11610 N N . SER B 1 642 ? 9.648 -47.25 17.281 1 68.06 642 SER B N 1
ATOM 11611 C CA . SER B 1 642 ? 8.891 -48.125 16.391 1 68.06 642 SER B CA 1
ATOM 11612 C C . SER B 1 642 ? 7.57 -47.469 15.984 1 68.06 642 SER B C 1
ATOM 11614 O O . SER B 1 642 ? 7.176 -46.438 16.547 1 68.06 642 SER B O 1
ATOM 11616 N N . GLY B 1 643 ? 7.168 -47.812 14.891 1 85.56 643 GLY B N 1
ATOM 11617 C CA . GLY B 1 643 ? 5.832 -47.531 14.391 1 85.56 643 GLY B CA 1
ATOM 11618 C C . GLY B 1 643 ? 5.832 -46.562 13.219 1 85.56 643 GLY B C 1
ATOM 11619 O O . GLY B 1 643 ? 6.809 -45.844 12.984 1 85.56 643 GLY B O 1
ATOM 11620 N N . ILE B 1 644 ? 4.848 -46.562 12.461 1 92.38 644 ILE B N 1
ATOM 11621 C CA . ILE B 1 644 ? 4.664 -45.688 11.305 1 92.38 644 ILE B CA 1
ATOM 11622 C C . ILE B 1 644 ? 3.775 -44.5 11.68 1 92.38 644 ILE B C 1
ATOM 11624 O O . ILE B 1 644 ? 2.723 -44.688 12.297 1 92.38 644 ILE B O 1
ATOM 11628 N N . HIS B 1 645 ? 4.281 -43.281 11.336 1 92.88 645 HIS B N 1
ATOM 11629 C CA . HIS B 1 645 ? 3.562 -42.062 11.711 1 92.88 645 HIS B CA 1
ATOM 11630 C C . HIS B 1 645 ? 3.023 -41.344 10.484 1 92.88 645 HIS B C 1
ATOM 11632 O O . HIS B 1 645 ? 2.156 -40.469 10.602 1 92.88 645 HIS B O 1
ATOM 11638 N N . ALA B 1 646 ? 3.533 -41.656 9.391 1 95.81 646 ALA B N 1
ATOM 11639 C CA . ALA B 1 646 ? 3.121 -40.969 8.172 1 95.81 646 ALA B CA 1
ATOM 11640 C C . ALA B 1 646 ? 3.117 -41.906 6.973 1 95.81 646 ALA B C 1
ATOM 11642 O O . ALA B 1 646 ? 3.883 -42.875 6.938 1 95.81 646 ALA B O 1
ATOM 11643 N N . LEU B 1 647 ? 2.289 -41.562 6.078 1 95.44 647 LEU B N 1
ATOM 11644 C CA . LEU B 1 647 ? 2.107 -42.406 4.91 1 95.44 647 LEU B CA 1
ATOM 11645 C C . LEU B 1 647 ? 1.748 -41.562 3.682 1 95.44 647 LEU B C 1
ATOM 11647 O O . LEU B 1 647 ? 0.936 -40.656 3.768 1 95.44 647 LEU B O 1
ATOM 11651 N N . VAL B 1 648 ? 2.424 -41.781 2.59 1 95 648 VAL B N 1
ATOM 11652 C CA . VAL B 1 648 ? 2.031 -41.188 1.321 1 95 648 VAL B CA 1
ATOM 11653 C C . VAL B 1 648 ? 2.383 -42.125 0.171 1 95 648 VAL B C 1
ATOM 11655 O O . VAL B 1 648 ? 3.363 -42.875 0.245 1 95 648 VAL B O 1
ATOM 11658 N N . ALA B 1 649 ? 1.566 -42.188 -0.747 1 93.12 649 ALA B N 1
ATOM 11659 C CA . ALA B 1 649 ? 1.8 -43.031 -1.911 1 93.12 649 ALA B CA 1
ATOM 11660 C C . ALA B 1 649 ? 2.047 -42.188 -3.162 1 93.12 649 ALA B C 1
ATOM 11662 O O . ALA B 1 649 ? 1.374 -41.188 -3.383 1 93.12 649 ALA B O 1
ATOM 11663 N N . SER B 1 650 ? 3 -42.531 -3.848 1 87.19 650 SER B N 1
ATOM 11664 C CA . SER B 1 650 ? 3.314 -41.844 -5.086 1 87.19 650 SER B CA 1
ATOM 11665 C C . SER B 1 650 ? 2.631 -42.469 -6.281 1 87.19 650 SER B C 1
ATOM 11667 O O . SER B 1 650 ? 2.262 -43.656 -6.227 1 87.19 650 SER B O 1
ATOM 11669 N N . GLU B 1 651 ? 2.531 -41.781 -7.215 1 73.12 651 GLU B N 1
ATOM 11670 C CA . GLU B 1 651 ? 1.939 -42.312 -8.445 1 73.12 651 GLU B CA 1
ATOM 11671 C C . GLU B 1 651 ? 2.881 -43.281 -9.141 1 73.12 651 GLU B C 1
ATOM 11673 O O . GLU B 1 651 ? 2.445 -44.094 -9.961 1 73.12 651 GLU B O 1
ATOM 11678 N N . SER B 1 652 ? 4.164 -43.188 -8.773 1 70.12 652 SER B N 1
ATOM 11679 C CA . SER B 1 652 ? 5.172 -44.062 -9.391 1 70.12 652 SER B CA 1
ATOM 11680 C C . SER B 1 652 ? 5.152 -45.438 -8.789 1 70.12 652 SER B C 1
ATOM 11682 O O . SER B 1 652 ? 5.969 -46.312 -9.164 1 70.12 652 SER B O 1
ATOM 11684 N N . GLY B 1 653 ? 4.285 -45.656 -7.898 1 81.88 653 GLY B N 1
ATOM 11685 C CA . GLY B 1 653 ? 4.109 -47 -7.359 1 81.88 653 GLY B CA 1
ATOM 11686 C C . GLY B 1 653 ? 4.836 -47.219 -6.047 1 81.88 653 GLY B C 1
ATOM 11687 O O . GLY B 1 653 ? 5.008 -48.375 -5.602 1 81.88 653 GLY B O 1
ATOM 11688 N N . TYR B 1 654 ? 5.312 -46.156 -5.57 1 90.31 654 TYR B N 1
ATOM 11689 C CA . TYR B 1 654 ? 5.98 -46.312 -4.281 1 90.31 654 TYR B CA 1
ATOM 11690 C C . TYR B 1 654 ? 5.07 -45.875 -3.143 1 90.31 654 TYR B C 1
ATOM 11692 O O . TYR B 1 654 ? 4.293 -44.906 -3.293 1 90.31 654 TYR B O 1
ATOM 11700 N N . LEU B 1 655 ? 5.145 -46.594 -2.111 1 95.19 655 LEU B N 1
ATOM 11701 C CA . LEU B 1 655 ? 4.562 -46.219 -0.829 1 95.19 655 LEU B CA 1
ATOM 11702 C C . LEU B 1 655 ? 5.645 -45.75 0.141 1 95.19 655 LEU B C 1
ATOM 11704 O O . LEU B 1 655 ? 6.617 -46.469 0.382 1 95.19 655 LEU B O 1
ATOM 11708 N N . TYR B 1 656 ? 5.527 -44.562 0.584 1 95.94 656 TYR B N 1
ATOM 11709 C CA . TYR B 1 656 ? 6.504 -44.031 1.528 1 95.94 656 TYR B CA 1
ATOM 11710 C C . TYR B 1 656 ? 5.945 -44.031 2.945 1 95.94 656 TYR B C 1
ATOM 11712 O O . TYR B 1 656 ? 4.801 -43.625 3.166 1 95.94 656 TYR B O 1
ATOM 11720 N N . THR B 1 657 ? 6.727 -44.531 3.896 1 95.56 657 THR B N 1
ATOM 11721 C CA . THR B 1 657 ? 6.359 -44.5 5.309 1 95.56 657 THR B CA 1
ATOM 11722 C C . THR B 1 657 ? 7.359 -43.688 6.113 1 95.56 657 THR B C 1
ATOM 11724 O O . THR B 1 657 ? 8.562 -43.75 5.871 1 95.56 657 THR B O 1
ATOM 11727 N N . GLY B 1 658 ? 6.816 -42.75 6.879 1 94.44 658 GLY B N 1
ATOM 11728 C CA . GLY B 1 658 ? 7.617 -42.094 7.898 1 94.44 658 GLY B CA 1
ATOM 11729 C C . GLY B 1 658 ? 7.551 -42.812 9.242 1 94.44 658 GLY B C 1
ATOM 11730 O O . GLY B 1 658 ? 6.473 -42.938 9.828 1 94.44 658 GLY B O 1
ATOM 11731 N N . SER B 1 659 ? 8.75 -43.125 9.758 1 88.75 659 SER B N 1
ATOM 11732 C CA . SER B 1 659 ? 8.766 -44.031 10.898 1 88.75 659 SER B CA 1
ATOM 11733 C C . SER B 1 659 ? 9.383 -43.375 12.125 1 88.75 659 SER B C 1
ATOM 11735 O O . SER B 1 659 ? 9.992 -42.281 12.016 1 88.75 659 SER B O 1
ATOM 11737 N N . GLY B 1 660 ? 9.117 -44 13.203 1 86.88 660 GLY B N 1
ATOM 11738 C CA . GLY B 1 660 ? 9.68 -43.531 14.461 1 86.88 660 GLY B CA 1
ATOM 11739 C C . GLY B 1 660 ? 11.18 -43.719 14.547 1 86.88 660 GLY B C 1
ATOM 11740 O O . GLY B 1 660 ? 11.844 -43.094 15.383 1 86.88 660 GLY B O 1
ATOM 11741 N N . ASP B 1 661 ? 11.773 -44.562 13.688 1 81.44 661 ASP B N 1
ATOM 11742 C CA . ASP B 1 661 ? 13.211 -44.812 13.703 1 81.44 661 ASP B CA 1
ATOM 11743 C C . ASP B 1 661 ? 13.961 -43.719 12.922 1 81.44 661 ASP B C 1
ATOM 11745 O O . ASP B 1 661 ? 15.117 -43.938 12.531 1 81.44 661 ASP B O 1
ATOM 11749 N N . ARG B 1 662 ? 13.328 -42.688 12.562 1 86.38 662 ARG B N 1
ATOM 11750 C CA . ARG B 1 662 ? 13.891 -41.5 11.938 1 86.38 662 ARG B CA 1
ATOM 11751 C C . ARG B 1 662 ? 14.102 -41.688 10.445 1 86.38 662 ARG B C 1
ATOM 11753 O O . ARG B 1 662 ? 14.656 -40.844 9.766 1 86.38 662 ARG B O 1
ATOM 11760 N N . LEU B 1 663 ? 13.68 -42.844 9.953 1 88.62 663 LEU B N 1
ATOM 11761 C CA . LEU B 1 663 ? 13.906 -43.156 8.547 1 88.62 663 LEU B CA 1
ATOM 11762 C C . LEU B 1 663 ? 12.617 -43 7.746 1 88.62 663 LEU B C 1
ATOM 11764 O O . LEU B 1 663 ? 11.523 -43.094 8.297 1 88.62 663 LEU B O 1
ATOM 11768 N N . ILE B 1 664 ? 12.766 -42.719 6.488 1 95.31 664 ILE B N 1
ATOM 11769 C CA . ILE B 1 664 ? 11.703 -42.812 5.492 1 95.31 664 ILE B CA 1
ATOM 11770 C C . ILE B 1 664 ? 11.914 -44.062 4.645 1 95.31 664 ILE B C 1
ATOM 11772 O O . ILE B 1 664 ? 12.992 -44.25 4.078 1 95.31 664 ILE B O 1
ATOM 11776 N N . LYS B 1 665 ? 11.023 -44.875 4.617 1 94.19 665 LYS B N 1
ATOM 11777 C CA . LYS B 1 665 ? 11.148 -46.125 3.867 1 94.19 665 LYS B CA 1
ATOM 11778 C C . LYS B 1 665 ? 10.273 -46.125 2.617 1 94.19 665 LYS B C 1
ATOM 11780 O O . LYS B 1 665 ? 9.117 -45.688 2.67 1 94.19 665 LYS B O 1
ATOM 11785 N N . ALA B 1 666 ? 10.805 -46.5 1.517 1 95.06 666 ALA B N 1
ATOM 11786 C CA . ALA B 1 666 ? 10.102 -46.594 0.241 1 95.06 666 ALA B CA 1
ATOM 11787 C C . ALA B 1 666 ? 9.766 -48.062 -0.085 1 95.06 666 ALA B C 1
ATOM 11789 O O . ALA B 1 666 ? 10.664 -48.875 -0.223 1 95.06 666 ALA B O 1
ATOM 11790 N N . TRP B 1 667 ? 8.492 -48.344 -0.163 1 94.62 667 TRP B N 1
ATOM 11791 C CA . TRP B 1 667 ? 8.016 -49.688 -0.485 1 94.62 667 TRP B CA 1
ATOM 11792 C C . TRP B 1 667 ? 7.48 -49.75 -1.911 1 94.62 667 TRP B C 1
ATOM 11794 O O . TRP B 1 667 ? 6.805 -48.844 -2.365 1 94.62 667 TRP B O 1
ATOM 11804 N N . LEU B 1 668 ? 7.781 -50.781 -2.592 1 91.19 668 LEU B N 1
ATOM 11805 C CA . LEU B 1 668 ? 7.148 -51 -3.889 1 91.19 668 LEU B CA 1
ATOM 11806 C C . LEU B 1 668 ? 5.73 -51.531 -3.719 1 91.19 668 LEU B C 1
ATOM 11808 O O . LEU B 1 668 ? 5.516 -52.531 -3.037 1 91.19 668 LEU B O 1
ATOM 11812 N N . LEU B 1 669 ? 4.727 -50.938 -4.301 1 89.62 669 LEU B N 1
ATOM 11813 C CA . LEU B 1 669 ? 3.332 -51.312 -4.129 1 89.62 669 LEU B CA 1
ATOM 11814 C C . LEU B 1 669 ? 3.025 -52.594 -4.879 1 89.62 669 LEU B C 1
ATOM 11816 O O . LEU B 1 669 ? 2.092 -53.312 -4.523 1 89.62 669 LEU B O 1
ATOM 11820 N N . LYS B 1 670 ? 3.795 -52.906 -5.863 1 82.88 670 LYS B N 1
ATOM 11821 C CA . LYS B 1 670 ? 3.57 -54.094 -6.676 1 82.88 670 LYS B CA 1
ATOM 11822 C C . LYS B 1 670 ? 3.846 -55.375 -5.871 1 82.88 670 LYS B C 1
ATOM 11824 O O . LYS B 1 670 ? 3.021 -56.281 -5.852 1 82.88 670 LYS B O 1
ATOM 11829 N N . ASP B 1 671 ? 4.961 -55.469 -5.215 1 87.62 671 ASP B N 1
ATOM 11830 C CA . ASP B 1 671 ? 5.316 -56.688 -4.492 1 87.62 671 ASP B CA 1
ATOM 11831 C C . ASP B 1 671 ? 5.445 -56.406 -2.994 1 87.62 671 ASP B C 1
ATOM 11833 O O . ASP B 1 671 ? 5.703 -57.312 -2.217 1 87.62 671 ASP B O 1
ATOM 11837 N N . HIS B 1 672 ? 5.309 -55.219 -2.551 1 90.69 672 HIS B N 1
ATOM 11838 C CA . HIS B 1 672 ? 5.289 -54.844 -1.146 1 90.69 672 HIS B CA 1
ATOM 11839 C C . HIS B 1 672 ? 6.645 -55.062 -0.489 1 90.69 672 HIS B C 1
ATOM 11841 O O . HIS B 1 672 ? 6.711 -55.438 0.688 1 90.69 672 HIS B O 1
ATOM 11847 N N . THR B 1 673 ? 7.707 -54.938 -1.308 1 89.5 673 THR B N 1
ATOM 11848 C CA . THR B 1 673 ? 9.062 -55.094 -0.791 1 89.5 673 THR B CA 1
ATOM 11849 C C . THR B 1 673 ? 9.703 -53.719 -0.544 1 89.5 673 THR B C 1
ATOM 11851 O O . THR B 1 673 ? 9.344 -52.719 -1.182 1 89.5 673 THR B O 1
ATOM 11854 N N . LEU B 1 674 ? 10.609 -53.75 0.406 1 92.25 674 LEU B N 1
ATOM 11855 C CA . LEU B 1 674 ? 11.328 -52.531 0.725 1 92.25 674 LEU B CA 1
ATOM 11856 C C . LEU B 1 674 ? 12.359 -52.219 -0.355 1 92.25 674 LEU B C 1
ATOM 11858 O O . LEU B 1 674 ? 13.227 -53.031 -0.658 1 92.25 674 LEU B O 1
ATOM 11862 N N . HIS B 1 675 ? 12.242 -51.094 -0.992 1 89.12 675 HIS B N 1
ATOM 11863 C CA . HIS B 1 675 ? 13.164 -50.656 -2.043 1 89.12 675 HIS B CA 1
ATOM 11864 C C . HIS B 1 675 ? 14.375 -49.969 -1.457 1 89.12 675 HIS B C 1
ATOM 11866 O O . HIS B 1 675 ? 15.516 -50.281 -1.812 1 89.12 675 HIS B O 1
ATOM 11872 N N . CYS B 1 676 ? 14.148 -48.938 -0.658 1 87.88 676 CYS B N 1
ATOM 11873 C CA . CYS B 1 676 ? 15.25 -48.25 -0.006 1 87.88 676 CYS B CA 1
ATOM 11874 C C . CYS B 1 676 ? 14.766 -47.5 1.233 1 87.88 676 CYS B C 1
ATOM 11876 O O . CYS B 1 676 ? 13.562 -47.406 1.482 1 87.88 676 CYS B O 1
ATOM 11878 N N . SER B 1 677 ? 15.711 -47.062 2.086 1 89.19 677 SER B N 1
ATOM 11879 C CA . SER B 1 677 ? 15.469 -46.25 3.271 1 89.19 677 SER B CA 1
ATOM 11880 C C . SER B 1 677 ? 16.219 -44.938 3.193 1 89.19 677 SER B C 1
ATOM 11882 O O . SER B 1 677 ? 17.375 -44.875 2.766 1 89.19 677 SER B O 1
ATOM 11884 N N . MET B 1 678 ? 15.531 -43.875 3.402 1 92.12 678 MET B N 1
ATOM 11885 C CA . MET B 1 678 ? 16.109 -42.531 3.361 1 92.12 678 MET B CA 1
ATOM 11886 C C . MET B 1 678 ? 16.406 -42.031 4.766 1 92.12 678 MET B C 1
ATOM 11888 O O . MET B 1 678 ? 15.508 -41.906 5.598 1 92.12 678 MET B O 1
ATOM 11892 N N . GLU B 1 679 ? 17.719 -41.719 4.984 1 87.12 679 GLU B N 1
ATOM 11893 C CA . GLU B 1 679 ? 18.172 -41.281 6.293 1 87.12 679 GLU B CA 1
ATOM 11894 C C . GLU B 1 679 ? 18.594 -39.812 6.262 1 87.12 679 GLU B C 1
ATOM 11896 O O . GLU B 1 679 ? 19.266 -39.375 5.32 1 87.12 679 GLU B O 1
ATOM 11901 N N . GLY B 1 680 ? 18.094 -39.062 7.141 1 85.75 680 GLY B N 1
ATOM 11902 C CA . GLY B 1 680 ? 18.469 -37.656 7.258 1 85.75 680 GLY B CA 1
ATOM 11903 C C . GLY B 1 680 ? 17.938 -37 8.516 1 85.75 680 GLY B C 1
ATOM 11904 O O . GLY B 1 680 ? 18.625 -36.188 9.133 1 85.75 680 GLY B O 1
ATOM 11905 N N . HIS B 1 681 ? 16.812 -37.438 8.969 1 87.94 681 HIS B N 1
ATOM 11906 C CA . HIS B 1 681 ? 16.156 -36.844 10.125 1 87.94 681 HIS B CA 1
ATOM 11907 C C . HIS B 1 681 ? 16.766 -37.344 11.43 1 87.94 681 HIS B C 1
ATOM 11909 O O . HIS B 1 681 ? 17.391 -38.406 11.461 1 87.94 681 HIS B O 1
ATOM 11915 N N . LYS B 1 682 ? 16.672 -36.5 12.516 1 81.88 682 LYS B N 1
ATOM 11916 C CA . LYS B 1 682 ? 17.234 -36.844 13.82 1 81.88 682 LYS B CA 1
ATOM 11917 C C . LYS B 1 682 ? 16.156 -37.281 14.789 1 81.88 682 LYS B C 1
ATOM 11919 O O . LYS B 1 682 ? 16.453 -37.625 15.945 1 81.88 682 LYS B O 1
ATOM 11924 N N . SER B 1 683 ? 15.016 -37.281 14.32 1 84.06 683 SER B N 1
ATOM 11925 C CA . SER B 1 683 ? 13.883 -37.719 15.133 1 84.06 683 SER B CA 1
ATOM 11926 C C . SER B 1 683 ? 12.781 -38.312 14.281 1 84.06 683 SER B C 1
ATOM 11928 O O . SER B 1 683 ? 12.992 -38.594 13.094 1 84.06 683 SER B O 1
ATOM 11930 N N . VAL B 1 684 ? 11.617 -38.594 14.891 1 86.81 684 VAL B N 1
ATOM 11931 C CA . VAL B 1 684 ? 10.477 -39.219 14.258 1 86.81 684 VAL B CA 1
ATOM 11932 C C . VAL B 1 684 ? 10.055 -38.438 13.016 1 86.81 684 VAL B C 1
ATOM 11934 O O . VAL B 1 684 ? 10 -37.219 13.047 1 86.81 684 VAL B O 1
ATOM 11937 N N . VAL B 1 685 ? 9.922 -39.156 11.906 1 93.56 685 VAL B N 1
ATOM 11938 C CA . VAL B 1 685 ? 9.32 -38.531 10.727 1 93.56 685 VAL B CA 1
ATOM 11939 C C . VAL B 1 685 ? 7.797 -38.531 10.859 1 93.56 685 VAL B C 1
ATOM 11941 O O . VAL B 1 685 ? 7.152 -39.562 10.648 1 93.56 685 VAL B O 1
ATOM 11944 N N . SER B 1 686 ? 7.277 -37.438 11.102 1 93 686 SER B N 1
ATOM 11945 C CA . SER B 1 686 ? 5.898 -37.344 11.562 1 93 686 SER B CA 1
ATOM 11946 C C . SER B 1 686 ? 4.941 -37.094 10.398 1 93 686 SER B C 1
ATOM 11948 O O . SER B 1 686 ? 3.74 -37.344 10.516 1 93 686 SER B O 1
ATOM 11950 N N . THR B 1 687 ? 5.395 -36.5 9.344 1 95.19 687 THR B N 1
ATOM 11951 C CA . THR B 1 687 ? 4.508 -36.156 8.242 1 95.19 687 THR B CA 1
ATOM 11952 C C . THR B 1 687 ? 5.246 -36.219 6.906 1 95.19 687 THR B C 1
ATOM 11954 O O . THR B 1 687 ? 6.469 -36.062 6.855 1 95.19 687 THR B O 1
ATOM 11957 N N . LEU B 1 688 ? 4.516 -36.531 5.898 1 96.06 688 LEU B N 1
ATOM 11958 C CA . LEU B 1 688 ? 5.02 -36.656 4.531 1 96.06 688 LEU B CA 1
ATOM 11959 C C . LEU B 1 688 ? 4.062 -35.969 3.551 1 96.06 688 LEU B C 1
ATOM 11961 O O . LEU B 1 688 ? 2.85 -35.938 3.779 1 96.06 688 LEU B O 1
ATOM 11965 N N . ALA B 1 689 ? 4.562 -35.375 2.59 1 94 689 ALA B N 1
ATOM 11966 C CA . ALA B 1 689 ? 3.768 -34.781 1.514 1 94 689 ALA B CA 1
ATOM 11967 C C . ALA B 1 689 ? 4.477 -34.938 0.169 1 94 689 ALA B C 1
ATOM 11969 O O . ALA B 1 689 ? 5.707 -35 0.112 1 94 689 ALA B O 1
ATOM 11970 N N . LEU B 1 690 ? 3.674 -35.062 -0.776 1 89.31 690 LEU B N 1
ATOM 11971 C CA . LEU B 1 690 ? 4.207 -35.219 -2.127 1 89.31 690 LEU B CA 1
ATOM 11972 C C . LEU B 1 690 ? 3.725 -34.062 -3.018 1 89.31 690 LEU B C 1
ATOM 11974 O O . LEU B 1 690 ? 2.57 -33.656 -2.918 1 89.31 690 LEU B O 1
ATOM 11978 N N . SER B 1 691 ? 4.637 -33.5 -3.654 1 84.19 691 SER B N 1
ATOM 11979 C CA . SER B 1 691 ? 4.254 -32.5 -4.656 1 84.19 691 SER B CA 1
ATOM 11980 C C . SER B 1 691 ? 5.32 -32.344 -5.73 1 84.19 691 SER B C 1
ATOM 11982 O O . SER B 1 691 ? 6.508 -32.25 -5.422 1 84.19 691 SER B O 1
ATOM 11984 N N . ASN B 1 692 ? 4.984 -32.438 -6.875 1 71.06 692 ASN B N 1
ATOM 11985 C CA . ASN B 1 692 ? 5.828 -32.125 -8.023 1 71.06 692 ASN B CA 1
ATOM 11986 C C . ASN B 1 692 ? 7.137 -32.906 -7.992 1 71.06 692 ASN B C 1
ATOM 11988 O O . ASN B 1 692 ? 8.219 -32.312 -8.117 1 71.06 692 ASN B O 1
ATOM 11992 N N . GLY B 1 693 ? 7.047 -34.188 -7.734 1 72.88 693 GLY B N 1
ATOM 11993 C CA . GLY B 1 693 ? 8.195 -35.062 -7.809 1 72.88 693 GLY B CA 1
ATOM 11994 C C . GLY B 1 693 ? 9.102 -34.969 -6.594 1 72.88 693 GLY B C 1
ATOM 11995 O O . GLY B 1 693 ? 10.211 -35.5 -6.598 1 72.88 693 GLY B O 1
ATOM 11996 N N . VAL B 1 694 ? 8.633 -34.219 -5.707 1 83.75 694 VAL B N 1
ATOM 11997 C CA . VAL B 1 694 ? 9.422 -34.062 -4.488 1 83.75 694 VAL B CA 1
ATOM 11998 C C . VAL B 1 694 ? 8.656 -34.625 -3.295 1 83.75 694 VAL B C 1
ATOM 12000 O O . VAL B 1 694 ? 7.445 -34.438 -3.178 1 83.75 694 VAL B O 1
ATOM 12003 N N . LEU B 1 695 ? 9.367 -35.438 -2.562 1 91.31 695 LEU B N 1
ATOM 12004 C CA . LEU B 1 695 ? 8.852 -35.906 -1.283 1 91.31 695 LEU B CA 1
ATOM 12005 C C . LEU B 1 695 ? 9.297 -35 -0.146 1 91.31 695 LEU B C 1
ATOM 12007 O O . LEU B 1 695 ? 10.5 -34.812 0.072 1 91.31 695 LEU B O 1
ATOM 12011 N N . TYR B 1 696 ? 8.367 -34.406 0.421 1 93.62 696 TYR B N 1
ATOM 12012 C CA . TYR B 1 696 ? 8.641 -33.594 1.593 1 93.62 696 TYR B CA 1
ATOM 12013 C C . TYR B 1 696 ? 8.414 -34.375 2.879 1 93.62 696 TYR B C 1
ATOM 12015 O O . TYR B 1 696 ? 7.391 -35.031 3.025 1 93.62 696 TYR B O 1
ATOM 12023 N N . SER B 1 697 ? 9.383 -34.312 3.736 1 94.88 697 SER B N 1
ATOM 12024 C CA . SER B 1 697 ? 9.258 -35 5.012 1 94.88 697 SER B CA 1
ATOM 12025 C C . SER B 1 697 ? 9.453 -34.062 6.184 1 94.88 697 SER B C 1
ATOM 12027 O O . SER B 1 697 ? 10.43 -33.312 6.215 1 94.88 697 SER B O 1
ATOM 12029 N N . GLY B 1 698 ? 8.508 -34.062 7.055 1 94.31 698 GLY B N 1
ATOM 12030 C CA . GLY B 1 698 ? 8.617 -33.312 8.297 1 94.31 698 GLY B CA 1
ATOM 12031 C C . GLY B 1 698 ? 8.906 -34.188 9.5 1 94.31 698 GLY B C 1
ATOM 12032 O O . GLY B 1 698 ? 8.383 -35.312 9.602 1 94.31 698 GLY B O 1
ATOM 12033 N N . SER B 1 699 ? 9.766 -33.625 10.367 1 91 699 SER B N 1
ATOM 12034 C CA . SER B 1 699 ? 10.203 -34.438 11.508 1 91 699 SER B CA 1
ATOM 12035 C C . SER B 1 699 ? 10.062 -33.656 12.812 1 91 699 SER B C 1
ATOM 12037 O O . SER B 1 699 ? 9.969 -32.406 12.797 1 91 699 SER B O 1
ATOM 12039 N N . TRP B 1 700 ? 10.008 -34.438 13.836 1 87.69 700 TRP B N 1
ATOM 12040 C CA . TRP B 1 700 ? 9.977 -33.844 15.164 1 87.69 700 TRP B CA 1
ATOM 12041 C C . TRP B 1 700 ? 11.281 -33.094 15.461 1 87.69 700 TRP B C 1
ATOM 12043 O O . TRP B 1 700 ? 11.359 -32.344 16.422 1 87.69 700 TRP B O 1
ATOM 12053 N N . ASP B 1 701 ? 12.266 -33.25 14.602 1 82.06 701 ASP B N 1
ATOM 12054 C CA . ASP B 1 701 ? 13.531 -32.531 14.805 1 82.06 701 ASP B CA 1
ATOM 12055 C C . ASP B 1 701 ? 13.414 -31.078 14.344 1 82.06 701 ASP B C 1
ATOM 12057 O O . ASP B 1 701 ? 14.367 -30.297 14.484 1 82.06 701 ASP B O 1
ATOM 12061 N N . GLY B 1 702 ? 12.328 -30.781 13.82 1 86.44 702 GLY B N 1
ATOM 12062 C CA . GLY B 1 702 ? 12.055 -29.391 13.477 1 86.44 702 GLY B CA 1
ATOM 12063 C C . GLY B 1 702 ? 12.414 -29.047 12.047 1 86.44 702 GLY B C 1
ATOM 12064 O O . GLY B 1 702 ? 12.234 -27.906 11.609 1 86.44 702 GLY B O 1
ATOM 12065 N N . THR B 1 703 ? 12.805 -30.016 11.281 1 86.56 703 THR B N 1
ATOM 12066 C CA . THR B 1 703 ? 13.242 -29.719 9.922 1 86.56 703 THR B CA 1
ATOM 12067 C C . THR B 1 703 ? 12.297 -30.344 8.898 1 86.56 703 THR B C 1
ATOM 12069 O O . THR B 1 703 ? 11.586 -31.297 9.211 1 86.56 703 THR B O 1
ATOM 12072 N N . VAL B 1 704 ? 12.195 -29.719 7.746 1 91.31 704 VAL B N 1
ATOM 12073 C CA . VAL B 1 704 ? 11.539 -30.266 6.566 1 91.31 704 VAL B CA 1
ATOM 12074 C C . VAL B 1 704 ? 12.578 -30.578 5.496 1 91.31 704 VAL B C 1
ATOM 12076 O O . VAL B 1 704 ? 13.328 -29.703 5.07 1 91.31 704 VAL B O 1
ATOM 12079 N N . ARG B 1 705 ? 12.633 -31.828 5.184 1 90.81 705 ARG B N 1
ATOM 12080 C CA . ARG B 1 705 ? 13.617 -32.25 4.191 1 90.81 705 ARG B CA 1
ATOM 12081 C C . ARG B 1 705 ? 12.938 -32.594 2.867 1 90.81 705 ARG B C 1
ATOM 12083 O O . ARG B 1 705 ? 11.812 -33.094 2.848 1 90.81 705 ARG B O 1
ATOM 12090 N N . LEU B 1 706 ? 13.625 -32.25 1.86 1 87.88 706 LEU B N 1
ATOM 12091 C CA . LEU B 1 706 ? 13.156 -32.562 0.508 1 87.88 706 LEU B CA 1
ATOM 12092 C C . LEU B 1 706 ? 13.945 -33.688 -0.109 1 87.88 706 LEU B C 1
ATOM 12094 O O . LEU B 1 706 ? 15.172 -33.75 0.018 1 87.88 706 LEU B O 1
ATOM 12098 N N . TRP B 1 707 ? 13.203 -34.688 -0.652 1 85.81 707 TRP B N 1
ATOM 12099 C CA . TRP B 1 707 ? 13.812 -35.812 -1.316 1 85.81 707 TRP B CA 1
ATOM 12100 C C . TRP B 1 707 ? 13.344 -35.938 -2.766 1 85.81 707 TRP B C 1
ATOM 12102 O O . TRP B 1 707 ? 12.172 -35.688 -3.064 1 85.81 707 TRP B O 1
ATOM 12112 N N . SER B 1 708 ? 14.227 -36.281 -3.594 1 81.25 708 SER B N 1
ATOM 12113 C CA . SER B 1 708 ? 13.836 -36.531 -4.977 1 81.25 708 SER B CA 1
ATOM 12114 C C . SER B 1 708 ? 13.055 -37.844 -5.105 1 81.25 708 SER B C 1
ATOM 12116 O O . SER B 1 708 ? 13.469 -38.875 -4.57 1 81.25 708 SER B O 1
ATOM 12118 N N . LEU B 1 709 ? 11.891 -37.812 -5.738 1 80.25 709 LEU B N 1
ATOM 12119 C CA . LEU B 1 709 ? 11.086 -39 -5.91 1 80.25 709 LEU B CA 1
ATOM 12120 C C . LEU B 1 709 ? 11.703 -39.906 -6.961 1 80.25 709 LEU B C 1
ATOM 12122 O O . LEU B 1 709 ? 11.359 -41.094 -7.035 1 80.25 709 LEU B O 1
ATOM 12126 N N . HIS B 1 710 ? 12.641 -39.375 -7.672 1 68.44 710 HIS B N 1
ATOM 12127 C CA . HIS B 1 710 ? 13.258 -40.125 -8.758 1 68.44 710 HIS B CA 1
ATOM 12128 C C . HIS B 1 710 ? 14.305 -41.125 -8.219 1 68.44 710 HIS B C 1
ATOM 12130 O O . HIS B 1 710 ? 14.312 -42.281 -8.586 1 68.44 710 HIS B O 1
ATOM 12136 N N . ASP B 1 711 ? 15.227 -40.594 -7.391 1 70.31 711 ASP B N 1
ATOM 12137 C CA . ASP B 1 711 ? 16.312 -41.438 -6.898 1 70.31 711 ASP B CA 1
ATOM 12138 C C . ASP B 1 711 ? 16.359 -41.438 -5.371 1 70.31 711 ASP B C 1
ATOM 12140 O O . ASP B 1 711 ? 17.266 -42.031 -4.773 1 70.31 711 ASP B O 1
ATOM 12144 N N . HIS B 1 712 ? 15.414 -40.844 -4.734 1 84.69 712 HIS B N 1
ATOM 12145 C CA . HIS B 1 712 ? 15.305 -40.812 -3.281 1 84.69 712 HIS B CA 1
ATOM 12146 C C . HIS B 1 712 ? 16.547 -40.188 -2.65 1 84.69 712 HIS B C 1
ATOM 12148 O O . HIS B 1 712 ? 16.984 -40.625 -1.581 1 84.69 712 HIS B O 1
ATOM 12154 N N . THR B 1 713 ? 17.156 -39.156 -3.426 1 76.81 713 THR B N 1
ATOM 12155 C CA . THR B 1 713 ? 18.297 -38.438 -2.879 1 76.81 713 THR B CA 1
ATOM 12156 C C . THR B 1 713 ? 17.844 -37.156 -2.182 1 76.81 713 THR B C 1
ATOM 12158 O O . THR B 1 713 ? 16.812 -36.594 -2.539 1 76.81 713 THR B O 1
ATOM 12161 N N . PRO B 1 714 ? 18.641 -36.812 -1.174 1 80.06 714 PRO B N 1
ATOM 12162 C CA . PRO B 1 714 ? 18.281 -35.562 -0.483 1 80.06 714 PRO B CA 1
ATOM 12163 C C . PRO B 1 714 ? 18.516 -34.344 -1.345 1 80.06 714 PRO B C 1
ATOM 12165 O O . PRO B 1 714 ? 19.5 -34.25 -2.066 1 80.06 714 PRO B O 1
ATOM 12168 N N . LEU B 1 715 ? 17.5 -33.438 -1.33 1 74.31 715 LEU B N 1
ATOM 12169 C CA . LEU B 1 715 ? 17.562 -32.219 -2.154 1 74.31 715 LEU B CA 1
ATOM 12170 C C . LEU B 1 715 ? 17.875 -31 -1.3 1 74.31 715 LEU B C 1
ATOM 12172 O O . LEU B 1 715 ? 18.781 -30.234 -1.62 1 74.31 715 LEU B O 1
ATOM 12176 N N . ALA B 1 716 ? 17.062 -30.719 -0.334 1 76.69 716 ALA B N 1
ATOM 12177 C CA . ALA B 1 716 ? 17.172 -29.516 0.485 1 76.69 716 ALA B CA 1
ATOM 12178 C C . ALA B 1 716 ? 16.609 -29.734 1.884 1 76.69 716 ALA B C 1
ATOM 12180 O O . ALA B 1 716 ? 15.961 -30.75 2.139 1 76.69 716 ALA B O 1
ATOM 12181 N N . VAL B 1 717 ? 16.984 -28.875 2.814 1 81.38 717 VAL B N 1
ATOM 12182 C CA . VAL B 1 717 ? 16.453 -28.891 4.172 1 81.38 717 VAL B CA 1
ATOM 12183 C C . VAL B 1 717 ? 15.914 -27.5 4.52 1 81.38 717 VAL B C 1
ATOM 12185 O O . VAL B 1 717 ? 16.625 -26.5 4.371 1 81.38 717 VAL B O 1
ATOM 12188 N N . PHE B 1 718 ? 14.57 -27.469 4.715 1 81.19 718 PHE B N 1
ATOM 12189 C CA . PHE B 1 718 ? 13.984 -26.234 5.215 1 81.19 718 PHE B CA 1
ATOM 12190 C C . PHE B 1 718 ? 14.211 -26.094 6.715 1 81.19 718 PHE B C 1
ATOM 12192 O O . PHE B 1 718 ? 13.828 -26.969 7.492 1 81.19 718 PHE B O 1
ATOM 12199 N N . SER B 1 719 ? 15.102 -25.109 7.18 1 62.72 719 SER B N 1
ATOM 12200 C CA . SER B 1 719 ? 15.312 -24.891 8.609 1 62.72 719 SER B CA 1
ATOM 12201 C C . SER B 1 719 ? 15.195 -23.422 8.977 1 62.72 719 SER B C 1
ATOM 12203 O O . SER B 1 719 ? 15.398 -22.547 8.133 1 62.72 719 SER B O 1
ATOM 12205 N N . ASP B 1 720 ? 14.359 -23.094 10 1 56.69 720 ASP B N 1
ATOM 12206 C CA . ASP B 1 720 ? 14.406 -21.75 10.555 1 56.69 720 ASP B CA 1
ATOM 12207 C C . ASP B 1 720 ? 15.797 -21.406 11.086 1 56.69 720 ASP B C 1
ATOM 12209 O O . ASP B 1 720 ? 16.438 -22.25 11.742 1 56.69 720 ASP B O 1
ATOM 12213 N N . ASP B 1 721 ? 16.578 -20.562 10.398 1 46.91 721 ASP B N 1
ATOM 12214 C CA . ASP B 1 721 ? 17.953 -20.188 10.734 1 46.91 721 ASP B CA 1
ATOM 12215 C C . ASP B 1 721 ? 18.062 -19.797 12.203 1 46.91 721 ASP B C 1
ATOM 12217 O O . ASP B 1 721 ? 19.156 -19.484 12.68 1 46.91 721 ASP B O 1
ATOM 12221 N N . LYS B 1 722 ? 17.016 -19.484 12.922 1 45.69 722 LYS B N 1
ATOM 12222 C CA . LYS B 1 722 ? 17.406 -18.984 14.234 1 45.69 722 LYS B CA 1
ATOM 12223 C C . LYS B 1 722 ? 17.875 -20.109 15.148 1 45.69 722 LYS B C 1
ATOM 12225 O O . LYS B 1 722 ? 17.172 -21.125 15.305 1 45.69 722 LYS B O 1
ATOM 12230 N N . PRO B 1 723 ? 19.188 -20.062 15.602 1 42.03 723 PRO B N 1
ATOM 12231 C CA . PRO B 1 723 ? 19.75 -21.031 16.562 1 42.03 723 PRO B CA 1
ATOM 12232 C C . PRO B 1 723 ? 18.953 -21.078 17.875 1 42.03 723 PRO B C 1
ATOM 12234 O O . PRO B 1 723 ? 18.594 -20.031 18.406 1 42.03 723 PRO B O 1
ATOM 12237 N N . GLY B 1 724 ? 18.375 -22.344 18.406 1 49.53 724 GLY B N 1
ATOM 12238 C CA . GLY B 1 724 ? 17.828 -22.625 19.734 1 49.53 724 GLY B CA 1
ATOM 12239 C C . GLY B 1 724 ? 16.391 -23.078 19.719 1 49.53 724 GLY B C 1
ATOM 12240 O O . GLY B 1 724 ? 15.977 -23.891 20.547 1 49.53 724 GLY B O 1
ATOM 12241 N N . THR B 1 725 ? 15.539 -22.312 19.234 1 56.97 725 THR B N 1
ATOM 12242 C CA . THR B 1 725 ? 14.156 -22.719 19.484 1 56.97 725 THR B CA 1
ATOM 12243 C C . THR B 1 725 ? 13.664 -23.641 18.375 1 56.97 725 THR B C 1
ATOM 12245 O O . THR B 1 725 ? 13.211 -23.188 17.328 1 56.97 725 THR B O 1
ATOM 12248 N N . VAL B 1 726 ? 14.102 -24.906 18.516 1 65.38 726 VAL B N 1
ATOM 12249 C CA . VAL B 1 726 ? 13.664 -25.922 17.562 1 65.38 726 VAL B CA 1
ATOM 12250 C C . VAL B 1 726 ? 12.25 -26.375 17.906 1 65.38 726 VAL B C 1
ATOM 12252 O O . VAL B 1 726 ? 11.961 -26.719 19.062 1 65.38 726 VAL B O 1
ATOM 12255 N N . SER B 1 727 ? 11.273 -26.188 17.031 1 82.38 727 SER B N 1
ATOM 12256 C CA . SER B 1 727 ? 9.914 -26.672 17.203 1 82.38 727 SER B CA 1
ATOM 12257 C C . SER B 1 727 ? 9.602 -27.781 16.203 1 82.38 727 SER B C 1
ATOM 12259 O O . SER B 1 727 ? 9.992 -27.703 15.031 1 82.38 727 SER B O 1
ATOM 12261 N N . SER B 1 728 ? 8.984 -28.891 16.688 1 87.62 728 SER B N 1
ATOM 12262 C CA . SER B 1 728 ? 8.672 -30.078 15.883 1 87.62 728 SER B CA 1
ATOM 12263 C C . SER B 1 728 ? 7.695 -29.734 14.766 1 87.62 728 SER B C 1
ATOM 12265 O O . SER B 1 728 ? 6.762 -28.953 14.961 1 87.62 728 SER B O 1
ATOM 12267 N N . VAL B 1 729 ? 7.957 -30.391 13.641 1 92.5 729 VAL B N 1
ATOM 12268 C CA . VAL B 1 729 ? 7 -30.297 12.539 1 92.5 729 VAL B CA 1
ATOM 12269 C C . VAL B 1 729 ? 5.898 -31.328 12.727 1 92.5 729 VAL B C 1
ATOM 12271 O O . VAL B 1 729 ? 6.18 -32.531 12.891 1 92.5 729 VAL B O 1
ATOM 12274 N N . LEU B 1 730 ? 4.703 -30.922 12.672 1 92.19 730 LEU B N 1
ATOM 12275 C CA . LEU B 1 730 ? 3.613 -31.844 12.992 1 92.19 730 LEU B CA 1
ATOM 12276 C C . LEU B 1 730 ? 2.812 -32.188 11.742 1 92.19 730 LEU B C 1
ATOM 12278 O O . LEU B 1 730 ? 2.238 -33.281 11.656 1 92.19 730 LEU B O 1
ATOM 12282 N N . CYS B 1 731 ? 2.674 -31.266 10.852 1 93.75 731 CYS B N 1
ATOM 12283 C CA . CYS B 1 731 ? 1.89 -31.5 9.641 1 93.75 731 CYS B CA 1
ATOM 12284 C C . CYS B 1 731 ? 2.48 -30.734 8.461 1 93.75 731 CYS B C 1
ATOM 12286 O O . CYS B 1 731 ? 3.023 -29.641 8.625 1 93.75 731 CYS B O 1
ATOM 12288 N N . LEU B 1 732 ? 2.365 -31.344 7.34 1 94.19 732 LEU B N 1
ATOM 12289 C CA . LEU B 1 732 ? 2.891 -30.766 6.113 1 94.19 732 LEU B CA 1
ATOM 12290 C C . LEU B 1 732 ? 1.882 -30.891 4.977 1 94.19 732 LEU B C 1
ATOM 12292 O O . LEU B 1 732 ? 1.227 -31.922 4.836 1 94.19 732 LEU B O 1
ATOM 12296 N N . ARG B 1 733 ? 1.783 -29.828 4.273 1 93 733 ARG B N 1
ATOM 12297 C CA . ARG B 1 733 ? 1.022 -29.844 3.029 1 93 733 ARG B CA 1
ATOM 12298 C C . ARG B 1 733 ? 1.812 -29.203 1.893 1 93 733 ARG B C 1
ATOM 12300 O O . ARG B 1 733 ? 2.531 -28.234 2.105 1 93 733 ARG B O 1
ATOM 12307 N N . ALA B 1 734 ? 1.732 -29.875 0.828 1 89.19 734 ALA B N 1
ATOM 12308 C CA . ALA B 1 734 ? 2.438 -29.359 -0.338 1 89.19 734 ALA B CA 1
ATOM 12309 C C . ALA B 1 734 ? 1.513 -29.281 -1.551 1 89.19 734 ALA B C 1
ATOM 12311 O O . ALA B 1 734 ? 0.729 -30.203 -1.798 1 89.19 734 ALA B O 1
ATOM 12312 N N . GLN B 1 735 ? 1.48 -28.172 -2.035 1 80.12 735 GLN B N 1
ATOM 12313 C CA . GLN B 1 735 ? 0.709 -27.938 -3.254 1 80.12 735 GLN B CA 1
ATOM 12314 C C . GLN B 1 735 ? 1.531 -27.188 -4.293 1 80.12 735 GLN B C 1
ATOM 12316 O O . GLN B 1 735 ? 1.865 -26.016 -4.094 1 80.12 735 GLN B O 1
ATOM 12321 N N . GLN B 1 736 ? 1.853 -27.844 -5.242 1 73.38 736 GLN B N 1
ATOM 12322 C CA . GLN B 1 736 ? 2.678 -27.234 -6.285 1 73.38 736 GLN B CA 1
ATOM 12323 C C . GLN B 1 736 ? 4.023 -26.781 -5.727 1 73.38 736 GLN B C 1
ATOM 12325 O O . GLN B 1 736 ? 4.77 -27.578 -5.16 1 73.38 736 GLN B O 1
ATOM 12330 N N . ASN B 1 737 ? 4.168 -25.453 -5.781 1 72.31 737 ASN B N 1
ATOM 12331 C CA . ASN B 1 737 ? 5.445 -24.953 -5.289 1 72.31 737 ASN B CA 1
ATOM 12332 C C . ASN B 1 737 ? 5.316 -24.375 -3.883 1 72.31 737 ASN B C 1
ATOM 12334 O O . ASN B 1 737 ? 6.223 -23.703 -3.4 1 72.31 737 ASN B O 1
ATOM 12338 N N . MET B 1 738 ? 4.23 -24.703 -3.359 1 83.94 738 MET B N 1
ATOM 12339 C CA . MET B 1 738 ? 3.994 -24.188 -2.016 1 83.94 738 MET B CA 1
ATOM 12340 C C . MET B 1 738 ? 4.02 -25.312 -0.986 1 83.94 738 MET B C 1
ATOM 12342 O O . MET B 1 738 ? 3.473 -26.391 -1.227 1 83.94 738 MET B O 1
ATOM 12346 N N . VAL B 1 739 ? 4.77 -25.109 0.013 1 90.06 739 VAL B N 1
ATOM 12347 C CA . VAL B 1 739 ? 4.824 -26.062 1.121 1 90.06 739 VAL B CA 1
ATOM 12348 C C . VAL B 1 739 ? 4.414 -25.359 2.418 1 90.06 739 VAL B C 1
ATOM 12350 O O . VAL B 1 739 ? 4.91 -24.281 2.732 1 90.06 739 VAL B O 1
ATOM 12353 N N . ILE B 1 740 ? 3.48 -25.875 3.068 1 93.19 740 ILE B N 1
ATOM 12354 C CA . ILE B 1 740 ? 3.008 -25.344 4.34 1 93.19 740 ILE B CA 1
ATOM 12355 C C . ILE B 1 740 ? 3.342 -26.328 5.465 1 93.19 740 ILE B C 1
ATOM 12357 O O . ILE B 1 740 ? 3.055 -27.516 5.363 1 93.19 740 ILE B O 1
ATOM 12361 N N . ALA B 1 741 ? 3.998 -25.812 6.453 1 93.81 741 ALA B N 1
ATOM 12362 C CA . ALA B 1 741 ? 4.367 -26.656 7.598 1 93.81 741 ALA B CA 1
ATOM 12363 C C . ALA B 1 741 ? 3.816 -26.078 8.898 1 93.81 741 ALA B C 1
ATOM 12365 O O . ALA B 1 741 ? 3.898 -24.859 9.125 1 93.81 741 ALA B O 1
ATOM 12366 N N . ALA B 1 742 ? 3.195 -26.875 9.633 1 94.62 742 ALA B N 1
ATOM 12367 C CA . ALA B 1 742 ? 2.707 -26.5 10.953 1 94.62 742 ALA B CA 1
ATOM 12368 C C . ALA B 1 742 ? 3.623 -27.031 12.047 1 94.62 742 ALA B C 1
ATOM 12370 O O . ALA B 1 742 ? 4.109 -28.172 11.961 1 94.62 742 ALA B O 1
ATOM 12371 N N . TYR B 1 743 ? 3.805 -26.234 13.062 1 91.62 743 TYR B N 1
ATOM 12372 C CA . TYR B 1 743 ? 4.789 -26.562 14.094 1 91.62 743 TYR B CA 1
ATOM 12373 C C . TYR B 1 743 ? 4.129 -26.688 15.461 1 91.62 743 TYR B C 1
ATOM 12375 O O . TYR B 1 743 ? 2.98 -26.266 15.641 1 91.62 743 TYR B O 1
ATOM 12383 N N . GLU B 1 744 ? 4.871 -27.25 16.312 1 90.62 744 GLU B N 1
ATOM 12384 C CA . GLU B 1 744 ? 4.41 -27.484 17.672 1 90.62 744 GLU B CA 1
ATOM 12385 C C . GLU B 1 744 ? 4.238 -26.172 18.438 1 90.62 744 GLU B C 1
ATOM 12387 O O . GLU B 1 744 ? 3.43 -26.078 19.359 1 90.62 744 GLU B O 1
ATOM 12392 N N . ASN B 1 745 ? 4.902 -25.125 18.047 1 86.44 745 ASN B N 1
ATOM 12393 C CA . ASN B 1 745 ? 4.812 -23.844 18.719 1 86.44 745 ASN B CA 1
ATOM 12394 C C . ASN B 1 745 ? 3.668 -22.984 18.172 1 86.44 745 ASN B C 1
ATOM 12396 O O . ASN B 1 745 ? 3.488 -21.844 18.578 1 86.44 745 ASN B O 1
ATOM 12400 N N . GLY B 1 746 ? 3.006 -23.547 17.297 1 90.25 746 GLY B N 1
ATOM 12401 C CA . GLY B 1 746 ? 1.837 -22.859 16.781 1 90.25 746 GLY B CA 1
ATOM 12402 C C . GLY B 1 746 ? 2.115 -22.078 15.508 1 90.25 746 GLY B C 1
ATOM 12403 O O . GLY B 1 746 ? 1.202 -21.5 14.914 1 90.25 746 GLY B O 1
ATOM 12404 N N . HIS B 1 747 ? 3.359 -22.094 15.078 1 89.56 747 HIS B N 1
ATOM 12405 C CA . HIS B 1 747 ? 3.717 -21.359 13.859 1 89.56 747 HIS B CA 1
ATOM 12406 C C . HIS B 1 747 ? 3.33 -22.156 12.617 1 89.56 747 HIS B C 1
ATOM 12408 O O . HIS B 1 747 ? 3.373 -23.391 12.625 1 89.56 747 HIS B O 1
ATOM 12414 N N . VAL B 1 748 ? 2.861 -21.516 11.695 1 90.75 748 VAL B N 1
ATOM 12415 C CA . VAL B 1 748 ? 2.66 -22.031 10.352 1 90.75 748 VAL B CA 1
ATOM 12416 C C . VAL B 1 748 ? 3.578 -21.312 9.375 1 90.75 748 VAL B C 1
ATOM 12418 O O . VAL B 1 748 ? 3.559 -20.078 9.289 1 90.75 748 VAL B O 1
ATOM 12421 N N . LYS B 1 749 ? 4.398 -22.078 8.797 1 89.25 749 LYS B N 1
ATOM 12422 C CA . LYS B 1 749 ? 5.34 -21.5 7.84 1 89.25 749 LYS B CA 1
ATOM 12423 C C . LYS B 1 749 ? 4.98 -21.891 6.41 1 89.25 749 LYS B C 1
ATOM 12425 O O . LYS B 1 749 ? 4.531 -23.016 6.16 1 89.25 749 LYS B O 1
ATOM 12430 N N . ILE B 1 750 ? 5.137 -21 5.566 1 88.62 750 ILE B N 1
ATOM 12431 C CA . ILE B 1 750 ? 4.832 -21.219 4.156 1 88.62 750 ILE B CA 1
ATOM 12432 C C . ILE B 1 750 ? 6.078 -20.969 3.314 1 88.62 750 ILE B C 1
ATOM 12434 O O . ILE B 1 750 ? 6.707 -19.906 3.424 1 88.62 750 ILE B O 1
ATOM 12438 N N . TRP B 1 751 ? 6.473 -21.953 2.627 1 83.5 751 TRP B N 1
ATOM 12439 C CA . TRP B 1 751 ? 7.562 -21.844 1.664 1 83.5 751 TRP B CA 1
ATOM 12440 C C . TRP B 1 751 ? 7.027 -21.812 0.237 1 83.5 751 TRP B C 1
ATOM 12442 O O . TRP B 1 751 ? 6.094 -22.531 -0.1 1 83.5 751 TRP B O 1
ATOM 12452 N N . MET B 1 752 ? 7.434 -20.906 -0.434 1 76.69 752 MET B N 1
ATOM 12453 C CA . MET B 1 752 ? 7.148 -20.859 -1.864 1 76.69 752 MET B CA 1
ATOM 12454 C C . MET B 1 752 ? 8.43 -20.938 -2.68 1 76.69 752 MET B C 1
ATOM 12456 O O . MET B 1 752 ? 9.383 -20.203 -2.428 1 76.69 752 MET B O 1
ATOM 12460 N N . ASN B 1 753 ? 8.5 -21.781 -3.568 1 66.94 753 ASN B N 1
ATOM 12461 C CA . ASN B 1 753 ? 9.703 -22.016 -4.367 1 66.94 753 ASN B CA 1
ATOM 12462 C C . ASN B 1 753 ? 10.938 -22.172 -3.484 1 66.94 753 ASN B C 1
ATOM 12464 O O . ASN B 1 753 ? 11.961 -21.531 -3.723 1 66.94 753 ASN B O 1
ATOM 12468 N N . ASP B 1 754 ? 10.695 -22.906 -2.367 1 68.44 754 ASP B N 1
ATOM 12469 C CA . ASP B 1 754 ? 11.734 -23.328 -1.426 1 68.44 754 ASP B CA 1
ATOM 12470 C C . ASP B 1 754 ? 12.273 -22.141 -0.642 1 68.44 754 ASP B C 1
ATOM 12472 O O . ASP B 1 754 ? 13.383 -22.203 -0.1 1 68.44 754 ASP B O 1
ATOM 12476 N N . VAL B 1 755 ? 11.562 -20.938 -0.826 1 70.94 755 VAL B N 1
ATOM 12477 C CA . VAL B 1 755 ? 11.922 -19.781 -0.023 1 70.94 755 VAL B CA 1
ATOM 12478 C C . VAL B 1 755 ? 10.828 -19.5 1.008 1 70.94 755 VAL B C 1
ATOM 12480 O O . VAL B 1 755 ? 9.641 -19.578 0.694 1 70.94 755 VAL B O 1
ATOM 12483 N N . LEU B 1 756 ? 11.344 -19.25 2.135 1 80.88 756 LEU B N 1
ATOM 12484 C CA . LEU B 1 756 ? 10.383 -18.953 3.197 1 80.88 756 LEU B CA 1
ATOM 12485 C C . LEU B 1 756 ? 9.703 -17.609 2.959 1 80.88 756 LEU B C 1
ATOM 12487 O O . LEU B 1 756 ? 10.367 -16.578 2.855 1 80.88 756 LEU B O 1
ATOM 12491 N N . LYS B 1 757 ? 8.469 -17.625 2.818 1 75 757 LYS B N 1
ATOM 12492 C CA . LYS B 1 757 ? 7.727 -16.406 2.508 1 75 757 LYS B CA 1
ATOM 12493 C C . LYS B 1 757 ? 6.996 -15.875 3.738 1 75 757 LYS B C 1
ATOM 12495 O O . LYS B 1 757 ? 6.793 -14.672 3.873 1 75 757 LYS B O 1
ATOM 12500 N N . SER B 1 758 ? 6.547 -16.812 4.547 1 81.81 758 SER B N 1
ATOM 12501 C CA . SER B 1 758 ? 5.777 -16.391 5.711 1 81.81 758 SER B CA 1
ATOM 12502 C C . SER B 1 758 ? 6.016 -17.312 6.898 1 81.81 758 SER B C 1
ATOM 12504 O O . SER B 1 758 ? 6.164 -18.531 6.727 1 81.81 758 SER B O 1
ATOM 12506 N N . SER B 1 759 ? 6.168 -16.766 8.039 1 83.5 759 SER B N 1
ATOM 12507 C CA . SER B 1 759 ? 6.223 -17.469 9.328 1 83.5 759 SER B CA 1
ATOM 12508 C C . SER B 1 759 ? 5.402 -16.734 10.383 1 83.5 759 SER B C 1
ATOM 12510 O O . SER B 1 759 ? 5.805 -15.688 10.875 1 83.5 759 SER B O 1
ATOM 12512 N N . LYS B 1 760 ? 4.23 -17.203 10.602 1 83.44 760 LYS B N 1
ATOM 12513 C CA . LYS B 1 760 ? 3.336 -16.531 11.547 1 83.44 760 LYS B CA 1
ATOM 12514 C C . LYS B 1 760 ? 2.832 -17.5 12.609 1 83.44 760 LYS B C 1
ATOM 12516 O O . LYS B 1 760 ? 2.562 -18.672 12.32 1 83.44 760 LYS B O 1
ATOM 12521 N N . ARG B 1 761 ? 2.736 -17 13.766 1 86.94 761 ARG B N 1
ATOM 12522 C CA . ARG B 1 761 ? 2.09 -17.781 14.82 1 86.94 761 ARG B CA 1
ATOM 12523 C C . ARG B 1 761 ? 0.571 -17.672 14.727 1 86.94 761 ARG B C 1
ATOM 12525 O O . ARG B 1 761 ? -0.004 -16.625 15.016 1 86.94 761 ARG B O 1
ATOM 12532 N N . ILE B 1 762 ? -0.068 -18.641 14.344 1 88.88 762 ILE B N 1
ATOM 12533 C CA . ILE B 1 762 ? -1.504 -18.625 14.078 1 88.88 762 ILE B CA 1
ATOM 12534 C C . ILE B 1 762 ? -2.246 -19.234 15.273 1 88.88 762 ILE B C 1
ATOM 12536 O O . ILE B 1 762 ? -3.383 -18.859 15.562 1 88.88 762 ILE B O 1
ATOM 12540 N N . HIS B 1 763 ? -1.606 -20.156 16.016 1 91.25 763 HIS B N 1
ATOM 12541 C CA . HIS B 1 763 ? -2.279 -20.859 17.094 1 91.25 763 HIS B CA 1
ATOM 12542 C C . HIS B 1 763 ? -1.544 -20.672 18.422 1 91.25 763 HIS B C 1
ATOM 12544 O O . HIS B 1 763 ? -0.323 -20.5 18.438 1 91.25 763 HIS B O 1
ATOM 12550 N N . ASN B 1 764 ? -2.41 -20.641 19.484 1 88.5 764 ASN B N 1
ATOM 12551 C CA . ASN B 1 764 ? -1.845 -20.656 20.828 1 88.5 764 ASN B CA 1
ATOM 12552 C C . ASN B 1 764 ? -1.544 -22.094 21.281 1 88.5 764 ASN B C 1
ATOM 12554 O O . ASN B 1 764 ? -2.352 -22.703 21.984 1 88.5 764 ASN B O 1
ATOM 12558 N N . GLY B 1 765 ? -0.509 -22.625 20.75 1 83.81 765 GLY B N 1
ATOM 12559 C CA . GLY B 1 765 ? -0.114 -24 20.969 1 83.81 765 GLY B CA 1
ATOM 12560 C C . GLY B 1 765 ? 0.234 -24.75 19.688 1 83.81 765 GLY B C 1
ATOM 12561 O O . GLY B 1 765 ? 0.463 -24.125 18.656 1 83.81 765 GLY B O 1
ATOM 12562 N N . ALA B 1 766 ? 0.19 -26.016 19.859 1 88.31 766 ALA B N 1
ATOM 12563 C CA . ALA B 1 766 ? 0.643 -26.828 18.734 1 88.31 766 ALA B CA 1
ATOM 12564 C C . ALA B 1 766 ? -0.38 -26.812 17.594 1 88.31 766 ALA B C 1
ATOM 12566 O O . ALA B 1 766 ? -1.581 -26.969 17.844 1 88.31 766 ALA B O 1
ATOM 12567 N N . ALA B 1 767 ? 0.012 -26.516 16.469 1 92.44 767 ALA B N 1
ATOM 12568 C CA . ALA B 1 767 ? -0.795 -26.703 15.273 1 92.44 767 ALA B CA 1
ATOM 12569 C C . ALA B 1 767 ? -0.67 -28.125 14.734 1 92.44 767 ALA B C 1
ATOM 12571 O O . ALA B 1 767 ? 0.325 -28.469 14.086 1 92.44 767 ALA B O 1
ATOM 12572 N N . HIS B 1 768 ? -1.702 -28.922 14.836 1 92.44 768 HIS B N 1
ATOM 12573 C CA . HIS B 1 768 ? -1.629 -30.344 14.57 1 92.44 768 HIS B CA 1
ATOM 12574 C C . HIS B 1 768 ? -1.983 -30.656 13.117 1 92.44 768 HIS B C 1
ATOM 12576 O O . HIS B 1 768 ? -1.543 -31.672 12.57 1 92.44 768 HIS B O 1
ATOM 12582 N N . ALA B 1 769 ? -2.811 -29.812 12.578 1 95.12 769 ALA B N 1
ATOM 12583 C CA . ALA B 1 769 ? -3.33 -30.188 11.266 1 95.12 769 ALA B CA 1
ATOM 12584 C C . ALA B 1 769 ? -3.473 -28.969 10.367 1 95.12 769 ALA B C 1
ATOM 12586 O O . ALA B 1 769 ? -3.771 -27.859 10.844 1 95.12 769 ALA B O 1
ATOM 12587 N N . VAL B 1 770 ? -3.18 -29.125 9.102 1 95.25 770 VAL B N 1
ATOM 12588 C CA . VAL B 1 770 ? -3.332 -28.094 8.086 1 95.25 770 VAL B CA 1
ATOM 12589 C C . VAL B 1 770 ? -4.016 -28.672 6.852 1 95.25 770 VAL B C 1
ATOM 12591 O O . VAL B 1 770 ? -3.768 -29.828 6.477 1 95.25 770 VAL B O 1
ATOM 12594 N N . ALA B 1 771 ? -4.906 -27.969 6.316 1 93.5 771 ALA B N 1
ATOM 12595 C CA . ALA B 1 771 ? -5.562 -28.312 5.055 1 93.5 771 ALA B CA 1
ATOM 12596 C C . ALA B 1 771 ? -5.555 -27.125 4.098 1 93.5 771 ALA B C 1
ATOM 12598 O O . ALA B 1 771 ? -5.586 -25.969 4.531 1 93.5 771 ALA B O 1
ATOM 12599 N N . MET B 1 772 ? -5.352 -27.438 2.914 1 89.38 772 MET B N 1
ATOM 12600 C CA . MET B 1 772 ? -5.305 -26.359 1.931 1 89.38 772 MET B CA 1
ATOM 12601 C C . MET B 1 772 ? -5.965 -26.781 0.624 1 89.38 772 MET B C 1
ATOM 12603 O O . MET B 1 772 ? -5.832 -27.938 0.199 1 89.38 772 MET B O 1
ATOM 12607 N N . GLU B 1 773 ? -6.715 -25.875 0.136 1 79.75 773 GLU B N 1
ATOM 12608 C CA . GLU B 1 773 ? -7.281 -26.031 -1.201 1 79.75 773 GLU B CA 1
ATOM 12609 C C . GLU B 1 773 ? -7.371 -24.688 -1.916 1 79.75 773 GLU B C 1
ATOM 12611 O O . GLU B 1 773 ? -7.938 -23.734 -1.382 1 79.75 773 GLU B O 1
ATOM 12616 N N . GLU B 1 774 ? -6.824 -24.625 -2.963 1 75.81 774 GLU B N 1
ATOM 12617 C CA . GLU B 1 774 ? -6.797 -23.391 -3.725 1 75.81 774 GLU B CA 1
ATOM 12618 C C . GLU B 1 774 ? -6.176 -22.25 -2.912 1 75.81 774 GLU B C 1
ATOM 12620 O O . GLU B 1 774 ? -5.008 -22.328 -2.518 1 75.81 774 GLU B O 1
ATOM 12625 N N . ASN B 1 775 ? -7.07 -21.328 -2.445 1 77.19 775 ASN B N 1
ATOM 12626 C CA . ASN B 1 775 ? -6.527 -20.188 -1.701 1 77.19 775 ASN B CA 1
ATOM 12627 C C . ASN B 1 775 ? -6.91 -20.25 -0.225 1 77.19 775 ASN B C 1
ATOM 12629 O O . ASN B 1 775 ? -6.516 -19.391 0.561 1 77.19 775 ASN B O 1
ATOM 12633 N N . TRP B 1 776 ? -7.469 -21.453 0.072 1 86.19 776 TRP B N 1
ATOM 12634 C CA . TRP B 1 776 ? -7.914 -21.547 1.457 1 86.19 776 TRP B CA 1
ATOM 12635 C C . TRP B 1 776 ? -6.934 -22.359 2.291 1 86.19 776 TRP B C 1
ATOM 12637 O O . TRP B 1 776 ? -6.48 -23.422 1.864 1 86.19 776 TRP B O 1
ATOM 12647 N N . LEU B 1 777 ? -6.66 -21.766 3.312 1 91.5 777 LEU B N 1
ATOM 12648 C CA . LEU B 1 777 ? -5.789 -22.438 4.273 1 91.5 777 LEU B CA 1
ATOM 12649 C C . LEU B 1 777 ? -6.5 -22.625 5.605 1 91.5 777 LEU B C 1
ATOM 12651 O O . LEU B 1 777 ? -7.02 -21.672 6.188 1 91.5 777 LEU B O 1
ATOM 12655 N N . PHE B 1 778 ? -6.602 -23.906 6.016 1 94.94 778 PHE B N 1
ATOM 12656 C CA . PHE B 1 778 ? -7.191 -24.25 7.305 1 94.94 778 PHE B CA 1
ATOM 12657 C C . PHE B 1 778 ? -6.145 -24.844 8.234 1 94.94 778 PHE B C 1
ATOM 12659 O O . PHE B 1 778 ? -5.34 -25.672 7.824 1 94.94 778 PHE B O 1
ATOM 12666 N N . SER B 1 779 ? -6.086 -24.328 9.398 1 95.31 779 SER B N 1
ATOM 12667 C CA . SER B 1 779 ? -5.199 -24.906 10.406 1 95.31 779 SER B CA 1
ATOM 12668 C C . SER B 1 779 ? -5.934 -25.125 11.719 1 95.31 779 SER B C 1
ATOM 12670 O O . SER B 1 779 ? -6.906 -24.438 12.023 1 95.31 779 SER B O 1
ATOM 12672 N N . GLY B 1 780 ? -5.594 -26.203 12.391 1 95.12 780 GLY B N 1
ATOM 12673 C CA . GLY B 1 780 ? -6.16 -26.531 13.695 1 95.12 780 GLY B CA 1
ATOM 12674 C C . GLY B 1 780 ? -5.16 -27.172 14.641 1 95.12 780 GLY B C 1
ATOM 12675 O O . GLY B 1 780 ? -4.152 -27.719 14.203 1 95.12 780 GLY B O 1
ATOM 12676 N N . GLY B 1 781 ? -5.559 -26.906 15.984 1 92.31 781 GLY B N 1
ATOM 12677 C CA . GLY B 1 781 ? -4.586 -27.469 16.906 1 92.31 781 GLY B CA 1
ATOM 12678 C C . GLY B 1 781 ? -5.105 -27.547 18.344 1 92.31 781 GLY B C 1
ATOM 12679 O O . GLY B 1 781 ? -6.289 -27.812 18.562 1 92.31 781 GLY B O 1
ATOM 12680 N N . TRP B 1 782 ? -4.125 -27.422 19.172 1 87.69 782 TRP B N 1
ATOM 12681 C CA . TRP B 1 782 ? -4.324 -27.656 20.594 1 87.69 782 TRP B CA 1
ATOM 12682 C C . TRP B 1 782 ? -5.312 -26.656 21.172 1 87.69 782 TRP B C 1
ATOM 12684 O O . TRP B 1 782 ? -6.012 -26.953 22.156 1 87.69 782 TRP B O 1
ATOM 12694 N N . ASP B 1 783 ? -5.441 -25.5 20.625 1 91.12 783 ASP B N 1
ATOM 12695 C CA . ASP B 1 783 ? -6.289 -24.453 21.172 1 91.12 783 ASP B CA 1
ATOM 12696 C C . ASP B 1 783 ? -7.754 -24.688 20.797 1 91.12 783 ASP B C 1
ATOM 12698 O O . ASP B 1 783 ? -8.609 -23.828 21.062 1 91.12 783 ASP B O 1
ATOM 12702 N N . LYS B 1 784 ? -8.086 -25.781 20.125 1 93.88 784 LYS B N 1
ATOM 12703 C CA . LYS B 1 784 ? -9.438 -26.203 19.797 1 93.88 784 LYS B CA 1
ATOM 12704 C C . LYS B 1 784 ? -10.109 -25.219 18.844 1 93.88 784 LYS B C 1
ATOM 12706 O O . LYS B 1 784 ? -11.305 -24.938 18.969 1 93.88 784 LYS B O 1
ATOM 12711 N N . THR B 1 785 ? -9.273 -24.641 18.031 1 94.94 785 THR B N 1
ATOM 12712 C CA . THR B 1 785 ? -9.805 -23.672 17.078 1 94.94 785 THR B CA 1
ATOM 12713 C C . THR B 1 785 ? -9.297 -23.969 15.664 1 94.94 785 THR B C 1
ATOM 12715 O O . THR B 1 785 ? -8.125 -24.297 15.477 1 94.94 785 THR B O 1
ATOM 12718 N N . VAL B 1 786 ? -10.195 -23.922 14.727 1 95.31 786 VAL B N 1
ATOM 12719 C CA . VAL B 1 786 ? -9.805 -23.969 13.32 1 95.31 786 VAL B CA 1
ATOM 12720 C C . VAL B 1 786 ? -9.664 -22.562 12.766 1 95.31 786 VAL B C 1
ATOM 12722 O O . VAL B 1 786 ? -10.602 -21.766 12.844 1 95.31 786 VAL B O 1
ATOM 12725 N N . LYS B 1 787 ? -8.5 -22.281 12.32 1 95.19 787 LYS B N 1
ATOM 12726 C CA . LYS B 1 787 ? -8.273 -20.969 11.711 1 95.19 787 LYS B CA 1
ATOM 12727 C C . LYS B 1 787 ? -8.484 -21.031 10.195 1 95.19 787 LYS B C 1
ATOM 12729 O O . LYS B 1 787 ? -7.988 -21.953 9.531 1 95.19 787 LYS B O 1
ATOM 12734 N N . VAL B 1 788 ? -9.219 -20.156 9.703 1 92.25 788 VAL B N 1
ATOM 12735 C CA . VAL B 1 788 ? -9.523 -20.062 8.281 1 92.25 788 VAL B CA 1
ATOM 12736 C C . VAL B 1 788 ? -8.805 -18.859 7.684 1 92.25 788 VAL B C 1
ATOM 12738 O O . VAL B 1 788 ? -9.047 -17.719 8.086 1 92.25 788 VAL B O 1
ATOM 12741 N N . GLN B 1 789 ? -7.953 -19.125 6.809 1 90.31 789 GLN B N 1
ATOM 12742 C CA . GLN B 1 789 ? -7.184 -18.062 6.176 1 90.31 789 GLN B CA 1
ATOM 12743 C C . GLN B 1 789 ? -7.262 -18.156 4.656 1 90.31 789 GLN B C 1
ATOM 12745 O O . GLN B 1 789 ? -7.633 -19.188 4.109 1 90.31 789 GLN B O 1
ATOM 12750 N N . GLU B 1 790 ? -6.996 -17.047 4.086 1 86.19 790 GLU B N 1
ATOM 12751 C CA . GLU B 1 790 ? -6.926 -16.984 2.627 1 86.19 790 GLU B CA 1
ATOM 12752 C C . GLU B 1 790 ? -5.543 -16.547 2.162 1 86.19 790 GLU B C 1
ATOM 12754 O O . GLU B 1 790 ? -5.008 -15.539 2.645 1 86.19 790 GLU B O 1
ATOM 12759 N N . ILE B 1 791 ? -4.934 -17.328 1.356 1 82 791 ILE B N 1
ATOM 12760 C CA . ILE B 1 791 ? -3.605 -17 0.849 1 82 791 ILE B CA 1
ATOM 12761 C C . ILE B 1 791 ? -3.73 -16.156 -0.419 1 82 791 ILE B C 1
ATOM 12763 O O . ILE B 1 791 ? -4.367 -16.578 -1.388 1 82 791 ILE B O 1
ATOM 12767 N N . HIS B 1 792 ? -3.244 -15.016 -0.159 1 72.94 792 HIS B N 1
ATOM 12768 C CA . HIS B 1 792 ? -3.201 -14.148 -1.327 1 72.94 792 HIS B CA 1
ATOM 12769 C C . HIS B 1 792 ? -1.783 -14.039 -1.88 1 72.94 792 HIS B C 1
ATOM 12771 O O . HIS B 1 792 ? -0.834 -13.812 -1.126 1 72.94 792 HIS B O 1
ATOM 12777 N N . ARG B 1 793 ? -1.7 -14.469 -2.967 1 59.91 793 ARG B N 1
ATOM 12778 C CA . ARG B 1 793 ? -0.393 -14.422 -3.615 1 59.91 793 ARG B CA 1
ATOM 12779 C C . ARG B 1 793 ? -0.25 -13.164 -4.465 1 59.91 793 ARG B C 1
ATOM 12781 O O . ARG B 1 793 ? -1.054 -12.922 -5.367 1 59.91 793 ARG B O 1
ATOM 12788 N N . ALA B 1 794 ? 0.381 -12.109 -3.865 1 50.59 794 ALA B N 1
ATOM 12789 C CA . ALA B 1 794 ? 0.611 -10.875 -4.609 1 50.59 794 ALA B CA 1
ATOM 12790 C C . ALA B 1 794 ? 2.1 -10.664 -4.871 1 50.59 794 ALA B C 1
ATOM 12792 O O . ALA B 1 794 ? 2.893 -10.562 -3.93 1 50.59 794 ALA B O 1
ATOM 12793 N N . GLY B 1 795 ? 2.676 -10.445 -5.992 1 41.84 795 GLY B N 1
ATOM 12794 C CA . GLY B 1 795 ? 4.012 -10.047 -6.406 1 41.84 795 GLY B CA 1
ATOM 12795 C C . GLY B 1 795 ? 5.109 -10.867 -5.75 1 41.84 795 GLY B C 1
ATOM 12796 O O . GLY B 1 795 ? 6.125 -10.32 -5.32 1 41.84 795 GLY B O 1
ATOM 12797 N N . GLY B 1 796 ? 4.926 -12.266 -5.629 1 48.97 796 GLY B N 1
ATOM 12798 C CA . GLY B 1 796 ? 5.938 -13.102 -5.008 1 48.97 796 GLY B CA 1
ATOM 12799 C C . GLY B 1 796 ? 5.812 -13.172 -3.496 1 48.97 796 GLY B C 1
ATOM 12800 O O . GLY B 1 796 ? 6.477 -13.984 -2.85 1 48.97 796 GLY B O 1
ATOM 12801 N N . GLU B 1 797 ? 5.07 -12.164 -2.957 1 56.94 797 GLU B N 1
ATOM 12802 C CA . GLU B 1 797 ? 4.84 -12.242 -1.519 1 56.94 797 GLU B CA 1
ATOM 12803 C C . GLU B 1 797 ? 3.516 -12.938 -1.208 1 56.94 797 GLU B C 1
ATOM 12805 O O . GLU B 1 797 ? 2.617 -12.969 -2.051 1 56.94 797 GLU B O 1
ATOM 12810 N N . ILE B 1 798 ? 3.604 -13.695 -0.295 1 68.12 798 ILE B N 1
ATOM 12811 C CA . ILE B 1 798 ? 2.414 -14.367 0.212 1 68.12 798 ILE B CA 1
ATOM 12812 C C . ILE B 1 798 ? 1.841 -13.586 1.392 1 68.12 798 ILE B C 1
ATOM 12814 O O . ILE B 1 798 ? 2.576 -13.195 2.299 1 68.12 798 ILE B O 1
ATOM 12818 N N . ASP B 1 799 ? 0.646 -12.953 1.021 1 71.44 799 ASP B N 1
ATOM 12819 C CA . ASP B 1 799 ? -0.086 -12.336 2.123 1 71.44 799 ASP B CA 1
ATOM 12820 C C . ASP B 1 799 ? -1.171 -13.273 2.654 1 71.44 799 ASP B C 1
ATOM 12822 O O . ASP B 1 799 ? -1.998 -13.766 1.887 1 71.44 799 ASP B O 1
ATOM 12826 N N . ILE B 1 800 ? -1.033 -13.609 3.898 1 80.5 800 ILE B N 1
ATOM 12827 C CA . ILE B 1 800 ? -2.037 -14.453 4.539 1 80.5 800 ILE B CA 1
ATOM 12828 C C . ILE B 1 800 ? -3.084 -13.578 5.227 1 80.5 800 ILE B C 1
ATOM 12830 O O . ILE B 1 800 ? -2.762 -12.82 6.145 1 80.5 800 ILE B O 1
ATOM 12834 N N . ARG B 1 801 ? -4.242 -13.633 4.648 1 82 801 ARG B N 1
ATOM 12835 C CA . ARG B 1 801 ? -5.332 -12.859 5.234 1 82 801 ARG B CA 1
ATOM 12836 C C . ARG B 1 801 ? -6.145 -13.703 6.203 1 82 801 ARG B C 1
ATOM 12838 O O . ARG B 1 801 ? -6.582 -14.805 5.859 1 82 801 ARG B O 1
ATOM 12845 N N . ASP B 1 802 ? -6.273 -13.195 7.305 1 87.69 802 ASP B N 1
ATOM 12846 C CA . ASP B 1 802 ? -7.098 -13.875 8.305 1 87.69 802 ASP B CA 1
ATOM 12847 C C . ASP B 1 802 ? -8.586 -13.672 8.016 1 87.69 802 ASP B C 1
ATOM 12849 O O . ASP B 1 802 ? -9.078 -12.547 8.031 1 87.69 802 ASP B O 1
ATOM 12853 N N . VAL B 1 803 ? -9.312 -14.672 7.746 1 88.69 803 VAL B N 1
ATOM 12854 C CA . VAL B 1 803 ? -10.727 -14.578 7.406 1 88.69 803 VAL B CA 1
ATOM 12855 C C . VAL B 1 803 ? -11.578 -14.859 8.641 1 88.69 803 VAL B C 1
ATOM 12857 O O . VAL B 1 803 ? -12.555 -14.156 8.906 1 88.69 803 VAL B O 1
ATOM 12860 N N . GLY B 1 804 ? -11.25 -15.922 9.359 1 90.94 804 GLY B N 1
ATOM 12861 C CA . GLY B 1 804 ? -12.023 -16.266 10.547 1 90.94 804 GLY B CA 1
ATOM 12862 C C . GLY B 1 804 ? -11.539 -17.516 11.242 1 90.94 804 GLY B C 1
ATOM 12863 O O . GLY B 1 804 ? -10.445 -18 10.961 1 90.94 804 GLY B O 1
ATOM 12864 N N . SER B 1 805 ? -12.352 -17.875 12.25 1 92.44 805 SER B N 1
ATOM 12865 C CA . SER B 1 805 ? -12.023 -19.078 13.023 1 92.44 805 SER B CA 1
ATOM 12866 C C . SER B 1 805 ? -13.273 -19.859 13.406 1 92.44 805 SER B C 1
ATOM 12868 O O . SER B 1 805 ? -14.375 -19.297 13.43 1 92.44 805 SER B O 1
ATOM 12870 N N . ILE B 1 806 ? -13.141 -21.125 13.578 1 93.06 806 ILE B N 1
ATOM 12871 C CA . ILE B 1 806 ? -14.195 -22.016 14.047 1 93.06 806 ILE B CA 1
ATOM 12872 C C . ILE B 1 806 ? -13.812 -22.594 15.406 1 93.06 806 ILE B C 1
ATOM 12874 O O . ILE B 1 806 ? -12.812 -23.312 15.531 1 93.06 806 ILE B O 1
ATOM 12878 N N . ALA B 1 807 ? -14.578 -22.25 16.375 1 92.75 807 ALA B N 1
ATOM 12879 C CA . ALA B 1 807 ? -14.336 -22.797 17.703 1 92.75 807 ALA B CA 1
ATOM 12880 C C . ALA B 1 807 ? -14.828 -24.25 17.797 1 92.75 807 ALA B C 1
ATOM 12882 O O . ALA B 1 807 ? -15.945 -24.562 17.375 1 92.75 807 ALA B O 1
ATOM 12883 N N . CYS B 1 808 ? -13.977 -25.078 18.312 1 92.19 808 CYS B N 1
ATOM 12884 C CA . CYS B 1 808 ? -14.312 -26.484 18.422 1 92.19 808 CYS B CA 1
ATOM 12885 C C . CYS B 1 808 ? -14.289 -26.938 19.875 1 92.19 808 CYS B C 1
ATOM 12887 O O . CYS B 1 808 ? -13.781 -26.219 20.75 1 92.19 808 CYS B O 1
ATOM 12889 N N . ASP B 1 809 ? -14.906 -28.062 20.109 1 90.38 809 ASP B N 1
ATOM 12890 C CA . ASP B 1 809 ? -15.062 -28.562 21.484 1 90.38 809 ASP B CA 1
ATOM 12891 C C . ASP B 1 809 ? -13.859 -29.422 21.891 1 90.38 809 ASP B C 1
ATOM 12893 O O . ASP B 1 809 ? -13.719 -29.781 23.062 1 90.38 809 ASP B O 1
ATOM 12897 N N . SER B 1 810 ? -13.094 -29.75 20.969 1 91.44 810 SER B N 1
ATOM 12898 C CA . SER B 1 810 ? -11.945 -30.609 21.25 1 91.44 810 SER B CA 1
ATOM 12899 C C . SER B 1 810 ? -10.742 -30.203 20.406 1 91.44 810 SER B C 1
ATOM 12901 O O . SER B 1 810 ? -10.859 -29.375 19.5 1 91.44 810 SER B O 1
ATOM 12903 N N . VAL B 1 811 ? -9.578 -30.812 20.906 1 93 811 VAL B N 1
ATOM 12904 C CA . VAL B 1 811 ? -8.344 -30.578 20.172 1 93 811 VAL B CA 1
ATOM 12905 C C . VAL B 1 811 ? -8.484 -31.109 18.75 1 93 811 VAL B C 1
ATOM 12907 O O . VAL B 1 811 ? -9.016 -32.219 18.547 1 93 811 VAL B O 1
ATOM 12910 N N . ILE B 1 812 ? -8.055 -30.359 17.828 1 95.25 812 ILE B N 1
ATOM 12911 C CA . ILE B 1 812 ? -8.133 -30.75 16.438 1 95.25 812 ILE B CA 1
ATOM 12912 C C . ILE B 1 812 ? -6.891 -31.547 16.047 1 95.25 812 ILE B C 1
ATOM 12914 O O . ILE B 1 812 ? -5.766 -31.078 16.203 1 95.25 812 ILE B O 1
ATOM 12918 N N . THR B 1 813 ? -7.105 -32.719 15.547 1 94.5 813 THR B N 1
ATOM 12919 C CA . THR B 1 813 ? -5.984 -33.625 15.273 1 94.5 813 THR B CA 1
ATOM 12920 C C . THR B 1 813 ? -5.875 -33.906 13.781 1 94.5 813 THR B C 1
ATOM 12922 O O . THR B 1 813 ? -4.828 -34.344 13.305 1 94.5 813 THR B O 1
ATOM 12925 N N . ALA B 1 814 ? -6.906 -33.656 13.07 1 95.25 814 ALA B N 1
ATOM 12926 C CA . ALA B 1 814 ? -6.898 -33.906 11.625 1 95.25 814 ALA B CA 1
ATOM 12927 C C . ALA B 1 814 ? -7.812 -32.906 10.898 1 95.25 814 ALA B C 1
ATOM 12929 O O . ALA B 1 814 ? -8.844 -32.5 11.438 1 95.25 814 ALA B O 1
ATOM 12930 N N . LEU B 1 815 ? -7.363 -32.5 9.711 1 95.88 815 LEU B N 1
ATOM 12931 C CA . LEU B 1 815 ? -8.148 -31.594 8.883 1 95.88 815 LEU B CA 1
ATOM 12932 C C . LEU B 1 815 ? -8.117 -32.031 7.422 1 95.88 815 LEU B C 1
ATOM 12934 O O . LEU B 1 815 ? -7.086 -32.5 6.938 1 95.88 815 LEU B O 1
ATOM 12938 N N . MET B 1 816 ? -9.227 -31.828 6.762 1 93.94 816 MET B N 1
ATOM 12939 C CA . MET B 1 816 ? -9.297 -32.062 5.32 1 93.94 816 MET B CA 1
ATOM 12940 C C . MET B 1 816 ? -10.398 -31.219 4.691 1 93.94 816 MET B C 1
ATOM 12942 O O . MET B 1 816 ? -11.469 -31.062 5.277 1 93.94 816 MET B O 1
ATOM 12946 N N . TYR B 1 817 ? -10.062 -30.609 3.691 1 91.44 817 TYR B N 1
ATOM 12947 C CA . TYR B 1 817 ? -11.055 -29.875 2.908 1 91.44 817 TYR B CA 1
ATOM 12948 C C . TYR B 1 817 ? -11.227 -30.5 1.529 1 91.44 817 TYR B C 1
ATOM 12950 O O . TYR B 1 817 ? -10.273 -30.578 0.75 1 91.44 817 TYR B O 1
ATOM 12958 N N . VAL B 1 818 ? -12.375 -30.984 1.301 1 84.94 818 VAL B N 1
ATOM 12959 C CA . VAL B 1 818 ? -12.625 -31.672 0.038 1 84.94 818 VAL B CA 1
ATOM 12960 C C . VAL B 1 818 ? -14.047 -31.391 -0.433 1 84.94 818 VAL B C 1
ATOM 12962 O O . VAL B 1 818 ? -14.992 -31.438 0.359 1 84.94 818 VAL B O 1
ATOM 12965 N N . GLN B 1 819 ? -14.211 -31.016 -1.648 1 77.06 819 GLN B N 1
ATOM 12966 C CA . GLN B 1 819 ? -15.508 -30.797 -2.295 1 77.06 819 GLN B CA 1
ATOM 12967 C C . GLN B 1 819 ? -16.359 -29.812 -1.509 1 77.06 819 GLN B C 1
ATOM 12969 O O . GLN B 1 819 ? -17.547 -30.047 -1.283 1 77.06 819 GLN B O 1
ATOM 12974 N N . GLY B 1 820 ? -15.734 -28.875 -0.951 1 80.81 820 GLY B N 1
ATOM 12975 C CA . GLY B 1 820 ? -16.469 -27.812 -0.258 1 80.81 820 GLY B CA 1
ATOM 12976 C C . GLY B 1 820 ? -16.812 -28.172 1.174 1 80.81 820 GLY B C 1
ATOM 12977 O O . GLY B 1 820 ? -17.531 -27.438 1.848 1 80.81 820 GLY B O 1
ATOM 12978 N N . ILE B 1 821 ? -16.359 -29.344 1.582 1 88.38 821 ILE B N 1
ATOM 12979 C CA . ILE B 1 821 ? -16.641 -29.781 2.943 1 88.38 821 ILE B CA 1
ATOM 12980 C C . ILE B 1 821 ? -15.352 -29.766 3.768 1 88.38 821 ILE B C 1
ATOM 12982 O O . ILE B 1 821 ? -14.336 -30.328 3.361 1 88.38 821 ILE B O 1
ATOM 12986 N N . LEU B 1 822 ? -15.43 -29.062 4.836 1 92.75 822 LEU B N 1
ATOM 12987 C CA . LEU B 1 822 ? -14.312 -29.078 5.77 1 92.75 822 LEU B CA 1
ATOM 12988 C C . LEU B 1 822 ? -14.5 -30.141 6.844 1 92.75 822 LEU B C 1
ATOM 12990 O O . LEU B 1 822 ? -15.453 -30.062 7.629 1 92.75 822 LEU B O 1
ATOM 12994 N N . LEU B 1 823 ? -13.688 -31.125 6.816 1 94.88 823 LEU B N 1
ATOM 12995 C CA . LEU B 1 823 ? -13.734 -32.188 7.801 1 94.88 823 LEU B CA 1
ATOM 12996 C C . LEU B 1 823 ? -12.734 -31.953 8.93 1 94.88 823 LEU B C 1
ATOM 12998 O O . LEU B 1 823 ? -11.547 -31.766 8.672 1 94.88 823 LEU B O 1
ATOM 13002 N N . VAL B 1 824 ? -13.234 -31.984 10.094 1 96.06 824 VAL B N 1
ATOM 13003 C CA . VAL B 1 824 ? -12.414 -31.734 11.273 1 96.06 824 VAL B CA 1
ATOM 13004 C C . VAL B 1 824 ? -12.438 -32.938 12.195 1 96.06 824 VAL B C 1
ATOM 13006 O O . VAL B 1 824 ? -13.5 -33.344 12.688 1 96.06 824 VAL B O 1
ATOM 13009 N N . GLY B 1 825 ? -11.273 -33.531 12.422 1 95.88 825 GLY B N 1
ATOM 13010 C CA . GLY B 1 825 ? -11.156 -34.625 13.352 1 95.88 825 GLY B CA 1
ATOM 13011 C C . GLY B 1 825 ? -10.75 -34.188 14.75 1 95.88 825 GLY B C 1
ATOM 13012 O O . GLY B 1 825 ? -9.844 -33.375 14.914 1 95.88 825 GLY B O 1
ATOM 13013 N N . TYR B 1 826 ? -11.477 -34.781 15.703 1 93.25 826 TYR B N 1
ATOM 13014 C CA . TYR B 1 826 ? -11.258 -34.406 17.094 1 93.25 826 TYR B CA 1
ATOM 13015 C C . TYR B 1 826 ? -10.461 -35.469 17.828 1 93.25 826 TYR B C 1
ATOM 13017 O O . TYR B 1 826 ? -10.398 -36.625 17.391 1 93.25 826 TYR B O 1
ATOM 13025 N N . ALA B 1 827 ? -9.859 -35 18.875 1 91.94 827 ALA B N 1
ATOM 13026 C CA . ALA B 1 827 ? -9.203 -35.938 19.781 1 91.94 827 ALA B CA 1
ATOM 13027 C C . ALA B 1 827 ? -10.227 -36.781 20.547 1 91.94 827 ALA B C 1
ATOM 13029 O O . ALA B 1 827 ? -9.922 -37.875 21 1 91.94 827 ALA B O 1
ATOM 13030 N N . ASN B 1 828 ? -11.5 -36.281 20.672 1 90.44 828 ASN B N 1
ATOM 13031 C CA . ASN B 1 828 ? -12.523 -36.969 21.438 1 90.44 828 ASN B CA 1
ATOM 13032 C C . ASN B 1 828 ? -13.344 -37.906 20.578 1 90.44 828 ASN B C 1
ATOM 13034 O O . ASN B 1 828 ? -14.516 -38.156 20.859 1 90.44 828 ASN B O 1
ATOM 13038 N N . ARG B 1 829 ? -12.914 -38.375 19.438 1 88.75 829 ARG B N 1
ATOM 13039 C CA . ARG B 1 829 ? -13.445 -39.438 18.594 1 88.75 829 ARG B CA 1
ATOM 13040 C C . ARG B 1 829 ? -14.453 -38.875 17.594 1 88.75 829 ARG B C 1
ATOM 13042 O O . ARG B 1 829 ? -14.867 -39.594 16.672 1 88.75 829 ARG B O 1
ATOM 13049 N N . LEU B 1 830 ? -14.812 -37.656 17.719 1 92 830 LEU B N 1
ATOM 13050 C CA . LEU B 1 830 ? -15.836 -37.062 16.844 1 92 830 LEU B CA 1
ATOM 13051 C C . LEU B 1 830 ? -15.219 -36.469 15.594 1 92 830 LEU B C 1
ATOM 13053 O O . LEU B 1 830 ? -14.094 -35.938 15.641 1 92 830 LEU B O 1
ATOM 13057 N N . ILE B 1 831 ? -15.969 -36.594 14.5 1 94.69 831 ILE B N 1
ATOM 13058 C CA . ILE B 1 831 ? -15.633 -35.906 13.258 1 94.69 831 ILE B CA 1
ATOM 13059 C C . ILE B 1 831 ? -16.719 -34.906 12.914 1 94.69 831 ILE B C 1
ATOM 13061 O O . ILE B 1 831 ? -17.906 -35.219 12.938 1 94.69 831 ILE B O 1
ATOM 13065 N N . LYS B 1 832 ? -16.297 -33.688 12.703 1 94.81 832 LYS B N 1
ATOM 13066 C CA . LYS B 1 832 ? -17.234 -32.656 12.289 1 94.81 832 LYS B CA 1
ATOM 13067 C C . LYS B 1 832 ? -17.078 -32.312 10.805 1 94.81 832 LYS B C 1
ATOM 13069 O O . LYS B 1 832 ? -15.969 -32.156 10.305 1 94.81 832 LYS B O 1
ATOM 13074 N N . ALA B 1 833 ? -18.141 -32.281 10.094 1 92.69 833 ALA B N 1
ATOM 13075 C CA . ALA B 1 833 ? -18.172 -31.906 8.68 1 92.69 833 ALA B CA 1
ATOM 13076 C C . ALA B 1 833 ? -18.891 -30.562 8.484 1 92.69 833 ALA B C 1
ATOM 13078 O O . ALA B 1 833 ? -20.094 -30.469 8.68 1 92.69 833 ALA B O 1
ATOM 13079 N N . PHE B 1 834 ? -18.109 -29.562 8.148 1 91.12 834 PHE B N 1
ATOM 13080 C CA . PHE B 1 834 ? -18.672 -28.234 7.902 1 91.12 834 PHE B CA 1
ATOM 13081 C C . PHE B 1 834 ? -18.906 -28.016 6.414 1 91.12 834 PHE B C 1
ATOM 13083 O O . PHE B 1 834 ? -18.016 -28.266 5.598 1 91.12 834 PHE B O 1
ATOM 13090 N N . HIS B 1 835 ? -20.062 -27.641 5.957 1 86.38 835 HIS B N 1
ATOM 13091 C CA . HIS B 1 835 ? -20.359 -27.406 4.547 1 86.38 835 HIS B CA 1
ATOM 13092 C C . HIS B 1 835 ? -21.469 -26.359 4.379 1 86.38 835 HIS B C 1
ATOM 13094 O O . HIS B 1 835 ? -22.203 -26.078 5.324 1 86.38 835 HIS B O 1
ATOM 13100 N N . ARG B 1 836 ? -21.375 -25.703 3.166 1 77.69 836 ARG B N 1
ATOM 13101 C CA . ARG B 1 836 ? -22.406 -24.734 2.846 1 77.69 836 ARG B CA 1
ATOM 13102 C C . ARG B 1 836 ? -23.438 -25.328 1.894 1 77.69 836 ARG B C 1
ATOM 13104 O O . ARG B 1 836 ? -23.094 -26.125 1.021 1 77.69 836 ARG B O 1
ATOM 13111 N N . ARG B 1 837 ? -24.812 -25.391 2.18 1 58.72 837 ARG B N 1
ATOM 13112 C CA . ARG B 1 837 ? -25.922 -25.984 1.422 1 58.72 837 ARG B CA 1
ATOM 13113 C C . ARG B 1 837 ? -26.031 -25.328 0.045 1 58.72 837 ARG B C 1
ATOM 13115 O O . ARG B 1 837 ? -26.062 -24.109 -0.072 1 58.72 837 ARG B O 1
ATOM 13122 N N . ASN B 1 838 ? -25.422 -25.906 -0.954 1 50.16 838 ASN B N 1
ATOM 13123 C CA . ASN B 1 838 ? -25.828 -25.484 -2.291 1 50.16 838 ASN B CA 1
ATOM 13124 C C . ASN B 1 838 ? -27.266 -25.891 -2.605 1 50.16 838 ASN B C 1
ATOM 13126 O O . ASN B 1 838 ? -27.703 -26.969 -2.182 1 50.16 838 ASN B O 1
ATOM 13130 N N . SER B 1 839 ? -28.203 -25.031 -2.912 1 38.81 839 SER B N 1
ATOM 13131 C CA . SER B 1 839 ? -29.547 -25.391 -3.342 1 38.81 839 SER B CA 1
ATOM 13132 C C . SER B 1 839 ? -29.516 -26.5 -4.383 1 38.81 839 SER B C 1
ATOM 13134 O O . SER B 1 839 ? -30.562 -27.062 -4.742 1 38.81 839 SER B O 1
ATOM 13136 N N . ASN B 1 840 ? -28.578 -26.625 -5.305 1 34.94 840 ASN B N 1
ATOM 13137 C CA . ASN B 1 840 ? -28.953 -27.547 -6.379 1 34.94 840 ASN B CA 1
ATOM 13138 C C . ASN B 1 840 ? -28.844 -29 -5.934 1 34.94 840 ASN B C 1
ATOM 13140 O O . ASN B 1 840 ? -28.672 -29.891 -6.758 1 34.94 840 ASN B O 1
ATOM 13144 N N . VAL B 1 841 ? -28.609 -29.422 -4.938 1 30.17 841 VAL B N 1
ATOM 13145 C CA . VAL B 1 841 ? -28.625 -30.859 -4.762 1 30.17 841 VAL B CA 1
ATOM 13146 C C . VAL B 1 841 ? -30 -31.422 -5.098 1 30.17 841 VAL B C 1
ATOM 13148 O O . VAL B 1 841 ? -30.984 -30.672 -5.141 1 30.17 841 VAL B O 1
ATOM 13151 N N . MET B 1 842 ? -30.484 -32.594 -4.371 1 25.8 842 MET B N 1
ATOM 13152 C CA . MET B 1 842 ? -31.25 -33.812 -4.547 1 25.8 842 MET B CA 1
ATOM 13153 C C . MET B 1 842 ? -32.75 -33.531 -4.473 1 25.8 842 MET B C 1
ATOM 13155 O O . MET B 1 842 ? -33.281 -33.312 -3.387 1 25.8 842 MET B O 1
ATOM 13159 N N . LYS B 1 843 ? -33.375 -32.969 -5.355 1 24.91 843 LYS B N 1
ATOM 13160 C CA . LYS B 1 843 ? -34.625 -33.688 -5.52 1 24.91 843 LYS B CA 1
ATOM 13161 C C . LYS B 1 843 ? -34.406 -35.188 -5.711 1 24.91 843 LYS B C 1
ATOM 13163 O O . LYS B 1 843 ? -33.625 -35.594 -6.566 1 24.91 843 LYS B O 1
ATOM 13168 N N . PRO B 1 844 ? -35.031 -35.906 -4.605 1 20.27 844 PRO B N 1
ATOM 13169 C CA . PRO B 1 844 ? -35.406 -37.188 -5.168 1 20.27 844 PRO B CA 1
ATOM 13170 C C . PRO B 1 844 ? -36.219 -37.062 -6.457 1 20.27 844 PRO B C 1
ATOM 13172 O O . PRO B 1 844 ? -36.938 -36.062 -6.633 1 20.27 844 PRO B O 1
#

pLDDT: mean 75.6, std 20.56, range [18.66, 96.62]

Solvent-accessible surface area (backbone atoms only — not comparable to full-atom values): 91050 Å² total; per-residue (Å²): 135,79,80,74,73,76,73,77,77,74,76,77,81,80,83,74,78,65,72,67,13,48,38,16,66,76,78,46,31,33,23,33,49,59,67,23,26,32,25,35,41,75,83,15,50,60,37,15,46,52,55,42,45,49,48,45,45,43,51,63,62,45,66,74,80,81,64,65,89,44,44,40,61,39,77,74,74,60,47,80,29,79,44,89,49,67,84,72,40,29,44,33,46,62,37,35,55,47,11,49,62,37,14,75,74,17,60,27,43,76,83,50,64,45,62,78,59,62,81,62,73,85,56,57,55,66,68,61,44,69,72,43,58,84,36,55,48,63,69,79,32,57,47,57,88,76,63,56,58,31,29,29,42,71,73,91,82,83,83,80,56,70,75,48,82,87,53,70,66,37,44,26,34,54,36,75,74,45,56,55,78,86,77,45,84,53,49,44,65,26,74,66,37,43,51,39,34,33,59,57,70,45,53,70,66,46,51,51,52,49,48,50,52,52,32,43,24,58,57,27,71,49,33,40,40,61,76,28,38,39,58,43,82,86,82,30,38,29,22,42,34,27,56,48,63,46,63,53,56,63,54,56,51,72,52,71,90,83,47,62,63,59,52,25,50,49,48,31,42,48,41,52,36,54,51,43,36,35,72,74,13,41,32,52,49,42,47,33,62,83,22,33,24,25,50,65,85,65,44,59,25,40,34,62,61,48,36,39,54,50,23,27,53,51,47,49,51,50,44,52,49,51,52,48,54,69,68,45,83,78,89,88,72,59,65,48,56,53,53,49,50,40,51,72,67,46,44,40,63,26,68,40,45,49,51,50,51,42,42,73,63,65,48,77,69,81,73,67,88,72,73,50,76,78,51,77,44,41,45,42,30,32,52,36,50,56,51,42,34,52,71,64,29,68,63,42,55,55,51,49,48,55,49,52,38,41,59,73,69,62,51,92,57,51,66,59,48,47,52,53,50,52,51,53,49,50,56,55,46,45,69,69,63,40,87,46,69,47,39,48,52,34,50,54,50,45,55,38,25,64,43,87,50,56,87,70,27,61,55,66,68,58,53,31,53,34,27,36,43,54,49,39,86,71,69,74,90,59,72,68,76,85,73,68,88,60,75,70,42,44,49,41,78,34,65,77,20,51,75,79,77,74,87,70,84,78,80,80,80,77,82,82,81,79,82,76,85,80,80,85,75,73,87,68,79,65,76,76,63,86,69,64,74,72,56,81,61,56,68,80,38,56,42,78,46,80,44,82,81,58,82,24,30,28,39,32,70,38,68,54,94,72,31,37,38,36,30,13,54,64,19,32,38,39,32,29,33,72,87,77,65,42,81,74,50,68,44,57,76,57,90,34,34,24,36,24,45,35,60,44,51,38,98,72,30,33,40,37,39,27,12,45,70,21,41,38,39,35,32,63,66,50,86,78,69,64,71,66,59,78,43,74,54,64,54,86,75,48,95,84,32,56,17,27,38,16,40,42,66,48,86,73,41,34,36,36,35,19,19,35,66,18,33,35,36,35,26,34,64,88,79,69,42,81,73,52,72,42,78,78,56,88,25,33,21,38,19,45,30,62,32,87,63,30,35,37,37,24,14,51,60,31,37,35,37,32,26,33,65,65,76,61,42,82,70,50,71,53,62,78,81,63,88,80,79,74,43,27,25,43,25,54,44,44,54,68,58,33,37,40,38,22,17,44,69,6,33,40,33,35,26,46,47,82,35,83,58,42,78,44,74,79,42,79,34,31,22,38,19,58,24,68,51,94,45,37,36,36,37,22,9,62,64,15,35,34,39,36,31,36,55,29,50,26,52,87,38,60,46,78,41,63,43,26,34,29,81,50,96,39,37,26,36,20,48,41,63,54,96,47,29,40,36,39,21,15,48,79,17,42,30,39,38,34,33,57,67,66,77,82,66,80,72,129,136,78,80,77,73,77,72,76,76,74,78,78,79,80,84,62,76,70,79,65,16,47,40,16,67,76,78,43,32,30,23,34,42,45,67,23,26,30,24,35,42,80,84,17,50,61,37,15,47,53,56,44,45,51,49,46,45,44,51,64,62,47,68,72,81,80,64,66,87,45,45,40,60,39,72,71,68,60,47,78,29,81,43,89,50,66,84,70,44,29,43,34,35,60,36,36,51,48,10,49,62,37,14,73,72,18,62,29,43,71,85,48,63,51,61,77,57,62,84,64,74,85,55,59,55,66,67,59,45,70,71,43,61,85,35,55,48,64,70,78,32,56,49,59,87,78,63,56,58,31,30,30,42,70,73,92,83,83,83,80,53,72,75,49,82,85,52,71,65,38,44,28,34,55,35,76,75,46,56,52,77,85,75,44,84,53,50,43,66,25,74,65,39,43,51,39,34,31,59,56,70,45,52,70,66,48,51,51,51,50,49,51,54,53,34,43,25,58,57,26,70,49,33,41,41,63,75,28,38,38,57,42,81,86,82,30,39,29,23,42,33,27,57,47,64,46,63,54,54,63,55,56,52,72,52,71,90,85,46,61,64,59,50,25,49,48,50,32,42,48,40,51,37,54,52,43,37,35,72,73,13,40,33,50,48,41,48,33,62,83,22,33,24,25,49,64,88,65,45,59,24,41,34,63,62,48,34,39,54,51,23,26,51,50,48,49,52,50,45,52,50,51,53,48,52,68,68,43,84,75,88,88,73,57,66,48,55,53,52,49,49,38,51,74,68,46,43,39,63,27,67,42,45,48,51,50,52,42,43,74,64,66,48,77,69,81,72,67,87,70,74,51,74,77,52,78,44,41,45,41,31,32,52,36,50,56,50,41,34,51,74,66,29,69,64,42,55,55,51,49,48,56,50,50,37,42,60,72,68,62,53,90,55,51,67,59,49,47,51,53,48,52,53,54,49,50,58,57,46,44,70,69,65,39,86,46,70,47,40,48,52,35,49,53,49,46,56,38,25,65,44,87,51,56,86,69,28,64,55,68,67,59,54,31,52,33,26,37,43,54,50,39,86,72,68,74,90,60,72,70,75,84,74,70,87,61,76,72,44,42,48,42,78,34,66,76,20,51,77,78,74,70,81,70,82,75,76,76,74,72,77,83,83,85,78,77,82,78,76,82,78,71,85,70,78,66,75,76,61,86,70,61,77,69,55,79,62,56,70,80,39,56,40,78,45,79,44,81,80,58,83,25,28,27,39,33,69,38,69,51,97,71,31,36,39,34,29,13,53,64,18,33,37,39,33,28,33,70,86,77,65,41,80,75,49,70,45,56,77,56,91,34,35,24,34,24,45,35,60,45,46,31,89,72,27,32,40,38,38,28,12,45,70,18,39,36,39,35,32,62,66,50,87,78,68,65,71,65,60,78,45,74,55,65,55,86,76,48,93,88,31,56,17,27,39,16,39,41,67,47,75,81,41,36,35,37,35,20,18,35,67,18,33,35,36,35,25,33,64,88,80,68,43,80,71,50,73,42,80,78,58,87,26,32,20,38,21,45,29,62,32,87,62,31,36,36,37,24,14,50,60,32,37,35,36,32,26,34,64,67,76,62,41,83,72,50,71,53,63,80,80,66,86,82,80,74,43,28,26,43,24,52,44,42,53,68,58,32,36,40,38,23,16,44,67,6,33,40,34,35,25,45,53,85,34,80,58,41,76,43,74,79,41,81,33,32,22,38,18,58,27,70,52,96,46,37,38,37,37,22,9,61,64,15,36,35,38,36,31,36,56,31,52,26,53,87,40,60,44,78,41,63,44,26,33,30,81,49,96,38,36,27,37,20,48,42,61,54,96,46,28,38,36,39,21,16,47,79,18,43,30,40,37,35,32,56,66,64,78,79,65,80,72,126

Radius of gyration: 40.77 Å; Cα contacts (8 Å, |Δi|>4): 3544; chains: 2; bounding box: 134×116×88 Å

Secondary structure (DSSP, 8-state):
------------PPPPP-----B-TTT-PBP-SSSS-EEE-TTS-EEEHHHHHHHHHHHHH---TTS-TTEEE-TTT--EEE-S-GGGSPB-HHHHHHHHHHHHHH---SSS------SS-----HHHHHHHGGGBPPGGGEEESSSSEEEE---SSS---SS--PPTT-EEEEEEEEE-----SS-EE-HHHHHHHHHHHS-HHHHHHHHHHHHHHHHSTTBPPEEEEEE-TTT-EEEEEEE--B-THHHHTTS-TT-HHHHHHHHHHHHHHHHHHHHTTEE-SEEEGGGEEE-TT--EEE-HHHHHHHHHHHHHHHHHHHHHHHH----S-THHHHHHHHHHTTEEE-HHHHHHHHHHTT---S-GGG-PPP-TTHHHHHHHHHHHHHHHTHHHHHHHHHHHHHHHHT-TTHHHHHHHHHHHHHHHHHHHH-S-HHHHHHHHHHHHTT-SSGGGSPPHHHHHHHHHHHH-SS-----PPPPP----EEGGGSGGGS-------------------------------TTSSTTSS---PEEEEEE---SS-EEEEEEETTEEEEEETTSEEEEEETTTTEEEEEEE--SS-EEEEEEE-SSS-EEEEEETTSEEEEEE--SSPPSS-SEEEE----SSS--EEEEEE-TTSEEEEEETTSEEEEEETTT--EEEEEE--SS-EEEEEEETTEEEEEETTS-EEEEETTT--EEEEE---SSS----EEEEEEETTEEEEEETTSEEEEEETTEEEEEEE-SSS-EEEEEEETTEEEEEETTSEEEEEEEEEETTEEEEEEEEEEE-SS-EEEEEEETTEEEEEETTS-EEEEEE--S-----/---------PPPPPPPP-----B-TTT-PBP-SSSS-EEE-TTS-EEEHHHHHHHHHHHHH---TTS-TTEEE-TTT--EEE-S-GGGSPB-HHHHHHHHHHHHHH---SSS------SS-----HHHHHHHGGGBPPGGGEEESSSSEEEE---SSS---SS--PPTT-EEEEEEEEE-----SS-EE-HHHHHHHHHHHS-HHHHHHHHHHHHHHHHSTTBPPEEEEEE-TTT-EEEEEEE--B-THHHHTTS-TT-HHHHHHHHHHHHHHHHHHHHTTEE-SEEEGGGEEE-TT--EEE-HHHHHHHHHHHHHHHHHHHHHHHH----SSTHHHHHHHHHHTTEEE-HHHHHHHHHHTT---S-GGG-PPP-TTHHHHHHHHHHHHHHHTHHHHHHHHHHHHHHHHT-TTHHHHHHHHHHHHHHHHHHHH-S-HHHHHHHHHHHHTT-SSGGGSPPHHHHHHHHHHHH-SS-----PPPPP----EEGGGSGGGS-------------------------------TTTTTTSS---PEEEEEE---SS-EEEEEEETTEEEEEETTSEEEEEETTTTEEEEEEE--SS-EEEEEEE-SSS-EEEEEETTSEEEEEE--SSPPSS-SEEEE----SSS-SEEEEEE-TTSEEEEEETTSEEEEEETTT--EEEEEE--SS-EEEEEEETTEEEEEETTS-EEEEETTT--EEEEE---SSS----EEEEEEETTEEEEEETTSEEEEEETTEEEEEEE-SSS-EEEEEEETTEEEEEETTSEEEEEEEEEETTEEEEEEEEEEE-SS-EEEEEEETTEEEEEETTS-EEEEEE--TTS---